Protein 6H65 (pdb70)

Radius of gyration: 44.6 Å; Cα contacts (8 Å, |Δi|>4): 4167; chains: 6; bounding box: 128×104×83 Å

Organism: Haliangium ochraceum (strain DSM 14365 / JCM 11303 / SMP-2) (NCBI:txid502025)

B-factor: mean 56.8, std 14.4, range [24.66, 138.75]

Solvent-accessible surface area: 74657 Å² total; per-residue (Å²): 160,21,142,71,1,4,22,73,37,111,42,35,66,94,125,113,44,79,60,124,117,69,15,8,6,51,147,76,24,13,14,2,26,2,6,0,8,0,4,68,7,83,135,125,66,33,0,8,0,10,18,0,37,36,4,5,123,34,0,79,66,6,3,53,32,37,126,10,136,40,51,40,42,45,13,39,1,13,37,0,0,7,65,0,0,82,32,8,129,20,67,42,27,0,7,0,84,1,1,0,18,11,4,53,65,137,59,137,68,76,149,111,37,6,80,63,17,2,0,54,1,24,0,47,60,48,92,86,68,110,54,0,130,92,4,4,13,0,8,18,17,88,108,112,23,38,30,6,53,76,66,22,6,11,7,41,20,30,55,16,62,104,23,8,159,66,0,53,84,49,0,157,120,86,51,33,79,13,0,1,1,5,1,70,36,13,11,0,1,8,2,12,57,10,5,2,0,0,3,31,104,51,86,2,6,1,2,20,18,12,0,3,3,22,35,9,12,3,10,87,0,0,42,41,0,0,90,65,78,55,129,19,64,18,64,79,60,53,0,1,60,5,0,1,8,24,1,83,9,3,0,2,0,7,25,84,12,1,0,20,2,3,20,33,0,17,125,15,97,6,28,110,16,114,20,9,107,32,1,132,106,1,10,101,12,4,28,12,1,0,21,6,111,66,121,91,32,55,51,41,9,9,60,0,120,161,20,151,65,0,4,23,70,39,117,44,39,52,85,120,106,45,82,59,118,120,60,9,7,6,52,148,78,26,13,16,2,27,2,5,0,14,0,6,47,15,75,98,20,43,5,0,3,0,9,29,4,70,30,4,5,133,33,0,73,61,3,2,51,26,43,127,10,145,36,50,40,88,53,70,68,0,78,82,0,0,14,66,0,0,69,32,15,85,18,138,40,24,0,12,0,89,1,2,0,18,10,4,86,52,142,57,138,71,78,145,112,42,7,85,67,18,2,1,55,1,22,0,48,59,50,91,97,94,104,48,9,130,81,4,5,16,1,8,19,15,90,108,112,21,38,32,5,52,74,61,32,6,7,5,39,16,31,50,21,62,108,23,8,162,67,0,53,82,47,0,158,121,84,51,33,76,11,0,0,1,4,1,72,36,14,11,0,1,9,6,12,54,8,6,1,0,0,3,35,106,51,86,1,6,1,3,20,18,11,1,2,4,22,34,9,8,3,10,87,0,0,42,40,0,0,92,62,81,58,128,21,68,19,60,80,61,47,0,1,62,6,0,0,12,24,1,86,8,2,0,2,0,8,24,87,13,3,0,20,2,3,20,33,1,17,122,13,100,7,30,110,16,119,27,9,108,32,1,72,124,0,6,97,18,3,34,8,1,0,24,3,121,69,75,93,30,57,115,49,14,31,56,2,36,20,168,94,96,20,139,72,0,4,22,70,38,115,42,39,64,84,122,107,47,79,57,119,118,60,9,9,5,52,146,79,24,13,15,3,28,2,4,0,12,0,5,48,12,76,156,133,110,25,0,8,0,10,31,4,63,29,4,6,129,33,0,74,70,7,3,57,34,35,125,9,136,34,46,41,88,56,70,63,1,76,81,0,0,12,66,0,0,103,28,14,110,17,162,38,23,0,10,0,87,1,1,0,17,10,4,76,49,117,59,138,67,82,147,111,42,8,95,53,16,2,1,54,1,24,0,46,59,45,91,99,98,102,49,11,124,80,10,4,12,0,8,18,15,88,105,111,24,35,37,5,53,82,62,26,5,12,7,40,18,30,49,19,61,103,15,7,159,66,0,51,84,47,0,159,120,88,51,33,77,12,0,0,1,3,1,70,36,12,13,0,0,8,3,14,57,10,5,2,1,0,3,31,109,51,88,2,6,1,2,17,19,10,0,3,3,22,31,10,9,3,11,91,0,2,42,46,0,1,93,63,80,49,126,19,70,18,63,79,61,47,0,1,62,6,0,0,12,25,1,82,10,3,0,2,0,8,25,78,18,3,0,19,2,3,18,30,0,18,123,13,95,6,26,113,14,120,27,10,86,18,1,68,114,1,8,115,32,3,35,11,1,1,22,1,118,67,122,94,31,74,113,49,12,35,57,1,59,221,166,18,152,81,1,5,24,74,38,112,42,37,54,96,128,108,45,81,61,119,118,63,10,10,6,50,150,80,24,13,14,2,30,2,2,0,14,0,7,75,12,80,160,112,97,30,0,7,0,10,25,4,77,36,5,6,121,32,0,71,72,6,3,54,32,34,123,9,128,36,48,35,88,50,68,64,0,86,82,0,0,11,70,0,0,110,32,11,116,21,67,43,27,0,12,0,89,0,0,0,18,9,3,85,50,139,59,138,70,80,145,112,39,6,85,63,16,2,0,55,1,22,0,48,60,50,90,84,102,108,53,2,104,91,4,4,12,1,9,19,14,92,110,112,22,38,32,4,52,74,58,24,6,11,8,34,17,30,50,21,60,107,24,8,161,64,0,52,83,46,0,157,120,86,52,32,78,10,0,0,0,4,1,72,36,14,11,0,1,8,6,12,56,8,5,2,0,0,3,35,104,51,88,2,5,1,2,21,19,10,0,1,4,23,35,9,8,3,10,84,0,0,41,48,0,0,92,64,83,49,128,20,68,20,60,79,59,52,0,2,62,5,0,0,13,24,1,83,8,3,0,3,0,8,22,88,16,2,0,20,2,4,20,35,1,15,126,13,95,5,27,107,16,118,26,9,89,20,1,80,121,0,3,119,32,4,27,12,2,1,24,5,115,66,132,89,32,90,108,52,13,36,58,2,120,153,107,19,153,58,0,4,22,71,42,112,43,33,58,90,126,105,45,79,57,121,117,54,10,8,6,52,147,79,26,12,14,2,30,2,6,0,17,0,8,52,14,67,89,115,115,22,0,16,0,10,29,4,67,26,4,3,130,37,1,69,70,6,3,47,33,38,123,10,167,35,50,38,87,47,70,69,0,74,80,0,0,10,70,0,0,98,32,20,106,19,135,42,18,0,8,0,85,1,1,0,16,10,4,84,54,136,59,138,69,78,148,112,41,7,101,63,20,2,1,56,1,24,0,50,60,45,99,50,48,94,63,3,37,64,11,4,14,1,8,18,14,89,107,108,23,39,32,4,52,74,62,24,6,12,6,38,19,30,49,21,58,109,24,7,161,66,0,53,82,46,0,156,119,86,52,33,74,10,0,0,1,4,1,72,36,13,12,0,0,7,4,11,55,9,4,1,0,0,3,32,108,51,86,2,6,1,2,21,20,11,1,2,3,21,35,8,10,4,10,97,0,1,43,46,0,0,91,64,75,48,126,20,71,18,61,79,62,55,0,2,62,7,0,0,14,20,0,82,9,3,0,2,0,8,25,92,14,3,0,26,2,3,20,32,1,16,125,14,98,5,24,74,17,67,8,9,56,21,1,31,81,0,0,77,28,3,12,9,1,2,27,4,85,64,126,97,31,87,111,44,13,38,68,2,39,227,154,104,22,144,71,0,4,21,73,36,107,44,30,56,93,120,103,44,80,54,120,116,61,9,8,5,50,148,76,24,12,14,3,29,2,5,0,15,0,6,45,4,3,4,53,83,30,0,23,0,9,27,5,82,32,5,5,119,31,0,74,67,6,2,58,30,38,133,9,160,35,53,36,86,50,68,56,0,91,99,0,0,17,58,0,0,116,30,15,77,19,19,36,20,0,15,0,90,0,1,0,15,11,4,87,52,72,57,135,72,78,150,118,42,8,114,68,19,2,0,54,1,24,0,50,60,50,94,77,101,105,51,2,91,92,4,4,14,1,8,18,15,88,108,110,22,40,31,5,53,79,55,25,6,11,6,39,19,32,50,16,60,108,19,8,162,64,0,51,83,46,0,156,120,86,50,32,78,11,0,0,1,5,1,71,37,14,12,0,1,7,5,14,56,9,4,2,0,0,3,32,108,51,87,4,6,1,3,21,20,12,0,3,4,23,33,10,8,3,6,79,0,3,38,41,0,1,91,64,90,59,131,20,65,23,62,84,58,54,0,2,63,6,0,0,11,21,1,85,8,4,1,2,0,8,24,85,15,2,0,21,2,3,19,34,0,17,124,14,97,6,27,110,17,117,17,8,109,35,1,122,85,2,11,81,6,3,20,0,2,1,17,9,17,30,152,88,29,137,97,52,21,35,71,1,118

Sequence (1837 aa):
PPRYGWMNGQCIPWDQCSLHVSTQAAFFGASLFEGVRAYWNAEREQLYVFRLDEHLRRLEQSAKMLRMKLSMPIADIRQGVLELLRANEFRSDVHLYVASYFGINHDPDPLFPTDDTGVYVTGTAVSRLPLVHTGISACMSSWRRISDDSVPPRIKIGANYQNSRLAQTEARVNGYHTSVLLNSRGKVSETPGACLLMVRDGRVISPPVTADILESVTRKTLMSLSEAELDSPVIERDMDRTELYIAEEVFLCGTIAEILPVTTIDRIQVGDGEVGPVTRRLQELYFGVTSGQLEAYKSWLLPVYPPRYGWMNGQCIPWDQCSLHVSTQAAFFGASLFEGVRAYWNAEREQLYVFRLDEHLRRLEQSAKMLRMKLSMPIADIRQGVLELLRANEFRSDVHLYVASYFGINHDPDPLFPTDDTGVYVTGTAVSRLPLVHTGISACMSSWRRISDDSVPPRIKIGANYQNSRLAQTEARVNGYHTSVLLNSRGKVSETPGACLLMVRDGRVISPPVTADILESVTRKTLMSLSEAELDSPVIERDMDRTELYIAEEVFLCGTIAEILPVTTIDRIQVGDGEVGPVTRRLQELYFGVTSGQLEAYKSWLLPVYEKAPPRYGWMNGQCIPWDQCSLHVSTQAAFFGASLFEGVRAYWNAEREQLYVFRLDEHLRRLEQSAKMLRMKLSMPIADIRQGVLELLRANEFRSDVHLYVASYFGINHDPDPLFPTDDTGVYVTGTAVSRLPLVHTGISACMSSWRRISDDSVPPRIKIGANYQNSRLAQTEARVNGYHTSVLLNSRGKVSETPGACLLMVRDGRVISPPVTADILESVTRKTLMSLSEAELDSPVIERDMDRTELYIAEEVFLCGTIAEILPVTTIDRIQVGDGEVGPVTRRLQELYFGVTSGQLEAYKSWLLPVYEPPRYGWMNGQCIPWDQCSLHVSTQAAFFGASLFEGVRAYWNAEREQLYVFRLDEHLRRLEQSAKMLRMKLSMPIADIRQGVLELLRANEFRSDVHLYVASYFGINHDPDPLFPTDDTGVYVTGTAVSRLPLVHTGISACMSSWRRISDDSVPPRIKIGANYQNSRLAQTEARVNGYHTSVLLNSRGKVSETPGACLLMVRDGRVISPPVTADILESVTRKTLMSLSEAELDSPVIERDMDRTELYIAEEVFLCGTIAEILPVTTIDRIQVGDGEVGPVTRRLQELYFGVTSGQLEAYKSWLLPVYAPPRYGWMNGQCIPWDQCSLHVSTQAAFFGASLFEGVRAYWNAEREQLYVFRLDEHLRRLEQSAKMLRMKLSMPIADIRQGVLELLRANEFRSDVHLYVASYFGINHDPDPLFPTDDTGVYVTGTAVSRLPLVHTGISACMSSWRRISDDSVPPRIKIGANYQNSRLAQTEARVNGYHTSVLLNSRGKVSETPGACLLMVRDGRVISPPVTADILESVTRKTLMSLSEAELDSPVIERDMDRTELYIAEEVFLCGTIAEILPVTTIDRIQVGDGEVGPVTRRLQELYFGVTSGQLEAYKSWLLPVYEAPPRYGWMNGQCIPWDQCSLHVSTQAAFFGASLFEGVRAYWNAEREQLYVFRLDEHLRRLEQSAKMLRMKLSMPIADIRQGVLELLRANEFRSDVHLYVASYFGINHDPDPLFPTDDTGVYVTGTAVSRLPLVHTGISACMSSWRRISDDSVPPRIKIGANYQNSRLAQTEARVNGYHTSVLLNSRGKVSETPGACLLMVRDGRVISPPVTADILESVTRKTLMSLSEAELDSPVIERDMDRTELYIAEEVFLCGTIAEILPVTTIDRIQVGDGEVGPVTRRLQELYFGVTSGQLEAYKSWLLPVY

CATH classification: 3.20.10.10

Nearest PDB structures (foldseek):
  6h65-assembly2_B  TM=1.003E+00  e=2.179E-70  Haliangium ochraceum DSM 14365
  6gkr-assembly1_A  TM=9.259E-01  e=4.093E-42  Thermobaculum terrenum ATCC BAA-798
  7nea-assembly1_A  TM=9.325E-01  e=1.847E-41  Thermobaculum terrenum ATCC BAA-798
  7neb-assembly1_A  TM=9.460E-01  e=4.176E-41  Thermobaculum terrenum ATCC BAA-798
  7z79-assembly1_F  TM=9.154E-01  e=1.283E-28  Variovorax paradoxus B4

InterPro domains:
  IPR001544 Aminotransferase class IV [PF01063] (43-276)
  IPR005785 Branched-chain amino acid aminotransferase I [TIGR01122] (17-315)
  IPR036038 Aminotransferase-like, PLP-dependent enzymes [SSF56752] (14-312)
  IPR043131 Branched-chain-amino-acid aminotransferase-like, N-terminal [G3DSA:3.30.470.10] (17-142)
  IPR043132 Branched-chain-amino-acid aminotransferase-like, C-terminal [G3DSA:3.20.10.10] (145-297)
  IPR050571 Class-IV Pyridoxal-Phosphate-Dependent Aminotransferase [PTHR42743] (25-303)

Foldseek 3Di:
DFQWKFKFQDTDGPVPPDADCQFCCNPQLQKFKFKWKWAAFPVVQWIWIFQVVVRLVLSVVLCVVLVADEPDDSVSLVVRVLVGCVVRPDRGMKIKMKIKGATHAPDPDSVRTHNRIMIIMDMDHDDDDCLLQFFWAEEAFPQAADACVGQAQQTRTRNRLPSLVVQAVVQVVVPTRWYWHFHPVQWTEAISAWFKWFAAPRAIEGAASNRRHHPAPFVVVLQVCCCVPVVHHYHHHTHHPVVQLVTLWMWTDHNVRHIGTHQYYVNRGRRVSHHDPVSVVSSVVSVCLSNPNDVVNNVRIDIND/DFQWKWKFQDIDGPVPPDADCQFCCNPQLAKFKFKWKWAAFPVVQWIWIFQVVVRLVLSVVLCVVVVADAPDDSVSLVVRQLVGCVVRPDRHMKIKMKIKGFTHAPDPDSVRTHNRIIIIMDMDHDDDDCLLQFFWAEEAFPQAADACVGQQQQTRTRNRLVSLVVQCVVQVVVPTRWYWHAHPVQWTEAISAWFKWFAAPRAIEGEASRRRHHPAPFVVVLQCCCCVPVVGHYHHHTHHPVVQLVTLWMWTDHNVRHIGTHQYYVNRGRRVSHHDPVSVVSSVVSVCLSNPNDVVNVVRIHINDD/DDWFQWKWKFQDIDGPVVPDADCQFCCNPQLAKFKFKWKWAAFPVVQWIWIFQVVVRLVLSVVLCVVVVADAPDDSVSLVVRVLVGCVVRPDRGMKIKMKIKGFTHAPDPDSPRTHNRIMIIMDMTHDDDDCLLAFFWAEEAFPQAADACVGQQQQTRTRNRLPSQVVQAVVQVVVPTRWYWHAHPVQWTEAISAWFKWFAAPRAIEGAASNRRHHPAPFVVVLQCCCCVPVVGHYHHHTHHPVVQLVTLWMWTDHNVRHIGTHQYYVNRGRRVSHHDPVSVVSSVVSVCLSSCNDVVNVVRIHINDD/DFQWKFKFQDTDGPVPPDADCQFCCNPQLAKQKFKWKWAAFPVVQWIWIFQVVVRLVLSVVLCVVLVADAPDDSVSLVVRVLVGCVVRPDRGMKIKMKIKGFTHAPDPDSVRTHNRIIIIMDMDHDDDDCLQQFFWAEEAFPQAADACVGQQQQTRTRNRLVSLVVQCVVQVVVPGRWYWHAHPVQWTEAISAWFKWFAAPRAIEGAASRRRHHPAPFVVVLQVCCCVPVVHHYHHHTHHPVVQLVTLWMWTDHNVNHIGTHQYYVNRGRRVSHHDPVSVVSSVVSVCLSNCNDPVNNVSIDISD/DWFQWKWKFQDTDGPVPPDADCQFCCNPQLAKFKFKWKWAAFPVVQWIWTFQVVVRLVLSVVLCVVLVADAPDDVVSLVVRQLVGCVVRPDRGMKIKMKIKGFTHAPDPDSVRTHNRIMIIMDMTHDDDDCLQVFFWAEEAFPQAADACVGQQQQGRTRNRLVSLVVQAVVQVVVPTRWYWHAHPVQWTEAISAWFKWFAAPRAIEGAASNRRHHPAPFVVVLQCCCCVPVVGHYHHHTHHPVVQLVTLWMWTDHNVRHIGTHQYYVNRGRRVSGHDPVSVVSSVVSVCLSNCNDVVNNVRIHINDD/DWFQWKWKFQDTDGPVPPDADCQFCCNPQLQKFKFKWKWAAFPVVQWIWIFQVVVRLVLSVVLCVVVVADASDDSVSLVVRVLNGCVVRPDRGMKIKMKIKGATHAPDPDSVRTHNRIMIIMGMGHDDDDCLQQFFWAEEAFPQAADACVGQQQQTRTRNRLVSLVVQAVVQVVVPTRWYWHAHPVQWTEAISAWFKWFAAPRAIEGAASRRRHHPAPFVVVLQCCCCVPVVHHYHHHTHHPVVQLVTLWMWTDHNVRHIGTHQYYVNRGRRVSHHDPVSVVSSVVSVCLSNQNDVVNVVSIDISD

Secondary structure (DSSP, 8-state):
--SEEEETTEEEEGGG----TTSHHHHH--EEEEEEEEEEETTTTEEEEESHHHHHHHHHHHHHHTT---SS-HHHHHHHHHHHHHHTT--S-EEEEEEEEE-S--SS-TTSPPS-EEEEEEEEE----THHHH-EEEEEEEEEPP-TTTS-TTS-BGGGGHHHHHHHHHHHHTT-SEEEEE-TTSSB--BTTBEEEEEETTEEEE--TTSS----HHHHHHHHHHHHHHS-PPEE----GGGGGT-SEEEEEETTTEEEEEEEETTEESTTSSPPHHHHHHHHHHHHHHHT--GGGGGGEEE--/--SEEEETTEEEEGGG----TTSHHHHH--EEEEEEEEEEETTTTEEEEESHHHHHHHHHHHHHHTTPPPSS-HHHHHHHHHHHHHHTT--S-EEEEEEEEE-S--SS-TTSPPS-EEEEEEEEE----THHHH-EEEEE-SSPPP-TTTS-TTS-BGGGGHHHHHHHHHHHHTT-SEEE-B-TTSSB--BTTBEEEEEETTEEEE--TTSS----HHHHHHHHHHHHHHS-PPEE----GGGGGT-SEEEEEETTTEEEEEEEETTEESTTSSPPHHHHHHHHHHHHHHHT--GGGGGGEEE---/-PPPSEEEETTEEEEGGG----TTSHHHHH--EEEEEEEEEEETTTTEEEEESHHHHHHHHHHHHHHTT---SS-HHHHHHHHHHHHHHTT--S-EEEEEEEEE-S--SS-TTSPPS-EEEEEEEEE----THHHH-EEEEEEEEEPP-TTTS-TTS-BGGGGHHHHHHHHHHHHTT-SEEEEE-TTSSB--BTTBEEEEEETTEEEE--TTSS----HHHHHHHHHHHHHHS-PPEE----GGGGGT-SEEEEEETTTEEEEEEEETTEESTTSSPPHHHHHHHHHHHHHHHT--GGGGGGEEE---/--SEEEETTEEEEGGG----TTSHHHHH--EEEEEEEEEE-TTT--EEEESHHHHHHHHHHHHHHTT---SS-HHHHHHHHHHHHHHTT--S-EEEEEEEEE-S--SS-TTS--S-EEEEEEEEE----THHHH-EEEEE-SSPPP-TTTS-TTS-BGGGGHHHHHHHHHHHHTT-SEEE-B-TTSSB--BTTBEEEEEETTEEEE--TTSS----HHHHHHHHHHHHHHS-PPEE----GGGGGT-SEEEEEETTTEEEEEEEETTEESTTSSPPHHHHHHHHHHHHHHTT--GGGGGGEEE--/---SEEEETTEEEEGGG----TTSHHHHH--EEEEEEEEEEETTTTEEEEESHHHHHHHHHHHHHHTT---SS-HHHHHHHHHHHHHHTT--S-EEEEEEEEE-S--SS-TTSPPS-EEEEEEEEE----THHHH-EEEEE-SSPPP-TTTS-TTS-BGGGGHHHHHHHHHHHHTT-SEEE-B-TTSSB--BTTBEEEEEETTEEEE--TTTT----HHHHHHHHHHHHHHS-PPEE----GGGGGTSSEEEEEETTTEEEEEEEETTEESTTSSPPHHHHHHHHHHHHHHHT--GGGGGGEEE---/---SEEEETTEEEEGGG----TTSHHHHH--EEEEEEEEEEETTTTEEEEESHHHHHHHHHHHHHHTTPPPSS-HHHHHHHHHHHHHHTT--S-EEEEEEEEE-S--SS-TTS--S-EEEEEEEEE----THHHH-EEEEEEEEEPP-TTTS-TTS-BGGGGHHHHHHHHHHHHTT-SEEEEE-TTSSB--BTTBEEEEEETTEEEE--TTSS----HHHHHHHHHHHHHHS-PPEE----GGGGGT-SEEEEEETTTEEEEEEEETTEESTTSSPPHHHHHHHHHHHHHHTT--GGGGGGEEE--

Structure (mmCIF, N/CA/C/O backbone):
data_6H65
#
_entry.id   6H65
#
_cell.length_a   95.080
_cell.length_b   164.930
_cell.length_c   254.220
_cell.angle_alpha   90.00
_cell.angle_beta   90.00
_cell.angle_gamma   90.00
#
_symmetry.space_group_name_H-M   'C 2 2 21'
#
loop_
_entity.id
_entity.type
_entity.pdbx_description
1 polymer 'Branched-chain-amino-acid aminotransferase'
2 non-polymer "PYRIDOXAL-5'-PHOSPHATE"
3 water water
#
loop_
_atom_site.group_PDB
_atom_site.id
_atom_site.type_symbol
_atom_site.label_atom_id
_atom_site.label_alt_id
_atom_site.label_comp_id
_atom_site.label_asym_id
_atom_site.label_entity_id
_atom_site.label_seq_id
_atom_site.pdbx_PDB_ins_code
_atom_site.Cartn_x
_atom_site.Cartn_y
_atom_site.Cartn_z
_atom_site.occupancy
_atom_site.B_iso_or_equiv
_atom_site.auth_seq_id
_atom_site.auth_comp_id
_atom_site.auth_asym_id
_atom_site.auth_atom_id
_atom_site.pdbx_PDB_model_num
ATOM 1 N N . PRO A 1 12 ? 62.739 17.318 53.227 1.00 74.85 12 PRO A N 1
ATOM 2 C CA . PRO A 1 12 ? 61.301 16.915 53.190 1.00 75.76 12 PRO A CA 1
ATOM 3 C C . PRO A 1 12 ? 60.546 17.571 52.024 1.00 76.30 12 PRO A C 1
ATOM 4 O O . PRO A 1 12 ? 60.915 18.645 51.550 1.00 78.49 12 PRO A O 1
ATOM 8 N N . PRO A 1 13 ? 59.446 16.973 51.497 1.00 75.65 13 PRO A N 1
ATOM 9 C CA . PRO A 1 13 ? 58.608 17.649 50.494 1.00 75.02 13 PRO A CA 1
ATOM 10 C C . PRO A 1 13 ? 57.817 18.853 50.997 1.00 74.36 13 PRO A C 1
ATOM 11 O O . PRO A 1 13 ? 57.537 18.974 52.189 1.00 72.96 13 PRO A O 1
ATOM 15 N N . ARG A 1 14 ? 57.451 19.732 50.061 1.00 76.73 14 ARG A N 1
ATOM 16 C CA . ARG A 1 14 ? 56.732 20.953 50.393 1.00 78.70 14 ARG A CA 1
ATOM 17 C C . ARG A 1 14 ? 55.267 20.680 50.727 1.00 76.20 14 ARG A C 1
ATOM 18 O O . ARG A 1 14 ? 54.711 21.301 51.641 1.00 75.22 14 ARG A O 1
ATOM 26 N N . TYR A 1 15 ? 54.620 19.764 49.980 1.00 73.87 15 TYR A N 1
ATOM 27 C CA . TYR A 1 15 ? 53.199 19.592 50.184 1.00 72.28 15 TYR A CA 1
ATOM 28 C C . TYR A 1 15 ? 52.844 18.131 50.369 1.00 69.62 15 TYR A C 1
ATOM 29 O O . TYR A 1 15 ? 53.568 17.235 49.964 1.00 70.08 15 TYR A O 1
ATOM 38 N N . GLY A 1 16 ? 51.701 17.898 51.010 1.00 69.40 16 GLY A N 1
ATOM 39 C CA . GLY A 1 16 ? 50.974 16.646 50.853 1.00 67.96 16 GLY A CA 1
ATOM 40 C C . GLY A 1 16 ? 49.560 16.957 50.364 1.00 68.89 16 GLY A C 1
ATOM 41 O O . GLY A 1 16 ? 49.234 18.119 50.148 1.00 69.16 16 GLY A O 1
ATOM 42 N N . TRP A 1 17 ? 48.734 15.928 50.185 1.00 67.68 17 TRP A N 1
ATOM 43 C CA . TRP A 1 17 ? 47.404 16.114 49.621 1.00 66.99 17 TRP A CA 1
ATOM 44 C C . TRP A 1 17 ? 46.394 15.407 50.521 1.00 66.56 17 TRP A C 1
ATOM 45 O O . TRP A 1 17 ? 46.535 14.225 50.810 1.00 64.45 17 TRP A O 1
ATOM 56 N N . MET A 1 18 ? 45.382 16.141 50.975 1.00 66.99 18 MET A N 1
ATOM 57 C CA . MET A 1 18 ? 44.368 15.545 51.831 1.00 67.09 18 MET A CA 1
ATOM 58 C C . MET A 1 18 ? 42.992 16.024 51.394 1.00 68.59 18 MET A C 1
ATOM 59 O O . MET A 1 18 ? 42.788 17.225 51.259 1.00 69.32 18 MET A O 1
ATOM 64 N N . ASN A 1 19 ? 42.074 15.072 51.166 1.00 67.75 19 ASN A N 1
ATOM 65 C CA . ASN A 1 19 ? 40.665 15.376 50.998 1.00 70.69 19 ASN A CA 1
ATOM 66 C C . ASN A 1 19 ? 40.479 16.455 49.925 1.00 73.30 19 ASN A C 1
ATOM 67 O O . ASN A 1 19 ? 39.760 17.441 50.133 1.00 73.23 19 ASN A O 1
ATOM 72 N N . GLY A 1 20 ? 41.204 16.272 48.798 1.00 74.34 20 GLY A N 1
ATOM 73 C CA . GLY A 1 20 ? 40.964 17.022 47.581 1.00 77.62 20 GLY A CA 1
ATOM 74 C C . GLY A 1 20 ? 41.874 18.227 47.343 1.00 81.76 20 GLY A C 1
ATOM 75 O O . GLY A 1 20 ? 41.681 18.927 46.349 1.00 83.44 20 GLY A O 1
ATOM 76 N N . GLN A 1 21 ? 42.849 18.489 48.235 1.00 85.87 21 GLN A N 1
ATOM 77 C CA . GLN A 1 21 ? 43.702 19.663 48.044 1.00 89.48 21 GLN A CA 1
ATOM 78 C C . GLN A 1 21 ? 45.125 19.461 48.557 1.00 89.16 21 GLN A C 1
ATOM 79 O O . GLN A 1 21 ? 45.353 18.796 49.570 1.00 87.24 21 GLN A O 1
ATOM 85 N N . CYS A 1 22 ? 46.052 20.126 47.862 1.00 86.91 22 CYS A N 1
ATOM 86 C CA . CYS A 1 22 ? 47.423 20.218 48.328 1.00 89.22 22 CYS A CA 1
ATOM 87 C C . CYS A 1 22 ? 47.472 21.127 49.542 1.00 90.22 22 CYS A C 1
ATOM 88 O O . CYS A 1 22 ? 46.777 22.115 49.579 1.00 95.72 22 CYS A O 1
ATOM 91 N N . ILE A 1 23 ? 48.232 20.737 50.557 1.00 89.49 23 ILE A N 1
ATOM 92 C CA . ILE A 1 23 ? 48.349 21.544 51.754 1.00 91.11 23 ILE A CA 1
ATOM 93 C C . ILE A 1 23 ? 49.780 21.381 52.285 1.00 91.64 23 ILE A C 1
ATOM 94 O O . ILE A 1 23 ? 50.406 20.344 52.038 1.00 93.06 23 ILE A O 1
ATOM 99 N N . PRO A 1 24 ? 50.355 22.405 52.969 1.00 90.94 24 PRO A N 1
ATOM 100 C CA . PRO A 1 24 ? 51.741 22.319 53.437 1.00 88.78 24 PRO A CA 1
ATOM 101 C C . PRO A 1 24 ? 51.972 21.030 54.214 1.00 83.76 24 PRO A C 1
ATOM 102 O O . PRO A 1 24 ? 51.090 20.581 54.956 1.00 82.92 24 PRO A O 1
ATOM 106 N N . TRP A 1 25 ? 53.149 20.431 53.969 1.00 81.49 25 TRP A N 1
ATOM 107 C CA . TRP A 1 25 ? 53.546 19.158 54.543 1.00 78.80 25 TRP A CA 1
ATOM 108 C C . TRP A 1 25 ? 53.357 19.154 56.056 1.00 79.76 25 TRP A C 1
ATOM 109 O O . TRP A 1 25 ? 52.825 18.211 56.616 1.00 79.84 25 TRP A O 1
ATOM 120 N N . ASP A 1 26 ? 53.780 20.244 56.687 1.00 82.36 26 ASP A N 1
ATOM 121 C CA . ASP A 1 26 ? 53.667 20.593 58.091 1.00 87.22 26 ASP A CA 1
ATOM 122 C C . ASP A 1 26 ? 52.313 20.203 58.696 1.00 86.27 26 ASP A C 1
ATOM 123 O O . ASP A 1 26 ? 52.233 19.864 59.875 1.00 87.85 26 ASP A O 1
ATOM 128 N N . GLN A 1 27 ? 51.226 20.372 57.951 1.00 89.08 27 GLN A N 1
ATOM 129 C CA . GLN A 1 27 ? 49.952 20.265 58.646 1.00 93.12 27 GLN A CA 1
ATOM 130 C C . GLN A 1 27 ? 49.137 19.091 58.103 1.00 88.02 27 GLN A C 1
ATOM 131 O O . GLN A 1 27 ? 47.915 19.117 58.131 1.00 88.25 27 GLN A O 1
ATOM 137 N N . CYS A 1 28 ? 49.841 18.066 57.616 1.00 84.73 28 CYS A N 1
ATOM 138 C CA . CYS A 1 28 ? 49.239 16.804 57.231 1.00 78.47 28 CYS A CA 1
ATOM 139 C C . CYS A 1 28 ? 49.087 15.888 58.455 1.00 78.57 28 CYS A C 1
ATOM 140 O O . CYS A 1 28 ? 49.917 15.029 58.706 1.00 78.79 28 CYS A O 1
ATOM 143 N N . SER A 1 29 ? 47.964 16.054 59.156 1.00 77.32 29 SER A N 1
ATOM 144 C CA . SER A 1 29 ? 47.766 15.633 60.531 1.00 77.88 29 SER A CA 1
ATOM 145 C C . SER A 1 29 ? 46.429 14.933 60.726 1.00 77.12 29 SER A C 1
ATOM 146 O O . SER A 1 29 ? 45.463 15.303 60.071 1.00 81.08 29 SER A O 1
ATOM 149 N N . LEU A 1 30 ? 46.378 13.983 61.664 1.00 72.58 30 LEU A N 1
ATOM 150 C CA . LEU A 1 30 ? 45.122 13.400 62.121 1.00 68.83 30 LEU A CA 1
ATOM 151 C C . LEU A 1 30 ? 44.999 13.580 63.636 1.00 68.60 30 LEU A C 1
ATOM 152 O O . LEU A 1 30 ? 45.957 13.497 64.385 1.00 69.18 30 LEU A O 1
ATOM 157 N N . HIS A 1 31 ? 43.796 13.852 64.112 1.00 68.88 31 HIS A N 1
ATOM 158 C CA . HIS A 1 31 ? 43.536 13.893 65.540 1.00 69.73 31 HIS A CA 1
ATOM 159 C C . HIS A 1 31 ? 43.793 12.509 66.148 1.00 68.94 31 HIS A C 1
ATOM 160 O O . HIS A 1 31 ? 43.601 11.469 65.500 1.00 66.46 31 HIS A O 1
ATOM 167 N N . VAL A 1 32 ? 44.246 12.502 67.406 1.00 69.04 32 VAL A N 1
ATOM 168 C CA . VAL A 1 32 ? 44.703 11.259 68.009 1.00 67.61 32 VAL A CA 1
ATOM 169 C C . VAL A 1 32 ? 43.501 10.347 68.205 1.00 66.53 32 VAL A C 1
ATOM 170 O O . VAL A 1 32 ? 43.654 9.131 68.265 1.00 66.14 32 VAL A O 1
ATOM 174 N N . SER A 1 33 ? 42.309 10.939 68.298 1.00 66.13 33 SER A N 1
ATOM 175 C CA . SER A 1 33 ? 41.119 10.131 68.498 1.00 65.48 33 SER A CA 1
ATOM 176 C C . SER A 1 33 ? 40.555 9.547 67.189 1.00 64.30 33 SER A C 1
ATOM 177 O O . SER A 1 33 ? 39.567 8.839 67.256 1.00 64.44 33 SER A O 1
ATOM 180 N N . THR A 1 34 ? 41.145 9.811 66.013 1.00 61.37 34 THR A N 1
ATOM 181 C CA . THR A 1 34 ? 40.616 9.192 64.811 1.00 60.59 34 THR A CA 1
ATOM 182 C C . THR A 1 34 ? 40.981 7.710 64.786 1.00 59.93 34 THR A C 1
ATOM 183 O O . THR A 1 34 ? 42.010 7.321 65.350 1.00 63.16 34 THR A O 1
ATOM 187 N N . GLN A 1 35 ? 40.171 6.892 64.092 1.00 58.63 35 GLN A N 1
ATOM 188 C CA . GLN A 1 35 ? 40.472 5.486 64.044 1.00 56.74 35 GLN A CA 1
ATOM 189 C C . GLN A 1 35 ? 41.803 5.310 63.319 1.00 58.03 35 GLN A C 1
ATOM 190 O O . GLN A 1 35 ? 42.583 4.392 63.611 1.00 58.61 35 GLN A O 1
ATOM 196 N N . ALA A 1 36 ? 42.081 6.220 62.377 1.00 57.58 36 ALA A N 1
ATOM 197 C CA . ALA A 1 36 ? 43.302 6.082 61.600 1.00 56.63 36 ALA A CA 1
ATOM 198 C C . ALA A 1 36 ? 44.517 6.222 62.516 1.00 57.36 36 ALA A C 1
ATOM 199 O O . ALA A 1 36 ? 45.354 5.327 62.570 1.00 56.57 36 ALA A O 1
ATOM 201 N N . ALA A 1 37 ? 44.584 7.333 63.254 1.00 60.82 37 ALA A N 1
ATOM 202 C CA . ALA A 1 37 ? 45.696 7.623 64.154 1.00 63.13 37 ALA A CA 1
ATOM 203 C C . ALA A 1 37 ? 45.834 6.544 65.227 1.00 61.37 37 ALA A C 1
ATOM 204 O O . ALA A 1 37 ? 46.922 6.074 65.498 1.00 62.49 37 ALA A O 1
ATOM 206 N N . PHE A 1 38 ? 44.714 6.130 65.816 1.00 63.82 38 PHE A N 1
ATOM 207 C CA . PHE A 1 38 ? 44.739 5.316 67.022 1.00 62.49 38 PHE A CA 1
ATOM 208 C C . PHE A 1 38 ? 44.993 3.845 66.682 1.00 60.72 38 PHE A C 1
ATOM 209 O O . PHE A 1 38 ? 45.838 3.199 67.313 1.00 64.78 38 PHE A O 1
ATOM 217 N N . PHE A 1 39 ? 44.276 3.317 65.672 1.00 58.22 39 PHE A N 1
ATOM 218 C CA . PHE A 1 39 ? 44.315 1.895 65.357 1.00 53.27 39 PHE A CA 1
ATOM 219 C C . PHE A 1 39 ? 45.224 1.608 64.166 1.00 50.17 39 PHE A C 1
ATOM 220 O O . PHE A 1 39 ? 45.473 0.459 63.850 1.00 46.17 39 PHE A O 1
ATOM 228 N N . GLY A 1 40 ? 45.703 2.647 63.490 1.00 49.35 40 GLY A N 1
ATOM 229 C CA . GLY A 1 40 ? 46.300 2.448 62.183 1.00 53.32 40 GLY A CA 1
ATOM 230 C C . GLY A 1 40 ? 45.271 1.986 61.136 1.00 53.13 40 GLY A C 1
ATOM 231 O O . GLY A 1 40 ? 45.610 1.183 60.272 1.00 53.70 40 GLY A O 1
ATOM 232 N N . ALA A 1 41 ? 44.024 2.444 61.261 1.00 51.54 41 ALA A N 1
ATOM 233 C CA . ALA A 1 41 ? 42.955 2.033 60.369 1.00 53.96 41 ALA A CA 1
ATOM 234 C C . ALA A 1 41 ? 42.961 2.930 59.129 1.00 52.56 41 ALA A C 1
ATOM 235 O O . ALA A 1 41 ? 42.088 3.754 58.933 1.00 53.98 41 ALA A O 1
ATOM 237 N N . SER A 1 42 ? 44.036 2.826 58.350 1.00 52.29 42 SER A N 1
ATOM 238 C CA . SER A 1 42 ? 44.205 3.419 57.049 1.00 53.30 42 SER A CA 1
ATOM 239 C C . SER A 1 42 ? 44.476 2.281 56.094 1.00 55.31 42 SER A C 1
ATOM 240 O O . SER A 1 42 ? 45.450 1.537 56.249 1.00 57.92 42 SER A O 1
ATOM 243 N N . LEU A 1 43 ? 43.615 2.168 55.094 1.00 53.17 43 LEU A N 1
ATOM 244 C CA . LEU A 1 43 ? 43.897 1.330 53.954 1.00 52.87 43 LEU A CA 1
ATOM 245 C C . LEU A 1 43 ? 44.833 2.099 53.026 1.00 53.47 43 LEU A C 1
ATOM 246 O O . LEU A 1 43 ? 44.592 3.270 52.748 1.00 53.32 43 LEU A O 1
ATOM 251 N N . PHE A 1 44 ? 45.926 1.470 52.583 1.00 53.05 44 PHE A N 1
ATOM 252 C CA . PHE A 1 44 ? 46.833 2.265 51.751 1.00 54.21 44 PHE A CA 1
ATOM 253 C C . PHE A 1 44 ? 47.444 1.495 50.572 1.00 51.24 44 PHE A C 1
ATOM 254 O O . PHE A 1 44 ? 47.426 0.250 50.507 1.00 46.66 44 PHE A O 1
ATOM 262 N N . GLU A 1 45 ? 47.990 2.265 49.621 1.00 52.08 45 GLU A N 1
ATOM 263 C CA . GLU A 1 45 ? 48.752 1.738 48.497 1.00 53.18 45 GLU A CA 1
ATOM 264 C C . GLU A 1 45 ? 50.081 2.476 48.417 1.00 51.95 45 GLU A C 1
ATOM 265 O O . GLU A 1 45 ? 50.091 3.713 48.490 1.00 51.24 45 GLU A O 1
ATOM 271 N N . GLY A 1 46 ? 51.197 1.700 48.344 1.00 52.17 46 GLY A N 1
ATOM 272 C CA . GLY A 1 46 ? 52.487 2.241 47.915 1.00 52.43 46 GLY A CA 1
ATOM 273 C C . GLY A 1 46 ? 52.575 2.311 46.391 1.00 56.21 46 GLY A C 1
ATOM 274 O O . GLY A 1 46 ? 52.239 1.349 45.690 1.00 57.52 46 GLY A O 1
ATOM 275 N N . VAL A 1 47 ? 52.953 3.477 45.845 1.00 57.52 47 VAL A N 1
ATOM 276 C CA . VAL A 1 47 ? 53.021 3.624 44.395 1.00 54.71 47 VAL A CA 1
ATOM 277 C C . VAL A 1 47 ? 54.326 4.315 44.077 1.00 56.04 47 VAL A C 1
ATOM 278 O O . VAL A 1 47 ? 54.713 5.221 44.785 1.00 56.11 47 VAL A O 1
ATOM 282 N N . ARG A 1 48 ? 55.008 3.892 43.022 1.00 61.11 48 ARG A N 1
ATOM 283 C CA . ARG A 1 48 ? 56.248 4.565 42.649 1.00 61.04 48 ARG A CA 1
ATOM 284 C C . ARG A 1 48 ? 56.050 5.335 41.352 1.00 65.03 48 ARG A C 1
ATOM 285 O O . ARG A 1 48 ? 55.276 4.886 40.446 1.00 68.64 48 ARG A O 1
ATOM 293 N N . ALA A 1 49 ? 56.696 6.511 41.271 1.00 63.42 49 ALA A N 1
ATOM 294 C CA . ALA A 1 49 ? 56.807 7.208 39.990 1.00 62.90 49 ALA A CA 1
ATOM 295 C C . ALA A 1 49 ? 58.280 7.192 39.600 1.00 63.06 49 ALA A C 1
ATOM 296 O O . ALA A 1 49 ? 59.145 7.436 40.462 1.00 63.02 49 ALA A O 1
ATOM 298 N N . TYR A 1 50 ? 58.576 6.872 38.331 1.00 61.15 50 TYR A N 1
ATOM 299 C CA . TYR A 1 50 ? 59.944 6.804 37.856 1.00 61.60 50 TYR A CA 1
ATOM 300 C C . TYR A 1 50 ? 60.272 7.930 36.873 1.00 63.45 50 TYR A C 1
ATOM 301 O O . TYR A 1 50 ? 59.551 8.213 35.908 1.00 63.62 50 TYR A O 1
ATOM 310 N N . TRP A 1 51 ? 61.435 8.550 37.113 1.00 65.18 51 TRP A N 1
ATOM 311 C CA . TRP A 1 51 ? 61.871 9.704 36.351 1.00 67.75 51 TRP A CA 1
ATOM 312 C C . TRP A 1 51 ? 62.744 9.230 35.202 1.00 69.48 51 TRP A C 1
ATOM 313 O O . TRP A 1 51 ? 63.707 8.521 35.436 1.00 70.94 51 TRP A O 1
ATOM 324 N N . ASN A 1 52 ? 62.427 9.655 33.992 1.00 70.90 52 ASN A N 1
ATOM 325 C CA . ASN A 1 52 ? 63.271 9.358 32.863 1.00 72.36 52 ASN A CA 1
ATOM 326 C C . ASN A 1 52 ? 63.936 10.652 32.414 1.00 75.33 52 ASN A C 1
ATOM 327 O O . ASN A 1 52 ? 63.255 11.549 31.889 1.00 74.60 52 ASN A O 1
ATOM 332 N N . ALA A 1 53 ? 65.270 10.705 32.615 1.00 78.26 53 ALA A N 1
ATOM 333 C CA . ALA A 1 53 ? 66.110 11.859 32.330 1.00 78.99 53 ALA A CA 1
ATOM 334 C C . ALA A 1 53 ? 66.133 12.170 30.832 1.00 83.05 53 ALA A C 1
ATOM 335 O O . ALA A 1 53 ? 65.996 13.343 30.445 1.00 84.05 53 ALA A O 1
ATOM 337 N N . GLU A 1 54 ? 66.300 11.130 29.989 1.00 87.03 54 GLU A N 1
ATOM 338 C CA . GLU A 1 54 ? 66.217 11.322 28.539 1.00 95.00 54 GLU A CA 1
ATOM 339 C C . GLU A 1 54 ? 64.725 11.424 28.223 1.00 99.53 54 GLU A C 1
ATOM 340 O O . GLU A 1 54 ? 64.029 10.401 28.216 1.00 109.59 54 GLU A O 1
ATOM 346 N N . ARG A 1 55 ? 64.174 12.618 27.972 1.00 98.29 55 ARG A N 1
ATOM 347 C CA . ARG A 1 55 ? 62.711 12.740 27.814 1.00 94.15 55 ARG A CA 1
ATOM 348 C C . ARG A 1 55 ? 62.141 13.697 28.853 1.00 88.80 55 ARG A C 1
ATOM 349 O O . ARG A 1 55 ? 61.075 14.260 28.577 1.00 83.47 55 ARG A O 1
ATOM 357 N N . GLU A 1 56 ? 62.774 13.797 30.044 1.00 84.94 56 GLU A N 1
ATOM 358 C CA . GLU A 1 56 ? 62.344 14.789 31.011 1.00 82.24 56 GLU A CA 1
ATOM 359 C C . GLU A 1 56 ? 60.892 14.517 31.445 1.00 81.41 56 GLU A C 1
ATOM 360 O O . GLU A 1 56 ? 60.117 15.473 31.529 1.00 84.04 56 GLU A O 1
ATOM 362 N N . GLN A 1 57 ? 60.542 13.236 31.699 1.00 76.61 57 GLN A N 1
ATOM 363 C CA . GLN A 1 57 ? 59.207 12.801 32.073 1.00 73.26 57 GLN A CA 1
ATOM 364 C C . GLN A 1 57 ? 59.225 11.930 33.337 1.00 71.90 57 GLN A C 1
ATOM 365 O O . GLN A 1 57 ? 60.180 11.206 33.595 1.00 68.35 57 GLN A O 1
ATOM 371 N N . LEU A 1 58 ? 58.129 12.012 34.121 1.00 69.88 58 LEU A N 1
ATOM 372 C CA . LEU A 1 58 ? 57.859 11.213 35.317 1.00 66.18 58 LEU A CA 1
ATOM 373 C C . LEU A 1 58 ? 56.662 10.299 35.023 1.00 65.33 58 LEU A C 1
ATOM 374 O O . LEU A 1 58 ? 55.612 10.774 34.564 1.00 66.89 58 LEU A O 1
ATOM 379 N N . TYR A 1 59 ? 56.835 8.983 35.261 1.00 62.71 59 TYR A N 1
ATOM 380 C CA . TYR A 1 59 ? 55.845 7.965 34.950 1.00 61.32 59 TYR A CA 1
ATOM 381 C C . TYR A 1 59 ? 55.417 7.245 36.228 1.00 59.36 59 TYR A C 1
ATOM 382 O O . TYR A 1 59 ? 56.183 6.506 36.861 1.00 57.66 59 TYR A O 1
ATOM 391 N N . VAL A 1 60 ? 54.129 7.389 36.566 1.00 58.53 60 VAL A N 1
ATOM 392 C CA . VAL A 1 60 ? 53.609 6.621 37.684 1.00 54.82 60 VAL A CA 1
ATOM 393 C C . VAL A 1 60 ? 53.372 5.203 37.191 1.00 52.41 60 VAL A C 1
ATOM 394 O O . VAL A 1 60 ? 52.849 5.012 36.102 1.00 54.19 60 VAL A O 1
ATOM 398 N N . PHE A 1 61 ? 53.697 4.204 38.011 1.00 49.30 61 PHE A N 1
ATOM 399 C CA . PHE A 1 61 ? 53.676 2.861 37.484 1.00 47.48 61 PHE A CA 1
ATOM 400 C C . PHE A 1 61 ? 52.420 2.110 37.931 1.00 47.54 61 PHE A C 1
ATOM 401 O O . PHE A 1 61 ? 52.205 1.894 39.110 1.00 46.10 61 PHE A O 1
ATOM 409 N N . ARG A 1 62 ? 51.593 1.662 36.993 1.00 48.77 62 ARG A N 1
ATOM 410 C CA . ARG A 1 62 ? 50.448 0.801 37.296 1.00 47.83 62 ARG A CA 1
ATOM 411 C C . ARG A 1 62 ? 49.562 1.368 38.409 1.00 47.13 62 ARG A C 1
ATOM 412 O O . ARG A 1 62 ? 49.095 0.644 39.292 1.00 46.01 62 ARG A O 1
ATOM 420 N N . LEU A 1 63 ? 49.295 2.667 38.344 1.00 48.95 63 LEU A N 1
ATOM 421 C CA . LEU A 1 63 ? 48.411 3.287 39.313 1.00 50.68 63 LEU A CA 1
ATOM 422 C C . LEU A 1 63 ? 47.060 2.591 39.347 1.00 52.61 63 LEU A C 1
ATOM 423 O O . LEU A 1 63 ? 46.497 2.402 40.418 1.00 54.96 63 LEU A O 1
ATOM 428 N N . ASP A 1 64 ? 46.551 2.166 38.199 1.00 56.65 64 ASP A N 1
ATOM 429 C CA . ASP A 1 64 ? 45.234 1.547 38.125 1.00 56.73 64 ASP A CA 1
ATOM 430 C C . ASP A 1 64 ? 45.184 0.264 38.924 1.00 54.56 64 ASP A C 1
ATOM 431 O O . ASP A 1 64 ? 44.191 -0.002 39.582 1.00 50.98 64 ASP A O 1
ATOM 436 N N . GLU A 1 65 ? 46.239 -0.548 38.839 1.00 54.77 65 GLU A N 1
ATOM 437 C CA . GLU A 1 65 ? 46.181 -1.785 39.592 1.00 54.30 65 GLU A CA 1
ATOM 438 C C . GLU A 1 65 ? 46.143 -1.483 41.093 1.00 53.53 65 GLU A C 1
ATOM 439 O O . GLU A 1 65 ? 45.460 -2.170 41.863 1.00 52.77 65 GLU A O 1
ATOM 445 N N . HIS A 1 66 ? 46.827 -0.417 41.506 1.00 53.67 66 HIS A N 1
ATOM 446 C CA . HIS A 1 66 ? 46.859 0.014 42.896 1.00 53.57 66 HIS A CA 1
ATOM 447 C C . HIS A 1 66 ? 45.486 0.495 43.351 1.00 53.42 66 HIS A C 1
ATOM 448 O O . HIS A 1 66 ? 45.003 0.059 44.403 1.00 53.56 66 HIS A O 1
ATOM 455 N N . LEU A 1 67 ? 44.847 1.339 42.542 1.00 54.25 67 LEU A N 1
ATOM 456 C CA . LEU A 1 67 ? 43.542 1.886 42.893 1.00 56.07 67 LEU A CA 1
ATOM 457 C C . LEU A 1 67 ? 42.478 0.798 42.937 1.00 55.54 67 LEU A C 1
ATOM 458 O O . LEU A 1 67 ? 41.584 0.852 43.790 1.00 54.04 67 LEU A O 1
ATOM 463 N N . ARG A 1 68 ? 42.615 -0.207 42.064 1.00 57.22 68 ARG A N 1
ATOM 464 C CA . ARG A 1 68 ? 41.645 -1.291 42.013 1.00 58.28 68 ARG A CA 1
ATOM 465 C C . ARG A 1 68 ? 41.745 -2.045 43.329 1.00 58.05 68 ARG A C 1
ATOM 466 O O . ARG A 1 68 ? 40.706 -2.450 43.868 1.00 56.62 68 ARG A O 1
ATOM 474 N N . ARG A 1 69 ? 42.991 -2.244 43.815 1.00 57.07 69 ARG A N 1
ATOM 475 C CA . ARG A 1 69 ? 43.164 -3.044 45.011 1.00 56.86 69 ARG A CA 1
ATOM 476 C C . ARG A 1 69 ? 42.626 -2.308 46.244 1.00 58.32 69 ARG A C 1
ATOM 477 O O . ARG A 1 69 ? 41.998 -2.932 47.104 1.00 57.10 69 ARG A O 1
ATOM 485 N N . LEU A 1 70 ? 42.867 -0.982 46.312 1.00 58.13 70 LEU A N 1
ATOM 486 C CA . LEU A 1 70 ? 42.351 -0.148 47.392 1.00 55.39 70 LEU A CA 1
ATOM 487 C C . LEU A 1 70 ? 40.817 -0.223 47.467 1.00 57.02 70 LEU A C 1
ATOM 488 O O . LEU A 1 70 ? 40.251 -0.444 48.533 1.00 58.39 70 LEU A O 1
ATOM 493 N N . GLU A 1 71 ? 40.146 -0.057 46.338 1.00 55.52 71 GLU A N 1
ATOM 494 C CA . GLU A 1 71 ? 38.689 -0.037 46.326 1.00 57.50 71 GLU A CA 1
ATOM 495 C C . GLU A 1 71 ? 38.135 -1.399 46.769 1.00 54.31 71 GLU A C 1
ATOM 496 O O . GLU A 1 71 ? 37.113 -1.488 47.424 1.00 53.59 71 GLU A O 1
ATOM 502 N N . GLN A 1 72 ? 38.817 -2.467 46.380 1.00 54.68 72 GLN A N 1
ATOM 503 C CA . GLN A 1 72 ? 38.328 -3.800 46.644 1.00 55.24 72 GLN A CA 1
ATOM 504 C C . GLN A 1 72 ? 38.565 -4.129 48.108 1.00 56.36 72 GLN A C 1
ATOM 505 O O . GLN A 1 72 ? 37.720 -4.744 48.762 1.00 56.90 72 GLN A O 1
ATOM 511 N N . SER A 1 73 ? 39.706 -3.679 48.633 1.00 51.58 73 SER A N 1
ATOM 512 C CA . SER A 1 73 ? 40.025 -3.875 50.026 1.00 48.83 73 SER A CA 1
ATOM 513 C C . SER A 1 73 ? 39.071 -3.095 50.921 1.00 49.97 73 SER A C 1
ATOM 514 O O . SER A 1 73 ? 38.804 -3.550 52.026 1.00 50.79 73 SER A O 1
ATOM 517 N N . ALA A 1 74 ? 38.569 -1.941 50.456 1.00 51.22 74 ALA A N 1
ATOM 518 C CA . ALA A 1 74 ? 37.690 -1.102 51.251 1.00 53.44 74 ALA A CA 1
ATOM 519 C C . ALA A 1 74 ? 36.368 -1.820 51.533 1.00 56.66 74 ALA A C 1
ATOM 520 O O . ALA A 1 74 ? 35.741 -1.567 52.574 1.00 56.46 74 ALA A O 1
ATOM 522 N N . LYS A 1 75 ? 35.976 -2.748 50.639 1.00 59.31 75 LYS A N 1
ATOM 523 C CA . LYS A 1 75 ? 34.713 -3.466 50.809 1.00 61.27 75 LYS A CA 1
ATOM 524 C C . LYS A 1 75 ? 34.757 -4.305 52.085 1.00 64.38 75 LYS A C 1
ATOM 525 O O . LYS A 1 75 ? 33.882 -4.183 52.937 1.00 70.93 75 LYS A O 1
ATOM 531 N N . MET A 1 76 ? 35.793 -5.145 52.211 1.00 63.04 76 MET A N 1
ATOM 532 C CA . MET A 1 76 ? 35.944 -6.104 53.300 1.00 61.31 76 MET A CA 1
ATOM 533 C C . MET A 1 76 ? 35.923 -5.355 54.648 1.00 61.22 76 MET A C 1
ATOM 534 O O . MET A 1 76 ? 35.421 -5.878 55.658 1.00 66.46 76 MET A O 1
ATOM 543 N N . LEU A 1 77 ? 36.445 -4.110 54.663 1.00 58.27 77 LEU A N 1
ATOM 544 C CA . LEU A 1 77 ? 36.537 -3.289 55.861 1.00 53.36 77 LEU A CA 1
ATOM 545 C C . LEU A 1 77 ? 35.245 -2.512 56.113 1.00 54.83 77 LEU A C 1
ATOM 546 O O . LEU A 1 77 ? 35.160 -1.811 57.126 1.00 55.36 77 LEU A O 1
ATOM 551 N N . ARG A 1 78 ? 34.245 -2.619 55.215 1.00 53.13 78 ARG A N 1
ATOM 552 C CA . ARG A 1 78 ? 33.042 -1.804 55.270 1.00 54.19 78 ARG A CA 1
ATOM 553 C C . ARG A 1 78 ? 33.376 -0.318 55.340 1.00 55.21 78 ARG A C 1
ATOM 554 O O . ARG A 1 78 ? 32.725 0.452 56.054 1.00 54.76 78 ARG A O 1
ATOM 562 N N . MET A 1 79 ? 34.370 0.084 54.542 1.00 54.97 79 MET A N 1
ATOM 563 C CA . MET A 1 79 ? 34.843 1.453 54.518 1.00 57.14 79 MET A CA 1
ATOM 564 C C . MET A 1 79 ? 34.318 2.099 53.246 1.00 59.06 79 MET A C 1
ATOM 565 O O . MET A 1 79 ? 34.673 1.641 52.186 1.00 61.16 79 MET A O 1
ATOM 570 N N . LYS A 1 80 ? 33.494 3.145 53.341 1.00 64.31 80 LYS A N 1
ATOM 571 C CA . LYS A 1 80 ? 33.052 3.915 52.178 1.00 66.62 80 LYS A CA 1
ATOM 572 C C . LYS A 1 80 ? 34.179 4.862 51.746 1.00 69.58 80 LYS A C 1
ATOM 573 O O . LYS A 1 80 ? 34.604 5.671 52.546 1.00 71.12 80 LYS A O 1
ATOM 579 N N . LEU A 1 81 ? 34.631 4.798 50.484 1.00 66.38 81 LEU A N 1
ATOM 580 C CA . LEU A 1 81 ? 35.538 5.790 49.945 1.00 62.11 81 LEU A CA 1
ATOM 581 C C . LEU A 1 81 ? 34.904 7.171 50.035 1.00 64.39 81 LEU A C 1
ATOM 582 O O . LEU A 1 81 ? 33.729 7.363 49.770 1.00 63.45 81 LEU A O 1
ATOM 587 N N . SER A 1 82 ? 35.732 8.126 50.435 1.00 69.72 82 SER A N 1
ATOM 588 C CA . SER A 1 82 ? 35.371 9.497 50.720 1.00 69.87 82 SER A CA 1
ATOM 589 C C . SER A 1 82 ? 35.101 10.220 49.398 1.00 69.00 82 SER A C 1
ATOM 590 O O . SER A 1 82 ? 34.404 11.224 49.367 1.00 66.30 82 SER A O 1
ATOM 593 N N . MET A 1 83 ? 35.717 9.725 48.324 1.00 67.20 83 MET A N 1
ATOM 594 C CA . MET A 1 83 ? 35.556 10.248 46.983 1.00 70.43 83 MET A CA 1
ATOM 595 C C . MET A 1 83 ? 35.832 9.101 46.010 1.00 69.46 83 MET A C 1
ATOM 596 O O . MET A 1 83 ? 36.488 8.141 46.394 1.00 70.75 83 MET A O 1
ATOM 601 N N . PRO A 1 84 ? 35.388 9.161 44.731 1.00 67.69 84 PRO A N 1
ATOM 602 C CA . PRO A 1 84 ? 35.627 8.059 43.800 1.00 65.70 84 PRO A CA 1
ATOM 603 C C . PRO A 1 84 ? 37.111 7.916 43.472 1.00 62.48 84 PRO A C 1
ATOM 604 O O . PRO A 1 84 ? 37.854 8.884 43.524 1.00 62.39 84 PRO A O 1
ATOM 608 N N . ILE A 1 85 ? 37.520 6.709 43.065 1.00 61.60 85 ILE A N 1
ATOM 609 C CA . ILE A 1 85 ? 38.915 6.481 42.741 1.00 62.59 85 ILE A CA 1
ATOM 610 C C . ILE A 1 85 ? 39.408 7.401 41.621 1.00 64.63 85 ILE A C 1
ATOM 611 O O . ILE A 1 85 ? 40.583 7.783 41.647 1.00 63.18 85 ILE A O 1
ATOM 616 N N . ALA A 1 86 ? 38.532 7.758 40.649 1.00 64.53 86 ALA A N 1
ATOM 617 C CA . ALA A 1 86 ? 38.932 8.683 39.599 1.00 63.45 86 ALA A CA 1
ATOM 618 C C . ALA A 1 86 ? 39.488 9.988 40.190 1.00 64.19 86 ALA A C 1
ATOM 619 O O . ALA A 1 86 ? 40.426 10.569 39.646 1.00 63.50 86 ALA A O 1
ATOM 621 N N . ASP A 1 87 ? 38.896 10.463 41.299 1.00 66.21 87 ASP A N 1
ATOM 622 C CA . ASP A 1 87 ? 39.298 11.709 41.946 1.00 68.90 87 ASP A CA 1
ATOM 623 C C . ASP A 1 87 ? 40.637 11.533 42.677 1.00 68.83 87 ASP A C 1
ATOM 624 O O . ASP A 1 87 ? 41.436 12.458 42.826 1.00 68.37 87 ASP A O 1
ATOM 629 N N . ILE A 1 88 ? 40.854 10.319 43.184 1.00 66.12 88 ILE A N 1
ATOM 630 C CA . ILE A 1 88 ? 42.086 9.987 43.857 1.00 63.86 88 ILE A CA 1
ATOM 631 C C . ILE A 1 88 ? 43.229 9.970 42.839 1.00 63.67 88 ILE A C 1
ATOM 632 O O . ILE A 1 88 ? 44.303 10.501 43.102 1.00 64.66 88 ILE A O 1
ATOM 637 N N . ARG A 1 89 ? 43.000 9.382 41.665 1.00 63.10 89 ARG A N 1
ATOM 638 C CA . ARG A 1 89 ? 43.910 9.471 40.524 1.00 63.80 89 ARG A CA 1
ATOM 639 C C . ARG A 1 89 ? 44.301 10.933 40.253 1.00 66.31 89 ARG A C 1
ATOM 640 O O . ARG A 1 89 ? 45.475 11.275 40.126 1.00 67.01 89 ARG A O 1
ATOM 648 N N . GLN A 1 90 ? 43.292 11.809 40.177 1.00 68.71 90 GLN A N 1
ATOM 649 C CA . GLN A 1 90 ? 43.523 13.234 40.016 1.00 70.53 90 GLN A CA 1
ATOM 650 C C . GLN A 1 90 ? 44.450 13.751 41.126 1.00 67.38 90 GLN A C 1
ATOM 651 O O . GLN A 1 90 ? 45.375 14.522 40.865 1.00 66.84 90 GLN A O 1
ATOM 657 N N . GLY A 1 91 ? 44.159 13.328 42.359 1.00 63.88 91 GLY A N 1
ATOM 658 C CA . GLY A 1 91 ? 44.961 13.675 43.518 1.00 63.56 91 GLY A CA 1
ATOM 659 C C . GLY A 1 91 ? 46.447 13.335 43.370 1.00 60.78 91 GLY A C 1
ATOM 660 O O . GLY A 1 91 ? 47.302 14.184 43.606 1.00 59.96 91 GLY A O 1
ATOM 661 N N . VAL A 1 92 ? 46.747 12.107 42.943 1.00 59.11 92 VAL A N 1
ATOM 662 C CA . VAL A 1 92 ? 48.125 11.678 42.709 1.00 58.32 92 VAL A CA 1
ATOM 663 C C . VAL A 1 92 ? 48.824 12.650 4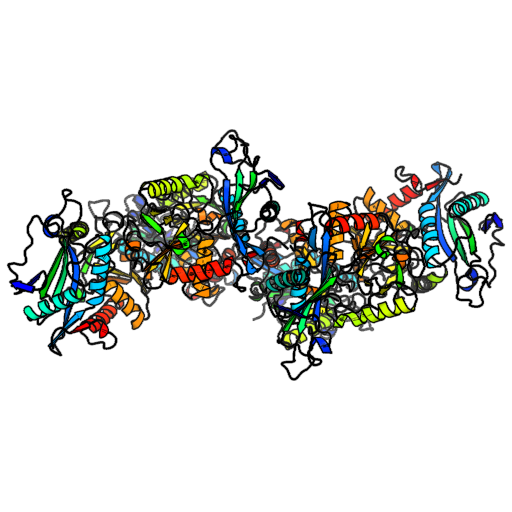1.759 1.00 61.39 92 VAL A C 1
ATOM 664 O O . VAL A 1 92 ? 49.966 13.066 42.011 1.00 60.80 92 VAL A O 1
ATOM 668 N N . LEU A 1 93 ? 48.112 13.031 40.681 1.00 63.36 93 LEU A N 1
ATOM 669 C CA . LEU A 1 93 ? 48.674 13.975 39.738 1.00 66.81 93 LEU A CA 1
ATOM 670 C C . LEU A 1 93 ? 48.918 15.322 40.418 1.00 70.39 93 LEU A C 1
ATOM 671 O O . LEU A 1 93 ? 50.039 15.869 40.308 1.00 74.23 93 LEU A O 1
ATOM 676 N N . GLU A 1 94 ? 47.881 15.845 41.108 1.00 68.12 94 GLU A N 1
ATOM 677 C CA . GLU A 1 94 ? 48.008 17.162 41.701 1.00 68.65 94 GLU A CA 1
ATOM 678 C C . GLU A 1 94 ? 49.262 17.177 42.581 1.00 67.26 94 GLU A C 1
ATOM 679 O O . GLU A 1 94 ? 50.050 18.125 42.567 1.00 67.52 94 GLU A O 1
ATOM 685 N N . LEU A 1 95 ? 49.450 16.085 43.323 1.00 65.60 95 LEU A N 1
ATOM 686 C CA . LEU A 1 95 ? 50.479 16.075 44.341 1.00 67.21 95 LEU A CA 1
ATOM 687 C C . LEU A 1 95 ? 51.857 15.982 43.702 1.00 67.94 95 LEU A C 1
ATOM 688 O O . LEU A 1 95 ? 52.765 16.717 44.109 1.00 72.22 95 LEU A O 1
ATOM 693 N N . LEU A 1 96 ? 52.009 15.087 42.715 1.00 67.76 96 LEU A N 1
ATOM 694 C CA . LEU A 1 96 ? 53.306 14.989 42.084 1.00 69.20 96 LEU A CA 1
ATOM 695 C C . LEU A 1 96 ? 53.719 16.358 41.532 1.00 71.11 96 LEU A C 1
ATOM 696 O O . LEU A 1 96 ? 54.895 16.758 41.664 1.00 74.50 96 LEU A O 1
ATOM 701 N N . ARG A 1 97 ? 52.743 17.074 40.971 1.00 69.11 97 ARG A N 1
ATOM 702 C CA . ARG A 1 97 ? 53.004 18.311 40.255 1.00 70.85 97 ARG A CA 1
ATOM 703 C C . ARG A 1 97 ? 53.279 19.457 41.229 1.00 72.05 97 ARG A C 1
ATOM 704 O O . ARG A 1 97 ? 54.182 20.260 40.990 1.00 71.79 97 ARG A O 1
ATOM 712 N N . ALA A 1 98 ? 52.478 19.545 42.304 1.00 72.38 98 ALA A N 1
ATOM 713 C CA . ALA A 1 98 ? 52.655 20.617 43.270 1.00 73.79 98 ALA A CA 1
ATOM 714 C C . ALA A 1 98 ? 54.061 20.529 43.879 1.00 75.82 98 ALA A C 1
ATOM 715 O O . ALA A 1 98 ? 54.690 21.551 44.159 1.00 77.82 98 ALA A O 1
ATOM 717 N N . ASN A 1 99 ? 54.592 19.309 44.028 1.00 73.89 99 ASN A N 1
ATOM 718 C CA . ASN A 1 99 ? 55.923 19.185 44.611 1.00 75.70 99 ASN A CA 1
ATOM 719 C C . ASN A 1 99 ? 57.033 19.339 43.580 1.00 74.60 99 ASN A C 1
ATOM 720 O O . ASN A 1 99 ? 58.172 19.389 43.968 1.00 71.77 99 ASN A O 1
ATOM 725 N N . GLU A 1 100 ? 56.704 19.399 42.282 1.00 78.09 100 GLU A N 1
ATOM 726 C CA . GLU A 1 100 ? 57.665 19.613 41.209 1.00 78.70 100 GLU A CA 1
ATOM 727 C C . GLU A 1 100 ? 58.792 18.574 41.267 1.00 78.01 100 GLU A C 1
ATOM 728 O O . GLU A 1 100 ? 59.958 18.881 41.075 1.00 81.27 100 GLU A O 1
ATOM 734 N N . PHE A 1 101 ? 58.457 17.311 41.489 1.00 75.15 101 PHE A N 1
ATOM 735 C CA . PHE A 1 101 ? 59.444 16.251 41.597 1.00 74.86 101 PHE A CA 1
ATOM 736 C C . PHE A 1 101 ? 60.108 15.980 40.245 1.00 76.49 101 PHE A C 1
ATOM 737 O O . PHE A 1 101 ? 59.423 15.741 39.244 1.00 79.19 101 PHE A O 1
ATOM 745 N N . ARG A 1 102 ? 61.446 15.975 40.222 1.00 78.76 102 ARG A N 1
ATOM 746 C CA . ARG A 1 102 ? 62.182 15.640 39.000 1.00 79.79 102 ARG A CA 1
ATOM 747 C C . ARG A 1 102 ? 63.119 14.466 39.308 1.00 79.33 102 ARG A C 1
ATOM 748 O O . ARG A 1 102 ? 64.275 14.443 38.909 1.00 83.13 102 ARG A O 1
ATOM 750 N N . SER A 1 103 ? 62.607 13.482 40.040 1.00 76.04 103 SER A N 1
ATOM 751 C CA . SER A 1 103 ? 63.324 12.248 40.298 1.00 73.44 103 SER A CA 1
ATOM 752 C C . SER A 1 103 ? 62.314 11.186 40.749 1.00 71.54 103 SER A C 1
ATOM 753 O O . SER A 1 103 ? 61.146 11.469 40.951 1.00 71.22 103 SER A O 1
ATOM 756 N N . ASP A 1 104 ? 62.771 9.948 40.897 1.00 68.03 104 ASP A N 1
ATOM 757 C CA . ASP A 1 104 ? 61.978 8.874 41.463 1.00 67.18 104 ASP A CA 1
ATOM 758 C C . ASP A 1 104 ? 61.234 9.373 42.709 1.00 68.68 104 ASP A C 1
ATOM 759 O O . ASP A 1 104 ? 61.726 10.250 43.416 1.00 69.05 104 ASP A O 1
ATOM 764 N N . VAL A 1 105 ? 60.014 8.855 42.924 1.00 69.51 105 VAL A N 1
ATOM 765 C CA . VAL A 1 105 ? 59.154 9.254 44.031 1.00 68.17 105 VAL A CA 1
ATOM 766 C C . VAL A 1 105 ? 58.473 8.001 44.579 1.00 67.92 105 VAL A C 1
ATOM 767 O O . VAL A 1 105 ? 58.054 7.124 43.808 1.00 70.23 105 VAL A O 1
ATOM 771 N N . HIS A 1 106 ? 58.418 7.908 45.913 1.00 67.09 106 HIS A N 1
ATOM 772 C CA . HIS A 1 106 ? 57.564 6.942 46.577 1.00 67.46 106 HIS A CA 1
ATOM 773 C C . HIS A 1 106 ? 56.308 7.655 47.100 1.00 63.77 106 HIS A C 1
ATOM 774 O O . HIS A 1 106 ? 56.419 8.709 47.716 1.00 61.70 106 HIS A O 1
ATOM 781 N N . LEU A 1 107 ? 55.134 7.081 46.841 1.00 59.89 107 LEU A N 1
ATOM 782 C CA . LEU A 1 107 ? 53.854 7.667 47.200 1.00 61.54 107 LEU A CA 1
ATOM 783 C C . LEU A 1 107 ? 53.105 6.723 48.132 1.00 59.68 107 LEU A C 1
ATOM 784 O O . LEU A 1 107 ? 53.099 5.507 47.917 1.00 60.27 107 LEU A O 1
ATOM 789 N N . TYR A 1 108 ? 52.402 7.296 49.104 1.00 58.21 108 TYR A N 1
ATOM 790 C CA . TYR A 1 108 ? 51.388 6.544 49.820 1.00 58.52 108 TYR A CA 1
ATOM 791 C C . TYR A 1 108 ? 50.034 7.156 49.509 1.00 57.31 108 TYR A C 1
ATOM 792 O O . TYR A 1 108 ? 49.878 8.363 49.688 1.00 56.60 108 TYR A O 1
ATOM 801 N N . VAL A 1 109 ? 49.098 6.321 49.055 1.00 53.70 109 VAL A N 1
ATOM 802 C CA . VAL A 1 109 ? 47.754 6.817 48.861 1.00 54.85 109 VAL A CA 1
ATOM 803 C C . VAL A 1 109 ? 46.848 6.041 49.798 1.00 54.27 109 VAL A C 1
ATOM 804 O O . VAL A 1 109 ? 46.919 4.813 49.859 1.00 53.96 109 VAL A O 1
ATOM 808 N N . ALA A 1 110 ? 46.061 6.793 50.578 1.00 53.79 110 ALA A N 1
ATOM 809 C CA . ALA A 1 110 ? 45.432 6.236 51.766 1.00 54.12 110 ALA A CA 1
ATOM 810 C C . ALA A 1 110 ? 43.944 6.598 51.825 1.00 55.31 110 ALA A C 1
ATOM 811 O O . ALA A 1 110 ? 43.586 7.748 51.593 1.00 58.95 110 ALA A O 1
ATOM 813 N N . SER A 1 111 ? 43.105 5.607 52.151 1.00 53.53 111 SER A N 1
ATOM 814 C CA . SER A 1 111 ? 41.788 5.897 52.671 1.00 55.66 111 SER A CA 1
ATOM 815 C C . SER A 1 111 ? 41.680 5.441 54.094 1.00 54.08 111 SER A C 1
ATOM 816 O O . SER A 1 111 ? 41.856 4.261 54.400 1.00 54.49 111 SER A O 1
ATOM 819 N N . TYR A 1 112 ? 41.286 6.388 54.926 1.00 53.62 112 TYR A N 1
ATOM 820 C CA . TYR A 1 112 ? 41.387 6.229 56.373 1.00 53.67 112 TYR A CA 1
ATOM 821 C C . TYR A 1 112 ? 40.030 6.461 57.036 1.00 56.27 112 TYR A C 1
ATOM 822 O O . TYR A 1 112 ? 39.204 7.237 56.541 1.00 57.75 112 TYR A O 1
ATOM 831 N N . PHE A 1 113 ? 39.827 5.787 58.180 1.00 57.67 113 PHE A N 1
ATOM 832 C CA . PHE A 1 113 ? 38.677 6.062 59.018 1.00 59.08 113 PHE A CA 1
ATOM 833 C C . PHE A 1 113 ? 38.961 7.271 59.901 1.00 61.02 113 PHE A C 1
ATOM 834 O O . PHE A 1 113 ? 40.046 7.384 60.476 1.00 62.09 113 PHE A O 1
ATOM 842 N N . GLY A 1 114 ? 37.966 8.167 60.022 1.00 62.03 114 GLY A N 1
ATOM 843 C CA . GLY A 1 114 ? 38.101 9.355 60.857 1.00 62.84 114 GLY A CA 1
ATOM 844 C C . GLY A 1 114 ? 37.547 9.183 62.266 1.00 64.17 114 GLY A C 1
ATOM 845 O O . GLY A 1 114 ? 37.861 8.205 62.931 1.00 62.39 114 GLY A O 1
ATOM 846 N N . ILE A 1 115 ? 36.778 10.197 62.709 1.00 67.01 115 ILE A N 1
ATOM 847 C CA . ILE A 1 115 ? 36.204 10.345 64.029 1.00 70.81 115 ILE A CA 1
ATOM 848 C C . ILE A 1 115 ? 35.103 9.304 64.140 1.00 74.24 115 ILE A C 1
ATOM 849 O O . ILE A 1 115 ? 34.435 9.026 63.151 1.00 79.02 115 ILE A O 1
ATOM 851 N N . ASN A 1 116 ? 34.908 8.755 65.333 1.00 77.96 116 ASN A N 1
ATOM 852 C CA . ASN A 1 116 ? 33.896 7.759 65.589 1.00 81.20 116 ASN A CA 1
ATOM 853 C C . ASN A 1 116 ? 32.497 8.357 65.617 1.00 87.16 116 ASN A C 1
ATOM 854 O O . ASN A 1 116 ? 32.258 9.394 66.221 1.00 87.67 116 ASN A O 1
ATOM 859 N N . HIS A 1 117 ? 31.564 7.616 65.015 1.00 96.32 117 HIS A N 1
ATOM 860 C CA . HIS A 1 117 ? 30.175 8.026 64.839 1.00 104.52 117 HIS A CA 1
ATOM 861 C C . HIS A 1 117 ? 29.278 7.194 65.756 1.00 105.71 117 HIS A C 1
ATOM 862 O O . HIS A 1 117 ? 28.054 7.346 65.714 1.00 112.13 117 HIS A O 1
ATOM 869 N N . ASP A 1 118 ? 29.894 6.322 66.570 1.00 102.70 118 ASP A N 1
ATOM 870 C CA . ASP A 1 118 ? 29.189 5.246 67.255 1.00 96.41 118 ASP A CA 1
ATOM 871 C C . ASP A 1 118 ? 29.770 5.075 68.653 1.00 90.79 118 ASP A C 1
ATOM 872 O O . ASP A 1 118 ? 30.974 5.219 68.852 1.00 90.03 118 ASP A O 1
ATOM 877 N N . PRO A 1 119 ? 28.937 4.730 69.665 1.00 88.63 119 PRO A N 1
ATOM 878 C CA . PRO A 1 119 ? 29.440 4.434 71.013 1.00 86.97 119 PRO A CA 1
ATOM 879 C C . PRO A 1 119 ? 30.494 3.323 71.080 1.00 83.67 119 PRO A C 1
ATOM 880 O O . PRO A 1 119 ? 31.369 3.319 71.936 1.00 83.90 119 PRO A O 1
ATOM 884 N N . ASP A 1 120 ? 30.421 2.356 70.175 1.00 81.47 120 ASP A N 1
ATOM 885 C CA . ASP A 1 120 ? 31.340 1.223 70.185 1.00 80.68 120 ASP A CA 1
ATOM 886 C C . ASP A 1 120 ? 32.625 1.596 69.425 1.00 77.81 120 ASP A C 1
ATOM 887 O O . ASP A 1 120 ? 32.594 1.843 68.219 1.00 79.13 120 ASP A O 1
ATOM 892 N N . PRO A 1 121 ? 33.816 1.640 70.073 1.00 73.79 121 PRO A N 1
ATOM 893 C CA . PRO A 1 121 ? 35.029 2.133 69.404 1.00 69.02 121 PRO A CA 1
ATOM 894 C C . PRO A 1 121 ? 35.644 1.143 68.414 1.00 67.41 121 PRO A C 1
ATOM 895 O O . PRO A 1 121 ? 36.541 1.477 67.628 1.00 63.56 121 PRO A O 1
ATOM 899 N N . LEU A 1 122 ? 35.117 -0.091 68.434 1.00 66.83 122 LEU A N 1
ATOM 900 C CA . LEU A 1 122 ? 35.657 -1.116 67.560 1.00 65.36 122 LEU A CA 1
ATOM 901 C C . LEU A 1 122 ? 34.819 -1.275 66.284 1.00 65.98 122 LEU A C 1
ATOM 902 O O . LEU A 1 122 ? 35.129 -2.147 65.486 1.00 65.08 122 LEU A O 1
ATOM 907 N N . PHE A 1 123 ? 33.783 -0.446 66.095 1.00 65.20 123 PHE A N 1
ATOM 908 C CA . PHE A 1 123 ? 32.917 -0.515 64.932 1.00 67.94 123 PHE A CA 1
ATOM 909 C C . PHE A 1 123 ? 33.368 0.578 63.969 1.00 67.76 123 PHE A C 1
ATOM 910 O O . PHE A 1 123 ? 33.727 1.664 64.378 1.00 64.36 123 PHE A O 1
ATOM 918 N N . PRO A 1 124 ? 33.379 0.355 62.642 1.00 71.61 124 PRO A N 1
ATOM 919 C CA . PRO A 1 124 ? 33.906 1.350 61.706 1.00 69.73 124 PRO A CA 1
ATOM 920 C C . PRO A 1 124 ? 32.974 2.560 61.629 1.00 67.75 124 PRO A C 1
ATOM 921 O O . PRO A 1 124 ? 31.782 2.441 61.916 1.00 69.71 124 PRO A O 1
ATOM 925 N N . THR A 1 125 ? 33.533 3.725 61.278 1.00 64.96 125 THR A N 1
ATOM 926 C CA . THR A 1 125 ? 32.701 4.902 61.141 1.00 67.22 125 THR A CA 1
ATOM 927 C C . THR A 1 125 ? 32.466 5.154 59.652 1.00 68.30 125 THR A C 1
ATOM 928 O O . THR A 1 125 ? 33.226 4.666 58.808 1.00 67.72 125 THR A O 1
ATOM 932 N N . ASP A 1 126 ? 31.484 6.007 59.364 1.00 68.73 126 ASP A N 1
ATOM 933 C CA . ASP A 1 126 ? 31.257 6.497 58.013 1.00 71.28 126 ASP A CA 1
ATOM 934 C C . ASP A 1 126 ? 32.080 7.757 57.750 1.00 70.00 126 ASP A C 1
ATOM 935 O O . ASP A 1 126 ? 32.093 8.222 56.616 1.00 67.52 126 ASP A O 1
ATOM 940 N N . ASP A 1 127 ? 32.691 8.342 58.799 1.00 72.18 127 ASP A N 1
ATOM 941 C CA . ASP A 1 127 ? 33.556 9.490 58.564 1.00 72.98 127 ASP A CA 1
ATOM 942 C C . ASP A 1 127 ? 34.876 8.975 58.015 1.00 70.86 127 ASP A C 1
ATOM 943 O O . ASP A 1 127 ? 35.662 8.358 58.734 1.00 73.43 127 ASP A O 1
ATOM 948 N N . THR A 1 128 ? 35.091 9.267 56.736 1.00 69.68 128 THR A N 1
ATOM 949 C CA . THR A 1 128 ? 36.164 8.743 55.920 1.00 67.19 128 THR A CA 1
ATOM 950 C C . THR A 1 128 ? 36.863 9.906 55.224 1.00 65.99 128 THR A C 1
ATOM 951 O O . THR A 1 128 ? 36.222 10.895 54.886 1.00 69.61 128 THR A O 1
ATOM 955 N N . GLY A 1 129 ? 38.178 9.776 55.017 1.00 64.31 129 GLY A N 1
ATOM 956 C CA . GLY A 1 129 ? 38.956 10.688 54.196 1.00 61.04 129 GLY A CA 1
ATOM 957 C C . GLY A 1 129 ? 39.981 9.947 53.331 1.00 58.21 129 GLY A C 1
ATOM 958 O O . GLY A 1 129 ? 40.043 8.721 53.309 1.00 55.86 129 GLY A O 1
ATOM 959 N N . VAL A 1 130 ? 40.769 10.720 52.574 1.00 57.92 130 VAL A N 1
ATOM 960 C CA . VAL A 1 130 ? 41.830 10.199 51.733 1.00 56.12 130 VAL A CA 1
ATOM 961 C C . VAL A 1 130 ? 42.999 11.163 51.812 1.00 56.41 130 VAL A C 1
ATOM 962 O O . VAL A 1 130 ? 42.833 12.362 51.946 1.00 56.82 130 VAL A O 1
ATOM 966 N N . TYR A 1 131 ? 44.201 10.626 51.686 1.00 57.25 131 TYR A N 1
ATOM 967 C CA . TYR A 1 131 ? 45.333 11.509 51.525 1.00 61.68 131 TYR A CA 1
ATOM 968 C C . TYR A 1 131 ? 46.352 10.805 50.641 1.00 63.92 131 TYR A C 1
ATOM 969 O O . TYR A 1 131 ? 46.278 9.579 50.434 1.00 63.67 131 TYR A O 1
ATOM 978 N N . VAL A 1 132 ? 47.289 11.614 50.144 1.00 63.70 132 VAL A N 1
ATOM 979 C CA . VAL A 1 132 ? 48.376 11.168 49.299 1.00 62.81 132 VAL A CA 1
ATOM 980 C C . VAL A 1 132 ? 49.628 11.918 49.750 1.00 64.21 132 VAL A C 1
ATOM 981 O O . VAL A 1 132 ? 49.655 13.141 49.852 1.00 64.75 132 VAL A O 1
ATOM 985 N N . THR A 1 133 ? 50.691 11.151 49.904 1.00 64.17 133 THR A N 1
ATOM 986 C CA . THR A 1 133 ? 51.987 11.606 50.365 1.00 67.10 133 THR A CA 1
ATOM 987 C C . THR A 1 133 ? 52.970 11.153 49.303 1.00 67.19 133 THR A C 1
ATOM 988 O O . THR A 1 133 ? 52.830 10.061 48.771 1.00 66.66 133 THR A O 1
ATOM 992 N N . GLY A 1 134 ? 53.963 11.988 49.026 1.00 70.84 134 GLY A N 1
ATOM 993 C CA . GLY A 1 134 ? 55.084 11.530 48.223 1.00 68.81 134 GLY A CA 1
ATOM 994 C C . GLY A 1 134 ? 56.389 12.127 48.738 1.00 68.44 134 GLY A C 1
ATOM 995 O O . GLY A 1 134 ? 56.395 13.265 49.209 1.00 71.78 134 GLY A O 1
ATOM 996 N N . THR A 1 135 ? 57.470 11.347 48.635 1.00 65.81 135 THR A N 1
ATOM 997 C CA . THR A 1 135 ? 58.805 11.837 48.929 1.00 65.63 135 THR A CA 1
ATOM 998 C C . THR A 1 135 ? 59.753 11.381 47.821 1.00 63.61 135 THR A C 1
ATOM 999 O O . THR A 1 135 ? 59.550 10.296 47.264 1.00 60.66 135 THR A O 1
ATOM 1003 N N . ALA A 1 136 ? 60.793 12.194 47.544 1.00 63.97 136 ALA A N 1
ATOM 1004 C CA . ALA A 1 136 ? 61.784 11.750 46.568 1.00 67.07 136 ALA A CA 1
ATOM 1005 C C . ALA A 1 136 ? 62.550 10.587 47.190 1.00 68.50 136 ALA A C 1
ATOM 1006 O O . ALA A 1 136 ? 62.740 10.590 48.408 1.00 70.79 136 ALA A O 1
ATOM 1008 N N . VAL A 1 137 ? 62.894 9.564 46.390 1.00 70.71 137 VAL A N 1
ATOM 1009 C CA . VAL A 1 137 ? 63.756 8.458 46.813 1.00 70.26 137 VAL A CA 1
ATOM 1010 C C . VAL A 1 137 ? 64.739 8.151 45.680 1.00 74.63 137 VAL A C 1
ATOM 1011 O O . VAL A 1 137 ? 64.533 8.581 44.546 1.00 74.39 137 VAL A O 1
ATOM 1015 N N . SER A 1 138 ? 65.807 7.393 45.944 1.00 79.40 138 SER A N 1
ATOM 1016 C CA . SER A 1 138 ? 66.570 6.875 44.811 1.00 81.43 138 SER A CA 1
ATOM 1017 C C . SER A 1 138 ? 66.924 5.415 45.063 1.00 83.71 138 SER A C 1
ATOM 1018 O O . SER A 1 138 ? 66.680 4.896 46.148 1.00 87.23 138 SER A O 1
ATOM 1021 N N . ARG A 1 139 ? 67.462 4.754 44.034 1.00 86.05 139 ARG A N 1
ATOM 1022 C CA . ARG A 1 139 ? 67.652 3.311 44.061 1.00 82.65 139 ARG A CA 1
ATOM 1023 C C . ARG A 1 139 ? 68.734 2.932 45.073 1.00 77.88 139 ARG A C 1
ATOM 1024 O O . ARG A 1 139 ? 69.802 3.520 45.091 1.00 78.01 139 ARG A O 1
ATOM 1032 N N . LEU A 1 140 ? 68.433 1.960 45.923 1.00 78.01 140 LEU A N 1
ATOM 1033 C CA . LEU A 1 140 ? 69.409 1.416 46.867 1.00 84.91 140 LEU A CA 1
ATOM 1034 C C . LEU A 1 140 ? 70.503 0.673 46.090 1.00 84.78 140 LEU A C 1
ATOM 1035 O O . LEU A 1 140 ? 70.183 -0.086 45.173 1.00 90.33 140 LEU A O 1
ATOM 1040 N N . PRO A 1 141 ? 71.817 0.832 46.408 1.00 79.71 141 PRO A N 1
ATOM 1041 C CA . PRO A 1 141 ? 72.867 -0.043 45.865 1.00 75.85 141 PRO A CA 1
ATOM 1042 C C . PRO A 1 141 ? 72.706 -1.550 46.146 1.00 71.40 141 PRO A C 1
ATOM 1043 O O . PRO A 1 141 ? 73.359 -2.386 45.522 1.00 67.81 141 PRO A O 1
ATOM 1047 N N . LEU A 1 142 ? 71.804 -1.912 47.065 1.00 68.42 142 LEU A N 1
ATOM 1048 C CA . LEU A 1 142 ? 71.514 -3.297 47.427 1.00 65.38 142 LEU A CA 1
ATOM 1049 C C . LEU A 1 142 ? 70.841 -4.054 46.265 1.00 63.74 142 LEU A C 1
ATOM 1050 O O . LEU A 1 142 ? 70.977 -5.276 46.147 1.00 59.12 142 LEU A O 1
ATOM 1055 N N . VAL A 1 143 ? 70.116 -3.320 45.401 1.00 63.03 143 VAL A N 1
ATOM 1056 C CA . VAL A 1 143 ? 69.537 -3.846 44.168 1.00 64.12 143 VAL A CA 1
ATOM 1057 C C . VAL A 1 143 ? 70.643 -4.478 43.296 1.00 64.93 143 VAL A C 1
ATOM 1058 O O . VAL A 1 143 ? 70.475 -5.573 42.754 1.00 61.34 143 VAL A O 1
ATOM 1062 N N . HIS A 1 144 ? 71.811 -3.833 43.221 1.00 68.38 144 HIS A N 1
ATOM 1063 C CA . HIS A 1 144 ? 72.940 -4.438 42.511 1.00 71.69 144 HIS A CA 1
ATOM 1064 C C . HIS A 1 144 ? 73.675 -5.521 43.311 1.00 70.29 144 HIS A C 1
ATOM 1065 O O . HIS A 1 144 ? 74.083 -6.524 42.720 1.00 73.72 144 HIS A O 1
ATOM 1072 N N . THR A 1 145 ? 73.824 -5.336 44.640 1.00 66.44 145 THR A N 1
ATOM 1073 C CA . THR A 1 145 ? 74.718 -6.129 45.472 1.00 60.58 145 THR A CA 1
ATOM 1074 C C . THR A 1 145 ? 74.080 -7.465 45.844 1.00 58.53 145 THR A C 1
ATOM 1075 O O . THR A 1 145 ? 74.771 -8.473 45.944 1.00 62.41 145 THR A O 1
ATOM 1079 N N . GLY A 1 146 ? 72.774 -7.450 46.110 1.00 52.87 146 GLY A N 1
ATOM 1080 C CA . GLY A 1 146 ? 72.137 -8.554 46.815 1.00 51.66 146 GLY A CA 1
ATOM 1081 C C . GLY A 1 146 ? 72.163 -8.364 48.340 1.00 51.03 146 GLY A C 1
ATOM 1082 O O . GLY A 1 146 ? 73.006 -7.645 48.891 1.00 49.30 146 GLY A O 1
ATOM 1083 N N . ILE A 1 147 ? 71.245 -9.044 49.044 1.00 47.90 147 ILE A N 1
ATOM 1084 C CA . ILE A 1 147 ? 71.071 -8.847 50.470 1.00 45.22 147 ILE A CA 1
ATOM 1085 C C . ILE A 1 147 ? 71.135 -10.199 51.171 1.00 45.03 147 ILE A C 1
ATOM 1086 O O . ILE A 1 147 ? 70.971 -11.239 50.544 1.00 45.62 147 ILE A O 1
ATOM 1091 N N . SER A 1 148 ? 71.342 -10.164 52.493 1.00 44.98 148 SER A N 1
ATOM 1092 C CA . SER A 1 148 ? 71.190 -11.318 53.358 1.00 44.87 148 SER A CA 1
ATOM 1093 C C . SER A 1 148 ? 69.772 -11.341 53.955 1.00 43.27 148 SER A C 1
ATOM 1094 O O . SER A 1 148 ? 69.225 -10.294 54.297 1.00 44.17 148 SER A O 1
ATOM 1097 N N . ALA A 1 149 ? 69.190 -12.537 54.063 1.00 42.05 149 ALA A N 1
ATOM 1098 C CA . ALA A 1 149 ? 67.959 -12.750 54.814 1.00 42.92 149 ALA A CA 1
ATOM 1099 C C . ALA A 1 149 ? 68.167 -13.825 55.883 1.00 40.96 149 ALA A C 1
ATOM 1100 O O . ALA A 1 149 ? 69.029 -14.683 55.719 1.00 40.33 149 ALA A O 1
ATOM 1102 N N . CYS A 1 150 ? 67.304 -13.844 56.893 1.00 40.73 150 CYS A N 1
ATOM 1103 C CA . CYS A 1 150 ? 67.259 -14.945 57.873 1.00 42.80 150 CYS A CA 1
ATOM 1104 C C . CYS A 1 150 ? 65.829 -15.461 57.906 1.00 43.19 150 CYS A C 1
ATOM 1105 O O . CYS A 1 150 ? 64.933 -14.715 57.479 1.00 46.49 150 CYS A O 1
ATOM 1108 N N . MET A 1 151 ? 65.597 -16.719 58.325 1.00 40.63 151 MET A N 1
ATOM 1109 C CA . MET A 1 151 ? 64.233 -17.143 58.649 1.00 40.82 151 MET A CA 1
ATOM 1110 C C . MET A 1 151 ? 63.784 -16.491 59.960 1.00 40.51 151 MET A C 1
ATOM 1111 O O . MET A 1 151 ? 64.566 -16.301 60.848 1.00 41.73 151 MET A O 1
ATOM 1116 N N . SER A 1 152 ? 62.551 -16.041 60.055 1.00 39.85 152 SER A N 1
ATOM 1117 C CA . SER A 1 152 ? 62.031 -15.364 61.227 1.00 39.69 152 SER A CA 1
ATOM 1118 C C . SER A 1 152 ? 61.632 -16.368 62.302 1.00 38.57 152 SER A C 1
ATOM 1119 O O . SER A 1 152 ? 61.177 -17.454 61.985 1.00 37.92 152 SER A O 1
ATOM 1122 N N . SER A 1 153 ? 61.725 -15.959 63.573 1.00 39.12 153 SER A N 1
ATOM 1123 C CA . SER A 1 153 ? 61.105 -16.698 64.667 1.00 39.12 153 SER A CA 1
ATOM 1124 C C . SER A 1 153 ? 59.594 -16.401 64.736 1.00 40.91 153 SER A C 1
ATOM 1125 O O . SER A 1 153 ? 58.885 -17.127 65.406 1.00 39.63 153 SER A O 1
ATOM 1128 N N . TRP A 1 154 ? 59.110 -15.311 64.088 1.00 41.09 154 TRP A N 1
ATOM 1129 C CA . TRP A 1 154 ? 57.702 -14.929 64.091 1.00 43.27 154 TRP A CA 1
ATOM 1130 C C . TRP A 1 154 ? 56.980 -15.653 62.953 1.00 42.11 154 TRP A C 1
ATOM 1131 O O . TRP A 1 154 ? 57.536 -15.852 61.868 1.00 43.01 154 TRP A O 1
ATOM 1142 N N . ARG A 1 155 ? 55.726 -16.014 63.197 1.00 41.89 155 ARG A N 1
ATOM 1143 C CA . ARG A 1 155 ? 54.904 -16.648 62.178 1.00 40.80 155 ARG A CA 1
ATOM 1144 C C . ARG A 1 155 ? 53.999 -15.560 61.599 1.00 40.30 155 ARG A C 1
ATOM 1145 O O . ARG A 1 155 ? 53.596 -14.608 62.306 1.00 37.57 155 ARG A O 1
ATOM 1153 N N . ARG A 1 156 ? 53.729 -15.707 60.295 1.00 37.94 156 ARG A N 1
ATOM 1154 C CA . ARG A 1 156 ? 52.941 -14.758 59.559 1.00 38.48 156 ARG A CA 1
ATOM 1155 C C . ARG A 1 156 ? 51.508 -14.764 60.089 1.00 39.07 156 ARG A C 1
ATOM 1156 O O . ARG A 1 156 ? 50.930 -15.821 60.279 1.00 38.23 156 ARG A O 1
ATOM 1164 N N . ILE A 1 157 ? 50.894 -13.600 60.194 1.00 40.02 157 ILE A N 1
ATOM 1165 C CA . ILE A 1 157 ? 49.476 -13.521 60.493 1.00 45.53 157 ILE A CA 1
ATOM 1166 C C . ILE A 1 157 ? 48.653 -14.320 59.460 1.00 45.85 157 ILE A C 1
ATOM 1167 O O . ILE A 1 157 ? 49.092 -14.530 58.319 1.00 49.77 157 ILE A O 1
ATOM 1172 N N . SER A 1 158 ? 47.451 -14.769 59.825 1.00 45.65 158 SER A N 1
ATOM 1173 C CA . SER A 1 158 ? 46.639 -15.669 58.988 1.00 45.01 158 SER A CA 1
ATOM 1174 C C . SER A 1 158 ? 45.428 -14.962 58.420 1.00 43.87 158 SER A C 1
ATOM 1175 O O . SER A 1 158 ? 44.866 -14.070 59.076 1.00 43.97 158 SER A O 1
ATOM 1178 N N . ASP A 1 159 ? 44.973 -15.453 57.262 1.00 44.40 159 ASP A N 1
ATOM 1179 C CA . ASP A 1 159 ? 43.804 -14.923 56.566 1.00 43.89 159 ASP A CA 1
ATOM 1180 C C . ASP A 1 159 ? 42.574 -14.836 57.478 1.00 43.65 159 ASP A C 1
ATOM 1181 O O . ASP A 1 159 ? 41.902 -13.803 57.466 1.00 45.27 159 ASP A O 1
ATOM 1186 N N . ASP A 1 160 ? 42.253 -15.911 58.223 1.00 42.54 160 ASP A N 1
ATOM 1187 C CA . ASP A 1 160 ? 41.063 -15.889 59.032 1.00 44.06 160 ASP A CA 1
ATOM 1188 C C . ASP A 1 160 ? 41.251 -15.294 60.424 1.00 43.41 160 ASP A C 1
ATOM 1189 O O . ASP A 1 160 ? 40.417 -15.478 61.315 1.00 44.34 160 ASP A O 1
ATOM 1194 N N . SER A 1 161 ? 42.238 -14.417 60.535 1.00 42.19 161 SER A N 1
ATOM 1195 C CA . SER A 1 161 ? 42.557 -13.757 61.771 1.00 41.56 161 SER A CA 1
ATOM 1196 C C . SER A 1 161 ? 42.759 -12.263 61.521 1.00 41.93 161 SER A C 1
ATOM 1197 O O . SER A 1 161 ? 41.978 -11.411 61.930 1.00 41.67 161 SER A O 1
ATOM 1200 N N . VAL A 1 162 ? 43.834 -11.927 60.814 1.00 44.60 162 VAL A N 1
ATOM 1201 C CA . VAL A 1 162 ? 44.117 -10.562 60.399 1.00 47.50 162 VAL A CA 1
ATOM 1202 C C . VAL A 1 162 ? 44.676 -10.677 58.975 1.00 47.45 162 VAL A C 1
ATOM 1203 O O . VAL A 1 162 ? 45.870 -10.952 58.793 1.00 41.84 162 VA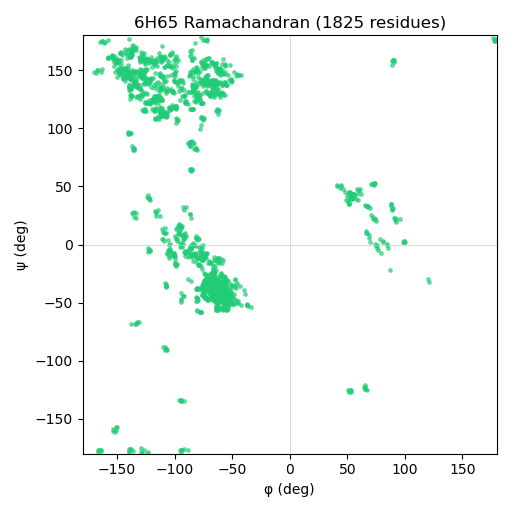L A O 1
ATOM 1207 N N . PRO A 1 163 ? 43.841 -10.530 57.921 1.00 46.63 163 PRO A N 1
ATOM 1208 C CA . PRO A 1 163 ? 44.247 -10.946 56.560 1.00 44.91 163 PRO A CA 1
ATOM 1209 C C . PRO A 1 163 ? 45.431 -10.178 55.977 1.00 43.21 163 PRO A C 1
ATOM 1210 O O . PRO A 1 163 ? 45.354 -8.986 55.740 1.00 45.09 163 PRO A O 1
ATOM 1214 N N . PRO A 1 164 ? 46.562 -10.834 55.711 1.00 42.48 164 PRO A N 1
ATOM 1215 C CA . PRO A 1 164 ? 47.667 -10.183 55.022 1.00 44.21 164 PRO A CA 1
ATOM 1216 C C . PRO A 1 164 ? 47.315 -9.702 53.612 1.00 46.69 164 PRO A C 1
ATOM 1217 O O . PRO A 1 164 ? 47.994 -8.805 53.103 1.00 49.72 164 PRO A O 1
ATOM 1221 N N . ARG A 1 165 ? 46.202 -10.182 53.026 1.00 48.71 165 ARG A N 1
ATOM 1222 C CA . ARG A 1 165 ? 45.794 -9.664 51.713 1.00 49.15 165 ARG A CA 1
ATOM 1223 C C . ARG A 1 165 ? 45.267 -8.205 51.740 1.00 50.95 165 ARG A C 1
ATOM 1224 O O . ARG A 1 165 ? 45.147 -7.597 50.669 1.00 52.15 165 ARG A O 1
ATOM 1232 N N . ILE A 1 166 ? 44.951 -7.626 52.924 1.00 49.42 166 ILE A N 1
ATOM 1233 C CA . ILE A 1 166 ? 44.478 -6.248 53.049 1.00 48.87 166 ILE A CA 1
ATOM 1234 C C . ILE A 1 166 ? 45.651 -5.359 53.476 1.00 50.93 166 ILE A C 1
ATOM 1235 O O . ILE A 1 166 ? 46.176 -5.506 54.587 1.00 53.54 166 ILE A O 1
ATOM 1240 N N . LYS A 1 167 ? 46.032 -4.382 52.657 1.00 49.58 167 LYS A N 1
ATOM 1241 C CA . LYS A 1 167 ? 47.167 -3.530 52.980 1.00 49.96 167 LYS A CA 1
ATOM 1242 C C . LYS A 1 167 ? 46.686 -2.354 53.842 1.00 51.69 167 LYS A C 1
ATOM 1243 O O . LYS A 1 167 ? 46.283 -1.301 53.331 1.00 53.00 167 LYS A O 1
ATOM 1249 N N . ILE A 1 168 ? 46.677 -2.584 55.162 1.00 47.67 168 ILE A N 1
ATOM 1250 C CA . ILE A 1 168 ? 46.184 -1.603 56.118 1.00 48.83 168 ILE A CA 1
ATOM 1251 C C . ILE A 1 168 ? 47.268 -1.345 57.173 1.00 49.72 168 ILE A C 1
ATOM 1252 O O . ILE A 1 168 ? 47.976 -2.262 57.563 1.00 48.11 168 ILE A O 1
ATOM 1257 N N . GLY A 1 169 ? 47.435 -0.086 57.584 1.00 50.66 169 GLY A N 1
ATOM 1258 C CA . GLY A 1 169 ? 48.420 0.306 58.569 1.00 55.97 169 GLY A CA 1
ATOM 1259 C C . GLY A 1 169 ? 48.584 -0.741 59.669 1.00 58.76 169 GLY A C 1
ATOM 1260 O O . GLY A 1 169 ? 49.688 -1.220 59.917 1.00 56.89 169 GLY A O 1
ATOM 1261 N N . ALA A 1 170 ? 47.447 -1.133 60.274 1.00 60.36 170 ALA A N 1
ATOM 1262 C CA . ALA A 1 170 ? 47.410 -1.990 61.441 1.00 58.88 170 ALA A CA 1
ATOM 1263 C C . ALA A 1 170 ? 48.101 -3.334 61.190 1.00 59.70 170 ALA A C 1
ATOM 1264 O O . ALA A 1 170 ? 48.733 -3.884 62.101 1.00 64.69 170 ALA A O 1
ATOM 1266 N N . ASN A 1 171 ? 48.111 -3.809 59.949 1.00 58.06 171 ASN A N 1
ATOM 1267 C CA . ASN A 1 171 ? 48.574 -5.167 59.674 1.00 63.83 171 ASN A CA 1
ATOM 1268 C C . ASN A 1 171 ? 50.095 -5.260 59.632 1.00 61.31 171 ASN A C 1
ATOM 1269 O O . ASN A 1 171 ? 50.619 -6.306 59.286 1.00 61.00 171 ASN A O 1
ATOM 1274 N N . TYR A 1 172 ? 50.792 -4.178 59.947 1.00 59.90 172 TYR A N 1
ATOM 1275 C CA . TYR A 1 172 ? 52.232 -4.204 59.829 1.00 57.38 172 TYR A CA 1
ATOM 1276 C C . TYR A 1 172 ? 52.935 -4.578 61.129 1.00 57.89 172 TYR A C 1
ATOM 1277 O O . TYR A 1 172 ? 54.148 -4.692 61.155 1.00 61.98 172 TYR A O 1
ATOM 1286 N N . GLN A 1 173 ? 52.188 -4.780 62.201 1.00 54.06 173 GLN A N 1
ATOM 1287 C CA . GLN A 1 173 ? 52.837 -5.187 63.420 1.00 51.63 173 GLN A CA 1
ATOM 1288 C C . GLN A 1 173 ? 53.634 -6.488 63.206 1.00 47.45 173 GLN A C 1
ATOM 1289 O O . GLN A 1 173 ? 54.790 -6.610 63.576 1.00 45.84 173 GLN A O 1
ATOM 1295 N N . ASN A 1 174 ? 53.040 -7.457 62.558 1.00 43.69 174 ASN A N 1
ATOM 1296 C CA . ASN A 1 174 ? 53.641 -8.741 62.261 1.00 43.62 174 ASN A CA 1
ATOM 1297 C C . ASN A 1 174 ? 54.947 -8.479 61.501 1.00 45.81 174 ASN A C 1
ATOM 1298 O O . ASN A 1 174 ? 55.995 -9.040 61.870 1.00 49.02 174 ASN A O 1
ATOM 1303 N N . SER A 1 175 ? 54.895 -7.598 60.491 1.00 43.71 175 SER A N 1
ATOM 1304 C CA . SER A 1 175 ? 56.084 -7.171 59.754 1.00 46.67 175 SER A CA 1
ATOM 1305 C C . SER A 1 175 ? 57.159 -6.469 60.630 1.00 46.19 175 SER A C 1
ATOM 1306 O O . SER A 1 175 ? 58.349 -6.732 60.507 1.00 45.18 175 SER A O 1
ATOM 1309 N N . ARG A 1 176 ? 56.745 -5.522 61.466 1.00 46.19 176 ARG A N 1
ATOM 1310 C CA . ARG A 1 176 ? 57.654 -4.744 62.287 1.00 47.90 176 ARG A CA 1
ATOM 1311 C C . ARG A 1 176 ? 58.442 -5.663 63.219 1.00 48.59 176 ARG A C 1
ATOM 1312 O O . ARG A 1 176 ? 59.655 -5.478 63.435 1.00 48.52 176 ARG A O 1
ATOM 1320 N N . LEU A 1 177 ? 57.785 -6.702 63.734 1.00 48.57 177 LEU A N 1
ATOM 1321 C CA . LEU A 1 177 ? 58.458 -7.561 64.694 1.00 49.14 177 LEU A CA 1
ATOM 1322 C C . LEU A 1 177 ? 59.510 -8.396 63.941 1.00 49.61 177 LEU A C 1
ATOM 1323 O O . LEU A 1 177 ? 60.681 -8.485 64.364 1.00 51.24 177 LEU A O 1
ATOM 1328 N N . ALA A 1 178 ? 59.099 -8.980 62.800 1.00 47.49 178 ALA A N 1
ATOM 1329 C CA . ALA A 1 178 ? 60.006 -9.793 62.015 1.00 45.75 178 ALA A CA 1
ATOM 1330 C C . ALA A 1 178 ? 61.186 -8.944 61.532 1.00 47.24 178 ALA A C 1
ATOM 1331 O O . ALA A 1 178 ? 62.340 -9.365 61.647 1.00 50.93 178 ALA A O 1
ATOM 1333 N N . GLN A 1 179 ? 60.912 -7.700 61.130 1.00 47.37 179 GLN A N 1
ATOM 1334 C CA . GLN A 1 179 ? 61.945 -6.881 60.511 1.00 48.48 179 GLN A CA 1
ATOM 1335 C C . GLN A 1 179 ? 62.916 -6.341 61.558 1.00 50.83 179 GLN A C 1
ATOM 1336 O O . GLN A 1 179 ? 64.131 -6.251 61.317 1.00 49.39 179 GLN A O 1
ATOM 1342 N N . THR A 1 180 ? 62.374 -5.985 62.727 1.00 50.69 180 THR A N 1
ATOM 1343 C CA . THR A 1 180 ? 63.222 -5.520 63.808 1.00 52.28 180 THR A CA 1
ATOM 1344 C C . THR A 1 180 ? 64.183 -6.642 64.189 1.00 50.47 180 THR A C 1
ATOM 1345 O O . THR A 1 180 ? 65.382 -6.428 64.276 1.00 49.83 180 THR A O 1
ATOM 1349 N N . GLU A 1 181 ? 63.646 -7.855 64.320 1.00 49.35 181 GLU A N 1
ATOM 1350 C CA . GLU A 1 181 ? 64.493 -8.940 64.752 1.00 49.31 181 GLU A CA 1
ATOM 1351 C C . GLU A 1 181 ? 65.608 -9.184 63.732 1.00 48.10 181 GLU A C 1
ATOM 1352 O O . GLU A 1 181 ? 66.754 -9.423 64.121 1.00 44.47 181 GLU A O 1
ATOM 1358 N N . ALA A 1 182 ? 65.242 -9.197 62.432 1.00 44.80 182 ALA A N 1
ATOM 1359 C CA . ALA A 1 182 ? 66.224 -9.365 61.382 1.00 45.07 182 ALA A CA 1
ATOM 1360 C C . ALA A 1 182 ? 67.373 -8.359 61.537 1.00 44.74 182 ALA A C 1
ATOM 1361 O O . ALA A 1 182 ? 68.558 -8.723 61.539 1.00 47.83 182 ALA A O 1
ATOM 1363 N N . ARG A 1 183 ? 67.028 -7.087 61.699 1.00 44.40 183 ARG A N 1
ATOM 1364 C CA . ARG A 1 183 ? 68.060 -6.069 61.724 1.00 47.29 183 ARG A CA 1
ATOM 1365 C C . ARG A 1 183 ? 68.875 -6.224 62.999 1.00 48.85 183 ARG A C 1
ATOM 1366 O O . ARG A 1 183 ? 70.096 -6.050 62.976 1.00 47.35 183 ARG A O 1
ATOM 1374 N N . VAL A 1 184 ? 68.201 -6.548 64.110 1.00 46.98 184 VAL A N 1
ATOM 1375 C CA . VAL A 1 184 ? 68.923 -6.699 65.362 1.00 48.71 184 VAL A CA 1
ATOM 1376 C C . VAL A 1 184 ? 69.967 -7.809 65.182 1.00 49.54 184 VAL A C 1
ATOM 1377 O O . VAL A 1 184 ? 71.055 -7.751 65.733 1.00 48.65 184 VAL A O 1
ATOM 1381 N N . ASN A 1 185 ? 69.657 -8.815 64.362 1.00 48.44 185 ASN A N 1
ATOM 1382 C CA . ASN A 1 185 ? 70.554 -9.956 64.246 1.00 46.35 185 ASN A CA 1
ATOM 1383 C C . ASN A 1 185 ? 71.532 -9.788 63.075 1.00 45.49 185 ASN A C 1
ATOM 1384 O O . ASN A 1 185 ? 72.188 -10.745 62.718 1.00 45.96 185 ASN A O 1
ATOM 1389 N N . GLY A 1 186 ? 71.598 -8.632 62.420 1.00 45.43 186 GLY A N 1
ATOM 1390 C CA . GLY A 1 186 ? 72.612 -8.438 61.386 1.00 47.26 186 GLY A CA 1
ATOM 1391 C C . GLY A 1 186 ? 72.191 -8.837 59.954 1.00 50.06 186 GLY A C 1
ATOM 1392 O O . GLY A 1 186 ? 73.051 -9.085 59.127 1.00 50.42 186 GLY A O 1
ATOM 1393 N N . TYR A 1 187 ? 70.888 -8.875 59.651 1.00 47.86 187 TYR A N 1
ATOM 1394 C CA . TYR A 1 187 ? 70.391 -9.266 58.332 1.00 49.42 187 TYR A CA 1
ATOM 1395 C C . TYR A 1 187 ? 69.603 -8.080 57.771 1.00 50.71 187 TYR A C 1
ATOM 1396 O O . TYR A 1 187 ? 69.162 -7.211 58.541 1.00 53.64 187 TYR A O 1
ATOM 1405 N N . HIS A 1 188 ? 69.438 -8.016 56.442 1.00 49.62 188 HIS A N 1
ATOM 1406 C CA . HIS A 1 188 ? 68.636 -6.974 55.810 1.00 49.41 188 HIS A CA 1
ATOM 1407 C C . HIS A 1 188 ? 67.154 -7.267 56.003 1.00 48.72 188 HIS A C 1
ATOM 1408 O O . HIS A 1 188 ? 66.368 -6.344 56.110 1.00 50.82 188 HIS A O 1
ATOM 1415 N N . THR A 1 189 ? 66.738 -8.540 56.001 1.00 45.97 189 THR A N 1
ATOM 1416 C CA . THR A 1 189 ? 65.320 -8.799 56.213 1.00 44.30 189 THR A CA 1
ATOM 1417 C C . THR A 1 189 ? 65.166 -10.271 56.565 1.00 43.79 189 THR A C 1
ATOM 1418 O O . THR A 1 189 ? 66.156 -10.990 56.720 1.00 45.01 189 THR A O 1
ATOM 1422 N N . SER A 1 190 ? 63.934 -10.715 56.750 1.00 41.49 190 SER A N 1
ATOM 1423 C CA . SER A 1 190 ? 63.736 -12.096 57.140 1.00 40.30 190 SER A CA 1
ATOM 1424 C C . SER A 1 190 ? 62.555 -12.661 56.358 1.00 43.04 190 SER A C 1
ATOM 1425 O O . SER A 1 190 ? 61.765 -11.892 55.804 1.00 44.26 190 SER A O 1
ATOM 1428 N N . VAL A 1 191 ? 62.425 -13.994 56.406 1.00 42.24 191 VAL A N 1
ATOM 1429 C CA . VAL A 1 191 ? 61.384 -14.724 55.730 1.00 43.36 191 VAL A CA 1
ATOM 1430 C C . VAL A 1 191 ? 60.507 -15.348 56.816 1.00 45.15 191 VAL A C 1
ATOM 1431 O O . VAL A 1 191 ? 61.015 -16.119 57.661 1.00 41.76 191 VAL A O 1
ATOM 1435 N N . LEU A 1 192 ? 59.179 -15.071 56.736 1.00 41.76 192 LEU A 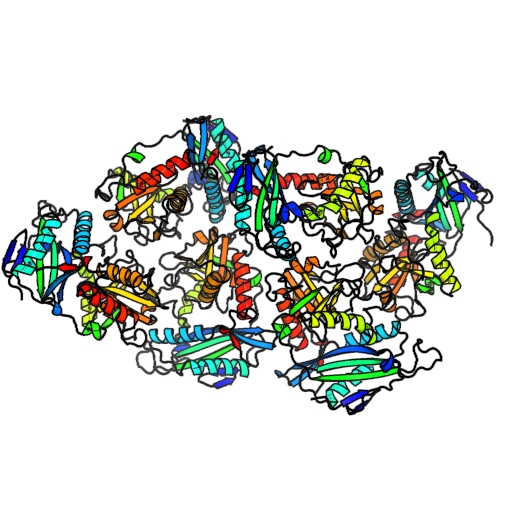N 1
ATOM 1436 C CA . LEU A 1 192 ? 58.278 -15.646 57.720 1.00 40.37 192 LEU A CA 1
ATOM 1437 C C . LEU A 1 192 ? 57.648 -16.911 57.143 1.00 42.14 192 LEU A C 1
ATOM 1438 O O . LEU A 1 192 ? 57.190 -16.933 55.994 1.00 47.04 192 LEU A O 1
ATOM 1443 N N . LEU A 1 193 ? 57.589 -17.953 57.959 1.00 42.14 193 LEU A N 1
ATOM 1444 C CA . LEU A 1 193 ? 56.722 -19.083 57.719 1.00 38.83 193 LEU A CA 1
ATOM 1445 C C . LEU A 1 193 ? 55.321 -18.745 58.187 1.00 39.41 193 LEU A C 1
ATOM 1446 O O . LEU A 1 193 ? 55.161 -17.904 59.047 1.00 36.51 193 LEU A O 1
ATOM 1451 N N . ASN A 1 194 ? 54.298 -19.327 57.518 1.00 41.96 194 ASN A N 1
ATOM 1452 C CA . ASN A 1 194 ? 52.914 -19.134 57.918 1.00 40.19 194 ASN A CA 1
ATOM 1453 C C . ASN A 1 194 ? 52.523 -20.246 58.895 1.00 40.89 194 ASN A C 1
ATOM 1454 O O . ASN A 1 194 ? 53.316 -21.134 59.188 1.00 37.21 194 ASN A O 1
ATOM 1459 N N . SER A 1 195 ? 51.257 -20.274 59.304 1.00 40.69 195 SER A N 1
ATOM 1460 C CA . SER A 1 195 ? 50.874 -21.261 60.303 1.00 40.61 195 SER A CA 1
ATOM 1461 C C . SER A 1 195 ? 50.811 -22.673 59.740 1.00 40.82 195 SER A C 1
ATOM 1462 O O . SER A 1 195 ? 50.544 -23.571 60.503 1.00 42.12 195 SER A O 1
ATOM 1465 N N . ARG A 1 196 ? 50.926 -22.890 58.426 1.00 38.88 196 ARG A N 1
ATOM 1466 C CA . ARG A 1 196 ? 51.072 -24.254 57.928 1.00 38.69 196 ARG A CA 1
ATOM 1467 C C . ARG A 1 196 ? 52.556 -24.644 57.811 1.00 38.68 196 ARG A C 1
ATOM 1468 O O . ARG A 1 196 ? 52.863 -25.709 57.292 1.00 37.48 196 ARG A O 1
ATOM 1476 N N . GLY A 1 197 ? 53.455 -23.790 58.302 1.00 36.07 197 GLY A N 1
ATOM 1477 C CA . GLY A 1 197 ? 54.885 -24.049 58.260 1.00 39.73 197 GLY A CA 1
ATOM 1478 C C . GLY A 1 197 ? 55.476 -23.918 56.855 1.00 39.72 197 GLY A C 1
ATOM 1479 O O . GLY A 1 197 ? 56.519 -24.481 56.617 1.00 42.69 197 GLY A O 1
ATOM 1480 N N . LYS A 1 198 ? 54.832 -23.150 55.959 1.00 36.49 198 LYS A N 1
ATOM 1481 C CA . LYS A 1 198 ? 55.321 -22.945 54.596 1.00 35.29 198 LYS A CA 1
ATOM 1482 C C . LYS A 1 198 ? 55.765 -21.496 54.474 1.00 35.57 198 LYS A C 1
ATOM 1483 O O . LYS A 1 198 ? 55.356 -20.639 55.291 1.00 35.23 198 LYS A O 1
ATOM 1489 N N . VAL A 1 199 ? 56.582 -21.241 53.437 1.00 35.54 199 VAL A N 1
ATOM 1490 C CA . VAL A 1 199 ? 57.057 -19.892 53.115 1.00 37.39 199 VAL A CA 1
ATOM 1491 C C . VAL A 1 199 ? 55.882 -18.948 52.788 1.00 38.84 199 VAL A C 1
ATOM 1492 O O . VAL A 1 199 ? 54.992 -19.290 52.041 1.00 40.68 199 VAL A O 1
ATOM 1496 N N . SER A 1 200 ? 55.834 -17.775 53.429 1.00 41.71 200 SER A N 1
ATOM 1497 C CA . SER A 1 200 ? 54.855 -16.780 53.054 1.00 42.74 200 SER A CA 1
ATOM 1498 C C . SER A 1 200 ? 55.598 -15.654 52.341 1.00 44.55 200 SER A C 1
ATOM 1499 O O . SER A 1 200 ? 55.829 -15.776 51.160 1.00 46.96 200 SER A O 1
ATOM 1502 N N . GLU A 1 201 ? 56.066 -14.629 53.036 1.00 43.38 201 GLU A N 1
ATOM 1503 C CA . GLU A 1 201 ? 56.863 -13.611 52.384 1.00 42.98 201 GLU A CA 1
ATOM 1504 C C . GLU A 1 201 ? 57.848 -13.007 53.389 1.00 42.09 201 GLU A C 1
ATOM 1505 O O . GLU A 1 201 ? 58.142 -13.611 54.421 1.00 43.23 201 GLU A O 1
ATOM 1511 N N . THR A 1 202 ? 58.289 -11.785 53.088 1.00 42.85 202 THR A N 1
ATOM 1512 C CA . THR A 1 202 ? 59.204 -11.004 53.909 1.00 43.75 202 THR A CA 1
ATOM 1513 C C . THR A 1 202 ? 58.439 -9.803 54.441 1.00 46.44 202 THR A C 1
ATOM 1514 O O . THR A 1 202 ? 57.345 -9.530 53.964 1.00 42.92 202 THR A O 1
ATOM 1518 N N . PRO A 1 203 ? 58.900 -9.110 55.515 1.00 47.46 203 PRO A N 1
ATOM 1519 C CA . PRO A 1 203 ? 58.097 -8.051 56.113 1.00 48.73 203 PRO A CA 1
ATOM 1520 C C . PRO A 1 203 ? 57.544 -7.074 55.083 1.00 52.23 203 PRO A C 1
ATOM 1521 O O . PRO A 1 203 ? 56.391 -6.643 55.233 1.00 52.66 203 PRO A O 1
ATOM 1525 N N . GLY A 1 204 ? 58.320 -6.758 54.026 1.00 52.62 204 GLY A N 1
ATOM 1526 C CA . GLY A 1 204 ? 57.809 -5.750 53.104 1.00 54.78 204 GLY A CA 1
ATOM 1527 C C . GLY A 1 204 ? 57.934 -6.108 51.623 1.00 58.51 204 GLY A C 1
ATOM 1528 O O . GLY A 1 204 ? 57.961 -5.230 50.779 1.00 65.65 204 GLY A O 1
ATOM 1529 N N . ALA A 1 205 ? 57.943 -7.384 51.263 1.00 56.04 205 ALA A N 1
ATOM 1530 C CA . ALA A 1 205 ? 58.187 -7.787 49.880 1.00 54.29 205 ALA A CA 1
ATOM 1531 C C . ALA A 1 205 ? 57.839 -9.260 49.740 1.00 50.88 205 ALA A C 1
ATOM 1532 O O . ALA A 1 205 ? 58.026 -10.023 50.689 1.00 51.70 205 ALA A O 1
ATOM 1534 N N . CYS A 1 206 ? 57.357 -9.622 48.559 1.00 48.90 206 CYS A N 1
ATOM 1535 C CA . CYS A 1 206 ? 57.082 -10.999 48.189 1.00 49.77 206 CYS A CA 1
ATOM 1536 C C . CYS A 1 206 ? 58.400 -11.691 47.869 1.00 48.50 206 CYS A C 1
ATOM 1537 O O . CYS A 1 206 ? 59.379 -11.009 47.570 1.00 50.11 206 CYS A O 1
ATOM 1540 N N . LEU A 1 207 ? 58.425 -13.015 47.975 1.00 47.26 207 LEU A N 1
ATOM 1541 C CA . LEU A 1 207 ? 59.642 -13.785 47.756 1.00 46.20 207 LEU A CA 1
ATOM 1542 C C . LEU A 1 207 ? 59.422 -14.715 46.560 1.00 48.27 207 LEU A C 1
ATOM 1543 O O . LEU A 1 207 ? 58.393 -15.389 46.506 1.00 48.49 207 LEU A O 1
ATOM 1548 N N . LEU A 1 208 ? 60.397 -14.785 45.651 1.00 46.91 208 LEU A N 1
ATOM 1549 C CA . LEU A 1 208 ? 60.364 -15.819 44.607 1.00 49.43 208 LEU A CA 1
ATOM 1550 C C . LEU A 1 208 ? 61.722 -16.551 44.586 1.00 50.67 208 LEU A C 1
ATOM 1551 O O . LEU A 1 208 ? 62.713 -16.025 45.089 1.00 50.06 208 LEU A O 1
ATOM 1556 N N . MET A 1 209 ? 61.762 -17.759 44.011 1.00 50.50 209 MET A N 1
ATOM 1557 C CA . MET A 1 209 ? 62.996 -18.516 43.845 1.00 51.81 209 MET A CA 1
ATOM 1558 C C . MET A 1 209 ? 63.042 -19.166 42.458 1.00 52.75 209 MET A C 1
ATOM 1559 O O . MET A 1 209 ? 62.035 -19.240 41.760 1.00 51.14 209 MET A O 1
ATOM 1564 N N . VAL A 1 210 ? 64.227 -19.639 42.085 1.00 52.30 210 VAL A N 1
ATOM 1565 C CA . VAL A 1 210 ? 64.388 -20.430 40.887 1.00 53.75 210 VAL A CA 1
ATOM 1566 C C . VAL A 1 210 ? 64.894 -21.826 41.281 1.00 56.24 210 VAL A C 1
ATOM 1567 O O . VAL A 1 210 ? 65.925 -21.935 41.948 1.00 53.86 210 VAL A O 1
ATOM 1571 N N . ARG A 1 211 ? 64.161 -22.874 40.866 1.00 57.28 211 ARG A N 1
ATOM 1572 C CA . ARG A 1 211 ? 64.590 -24.257 41.013 1.00 55.48 211 ARG A CA 1
ATOM 1573 C C . ARG A 1 211 ? 64.321 -25.000 39.710 1.00 58.57 211 ARG A C 1
ATOM 1574 O O . ARG A 1 211 ? 63.233 -24.861 39.143 1.00 58.14 211 ARG A O 1
ATOM 1582 N N . ASP A 1 212 ? 65.293 -25.814 39.286 1.00 61.67 212 ASP A N 1
ATOM 1583 C CA . ASP A 1 212 ? 65.279 -26.556 38.034 1.00 64.87 212 ASP A CA 1
ATOM 1584 C C . ASP A 1 212 ? 64.798 -25.687 36.872 1.00 62.70 212 ASP A C 1
ATOM 1585 O O . ASP A 1 212 ? 63.889 -26.068 36.141 1.00 60.77 212 ASP A O 1
ATOM 1590 N N . GLY A 1 213 ? 65.405 -24.509 36.756 1.00 61.11 213 GLY A N 1
ATOM 1591 C CA . GLY A 1 213 ? 65.134 -23.601 35.663 1.00 61.04 213 GLY A CA 1
ATOM 1592 C C . GLY A 1 213 ? 63.812 -22.836 35.757 1.00 60.80 213 GLY A C 1
ATOM 1593 O O . GLY A 1 213 ? 63.558 -21.989 34.920 1.00 70.70 213 GLY A O 1
ATOM 1594 N N . ARG A 1 214 ? 62.969 -23.072 36.753 1.00 55.88 214 ARG A N 1
ATOM 1595 C CA . ARG A 1 214 ? 61.658 -22.418 36.797 1.00 53.30 214 ARG A CA 1
ATOM 1596 C C . ARG A 1 214 ? 61.594 -21.387 37.928 1.00 51.04 214 ARG A C 1
ATOM 1597 O O . ARG A 1 214 ? 62.173 -21.575 38.991 1.00 50.51 214 ARG A O 1
ATOM 1605 N N . VAL A 1 215 ? 60.876 -20.292 37.670 1.00 50.12 215 VAL A N 1
ATOM 1606 C CA . VAL A 1 215 ? 60.562 -19.297 38.676 1.00 47.61 215 VAL A CA 1
ATOM 1607 C C . VAL A 1 215 ? 59.334 -19.756 39.452 1.00 47.01 215 VAL A C 1
ATOM 1608 O O . VAL A 1 215 ? 58.315 -20.147 38.870 1.00 48.00 215 VAL A O 1
ATOM 1612 N N . ILE A 1 216 ? 59.451 -19.707 40.781 1.00 45.70 216 ILE A N 1
ATOM 1613 C CA . ILE A 1 216 ? 58.488 -20.300 41.683 1.00 45.76 216 ILE A CA 1
ATOM 1614 C C . ILE A 1 216 ? 58.152 -19.285 42.765 1.00 44.84 216 ILE A C 1
ATOM 1615 O O . ILE A 1 216 ? 59.042 -18.606 43.285 1.00 43.09 216 ILE A O 1
ATOM 1620 N N . SER A 1 217 ? 56.858 -19.191 43.091 1.00 44.86 217 SER A N 1
ATOM 1621 C CA . SER A 1 217 ? 56.452 -18.290 44.163 1.00 45.48 217 SER A CA 1
ATOM 1622 C C . SER A 1 217 ? 55.305 -18.880 44.968 1.00 44.05 217 SER A C 1
ATOM 1623 O O . SER A 1 217 ? 54.491 -19.652 44.452 1.00 46.33 217 SER A O 1
ATOM 1626 N N . PRO A 1 218 ? 55.183 -18.562 46.271 1.00 41.82 218 PRO A N 1
ATOM 1627 C CA . PRO A 1 218 ? 54.061 -19.091 47.061 1.00 40.85 218 PRO A CA 1
ATOM 1628 C C . PRO A 1 218 ? 52.735 -18.611 46.463 1.00 39.06 218 PRO A C 1
ATOM 1629 O O . PRO A 1 218 ? 52.690 -17.534 45.881 1.00 36.77 218 PRO A O 1
ATOM 1633 N N . PRO A 1 219 ? 51.635 -19.379 46.615 1.00 37.98 219 PRO A N 1
ATOM 1634 C CA . PRO A 1 219 ? 50.324 -18.950 46.084 1.00 38.97 219 PRO A CA 1
ATOM 1635 C C . PRO A 1 219 ? 49.710 -17.847 46.948 1.00 39.25 219 PRO A C 1
ATOM 1636 O O . PRO A 1 219 ? 50.234 -17.528 47.999 1.00 38.56 219 PRO A O 1
ATOM 1640 N N . VAL A 1 220 ? 48.559 -17.298 46.552 1.00 40.38 220 VAL A N 1
ATOM 1641 C CA . VAL A 1 220 ? 47.957 -16.175 47.256 1.00 41.22 220 VAL A CA 1
ATOM 1642 C C . VAL A 1 220 ? 47.299 -16.688 48.555 1.00 43.14 220 VAL A C 1
ATOM 1643 O O . VAL A 1 220 ? 46.839 -15.876 49.341 1.00 41.01 220 VAL A O 1
ATOM 1647 N N . THR A 1 221 ? 47.238 -18.012 48.769 1.00 41.72 221 THR A N 1
ATOM 1648 C CA . THR A 1 221 ? 46.733 -18.569 50.009 1.00 40.11 221 THR A CA 1
ATOM 1649 C C . THR A 1 221 ? 47.851 -18.897 51.020 1.00 41.85 221 THR A C 1
ATOM 1650 O O . THR A 1 221 ? 47.577 -19.535 52.009 1.00 41.71 221 THR A O 1
ATOM 1654 N N . ALA A 1 222 ? 49.085 -18.423 50.805 1.00 40.33 222 ALA A N 1
ATOM 1655 C CA . ALA A 1 222 ? 50.182 -18.644 51.733 1.00 41.04 222 ALA A CA 1
ATOM 1656 C C . ALA A 1 222 ? 50.319 -17.480 52.709 1.00 42.03 222 ALA A C 1
ATOM 1657 O O . ALA A 1 222 ? 51.347 -17.381 53.347 1.00 44.65 222 ALA A O 1
ATOM 1659 N N . ASP A 1 223 ? 49.304 -16.620 52.820 1.00 41.86 223 ASP A N 1
ATOM 1660 C CA . ASP A 1 223 ? 49.306 -15.527 53.770 1.00 44.11 223 ASP A CA 1
ATOM 1661 C C . ASP A 1 223 ? 50.265 -14.447 53.313 1.00 44.40 223 ASP A C 1
ATOM 1662 O O . ASP A 1 223 ? 51.152 -14.028 54.055 1.00 46.19 223 ASP A O 1
ATOM 1667 N N . ILE A 1 224 ? 50.079 -14.007 52.070 1.00 44.79 224 ILE A N 1
ATOM 1668 C CA . ILE A 1 224 ? 50.892 -12.962 51.480 1.00 45.87 224 ILE A CA 1
ATOM 1669 C C . ILE A 1 224 ? 49.969 -11.851 51.020 1.00 47.29 224 ILE A C 1
ATOM 1670 O O . ILE A 1 224 ? 48.772 -12.060 50.786 1.00 52.02 224 ILE A O 1
ATOM 1675 N N . LEU A 1 225 ? 50.551 -10.665 50.859 1.00 47.69 225 LEU A N 1
ATOM 1676 C CA . LEU A 1 225 ? 49.811 -9.678 50.116 1.00 53.07 225 LEU A CA 1
ATOM 1677 C C . LEU A 1 225 ? 49.930 -9.998 48.608 1.00 53.14 225 LEU A C 1
ATOM 1678 O O . LEU A 1 225 ? 50.997 -10.439 48.172 1.00 54.41 225 LEU A O 1
ATOM 1683 N N . GLU A 1 226 ? 48.873 -9.801 47.814 1.00 50.47 226 GLU A N 1
ATOM 1684 C CA . GLU A 1 226 ? 48.884 -10.065 46.359 1.00 50.23 226 GLU A CA 1
ATOM 1685 C C . GLU A 1 226 ? 49.517 -8.854 45.684 1.00 49.65 226 GLU A C 1
ATOM 1686 O O . GLU A 1 226 ? 48.814 -7.930 45.303 1.00 50.18 226 GLU A O 1
ATOM 1692 N N . SER A 1 227 ? 50.856 -8.846 45.652 1.00 50.37 227 SER A N 1
ATOM 1693 C CA . SER A 1 227 ? 51.690 -7.736 45.227 1.00 48.03 227 SER A CA 1
ATOM 1694 C C . SER A 1 227 ? 51.470 -7.428 43.747 1.00 47.93 227 SER A C 1
ATOM 1695 O O . SER A 1 227 ? 51.448 -8.321 42.891 1.00 47.07 227 SER A O 1
ATOM 1698 N N . VAL A 1 228 ? 51.345 -6.125 43.485 1.00 47.61 228 VAL A N 1
ATOM 1699 C CA . VAL A 1 228 ? 51.369 -5.582 42.140 1.00 49.17 228 VAL A CA 1
ATOM 1700 C C . VAL A 1 228 ? 52.688 -5.916 41.430 1.00 48.52 228 VAL A C 1
ATOM 1701 O O . VAL A 1 228 ? 52.694 -6.272 40.224 1.00 49.42 228 VAL A O 1
ATOM 1705 N N . THR A 1 229 ? 53.787 -5.815 42.169 1.00 44.54 229 THR A N 1
ATOM 1706 C CA . THR A 1 229 ? 55.095 -6.089 41.572 1.00 46.63 229 THR A CA 1
ATOM 1707 C C . THR A 1 229 ? 55.178 -7.575 41.254 1.00 46.06 229 THR A C 1
ATOM 1708 O O . THR A 1 229 ? 55.683 -7.960 40.197 1.00 48.92 229 THR A O 1
ATOM 1712 N N . ARG A 1 230 ? 54.648 -8.400 42.160 1.00 46.59 230 ARG A N 1
ATOM 1713 C CA . ARG A 1 230 ? 54.596 -9.839 41.949 1.00 48.91 230 ARG A CA 1
ATOM 1714 C C . ARG A 1 230 ? 53.872 -10.142 40.629 1.00 49.62 230 ARG A C 1
ATOM 1715 O O . ARG A 1 230 ? 54.374 -10.898 39.777 1.00 50.06 230 ARG A O 1
ATOM 1723 N N . LYS A 1 231 ? 52.713 -9.503 40.443 1.00 51.36 231 LYS A N 1
ATOM 1724 C CA . LYS A 1 231 ? 51.876 -9.826 39.293 1.00 53.59 231 LYS A CA 1
ATOM 1725 C C . LYS A 1 231 ? 52.590 -9.367 38.015 1.00 51.68 231 LYS A C 1
ATOM 1726 O O . LYS A 1 231 ? 52.667 -10.112 37.044 1.00 47.80 231 LYS A O 1
ATOM 1732 N N . THR A 1 232 ? 53.217 -8.186 38.099 1.00 54.47 232 THR A N 1
ATOM 1733 C CA . THR A 1 232 ? 54.038 -7.643 37.021 1.00 56.94 232 THR A CA 1
ATOM 1734 C C . THR A 1 232 ? 55.136 -8.613 36.591 1.00 58.71 232 THR A C 1
ATOM 1735 O O . THR A 1 232 ? 55.285 -8.881 35.412 1.00 55.01 232 THR A O 1
ATOM 1739 N N . LEU A 1 233 ? 55.925 -9.113 37.556 1.00 58.51 233 LEU A N 1
ATOM 1740 C CA . LEU A 1 233 ? 56.994 -10.044 37.225 1.00 58.28 233 LEU A CA 1
ATOM 1741 C C . LEU A 1 233 ? 56.449 -11.341 36.612 1.00 55.89 233 LEU A C 1
ATOM 1742 O O . LEU A 1 233 ? 57.074 -11.927 35.720 1.00 54.78 233 LEU A O 1
ATOM 1747 N N . MET A 1 234 ? 55.287 -11.776 37.098 1.00 56.06 234 MET A N 1
ATOM 1748 C CA . MET A 1 234 ? 54.678 -12.969 36.534 1.00 56.64 234 MET A CA 1
ATOM 1749 C C . MET A 1 234 ? 54.373 -12.781 35.051 1.00 58.78 234 MET A C 1
ATOM 1750 O O . MET A 1 234 ? 54.629 -13.695 34.266 1.00 61.27 234 MET A O 1
ATOM 1755 N N . SER A 1 235 ? 53.842 -11.604 34.667 1.00 56.49 235 SER A N 1
ATOM 1756 C CA . SER A 1 235 ? 53.493 -11.335 33.276 1.00 58.51 235 SER A CA 1
ATOM 1757 C C . SER A 1 235 ? 54.766 -11.287 32.436 1.00 59.94 235 SER A C 1
ATOM 1758 O O . SER A 1 235 ? 54.813 -11.868 31.372 1.00 63.25 235 SER A O 1
ATOM 1761 N N . LEU A 1 236 ? 55.774 -10.585 32.946 1.00 59.54 236 LEU A N 1
ATOM 1762 C CA . LEU A 1 236 ? 57.033 -10.380 32.255 1.00 59.53 236 LEU A CA 1
ATOM 1763 C C . LEU A 1 236 ? 57.744 -11.721 32.044 1.00 61.54 236 LEU A C 1
ATOM 1764 O O . LEU A 1 236 ? 58.217 -11.994 30.945 1.00 68.74 236 LEU A O 1
ATOM 1769 N N . SER A 1 237 ? 57.780 -12.576 33.066 1.00 60.85 237 SER A N 1
ATOM 1770 C CA . SER A 1 237 ? 58.439 -13.870 32.946 1.00 61.73 237 SER A CA 1
ATOM 1771 C C . SER A 1 237 ? 57.774 -14.727 31.871 1.00 63.30 237 SER A C 1
ATOM 1772 O O . SER A 1 237 ? 58.440 -15.497 31.173 1.00 66.97 237 SER A O 1
ATOM 1775 N N . GLU A 1 238 ? 56.453 -14.578 31.743 1.00 64.19 238 GLU A N 1
ATOM 1776 C CA . GLU A 1 238 ? 55.636 -15.346 30.830 1.00 68.16 238 GLU A CA 1
ATOM 1777 C C . GLU A 1 238 ? 55.793 -14.805 29.401 1.00 70.54 238 GLU A C 1
ATOM 1778 O O . GLU A 1 238 ? 56.251 -15.513 28.501 1.00 68.61 238 GLU A O 1
ATOM 1784 N N . ALA A 1 239 ? 55.479 -13.512 29.215 1.00 69.69 239 ALA A N 1
ATOM 1785 C CA . ALA A 1 239 ? 55.559 -12.802 27.945 1.00 72.07 239 ALA A CA 1
ATOM 1786 C C . ALA A 1 239 ? 56.996 -12.676 27.385 1.00 72.80 239 ALA A C 1
ATOM 1787 O O . ALA A 1 239 ? 57.184 -12.737 26.179 1.00 74.07 239 ALA A O 1
ATOM 1789 N N . GLU A 1 240 ? 58.014 -12.522 28.240 1.00 70.15 240 GLU A N 1
ATOM 1790 C CA . GLU A 1 240 ? 59.339 -12.176 27.771 1.00 73.35 240 GLU A CA 1
ATOM 1791 C C . GLU A 1 240 ? 60.329 -13.342 27.856 1.00 74.85 240 GLU A C 1
ATOM 1792 O O . GLU A 1 240 ? 61.207 -13.442 26.986 1.00 69.45 240 GLU A O 1
ATOM 1798 N N . LEU A 1 241 ? 60.214 -14.189 28.888 1.00 67.66 241 LEU A N 1
ATOM 1799 C CA . LEU A 1 241 ? 61.172 -15.272 29.031 1.00 68.35 241 LEU A CA 1
ATOM 1800 C C . LEU A 1 241 ? 60.562 -16.608 28.618 1.00 68.04 241 LEU A C 1
ATOM 1801 O O . LEU A 1 241 ? 61.239 -17.639 28.690 1.00 65.64 241 LEU A O 1
ATOM 1806 N N . ASP A 1 242 ? 59.260 -16.587 28.275 1.00 70.89 242 ASP A N 1
ATOM 1807 C CA . ASP A 1 242 ? 58.467 -17.774 27.964 1.00 72.39 242 ASP A CA 1
ATOM 1808 C C . ASP A 1 242 ? 58.510 -18.785 29.099 1.00 68.94 242 ASP A C 1
ATOM 1809 O O . ASP A 1 242 ? 58.550 -19.979 28.838 1.00 70.06 242 ASP A O 1
ATOM 1814 N N . SER A 1 243 ? 58.446 -18.286 30.334 1.00 64.70 243 SER A N 1
ATOM 1815 C CA . SER A 1 243 ? 58.661 -19.061 31.541 1.00 58.18 243 SER A CA 1
ATOM 1816 C C . SER A 1 243 ? 57.565 -18.688 32.527 1.00 53.20 243 SER A C 1
ATOM 1817 O O . SER A 1 243 ? 57.775 -17.793 33.343 1.00 52.29 243 SER A O 1
ATOM 1820 N N . PRO A 1 244 ? 56.354 -19.284 32.444 1.00 51.74 244 PRO A N 1
ATOM 1821 C CA . PRO A 1 244 ? 55.320 -19.003 33.453 1.00 50.15 244 PRO A CA 1
ATOM 1822 C C . PRO A 1 244 ? 55.882 -19.280 34.847 1.00 48.01 244 PRO A C 1
ATOM 1823 O O . PRO A 1 244 ? 56.652 -20.215 35.040 1.00 48.26 244 PRO A O 1
ATOM 1827 N N . VAL A 1 245 ? 55.577 -18.377 35.779 1.00 47.67 245 VAL A N 1
ATOM 1828 C CA . VAL A 1 245 ? 55.832 -18.552 37.205 1.00 49.32 245 VAL A CA 1
ATOM 1829 C C . VAL A 1 245 ? 54.882 -19.617 37.760 1.00 50.09 245 VAL A C 1
ATOM 1830 O O . VAL A 1 245 ? 53.659 -19.565 37.491 1.00 51.37 245 VAL A O 1
ATOM 1834 N N . ILE A 1 246 ? 55.465 -20.598 38.471 1.00 47.22 246 ILE A N 1
ATOM 1835 C CA . ILE A 1 246 ? 54.689 -21.644 39.096 1.00 50.21 246 ILE A CA 1
ATOM 1836 C C . ILE A 1 246 ? 54.343 -21.183 40.525 1.00 48.87 246 ILE A C 1
ATOM 1837 O O . ILE A 1 246 ? 55.210 -20.834 41.311 1.00 48.07 246 ILE A O 1
ATOM 1842 N N . GLU A 1 247 ? 53.051 -21.152 40.832 1.00 50.88 247 GLU A N 1
ATOM 1843 C CA . GLU A 1 247 ? 52.547 -20.772 42.142 1.00 47.03 247 GLU A CA 1
ATOM 1844 C C . GLU A 1 247 ? 52.274 -22.051 42.922 1.00 43.50 247 GLU A C 1
ATOM 1845 O O . GLU A 1 247 ? 51.394 -22.801 42.580 1.00 43.30 247 GLU A O 1
ATOM 1851 N N . ARG A 1 248 ? 53.109 -22.353 43.909 1.00 42.02 248 ARG A N 1
ATOM 1852 C CA . ARG A 1 248 ? 52.980 -23.573 44.689 1.00 43.16 248 ARG A CA 1
ATOM 1853 C C . ARG A 1 248 ? 53.534 -23.292 46.090 1.00 44.14 248 ARG A C 1
ATOM 1854 O O . ARG A 1 248 ? 54.365 -22.380 46.270 1.00 43.10 248 ARG A O 1
ATOM 1862 N N . ASP A 1 249 ? 53.087 -24.068 47.082 1.00 44.30 249 ASP A N 1
ATOM 1863 C CA . ASP A 1 249 ? 53.731 -23.910 48.387 1.00 44.73 249 ASP A CA 1
ATOM 1864 C C . ASP A 1 249 ? 55.232 -24.199 48.274 1.00 44.21 249 ASP A C 1
ATOM 1865 O O . ASP A 1 249 ? 55.672 -24.993 47.417 1.00 45.56 249 ASP A O 1
ATOM 1870 N N . MET A 1 250 ? 55.995 -23.481 49.115 1.00 43.94 250 MET A N 1
ATOM 1871 C CA . MET A 1 250 ? 57.441 -23.645 49.178 1.00 47.87 250 MET A CA 1
ATOM 1872 C C . MET A 1 250 ? 57.867 -23.925 50.625 1.00 45.40 250 MET A C 1
ATOM 1873 O O . MET A 1 250 ? 57.249 -23.383 51.558 1.00 43.66 250 MET A O 1
ATOM 1878 N N . ASP A 1 251 ? 58.918 -24.758 50.797 1.00 44.65 251 ASP A N 1
ATOM 1879 C CA . ASP A 1 251 ? 59.460 -24.986 52.135 1.00 43.81 251 ASP A CA 1
ATOM 1880 C C . ASP A 1 251 ? 60.696 -24.121 52.350 1.00 43.55 251 ASP A C 1
ATOM 1881 O O . ASP A 1 251 ? 61.443 -23.815 51.420 1.00 43.04 251 ASP A O 1
ATOM 1886 N N . ARG A 1 252 ? 60.930 -23.815 53.615 1.00 41.20 252 ARG A N 1
ATOM 1887 C CA . ARG A 1 252 ? 62.137 -23.204 54.117 1.00 40.26 252 ARG A CA 1
ATOM 1888 C C . ARG A 1 252 ? 63.356 -23.844 53.453 1.00 42.68 252 ARG A C 1
ATOM 1889 O O . ARG A 1 252 ? 64.242 -23.150 52.969 1.00 46.11 252 ARG A O 1
ATOM 1897 N N . THR A 1 253 ? 63.455 -25.176 53.473 1.00 44.61 253 THR A N 1
ATOM 1898 C CA . THR A 1 253 ? 64.732 -25.803 53.139 1.00 42.86 253 THR A CA 1
ATOM 1899 C C . THR A 1 253 ? 64.948 -25.768 51.624 1.00 44.18 253 THR A C 1
ATOM 1900 O O . THR A 1 253 ? 66.059 -25.988 51.165 1.00 43.13 253 THR A O 1
ATOM 1904 N N . GLU A 1 254 ? 63.917 -25.466 50.835 1.00 42.78 254 GLU A N 1
ATOM 1905 C CA . GLU A 1 254 ? 64.125 -25.283 49.415 1.00 43.58 254 GLU A CA 1
ATOM 1906 C C . GLU A 1 254 ? 65.005 -24.065 49.157 1.00 46.00 254 GLU A C 1
ATOM 1907 O O . GLU A 1 254 ? 65.754 -24.051 48.161 1.00 48.51 254 GLU A O 1
ATOM 1913 N N . LEU A 1 255 ? 64.951 -23.041 50.028 1.00 45.84 255 LEU A N 1
ATOM 1914 C CA . LEU A 1 255 ? 65.724 -21.841 49.755 1.00 46.56 255 LEU A CA 1
ATOM 1915 C C . LEU A 1 255 ? 67.221 -22.139 49.826 1.00 49.29 255 LEU A C 1
ATOM 1916 O O . LEU A 1 255 ? 68.038 -21.434 49.270 1.00 51.27 255 LEU A O 1
ATOM 1921 N N . TYR A 1 256 ? 67.614 -23.208 50.514 1.00 49.27 256 TYR A N 1
ATOM 1922 C CA . TYR A 1 256 ? 69.035 -23.502 50.630 1.00 48.45 256 TYR A CA 1
ATOM 1923 C C . TYR A 1 256 ? 69.537 -24.207 49.369 1.00 50.57 256 TYR A C 1
ATOM 1924 O O . TYR A 1 256 ? 70.739 -24.351 49.205 1.00 49.60 256 TYR A O 1
ATOM 1933 N N . ILE A 1 257 ? 68.623 -24.663 48.499 1.00 50.09 257 ILE A N 1
ATOM 1934 C CA . ILE A 1 257 ? 69.076 -25.464 47.378 1.00 52.58 257 ILE A CA 1
ATOM 1935 C C . ILE A 1 257 ? 68.674 -24.828 46.048 1.00 51.09 257 ILE A C 1
ATOM 1936 O O . ILE A 1 257 ? 69.120 -25.280 44.997 1.00 49.85 257 ILE A O 1
ATOM 1941 N N . ALA A 1 258 ? 67.903 -23.736 46.113 1.00 49.65 258 ALA A N 1
ATOM 1942 C CA . ALA A 1 258 ? 67.450 -23.036 44.927 1.00 46.79 258 ALA A CA 1
ATOM 1943 C C . ALA A 1 258 ? 68.659 -22.440 44.201 1.00 49.75 258 ALA A C 1
ATOM 1944 O O . ALA A 1 258 ? 69.681 -22.200 44.831 1.00 49.07 258 ALA A O 1
ATOM 1946 N N . GLU A 1 259 ? 68.515 -22.210 42.881 1.00 50.10 259 GLU A N 1
ATOM 1947 C CA . GLU A 1 259 ? 69.556 -21.563 42.123 1.00 52.26 259 GLU A CA 1
ATOM 1948 C C . GLU A 1 259 ? 69.552 -20.070 42.443 1.00 51.56 259 GLU A C 1
ATOM 1949 O O . GLU A 1 259 ? 70.613 -19.439 42.426 1.00 47.92 259 GLU A O 1
ATOM 1955 N N . GLU A 1 260 ? 68.354 -19.485 42.698 1.00 52.61 260 GLU A N 1
ATOM 1956 C CA . GLU A 1 260 ? 68.278 -18.047 42.965 1.00 50.52 260 GLU A CA 1
ATOM 1957 C C . GLU A 1 260 ? 67.113 -17.764 43.893 1.00 48.15 260 GLU A C 1
ATOM 1958 O O . GLU A 1 260 ? 66.159 -18.538 43.928 1.00 47.38 260 GLU A O 1
ATOM 1964 N N . VAL A 1 261 ? 67.182 -16.623 44.591 1.00 46.00 261 VAL A N 1
ATOM 1965 C CA . VAL A 1 261 ? 66.080 -16.136 45.398 1.00 42.93 261 VAL A CA 1
ATOM 1966 C C . VAL A 1 261 ? 66.124 -14.619 45.283 1.00 43.44 261 VAL A C 1
ATOM 1967 O O . VAL A 1 261 ? 67.194 -14.002 45.270 1.00 42.48 261 VAL A O 1
ATOM 1971 N N . PHE A 1 262 ? 64.937 -14.000 45.224 1.00 43.36 262 PHE A N 1
ATOM 1972 C CA . PHE A 1 262 ? 64.867 -12.547 45.148 1.00 42.54 262 PHE A CA 1
ATOM 1973 C C . PHE A 1 262 ? 63.489 -12.119 45.639 1.00 40.41 262 PHE A C 1
ATOM 1974 O O . PHE A 1 262 ? 62.567 -12.954 45.678 1.00 39.70 262 PHE A O 1
ATOM 1982 N N . LEU A 1 263 ? 63.384 -10.838 46.015 1.00 39.97 263 LEU A N 1
ATOM 1983 C CA . LEU A 1 263 ? 62.202 -10.282 46.643 1.00 40.44 263 LEU A CA 1
ATOM 1984 C C . LEU A 1 263 ? 61.692 -9.182 45.752 1.00 42.49 263 LEU A C 1
ATOM 1985 O O . LEU A 1 263 ? 62.480 -8.562 45.031 1.00 46.70 263 LEU A O 1
ATOM 1990 N N . CYS A 1 264 ? 60.379 -8.917 45.801 1.00 41.84 264 CYS A N 1
ATOM 1991 C CA . CYS A 1 264 ? 59.877 -7.804 45.001 1.00 44.08 264 CYS A CA 1
ATOM 1992 C C . CYS A 1 264 ? 58.750 -7.089 45.731 1.00 42.70 264 CYS A C 1
ATOM 1993 O O . CYS A 1 264 ? 58.060 -7.700 46.524 1.00 41.82 264 CYS A O 1
ATOM 1996 N N . GLY A 1 265 ? 58.577 -5.802 45.460 1.00 43.85 265 GLY A N 1
ATOM 1997 C CA . GLY A 1 265 ? 57.396 -5.025 45.852 1.00 43.33 265 GLY A CA 1
ATOM 1998 C C . GLY A 1 265 ? 57.649 -3.597 45.376 1.00 46.95 265 GLY A C 1
ATOM 1999 O O . GLY A 1 265 ? 58.739 -3.302 44.825 1.00 46.78 265 GLY A O 1
ATOM 2000 N N . THR A 1 266 ? 56.662 -2.715 45.577 1.00 46.55 266 THR A N 1
ATOM 2001 C CA . THR A 1 266 ? 56.862 -1.371 45.087 1.00 47.74 266 THR A CA 1
ATOM 2002 C C . THR A 1 266 ? 58.112 -0.758 45.706 1.00 49.36 266 THR A C 1
ATOM 2003 O O . THR A 1 266 ? 58.981 -0.289 44.984 1.00 51.16 266 THR A O 1
ATOM 2007 N N . ILE A 1 267 ? 58.202 -0.740 47.047 1.00 54.34 267 ILE A N 1
ATOM 2008 C CA . ILE A 1 267 ? 59.304 -0.015 47.679 1.00 52.96 267 ILE A CA 1
ATOM 2009 C C . ILE A 1 267 ? 60.590 -0.769 47.404 1.00 52.06 267 ILE A C 1
ATOM 2010 O O . ILE A 1 267 ? 61.592 -0.177 47.103 1.00 54.21 267 ILE A O 1
ATOM 2015 N N . ALA A 1 268 ? 60.511 -2.092 47.485 1.00 53.35 268 ALA A N 1
ATOM 2016 C CA . ALA A 1 268 ? 61.668 -2.962 47.422 1.00 54.78 268 ALA A CA 1
ATOM 2017 C C . ALA A 1 268 ? 62.223 -3.036 46.005 1.00 58.34 268 ALA A C 1
ATOM 2018 O O . ALA A 1 268 ? 63.431 -3.266 45.853 1.00 56.96 268 ALA A O 1
ATOM 2020 N N . GLU A 1 269 ? 61.354 -2.866 44.969 1.00 56.14 269 GLU A N 1
ATOM 2021 C CA . GLU A 1 269 ? 61.736 -3.088 43.575 1.00 58.11 269 GLU A CA 1
ATOM 2022 C C . GLU A 1 269 ? 62.063 -4.568 43.355 1.00 55.98 269 GLU A C 1
ATOM 2023 O O . GLU A 1 269 ? 61.200 -5.407 43.620 1.00 59.49 269 GLU A O 1
ATOM 2029 N N . ILE A 1 270 ? 63.284 -4.901 42.888 1.00 52.10 270 ILE A N 1
ATOM 2030 C CA . ILE A 1 270 ? 63.698 -6.304 42.889 1.00 49.73 270 ILE A CA 1
ATOM 2031 C C . ILE A 1 270 ? 65.023 -6.432 43.620 1.00 47.74 270 ILE A C 1
ATOM 2032 O O . ILE A 1 270 ? 66.010 -5.858 43.147 1.00 49.62 270 ILE A O 1
ATOM 2037 N N . LEU A 1 271 ? 65.002 -7.179 44.744 1.00 44.99 271 LEU A N 1
ATOM 2038 C CA . LEU A 1 271 ? 66.149 -7.391 45.611 1.00 45.52 271 LEU A CA 1
ATOM 2039 C C . LEU A 1 271 ? 66.631 -8.838 45.515 1.00 45.64 271 LEU A C 1
ATOM 2040 O O . LEU A 1 271 ? 65.933 -9.766 45.946 1.00 46.69 271 LEU A O 1
ATOM 2045 N N . PRO A 1 272 ? 67.850 -9.069 44.986 1.00 45.72 272 PRO A N 1
ATOM 2046 C CA . PRO A 1 272 ? 68.429 -10.409 44.972 1.00 45.57 272 PRO A CA 1
ATOM 2047 C C . PRO A 1 272 ? 68.784 -10.786 46.410 1.00 45.39 272 PRO A C 1
ATOM 2048 O O . PRO A 1 272 ? 69.285 -9.962 47.157 1.00 47.44 272 PRO A O 1
ATOM 2052 N N . VAL A 1 273 ? 68.513 -12.037 46.791 1.00 43.63 273 VAL A N 1
ATOM 2053 C CA . VAL A 1 273 ? 68.888 -12.530 48.095 1.00 43.31 273 VAL A CA 1
ATOM 2054 C C . VAL A 1 273 ? 70.048 -13.524 47.930 1.00 49.09 273 VAL A C 1
ATOM 2055 O O . VAL A 1 273 ? 69.834 -14.657 47.456 1.00 53.07 273 VAL A O 1
ATOM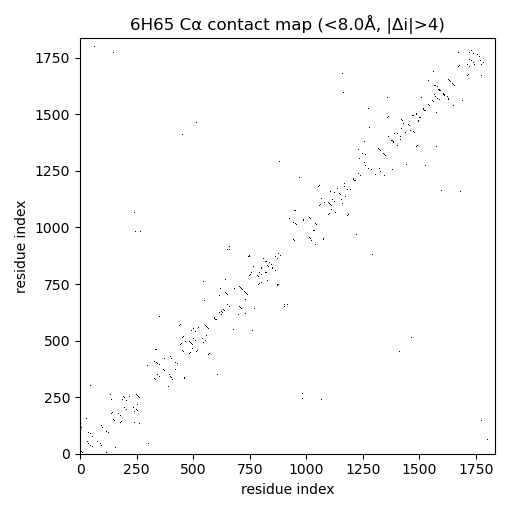 2059 N N . THR A 1 274 ? 71.262 -13.161 48.394 1.00 48.60 274 THR A N 1
ATOM 2060 C CA . THR A 1 274 ? 72.414 -14.018 48.130 1.00 47.25 274 THR A CA 1
ATOM 2061 C C . THR A 1 274 ? 72.793 -14.912 49.305 1.00 47.46 274 THR A C 1
ATOM 2062 O O . THR A 1 274 ? 73.509 -15.884 49.068 1.00 48.11 274 THR A O 1
ATOM 2066 N N . THR A 1 275 ? 72.298 -14.630 50.534 1.00 46.04 275 THR A N 1
ATOM 2067 C CA . THR A 1 275 ? 72.472 -15.547 51.660 1.00 45.83 275 THR A CA 1
ATOM 2068 C C . THR A 1 275 ? 71.169 -15.649 52.465 1.00 44.97 275 THR A C 1
ATOM 2069 O O . THR A 1 275 ? 70.459 -14.657 52.599 1.00 45.38 275 THR A O 1
ATOM 2073 N N . ILE A 1 276 ? 70.845 -16.861 52.950 1.00 43.07 276 ILE A N 1
ATOM 2074 C CA . ILE A 1 276 ? 69.775 -17.108 53.911 1.00 44.57 276 ILE A CA 1
ATOM 2075 C C . ILE A 1 276 ? 70.366 -17.841 55.109 1.00 43.45 276 ILE A C 1
ATOM 2076 O O . ILE A 1 276 ? 70.980 -18.914 54.935 1.00 43.34 276 ILE A O 1
ATOM 2081 N N . ASP A 1 277 ? 70.208 -17.235 56.299 1.00 45.03 277 ASP A N 1
ATOM 2082 C CA . ASP A 1 277 ? 70.838 -17.709 57.544 1.00 41.99 277 ASP A CA 1
ATOM 2083 C C . ASP A 1 277 ? 72.325 -17.954 57.288 1.00 42.01 277 ASP A C 1
ATOM 2084 O O . ASP A 1 277 ? 72.861 -18.959 57.745 1.00 39.19 277 ASP A O 1
ATOM 2089 N N . ARG A 1 278 ? 72.961 -17.068 56.480 1.00 44.06 278 ARG A N 1
ATOM 2090 C CA . ARG A 1 278 ? 74.383 -17.121 56.147 1.00 45.85 278 ARG A CA 1
ATOM 2091 C C . ARG A 1 278 ? 74.726 -18.312 55.262 1.00 46.22 278 ARG A C 1
ATOM 2092 O O . ARG A 1 278 ? 75.901 -18.532 55.083 1.00 49.24 278 ARG A O 1
ATOM 2100 N N . ILE A 1 279 ? 73.755 -19.097 54.781 1.00 47.55 279 ILE A N 1
ATOM 2101 C CA . ILE A 1 279 ? 74.037 -20.073 53.727 1.00 50.11 279 ILE A CA 1
ATOM 2102 C C . ILE A 1 279 ? 73.977 -19.352 52.365 1.00 49.96 279 ILE A C 1
ATOM 2103 O O . ILE A 1 279 ? 73.049 -18.563 52.106 1.00 50.95 279 ILE A O 1
ATOM 2108 N N . GLN A 1 280 ? 74.936 -19.629 51.490 1.00 50.82 280 GLN A N 1
ATOM 2109 C CA . GLN A 1 280 ? 74.960 -19.045 50.157 1.00 52.91 280 GLN A CA 1
ATOM 2110 C C . GLN A 1 280 ? 73.817 -19.613 49.323 1.00 51.67 280 GLN A C 1
ATOM 2111 O O . GLN A 1 280 ? 73.639 -20.832 49.267 1.00 52.67 280 GLN A O 1
ATOM 2117 N N . VAL A 1 281 ? 73.016 -18.714 48.714 1.00 50.74 281 VAL A N 1
ATOM 2118 C CA . VAL A 1 281 ? 72.000 -19.100 47.739 1.00 49.64 281 VAL A CA 1
ATOM 2119 C C . VAL A 1 281 ? 72.714 -19.391 46.416 1.00 51.06 281 VAL A C 1
ATOM 2120 O O . VAL A 1 281 ? 73.406 -18.532 45.880 1.00 49.17 281 VAL A O 1
ATOM 2124 N N . GLY A 1 282 ? 72.538 -20.612 45.907 1.00 53.00 282 GLY A N 1
ATOM 2125 C CA . GLY A 1 282 ? 73.300 -21.051 44.757 1.00 59.71 282 GLY A CA 1
ATOM 2126 C C . GLY A 1 282 ? 74.793 -20.844 45.000 1.00 63.17 282 GLY A C 1
ATOM 2127 O O . GLY A 1 282 ? 75.293 -21.293 46.023 1.00 73.55 282 GLY A O 1
ATOM 2128 N N . ASP A 1 283 ? 75.474 -20.131 44.103 1.00 61.73 283 ASP A N 1
ATOM 2129 C CA . ASP A 1 283 ? 76.905 -19.877 44.173 1.00 63.04 283 ASP A CA 1
ATOM 2130 C C . ASP A 1 283 ? 77.142 -18.508 44.819 1.00 60.94 283 ASP A C 1
ATOM 2131 O O . ASP A 1 283 ? 78.245 -17.942 44.729 1.00 62.95 283 ASP A O 1
ATOM 2136 N N . GLY A 1 284 ? 76.074 -17.920 45.376 1.00 57.77 284 GLY A N 1
ATOM 2137 C CA . GLY A 1 284 ? 76.210 -16.721 46.190 1.00 55.59 284 GLY A CA 1
ATOM 2138 C C . GLY A 1 284 ? 76.243 -15.420 45.406 1.00 55.43 284 GLY A C 1
ATOM 2139 O O . GLY A 1 284 ? 76.351 -14.362 46.014 1.00 54.78 284 GLY A O 1
ATOM 2140 N N . GLU A 1 285 ? 76.163 -15.477 44.065 1.00 59.79 285 GLU A N 1
ATOM 2141 C CA . GLU A 1 285 ? 76.160 -14.279 43.226 1.00 59.98 285 GLU A CA 1
ATOM 2142 C C . GLU A 1 285 ? 74.718 -13.965 42.829 1.00 57.85 285 GLU A C 1
ATOM 2143 O O . GLU A 1 285 ? 73.881 -14.866 42.854 1.00 54.72 285 GLU A O 1
ATOM 2149 N N . VAL A 1 286 ? 74.432 -12.721 42.423 1.00 57.71 286 VAL A N 1
ATOM 2150 C CA . VAL A 1 286 ? 73.159 -12.422 41.780 1.00 57.57 286 VAL A CA 1
ATOM 2151 C C . VAL A 1 286 ? 72.968 -13.321 40.540 1.00 57.24 286 VAL A C 1
ATOM 2152 O O . VAL A 1 286 ? 73.861 -13.453 39.734 1.00 54.82 286 VAL A O 1
ATOM 2156 N N . GLY A 1 287 ? 71.817 -14.004 40.444 1.00 55.71 287 GLY A N 1
ATOM 2157 C CA . GLY A 1 287 ? 71.586 -15.055 39.464 1.00 54.49 287 GLY A CA 1
ATOM 2158 C C . GLY A 1 287 ? 71.116 -14.472 38.140 1.00 53.10 287 GLY A C 1
ATOM 2159 O O . GLY A 1 287 ? 70.629 -13.334 38.122 1.00 54.30 287 GLY A O 1
ATOM 2160 N N . PRO A 1 288 ? 71.267 -15.207 37.005 1.00 51.54 288 PRO A N 1
ATOM 2161 C CA . PRO A 1 288 ? 70.902 -14.659 35.693 1.00 51.88 288 PRO A CA 1
ATOM 2162 C C . PRO A 1 288 ? 69.407 -14.333 35.560 1.00 50.34 288 PRO A C 1
ATOM 2163 O O . PRO A 1 288 ? 69.058 -13.329 34.971 1.00 50.80 288 PRO A O 1
ATOM 2167 N N . VAL A 1 289 ? 68.529 -15.149 36.142 1.00 49.25 289 VAL A N 1
ATOM 2168 C CA . VAL A 1 289 ? 67.098 -14.895 35.999 1.00 51.06 289 VAL A CA 1
ATOM 2169 C C . VAL A 1 289 ? 66.727 -13.583 36.700 1.00 50.40 289 VAL A C 1
ATOM 2170 O O . VAL A 1 289 ? 66.013 -12.748 36.142 1.00 48.86 289 VAL A O 1
ATOM 2174 N N . THR A 1 290 ? 67.273 -13.405 37.905 1.00 49.68 290 THR A N 1
ATOM 2175 C CA . THR A 1 290 ? 67.112 -12.178 38.657 1.00 51.30 290 THR A CA 1
ATOM 2176 C C . THR A 1 290 ? 67.530 -10.953 37.843 1.00 55.80 290 THR A C 1
ATOM 2177 O O . THR A 1 290 ? 66.740 -10.014 37.719 1.00 57.57 290 THR A O 1
ATOM 2181 N N . ARG A 1 291 ? 68.779 -10.957 37.339 1.00 57.03 291 ARG A N 1
ATOM 2182 C CA . ARG A 1 291 ? 69.300 -9.890 36.511 1.00 61.15 291 ARG A CA 1
ATOM 2183 C C . ARG A 1 291 ? 68.353 -9.599 35.344 1.00 60.06 291 ARG A C 1
ATOM 2184 O O . ARG A 1 291 ? 68.055 -8.428 35.062 1.00 58.57 291 ARG A O 1
ATOM 2192 N N . ARG A 1 292 ? 67.932 -10.667 34.651 1.00 58.49 292 ARG A N 1
ATOM 2193 C CA . ARG A 1 292 ? 67.100 -10.564 33.456 1.00 60.38 292 ARG A CA 1
ATOM 2194 C C . ARG A 1 292 ? 65.772 -9.888 33.840 1.00 57.89 292 ARG A C 1
ATOM 2195 O O . ARG A 1 292 ? 65.313 -8.974 33.138 1.00 56.85 292 ARG A O 1
ATOM 2203 N N . LEU A 1 293 ? 65.201 -10.315 34.981 1.00 53.44 293 LEU A N 1
ATOM 2204 C CA . LEU A 1 293 ? 63.971 -9.731 35.451 1.00 52.80 293 LEU A CA 1
ATOM 2205 C C . LEU A 1 293 ? 64.216 -8.303 35.940 1.00 53.23 293 LEU A C 1
ATOM 2206 O O . LEU A 1 293 ? 63.396 -7.430 35.734 1.00 53.01 293 LEU A O 1
ATOM 2211 N N . GLN A 1 294 ? 65.360 -8.026 36.534 1.00 54.44 294 GLN A N 1
ATOM 2212 C CA . GLN A 1 294 ? 65.685 -6.646 36.861 1.00 55.49 294 GLN A CA 1
ATOM 2213 C C . GLN A 1 294 ? 65.753 -5.786 35.611 1.00 57.93 294 GLN A C 1
ATOM 2214 O O . GLN A 1 294 ? 65.197 -4.684 35.611 1.00 59.22 294 GLN A O 1
ATOM 2220 N N . GLU A 1 295 ? 66.397 -6.291 34.552 1.00 59.49 295 GLU A N 1
ATOM 2221 C CA . GLU A 1 295 ? 66.502 -5.507 33.319 1.00 62.82 295 GLU A CA 1
ATOM 2222 C C . GLU A 1 295 ? 65.109 -5.238 32.732 1.00 60.09 295 GLU A C 1
ATOM 2223 O O . GLU A 1 295 ? 64.800 -4.094 32.366 1.00 58.24 295 GLU A O 1
ATOM 2229 N N . LEU A 1 296 ? 64.252 -6.266 32.698 1.00 56.98 296 LEU A N 1
ATOM 2230 C CA . LEU A 1 296 ? 62.927 -6.031 32.157 1.00 58.75 296 LEU A CA 1
ATOM 2231 C C . LEU A 1 296 ? 62.211 -5.004 33.006 1.00 56.85 296 LEU A C 1
ATOM 2232 O O . LEU A 1 296 ? 61.709 -4.026 32.480 1.00 57.05 296 LEU A O 1
ATOM 2237 N N . TYR A 1 297 ? 62.244 -5.216 34.328 1.00 56.10 297 TYR A N 1
ATOM 2238 C CA . TYR A 1 297 ? 61.459 -4.414 35.244 1.00 55.95 297 TYR A CA 1
ATOM 2239 C C . TYR A 1 297 ? 61.922 -2.971 35.200 1.00 57.32 297 TYR A C 1
ATOM 2240 O O . TYR A 1 297 ? 61.076 -2.076 35.098 1.00 57.89 297 TYR A O 1
ATOM 2249 N N . PHE A 1 298 ? 63.244 -2.732 35.250 1.00 60.07 298 PHE A N 1
ATOM 2250 C CA . PHE A 1 298 ? 63.723 -1.355 35.198 1.00 61.37 298 PHE A CA 1
ATOM 2251 C C . PHE A 1 298 ? 63.419 -0.758 33.838 1.00 62.61 298 PHE A C 1
ATOM 2252 O O . PHE A 1 298 ? 63.072 0.437 33.757 1.00 65.86 298 PHE A O 1
ATOM 2260 N N . GLY A 1 299 ? 63.491 -1.605 32.792 1.00 60.57 299 GLY A N 1
ATOM 2261 C CA . GLY A 1 299 ? 63.122 -1.128 31.471 1.00 61.29 299 GLY A CA 1
ATOM 2262 C C . GLY A 1 299 ? 61.674 -0.646 31.418 1.00 59.63 299 GLY A C 1
ATOM 2263 O O . GLY A 1 299 ? 61.388 0.397 30.849 1.00 62.65 299 GLY A O 1
ATOM 2264 N N . VAL A 1 300 ? 60.757 -1.411 32.031 1.00 57.45 300 VAL A N 1
ATOM 2265 C CA . VAL A 1 300 ? 59.328 -1.173 31.916 1.00 56.14 300 VAL A CA 1
ATOM 2266 C C . VAL A 1 300 ? 58.961 0.076 32.691 1.00 54.77 300 VAL A C 1
ATOM 2267 O O . VAL A 1 300 ? 58.290 0.966 32.153 1.00 57.46 300 VAL A O 1
ATOM 2271 N N . THR A 1 301 ? 59.458 0.150 33.925 1.00 53.66 301 THR A N 1
ATOM 2272 C CA . THR A 1 301 ? 59.029 1.182 34.836 1.00 52.47 301 THR A CA 1
ATOM 2273 C C . THR A 1 301 ? 59.562 2.528 34.383 1.00 54.70 301 THR A C 1
ATOM 2274 O O . THR A 1 301 ? 58.867 3.528 34.581 1.00 55.34 301 THR A O 1
ATOM 2278 N N . SER A 1 302 ? 60.723 2.576 33.713 1.00 56.65 302 SER A N 1
ATOM 2279 C CA . SER A 1 302 ? 61.287 3.878 33.359 1.00 59.13 302 SER A CA 1
ATOM 2280 C C . SER A 1 302 ? 60.816 4.328 31.978 1.00 61.75 302 SER A C 1
ATOM 2281 O O . SER A 1 302 ? 61.131 5.453 31.551 1.00 65.11 302 SER A O 1
ATOM 2284 N N . GLY A 1 303 ? 60.078 3.442 31.280 1.00 62.07 303 GLY A N 1
ATOM 2285 C CA . GLY A 1 303 ? 59.453 3.833 30.030 1.00 63.81 303 GLY A CA 1
ATOM 2286 C C . GLY A 1 303 ? 60.363 3.631 28.823 1.00 67.47 303 GLY A C 1
ATOM 2287 O O . GLY A 1 303 ? 60.306 4.374 27.846 1.00 69.53 303 GLY A O 1
ATOM 2288 N N . GLN A 1 304 ? 61.182 2.580 28.876 1.00 70.73 304 GLN A N 1
ATOM 2289 C CA . GLN A 1 304 ? 62.098 2.296 27.780 1.00 75.60 304 GLN A CA 1
ATOM 2290 C C . GLN A 1 304 ? 61.537 1.199 26.883 1.00 75.69 304 GLN A C 1
ATOM 2291 O O . GLN A 1 304 ? 62.095 0.960 25.834 1.00 76.33 304 GLN A O 1
ATOM 2297 N N . LEU A 1 305 ? 60.491 0.493 27.317 1.00 77.45 305 LEU A N 1
ATOM 2298 C CA . LEU A 1 305 ? 59.972 -0.596 26.496 1.00 76.53 305 LEU A CA 1
ATOM 2299 C C . LEU A 1 305 ? 58.540 -0.255 26.096 1.00 75.64 305 LEU A C 1
ATOM 2300 O O . LEU A 1 305 ? 57.641 -0.297 26.914 1.00 74.54 305 LEU A O 1
ATOM 2305 N N . GLU A 1 306 ? 58.360 0.079 24.822 1.00 79.07 306 GLU A N 1
ATOM 2306 C CA . GLU A 1 306 ? 57.133 0.620 24.265 1.00 80.85 306 GLU A CA 1
ATOM 2307 C C . GLU A 1 306 ? 55.981 -0.362 24.450 1.00 76.64 306 GLU A C 1
ATOM 2308 O O . GLU A 1 306 ? 54.838 0.057 24.589 1.00 71.47 306 GLU A O 1
ATOM 2314 N N . ALA A 1 307 ? 56.311 -1.658 24.436 1.00 74.73 307 ALA A N 1
ATOM 2315 C CA . ALA A 1 307 ? 55.291 -2.690 24.464 1.00 75.45 307 ALA A CA 1
ATOM 2316 C C . ALA A 1 307 ? 54.454 -2.569 25.740 1.00 76.13 307 ALA A C 1
ATOM 2317 O O . ALA A 1 307 ? 53.287 -2.954 25.772 1.00 77.24 307 ALA A O 1
ATOM 2319 N N . TYR A 1 308 ? 55.061 -2.010 26.807 1.00 74.54 308 TYR A N 1
ATOM 2320 C CA . TYR A 1 308 ? 54.459 -1.990 28.132 1.00 68.37 308 TYR A CA 1
ATOM 2321 C C . TYR A 1 308 ? 54.000 -0.589 28.532 1.00 66.17 308 TYR A C 1
ATOM 2322 O O . TYR A 1 308 ? 53.616 -0.401 29.670 1.00 62.47 308 TYR A O 1
ATOM 2331 N N . LYS A 1 309 ? 54.007 0.360 27.595 1.00 70.68 309 LYS A N 1
ATOM 2332 C CA . LYS A 1 309 ? 53.776 1.782 27.856 1.00 73.57 309 LYS A CA 1
ATOM 2333 C C . LYS A 1 309 ? 52.424 1.973 28.544 1.00 69.92 309 LYS A C 1
ATOM 2334 O O . LYS A 1 309 ? 52.228 2.952 29.237 1.00 67.72 309 LYS A O 1
ATOM 2340 N N . SER A 1 310 ? 51.464 1.074 28.313 1.00 68.64 310 SER A N 1
ATOM 2341 C CA . SER A 1 310 ? 50.131 1.346 28.819 1.00 69.10 310 SER A CA 1
ATOM 2342 C C . SER A 1 310 ? 50.054 1.083 30.333 1.00 65.90 310 SER A C 1
ATOM 2343 O O . SER A 1 310 ? 49.042 1.335 30.947 1.00 66.54 310 SER A O 1
ATOM 2346 N N . TRP A 1 311 ? 51.149 0.629 30.956 1.00 65.44 311 TRP A N 1
ATOM 2347 C CA . TRP A 1 311 ? 51.256 0.526 32.415 1.00 60.27 311 TRP A CA 1
ATOM 2348 C C . TRP A 1 311 ? 51.632 1.855 33.080 1.00 57.93 311 TRP A C 1
ATOM 2349 O O . TRP A 1 311 ? 51.640 1.980 34.302 1.00 55.98 311 TRP A O 1
ATOM 2360 N N . LEU A 1 312 ? 51.979 2.870 32.284 1.00 59.29 312 LEU A N 1
ATOM 2361 C CA . LEU A 1 312 ? 52.686 4.037 32.805 1.00 59.56 312 LEU A CA 1
ATOM 2362 C C . LEU A 1 312 ? 51.758 5.243 32.722 1.00 61.52 312 LEU A C 1
ATOM 2363 O O . LEU A 1 312 ? 51.104 5.449 31.713 1.00 61.71 312 LEU A O 1
ATOM 2368 N N . LEU A 1 313 ? 51.733 6.079 33.761 1.00 62.20 313 LEU A N 1
ATOM 2369 C CA . LEU A 1 313 ? 50.976 7.311 33.632 1.00 64.22 313 LEU A CA 1
ATOM 2370 C C . LEU A 1 313 ? 51.949 8.476 33.616 1.00 66.43 313 LEU A C 1
ATOM 2371 O O . LEU A 1 313 ? 52.637 8.746 34.598 1.00 66.99 313 LEU A O 1
ATOM 2376 N N . PRO A 1 314 ? 52.092 9.156 32.451 1.00 70.07 314 PRO A N 1
ATOM 2377 C CA . PRO A 1 314 ? 52.954 10.346 32.357 1.00 71.96 314 PRO A CA 1
ATOM 2378 C C . PRO A 1 314 ? 52.370 11.486 33.203 1.00 73.87 314 PRO A C 1
ATOM 2379 O O . PRO A 1 314 ? 51.175 11.709 33.171 1.00 75.05 314 PRO A O 1
ATOM 2383 N N . VAL A 1 315 ? 53.209 12.218 33.945 1.00 74.37 315 VAL A N 1
ATOM 2384 C CA . VAL A 1 315 ? 52.734 13.211 34.899 1.00 71.01 315 VAL A CA 1
ATOM 2385 C C . VAL A 1 315 ? 52.686 14.603 34.294 1.00 72.75 315 VAL A C 1
ATOM 2386 O O . VAL A 1 315 ? 51.736 15.325 34.561 1.00 76.50 315 VAL A O 1
ATOM 2390 N N . TYR A 1 316 ? 53.769 15.002 33.606 1.00 71.94 316 TYR A N 1
ATOM 2391 C CA . TYR A 1 316 ? 53.816 16.341 33.077 1.00 70.12 316 TYR A CA 1
ATOM 2392 C C . TYR A 1 316 ? 53.258 16.384 31.671 1.00 69.49 316 TYR A C 1
ATOM 2393 O O . TYR A 1 316 ? 52.629 17.407 31.353 1.00 71.47 316 TYR A O 1
ATOM 2402 N N . PRO B 1 12 ? 45.205 15.032 10.330 1.00 72.34 12 PRO B N 1
ATOM 2403 C CA . PRO B 1 12 ? 44.889 13.604 10.393 1.00 70.78 12 PRO B CA 1
ATOM 2404 C C . PRO B 1 12 ? 45.670 12.844 11.469 1.00 70.79 12 PRO B C 1
ATOM 2405 O O . PRO B 1 12 ? 46.767 13.235 11.821 1.00 75.15 12 PRO B O 1
ATOM 2409 N N . PRO B 1 13 ? 45.135 11.738 12.060 1.00 70.36 13 PRO B N 1
ATOM 2410 C CA . PRO B 1 13 ? 45.850 10.964 13.084 1.00 66.53 13 PRO B CA 1
ATOM 2411 C C . PRO B 1 13 ? 47.053 10.168 12.577 1.00 68.38 13 PRO B C 1
ATOM 2412 O O . PRO B 1 13 ? 47.127 9.847 11.400 1.00 70.49 13 PRO B O 1
ATOM 2416 N N . ARG B 1 14 ? 47.949 9.784 13.493 1.00 67.45 14 ARG B N 1
ATOM 2417 C CA . ARG B 1 14 ? 49.168 9.076 13.145 1.00 68.25 14 ARG B CA 1
ATOM 2418 C C . ARG B 1 14 ? 48.909 7.601 12.801 1.00 64.10 14 ARG B C 1
ATOM 2419 O O . ARG B 1 14 ? 49.531 7.051 11.889 1.00 61.90 14 ARG B O 1
ATOM 2427 N N . TYR B 1 15 ? 48.011 6.933 13.531 1.00 60.86 15 TYR B N 1
ATOM 2428 C CA . TYR B 1 15 ? 47.878 5.497 13.328 1.00 61.66 15 TYR B CA 1
ATOM 2429 C C . TYR B 1 15 ? 46.428 5.078 13.137 1.00 59.43 15 TYR B C 1
ATOM 2430 O O . TYR B 1 15 ? 45.516 5.814 13.495 1.00 58.74 15 TYR B O 1
ATOM 2439 N N . GLY B 1 16 ? 46.249 3.890 12.568 1.00 58.33 16 GLY B N 1
ATOM 2440 C CA . GLY B 1 16 ? 45.011 3.161 12.707 1.00 60.17 16 GLY B CA 1
ATOM 2441 C C . GLY B 1 16 ? 45.346 1.743 13.157 1.00 60.46 16 GLY B C 1
ATOM 2442 O O . GLY B 1 16 ? 46.527 1.418 13.368 1.00 62.97 16 GLY B O 1
ATOM 2443 N N . TRP B 1 17 ? 44.312 0.891 13.240 1.00 58.70 17 TRP B N 1
ATOM 2444 C CA . TRP B 1 17 ? 44.519 -0.457 13.727 1.00 58.76 17 TRP B CA 1
ATOM 2445 C C . TRP B 1 17 ? 43.828 -1.445 12.794 1.00 58.06 17 TRP B C 1
ATOM 2446 O O . TRP B 1 17 ? 42.636 -1.300 12.522 1.00 52.93 17 TRP B O 1
ATOM 2457 N N . MET B 1 18 ? 44.586 -2.459 12.328 1.00 60.54 18 MET B N 1
ATOM 2458 C CA . MET B 1 18 ? 43.984 -3.463 11.451 1.00 62.43 18 MET B CA 1
ATOM 2459 C C . MET B 1 18 ? 44.464 -4.847 11.851 1.00 63.28 18 MET B C 1
ATOM 2460 O O . MET B 1 18 ? 45.672 -5.054 11.984 1.00 64.32 18 MET B O 1
ATOM 2465 N N . ASN B 1 19 ? 43.508 -5.766 12.053 1.00 63.93 19 ASN B N 1
ATOM 2466 C CA . ASN B 1 19 ? 43.805 -7.184 12.193 1.00 66.25 19 ASN B CA 1
ATOM 2467 C C . ASN B 1 19 ? 44.891 -7.415 13.247 1.00 69.50 19 ASN B C 1
ATOM 2468 O O . ASN B 1 19 ? 45.840 -8.148 13.019 1.00 74.12 19 ASN B O 1
ATOM 2473 N N . GLY B 1 20 ? 44.762 -6.739 14.383 1.00 69.55 20 GLY B N 1
ATOM 2474 C CA . GLY B 1 20 ? 45.526 -7.026 15.586 1.00 71.54 20 GLY B CA 1
ATOM 2475 C C . GLY B 1 20 ? 46.739 -6.124 15.830 1.00 73.20 20 GLY B C 1
ATOM 2476 O O . GLY B 1 20 ? 47.431 -6.369 16.813 1.00 76.81 20 GLY B O 1
ATOM 2477 N N . GLN B 1 21 ? 47.002 -5.121 14.967 1.00 72.31 21 GLN B N 1
ATOM 2478 C CA . GLN B 1 21 ? 48.152 -4.250 15.192 1.00 74.87 21 GLN B CA 1
ATOM 2479 C C . GLN B 1 21 ? 47.939 -2.817 14.718 1.00 74.40 21 GLN B C 1
ATOM 2480 O O . GLN B 1 21 ? 47.234 -2.544 13.734 1.00 72.60 21 GLN B O 1
ATOM 2486 N N . CYS B 1 22 ? 48.604 -1.903 15.450 1.00 75.57 22 CYS B N 1
ATOM 2487 C CA . CYS B 1 22 ? 48.680 -0.513 15.029 1.00 76.21 22 CYS B CA 1
ATOM 2488 C C . CYS B 1 22 ? 49.553 -0.408 13.786 1.00 73.31 22 CYS B C 1
ATOM 2489 O O . CYS B 1 22 ? 50.544 -1.109 13.690 1.00 70.92 22 CYS B O 1
ATOM 2492 N N . ILE B 1 23 ? 49.124 0.414 12.836 1.00 71.75 23 ILE B N 1
ATOM 2493 C CA . ILE B 1 23 ? 49.909 0.612 11.624 1.00 74.99 23 ILE B CA 1
ATOM 2494 C C . ILE B 1 23 ? 49.714 2.062 11.173 1.00 73.59 23 ILE B C 1
ATOM 2495 O O . ILE B 1 23 ? 48.680 2.663 11.475 1.00 75.18 23 ILE B O 1
ATOM 2500 N N . PRO B 1 24 ? 50.698 2.699 10.487 1.00 72.69 24 PRO B N 1
ATOM 2501 C CA . PRO B 1 24 ? 50.560 4.095 10.058 1.00 71.22 24 PRO B CA 1
ATOM 2502 C C . PRO B 1 24 ? 49.241 4.294 9.323 1.00 72.64 24 PRO B C 1
ATOM 2503 O O . PRO B 1 24 ? 48.805 3.423 8.573 1.00 69.71 24 PRO B O 1
ATOM 2507 N N . TRP B 1 25 ? 48.626 5.447 9.577 1.00 72.15 25 TRP B N 1
ATOM 2508 C CA . TRP B 1 25 ? 47.363 5.864 9.010 1.00 67.99 25 TRP B CA 1
ATOM 2509 C C . TRP B 1 25 ? 47.345 5.693 7.493 1.00 69.65 25 TRP B C 1
ATOM 2510 O O . TRP B 1 25 ? 46.382 5.137 6.947 1.00 65.69 25 TRP B O 1
ATOM 2521 N N . ASP B 1 26 ? 48.437 6.123 6.859 1.00 71.85 26 ASP B N 1
ATOM 2522 C CA . ASP B 1 26 ? 48.713 6.062 5.445 1.00 75.50 26 ASP B CA 1
ATOM 2523 C C . ASP B 1 26 ? 48.412 4.688 4.839 1.00 76.91 26 ASP B C 1
ATOM 2524 O O . ASP B 1 26 ? 48.055 4.583 3.661 1.00 76.37 26 ASP B O 1
ATOM 2529 N N . GLN B 1 27 ? 48.626 3.606 5.584 1.00 78.29 27 GLN B N 1
ATOM 2530 C CA . GLN B 1 27 ? 48.545 2.331 4.887 1.00 77.42 27 GLN B CA 1
ATOM 2531 C C . GLN B 1 27 ? 47.395 1.490 5.421 1.00 72.87 27 GLN B C 1
ATOM 2532 O O . GLN B 1 27 ? 47.454 0.272 5.315 1.00 75.38 27 GLN B O 1
ATOM 2538 N N . CYS B 1 28 ? 46.366 2.157 5.955 1.00 67.34 28 CYS B N 1
ATOM 2539 C CA . CYS B 1 28 ? 45.122 1.505 6.327 1.00 67.48 28 CYS B CA 1
ATOM 2540 C C . CYS B 1 28 ? 44.184 1.441 5.110 1.00 65.32 28 CYS B C 1
ATOM 2541 O O . CYS B 1 28 ? 43.313 2.294 4.914 1.00 64.67 28 CYS B O 1
ATOM 2544 N N . SER B 1 29 ? 44.356 0.354 4.351 1.00 63.26 29 SER B N 1
ATOM 2545 C CA . SER B 1 29 ? 43.919 0.186 2.988 1.00 60.31 29 SER B CA 1
ATOM 2546 C C . SER B 1 29 ? 43.319 -1.196 2.788 1.00 57.85 29 SER B C 1
ATOM 2547 O O . SER B 1 29 ? 43.759 -2.168 3.385 1.00 57.32 29 SER B O 1
ATOM 2550 N N . LEU B 1 30 ? 42.376 -1.287 1.858 1.00 55.55 30 LEU B N 1
ATOM 2551 C CA . LEU B 1 30 ? 41.804 -2.546 1.414 1.00 57.17 30 LEU B CA 1
ATOM 2552 C C . LEU B 1 30 ? 41.926 -2.640 -0.106 1.00 58.69 30 LEU B C 1
ATOM 2553 O O . LEU B 1 30 ? 41.773 -1.646 -0.814 1.00 59.24 30 LEU B O 1
ATOM 2558 N N . HIS B 1 31 ? 42.167 -3.852 -0.603 1.00 60.96 31 HIS B N 1
ATOM 2559 C CA . HIS B 1 31 ? 42.207 -4.077 -2.037 1.00 62.57 31 HIS B CA 1
ATOM 2560 C C . HIS B 1 31 ? 40.848 -3.764 -2.663 1.00 61.71 31 HIS B C 1
ATOM 2561 O O . HIS B 1 31 ? 39.804 -3.965 -2.021 1.00 60.68 31 HIS B O 1
ATOM 2568 N N . VAL B 1 32 ? 40.863 -3.280 -3.915 1.00 59.40 32 VAL B N 1
ATOM 2569 C CA . VAL B 1 32 ? 39.624 -2.826 -4.527 1.00 57.51 32 VAL B CA 1
ATOM 2570 C C . VAL B 1 32 ? 38.699 -4.026 -4.730 1.00 57.79 32 VAL B C 1
ATOM 2571 O O . VAL B 1 32 ? 37.464 -3.868 -4.799 1.00 58.61 32 VAL B O 1
ATOM 2575 N N . SER B 1 33 ? 39.301 -5.220 -4.819 1.00 58.01 33 SER B N 1
ATOM 2576 C CA . SER B 1 33 ? 38.504 -6.400 -5.070 1.00 59.22 33 SER B CA 1
ATOM 2577 C C . SER B 1 33 ? 37.904 -6.986 -3.785 1.00 58.50 33 SER B C 1
ATOM 2578 O O . SER B 1 33 ? 37.229 -8.000 -3.861 1.00 57.12 33 SER B O 1
ATOM 2581 N N . THR B 1 34 ? 38.149 -6.405 -2.598 1.00 56.79 34 THR B N 1
ATOM 2582 C CA . THR B 1 34 ? 37.500 -6.945 -1.409 1.00 54.61 34 THR B CA 1
ATOM 2583 C C . THR B 1 34 ? 36.028 -6.565 -1.408 1.00 53.50 34 THR B C 1
ATOM 2584 O O . THR B 1 34 ? 35.666 -5.527 -1.942 1.00 53.91 34 THR B O 1
ATOM 2588 N N . GLN B 1 35 ? 35.173 -7.385 -0.778 1.00 53.34 35 GLN B N 1
ATOM 2589 C CA . GLN B 1 35 ? 33.760 -7.051 -0.736 1.00 50.50 35 GLN B CA 1
ATOM 2590 C C . GLN B 1 35 ? 33.590 -5.765 0.046 1.00 50.18 35 GLN B C 1
ATOM 2591 O O . GLN B 1 35 ? 32.679 -4.992 -0.213 1.00 50.34 35 GLN B O 1
ATOM 2597 N N . ALA B 1 36 ? 34.485 -5.511 0.988 1.00 54.15 36 ALA B N 1
ATOM 2598 C CA . ALA B 1 36 ? 34.349 -4.302 1.805 1.00 55.20 36 ALA B CA 1
ATOM 2599 C C . ALA B 1 36 ? 34.507 -3.071 0.896 1.00 54.64 36 ALA B C 1
ATOM 2600 O O . ALA B 1 36 ? 33.604 -2.221 0.852 1.00 50.01 36 ALA B O 1
ATOM 2602 N N . ALA B 1 37 ? 35.654 -2.999 0.175 1.00 54.38 37 ALA B N 1
ATOM 2603 C CA . ALA B 1 37 ? 35.949 -1.873 -0.692 1.00 55.82 37 ALA B CA 1
ATOM 2604 C C . ALA B 1 37 ? 34.881 -1.739 -1.787 1.00 55.00 37 ALA B C 1
ATOM 2605 O O . ALA B 1 37 ? 34.429 -0.648 -2.074 1.00 58.45 37 ALA B O 1
ATOM 2607 N N . PHE B 1 38 ? 34.452 -2.850 -2.380 1.00 56.31 38 PHE B N 1
ATOM 2608 C CA . PHE B 1 38 ? 33.616 -2.823 -3.570 1.00 57.67 38 PHE B CA 1
ATOM 2609 C C . PHE B 1 38 ? 32.147 -2.542 -3.224 1.00 55.07 38 PHE B C 1
ATOM 2610 O O . PHE B 1 38 ? 31.512 -1.690 -3.845 1.00 53.40 38 PHE B O 1
ATOM 2618 N N . PHE B 1 39 ? 31.617 -3.258 -2.230 1.00 53.44 39 PHE B N 1
ATOM 2619 C CA . PHE B 1 39 ? 30.183 -3.216 -1.906 1.00 53.10 39 PHE B CA 1
ATOM 2620 C C . PHE B 1 39 ? 29.888 -2.329 -0.705 1.00 52.56 39 PHE B C 1
ATOM 2621 O O . PHE B 1 39 ? 28.733 -2.090 -0.378 1.00 51.08 39 PHE B O 1
ATOM 2629 N N . GLY B 1 40 ? 30.933 -1.878 -0.021 1.00 55.43 40 GLY B N 1
ATOM 2630 C CA . GLY B 1 40 ? 30.709 -1.273 1.283 1.00 49.24 40 GLY B CA 1
ATOM 2631 C C . GLY B 1 40 ? 30.265 -2.296 2.325 1.00 47.71 40 GLY B C 1
ATOM 2632 O O . GLY B 1 40 ? 29.531 -1.928 3.237 1.00 46.57 40 GLY B O 1
ATOM 2633 N N . ALA B 1 41 ? 30.731 -3.544 2.195 1.00 49.61 41 ALA B N 1
ATOM 2634 C CA . ALA B 1 41 ? 30.351 -4.609 3.103 1.00 51.69 41 ALA B CA 1
ATOM 2635 C C . ALA B 1 41 ? 31.269 -4.604 4.341 1.00 54.87 41 ALA B C 1
ATOM 2636 O O . ALA B 1 41 ? 32.061 -5.517 4.555 1.00 55.66 41 ALA B O 1
ATOM 2638 N N . SER B 1 42 ? 31.208 -3.515 5.117 1.00 53.83 42 SER B N 1
ATOM 2639 C CA . SER B 1 42 ? 31.761 -3.431 6.452 1.00 53.73 42 SER B CA 1
ATOM 2640 C C . SER B 1 42 ? 30.599 -3.202 7.412 1.00 52.34 42 SER B C 1
ATOM 2641 O O . SER B 1 42 ? 29.878 -2.204 7.283 1.00 49.28 42 SER B O 1
ATOM 2644 N N . LEU B 1 43 ? 30.463 -4.125 8.365 1.00 53.32 43 LEU B N 1
ATOM 2645 C CA . LEU B 1 43 ? 29.628 -3.907 9.528 1.00 49.91 43 LEU B CA 1
ATOM 2646 C C . LEU B 1 43 ? 30.403 -3.009 10.486 1.00 51.44 43 LEU B C 1
ATOM 2647 O O . LEU B 1 43 ? 31.592 -3.271 10.761 1.00 51.33 43 LEU B O 1
ATOM 2652 N N . PHE B 1 44 ? 29.772 -1.917 10.946 1.00 49.79 44 PHE B N 1
ATOM 2653 C CA . PHE B 1 44 ? 30.567 -1.034 11.775 1.00 55.84 44 PHE B CA 1
ATOM 2654 C C . PHE B 1 44 ? 29.797 -0.488 12.990 1.00 56.08 44 PHE B C 1
ATOM 2655 O O . PHE B 1 44 ? 28.558 -0.477 13.044 1.00 57.14 44 PHE B O 1
ATOM 2663 N N . GLU B 1 45 ? 30.585 -0.003 13.967 1.00 53.35 45 GLU B N 1
ATOM 2664 C CA . GLU B 1 45 ? 30.065 0.736 15.103 1.00 50.84 45 GLU B CA 1
ATOM 2665 C C . GLU B 1 45 ? 30.794 2.081 15.177 1.00 51.08 45 GLU B C 1
ATOM 2666 O O . GLU B 1 45 ? 32.034 2.129 15.056 1.00 54.55 45 GLU B O 1
ATOM 2672 N N . GLY B 1 46 ? 30.004 3.162 15.304 1.00 47.70 46 GLY B N 1
ATOM 2673 C CA . GLY B 1 46 ? 30.478 4.474 15.735 1.00 48.09 46 GLY B CA 1
ATOM 2674 C C . GLY B 1 46 ? 30.601 4.509 17.266 1.00 51.06 46 GLY B C 1
ATOM 2675 O O . GLY B 1 46 ? 29.678 4.147 18.008 1.00 47.66 46 GLY B O 1
ATOM 2676 N N . VAL B 1 47 ? 31.789 4.892 17.780 1.00 53.11 47 VAL B N 1
ATOM 2677 C CA . VAL B 1 47 ? 31.963 4.933 19.226 1.00 51.48 47 VAL B CA 1
ATOM 2678 C C . VAL B 1 47 ? 32.628 6.255 19.542 1.00 52.10 47 VAL B C 1
ATOM 2679 O O . VAL B 1 47 ? 33.482 6.694 18.815 1.00 53.05 47 VAL B O 1
ATOM 2683 N N . ARG B 1 48 ? 32.194 6.908 20.601 1.00 53.02 48 ARG B N 1
ATOM 2684 C CA . ARG B 1 48 ? 32.844 8.132 21.009 1.00 53.41 48 ARG B CA 1
ATOM 2685 C C . ARG B 1 48 ? 33.655 7.872 22.287 1.00 53.51 48 ARG B C 1
ATOM 2686 O O . ARG B 1 48 ? 33.217 7.118 23.161 1.00 48.74 48 ARG B O 1
ATOM 2694 N N . ALA B 1 49 ? 34.857 8.491 22.356 1.00 52.16 49 ALA B N 1
ATOM 2695 C CA . ALA B 1 49 ? 35.537 8.660 23.620 1.00 53.75 49 ALA B CA 1
ATOM 2696 C C . ALA B 1 49 ? 35.430 10.130 24.033 1.00 53.48 49 ALA B C 1
ATOM 2697 O O . ALA B 1 49 ? 35.652 11.012 23.190 1.00 53.99 49 ALA B O 1
ATOM 2699 N N . TYR B 1 50 ? 35.091 10.366 25.315 1.00 52.39 50 TYR B N 1
ATOM 2700 C CA . TYR B 1 50 ? 35.013 11.735 25.814 1.00 54.47 50 TYR B CA 1
ATOM 2701 C C . TYR B 1 50 ? 36.158 12.103 26.760 1.00 56.31 50 TYR B C 1
ATOM 2702 O O . TYR B 1 50 ? 36.485 11.370 27.719 1.00 57.17 50 TYR B O 1
ATOM 2711 N N . TRP B 1 51 ? 36.730 13.281 26.484 1.00 57.86 51 TRP B N 1
ATOM 2712 C CA . TRP B 1 51 ? 37.865 13.763 27.234 1.00 60.02 51 TRP B CA 1
ATOM 2713 C C . TRP B 1 51 ? 37.381 14.609 28.397 1.00 61.73 51 TRP B C 1
ATOM 2714 O O . TRP B 1 51 ? 36.659 15.568 28.202 1.00 61.23 51 TRP B O 1
ATOM 2725 N N . ASN B 1 52 ? 37.854 14.291 29.601 1.00 62.00 52 ASN B N 1
ATOM 2726 C CA . ASN B 1 52 ? 37.544 15.099 30.766 1.00 62.27 52 ASN B CA 1
ATOM 2727 C C . ASN B 1 52 ? 38.800 15.863 31.143 1.00 64.98 52 ASN B C 1
ATOM 2728 O O . ASN B 1 52 ? 39.766 15.241 31.576 1.00 68.45 52 ASN B O 1
ATOM 2733 N N . ALA B 1 53 ? 38.771 17.188 30.969 1.00 65.13 53 ALA B N 1
ATOM 2734 C CA . ALA B 1 53 ? 39.895 18.079 31.209 1.00 66.82 53 ALA B CA 1
ATOM 2735 C C . ALA B 1 53 ? 40.253 18.125 32.698 1.00 70.84 53 ALA B C 1
ATOM 2736 O O . ALA B 1 53 ? 41.440 18.035 33.055 1.00 76.58 53 ALA B O 1
ATOM 2738 N N . GLU B 1 54 ? 39.237 18.200 33.576 1.00 71.06 54 GLU B N 1
ATOM 2739 C CA . GLU B 1 54 ? 39.459 18.258 35.021 1.00 73.92 54 GLU B CA 1
ATOM 2740 C C . GLU B 1 54 ? 40.387 17.144 35.545 1.00 74.04 54 GLU B C 1
ATOM 2741 O O . GLU B 1 54 ? 41.263 17.435 36.340 1.00 72.36 54 GLU B O 1
ATOM 2744 N N . ARG B 1 55 ? 40.210 15.894 35.063 1.00 73.46 55 ARG B N 1
ATOM 2745 C CA . ARG B 1 55 ? 40.911 14.702 35.529 1.00 72.48 55 ARG B CA 1
ATOM 2746 C C . ARG B 1 55 ? 42.000 14.220 34.562 1.00 71.53 55 ARG B C 1
ATOM 2747 O O . ARG B 1 55 ? 42.764 13.299 34.862 1.00 69.59 55 ARG B O 1
ATOM 2755 N N . GLU B 1 56 ? 42.011 14.808 33.363 1.00 70.14 56 GLU B N 1
ATOM 2756 C CA . GLU B 1 56 ? 42.945 14.430 32.314 1.00 70.29 56 GLU B CA 1
ATOM 2757 C C . GLU B 1 56 ? 42.779 12.952 31.959 1.00 67.47 56 GLU B C 1
ATOM 2758 O O . GLU B 1 56 ? 43.765 12.239 31.859 1.00 70.31 56 GLU B O 1
ATOM 2764 N N . GLN B 1 57 ? 41.524 12.521 31.779 1.00 65.32 57 GLN B N 1
ATOM 2765 C CA . GLN B 1 57 ? 41.145 11.165 31.396 1.00 63.02 57 GLN B CA 1
ATOM 2766 C C . GLN B 1 57 ? 40.244 11.154 30.159 1.00 62.03 57 GLN B C 1
ATOM 2767 O O . GLN B 1 57 ? 39.494 12.091 29.912 1.00 61.71 57 GLN B O 1
ATOM 2773 N N . LEU B 1 58 ? 40.344 10.067 29.373 1.00 61.28 58 LEU B N 1
ATOM 2774 C CA . LEU B 1 58 ? 39.539 9.767 28.202 1.00 57.36 58 LEU B CA 1
ATOM 2775 C C . LEU B 1 58 ? 38.675 8.536 28.508 1.00 56.58 58 LEU B C 1
ATOM 2776 O O . LEU B 1 58 ? 39.200 7.494 28.945 1.00 54.54 58 LEU B O 1
ATOM 2781 N N . TYR B 1 59 ? 37.345 8.677 28.332 1.00 55.91 59 TYR B N 1
ATOM 2782 C CA . TYR B 1 59 ? 36.372 7.620 28.637 1.00 54.96 59 TYR B CA 1
ATOM 2783 C C . TYR B 1 59 ? 35.656 7.176 27.356 1.00 54.41 59 TYR B C 1
ATOM 2784 O O . TYR B 1 59 ? 34.935 7.943 26.712 1.00 54.31 59 TYR B O 1
ATOM 2793 N N . VAL B 1 60 ? 35.829 5.912 26.984 1.00 53.60 60 VAL B N 1
ATOM 2794 C CA . VAL B 1 60 ? 35.073 5.418 25.845 1.00 52.04 60 VAL B CA 1
ATOM 2795 C C . VAL B 1 60 ? 33.644 5.122 26.336 1.00 52.50 60 VAL B C 1
ATOM 2796 O O . VAL B 1 60 ? 33.448 4.538 27.404 1.00 54.08 60 VAL B O 1
ATOM 2800 N N . PHE B 1 61 ? 32.639 5.482 25.541 1.00 50.36 61 PHE B N 1
ATOM 2801 C CA . PHE B 1 61 ? 31.277 5.454 26.074 1.00 51.29 61 PHE B CA 1
ATOM 2802 C C . PHE B 1 61 ? 30.535 4.208 25.611 1.00 48.81 61 PHE B C 1
ATOM 2803 O O . PHE B 1 61 ? 30.344 4.008 24.427 1.00 50.58 61 PHE B O 1
ATOM 2811 N N . ARG B 1 62 ? 30.118 3.352 26.534 1.00 49.27 62 ARG B N 1
ATOM 2812 C CA . ARG B 1 62 ? 29.291 2.188 26.223 1.00 52.49 62 ARG B CA 1
ATOM 2813 C C . ARG B 1 62 ? 29.916 1.335 25.129 1.00 53.86 62 ARG B C 1
ATOM 2814 O O . ARG B 1 62 ? 29.173 0.850 24.285 1.00 61.94 62 ARG B O 1
ATOM 2822 N N . LEU B 1 63 ? 31.242 1.147 25.122 1.00 53.80 63 LEU B N 1
ATOM 2823 C CA . LEU B 1 63 ? 31.878 0.286 24.141 1.00 52.66 63 LEU B CA 1
ATOM 2824 C C . LEU B 1 63 ? 31.205 -1.091 24.099 1.00 52.76 63 LEU B C 1
ATOM 2825 O O . LEU B 1 63 ? 30.985 -1.661 23.029 1.00 51.91 63 LEU B O 1
ATOM 2830 N N . ASP B 1 64 ? 30.865 -1.630 25.269 1.00 54.72 64 ASP B N 1
ATOM 2831 C CA . ASP B 1 64 ? 30.361 -2.989 25.372 1.00 56.64 64 ASP B CA 1
ATOM 2832 C C . ASP B 1 64 ? 28.996 -3.093 24.655 1.00 56.43 64 ASP B C 1
ATOM 2833 O O . ASP B 1 64 ? 28.706 -4.075 23.981 1.00 56.16 64 ASP B O 1
ATOM 2838 N N . GLU B 1 65 ? 28.162 -2.072 24.801 1.00 52.99 65 GLU B N 1
ATOM 2839 C CA . GLU B 1 65 ? 26.885 -2.138 24.123 1.00 58.01 65 GLU B CA 1
ATOM 2840 C C . GLU B 1 65 ? 27.089 -2.145 22.610 1.00 55.68 65 GLU B C 1
ATOM 2841 O O . GLU B 1 65 ? 26.366 -2.838 21.890 1.00 51.86 65 GLU B O 1
ATOM 2847 N N . HIS B 1 66 ? 28.081 -1.370 22.147 1.00 52.04 66 HIS B N 1
ATOM 2848 C CA . HIS B 1 66 ? 28.422 -1.293 20.726 1.00 52.14 66 HIS B CA 1
ATOM 2849 C C . HIS B 1 66 ? 28.940 -2.646 20.215 1.00 53.38 66 HIS B C 1
ATOM 2850 O O . HIS B 1 66 ? 28.497 -3.101 19.167 1.00 55.07 66 HIS B O 1
ATOM 2857 N N . LEU B 1 67 ? 29.824 -3.313 20.970 1.00 53.31 67 LEU B N 1
ATOM 2858 C CA . LEU B 1 67 ? 30.359 -4.592 20.535 1.00 51.68 67 LEU B CA 1
ATOM 2859 C C . LEU B 1 67 ? 29.288 -5.674 20.520 1.00 51.73 67 LEU B C 1
ATOM 2860 O O . LEU B 1 67 ? 29.334 -6.572 19.689 1.00 52.07 67 LEU B O 1
ATOM 2865 N N . ARG B 1 68 ? 28.322 -5.595 21.440 1.00 52.80 68 ARG B N 1
ATOM 2866 C CA . ARG B 1 68 ? 27.249 -6.575 21.483 1.00 52.80 68 ARG B CA 1
ATOM 2867 C C . ARG B 1 68 ? 26.425 -6.406 20.204 1.00 50.90 68 ARG B C 1
ATOM 2868 O O . ARG B 1 68 ? 25.987 -7.400 19.627 1.00 51.14 68 ARG B O 1
ATOM 2876 N N . ARG B 1 69 ? 26.196 -5.152 19.783 1.00 48.77 69 ARG B N 1
ATOM 2877 C CA . ARG B 1 69 ? 25.396 -4.899 18.600 1.00 50.11 69 ARG B CA 1
ATOM 2878 C C . ARG B 1 69 ? 26.095 -5.415 17.328 1.00 54.83 69 ARG B C 1
ATOM 2879 O O . ARG B 1 69 ? 25.439 -5.990 16.433 1.00 53.08 69 ARG B O 1
ATOM 2887 N N . LEU B 1 70 ? 27.424 -5.200 17.264 1.00 55.10 70 LEU B N 1
ATOM 2888 C CA . LEU B 1 70 ? 28.252 -5.679 16.165 1.00 57.90 70 LEU B CA 1
ATOM 2889 C C . LEU B 1 70 ? 28.148 -7.193 16.004 1.00 54.99 70 LEU B C 1
ATOM 2890 O O . LEU B 1 70 ? 27.891 -7.702 14.910 1.00 53.54 70 LEU B O 1
ATOM 2895 N N . GLU B 1 71 ? 28.333 -7.907 17.090 1.00 53.63 71 GLU B N 1
ATOM 2896 C CA . GLU B 1 71 ? 28.338 -9.357 17.041 1.00 57.72 71 GLU B CA 1
ATOM 2897 C C . GLU B 1 71 ? 26.962 -9.881 16.634 1.00 56.32 71 GLU B C 1
ATOM 2898 O O . GLU B 1 71 ? 26.867 -10.890 15.945 1.00 56.57 71 GLU B O 1
ATOM 2904 N N . GLN B 1 72 ? 25.898 -9.193 17.067 1.00 56.51 72 GLN B N 1
ATOM 2905 C CA . GLN B 1 72 ? 24.561 -9.666 16.787 1.00 57.87 72 GLN B CA 1
ATOM 2906 C C . GLN B 1 72 ? 24.224 -9.390 15.331 1.00 56.96 72 GLN B C 1
ATOM 2907 O O . GLN B 1 72 ? 23.621 -10.236 14.661 1.00 59.51 72 GLN B O 1
ATOM 2913 N N . SER B 1 73 ? 24.666 -8.226 14.845 1.00 52.17 73 SER B N 1
ATOM 2914 C CA . SER B 1 73 ? 24.458 -7.869 13.451 1.00 51.93 73 SER B CA 1
ATOM 2915 C C . SER B 1 73 ? 25.230 -8.792 12.511 1.00 53.28 73 SER B C 1
ATOM 2916 O O . SER B 1 73 ? 24.788 -9.025 11.398 1.00 55.13 73 SER B O 1
ATOM 2919 N N . ALA B 1 74 ? 26.376 -9.319 12.961 1.00 53.71 74 ALA B N 1
ATOM 2920 C CA . ALA B 1 74 ? 27.211 -10.176 12.136 1.00 54.26 74 ALA B CA 1
ATOM 2921 C C . ALA B 1 74 ? 26.510 -11.493 11.827 1.00 55.19 74 ALA B C 1
ATOM 2922 O O . ALA B 1 74 ? 26.758 -12.108 10.801 1.00 59.94 74 ALA B O 1
ATOM 2924 N N . LYS B 1 75 ? 25.585 -11.910 12.689 1.00 61.07 75 LYS B N 1
ATOM 2925 C CA . LYS B 1 75 ? 24.851 -13.157 12.483 1.00 58.61 75 LYS B CA 1
ATOM 2926 C C . LYS B 1 75 ? 24.021 -13.066 11.209 1.00 56.64 75 LYS B C 1
ATOM 2927 O O . LYS B 1 75 ? 24.136 -13.928 10.351 1.00 57.90 75 LYS B O 1
ATOM 2933 N N . MET B 1 76 ? 23.188 -12.022 11.120 1.00 55.97 76 MET B N 1
ATOM 2934 C CA . MET B 1 76 ? 22.232 -11.828 10.039 1.00 56.18 76 MET B CA 1
ATOM 2935 C C . MET B 1 76 ? 22.996 -11.815 8.688 1.00 57.10 76 MET B C 1
ATOM 2936 O O . MET B 1 76 ? 22.481 -12.296 7.652 1.00 56.30 76 MET B O 1
ATOM 2944 N N . LEU B 1 77 ? 24.246 -11.302 8.711 1.00 50.66 77 LEU B N 1
ATOM 2945 C CA . LEU B 1 77 ? 25.073 -11.183 7.531 1.00 48.90 77 LEU B CA 1
ATOM 2946 C C . LEU B 1 77 ? 25.846 -12.460 7.239 1.00 49.80 77 LEU B C 1
ATOM 2947 O O . LEU B 1 77 ? 26.526 -12.519 6.220 1.00 50.20 77 LEU B O 1
ATOM 2952 N N . ARG B 1 78 ? 25.744 -13.479 8.102 1.00 51.21 78 ARG B N 1
ATOM 2953 C CA . ARG B 1 78 ? 26.552 -14.698 8.009 1.00 53.74 78 ARG B CA 1
ATOM 2954 C C . ARG B 1 78 ? 28.041 -14.355 7.948 1.00 55.41 78 ARG B C 1
ATOM 2955 O O . ARG B 1 78 ? 28.801 -14.977 7.201 1.00 51.98 78 ARG B O 1
ATOM 2963 N N . MET B 1 79 ? 28.436 -13.368 8.764 1.00 54.87 79 MET B N 1
ATOM 2964 C CA . MET B 1 79 ? 29.798 -12.924 8.835 1.00 58.27 79 MET B CA 1
ATOM 2965 C C . MET B 1 79 ? 30.446 -13.499 10.104 1.00 60.90 79 MET B C 1
ATOM 2966 O O . MET B 1 79 ? 30.006 -13.166 11.196 1.00 56.74 79 MET B O 1
ATOM 2971 N N . LYS B 1 80 ? 31.481 -14.341 9.958 1.00 62.78 80 LYS B N 1
ATOM 2972 C CA . LYS B 1 80 ? 32.227 -14.850 11.107 1.00 64.09 80 LYS B CA 1
ATOM 2973 C C . LYS B 1 80 ? 33.255 -13.810 11.562 1.00 60.65 80 LYS B C 1
ATOM 2974 O O . LYS B 1 80 ? 34.041 -13.341 10.762 1.00 57.53 80 LYS B O 1
ATOM 2980 N N . LEU B 1 81 ? 33.205 -13.408 12.833 1.00 60.53 81 LEU B N 1
ATOM 2981 C CA . LEU B 1 81 ? 34.171 -12.470 13.382 1.00 61.56 81 LEU B CA 1
ATOM 2982 C C . LEU B 1 81 ? 35.588 -13.019 13.227 1.00 61.43 81 LEU B C 1
ATOM 2983 O O . LEU B 1 81 ? 35.833 -14.206 13.428 1.00 62.98 81 LEU B O 1
ATOM 2988 N N . SER B 1 82 ? 36.483 -12.116 12.846 1.00 58.40 82 SER B N 1
ATOM 2989 C CA . SER B 1 82 ? 37.853 -12.443 12.491 1.00 63.19 82 SER B CA 1
ATOM 2990 C C . SER B 1 82 ? 38.650 -12.775 13.756 1.00 64.04 82 SER B C 1
ATOM 2991 O O . SER B 1 82 ? 39.648 -13.472 13.713 1.00 66.01 82 SER B O 1
ATOM 2994 N N . MET B 1 83 ? 38.198 -12.235 14.888 1.00 65.51 83 MET B N 1
ATOM 2995 C CA . MET B 1 83 ? 38.783 -12.467 16.198 1.00 68.24 83 MET B CA 1
ATOM 2996 C C . MET B 1 83 ? 37.675 -12.245 17.234 1.00 68.22 83 MET B C 1
ATOM 2997 O O . MET B 1 83 ? 36.662 -11.617 16.920 1.00 66.73 83 MET B O 1
ATOM 3002 N N . PRO B 1 84 ? 37.820 -12.714 18.500 1.00 68.18 84 PRO B N 1
ATOM 3003 C CA . PRO B 1 84 ? 36.745 -12.572 19.483 1.00 64.86 84 PRO B CA 1
ATOM 3004 C C . PRO B 1 84 ? 36.533 -11.100 19.857 1.00 65.91 84 PRO B C 1
ATOM 3005 O O . PRO B 1 84 ? 37.462 -10.280 19.718 1.00 66.95 84 PRO B O 1
ATOM 3009 N N . ILE B 1 85 ? 35.330 -10.759 20.355 1.00 62.55 85 ILE B N 1
ATOM 3010 C CA . ILE B 1 85 ? 35.053 -9.353 20.621 1.00 64.30 85 ILE B CA 1
ATOM 3011 C C . ILE B 1 85 ? 36.009 -8.762 21.653 1.00 62.15 85 ILE B C 1
ATOM 3012 O O . ILE B 1 85 ? 36.354 -7.582 21.563 1.00 60.28 85 ILE B O 1
ATOM 3017 N N . ALA B 1 86 ? 36.409 -9.585 22.638 1.00 62.98 86 ALA B N 1
ATOM 3018 C CA . ALA B 1 86 ? 37.376 -9.163 23.639 1.00 62.41 86 ALA B CA 1
ATOM 3019 C C . ALA B 1 86 ? 38.654 -8.614 22.981 1.00 62.07 86 ALA B C 1
ATOM 3020 O O . ALA B 1 86 ? 39.194 -7.644 23.480 1.00 60.31 86 ALA B O 1
ATOM 3022 N N . ASP B 1 87 ? 39.110 -9.192 21.860 1.00 62.12 87 ASP B N 1
ATOM 3023 C CA . ASP B 1 87 ? 40.296 -8.723 21.149 1.00 62.92 87 ASP B CA 1
ATOM 3024 C C . ASP B 1 87 ? 40.069 -7.400 20.437 1.00 61.00 87 ASP B C 1
ATOM 3025 O O . ASP B 1 87 ? 40.987 -6.573 20.308 1.00 59.83 87 ASP B O 1
ATOM 3030 N N . ILE B 1 88 ? 38.826 -7.232 19.971 1.00 59.66 88 ILE B N 1
ATOM 3031 C CA . ILE B 1 88 ? 38.449 -6.005 19.296 1.00 58.79 88 ILE B CA 1
ATOM 3032 C C . ILE B 1 88 ? 38.462 -4.854 20.309 1.00 57.78 88 ILE B C 1
ATOM 3033 O O . ILE B 1 88 ? 38.979 -3.766 20.033 1.00 56.16 88 ILE B O 1
ATOM 3038 N N . ARG B 1 89 ? 37.888 -5.118 21.498 1.00 58.79 89 ARG B N 1
ATOM 3039 C CA . ARG B 1 89 ? 37.918 -4.193 22.618 1.00 58.57 89 ARG B CA 1
ATOM 3040 C C . ARG B 1 89 ? 39.358 -3.758 22.901 1.00 60.05 89 ARG B C 1
ATOM 3041 O O . ARG B 1 89 ? 39.659 -2.560 23.031 1.00 58.41 89 ARG B O 1
ATOM 3049 N N . GLN B 1 90 ? 40.260 -4.742 22.977 1.00 61.33 90 GLN B N 1
ATOM 3050 C CA . GLN B 1 90 ? 41.673 -4.463 23.184 1.00 64.48 90 GLN B CA 1
ATOM 3051 C C . GLN B 1 90 ? 42.188 -3.533 22.086 1.00 63.07 90 GLN B C 1
ATOM 3052 O O . GLN B 1 90 ? 42.913 -2.575 22.373 1.00 65.52 90 GLN B O 1
ATOM 3058 N N . GLY B 1 91 ? 41.803 -3.841 20.839 1.00 59.10 91 GLY B N 1
ATOM 3059 C CA . GLY B 1 91 ? 42.175 -3.031 19.695 1.00 57.04 91 GLY B CA 1
ATOM 3060 C C . GLY B 1 91 ? 41.787 -1.558 19.846 1.00 55.83 91 GLY B C 1
ATOM 3061 O O . GLY B 1 91 ? 42.613 -0.674 19.596 1.00 57.13 91 GLY B O 1
ATOM 3062 N N . VAL B 1 92 ? 40.528 -1.286 20.244 1.00 53.98 92 VAL B N 1
ATOM 3063 C CA . VAL B 1 92 ? 40.059 0.084 20.436 1.00 52.25 92 VAL B CA 1
ATOM 3064 C C . VAL B 1 92 ? 40.981 0.822 21.408 1.00 54.83 92 VAL B C 1
ATOM 3065 O O . VAL B 1 92 ? 41.364 1.981 21.187 1.00 54.10 92 VAL B O 1
ATOM 3069 N N . LEU B 1 93 ? 41.348 0.130 22.493 1.00 57.88 93 LEU B N 1
ATOM 3070 C CA . LEU B 1 93 ? 42.275 0.717 23.449 1.00 61.80 93 LEU B CA 1
ATOM 3071 C C . LEU B 1 93 ? 43.627 0.980 22.800 1.00 62.35 93 LEU B C 1
ATOM 3072 O O . LEU B 1 93 ? 44.187 2.062 22.952 1.00 64.19 93 LEU B O 1
ATOM 3077 N N . GLU B 1 94 ? 44.186 -0.026 22.129 1.00 64.48 94 GLU B N 1
ATOM 3078 C CA . GLU B 1 94 ? 45.519 0.123 21.552 1.00 63.31 94 GLU B CA 1
ATOM 3079 C C . GLU B 1 94 ? 45.518 1.367 20.666 1.00 62.54 94 GLU B C 1
ATOM 3080 O O . GLU B 1 94 ? 46.449 2.163 20.665 1.00 61.31 94 GLU B O 1
ATOM 3086 N N . LEU B 1 95 ? 44.421 1.554 19.928 1.00 62.78 95 LEU B N 1
ATOM 3087 C CA . LEU B 1 95 ? 44.366 2.636 18.957 1.00 60.28 95 LEU B CA 1
ATOM 3088 C C . LEU B 1 95 ? 44.255 3.996 19.651 1.00 58.65 95 LEU B C 1
ATOM 3089 O O . LEU B 1 95 ? 44.947 4.937 19.279 1.00 58.50 95 LEU B O 1
ATOM 3094 N N . LEU B 1 96 ? 43.371 4.107 20.644 1.00 59.13 96 LEU B N 1
ATOM 3095 C CA . LEU B 1 96 ? 43.255 5.380 21.329 1.00 59.08 96 LEU B CA 1
ATOM 3096 C C . LEU B 1 96 ? 44.634 5.769 21.895 1.00 61.73 96 LEU B C 1
ATOM 3097 O O . LEU B 1 96 ? 45.013 6.949 21.844 1.00 60.40 96 LEU B O 1
ATOM 3102 N N . ARG B 1 97 ? 45.377 4.766 22.401 1.00 61.24 97 ARG B N 1
ATOM 3103 C CA . ARG B 1 97 ? 46.625 4.996 23.105 1.00 67.98 97 ARG B CA 1
ATOM 3104 C C . ARG B 1 97 ? 47.743 5.344 22.132 1.00 69.85 97 ARG B C 1
ATOM 3105 O O . ARG B 1 97 ? 48.534 6.241 22.400 1.00 72.16 97 ARG B O 1
ATOM 3113 N N . ALA B 1 98 ? 47.818 4.608 21.023 1.00 70.60 98 ALA B N 1
ATOM 3114 C CA . ALA B 1 98 ? 48.876 4.840 20.049 1.00 71.38 98 ALA B CA 1
ATOM 3115 C C . ALA B 1 98 ? 48.771 6.275 19.532 1.00 71.18 98 ALA B C 1
ATOM 3116 O O . ALA B 1 98 ? 49.780 6.932 19.284 1.00 73.47 98 ALA B O 1
ATOM 3118 N N . ASN B 1 99 ? 47.542 6.791 19.413 1.00 68.64 99 ASN B N 1
ATOM 3119 C CA . ASN B 1 99 ? 47.383 8.135 18.893 1.00 67.85 99 ASN B CA 1
ATOM 3120 C C . ASN B 1 99 ? 47.517 9.196 19.973 1.00 69.97 99 ASN B C 1
ATOM 3121 O O . ASN B 1 99 ? 47.529 10.357 19.622 1.00 69.49 99 ASN B O 1
ATOM 3126 N N . GLU B 1 100 ? 47.611 8.815 21.266 1.00 73.92 100 GLU B N 1
ATOM 3127 C CA . GLU B 1 100 ? 47.831 9.740 22.371 1.00 73.07 100 GLU B CA 1
ATOM 3128 C C . GLU B 1 100 ? 46.786 10.864 22.382 1.00 72.39 100 GLU B C 1
ATOM 3129 O O . GLU B 1 100 ? 47.091 12.020 22.616 1.00 74.32 100 GLU B O 1
ATOM 3135 N N . PHE B 1 101 ? 45.516 10.516 22.165 1.00 68.65 101 PHE B N 1
ATOM 3136 C CA . PHE B 1 101 ? 44.443 11.485 22.077 1.00 65.64 101 PHE B CA 1
ATOM 3137 C C . PHE B 1 101 ? 44.191 12.188 23.411 1.00 66.77 101 PHE B C 1
ATOM 3138 O O . PHE B 1 101 ? 44.020 11.565 24.459 1.00 67.28 101 PHE B O 1
ATOM 3146 N N . ARG B 1 102 ? 44.139 13.515 23.357 1.00 68.49 102 ARG B N 1
ATOM 3147 C CA . ARG B 1 102 ? 43.823 14.334 24.519 1.00 69.06 102 ARG B CA 1
ATOM 3148 C C . ARG B 1 102 ? 42.593 15.193 24.215 1.00 66.74 102 ARG B C 1
ATOM 3149 O O . ARG B 1 102 ? 42.506 16.341 24.625 1.00 66.44 102 ARG B O 1
ATOM 3157 N N . SER B 1 103 ? 41.608 14.615 23.526 1.00 67.60 103 SER B N 1
ATOM 3158 C CA . SER B 1 103 ? 40.353 15.320 23.305 1.00 68.72 103 SER B CA 1
ATOM 3159 C C . SER B 1 103 ? 39.288 14.313 22.891 1.00 65.99 103 SER B C 1
ATOM 3160 O O . SER B 1 103 ? 39.603 13.149 22.682 1.00 69.28 103 SER B O 1
ATOM 3163 N N . ASP B 1 104 ? 38.041 14.762 22.741 1.00 63.85 104 ASP B N 1
ATOM 3164 C CA . ASP B 1 104 ? 36.986 13.925 22.180 1.00 61.82 104 ASP B CA 1
ATOM 3165 C C . ASP B 1 104 ? 37.504 13.194 20.935 1.00 59.70 104 ASP B C 1
ATOM 3166 O O . ASP B 1 104 ? 38.373 13.701 20.235 1.00 59.54 104 ASP B O 1
ATOM 3171 N N . VAL B 1 105 ? 37.031 11.969 20.711 1.00 57.78 105 VAL B N 1
ATOM 3172 C CA . VAL B 1 105 ? 37.456 11.111 19.612 1.00 55.61 105 VAL B CA 1
ATOM 3173 C C . VAL B 1 105 ? 36.211 10.416 19.084 1.00 56.32 105 VAL B C 1
ATOM 3174 O O . VAL B 1 105 ? 35.358 9.966 19.851 1.00 55.74 105 VAL B O 1
ATOM 3178 N N . HIS B 1 106 ? 36.095 10.405 17.751 1.00 58.92 106 HIS B N 1
ATOM 3179 C CA . HIS B 1 106 ? 35.128 9.573 17.068 1.00 56.33 106 HIS B CA 1
ATOM 3180 C C . HIS B 1 106 ? 35.874 8.365 16.496 1.00 54.00 106 HIS B C 1
ATOM 3181 O O . HIS B 1 106 ? 36.908 8.513 15.861 1.00 53.59 106 HIS B O 1
ATOM 3188 N N . LEU B 1 107 ? 35.338 7.178 16.736 1.00 52.50 107 LEU B N 1
ATOM 3189 C CA . LEU B 1 107 ? 35.950 5.912 16.381 1.00 52.73 107 LEU B CA 1
ATOM 3190 C C . LEU B 1 107 ? 34.983 5.169 15.461 1.00 53.77 107 LEU B C 1
ATOM 3191 O O . LEU B 1 107 ? 33.756 5.166 15.662 1.00 52.86 107 LEU B O 1
ATOM 3196 N N . TYR B 1 108 ? 35.550 4.481 14.475 1.00 54.04 108 TYR B N 1
ATOM 3197 C CA . TYR B 1 108 ? 34.814 3.486 13.734 1.00 52.55 108 TYR B CA 1
ATOM 3198 C C . TYR B 1 108 ? 35.468 2.145 14.030 1.00 53.62 108 TYR B C 1
ATOM 3199 O O . TYR B 1 108 ? 36.694 1.988 13.883 1.00 55.55 108 TYR B O 1
ATOM 3208 N N . VAL B 1 109 ? 34.648 1.180 14.443 1.00 51.98 109 VAL B N 1
ATOM 3209 C CA . VAL B 1 109 ? 35.168 -0.170 14.581 1.00 51.10 109 VAL B CA 1
ATOM 3210 C C . VAL B 1 109 ? 34.397 -1.033 13.603 1.00 53.13 109 VAL B C 1
ATOM 3211 O O . VAL B 1 109 ? 33.164 -0.965 13.554 1.00 56.41 109 VAL B O 1
ATOM 3215 N N . ALA B 1 110 ? 35.156 -1.767 12.780 1.00 53.16 110 ALA B N 1
ATOM 3216 C CA . ALA B 1 110 ? 34.596 -2.400 11.602 1.00 50.38 110 ALA B CA 1
ATOM 3217 C C . ALA B 1 110 ? 34.973 -3.881 11.540 1.00 51.79 110 ALA B C 1
ATOM 3218 O O . ALA B 1 110 ? 36.137 -4.251 11.777 1.00 52.79 110 ALA B O 1
ATOM 3220 N N . SER B 1 111 ? 33.958 -4.714 11.261 1.00 52.26 111 SER B N 1
ATOM 3221 C CA . SER B 1 111 ? 34.234 -6.037 10.718 1.00 55.62 111 SER B CA 1
ATOM 3222 C C . SER B 1 111 ? 33.762 -6.128 9.290 1.00 56.67 111 SER B C 1
ATOM 3223 O O . SER B 1 111 ? 32.582 -5.913 8.988 1.00 61.59 111 SER B O 1
ATOM 3226 N N . TYR B 1 112 ? 34.725 -6.495 8.444 1.00 58.22 112 TYR B N 1
ATOM 3227 C CA . TYR B 1 112 ? 34.573 -6.321 7.003 1.00 55.01 112 TYR B CA 1
ATOM 3228 C C . TYR B 1 112 ? 34.788 -7.655 6.297 1.00 53.72 112 TYR B C 1
ATOM 3229 O O . TYR B 1 112 ? 35.557 -8.507 6.767 1.00 52.26 112 TYR B O 1
ATOM 3238 N N . PHE B 1 113 ? 34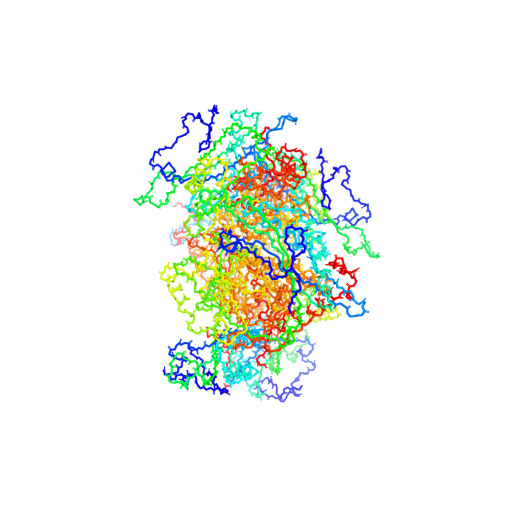.105 -7.803 5.159 1.00 51.67 113 PHE B N 1
ATOM 3239 C CA . PHE B 1 113 ? 34.355 -8.945 4.293 1.00 52.56 113 PHE B CA 1
ATOM 3240 C C . PHE B 1 113 ? 35.565 -8.662 3.401 1.00 54.84 113 PHE B C 1
ATOM 3241 O O . PHE B 1 113 ? 35.667 -7.577 2.836 1.00 53.37 113 PHE B O 1
ATOM 3249 N N . GLY B 1 114 ? 36.440 -9.660 3.252 1.00 57.85 114 GLY B N 1
ATOM 3250 C CA . GLY B 1 114 ? 37.627 -9.553 2.414 1.00 62.17 114 GLY B CA 1
ATOM 3251 C C . GLY B 1 114 ? 37.425 -10.087 0.990 1.00 65.17 114 GLY B C 1
ATOM 3252 O O . GLY B 1 114 ? 36.427 -9.758 0.329 1.00 67.54 114 GLY B O 1
ATOM 3253 N N . ILE B 1 115 ? 38.406 -10.880 0.529 1.00 68.18 115 ILE B N 1
ATOM 3254 C CA . ILE B 1 115 ? 38.525 -11.447 -0.808 1.00 71.48 115 ILE B CA 1
ATOM 3255 C C . ILE B 1 115 ? 37.490 -12.551 -0.910 1.00 70.74 115 ILE B C 1
ATOM 3256 O O . ILE B 1 115 ? 37.262 -13.222 0.090 1.00 69.40 115 ILE B O 1
ATOM 3261 N N . ASN B 1 116 ? 36.862 -12.718 -2.083 1.00 71.77 116 ASN B N 1
ATOM 3262 C CA . ASN B 1 116 ? 35.823 -13.741 -2.178 1.00 77.59 116 ASN B CA 1
ATOM 3263 C C . ASN B 1 116 ? 36.403 -15.131 -2.360 1.00 83.74 116 ASN B C 1
ATOM 3264 O O . ASN B 1 116 ? 37.432 -15.345 -3.004 1.00 85.67 116 ASN B O 1
ATOM 3269 N N . HIS B 1 117 ? 35.716 -16.094 -1.726 1.00 91.47 117 HIS B N 1
ATOM 3270 C CA . HIS B 1 117 ? 36.128 -17.484 -1.607 1.00 100.00 117 HIS B CA 1
ATOM 3271 C C . HIS B 1 117 ? 35.326 -18.370 -2.556 1.00 100.51 117 HIS B C 1
ATOM 3272 O O . HIS B 1 117 ? 35.567 -19.570 -2.617 1.00 105.27 117 HIS B O 1
ATOM 3279 N N . ASP B 1 118 ? 34.418 -17.750 -3.327 1.00 95.43 118 ASP B N 1
ATOM 3280 C CA . ASP B 1 118 ? 33.421 -18.462 -4.108 1.00 90.29 118 ASP B CA 1
ATOM 3281 C C . ASP B 1 118 ? 33.295 -17.822 -5.497 1.00 83.39 118 ASP B C 1
ATOM 3282 O O . ASP B 1 118 ? 33.468 -16.616 -5.643 1.00 81.80 118 ASP B O 1
ATOM 3287 N N . PRO B 1 119 ? 32.970 -18.597 -6.551 1.00 78.46 119 PRO B N 1
ATOM 3288 C CA . PRO B 1 119 ? 32.728 -18.029 -7.878 1.00 79.04 119 PRO B CA 1
ATOM 3289 C C . PRO B 1 119 ? 31.641 -16.946 -7.941 1.00 77.85 119 PRO B C 1
ATOM 3290 O O . PRO B 1 119 ? 31.694 -16.039 -8.759 1.00 78.09 119 PRO B O 1
ATOM 3294 N N . ASP B 1 120 ? 30.638 -17.021 -7.061 1.00 77.64 120 ASP B N 1
ATOM 3295 C CA . ASP B 1 120 ? 29.540 -16.063 -7.051 1.00 71.63 120 ASP B CA 1
ATOM 3296 C C . ASP B 1 120 ? 29.943 -14.818 -6.251 1.00 68.95 120 ASP B C 1
ATOM 3297 O O . ASP B 1 120 ? 30.183 -14.889 -5.048 1.00 70.83 120 ASP B O 1
ATOM 3302 N N . PRO B 1 121 ? 30.029 -13.613 -6.862 1.00 68.86 121 PRO B N 1
ATOM 3303 C CA . PRO B 1 121 ? 30.543 -12.430 -6.144 1.00 67.86 121 PRO B CA 1
ATOM 3304 C C . PRO B 1 121 ? 29.539 -11.823 -5.148 1.00 68.32 121 PRO B C 1
ATOM 3305 O O . PRO B 1 121 ? 29.868 -10.917 -4.370 1.00 70.53 121 PRO B O 1
ATOM 3309 N N . LEU B 1 122 ? 28.302 -12.325 -5.175 1.00 62.21 122 LEU B N 1
ATOM 3310 C CA . LEU B 1 122 ? 27.304 -11.790 -4.271 1.00 66.48 122 LEU B CA 1
ATOM 3311 C C . LEU B 1 122 ? 27.116 -12.657 -3.019 1.00 67.58 122 LEU B C 1
ATOM 3312 O O . LEU B 1 122 ? 26.198 -12.390 -2.224 1.00 68.90 122 LEU B O 1
ATOM 3317 N N . PHE B 1 123 ? 27.939 -13.718 -2.873 1.00 67.44 123 PHE B N 1
ATOM 3318 C CA . PHE B 1 123 ? 27.879 -14.616 -1.733 1.00 65.23 123 PHE B CA 1
ATOM 3319 C C . PHE B 1 123 ? 28.948 -14.168 -0.746 1.00 64.03 123 PHE B C 1
ATOM 3320 O O . PHE B 1 123 ? 30.047 -13.817 -1.136 1.00 68.84 123 PHE B O 1
ATOM 3328 N N . PRO B 1 124 ? 28.680 -14.164 0.577 1.00 63.30 124 PRO B N 1
ATOM 3329 C CA . PRO B 1 124 ? 29.655 -13.577 1.508 1.00 60.61 124 PRO B CA 1
ATOM 3330 C C . PRO B 1 124 ? 30.830 -14.544 1.690 1.00 58.99 124 PRO B C 1
ATOM 3331 O O . PRO B 1 124 ? 30.682 -15.749 1.462 1.00 59.80 124 PRO B O 1
ATOM 3335 N N . THR B 1 125 ? 32.000 -14.020 2.057 1.00 56.89 125 THR B N 1
ATOM 3336 C CA . THR B 1 125 ? 33.151 -14.884 2.197 1.00 58.74 125 THR B CA 1
ATOM 3337 C C . THR B 1 125 ? 33.417 -15.122 3.672 1.00 61.36 125 THR B C 1
ATOM 3338 O O . THR B 1 125 ? 32.990 -14.341 4.501 1.00 64.31 125 THR B O 1
ATOM 3342 N N . ASP B 1 126 ? 34.208 -16.156 3.948 1.00 64.42 126 ASP B N 1
ATOM 3343 C CA . ASP B 1 126 ? 34.849 -16.472 5.203 1.00 67.69 126 ASP B CA 1
ATOM 3344 C C . ASP B 1 126 ? 36.058 -15.601 5.480 1.00 69.42 126 ASP B C 1
ATOM 3345 O O . ASP B 1 126 ? 36.568 -15.622 6.586 1.00 72.20 126 ASP B O 1
ATOM 3350 N N . ASP B 1 127 ? 36.635 -14.996 4.439 1.00 67.00 127 ASP B N 1
ATOM 3351 C CA . ASP B 1 127 ? 37.765 -14.106 4.641 1.00 65.52 127 ASP B CA 1
ATOM 3352 C C . ASP B 1 127 ? 37.251 -12.793 5.211 1.00 60.65 127 ASP B C 1
ATOM 3353 O O . ASP B 1 127 ? 36.638 -11.998 4.516 1.00 59.80 127 ASP B O 1
ATOM 3358 N N . THR B 1 128 ? 37.539 -12.595 6.495 1.00 57.04 128 THR B N 1
ATOM 3359 C CA . THR B 1 128 ? 36.999 -11.554 7.337 1.00 54.21 128 THR B CA 1
ATOM 3360 C C . THR B 1 128 ? 38.182 -10.884 8.039 1.00 54.94 128 THR B C 1
ATOM 3361 O O . THR B 1 128 ? 39.156 -11.548 8.376 1.00 55.89 128 THR B O 1
ATOM 3365 N N . GLY B 1 129 ? 38.061 -9.575 8.277 1.00 53.84 129 GLY B N 1
ATOM 3366 C CA . GLY B 1 129 ? 38.990 -8.845 9.128 1.00 54.55 129 GLY B CA 1
ATOM 3367 C C . GLY B 1 129 ? 38.288 -7.821 10.016 1.00 54.70 129 GLY B C 1
ATOM 3368 O O . GLY B 1 129 ? 37.044 -7.760 10.064 1.00 52.39 129 GLY B O 1
ATOM 3369 N N . VAL B 1 130 ? 39.109 -7.055 10.758 1.00 55.67 130 VAL B N 1
ATOM 3370 C CA . VAL B 1 130 ? 38.605 -5.995 11.616 1.00 55.49 130 VAL B CA 1
ATOM 3371 C C . VAL B 1 130 ? 39.563 -4.823 11.535 1.00 55.65 130 VAL B C 1
ATOM 3372 O O . VAL B 1 130 ? 40.779 -4.991 11.382 1.00 56.09 130 VAL B O 1
ATOM 3376 N N . TYR B 1 131 ? 39.002 -3.624 11.663 1.00 54.88 131 TYR B N 1
ATOM 3377 C CA . TYR B 1 131 ? 39.884 -2.490 11.839 1.00 56.41 131 TYR B CA 1
ATOM 3378 C C . TYR B 1 131 ? 39.191 -1.486 12.742 1.00 54.56 131 TYR B C 1
ATOM 3379 O O . TYR B 1 131 ? 37.964 -1.569 12.955 1.00 52.73 131 TYR B O 1
ATOM 3388 N N . VAL B 1 132 ? 40.018 -0.556 13.238 1.00 54.35 132 VAL B N 1
ATOM 3389 C CA . VAL B 1 132 ? 39.565 0.508 14.110 1.00 55.09 132 VAL B CA 1
ATOM 3390 C C . VAL B 1 132 ? 40.281 1.785 13.682 1.00 57.37 132 VAL B C 1
ATOM 3391 O O . VAL B 1 132 ? 41.518 1.816 13.550 1.00 58.60 132 VAL B O 1
ATOM 3395 N N . THR B 1 133 ? 39.477 2.842 13.581 1.00 56.40 133 THR B N 1
ATOM 3396 C CA . THR B 1 133 ? 39.893 4.148 13.118 1.00 57.64 133 THR B CA 1
ATOM 3397 C C . THR B 1 133 ? 39.410 5.127 14.175 1.00 55.84 133 THR B C 1
ATOM 3398 O O . THR B 1 133 ? 38.331 4.951 14.742 1.00 51.26 133 THR B O 1
ATOM 3402 N N . GLY B 1 134 ? 40.183 6.177 14.402 1.00 57.69 134 GLY B N 1
ATOM 3403 C CA . GLY B 1 134 ? 39.731 7.241 15.273 1.00 58.18 134 GLY B CA 1
ATOM 3404 C C . GLY B 1 134 ? 40.324 8.577 14.848 1.00 59.34 134 GLY B C 1
ATOM 3405 O O . GLY B 1 134 ? 41.488 8.623 14.416 1.00 59.18 134 GLY B O 1
ATOM 3406 N N . THR B 1 135 ? 39.526 9.646 14.985 1.00 57.70 135 THR B N 1
ATOM 3407 C CA . THR B 1 135 ? 40.009 10.997 14.737 1.00 60.23 135 THR B CA 1
ATOM 3408 C C . THR B 1 135 ? 39.500 11.896 15.864 1.00 58.15 135 THR B C 1
ATOM 3409 O O . THR B 1 135 ? 38.405 11.668 16.392 1.00 57.85 135 THR B O 1
ATOM 3413 N N . ALA B 1 136 ? 40.286 12.924 16.202 1.00 59.42 136 ALA B N 1
ATOM 3414 C CA . ALA B 1 136 ? 39.850 13.947 17.125 1.00 61.76 136 ALA B CA 1
ATOM 3415 C C . ALA B 1 136 ? 38.671 14.684 16.506 1.00 66.33 136 ALA B C 1
ATOM 3416 O O . ALA B 1 136 ? 38.650 14.902 15.299 1.00 70.21 136 ALA B O 1
ATOM 3418 N N . VAL B 1 137 ? 37.650 14.980 17.329 1.00 66.95 137 VAL B N 1
ATOM 3419 C CA . VAL B 1 137 ? 36.515 15.818 16.959 1.00 68.36 137 VAL B CA 1
ATOM 3420 C C . VAL B 1 137 ? 36.229 16.762 18.128 1.00 67.22 137 VAL B C 1
ATOM 3421 O O . VAL B 1 137 ? 36.717 16.555 19.221 1.00 68.74 137 VAL B O 1
ATOM 3425 N N . SER B 1 138 ? 35.460 17.827 17.912 1.00 68.10 138 SER B N 1
ATOM 3426 C CA . SER B 1 138 ? 34.990 18.577 19.064 1.00 71.43 138 SER B CA 1
ATOM 3427 C C . SER B 1 138 ? 33.507 18.873 18.923 1.00 73.63 138 SER B C 1
ATOM 3428 O O . SER B 1 138 ? 32.916 18.602 17.883 1.00 67.33 138 SER B O 1
ATOM 3431 N N . ARG B 1 139 ? 32.910 19.373 20.011 1.00 76.62 139 ARG B N 1
ATOM 3432 C CA . ARG B 1 139 ? 31.474 19.579 20.068 1.00 73.15 139 ARG B CA 1
ATOM 3433 C C . ARG B 1 139 ? 31.068 20.680 19.094 1.00 70.71 139 ARG B C 1
ATOM 3434 O O . ARG B 1 139 ? 31.659 21.757 19.073 1.00 77.27 139 ARG B O 1
ATOM 3442 N N . LEU B 1 140 ? 30.049 20.387 18.268 1.00 74.80 140 LEU B N 1
ATOM 3443 C CA . LEU B 1 140 ? 29.520 21.364 17.333 1.00 69.54 140 LEU B CA 1
ATOM 3444 C C . LEU B 1 140 ? 28.830 22.480 18.128 1.00 68.13 140 LEU B C 1
ATOM 3445 O O . LEU B 1 140 ? 28.107 22.189 19.086 1.00 65.12 140 LEU B O 1
ATOM 3450 N N . PRO B 1 141 ? 28.978 23.771 17.746 1.00 66.97 141 PRO B N 1
ATOM 3451 C CA . PRO B 1 141 ? 28.124 24.831 18.307 1.00 68.74 141 PRO B CA 1
ATOM 3452 C C . PRO B 1 141 ? 26.604 24.645 18.068 1.00 66.19 141 PRO B C 1
ATOM 3453 O O . PRO B 1 141 ? 25.776 25.268 18.736 1.00 66.51 141 PRO B O 1
ATOM 3457 N N . LEU B 1 142 ? 26.247 23.753 17.131 1.00 59.37 142 LEU B N 1
ATOM 3458 C CA . LEU B 1 142 ? 24.872 23.447 16.794 1.00 60.43 142 LEU B CA 1
ATOM 3459 C C . LEU B 1 142 ? 24.129 22.745 17.931 1.00 58.54 142 LEU B C 1
ATOM 3460 O O . LEU B 1 142 ? 22.914 22.885 18.030 1.00 53.75 142 LEU B O 1
ATOM 3465 N N . VAL B 1 143 ? 24.877 22.008 18.776 1.00 58.85 143 VAL B N 1
ATOM 3466 C CA . VAL B 1 143 ? 24.375 21.374 19.989 1.00 57.24 143 VAL B CA 1
ATOM 3467 C C . VAL B 1 143 ? 23.711 22.430 20.871 1.00 57.32 143 VAL B C 1
ATOM 3468 O O . VAL B 1 143 ? 22.623 22.218 21.393 1.00 56.11 143 VAL B O 1
ATOM 3472 N N . HIS B 1 144 ? 24.339 23.604 20.982 1.00 61.86 144 HIS B N 1
ATOM 3473 C CA . HIS B 1 144 ? 23.726 24.687 21.740 1.00 66.61 144 HIS B CA 1
ATOM 3474 C C . HIS B 1 144 ? 22.631 25.448 20.956 1.00 67.58 144 HIS B C 1
ATOM 3475 O O . HIS B 1 144 ? 21.629 25.844 21.548 1.00 63.16 144 HIS B O 1
ATOM 3482 N N . THR B 1 145 ? 22.830 25.664 19.644 1.00 65.93 145 THR B N 1
ATOM 3483 C CA . THR B 1 145 ? 22.050 26.592 18.839 1.00 64.78 145 THR B CA 1
ATOM 3484 C C . THR B 1 145 ? 20.726 25.980 18.411 1.00 60.02 145 THR B C 1
ATOM 3485 O O . THR B 1 145 ? 19.726 26.674 18.323 1.00 61.30 145 THR B O 1
ATOM 3489 N N . GLY B 1 146 ? 20.751 24.698 18.084 1.00 56.92 146 GLY B N 1
ATOM 3490 C CA . GLY B 1 146 ? 19.661 24.094 17.323 1.00 56.58 146 GLY B CA 1
ATOM 3491 C C . GLY B 1 146 ? 19.879 24.159 15.807 1.00 53.57 146 GLY B C 1
ATOM 3492 O O . GLY B 1 146 ? 20.594 25.015 15.302 1.00 54.27 146 GLY B O 1
ATOM 3493 N N . ILE B 1 147 ? 19.194 23.270 15.082 1.00 50.47 147 ILE B N 1
ATOM 3494 C CA . ILE B 1 147 ? 19.380 23.135 13.643 1.00 46.87 147 ILE B CA 1
ATOM 3495 C C . ILE B 1 147 ? 18.027 23.210 12.946 1.00 45.90 147 ILE B C 1
ATOM 3496 O O . ILE B 1 147 ? 16.985 23.030 13.572 1.00 46.13 147 ILE B O 1
ATOM 3501 N N . SER B 1 148 ? 18.058 23.478 11.633 1.00 46.74 148 SER B N 1
ATOM 3502 C CA . SER B 1 148 ? 16.885 23.389 10.764 1.00 45.81 148 SER B CA 1
ATOM 3503 C C . SER B 1 148 ? 16.856 22.002 10.120 1.00 44.94 148 SER B C 1
ATOM 3504 O O . SER B 1 148 ? 17.912 21.442 9.760 1.00 48.21 148 SER B O 1
ATOM 3507 N N . ALA B 1 149 ? 15.656 21.420 9.990 1.00 42.09 149 ALA B N 1
ATOM 3508 C CA . ALA B 1 149 ? 15.475 20.184 9.228 1.00 40.95 149 ALA B CA 1
ATOM 3509 C C . ALA B 1 149 ? 14.388 20.408 8.174 1.00 43.46 149 ALA B C 1
ATOM 3510 O O . ALA B 1 149 ? 13.540 21.292 8.377 1.00 44.66 149 ALA B O 1
ATOM 3512 N N . CYS B 1 150 ? 14.367 19.564 7.123 1.00 39.69 150 CYS B N 1
ATOM 3513 C CA . CYS B 1 150 ? 13.256 19.548 6.162 1.00 42.07 150 CYS B CA 1
ATOM 3514 C C . CYS B 1 150 ? 12.755 18.107 6.121 1.00 42.18 150 CYS B C 1
ATOM 3515 O O . CYS B 1 150 ? 13.521 17.209 6.498 1.00 42.34 150 CYS B O 1
ATOM 3518 N N . MET B 1 151 ? 11.517 17.879 5.651 1.00 42.92 151 MET B N 1
ATOM 3519 C CA . MET B 1 151 ? 11.082 16.514 5.304 1.00 42.39 151 MET B CA 1
ATOM 3520 C C . MET B 1 151 ? 11.762 16.118 3.998 1.00 41.95 151 MET B C 1
ATOM 3521 O O . MET B 1 151 ? 11.849 16.948 3.112 1.00 39.72 151 MET B O 1
ATOM 3526 N N . SER B 1 152 ? 12.232 14.862 3.893 1.00 40.23 152 SER B N 1
ATOM 3527 C CA . SER B 1 152 ? 12.890 14.373 2.692 1.00 38.92 152 SER B CA 1
ATOM 3528 C C . SER B 1 152 ? 11.857 14.029 1.610 1.00 40.67 152 SER B C 1
ATOM 3529 O O . SER B 1 152 ? 10.787 13.514 1.923 1.00 36.49 152 SER B O 1
ATOM 3532 N N . SER B 1 153 ? 12.250 14.179 0.336 1.00 42.68 153 SER B N 1
ATOM 3533 C CA . SER B 1 153 ? 11.484 13.618 -0.769 1.00 40.13 153 SER B CA 1
ATOM 3534 C C . SER B 1 153 ? 11.776 12.122 -0.920 1.00 41.87 153 SER B C 1
ATOM 3535 O O . SER B 1 153 ? 10.998 11.440 -1.597 1.00 42.40 153 SER B O 1
ATOM 3538 N N . TRP B 1 154 ? 12.886 11.605 -0.337 1.00 39.72 154 TRP B N 1
ATOM 3539 C CA . TRP B 1 154 ? 13.251 10.192 -0.410 1.00 39.07 154 TRP B CA 1
ATOM 3540 C C . TRP B 1 154 ? 12.551 9.443 0.734 1.00 42.52 154 TRP B C 1
ATOM 3541 O O . TRP B 1 154 ? 12.412 9.952 1.857 1.00 45.04 154 TRP B O 1
ATOM 3552 N N . ARG B 1 155 ? 12.173 8.184 0.490 1.00 42.95 155 ARG B N 1
ATOM 3553 C CA . ARG B 1 155 ? 11.581 7.356 1.519 1.00 41.16 155 ARG B CA 1
ATOM 3554 C C . ARG B 1 155 ? 12.661 6.439 2.111 1.00 41.94 155 ARG B C 1
ATOM 3555 O O . ARG B 1 155 ? 13.638 6.077 1.435 1.00 42.11 155 ARG B O 1
ATOM 3563 N N . ARG B 1 156 ? 12.499 6.114 3.393 1.00 37.74 156 ARG B N 1
ATOM 3564 C CA . ARG B 1 156 ? 13.450 5.321 4.142 1.00 39.39 156 ARG B CA 1
ATOM 3565 C C . ARG B 1 156 ? 13.425 3.904 3.579 1.00 40.86 156 ARG B C 1
ATOM 3566 O O . ARG B 1 156 ? 12.334 3.336 3.363 1.00 36.01 156 ARG B O 1
ATOM 3574 N N . ILE B 1 157 ? 14.622 3.289 3.486 1.00 41.85 157 ILE B N 1
ATOM 3575 C CA . ILE B 1 157 ? 14.707 1.881 3.153 1.00 44.14 157 ILE B CA 1
ATOM 3576 C C . ILE B 1 157 ? 13.891 1.035 4.150 1.00 45.51 157 ILE B C 1
ATOM 3577 O O . ILE B 1 157 ? 13.693 1.440 5.308 1.00 45.35 157 ILE B O 1
ATOM 3582 N N . SER B 1 158 ? 13.420 -0.149 3.744 1.00 42.57 158 SER B N 1
ATOM 3583 C CA . SER B 1 158 ? 12.561 -0.950 4.606 1.00 40.43 158 SER B CA 1
ATOM 3584 C C . SER B 1 158 ? 13.232 -2.229 5.076 1.00 41.97 158 SER B C 1
ATOM 3585 O O . SER B 1 158 ? 14.146 -2.766 4.410 1.00 44.02 158 SER B O 1
ATOM 3588 N N . ASP B 1 159 ? 12.732 -2.742 6.199 1.00 40.00 159 ASP B N 1
ATOM 3589 C CA . ASP B 1 159 ? 13.278 -3.897 6.893 1.00 40.31 159 ASP B CA 1
ATOM 3590 C C . ASP B 1 159 ? 13.420 -5.107 5.966 1.00 42.46 159 ASP B C 1
ATOM 3591 O O . ASP B 1 159 ? 14.464 -5.766 5.970 1.00 44.86 159 ASP B O 1
ATOM 3596 N N . ASP B 1 160 ? 12.375 -5.449 5.212 1.00 39.83 160 ASP B N 1
ATOM 3597 C CA . ASP B 1 160 ? 12.429 -6.636 4.376 1.00 39.31 160 ASP B CA 1
ATOM 3598 C C . ASP B 1 160 ? 13.058 -6.407 2.987 1.00 40.21 160 ASP B C 1
ATOM 3599 O O . ASP B 1 160 ? 12.920 -7.227 2.068 1.00 38.39 160 ASP B O 1
ATOM 3604 N N . SER B 1 161 ? 13.865 -5.362 2.900 1.00 40.54 161 SER B N 1
ATOM 3605 C CA . SER B 1 161 ? 14.464 -4.966 1.639 1.00 41.36 161 SER B CA 1
ATOM 3606 C C . SER B 1 161 ? 15.968 -4.717 1.832 1.00 39.46 161 SER B C 1
ATOM 3607 O O . SER B 1 161 ? 16.787 -5.478 1.383 1.00 39.92 161 SER B O 1
ATOM 3610 N N . VAL B 1 162 ? 16.310 -3.690 2.582 1.00 40.72 162 VAL B N 1
ATOM 3611 C CA . VAL B 1 162 ? 17.662 -3.440 3.042 1.00 43.21 162 VAL B CA 1
ATOM 3612 C C . VAL B 1 162 ? 17.534 -2.965 4.499 1.00 43.48 162 VAL B C 1
ATOM 3613 O O . VAL B 1 162 ? 17.262 -1.790 4.735 1.00 42.74 162 VAL B O 1
ATOM 3617 N N . PRO B 1 163 ? 17.680 -3.851 5.512 1.00 42.77 163 PRO B N 1
ATOM 3618 C CA . PRO B 1 163 ? 17.309 -3.511 6.883 1.00 42.83 163 PRO B CA 1
ATOM 3619 C C . PRO B 1 163 ? 18.086 -2.358 7.518 1.00 42.13 163 PRO B C 1
ATOM 3620 O O . PRO B 1 163 ? 19.292 -2.435 7.738 1.00 44.76 163 PRO B O 1
ATOM 3624 N N . PRO B 1 164 ? 17.408 -1.240 7.830 1.00 40.97 164 PRO B N 1
ATOM 3625 C CA . PRO B 1 164 ? 18.064 -0.154 8.529 1.00 41.62 164 PRO B CA 1
ATOM 3626 C C . PRO B 1 164 ? 18.578 -0.542 9.916 1.00 42.90 164 PRO B C 1
ATOM 3627 O O . PRO B 1 164 ? 19.462 0.131 10.440 1.00 43.34 164 PRO B O 1
ATOM 3631 N N . ARG B 1 165 ? 18.128 -1.665 10.461 1.00 44.24 165 ARG B N 1
ATOM 3632 C CA . ARG B 1 165 ? 18.647 -2.137 11.750 1.00 47.41 165 ARG B CA 1
ATOM 3633 C C . ARG B 1 165 ? 20.146 -2.580 11.719 1.00 47.32 165 ARG B C 1
ATOM 3634 O O . ARG B 1 165 ? 20.759 -2.719 12.758 1.00 45.50 165 ARG B O 1
ATOM 3642 N N . ILE B 1 166 ? 20.720 -2.847 10.540 1.00 49.43 166 ILE B N 1
ATOM 3643 C CA . ILE B 1 166 ? 22.089 -3.330 10.363 1.00 50.01 166 ILE B CA 1
ATOM 3644 C C . ILE B 1 166 ? 22.982 -2.149 9.974 1.00 46.02 166 ILE B C 1
ATOM 3645 O O . ILE B 1 166 ? 22.827 -1.567 8.916 1.00 43.78 166 ILE B O 1
ATOM 3650 N N . LYS B 1 167 ? 23.966 -1.821 10.814 1.00 47.08 167 LYS B N 1
ATOM 3651 C CA . LYS B 1 167 ? 24.821 -0.676 10.567 1.00 47.92 167 LYS B CA 1
ATOM 3652 C C . LYS B 1 167 ? 25.984 -1.127 9.691 1.00 48.17 167 LYS B C 1
ATOM 3653 O O . LYS B 1 167 ? 27.010 -1.537 10.176 1.00 49.93 167 LYS B O 1
ATOM 3659 N N . ILE B 1 168 ? 25.771 -1.101 8.382 1.00 51.52 168 ILE B N 1
ATOM 3660 C CA . ILE B 1 168 ? 26.727 -1.529 7.380 1.00 51.30 168 ILE B CA 1
ATOM 3661 C C . ILE B 1 168 ? 26.962 -0.395 6.387 1.00 50.59 168 ILE B C 1
ATOM 3662 O O . ILE B 1 168 ? 25.999 0.305 6.024 1.00 52.11 168 ILE B O 1
ATOM 3667 N N . GLY B 1 169 ? 28.232 -0.195 5.993 1.00 47.48 169 GLY B N 1
ATOM 3668 C CA . GLY B 1 169 ? 28.607 0.838 5.048 1.00 44.86 169 GLY B CA 1
ATOM 3669 C C . GLY B 1 169 ? 27.571 1.032 3.933 1.00 47.31 169 GLY B C 1
ATOM 3670 O O . GLY B 1 169 ? 27.053 2.135 3.726 1.00 46.22 169 GLY B O 1
ATOM 3671 N N . ALA B 1 170 ? 27.212 -0.082 3.284 1.00 47.79 170 ALA B N 1
ATOM 3672 C CA . ALA B 1 170 ? 26.354 -0.119 2.125 1.00 49.96 170 ALA B CA 1
ATOM 3673 C C . ALA B 1 170 ? 24.996 0.561 2.377 1.00 52.49 170 ALA B C 1
ATOM 3674 O O . ALA B 1 170 ? 24.434 1.187 1.466 1.00 48.45 170 ALA B O 1
ATOM 3676 N N . ASN B 1 171 ? 24.504 0.512 3.623 1.00 53.76 171 ASN B N 1
ATOM 3677 C CA . ASN B 1 171 ? 23.118 0.915 3.896 1.00 52.90 171 ASN B CA 1
ATOM 3678 C C . ASN B 1 171 ? 22.974 2.419 4.011 1.00 48.58 171 ASN B C 1
ATOM 3679 O O . ASN B 1 171 ? 21.871 2.884 4.257 1.00 46.88 171 ASN B O 1
ATOM 3684 N N . TYR B 1 172 ? 24.040 3.165 3.740 1.00 46.63 172 TYR B N 1
ATOM 3685 C CA . TYR B 1 172 ? 23.955 4.600 3.872 1.00 48.65 172 TYR B CA 1
ATOM 3686 C C . TYR B 1 172 ? 23.608 5.314 2.560 1.00 48.79 172 TYR B C 1
ATOM 3687 O O . TYR B 1 172 ? 23.522 6.542 2.527 1.00 51.39 172 TYR B O 1
ATOM 3696 N N . GLN B 1 173 ? 23.411 4.596 1.463 1.00 45.71 173 GLN B N 1
ATOM 3697 C CA . GLN B 1 173 ? 23.027 5.294 0.243 1.00 46.91 173 GLN B CA 1
ATOM 3698 C C . GLN B 1 173 ? 21.720 6.086 0.495 1.00 45.40 173 GLN B C 1
ATOM 3699 O O . GLN B 1 173 ? 21.610 7.271 0.149 1.00 41.58 173 GLN B O 1
ATOM 3705 N N . ASN B 1 174 ? 20.744 5.447 1.168 1.00 41.85 174 ASN B N 1
ATOM 3706 C CA . ASN B 1 174 ? 19.485 6.062 1.495 1.00 42.61 174 ASN B CA 1
ATOM 3707 C C . ASN B 1 174 ? 19.748 7.367 2.239 1.00 42.48 174 ASN B C 1
ATOM 3708 O O . ASN B 1 174 ? 19.207 8.414 1.880 1.00 42.20 174 ASN B O 1
ATOM 3713 N N . SER B 1 175 ? 20.614 7.301 3.253 1.00 42.81 175 SER B N 1
ATOM 3714 C CA . SER B 1 175 ? 21.055 8.471 4.012 1.00 42.05 175 SER B CA 1
ATOM 3715 C C . SER B 1 175 ? 21.757 9.545 3.166 1.00 43.57 175 SER B C 1
ATOM 3716 O O . SER B 1 175 ? 21.483 10.742 3.316 1.00 44.53 175 SER B O 1
ATOM 3719 N N . ARG B 1 176 ? 22.727 9.146 2.335 1.00 42.22 176 ARG B N 1
ATOM 3720 C CA . ARG B 1 176 ? 23.486 10.116 1.560 1.00 43.59 176 ARG B CA 1
ATOM 3721 C C . ARG B 1 176 ? 22.564 10.896 0.611 1.00 44.18 176 ARG B C 1
ATOM 3722 O O . ARG B 1 176 ? 22.729 12.106 0.431 1.00 47.84 176 ARG B O 1
ATOM 3730 N N . LEU B 1 177 ? 21.556 10.232 0.031 1.00 42.29 177 LEU B N 1
ATOM 3731 C CA . LEU B 1 177 ? 20.663 10.945 -0.894 1.00 44.54 177 LEU B CA 1
ATOM 3732 C C . LEU B 1 177 ? 19.816 11.973 -0.103 1.00 44.43 177 LEU B C 1
ATOM 3733 O O . LEU B 1 177 ? 19.726 13.145 -0.463 1.00 48.22 177 LEU B O 1
ATOM 3738 N N . ALA B 1 178 ? 19.239 11.546 1.022 1.00 40.71 178 ALA B N 1
ATOM 3739 C CA . ALA B 1 178 ? 18.435 12.436 1.828 1.00 41.20 178 ALA B CA 1
ATOM 3740 C C . ALA B 1 178 ? 19.283 13.595 2.348 1.00 43.06 178 ALA B C 1
ATOM 3741 O O . ALA B 1 178 ? 18.861 14.754 2.260 1.00 43.93 178 ALA B O 1
ATOM 3743 N N . GLN B 1 179 ? 20.523 13.308 2.765 1.00 43.72 179 GLN B N 1
ATOM 3744 C CA . GLN B 1 179 ? 21.346 14.333 3.399 1.00 43.41 179 GLN B CA 1
ATOM 3745 C C . GLN B 1 179 ? 21.890 15.319 2.379 1.00 44.75 179 GLN B C 1
ATOM 3746 O O . GLN B 1 179 ? 21.945 16.537 2.648 1.00 43.20 179 GLN B O 1
ATOM 3752 N N . THR B 1 180 ? 22.245 14.791 1.198 1.00 43.83 180 THR B N 1
ATOM 3753 C CA . THR B 1 180 ? 22.691 15.670 0.125 1.00 44.50 180 THR B CA 1
ATOM 3754 C C . THR B 1 180 ? 21.576 16.646 -0.235 1.00 42.70 180 THR B C 1
ATOM 3755 O O . THR B 1 180 ? 21.763 17.858 -0.320 1.00 42.88 180 THR B O 1
ATOM 3759 N N . GLU B 1 181 ? 20.382 16.101 -0.399 1.00 44.22 181 GLU B N 1
ATOM 3760 C CA . GLU B 1 181 ? 19.268 16.937 -0.806 1.00 47.04 181 GLU B CA 1
ATOM 3761 C C . GLU B 1 181 ? 19.002 18.020 0.235 1.00 46.66 181 GLU B C 1
ATOM 3762 O O . GLU B 1 181 ? 18.748 19.172 -0.135 1.00 48.87 181 GLU B O 1
ATOM 3768 N N . ALA B 1 182 ? 18.998 17.635 1.527 1.00 42.09 182 ALA B N 1
ATOM 3769 C CA . ALA B 1 182 ? 18.803 18.609 2.593 1.00 39.89 182 ALA B CA 1
ATOM 3770 C C . ALA B 1 182 ? 19.799 19.749 2.464 1.00 38.96 182 ALA B C 1
ATOM 3771 O O . ALA B 1 182 ? 19.438 20.934 2.494 1.00 38.61 182 ALA B O 1
ATOM 3773 N N . ARG B 1 183 ? 21.075 19.411 2.318 1.00 41.13 183 ARG B N 1
ATOM 3774 C CA . ARG B 1 183 ? 22.078 20.473 2.303 1.00 44.97 183 ARG B CA 1
ATOM 3775 C C . ARG B 1 183 ? 21.924 21.311 1.045 1.00 46.04 183 ARG B C 1
ATOM 3776 O O . ARG B 1 183 ? 22.075 22.530 1.091 1.00 46.51 183 ARG B O 1
ATOM 3784 N N . VAL B 1 184 ? 21.609 20.657 -0.079 1.00 44.56 184 VAL B N 1
ATOM 3785 C CA . VAL B 1 184 ? 21.433 21.424 -1.306 1.00 47.53 184 VAL B CA 1
ATOM 3786 C C . VAL B 1 184 ? 20.314 22.450 -1.103 1.00 47.57 184 VAL B C 1
ATOM 3787 O O . VAL B 1 184 ? 20.358 23.542 -1.629 1.00 47.63 184 VAL B O 1
ATOM 3791 N N . ASN B 1 185 ? 19.316 22.109 -0.287 1.00 48.95 185 ASN B N 1
ATOM 3792 C CA . ASN B 1 185 ? 18.154 22.963 -0.124 1.00 47.30 185 ASN B CA 1
ATOM 3793 C C . ASN B 1 185 ? 18.326 23.934 1.047 1.00 49.78 185 ASN B C 1
ATOM 3794 O O . ASN B 1 185 ? 17.371 24.605 1.414 1.00 53.56 185 ASN B O 1
ATOM 3799 N N . GLY B 1 186 ? 19.498 23.985 1.698 1.00 48.71 186 GLY B N 1
ATOM 3800 C CA . GLY B 1 186 ? 19.723 24.991 2.724 1.00 47.47 186 GLY B CA 1
ATOM 3801 C C . GLY B 1 186 ? 19.356 24.531 4.151 1.00 47.43 186 GLY B C 1
ATOM 3802 O O . GLY B 1 186 ? 19.152 25.364 5.008 1.00 47.13 186 GLY B O 1
ATOM 3803 N N . TYR B 1 187 ? 19.282 23.228 4.430 1.00 45.62 187 TYR B N 1
ATOM 3804 C CA . TYR B 1 187 ? 18.897 22.703 5.738 1.00 45.47 187 TYR B CA 1
ATOM 3805 C C . TYR B 1 187 ? 20.101 21.919 6.288 1.00 46.46 187 TYR B C 1
ATOM 3806 O O . TYR B 1 187 ? 20.945 21.497 5.497 1.00 46.32 187 TYR B O 1
ATOM 3815 N N . HIS B 1 188 ? 20.170 21.722 7.617 1.00 45.93 188 HIS B N 1
ATOM 3816 C CA . HIS B 1 188 ? 21.212 20.902 8.224 1.00 45.63 188 HIS B CA 1
ATOM 3817 C C . HIS B 1 188 ? 20.939 19.421 7.963 1.00 45.16 188 HIS B C 1
ATOM 3818 O O . HIS B 1 188 ? 21.878 18.653 7.837 1.00 44.78 188 HIS B O 1
ATOM 3825 N N . THR B 1 189 ? 19.671 18.991 7.936 1.00 42.96 189 THR B N 1
ATOM 3826 C CA . THR B 1 189 ? 19.428 17.579 7.722 1.00 42.48 189 THR B CA 1
ATOM 3827 C C . THR B 1 189 ? 17.939 17.416 7.392 1.00 41.01 189 THR B C 1
ATOM 3828 O O . THR B 1 189 ? 17.207 18.400 7.242 1.00 42.23 189 THR B O 1
ATOM 3832 N N . SER B 1 190 ? 17.513 16.173 7.226 1.00 37.90 190 SER B N 1
ATOM 3833 C CA . SER B 1 190 ? 16.140 15.976 6.840 1.00 42.26 190 SER B CA 1
ATOM 3834 C C . SER B 1 190 ? 15.576 14.787 7.579 1.00 41.01 190 SER B C 1
ATOM 3835 O O . SER B 1 190 ? 16.340 13.986 8.091 1.00 40.06 190 SER B O 1
ATOM 3838 N N . VAL B 1 191 ? 14.247 14.661 7.515 1.00 41.21 191 VAL B N 1
ATOM 3839 C CA . VAL B 1 191 ? 13.526 13.577 8.147 1.00 41.27 191 VAL B CA 1
ATOM 3840 C C . VAL B 1 191 ? 12.920 12.719 7.031 1.00 40.83 191 VAL B C 1
ATOM 3841 O O . VAL B 1 191 ? 12.137 13.243 6.201 1.00 42.31 191 VAL B O 1
ATOM 3845 N N . LEU B 1 192 ? 13.206 11.401 7.051 1.00 38.41 192 LEU B N 1
ATOM 3846 C CA . LEU B 1 192 ? 12.614 10.515 6.052 1.00 37.92 192 LEU B CA 1
ATOM 3847 C C . LEU B 1 192 ? 11.348 9.879 6.609 1.00 38.43 192 LEU B C 1
ATOM 3848 O O . LEU B 1 192 ? 11.355 9.362 7.739 1.00 36.64 192 LEU B O 1
ATOM 3853 N N . LEU B 1 193 ? 10.303 9.871 5.774 1.00 37.72 193 LEU B N 1
ATOM 3854 C CA . LEU B 1 193 ? 9.143 9.023 6.022 1.00 38.06 193 LEU B CA 1
ATOM 3855 C C . LEU B 1 193 ? 9.463 7.610 5.550 1.00 36.70 193 LEU B C 1
ATOM 3856 O O . LEU B 1 193 ? 10.286 7.444 4.670 1.00 39.17 193 LEU B O 1
ATOM 3861 N N . ASN B 1 194 ? 8.889 6.593 6.184 1.00 38.71 194 ASN B N 1
ATOM 3862 C CA . ASN B 1 194 ? 9.087 5.206 5.775 1.00 39.01 194 ASN B CA 1
ATOM 3863 C C . ASN B 1 194 ? 7.937 4.853 4.829 1.00 37.50 194 ASN B C 1
ATOM 3864 O O . ASN B 1 194 ? 7.054 5.676 4.567 1.00 38.34 194 ASN B O 1
ATOM 3869 N N . SER B 1 195 ? 7.891 3.600 4.390 1.00 37.11 195 SER B N 1
ATOM 3870 C CA . SER B 1 195 ? 6.931 3.299 3.344 1.00 38.45 195 SER B CA 1
ATOM 3871 C C . SER B 1 195 ? 5.504 3.229 3.887 1.00 39.86 195 SER B C 1
ATOM 3872 O O . SER B 1 195 ? 4.611 3.000 3.115 1.00 38.15 195 SER B O 1
ATOM 3875 N N . ARG B 1 196 ? 5.286 3.296 5.203 1.00 40.78 196 ARG B N 1
ATOM 3876 C CA . ARG B 1 196 ? 3.918 3.424 5.724 1.00 38.47 196 ARG B CA 1
ATOM 3877 C C . ARG B 1 196 ? 3.531 4.886 5.902 1.00 35.95 196 ARG B C 1
ATOM 3878 O O . ARG B 1 196 ? 2.500 5.156 6.452 1.00 37.63 196 ARG B O 1
ATOM 3886 N N . GLY B 1 197 ? 4.349 5.817 5.417 1.00 36.03 197 GLY B N 1
ATOM 3887 C CA . GLY B 1 197 ? 4.079 7.242 5.503 1.00 36.38 197 GLY B CA 1
ATOM 3888 C C . GLY B 1 197 ? 4.307 7.803 6.903 1.00 41.41 197 GLY B C 1
ATOM 3889 O O . GLY B 1 197 ? 3.781 8.860 7.218 1.00 46.28 197 GLY B O 1
ATOM 3890 N N . LYS B 1 198 ? 5.081 7.132 7.766 1.00 41.89 198 LYS B N 1
ATOM 3891 C CA . LYS B 1 198 ? 5.304 7.569 9.157 1.00 39.89 198 LYS B CA 1
ATOM 3892 C C . LYS B 1 198 ? 6.768 8.003 9.271 1.00 39.43 198 LYS B C 1
ATOM 3893 O O . LYS B 1 198 ? 7.602 7.628 8.437 1.00 37.61 198 LYS B O 1
ATOM 3899 N N . VAL B 1 199 ? 7.037 8.799 10.304 1.00 39.47 199 VAL B N 1
ATOM 3900 C CA . VAL B 1 199 ? 8.380 9.263 10.636 1.00 39.25 199 VAL B CA 1
ATOM 3901 C C . VAL B 1 199 ? 9.299 8.076 10.940 1.00 40.74 199 VAL B C 1
ATOM 3902 O O . VAL B 1 199 ? 8.924 7.167 11.676 1.00 42.45 199 VAL B O 1
ATOM 3906 N N . SER B 1 200 ? 10.475 8.027 10.301 1.00 40.41 200 SER B N 1
ATOM 3907 C CA . SER B 1 200 ? 11.439 6.982 10.658 1.00 42.04 200 SER B CA 1
ATOM 3908 C C . SER B 1 200 ? 12.603 7.671 11.359 1.00 42.51 200 SER B C 1
ATOM 3909 O O . SER B 1 200 ? 12.473 7.904 12.529 1.00 42.67 200 SER B O 1
ATOM 3912 N N . GLU B 1 201 ? 13.631 8.152 10.641 1.00 40.49 201 GLU B N 1
ATOM 3913 C CA . GLU B 1 201 ? 14.642 8.954 11.316 1.00 45.62 201 GLU B CA 1
ATOM 3914 C C . GLU B 1 201 ? 15.255 9.947 10.343 1.00 44.71 201 GLU B C 1
ATOM 3915 O O . GLU B 1 201 ? 14.662 10.275 9.332 1.00 48.71 201 GLU B O 1
ATOM 3921 N N . THR B 1 202 ? 16.435 10.423 10.695 1.00 46.26 202 THR B N 1
ATOM 3922 C CA . THR B 1 202 ? 17.254 11.379 9.961 1.00 46.77 202 THR B CA 1
ATOM 3923 C C . THR B 1 202 ? 18.427 10.618 9.357 1.00 45.25 202 THR B C 1
ATOM 3924 O O . THR B 1 202 ? 18.714 9.498 9.784 1.00 41.52 202 THR B O 1
ATOM 3928 N N . PRO B 1 203 ? 19.097 11.128 8.291 1.00 45.77 203 PRO B N 1
ATOM 3929 C CA . PRO B 1 203 ? 20.134 10.346 7.638 1.00 43.30 203 PRO B CA 1
ATOM 3930 C C . PRO B 1 203 ? 21.169 9.817 8.644 1.00 43.00 203 PRO B C 1
ATOM 3931 O O . PRO B 1 203 ? 21.626 8.685 8.451 1.00 43.07 203 PRO B O 1
ATOM 3935 N N . GLY B 1 204 ? 21.485 10.563 9.718 1.00 40.16 204 GLY B N 1
ATOM 3936 C CA . GLY B 1 204 ? 22.517 10.027 10.588 1.00 42.53 204 GLY B CA 1
ATOM 3937 C C . GLY B 1 204 ? 22.198 10.116 12.081 1.00 46.94 204 GLY B C 1
ATOM 3938 O O . GLY B 1 204 ? 23.132 10.172 12.856 1.00 51.71 204 GLY B O 1
ATOM 3939 N N . ALA B 1 205 ? 20.928 10.112 12.478 1.00 45.36 205 ALA B N 1
ATOM 3940 C CA . ALA B 1 205 ? 20.541 10.267 13.878 1.00 48.08 205 ALA B CA 1
ATOM 3941 C C . ALA B 1 205 ? 19.053 9.891 13.992 1.00 49.12 205 ALA B C 1
ATOM 3942 O O . ALA B 1 205 ? 18.288 10.082 13.041 1.00 45.62 205 ALA B O 1
ATOM 3944 N N . CYS B 1 206 ? 18.668 9.378 15.156 1.00 51.81 206 CYS B N 1
ATOM 3945 C CA . CYS B 1 206 ? 17.281 9.128 15.518 1.00 49.07 206 CYS B CA 1
ATOM 3946 C C . CYS B 1 206 ? 16.610 10.452 15.848 1.00 47.04 206 CYS B C 1
ATOM 3947 O O . CYS B 1 206 ? 17.290 11.417 16.148 1.00 47.22 206 CYS B O 1
ATOM 3950 N N . LEU B 1 207 ? 15.279 10.510 15.693 1.00 47.01 207 LEU B N 1
ATOM 3951 C CA . LEU B 1 207 ? 14.509 11.704 16.001 1.00 45.49 207 LEU B CA 1
ATOM 3952 C C . LEU B 1 207 ? 13.573 11.420 17.175 1.00 45.44 207 LEU B C 1
ATOM 3953 O O . LEU B 1 207 ? 12.934 10.373 17.213 1.00 48.70 207 LEU B O 1
ATOM 3958 N N . LEU B 1 208 ? 13.441 12.383 18.087 1.00 41.20 208 LEU B N 1
ATOM 3959 C CA . LEU B 1 208 ? 12.454 12.313 19.149 1.00 41.38 208 LEU B CA 1
ATOM 3960 C C . LEU B 1 208 ? 11.689 13.635 19.165 1.00 42.74 208 LEU B C 1
ATOM 3961 O O . LEU B 1 208 ? 12.209 14.639 18.712 1.00 40.23 208 LEU B O 1
ATOM 3966 N N . MET B 1 209 ? 10.471 13.641 19.747 1.00 44.48 209 MET B N 1
ATOM 3967 C CA . MET B 1 209 ? 9.717 14.876 19.954 1.00 44.57 209 MET B CA 1
ATOM 3968 C C . MET B 1 209 ? 9.078 14.877 21.336 1.00 45.08 209 MET B C 1
ATOM 3969 O O . MET B 1 209 ? 9.037 13.854 22.018 1.00 45.00 209 MET B O 1
ATOM 3974 N N . VAL B 1 210 ? 8.596 16.049 21.741 1.00 44.45 210 VAL B N 1
ATOM 3975 C CA . VAL B 1 210 ? 7.872 16.190 22.967 1.00 46.27 210 VAL B CA 1
ATOM 3976 C C . VAL B 1 210 ? 6.472 16.710 22.631 1.00 51.20 210 VAL B C 1
ATOM 3977 O O . VAL B 1 210 ? 6.334 17.765 21.996 1.00 52.18 210 VAL B O 1
ATOM 3981 N N . ARG B 1 211 ? 5.437 15.954 23.065 1.00 50.26 211 ARG B N 1
ATOM 3982 C CA . ARG B 1 211 ? 4.049 16.366 22.955 1.00 50.75 211 ARG B CA 1
ATOM 3983 C C . ARG B 1 211 ? 3.343 16.075 24.271 1.00 54.91 211 ARG B C 1
ATOM 3984 O O . ARG B 1 211 ? 3.556 15.003 24.831 1.00 57.85 211 ARG B O 1
ATOM 3992 N N . ASP B 1 212 ? 2.477 17.013 24.717 1.00 56.42 212 ASP B N 1
ATOM 3993 C CA . ASP B 1 212 ? 1.817 16.972 26.011 1.00 60.31 212 ASP B CA 1
ATOM 3994 C C . ASP B 1 212 ? 2.752 16.515 27.132 1.00 58.68 212 ASP B C 1
ATOM 3995 O O . ASP B 1 212 ? 2.412 15.610 27.876 1.00 57.17 212 ASP B O 1
ATOM 4000 N N . GLY B 1 213 ? 3.916 17.142 27.236 1.00 59.06 213 GLY B N 1
ATOM 4001 C CA . GLY B 1 213 ? 4.826 16.880 28.340 1.00 59.34 213 GLY B CA 1
ATOM 4002 C C . GLY B 1 213 ? 5.656 15.597 28.173 1.00 60.94 213 GLY B C 1
ATOM 4003 O O . GLY B 1 213 ? 6.534 15.351 28.991 1.00 64.64 213 GLY B O 1
ATOM 4004 N N . ARG B 1 214 ? 5.405 14.751 27.148 1.00 55.27 214 ARG B N 1
ATOM 4005 C CA . ARG B 1 214 ? 6.057 13.445 27.118 1.00 52.54 214 ARG B CA 1
ATOM 4006 C C . ARG B 1 214 ? 7.059 13.384 25.950 1.00 52.83 214 ARG B C 1
ATOM 4007 O O . ARG B 1 214 ? 6.831 13.970 24.887 1.00 50.11 214 ARG B O 1
ATOM 4015 N N . VAL B 1 215 ? 8.140 12.628 26.160 1.00 50.34 215 VAL B N 1
ATOM 4016 C CA . VAL B 1 215 ? 9.112 12.332 25.130 1.00 46.48 215 VAL B CA 1
ATOM 4017 C C . VAL B 1 215 ? 8.616 11.133 24.322 1.00 46.12 215 VAL B C 1
ATOM 4018 O O . VAL B 1 215 ? 8.261 10.097 24.892 1.00 46.37 215 VAL B O 1
ATOM 4022 N N . ILE B 1 216 ? 8.657 11.275 22.992 1.00 43.27 216 ILE B N 1
ATOM 4023 C CA . ILE B 1 216 ? 8.062 10.305 22.101 1.00 45.79 216 ILE B CA 1
ATOM 4024 C C . ILE B 1 216 ? 9.077 9.999 21.003 1.00 44.93 216 ILE B C 1
ATOM 4025 O O . ILE B 1 216 ? 9.704 10.899 20.452 1.00 47.68 216 ILE B O 1
ATOM 4030 N N . SER B 1 217 ? 9.204 8.718 20.677 1.00 43.10 217 SER B N 1
ATOM 4031 C CA . SER B 1 217 ? 10.058 8.340 19.568 1.00 43.52 217 SER B CA 1
ATOM 4032 C C . SER B 1 217 ? 9.448 7.205 18.739 1.00 40.35 217 SER B C 1
ATOM 4033 O O . SER B 1 217 ? 8.684 6.394 19.234 1.00 42.33 217 SER B O 1
ATOM 4036 N N . PRO B 1 218 ? 9.801 7.091 17.462 1.00 37.93 218 PRO B N 1
ATOM 4037 C CA . PRO B 1 218 ? 9.266 6.015 16.630 1.00 40.68 218 PRO B CA 1
ATOM 4038 C C . PRO B 1 218 ? 9.708 4.674 17.191 1.00 38.93 218 PRO B C 1
ATOM 4039 O O . PRO B 1 218 ? 10.761 4.600 17.759 1.00 43.19 218 PRO B O 1
ATOM 4043 N N . PRO B 1 219 ? 8.929 3.588 16.978 1.00 38.07 219 PRO B N 1
ATOM 4044 C CA . PRO B 1 219 ? 9.312 2.262 17.454 1.00 37.70 219 PRO B CA 1
ATOM 4045 C C . PRO B 1 219 ? 10.430 1.670 16.622 1.00 38.38 219 PRO B C 1
ATOM 4046 O O . PRO B 1 219 ? 10.782 2.234 15.595 1.00 41.90 219 PRO B O 1
ATOM 4050 N N . VAL B 1 220 ? 10.934 0.489 16.992 1.00 41.80 220 VAL B N 1
ATOM 4051 C CA . VAL B 1 220 ? 12.079 -0.097 16.286 1.00 42.01 220 VAL B CA 1
ATOM 4052 C C . VAL B 1 220 ? 11.586 -0.699 14.953 1.00 44.51 220 VAL B C 1
ATOM 4053 O O . VAL B 1 220 ? 12.353 -1.199 14.189 1.00 48.07 220 VAL B O 1
ATOM 4057 N N . THR B 1 221 ? 10.276 -0.730 14.726 1.00 45.04 221 THR B N 1
ATOM 4058 C CA . THR B 1 221 ? 9.673 -1.226 13.505 1.00 42.85 221 THR B CA 1
ATOM 4059 C C . THR B 1 221 ? 9.317 -0.072 12.549 1.00 42.82 221 THR B C 1
ATOM 4060 O O . THR B 1 221 ? 8.641 -0.299 11.552 1.00 39.20 221 THR B O 1
ATOM 4064 N N . ALA B 1 222 ? 9.827 1.151 12.794 1.00 41.90 222 ALA B N 1
ATOM 4065 C CA . ALA B 1 222 ? 9.584 2.269 11.880 1.00 38.50 222 ALA B CA 1
ATOM 4066 C C . ALA B 1 222 ? 10.754 2.417 10.905 1.00 40.68 222 ALA B C 1
ATOM 4067 O O . ALA B 1 222 ? 10.878 3.473 10.283 1.00 39.31 222 ALA B O 1
ATOM 4069 N N . ASP B 1 223 ? 11.594 1.376 10.757 1.00 40.87 223 ASP B N 1
ATOM 4070 C CA . ASP B 1 223 ? 12.722 1.424 9.826 1.00 39.95 223 ASP B CA 1
ATOM 4071 C C . ASP B 1 223 ? 13.813 2.367 10.321 1.00 37.68 223 ASP B C 1
ATOM 4072 O O . ASP B 1 223 ? 14.214 3.283 9.621 1.00 33.92 223 ASP B O 1
ATOM 4077 N N . ILE B 1 224 ? 14.230 2.162 11.565 1.00 39.45 224 ILE B N 1
ATOM 4078 C CA . ILE B 1 224 ? 15.294 2.978 12.156 1.00 40.46 224 ILE B CA 1
ATOM 4079 C C . ILE B 1 224 ? 16.417 2.057 12.592 1.00 40.17 224 ILE B C 1
ATOM 4080 O O . ILE B 1 224 ? 16.227 0.852 12.787 1.00 38.39 224 ILE B O 1
ATOM 4085 N N . LEU B 1 225 ? 17.604 2.645 12.738 1.00 42.98 225 LEU B N 1
ATOM 4086 C CA . LEU B 1 225 ? 18.621 1.891 13.435 1.00 45.14 225 LEU B CA 1
ATOM 4087 C C . LEU B 1 225 ? 18.332 1.927 14.948 1.00 43.68 225 LEU B C 1
ATOM 4088 O O . LEU B 1 225 ? 17.872 2.964 15.443 1.00 41.44 225 LEU B O 1
ATOM 4093 N N . GLU B 1 226 ? 18.554 0.804 15.672 1.00 45.06 226 GLU B N 1
ATOM 4094 C CA . GLU B 1 226 ? 18.329 0.758 17.126 1.00 47.53 226 GLU B CA 1
ATOM 4095 C C . GLU B 1 226 ? 19.525 1.387 17.842 1.00 49.06 226 GLU B C 1
ATOM 4096 O O . GLU B 1 226 ? 20.442 0.684 18.225 1.00 59.79 226 GLU B O 1
ATOM 4102 N N . SER B 1 227 ? 19.527 2.715 17.912 1.00 45.95 227 SER B N 1
ATOM 4103 C CA . SER B 1 227 ? 20.592 3.577 18.379 1.00 44.59 227 SER B CA 1
ATOM 4104 C C . SER B 1 227 ? 20.891 3.315 19.858 1.00 46.55 227 SER B C 1
ATOM 4105 O O . SER B 1 227 ? 19.995 3.256 20.706 1.00 46.85 227 SER B O 1
ATOM 4108 N N . VAL B 1 228 ? 22.183 3.172 20.149 1.00 45.91 228 VAL B N 1
ATOM 4109 C CA . VAL B 1 228 ? 22.704 3.120 21.494 1.00 43.95 228 VAL B CA 1
ATOM 4110 C C . VAL B 1 228 ? 22.417 4.447 22.198 1.00 45.57 228 VAL B C 1
ATOM 4111 O O . VAL B 1 228 ? 22.064 4.421 23.383 1.00 45.34 228 VAL B O 1
ATOM 4115 N N . THR B 1 229 ? 22.537 5.581 21.474 1.00 45.16 229 THR B N 1
ATOM 4116 C CA . THR B 1 229 ? 22.252 6.868 22.081 1.00 45.51 229 THR B CA 1
ATOM 4117 C C . THR B 1 229 ? 20.760 6.928 22.431 1.00 49.55 229 THR B C 1
ATOM 4118 O O . THR B 1 229 ? 20.386 7.389 23.518 1.00 50.04 229 THR B O 1
ATOM 4122 N N . ARG B 1 230 ? 19.915 6.449 21.507 1.00 48.33 230 ARG B N 1
ATOM 4123 C CA . ARG B 1 230 ? 18.482 6.400 21.738 1.00 48.07 230 ARG B CA 1
ATOM 4124 C C . ARG B 1 230 ? 18.199 5.630 23.039 1.00 46.75 230 ARG B C 1
ATOM 4125 O O . ARG B 1 230 ? 17.434 6.089 23.913 1.00 44.18 230 ARG B O 1
ATOM 4133 N N . LYS B 1 231 ? 18.827 4.450 23.186 1.00 44.81 231 LYS B N 1
ATOM 4134 C CA . LYS B 1 231 ? 18.484 3.583 24.296 1.00 47.69 231 LYS B CA 1
ATOM 4135 C C . LYS B 1 231 ? 18.982 4.246 25.591 1.00 50.82 231 LYS B C 1
ATOM 4136 O O . LYS B 1 231 ? 18.278 4.276 26.582 1.00 49.78 231 LYS B O 1
ATOM 4142 N N . THR B 1 232 ? 20.174 4.878 25.526 1.00 47.10 232 THR B N 1
ATOM 4143 C CA . THR B 1 232 ? 20.733 5.672 26.604 1.00 47.04 232 THR B CA 1
ATOM 4144 C C . THR B 1 232 ? 19.768 6.744 27.091 1.00 45.64 232 THR B C 1
ATOM 4145 O O . THR B 1 232 ? 19.525 6.857 28.280 1.00 45.05 232 THR B O 1
ATOM 4149 N N . LEU B 1 233 ? 19.268 7.555 26.181 1.00 46.67 233 LEU B N 1
ATOM 4150 C CA . LEU B 1 233 ? 18.329 8.617 26.533 1.00 46.88 233 LEU B CA 1
ATOM 4151 C C . LEU B 1 233 ? 17.038 8.041 27.127 1.00 48.17 233 LEU B C 1
ATOM 4152 O O . LEU B 1 233 ? 16.452 8.619 28.055 1.00 49.47 233 LEU B O 1
ATOM 4157 N N . MET B 1 234 ? 16.614 6.882 26.629 1.00 47.69 234 MET B N 1
ATOM 4158 C CA . MET B 1 234 ? 15.409 6.271 27.179 1.00 48.56 234 MET B CA 1
ATOM 4159 C C . MET B 1 234 ? 15.617 5.913 28.643 1.00 51.15 234 MET B C 1
ATOM 4160 O O . MET B 1 234 ? 14.711 6.153 29.445 1.00 50.30 234 MET B O 1
ATOM 4165 N N . SER B 1 235 ? 16.804 5.359 29.001 1.00 53.01 235 SER B N 1
ATOM 4166 C CA . SER B 1 235 ? 17.101 4.966 30.371 1.00 52.42 235 SER B CA 1
ATOM 4167 C C . SER B 1 235 ? 17.124 6.204 31.244 1.00 55.65 235 SER B C 1
ATOM 4168 O O . SER B 1 235 ? 16.509 6.208 32.307 1.00 59.11 235 SER B O 1
ATOM 4171 N N . LEU B 1 236 ? 17.834 7.238 30.763 1.00 57.43 236 LEU B N 1
ATOM 4172 C CA . LEU B 1 236 ? 18.043 8.463 31.523 1.00 57.02 236 LEU B CA 1
ATOM 4173 C C . LEU B 1 236 ? 16.695 9.157 31.750 1.00 56.88 236 LEU B C 1
ATOM 4174 O O . LEU B 1 236 ? 16.428 9.569 32.862 1.00 58.83 236 LEU B O 1
ATOM 4179 N N . SER B 1 237 ? 15.841 9.251 30.725 1.00 54.49 237 SER B N 1
ATOM 4180 C CA . SER B 1 237 ? 14.559 9.922 30.864 1.00 54.57 237 SER B CA 1
ATOM 4181 C C . SER B 1 237 ? 13.687 9.232 31.920 1.00 54.59 237 SER B C 1
ATOM 4182 O O . SER B 1 237 ? 12.938 9.872 32.645 1.00 51.93 237 SER B O 1
ATOM 4185 N N . GLU B 1 238 ? 13.807 7.907 31.986 1.00 56.50 238 GLU B N 1
ATOM 4186 C CA . GLU B 1 238 ? 13.007 7.071 32.861 1.00 58.46 238 GLU B CA 1
ATOM 4187 C C . GLU B 1 238 ? 13.576 7.107 34.288 1.00 62.07 238 GLU B C 1
ATOM 4188 O O . GLU B 1 238 ? 12.870 7.514 35.205 1.00 58.96 238 GLU B O 1
ATOM 4194 N N . ALA B 1 239 ? 14.860 6.753 34.446 1.00 58.31 239 ALA B N 1
ATOM 4195 C CA . ALA B 1 239 ? 15.565 6.736 35.720 1.00 60.72 239 ALA B CA 1
ATOM 4196 C C . ALA B 1 239 ? 15.715 8.128 36.341 1.00 62.36 239 ALA B C 1
ATOM 4197 O O . ALA B 1 239 ? 15.671 8.251 37.568 1.00 68.78 239 ALA B O 1
ATOM 4199 N N . GLU B 1 240 ? 15.909 9.187 35.540 1.00 60.41 240 GLU B N 1
ATOM 4200 C CA . GLU B 1 240 ? 16.325 10.474 36.084 1.00 62.37 240 GLU B CA 1
ATOM 4201 C C . GLU B 1 240 ? 15.189 11.492 36.063 1.00 62.47 240 GLU B C 1
ATOM 4202 O O . GLU B 1 240 ? 15.125 12.328 36.932 1.00 63.35 240 GLU B O 1
ATOM 4208 N N . LEU B 1 241 ? 14.332 11.471 35.040 1.00 65.60 241 LEU B N 1
ATOM 4209 C CA . LEU B 1 241 ? 13.278 12.471 34.925 1.00 65.17 241 LEU B CA 1
ATOM 4210 C C . LEU B 1 241 ? 11.917 11.873 35.310 1.00 62.51 241 LEU B C 1
ATOM 4211 O O . LEU B 1 241 ? 10.908 12.584 35.305 1.00 60.13 241 LEU B O 1
ATOM 4216 N N . ASP B 1 242 ? 11.889 10.561 35.563 1.00 61.92 242 ASP B N 1
ATOM 4217 C CA . ASP B 1 242 ? 10.675 9.789 35.809 1.00 63.78 242 ASP B CA 1
ATOM 4218 C C . ASP B 1 242 ? 9.651 9.958 34.705 1.00 65.55 242 ASP B C 1
ATOM 4219 O O . ASP B 1 242 ? 8.439 10.071 34.970 1.00 65.64 242 ASP B O 1
ATOM 4224 N N . SER B 1 243 ? 10.153 9.919 33.469 1.00 58.43 243 SER B N 1
ATOM 4225 C CA . SER B 1 243 ? 9.387 10.230 32.280 1.00 54.74 243 SER B CA 1
ATOM 4226 C C . SER B 1 243 ? 9.718 9.159 31.251 1.00 50.79 243 SER B C 1
ATOM 4227 O O . SER B 1 243 ? 10.614 9.358 30.411 1.00 49.05 243 SER B O 1
ATOM 4230 N N . PRO B 1 244 ? 9.076 7.960 31.308 1.00 49.32 244 PRO B N 1
ATOM 4231 C CA . PRO B 1 244 ? 9.321 6.956 30.279 1.00 46.53 244 PRO B CA 1
ATOM 4232 C C . PRO B 1 244 ? 9.009 7.582 28.911 1.00 47.12 244 PRO B C 1
ATOM 4233 O O . PRO B 1 244 ? 8.112 8.418 28.759 1.00 46.43 244 PRO B O 1
ATOM 4237 N N . VAL B 1 245 ? 9.875 7.256 27.935 1.00 46.72 245 VAL B N 1
ATOM 4238 C CA . VAL B 1 245 ? 9.735 7.567 26.541 1.00 40.98 245 VAL B CA 1
ATOM 4239 C C . VAL B 1 245 ? 8.636 6.658 25.987 1.00 42.51 245 VAL B C 1
ATOM 4240 O O . VAL B 1 245 ? 8.601 5.452 26.217 1.00 42.34 245 VAL B O 1
ATOM 4244 N N . ILE B 1 246 ? 7.703 7.259 25.247 1.00 44.18 246 ILE B N 1
ATOM 4245 C CA . ILE B 1 246 ? 6.625 6.528 24.571 1.00 42.59 246 ILE B CA 1
ATOM 4246 C C . ILE B 1 246 ? 7.128 6.175 23.168 1.00 41.59 246 ILE B C 1
ATOM 4247 O O . ILE B 1 246 ? 7.517 7.053 22.406 1.00 41.14 246 ILE B O 1
ATOM 4252 N N . GLU B 1 247 ? 7.128 4.888 22.840 1.00 41.31 247 GLU B N 1
ATOM 4253 C CA . GLU B 1 247 ? 7.538 4.407 21.533 1.00 42.94 247 GLU B CA 1
ATOM 4254 C C . GLU B 1 247 ? 6.271 4.177 20.712 1.00 43.95 247 GLU B C 1
ATOM 4255 O O . GLU B 1 247 ? 5.496 3.265 21.035 1.00 45.45 247 GLU B O 1
ATOM 4261 N N . ARG B 1 248 ? 5.992 5.061 19.748 1.00 41.61 248 ARG B N 1
ATOM 4262 C CA . ARG B 1 248 ? 4.788 4.927 18.943 1.00 40.69 248 ARG B CA 1
ATOM 4263 C C . ARG B 1 248 ? 5.081 5.488 17.542 1.00 40.58 248 ARG B C 1
ATOM 4264 O O . ARG B 1 248 ? 5.975 6.318 17.367 1.00 39.27 248 ARG B O 1
ATOM 4272 N N . ASP B 1 249 ? 4.338 5.046 16.534 1.00 38.05 249 ASP B N 1
ATOM 4273 C CA . ASP B 1 249 ? 4.382 5.739 15.273 1.00 38.38 249 ASP B CA 1
ATOM 4274 C C . ASP B 1 249 ? 4.101 7.232 15.426 1.00 40.15 249 ASP B C 1
ATOM 4275 O O . ASP B 1 249 ? 3.314 7.644 16.297 1.00 43.49 249 ASP B O 1
ATOM 4280 N N . MET B 1 250 ? 4.769 8.033 14.571 1.00 39.83 250 MET B N 1
ATOM 4281 C CA . MET B 1 250 ? 4.607 9.477 14.571 1.00 40.98 250 MET B CA 1
ATOM 4282 C C . MET B 1 250 ? 4.353 9.966 13.145 1.00 41.40 250 MET B C 1
ATOM 4283 O O . MET B 1 250 ? 4.867 9.394 12.199 1.00 39.03 250 MET B O 1
ATOM 4288 N N . ASP B 1 251 ? 3.569 11.056 12.980 1.00 39.56 251 ASP B N 1
ATOM 4289 C CA . ASP B 1 251 ? 3.297 11.589 11.674 1.00 38.81 251 ASP B CA 1
ATOM 4290 C C . ASP B 1 251 ? 4.137 12.827 11.435 1.00 39.72 251 ASP B C 1
ATOM 4291 O O . ASP B 1 251 ? 4.405 13.564 12.377 1.00 40.80 251 ASP B O 1
ATOM 4296 N N . ARG B 1 252 ? 4.439 13.100 10.158 1.00 38.81 252 ARG B N 1
ATOM 4297 C CA . ARG B 1 252 ? 5.067 14.336 9.759 1.00 39.11 252 ARG B CA 1
ATOM 4298 C C . ARG B 1 252 ? 4.375 15.530 10.417 1.00 39.02 252 ARG B C 1
ATOM 4299 O O . ARG B 1 252 ? 5.071 16.416 10.923 1.00 40.02 252 ARG B O 1
ATOM 4307 N N . THR B 1 253 ? 3.027 15.597 10.385 1.00 38.08 253 THR B N 1
ATOM 4308 C CA . THR B 1 253 ? 2.407 16.862 10.765 1.00 39.06 253 THR B CA 1
ATOM 4309 C C . THR B 1 253 ? 2.426 17.036 12.285 1.00 42.38 253 THR B C 1
ATOM 4310 O O . THR B 1 253 ? 2.215 18.145 12.771 1.00 45.66 253 THR B O 1
ATOM 4314 N N . GLU B 1 254 ? 2.732 15.980 13.045 1.00 41.25 254 GLU B N 1
ATOM 4315 C CA . GLU B 1 254 ? 2.954 16.155 14.480 1.00 44.67 254 GLU B CA 1
ATOM 4316 C C . GLU B 1 254 ? 4.161 17.065 14.754 1.00 43.85 254 GLU B C 1
ATOM 4317 O O . GLU B 1 254 ? 4.154 17.794 15.747 1.00 42.14 254 GLU B O 1
ATOM 4323 N N . LEU B 1 255 ? 5.180 17.052 13.873 1.00 43.68 255 LEU B N 1
ATOM 4324 C CA . LEU B 1 255 ? 6.389 17.826 14.158 1.00 41.69 255 LEU B CA 1
ATOM 4325 C C . LEU B 1 255 ? 6.092 19.314 14.127 1.00 43.11 255 LEU B C 1
ATOM 4326 O O . LEU B 1 255 ? 6.780 20.105 14.770 1.00 46.02 255 LEU B O 1
ATOM 4331 N N . TYR B 1 256 ? 5.005 19.703 13.442 1.00 43.31 256 TYR B N 1
ATOM 4332 C CA . TYR B 1 256 ? 4.705 21.125 13.371 1.00 44.20 256 TYR B CA 1
ATOM 4333 C C . TYR B 1 256 ? 4.017 21.607 14.648 1.00 44.17 256 TYR B C 1
ATOM 4334 O O . TYR B 1 256 ? 3.844 22.820 14.819 1.00 42.86 256 TYR B O 1
ATOM 4343 N N . ILE B 1 257 ? 3.577 20.670 15.508 1.00 42.61 257 ILE B N 1
ATOM 4344 C CA . ILE B 1 257 ? 2.761 21.108 16.629 1.00 46.89 257 ILE B CA 1
ATOM 4345 C C . ILE B 1 257 ? 3.392 20.675 17.957 1.00 48.11 257 ILE B C 1
ATOM 4346 O O . ILE B 1 257 ? 2.936 21.086 19.010 1.00 47.42 257 ILE B O 1
ATOM 4351 N N . ALA B 1 258 ? 4.475 19.885 17.890 1.00 46.80 258 ALA B N 1
ATOM 4352 C CA . ALA B 1 258 ? 5.163 19.373 19.053 1.00 46.61 258 ALA B CA 1
ATOM 4353 C C . ALA B 1 258 ? 5.779 20.548 19.813 1.00 49.31 258 ALA B C 1
ATOM 4354 O O . ALA B 1 258 ? 6.008 21.616 19.232 1.00 47.36 258 ALA B O 1
ATOM 4356 N N . GLU B 1 259 ? 5.979 20.353 21.138 1.00 49.44 259 GLU B N 1
ATOM 4357 C CA . GLU B 1 259 ? 6.627 21.389 21.918 1.00 52.69 259 GLU B CA 1
ATOM 4358 C C . GLU B 1 259 ? 8.127 21.402 21.614 1.00 48.55 259 GLU B C 1
ATOM 4359 O O . GLU B 1 259 ? 8.715 22.457 21.711 1.00 47.05 259 GLU B O 1
ATOM 4365 N N . GLU B 1 260 ? 8.726 20.249 21.290 1.00 45.63 260 GLU B N 1
ATOM 4366 C CA . GLU B 1 260 ? 10.155 20.183 21.010 1.00 46.43 260 GLU B CA 1
ATOM 4367 C C . GLU B 1 260 ? 10.424 19.053 20.026 1.00 42.93 260 GLU B C 1
ATOM 4368 O O . GLU B 1 260 ? 9.689 18.068 19.991 1.00 40.86 260 GLU B O 1
ATOM 4374 N N . VAL B 1 261 ? 11.575 19.147 19.328 1.00 40.80 261 VAL B N 1
ATOM 4375 C CA . VAL B 1 261 ? 12.071 18.037 18.532 1.00 39.59 261 VAL B CA 1
ATOM 4376 C C . VAL B 1 261 ? 13.583 18.046 18.663 1.00 39.38 261 VAL B C 1
ATOM 4377 O O . VAL B 1 261 ? 14.191 19.116 18.698 1.00 41.54 261 VAL B O 1
ATOM 4381 N N . PHE B 1 262 ? 14.199 16.865 18.696 1.00 38.75 262 PHE B N 1
ATOM 4382 C CA . PHE B 1 262 ? 15.645 16.799 18.780 1.00 40.62 262 PHE B CA 1
ATOM 4383 C C . PHE B 1 262 ? 16.108 15.448 18.255 1.00 40.10 262 PHE B C 1
ATOM 4384 O O . PHE B 1 262 ? 15.302 14.529 18.214 1.00 37.90 262 PHE B O 1
ATOM 4392 N N . LEU B 1 263 ? 17.409 15.364 17.872 1.00 39.22 263 LEU B N 1
ATOM 4393 C CA . LEU B 1 263 ? 17.977 14.188 17.241 1.00 39.29 263 LEU B CA 1
ATOM 4394 C C . LEU B 1 263 ? 19.046 13.628 18.152 1.00 43.76 263 LEU B C 1
ATOM 4395 O O . LEU B 1 263 ? 19.613 14.389 18.931 1.00 46.86 263 LEU B O 1
ATOM 4400 N N . CYS B 1 264 ? 19.392 12.342 18.007 1.00 43.67 264 CYS B N 1
ATOM 4401 C CA . CYS B 1 264 ? 20.464 11.807 18.820 1.00 45.73 264 CYS B CA 1
ATOM 4402 C C . CYS B 1 264 ? 21.182 10.695 18.069 1.00 45.41 264 CYS B C 1
ATOM 4403 O O . CYS B 1 264 ? 20.547 10.034 17.258 1.00 43.56 264 CYS B O 1
ATOM 4406 N N . GLY B 1 265 ? 22.490 10.522 18.345 1.00 44.53 265 GLY B N 1
ATOM 4407 C CA . GLY B 1 265 ? 23.273 9.382 17.901 1.00 44.34 265 GLY B CA 1
ATOM 4408 C C . GLY B 1 265 ? 24.706 9.608 18.396 1.00 45.21 265 GLY B C 1
ATOM 4409 O O . GLY B 1 265 ? 24.998 10.671 18.967 1.00 43.45 265 GLY B O 1
ATOM 4410 N N . THR B 1 266 ? 25.584 8.628 18.183 1.00 45.06 266 THR B N 1
ATOM 4411 C CA . THR B 1 266 ? 26.939 8.807 18.665 1.00 47.61 266 THR B CA 1
ATOM 4412 C C . THR B 1 266 ? 27.543 10.066 18.048 1.00 52.00 266 THR B C 1
ATOM 4413 O O . THR B 1 266 ? 27.997 10.928 18.815 1.00 57.40 266 THR B O 1
ATOM 4417 N N . ILE B 1 267 ? 27.569 10.187 16.694 1.00 52.31 267 ILE B N 1
ATOM 4418 C CA . ILE B 1 267 ? 28.346 11.311 16.174 1.00 53.23 267 ILE B CA 1
ATOM 4419 C C . ILE B 1 267 ? 27.551 12.577 16.396 1.00 53.03 267 ILE B C 1
ATOM 4420 O O . ILE B 1 267 ? 28.120 13.599 16.751 1.00 58.70 267 ILE B O 1
ATOM 4424 N N . ALA B 1 268 ? 26.233 12.471 16.276 1.00 51.80 268 ALA B N 1
ATOM 4425 C CA . ALA B 1 268 ? 25.346 13.612 16.381 1.00 51.01 268 ALA B CA 1
ATOM 4426 C C . ALA B 1 268 ? 25.260 14.172 17.800 1.00 52.47 268 ALA B C 1
ATOM 4427 O O . ALA B 1 268 ? 24.991 15.361 17.951 1.00 54.84 268 ALA B O 1
ATOM 4429 N N . GLU B 1 269 ? 25.441 13.323 18.824 1.00 55.63 269 GLU B N 1
ATOM 4430 C CA . GLU B 1 269 ? 25.186 13.704 20.223 1.00 55.89 269 GLU B CA 1
ATOM 4431 C C . GLU B 1 269 ? 23.686 13.977 20.423 1.00 53.28 269 GLU B C 1
ATOM 4432 O O . GLU B 1 269 ? 22.885 13.109 20.142 1.00 54.25 269 GLU B O 1
ATOM 4438 N N . ILE B 1 270 ? 23.315 15.155 20.918 1.00 51.67 270 ILE B N 1
ATOM 4439 C CA . ILE B 1 270 ? 21.914 15.541 21.004 1.00 52.27 270 ILE B CA 1
ATOM 4440 C C . ILE B 1 270 ? 21.752 16.904 20.351 1.00 54.10 270 ILE B C 1
ATOM 4441 O O . ILE B 1 270 ? 22.335 17.871 20.841 1.00 55.11 270 ILE B O 1
ATOM 4446 N N . LEU B 1 271 ? 20.982 16.933 19.238 1.00 50.59 271 LEU B N 1
ATOM 4447 C CA . LEU B 1 271 ? 20.806 18.105 18.396 1.00 49.42 271 LEU B CA 1
ATOM 4448 C C . LEU B 1 271 ? 19.362 18.587 18.487 1.00 48.74 271 LEU B C 1
ATOM 4449 O O . LEU B 1 271 ? 18.430 17.910 18.055 1.00 45.75 271 LEU B O 1
ATOM 4454 N N . PRO B 1 272 ? 19.135 19.793 19.034 1.00 50.13 272 PRO B N 1
ATOM 4455 C CA . PRO B 1 272 ? 17.787 20.366 19.072 1.00 49.69 272 PRO B CA 1
ATOM 4456 C C . PRO B 1 272 ? 17.417 20.764 17.652 1.00 51.26 272 PRO B C 1
ATOM 4457 O O . PRO B 1 272 ? 18.251 21.295 16.916 1.00 51.92 272 PRO B O 1
ATOM 4461 N N . VAL B 1 273 ? 16.166 20.495 17.265 1.00 47.67 273 VAL B N 1
ATOM 4462 C CA . VAL B 1 273 ? 15.664 20.922 15.968 1.00 46.69 273 VAL B CA 1
ATOM 4463 C C . VAL B 1 273 ? 14.676 22.082 16.164 1.00 46.54 273 VAL B C 1
ATOM 4464 O O . VAL B 1 273 ? 13.579 21.880 16.651 1.00 42.23 273 VAL B O 1
ATOM 4468 N N . THR B 1 274 ? 15.048 23.300 15.747 1.00 48.13 274 THR B N 1
ATOM 4469 C CA . THR B 1 274 ? 14.203 24.449 16.030 1.00 48.57 274 THR B CA 1
ATOM 4470 C C . THR B 1 274 ? 13.312 24.887 14.866 1.00 50.12 274 THR B C 1
ATOM 4471 O O . THR B 1 274 ? 12.339 25.608 15.115 1.00 50.20 274 THR B O 1
ATOM 4475 N N . THR B 1 275 ? 13.587 24.430 13.629 1.00 50.68 275 THR B N 1
ATOM 4476 C CA . THR B 1 275 ? 12.646 24.610 12.514 1.00 50.19 275 THR B CA 1
ATOM 4477 C C . THR B 1 275 ? 12.553 23.320 11.691 1.00 49.75 275 THR B C 1
ATOM 4478 O O . THR B 1 275 ? 13.565 22.595 11.569 1.00 50.24 275 THR B O 1
ATOM 4482 N N . ILE B 1 276 ? 11.333 23.006 11.187 1.00 46.44 276 ILE B N 1
ATOM 4483 C CA . ILE B 1 276 ? 11.103 21.962 10.198 1.00 46.49 276 ILE B CA 1
ATOM 4484 C C . ILE B 1 276 ? 10.379 22.579 9.002 1.00 46.65 276 ILE B C 1
ATOM 4485 O O . ILE B 1 276 ? 9.282 23.151 9.170 1.00 46.33 276 ILE B O 1
ATOM 4490 N N . ASP B 1 277 ? 10.989 22.472 7.813 1.00 45.27 277 ASP B N 1
ATOM 4491 C CA . ASP B 1 277 ? 10.477 23.113 6.605 1.00 44.66 277 ASP B CA 1
ATOM 4492 C C . ASP B 1 277 ? 10.212 24.585 6.888 1.00 45.00 277 ASP B C 1
ATOM 4493 O O . ASP B 1 277 ? 9.221 25.103 6.388 1.00 43.38 277 ASP B O 1
ATOM 4498 N N . ARG B 1 278 ? 11.085 25.220 7.713 1.00 46.87 278 ARG B N 1
ATOM 4499 C CA . ARG B 1 278 ? 10.985 26.632 8.071 1.00 47.06 278 ARG B CA 1
ATOM 4500 C C . ARG B 1 278 ? 9.738 26.920 8.918 1.00 48.51 278 ARG B C 1
ATOM 4501 O O . ARG B 1 278 ? 9.373 28.086 9.055 1.00 51.04 278 ARG B O 1
ATOM 4509 N N . ILE B 1 279 ? 9.020 25.892 9.397 1.00 46.95 279 ILE B N 1
ATOM 4510 C CA . ILE B 1 279 ? 8.062 26.104 10.478 1.00 50.59 279 ILE B CA 1
ATOM 4511 C C . ILE B 1 279 ? 8.812 26.081 11.820 1.00 51.44 279 ILE B C 1
ATOM 4512 O O . ILE B 1 279 ? 9.608 25.156 12.060 1.00 48.64 279 ILE B O 1
ATOM 4517 N N . GLN B 1 280 ? 8.548 27.067 12.708 1.00 53.63 280 GLN B N 1
ATOM 4518 C CA . GLN B 1 280 ? 9.164 27.062 14.040 1.00 53.07 280 GLN B CA 1
ATOM 4519 C C . GLN B 1 280 ? 8.621 25.903 14.867 1.00 53.49 280 GLN B C 1
ATOM 4520 O O . GLN B 1 280 ? 7.405 25.732 14.930 1.00 57.10 280 GLN B O 1
ATOM 4526 N N . VAL B 1 281 ? 9.512 25.088 15.451 1.00 54.59 281 VAL B N 1
ATOM 4527 C CA . VAL B 1 281 ? 9.142 24.047 16.406 1.00 51.39 281 VAL B CA 1
ATOM 4528 C C . VAL B 1 281 ? 8.860 24.703 17.743 1.00 52.47 281 VAL B C 1
ATOM 4529 O O . VAL B 1 281 ? 9.724 25.364 18.303 1.00 55.95 281 VAL B O 1
ATOM 4533 N N . GLY B 1 282 ? 7.646 24.503 18.257 1.00 54.91 282 GLY B N 1
ATOM 4534 C CA . GLY B 1 282 ? 7.204 25.222 19.428 1.00 56.37 282 GLY B CA 1
ATOM 4535 C C . GLY B 1 282 ? 7.434 26.714 19.246 1.00 59.80 282 GLY B C 1
ATOM 4536 O O . GLY B 1 282 ? 6.994 27.281 18.239 1.00 62.17 282 GLY B O 1
ATOM 4537 N N . ASP B 1 283 ? 8.154 27.313 20.205 1.00 61.85 283 ASP B N 1
ATOM 4538 C CA . ASP B 1 283 ? 8.421 28.739 20.249 1.00 64.97 283 ASP B CA 1
ATOM 4539 C C . ASP B 1 283 ? 9.773 29.023 19.593 1.00 63.55 283 ASP B C 1
ATOM 4540 O O . ASP B 1 283 ? 10.314 30.108 19.741 1.00 67.31 283 ASP B O 1
ATOM 4545 N N . GLY B 1 284 ? 10.366 27.998 18.972 1.00 61.25 284 GLY B N 1
ATOM 4546 C CA . GLY B 1 284 ? 11.568 28.175 18.170 1.00 64.52 284 GLY B CA 1
ATOM 4547 C C . GLY B 1 284 ? 12.879 28.251 18.954 1.00 66.53 284 GLY B C 1
ATOM 4548 O O . GLY B 1 284 ? 13.920 28.381 18.336 1.00 66.11 284 GLY B O 1
ATOM 4549 N N . GLU B 1 285 ? 12.824 28.096 20.288 1.00 67.01 285 GLU B N 1
ATOM 4550 C CA . GLU B 1 285 ? 14.003 28.018 21.127 1.00 64.65 285 GLU B CA 1
ATOM 4551 C C . GLU B 1 285 ? 14.320 26.563 21.440 1.00 62.34 285 GLU B C 1
ATOM 4552 O O . GLU B 1 285 ? 13.412 25.739 21.370 1.00 59.37 285 GLU B O 1
ATOM 4558 N N . VAL B 1 286 ? 15.561 26.249 21.859 1.00 58.57 286 VAL B N 1
ATOM 4559 C CA . VAL B 1 286 ? 15.826 24.918 22.386 1.00 58.25 286 VAL B CA 1
ATOM 4560 C C . VAL B 1 286 ? 14.914 24.662 23.594 1.00 60.87 286 VAL B C 1
ATOM 4561 O O . VAL B 1 286 ? 14.810 25.532 24.468 1.00 61.46 286 VAL B O 1
ATOM 4565 N N . GLY B 1 287 ? 14.210 23.506 23.618 1.00 61.23 287 GLY B N 1
ATOM 4566 C CA . GLY B 1 287 ? 13.187 23.277 24.630 1.00 63.09 287 GLY B CA 1
ATOM 4567 C C . GLY B 1 287 ? 13.763 22.767 25.952 1.00 67.74 287 GLY B C 1
ATOM 4568 O O . GLY B 1 287 ? 14.901 22.284 25.970 1.00 70.16 287 GLY B O 1
ATOM 4569 N N . PRO B 1 288 ? 13.025 22.877 27.089 1.00 65.38 288 PRO B N 1
ATOM 4570 C CA . PRO B 1 288 ? 13.568 22.495 28.403 1.00 61.81 288 PRO B CA 1
ATOM 4571 C C . PRO B 1 288 ? 13.896 21.004 28.505 1.00 59.78 288 PRO B C 1
ATOM 4572 O O . PRO B 1 288 ? 14.913 20.649 29.119 1.00 60.80 288 PRO B O 1
ATOM 4576 N N . VAL B 1 289 ? 13.081 20.144 27.856 1.00 54.54 289 VAL B N 1
ATOM 4577 C CA . VAL B 1 289 ? 13.319 18.714 27.981 1.00 52.93 289 VAL B CA 1
ATOM 4578 C C . VAL B 1 289 ? 14.643 18.364 27.292 1.00 55.49 289 VAL B C 1
ATOM 4579 O O . VAL B 1 289 ? 15.483 17.613 27.829 1.00 54.33 289 VAL B O 1
ATOM 4583 N N . THR B 1 290 ? 14.835 18.961 26.107 1.00 56.16 290 THR B N 1
ATOM 4584 C CA . THR B 1 290 ? 16.059 18.797 25.340 1.00 58.89 290 THR B CA 1
ATOM 4585 C C . THR B 1 290 ? 17.284 19.181 26.176 1.00 57.41 290 THR B C 1
ATOM 4586 O O . THR B 1 290 ? 18.214 18.392 26.289 1.00 57.52 290 THR B O 1
ATOM 4590 N N . ARG B 1 291 ? 17.271 20.405 26.718 1.00 61.49 291 ARG B N 1
ATOM 4591 C CA . ARG B 1 291 ? 18.340 20.905 27.565 1.00 64.70 291 ARG B CA 1
ATOM 4592 C C . ARG B 1 291 ? 18.632 19.929 28.706 1.00 63.77 291 ARG B C 1
ATOM 4593 O O . ARG B 1 291 ? 19.798 19.620 28.970 1.00 62.62 291 ARG B O 1
ATOM 4601 N N . ARG B 1 292 ? 17.559 19.481 29.382 1.00 64.10 292 ARG B N 1
ATOM 4602 C CA . ARG B 1 292 ? 17.664 18.607 30.541 1.00 66.51 292 ARG B CA 1
ATOM 4603 C C . ARG B 1 292 ? 18.339 17.296 30.123 1.00 66.23 292 ARG B C 1
ATOM 4604 O O . ARG B 1 292 ? 19.241 16.803 30.830 1.00 64.78 292 ARG B O 1
ATOM 4612 N N . LEU B 1 293 ? 17.928 16.770 28.949 1.00 61.98 293 LEU B N 1
ATOM 4613 C CA . LEU B 1 293 ? 18.520 15.550 28.424 1.00 58.98 293 LEU B CA 1
ATOM 4614 C C . LEU B 1 293 ? 19.966 15.791 28.002 1.00 58.32 293 LEU B C 1
ATOM 4615 O O . LEU B 1 293 ? 20.829 14.934 28.240 1.00 58.73 293 LEU B O 1
ATOM 4620 N N . GLN B 1 294 ? 20.235 16.977 27.443 1.00 56.82 294 GLN B N 1
ATOM 4621 C CA . GLN B 1 294 ? 21.614 17.318 27.146 1.00 58.83 294 GLN B CA 1
ATOM 4622 C C . GLN B 1 294 ? 22.457 17.325 28.414 1.00 61.79 294 GLN B C 1
ATOM 4623 O O . GLN B 1 294 ? 23.566 16.763 28.399 1.00 62.28 294 GLN B O 1
ATOM 4629 N N . GLU B 1 295 ? 21.921 17.931 29.498 1.00 61.92 295 GLU B N 1
ATOM 4630 C CA . GLU B 1 295 ? 22.687 18.018 30.730 1.00 65.77 295 GLU B CA 1
ATOM 4631 C C . GLU B 1 295 ? 22.985 16.618 31.276 1.00 63.27 295 GLU B C 1
ATOM 4632 O O . GLU B 1 295 ? 24.131 16.337 31.668 1.00 62.41 295 GLU B O 1
ATOM 4638 N N . LEU B 1 296 ? 21.974 15.734 31.279 1.00 59.10 296 LEU B N 1
ATOM 4639 C CA . LEU B 1 296 ? 22.218 14.412 31.836 1.00 57.10 296 LEU B CA 1
ATOM 4640 C C . LEU B 1 296 ? 23.288 13.728 30.998 1.00 56.09 296 LEU B C 1
ATOM 4641 O O . LEU B 1 296 ? 24.274 13.196 31.538 1.00 56.59 296 LEU B O 1
ATOM 4646 N N . TYR B 1 297 ? 23.090 13.791 29.673 1.00 53.85 297 TYR B N 1
ATOM 4647 C CA . TYR B 1 297 ? 23.920 13.026 28.766 1.00 56.04 297 TYR B CA 1
ATOM 4648 C C . TYR B 1 297 ? 25.365 13.533 28.831 1.00 60.46 297 TYR B C 1
ATOM 4649 O O . TYR B 1 297 ? 26.279 12.729 28.922 1.00 63.69 297 TYR B O 1
ATOM 4658 N N . PHE B 1 298 ? 25.574 14.853 28.815 1.00 61.35 298 PHE B N 1
ATOM 4659 C CA . PHE B 1 298 ? 26.932 15.366 28.902 1.00 62.96 298 PHE B CA 1
ATOM 4660 C C . PHE B 1 298 ? 27.522 15.060 30.278 1.00 66.27 298 PHE B C 1
ATOM 4661 O O . PHE B 1 298 ? 28.724 14.755 30.389 1.00 62.52 298 PHE B O 1
ATOM 4669 N N . GLY B 1 299 ? 26.654 15.069 31.305 1.00 64.44 299 GLY B N 1
ATOM 4670 C CA . GLY B 1 299 ? 27.094 14.655 32.628 1.00 63.44 299 GLY B CA 1
ATOM 4671 C C . GLY B 1 299 ? 27.662 13.223 32.640 1.00 62.37 299 GLY B C 1
ATOM 4672 O O . GLY B 1 299 ? 28.726 12.950 33.220 1.00 66.12 299 GLY B O 1
ATOM 4673 N N . VAL B 1 300 ? 26.933 12.307 31.986 1.00 62.61 300 VAL B N 1
ATOM 4674 C CA . VAL B 1 300 ? 27.243 10.886 32.057 1.00 60.66 300 VAL B CA 1
ATOM 4675 C C . VAL B 1 300 ? 28.500 10.611 31.237 1.00 60.19 300 VAL B C 1
ATOM 4676 O O . VAL B 1 300 ? 29.403 9.918 31.700 1.00 61.91 300 VAL B O 1
ATOM 4680 N N . THR B 1 301 ? 28.556 11.177 30.021 1.00 55.51 301 THR B N 1
ATOM 4681 C CA . THR B 1 301 ? 29.604 10.837 29.081 1.00 56.27 301 THR B CA 1
ATOM 4682 C C . THR B 1 301 ? 30.946 11.388 29.578 1.00 58.39 301 THR B C 1
ATOM 4683 O O . THR B 1 301 ? 31.961 10.760 29.331 1.00 59.24 301 THR B O 1
ATOM 4687 N N . SER B 1 302 ? 30.947 12.496 30.334 1.00 60.84 302 SER B N 1
ATOM 4688 C CA . SER B 1 302 ? 32.211 13.079 30.762 1.00 64.96 302 SER B CA 1
ATOM 4689 C C . SER B 1 302 ? 32.668 12.502 32.102 1.00 67.21 302 SER B C 1
ATOM 4690 O O . SER B 1 302 ? 33.790 12.768 32.555 1.00 66.02 302 SER B O 1
ATOM 4693 N N . GLY B 1 303 ? 31.792 11.700 32.725 1.00 66.92 303 GLY B N 1
ATOM 4694 C CA . GLY B 1 303 ? 32.185 10.965 33.910 1.00 66.77 303 GLY B CA 1
ATOM 4695 C C . GLY B 1 303 ? 31.933 11.746 35.182 1.00 66.83 303 GLY B C 1
ATOM 4696 O O . GLY B 1 303 ? 32.608 11.484 36.142 1.00 68.51 303 GLY B O 1
ATOM 4697 N N . GLN B 1 304 ? 30.902 12.596 35.205 1.00 68.62 304 GLN B N 1
ATOM 4698 C CA . GLN B 1 304 ? 30.647 13.388 36.390 1.00 69.90 304 GLN B CA 1
ATOM 4699 C C . GLN B 1 304 ? 29.505 12.808 37.206 1.00 69.15 304 GLN B C 1
ATOM 4700 O O . GLN B 1 304 ? 29.228 13.312 38.279 1.00 72.55 304 GLN B O 1
ATOM 4706 N N . LEU B 1 305 ? 28.803 11.796 36.687 1.00 68.61 305 LEU B N 1
ATOM 4707 C CA . LEU B 1 305 ? 27.727 11.189 37.451 1.00 64.77 305 LEU B CA 1
ATOM 4708 C C . LEU B 1 305 ? 28.116 9.744 37.733 1.00 65.93 305 LEU B C 1
ATOM 4709 O O . LEU B 1 305 ? 28.081 8.879 36.854 1.00 67.07 305 LEU B O 1
ATOM 4714 N N . GLU B 1 306 ? 28.450 9.501 39.007 1.00 69.88 306 GLU B N 1
ATOM 4715 C CA . GLU B 1 306 ? 29.058 8.266 39.449 1.00 69.00 306 GLU B CA 1
ATOM 4716 C C . GLU B 1 306 ? 28.100 7.110 39.227 1.00 67.27 306 GLU B C 1
ATOM 4717 O O . GLU B 1 306 ? 28.561 5.989 39.045 1.00 68.17 306 GLU B O 1
ATOM 4723 N N . ALA B 1 307 ? 26.790 7.392 39.282 1.00 63.20 307 ALA B N 1
ATOM 4724 C CA . ALA B 1 307 ? 25.801 6.336 39.207 1.00 64.13 307 ALA B CA 1
ATOM 4725 C C . ALA B 1 307 ? 25.949 5.566 37.887 1.00 63.56 307 ALA B C 1
ATOM 4726 O O . ALA B 1 307 ? 25.620 4.384 37.806 1.00 60.69 307 ALA B O 1
ATOM 4728 N N . TYR B 1 308 ? 26.506 6.232 36.853 1.00 65.78 308 TYR B N 1
ATOM 4729 C CA . TYR B 1 308 ? 26.546 5.677 35.502 1.00 61.05 308 TYR B CA 1
ATOM 4730 C C . TYR B 1 308 ? 27.952 5.242 35.099 1.00 60.20 308 TYR B C 1
ATOM 4731 O O . TYR B 1 308 ? 28.125 4.893 33.956 1.00 58.99 308 TYR B O 1
ATOM 4740 N N . LYS B 1 309 ? 28.895 5.225 36.038 1.00 59.96 309 LYS B N 1
ATOM 4741 C CA . LYS B 1 309 ? 30.292 4.860 35.815 1.00 62.21 309 LYS B CA 1
ATOM 4742 C C . LYS B 1 309 ? 30.465 3.570 35.015 1.00 59.04 309 LYS B C 1
ATOM 4743 O O . LYS B 1 309 ? 31.446 3.464 34.288 1.00 58.46 309 LYS B O 1
ATOM 4749 N N . SER B 1 310 ? 29.547 2.606 35.107 1.00 57.59 310 SER B N 1
ATOM 4750 C CA . SER B 1 310 ? 29.860 1.328 34.474 1.00 57.36 310 SER B CA 1
ATOM 4751 C C . SER B 1 310 ? 29.628 1.402 32.962 1.00 58.42 310 SER B C 1
ATOM 4752 O O . SER B 1 310 ? 29.875 0.454 32.234 1.00 60.56 310 SER B O 1
ATOM 4755 N N . TRP B 1 311 ? 29.150 2.550 32.459 1.00 57.54 311 TRP B N 1
ATOM 4756 C CA . TRP B 1 311 ? 29.022 2.791 31.020 1.00 56.69 311 TRP B CA 1
ATOM 4757 C C . TRP B 1 311 ? 30.351 3.276 30.421 1.00 56.81 311 TRP B C 1
ATOM 4758 O O . TRP B 1 311 ? 30.465 3.408 29.210 1.00 54.10 311 TRP B O 1
ATOM 4769 N N . LEU B 1 312 ? 31.364 3.583 31.251 1.00 57.70 312 LEU B N 1
ATOM 4770 C CA . LEU B 1 312 ? 32.512 4.361 30.781 1.00 56.74 312 LEU B CA 1
ATOM 4771 C C . LEU B 1 312 ? 33.751 3.484 30.826 1.00 57.82 312 LEU B C 1
ATOM 4772 O O . LEU B 1 312 ? 33.998 2.858 31.847 1.00 60.74 312 LEU B O 1
ATOM 4777 N N . LEU B 1 313 ? 34.566 3.462 29.761 1.00 54.14 313 LEU B N 1
ATOM 4778 C CA . LEU B 1 313 ? 35.800 2.709 29.885 1.00 54.34 313 LEU B CA 1
ATOM 4779 C C . LEU B 1 313 ? 36.976 3.689 29.870 1.00 55.19 313 LEU B C 1
ATOM 4780 O O . LEU B 1 313 ? 37.201 4.405 28.887 1.00 53.70 313 LEU B O 1
ATOM 4785 N N . PRO B 1 314 ? 37.690 3.834 31.006 1.00 57.12 314 PRO B N 1
ATOM 4786 C CA . PRO B 1 314 ? 38.880 4.717 31.070 1.00 56.58 314 PRO B CA 1
ATOM 4787 C C . PRO B 1 314 ? 39.979 4.206 30.147 1.00 56.13 314 PRO B C 1
ATOM 4788 O O . PRO B 1 314 ? 40.225 3.013 30.103 1.00 56.40 314 PRO B O 1
ATOM 4792 N N . VAL B 1 315 ? 40.671 5.113 29.446 1.00 57.78 315 VAL B N 1
ATOM 4793 C CA . VAL B 1 315 ? 41.689 4.709 28.476 1.00 58.12 315 VAL B CA 1
ATOM 4794 C C . VAL B 1 315 ? 43.076 4.647 29.072 1.00 59.30 315 VAL B C 1
ATOM 4795 O O . VAL B 1 315 ? 43.808 3.714 28.752 1.00 60.23 315 VAL B O 1
ATOM 4799 N N . TYR B 1 316 ? 43.465 5.639 29.865 1.00 60.43 316 TYR B N 1
ATOM 4800 C CA . TYR B 1 316 ? 44.865 5.742 30.260 1.00 63.56 316 TYR B CA 1
ATOM 4801 C C . TYR B 1 316 ? 44.983 5.381 31.727 1.00 65.82 316 TYR B C 1
ATOM 4802 O O . TYR B 1 316 ? 43.987 5.479 32.453 1.00 65.50 316 TYR B O 1
ATOM 4811 N N . GLU B 1 317 ? 46.195 5.043 32.173 1.00 68.06 317 GLU B N 1
ATOM 4812 C CA . GLU B 1 317 ? 46.309 4.808 33.611 1.00 71.55 317 GLU B CA 1
ATOM 4813 C C . GLU B 1 317 ? 45.691 5.993 34.367 1.00 73.40 317 GLU B C 1
ATOM 4814 O O . GLU B 1 317 ? 45.493 7.136 33.881 1.00 72.50 317 GLU B O 1
ATOM 4821 N N . LYS C 1 10 ? -37.255 25.824 9.836 1.00 103.89 10 LYS C N 1
ATOM 4822 C CA . LYS C 1 10 ? -37.041 26.541 8.526 1.00 108.44 10 LYS C CA 1
ATOM 4823 C C . LYS C 1 10 ? -35.931 27.593 8.709 1.00 106.99 10 LYS C C 1
ATOM 4824 O O . LYS C 1 10 ? -34.830 27.439 8.173 1.00 98.38 10 LYS C O 1
ATOM 4826 N N . ALA C 1 11 ? -36.199 28.601 9.562 1.00 107.30 11 ALA C N 1
ATOM 4827 C CA . ALA C 1 11 ? -35.649 29.950 9.474 1.00 103.62 11 ALA C CA 1
ATOM 4828 C C . ALA C 1 11 ? -34.239 30.093 10.066 1.00 106.77 11 ALA C C 1
ATOM 4829 O O . ALA C 1 11 ? -33.945 29.677 11.195 1.00 106.41 11 ALA C O 1
ATOM 4831 N N . PRO C 1 12 ? -33.373 30.883 9.377 1.00 101.19 12 PRO C N 1
ATOM 4832 C CA . PRO C 1 12 ? -31.947 31.015 9.715 1.00 86.74 12 PRO C CA 1
ATOM 4833 C C . PRO C 1 12 ? -31.663 32.021 10.841 1.00 80.55 12 PRO C C 1
ATOM 4834 O O . PRO C 1 12 ? -32.550 32.739 11.255 1.00 83.84 12 PRO C O 1
ATOM 4838 N N . PRO C 1 13 ? -30.421 32.168 11.361 1.00 74.99 13 PRO C N 1
ATOM 4839 C CA . PRO C 1 13 ? -30.115 33.225 12.343 1.00 72.56 13 PRO C CA 1
ATOM 4840 C C . PRO C 1 13 ? -30.093 34.652 11.796 1.00 70.97 13 PRO C C 1
ATOM 4841 O O . PRO C 1 13 ? -29.899 34.855 10.616 1.00 71.86 13 PRO C O 1
ATOM 4845 N N . ARG C 1 14 ? -30.219 35.640 12.673 1.00 70.26 14 ARG C N 1
ATOM 4846 C CA . ARG C 1 14 ? -30.226 37.046 12.300 1.00 71.32 14 ARG C CA 1
ATOM 4847 C C . ARG C 1 14 ? -28.827 37.566 11.925 1.00 68.52 14 ARG C C 1
ATOM 4848 O O . ARG C 1 14 ? -28.705 38.365 11.005 1.00 67.99 14 ARG C O 1
ATOM 4856 N N . TYR C 1 15 ? -27.762 37.156 12.631 1.00 64.61 15 TYR C N 1
ATOM 4857 C CA . TYR C 1 15 ? -26.461 37.760 12.384 1.00 61.42 15 TYR C CA 1
ATOM 4858 C C . TYR C 1 15 ? -25.377 36.711 12.186 1.00 57.86 15 TYR C C 1
ATOM 4859 O O . TYR C 1 15 ? -25.510 35.568 12.616 1.00 56.41 15 TYR C O 1
ATOM 4868 N N . GLY C 1 16 ? -24.284 37.121 11.552 1.00 56.52 16 GLY C N 1
ATOM 4869 C CA . GLY C 1 16 ? -23.015 36.415 11.664 1.00 53.96 16 GLY C CA 1
ATOM 4870 C C . GLY C 1 16 ? -21.955 37.436 12.050 1.00 54.04 16 GLY C C 1
ATOM 4871 O O . GLY C 1 16 ? -22.265 38.610 12.214 1.00 55.79 16 GLY C O 1
ATOM 4872 N N . TRP C 1 17 ? -20.708 37.004 12.193 1.00 54.92 17 TRP C N 1
ATOM 4873 C CA . TRP C 1 17 ? -19.654 37.893 12.665 1.00 56.26 17 TRP C CA 1
ATOM 4874 C C . TRP C 1 17 ? -18.453 37.756 11.729 1.00 55.62 17 TRP C C 1
ATOM 4875 O O . TRP C 1 17 ? -17.976 36.650 11.497 1.00 53.49 17 TRP C O 1
ATOM 4886 N N . MET C 1 18 ? -17.959 38.883 11.209 1.00 58.20 18 MET C N 1
ATOM 4887 C CA . MET C 1 18 ? -16.796 38.849 10.334 1.00 59.24 18 MET C CA 1
ATOM 4888 C C . MET C 1 18 ? -15.856 39.992 10.698 1.00 59.25 18 MET C C 1
ATOM 4889 O O . MET C 1 18 ? -16.278 41.146 10.782 1.00 59.72 18 MET C O 1
ATOM 4894 N N . ASN C 1 19 ? -14.587 39.653 10.906 1.00 59.62 19 ASN C N 1
ATOM 4895 C CA . ASN C 1 19 ? -13.510 40.632 10.992 1.00 62.74 19 ASN C CA 1
ATOM 4896 C C . ASN C 1 19 ? -13.831 41.700 12.023 1.00 65.95 19 ASN C C 1
ATOM 4897 O O . ASN C 1 19 ? -13.676 42.882 11.748 1.00 69.06 19 ASN C O 1
ATOM 4902 N N . GLY C 1 20 ? -14.351 41.278 13.178 1.00 67.81 20 GLY C N 1
ATOM 4903 C CA . GLY C 1 20 ? -14.480 42.132 14.355 1.00 69.52 20 GLY C CA 1
ATOM 4904 C C . GLY C 1 20 ? -15.877 42.732 14.580 1.00 71.57 20 GLY C C 1
ATOM 4905 O O . GLY C 1 20 ? -16.032 43.494 15.542 1.00 71.80 20 GLY C O 1
ATOM 4906 N N . GLN C 1 21 ? -16.876 42.413 13.726 1.00 70.80 21 GLN C N 1
ATOM 4907 C CA . GLN C 1 21 ? -18.214 42.946 13.949 1.00 72.99 21 GLN C CA 1
ATOM 4908 C C . GLN C 1 21 ? -19.338 42.024 13.481 1.00 71.23 21 GLN C C 1
ATOM 4909 O O . GLN C 1 21 ? -19.227 41.275 12.524 1.00 68.16 21 GLN C O 1
ATOM 4915 N N . CYS C 1 22 ? -20.457 42.126 14.188 1.00 71.82 22 CYS C N 1
ATOM 4916 C CA . CYS C 1 22 ? -21.678 41.435 13.822 1.00 70.62 22 CYS C CA 1
ATOM 4917 C C . CYS C 1 22 ? -22.239 42.142 12.604 1.00 73.13 22 CYS C C 1
ATOM 4918 O O . CYS C 1 22 ? -22.154 43.366 12.480 1.00 76.54 22 CYS C O 1
ATOM 4921 N N . ILE C 1 23 ? -22.748 41.347 11.665 1.00 71.80 23 ILE C N 1
ATOM 4922 C CA . ILE C 1 23 ? -23.331 41.904 10.461 1.00 73.78 23 ILE C CA 1
ATOM 4923 C C . ILE C 1 23 ? -24.503 41.007 10.066 1.00 72.47 23 ILE C C 1
ATOM 4924 O O . ILE C 1 23 ? -24.496 39.814 10.401 1.00 67.84 23 ILE C O 1
ATOM 4929 N N . PRO C 1 24 ? -25.558 41.543 9.389 1.00 73.73 24 PRO C N 1
ATOM 4930 C CA . PRO C 1 24 ? -26.728 40.723 9.031 1.00 73.91 24 PRO C CA 1
ATOM 4931 C C . PRO C 1 24 ? -26.264 39.452 8.323 1.00 73.82 24 PRO C C 1
ATOM 4932 O O . PRO C 1 24 ? -25.273 39.472 7.556 1.00 76.42 24 PRO C O 1
ATOM 4936 N N . TRP C 1 25 ? -26.962 38.352 8.628 1.00 71.22 25 TRP C N 1
ATOM 4937 C CA . TRP C 1 25 ? -26.631 37.028 8.134 1.00 72.36 25 TRP C CA 1
ATOM 4938 C C . TRP C 1 25 ? -26.486 37.042 6.608 1.00 74.30 25 TRP C C 1
ATOM 4939 O O . TRP C 1 25 ? -25.524 36.478 6.077 1.00 74.32 25 TRP C O 1
ATOM 4950 N N . ASP C 1 26 ? -27.427 37.722 5.934 1.00 76.97 26 ASP C N 1
ATOM 4951 C CA . ASP C 1 26 ? -27.428 37.665 4.485 1.00 76.89 26 ASP C CA 1
ATOM 4952 C C . ASP C 1 26 ? -26.211 38.319 3.867 1.00 76.27 26 ASP C C 1
ATOM 4953 O O . ASP C 1 26 ? -26.005 38.067 2.695 1.00 75.45 26 ASP C O 1
ATOM 4958 N N . GLN C 1 27 ? -25.393 39.105 4.583 1.00 75.35 27 GLN C N 1
ATOM 4959 C CA . GLN C 1 27 ? -24.258 39.645 3.855 1.00 74.82 27 GLN C CA 1
ATOM 4960 C C . GLN C 1 27 ? -22.937 39.096 4.380 1.00 69.21 27 GLN C C 1
ATOM 4961 O O . GLN C 1 27 ? -21.914 39.757 4.285 1.00 69.42 27 GLN C O 1
ATOM 4967 N N . CYS C 1 28 ? -22.984 37.871 4.903 1.00 65.45 28 CYS C N 1
ATOM 4968 C CA . CYS C 1 28 ? -21.788 37.124 5.270 1.00 64.33 28 CYS C CA 1
ATOM 4969 C C . CYS C 1 28 ? -21.260 36.355 4.054 1.00 64.09 28 CYS C C 1
ATOM 4970 O O . CYS C 1 28 ? -21.567 35.179 3.826 1.00 62.41 28 CYS C O 1
ATOM 4973 N N . SER C 1 29 ? -20.411 37.064 3.305 1.00 63.17 29 SER C N 1
ATOM 4974 C CA . SER C 1 29 ? -20.055 36.772 1.934 1.00 61.51 29 SER C CA 1
ATOM 4975 C C . SER C 1 29 ? -18.554 36.868 1.750 1.00 59.54 29 SER C C 1
ATOM 4976 O O . SER C 1 29 ? -17.913 37.757 2.314 1.00 60.77 29 SER C O 1
ATOM 4979 N N . LEU C 1 30 ? -18.044 35.971 0.913 1.00 57.03 30 LEU C N 1
ATOM 4980 C CA . LEU C 1 30 ? -16.677 36.105 0.413 1.00 57.30 30 LEU C CA 1
ATOM 4981 C C . LEU C 1 30 ? -16.702 36.184 -1.114 1.00 57.17 30 LEU C C 1
ATOM 4982 O O . LEU C 1 30 ? -17.472 35.479 -1.770 1.00 56.31 30 LEU C O 1
ATOM 4987 N N . HIS C 1 31 ? -15.861 37.061 -1.660 1.00 57.79 31 HIS C N 1
ATOM 4988 C CA . HIS C 1 31 ? -15.697 37.175 -3.100 1.00 58.06 31 HIS C CA 1
ATOM 4989 C C . HIS C 1 31 ? -15.258 35.827 -3.688 1.00 57.22 31 HIS C C 1
ATOM 4990 O O . HIS C 1 31 ? -14.538 35.044 -3.032 1.00 55.87 31 HIS C O 1
ATOM 4997 N N . VAL C 1 32 ? -15.703 35.548 -4.928 1.00 57.24 32 VAL C N 1
ATOM 4998 C CA . VAL C 1 32 ? -15.481 34.218 -5.483 1.00 55.48 32 VAL C CA 1
ATOM 4999 C C . VAL C 1 32 ? -13.984 34.029 -5.706 1.00 54.79 32 VAL C C 1
ATOM 5000 O O . VAL C 1 32 ? -13.504 32.897 -5.731 1.00 52.42 32 VAL C O 1
ATOM 5004 N N . SER C 1 33 ? -13.264 35.150 -5.871 1.00 56.48 33 SER C N 1
ATOM 5005 C CA . SER C 1 33 ? -11.840 35.060 -6.127 1.00 57.76 33 SER C CA 1
ATOM 5006 C C . SER C 1 33 ? -11.013 34.919 -4.837 1.00 57.44 33 SER C C 1
ATOM 5007 O O . SER C 1 33 ? -9.806 34.835 -4.929 1.00 58.78 33 SER C O 1
ATOM 5010 N N . THR C 1 34 ? -11.608 34.866 -3.648 1.00 56.72 34 THR C N 1
ATOM 5011 C CA . THR C 1 34 ? -10.790 34.633 -2.461 1.00 56.45 34 THR C CA 1
ATOM 5012 C C . THR C 1 34 ? -10.360 33.173 -2.407 1.00 55.90 34 THR C C 1
ATOM 5013 O O . THR C 1 34 ? -11.068 32.303 -2.904 1.00 53.55 34 THR C O 1
ATOM 5017 N N . GLN C 1 35 ? -9.220 32.898 -1.741 1.00 56.81 35 GLN C N 1
ATOM 5018 C CA . GLN C 1 35 ? -8.773 31.523 -1.659 1.00 55.12 35 GLN C CA 1
ATOM 5019 C C . GLN C 1 35 ? -9.788 30.739 -0.843 1.00 54.56 35 GLN C C 1
ATOM 5020 O O . GLN C 1 35 ? -9.979 29.545 -1.071 1.00 53.09 35 GLN C O 1
ATOM 5026 N N . ALA C 1 36 ? -10.457 31.423 0.090 1.00 55.88 36 ALA C N 1
ATOM 5027 C CA . ALA C 1 36 ? -11.428 30.717 0.926 1.00 55.91 36 ALA C CA 1
ATOM 5028 C C . ALA C 1 36 ? -12.570 30.178 0.050 1.00 55.24 36 ALA C C 1
ATOM 5029 O O . ALA C 1 36 ? -12.831 28.979 0.032 1.00 54.07 36 ALA C O 1
ATOM 5031 N N . ALA C 1 37 ? -13.219 31.068 -0.698 1.00 54.59 37 ALA C N 1
ATOM 5032 C CA . ALA C 1 37 ? -14.346 30.700 -1.542 1.00 57.60 37 ALA C CA 1
ATOM 5033 C C . ALA C 1 37 ? -13.919 29.673 -2.607 1.00 57.69 37 ALA C C 1
ATOM 5034 O O . ALA C 1 37 ? -14.610 28.690 -2.833 1.00 58.40 37 ALA C O 1
ATOM 5036 N N . PHE C 1 38 ? -12.752 29.870 -3.223 1.00 56.72 38 PHE C N 1
ATOM 5037 C CA . PHE C 1 38 ? -12.377 29.124 -4.409 1.00 55.81 38 PHE C CA 1
ATOM 5038 C C . PHE C 1 38 ? -11.836 27.743 -4.037 1.00 54.99 38 PHE C C 1
ATOM 5039 O O . PHE C 1 38 ? -12.210 26.744 -4.660 1.00 52.61 38 PHE C O 1
ATOM 5047 N N . PHE C 1 39 ? -10.932 27.685 -3.030 1.00 53.76 39 PHE C N 1
ATOM 5048 C CA . PHE C 1 39 ? -10.239 26.449 -2.684 1.00 52.37 39 PHE C CA 1
ATOM 5049 C C . PHE C 1 39 ? -10.863 25.780 -1.460 1.00 53.90 39 PHE C C 1
ATOM 5050 O O . PHE C 1 39 ? -10.507 24.660 -1.114 1.00 55.46 39 PHE C O 1
ATOM 5058 N N . GLY C 1 40 ? -11.772 26.476 -0.773 1.00 53.96 40 GLY C N 1
ATOM 5059 C CA . GLY C 1 40 ? -12.167 26.042 0.561 1.00 49.96 40 GLY C CA 1
ATOM 5060 C C . GLY C 1 40 ? -11.038 26.200 1.583 1.00 49.01 40 GLY C C 1
ATOM 5061 O O . GLY C 1 40 ? -10.928 25.394 2.519 1.00 46.47 40 GLY C O 1
ATOM 5062 N N . ALA C 1 41 ? -10.203 27.228 1.392 1.00 50.44 41 ALA C N 1
ATOM 5063 C CA . ALA C 1 41 ? -9.064 27.490 2.257 1.00 50.00 41 ALA C CA 1
ATOM 5064 C C . ALA C 1 41 ? -9.494 28.301 3.485 1.00 51.71 41 ALA C C 1
ATOM 5065 O O . ALA C 1 41 ? -9.141 29.475 3.623 1.00 54.58 41 ALA C O 1
ATOM 5067 N N . SER C 1 42 ? -10.335 27.682 4.330 1.00 49.93 42 SER C N 1
ATOM 5068 C CA . SER C 1 42 ? -10.686 28.191 5.635 1.00 51.19 42 SER C CA 1
ATOM 5069 C C . SER C 1 42 ? -10.281 27.120 6.642 1.00 51.08 42 SER C C 1
ATOM 5070 O O . SER C 1 42 ? -10.775 25.967 6.568 1.00 49.80 42 SER C O 1
ATOM 5073 N N . LEU C 1 43 ? -9.412 27.519 7.568 1.00 49.15 43 LEU C N 1
ATOM 5074 C CA . LEU C 1 43 ? -9.150 26.716 8.744 1.00 49.63 43 LEU C CA 1
ATOM 5075 C C . LEU C 1 43 ? -10.289 26.964 9.734 1.00 48.10 43 LEU C C 1
ATOM 5076 O O . LEU C 1 43 ? -10.648 28.119 9.977 1.00 47.13 43 LEU C O 1
ATOM 5081 N N . PHE C 1 44 ? -10.906 25.889 10.249 1.00 47.51 44 PHE C N 1
ATOM 5082 C CA . PHE C 1 44 ? -12.040 26.150 11.111 1.00 51.48 44 PHE C CA 1
ATOM 5083 C C . PHE C 1 44 ? -12.093 25.267 12.373 1.00 48.68 44 PHE C C 1
ATOM 5084 O O . PHE C 1 44 ? -11.460 24.208 12.468 1.00 47.55 44 PHE C O 1
ATOM 5092 N N . GLU C 1 45 ? -12.912 25.726 13.336 1.00 48.59 45 GLU C N 1
ATOM 5093 C CA . GLU C 1 45 ? -13.297 24.951 14.509 1.00 46.93 45 GLU C CA 1
ATOM 5094 C C . GLU C 1 45 ? -14.822 24.865 14.577 1.00 45.54 45 GLU C C 1
ATOM 5095 O O . GLU C 1 45 ? -15.494 25.888 14.422 1.00 45.36 45 GLU C O 1
ATOM 5101 N N . GLY C 1 46 ? -15.338 23.627 14.741 1.00 43.78 46 GLY C N 1
ATOM 5102 C CA . GLY C 1 46 ? -16.696 23.398 15.211 1.00 46.04 46 GLY C CA 1
ATOM 5103 C C . GLY C 1 46 ? -16.776 23.541 16.744 1.00 49.52 46 GLY C C 1
ATOM 5104 O O . GLY C 1 46 ? -15.947 22.955 17.471 1.00 50.23 46 GLY C O 1
ATOM 5105 N N . VAL C 1 47 ? -17.710 24.371 17.252 1.00 49.87 47 VAL C N 1
ATOM 5106 C CA . VAL C 1 47 ? -17.787 24.583 18.690 1.00 53.16 47 VAL C CA 1
ATOM 5107 C C . VAL C 1 47 ? -19.254 24.508 19.064 1.00 55.38 47 VAL C C 1
ATOM 5108 O O . VAL C 1 47 ? -20.100 25.011 18.341 1.00 57.94 47 VAL C O 1
ATOM 5112 N N . ARG C 1 48 ? -19.557 23.870 20.184 1.00 56.63 48 ARG C N 1
ATOM 5113 C CA . ARG C 1 48 ? -20.943 23.809 20.597 1.00 57.19 48 ARG C CA 1
ATOM 5114 C C . ARG C 1 48 ? -21.127 24.690 21.828 1.00 57.39 48 ARG C C 1
ATOM 5115 O O . ARG C 1 48 ? -20.257 24.763 22.681 1.00 60.81 48 ARG C O 1
ATOM 5123 N N . ALA C 1 49 ? -22.249 25.413 21.878 1.00 56.35 49 ALA C N 1
ATOM 5124 C CA . ALA C 1 49 ? -22.748 25.990 23.120 1.00 57.66 49 ALA C CA 1
ATOM 5125 C C . ALA C 1 49 ? -23.951 25.161 23.581 1.00 55.76 49 ALA C C 1
ATOM 5126 O O . ALA C 1 49 ? -24.820 24.841 22.762 1.00 56.27 49 ALA C O 1
ATOM 5128 N N . TYR C 1 50 ? -23.979 24.802 24.861 1.00 55.09 50 TYR C N 1
ATOM 5129 C CA . TYR C 1 50 ? -25.105 24.052 25.401 1.00 57.03 50 TYR C CA 1
ATOM 5130 C C . TYR C 1 50 ? -26.003 24.908 26.295 1.00 58.54 50 TYR C C 1
ATOM 5131 O O . TYR C 1 50 ? -25.528 25.576 27.225 1.00 63.26 50 TYR C O 1
ATOM 5140 N N . TRP C 1 51 ? -27.310 24.795 26.029 1.00 58.42 51 TRP C N 1
ATOM 5141 C CA . TRP C 1 51 ? -28.291 25.552 26.757 1.00 61.05 51 TRP C CA 1
ATOM 5142 C C . TRP C 1 51 ? -28.767 24.746 27.950 1.00 62.00 51 TRP C C 1
ATOM 5143 O O . TRP C 1 51 ? -29.192 23.615 27.784 1.00 63.38 51 TRP C O 1
ATOM 5154 N N . ASN C 1 52 ? -28.723 25.353 29.132 1.00 61.44 52 ASN C N 1
ATOM 5155 C CA . ASN C 1 52 ? -29.289 24.721 30.301 1.00 64.72 52 ASN C CA 1
ATOM 5156 C C . ASN C 1 52 ? -30.588 25.453 30.653 1.00 66.44 52 ASN C C 1
ATOM 5157 O O . ASN C 1 52 ? -30.516 26.598 31.098 1.00 65.56 52 ASN C O 1
ATOM 5162 N N . ALA C 1 53 ? -31.729 24.761 30.460 1.00 68.14 53 ALA C N 1
ATOM 5163 C CA . ALA C 1 53 ? -33.077 25.290 30.657 1.00 70.60 53 ALA C CA 1
ATOM 5164 C C . ALA C 1 53 ? -33.323 25.669 32.119 1.00 73.33 53 ALA C C 1
ATOM 5165 O O . ALA C 1 53 ? -33.870 26.737 32.401 1.00 75.35 53 ALA C O 1
ATOM 5167 N N . GLU C 1 54 ? -32.941 24.791 33.046 1.00 76.94 54 GLU C N 1
ATOM 5168 C CA . GLU C 1 54 ? -33.060 25.078 34.482 1.00 85.13 54 GLU C CA 1
ATOM 5169 C C . GLU C 1 54 ? -31.871 26.012 34.824 1.00 89.53 54 GLU C C 1
ATOM 5170 O O . GLU C 1 54 ? -30.713 25.568 34.924 1.00 98.03 54 GLU C O 1
ATOM 5176 N N . ARG C 1 55 ? -32.076 27.340 34.917 1.00 84.56 55 ARG C N 1
ATOM 5177 C CA . ARG C 1 55 ? -30.933 28.275 35.045 1.00 78.48 55 ARG C CA 1
ATOM 5178 C C . ARG C 1 55 ? -30.910 29.272 33.894 1.00 76.25 55 ARG C C 1
ATOM 5179 O O . ARG C 1 55 ? -30.449 30.408 34.102 1.00 75.95 55 ARG C O 1
ATOM 5187 N N . GLU C 1 56 ? -31.355 28.858 32.700 1.00 71.81 56 GLU C N 1
ATOM 5188 C CA . GLU C 1 56 ? -31.479 29.779 31.592 1.00 69.67 56 GLU C CA 1
ATOM 5189 C C . GLU C 1 56 ? -30.124 30.375 31.219 1.00 67.85 56 GLU C C 1
ATOM 5190 O O . GLU C 1 56 ? -30.029 31.595 31.049 1.00 69.24 56 GLU C O 1
ATOM 5196 N N . GLN C 1 57 ? -29.109 29.502 31.095 1.00 64.10 57 GLN C N 1
ATOM 5197 C CA . GLN C 1 57 ? -27.738 29.867 30.717 1.00 62.13 57 GLN C CA 1
ATOM 5198 C C . GLN C 1 57 ? -27.251 29.029 29.523 1.00 60.15 57 GLN C C 1
ATOM 5199 O O . GLN C 1 57 ? -27.655 27.877 29.327 1.00 58.94 57 GLN C O 1
ATOM 5205 N N . LEU C 1 58 ? -26.385 29.644 28.711 1.00 59.46 58 LEU C N 1
ATOM 5206 C CA . LEU C 1 58 ? -25.712 29.039 27.568 1.00 58.73 58 LEU C CA 1
ATOM 5207 C C . LEU C 1 58 ? -24.203 28.931 27.866 1.00 58.49 58 LEU C C 1
ATOM 5208 O O . LEU C 1 58 ? -23.567 29.920 28.259 1.00 59.43 58 LEU C O 1
ATOM 5213 N N . TYR C 1 59 ? -23.647 27.717 27.735 1.00 56.24 59 TYR C N 1
ATOM 5214 C CA . TYR C 1 59 ? -22.244 27.423 28.052 1.00 55.29 59 TYR C CA 1
ATOM 5215 C C . TYR C 1 59 ? -21.502 26.983 26.797 1.00 53.27 59 TYR C C 1
ATOM 5216 O O . TYR C 1 59 ? -21.794 25.935 26.230 1.00 52.74 59 TYR C O 1
ATOM 5225 N N . VAL C 1 60 ? -20.522 27.771 26.362 1.00 52.84 60 VAL C N 1
ATOM 5226 C CA . VAL C 1 60 ? -19.704 27.303 25.252 1.00 51.46 60 VAL C CA 1
ATOM 5227 C C . VAL C 1 60 ? -18.742 26.237 25.777 1.00 50.23 60 VAL C C 1
ATOM 5228 O O . VAL C 1 60 ? -18.132 26.429 26.821 1.00 54.03 60 VAL C O 1
ATOM 5232 N N . PHE C 1 61 ? -18.568 25.139 25.055 1.00 47.05 61 PHE C N 1
ATOM 5233 C CA . PHE C 1 61 ? -17.844 24.024 25.636 1.00 47.09 61 PHE C CA 1
ATOM 5234 C C . PHE C 1 61 ? -16.384 24.007 25.133 1.00 47.44 61 PHE C C 1
ATOM 5235 O O . PHE C 1 61 ? -16.128 23.918 23.907 1.00 45.10 61 PHE C O 1
ATOM 5243 N N . ARG C 1 62 ? -15.420 24.124 26.060 1.00 46.37 62 ARG C N 1
ATOM 5244 C CA . ARG C 1 62 ? -14.010 23.993 25.733 1.00 47.50 62 ARG C CA 1
ATOM 5245 C C . ARG C 1 62 ? -13.597 24.912 24.583 1.00 47.48 62 ARG C C 1
ATOM 5246 O O . ARG C 1 62 ? -12.840 24.512 23.721 1.00 46.12 62 ARG C O 1
ATOM 5254 N N . LEU C 1 63 ? -14.048 26.160 24.614 1.00 49.07 63 LEU C N 1
ATOM 5255 C CA . LEU C 1 63 ? -13.675 27.108 23.575 1.00 51.17 63 LEU C CA 1
ATOM 5256 C C . LEU C 1 63 ? -12.153 27.209 23.469 1.00 52.36 63 LEU C C 1
ATOM 5257 O O . LEU C 1 63 ? -11.615 27.251 22.358 1.00 51.08 63 LEU C O 1
ATOM 5262 N N . ASP C 1 64 ? -11.466 27.246 24.617 1.00 53.53 64 ASP C N 1
ATOM 5263 C CA . ASP C 1 64 ? -10.039 27.486 24.610 1.00 55.02 64 ASP C CA 1
ATOM 5264 C C . ASP C 1 64 ? -9.314 26.317 23.957 1.00 55.32 64 ASP C C 1
ATOM 5265 O O . ASP C 1 64 ? -8.345 26.529 23.228 1.00 54.85 64 ASP C O 1
ATOM 5270 N N . GLU C 1 65 ? -9.787 25.087 24.177 1.00 54.96 65 GLU C N 1
ATOM 5271 C CA . GLU C 1 65 ? -9.101 23.985 23.534 1.00 55.04 65 GLU C CA 1
ATOM 5272 C C . GLU C 1 65 ? -9.236 24.121 22.005 1.00 56.19 65 GLU C C 1
ATOM 5273 O O . GLU C 1 65 ? -8.293 23.809 21.263 1.00 56.81 65 GLU C O 1
ATOM 5279 N N . HIS C 1 66 ? -10.422 24.577 21.549 1.00 53.10 66 HIS C N 1
ATOM 5280 C CA . HIS C 1 66 ? -10.684 24.776 20.132 1.00 53.71 66 HIS C CA 1
ATOM 5281 C C . HIS C 1 66 ? -9.788 25.864 19.542 1.00 56.33 66 HIS C C 1
ATOM 5282 O O . HIS C 1 66 ? -9.181 25.649 18.495 1.00 56.78 66 HIS C O 1
ATOM 5289 N N . LEU C 1 67 ? -9.662 26.998 20.240 1.00 57.68 67 LEU C N 1
ATOM 5290 C CA . LEU C 1 67 ? -8.865 28.097 19.726 1.00 58.78 67 LEU C CA 1
ATOM 5291 C C . LEU C 1 67 ? -7.371 27.722 19.724 1.00 62.95 67 LEU C C 1
ATOM 5292 O O . LEU C 1 67 ? -6.615 28.167 18.872 1.00 64.39 67 LEU C O 1
ATOM 5297 N N . ARG C 1 68 ? -6.930 26.894 20.674 1.00 62.87 68 ARG C N 1
ATOM 5298 C CA . ARG C 1 68 ? -5.541 26.482 20.713 1.00 61.04 68 ARG C CA 1
ATOM 5299 C C . ARG C 1 68 ? -5.267 25.624 19.477 1.00 59.15 68 ARG C C 1
ATOM 5300 O O . ARG C 1 68 ? -4.192 25.705 18.893 1.00 58.58 68 ARG C O 1
ATOM 5308 N N . ARG C 1 69 ? -6.243 24.791 19.092 1.00 55.97 69 ARG C N 1
ATOM 5309 C CA . ARG C 1 69 ? -6.037 23.917 17.954 1.00 54.72 69 ARG C CA 1
ATOM 5310 C C . ARG C 1 69 ? -5.985 24.727 16.645 1.00 56.30 69 ARG C C 1
ATOM 5311 O O . ARG C 1 69 ? -5.187 24.430 15.746 1.00 55.95 69 ARG C O 1
ATOM 5319 N N . LEU C 1 70 ? -6.855 25.748 16.545 1.00 57.12 70 LEU C N 1
ATOM 5320 C CA . LEU C 1 70 ? -6.888 26.654 15.403 1.00 58.48 70 LEU C CA 1
ATOM 5321 C C . LEU C 1 70 ? -5.523 27.330 15.204 1.00 58.48 70 LEU C C 1
ATOM 5322 O O . LEU C 1 70 ? -4.969 27.347 14.103 1.00 53.84 70 LEU C O 1
ATOM 5327 N N . GLU C 1 71 ? -4.986 27.902 16.280 1.00 59.75 71 GLU C N 1
ATOM 5328 C CA . GLU C 1 71 ? -3.742 28.634 16.194 1.00 62.53 71 GLU C CA 1
ATOM 5329 C C . GLU C 1 71 ? -2.586 27.708 15.800 1.00 61.28 71 GLU C C 1
ATOM 5330 O O . GLU C 1 71 ? -1.694 28.122 15.060 1.00 57.72 71 GLU C O 1
ATOM 5336 N N . GLN C 1 72 ? -2.629 26.458 16.274 1.00 58.83 72 GLN C N 1
ATOM 5337 C CA . GLN C 1 72 ? -1.577 25.516 16.007 1.00 60.53 72 GLN C CA 1
ATOM 5338 C C . GLN C 1 72 ? -1.654 25.053 14.557 1.00 61.44 72 GLN C C 1
ATOM 5339 O O . GLN C 1 72 ? -0.631 24.930 13.877 1.00 62.24 72 GLN C O 1
ATOM 5345 N N . SER C 1 73 ? -2.884 24.832 14.096 1.00 56.74 73 SER C N 1
ATOM 5346 C CA . SER C 1 73 ? -3.108 24.417 12.722 1.00 53.29 73 SER C CA 1
ATOM 5347 C C . SER C 1 73 ? -2.707 25.520 11.739 1.00 53.76 73 SER C C 1
ATOM 5348 O O . SER C 1 73 ? -2.282 25.209 10.637 1.00 53.86 73 SER C O 1
ATOM 5351 N N . ALA C 1 74 ? -2.834 26.798 12.144 1.00 52.78 74 ALA C N 1
ATOM 5352 C CA . ALA C 1 74 ? -2.535 27.911 11.267 1.00 53.39 74 ALA C CA 1
ATOM 5353 C C . ALA C 1 74 ? -1.034 27.958 10.931 1.00 56.36 74 ALA C C 1
ATOM 5354 O O . ALA C 1 74 ? -0.657 28.443 9.859 1.00 54.73 74 ALA C O 1
ATOM 5356 N N . LYS C 1 75 ? -0.190 27.411 11.823 1.00 58.90 75 LYS C N 1
ATOM 5357 C CA . LYS C 1 75 ? 1.250 27.393 11.593 1.00 61.37 75 LYS C CA 1
ATOM 5358 C C . LYS C 1 75 ? 1.571 26.590 10.331 1.00 63.31 75 LYS C C 1
ATOM 5359 O O . LYS C 1 75 ? 2.238 27.099 9.430 1.00 63.89 75 LYS C O 1
ATOM 5365 N N . MET C 1 76 ? 1.106 25.329 10.302 1.00 61.98 76 MET C N 1
ATOM 5366 C CA . MET C 1 76 ? 1.408 24.370 9.251 1.00 60.32 76 MET C CA 1
ATOM 5367 C C . MET C 1 76 ? 0.994 24.956 7.882 1.00 64.70 76 MET C C 1
ATOM 5368 O O . MET C 1 76 ? 1.650 24.710 6.835 1.00 66.76 76 MET C O 1
ATOM 5377 N N . LEU C 1 77 ? -0.087 25.774 7.879 1.00 60.79 77 LEU C N 1
ATOM 5378 C CA . LEU C 1 77 ? -0.619 26.376 6.666 1.00 56.12 77 LEU C CA 1
ATOM 5379 C C . LEU C 1 77 ? 0.100 27.684 6.316 1.00 58.27 77 LEU C C 1
ATOM 5380 O O . LEU C 1 77 ? -0.204 28.287 5.296 1.00 61.66 77 LEU C O 1
ATOM 5385 N N . ARG C 1 78 ? 1.038 28.135 7.138 1.00 60.14 78 ARG C N 1
ATOM 5386 C CA . ARG C 1 78 ? 1.675 29.442 6.990 1.00 63.63 78 ARG C CA 1
ATOM 5387 C C . ARG C 1 78 ? 0.636 30.561 6.936 1.00 63.28 78 ARG C C 1
ATOM 5388 O O . ARG C 1 78 ? 0.814 31.508 6.194 1.00 65.54 78 ARG C O 1
ATOM 5396 N N . MET C 1 79 ? -0.404 30.456 7.761 1.00 62.70 79 MET C N 1
ATOM 5397 C CA . MET C 1 79 ? -1.493 31.414 7.769 1.00 62.22 79 MET C CA 1
ATOM 5398 C C . MET C 1 79 ? -1.351 32.300 9.004 1.00 61.34 79 MET C C 1
ATOM 5399 O O . MET C 1 79 ? -1.452 31.786 10.099 1.00 62.82 79 MET C O 1
ATOM 5404 N N . LYS C 1 80 ? -1.094 33.602 8.849 1.00 63.84 80 LYS C N 1
ATOM 5405 C CA . LYS C 1 80 ? -1.044 34.525 9.973 1.00 66.90 80 LYS C CA 1
ATOM 5406 C C . LYS C 1 80 ? -2.471 34.945 10.371 1.00 66.37 80 LYS C C 1
ATOM 5407 O O . LYS C 1 80 ? -3.259 35.391 9.532 1.00 66.01 80 LYS C O 1
ATOM 5413 N N . LEU C 1 81 ? -2.810 34.740 11.653 1.00 64.56 81 LEU C N 1
ATOM 5414 C CA . LEU C 1 81 ? -4.124 35.100 12.157 1.00 61.68 81 LEU C CA 1
ATOM 5415 C C . LEU C 1 81 ? -4.335 36.601 11.993 1.00 63.88 81 LEU C C 1
ATOM 5416 O O . LEU C 1 81 ? -3.430 37.402 12.219 1.00 63.76 81 LEU C O 1
ATOM 5421 N N . SER C 1 82 ? -5.569 36.935 11.592 1.00 63.73 82 SER C N 1
ATOM 5422 C CA . SER C 1 82 ? -5.980 38.271 11.221 1.00 65.16 82 SER C CA 1
ATOM 5423 C C . SER C 1 82 ? -6.072 39.158 12.456 1.00 64.45 82 SER C C 1
ATOM 5424 O O . SER C 1 82 ? -5.976 40.369 12.376 1.00 65.47 82 SER C O 1
ATOM 5427 N N . MET C 1 83 ? -6.320 38.527 13.600 1.00 63.31 83 MET C N 1
ATOM 5428 C CA . MET C 1 83 ? -6.435 39.194 14.885 1.00 64.13 83 MET C CA 1
ATOM 5429 C C . MET C 1 83 ? -6.054 38.170 15.950 1.00 62.92 83 MET C C 1
ATOM 5430 O O . MET C 1 83 ? -6.098 36.969 15.666 1.00 60.57 83 MET C O 1
ATOM 5435 N N . PRO C 1 84 ? -5.683 38.583 17.190 1.00 62.93 84 PRO C N 1
ATOM 5436 C CA . PRO C 1 84 ? -5.249 37.627 18.207 1.00 63.03 84 PRO C CA 1
ATOM 5437 C C . PRO C 1 84 ? -6.397 36.702 18.632 1.00 62.28 84 PRO C C 1
ATOM 5438 O O . PRO C 1 84 ? -7.573 37.083 18.525 1.00 60.06 84 PRO C O 1
ATOM 5442 N N . ILE C 1 85 ? -6.053 35.505 19.146 1.00 61.99 85 ILE C N 1
ATOM 5443 C CA . ILE C 1 85 ? -7.066 34.549 19.561 1.00 63.39 85 ILE C CA 1
ATOM 5444 C C . ILE C 1 85 ? -8.027 35.146 20.596 1.00 64.40 85 ILE C C 1
ATOM 5445 O O . ILE C 1 85 ? -9.222 34.821 20.570 1.00 64.65 85 ILE C O 1
ATOM 5450 N N . ALA C 1 86 ? -7.506 35.987 21.502 1.00 64.64 86 ALA C N 1
ATOM 5451 C CA . ALA C 1 86 ? -8.336 36.625 22.512 1.00 66.23 86 ALA C CA 1
ATOM 5452 C C . ALA C 1 86 ? -9.495 37.387 21.851 1.00 68.56 86 ALA C C 1
ATOM 5453 O O . ALA C 1 86 ? -10.593 37.372 22.397 1.00 71.44 86 ALA C O 1
ATOM 5455 N N . ASP C 1 87 ? -9.278 38.021 20.686 1.00 68.64 87 ASP C N 1
ATOM 5456 C CA . ASP C 1 87 ? -10.315 38.771 19.990 1.00 68.16 87 ASP C CA 1
ATOM 5457 C C . ASP C 1 87 ? -11.333 37.842 19.344 1.00 66.32 87 ASP C C 1
ATOM 5458 O O . ASP C 1 87 ? -12.510 38.194 19.198 1.00 69.07 87 ASP C O 1
ATOM 5463 N N . ILE C 1 88 ? -10.854 36.668 18.926 1.00 62.82 88 ILE C N 1
ATOM 5464 C CA . ILE C 1 88 ? -11.715 35.672 18.317 1.00 59.73 88 ILE C CA 1
ATOM 5465 C C . ILE C 1 88 ? -12.674 35.134 19.370 1.00 58.98 88 ILE C C 1
ATOM 5466 O O . ILE C 1 88 ? -13.875 35.019 19.112 1.00 57.83 88 ILE C O 1
ATOM 5471 N N . ARG C 1 89 ? -12.137 34.862 20.569 1.00 58.98 89 ARG C N 1
ATOM 5472 C CA . ARG C 1 89 ? -12.916 34.471 21.737 1.00 59.13 89 ARG C CA 1
ATOM 5473 C C . ARG C 1 89 ? -14.027 35.491 21.973 1.00 60.4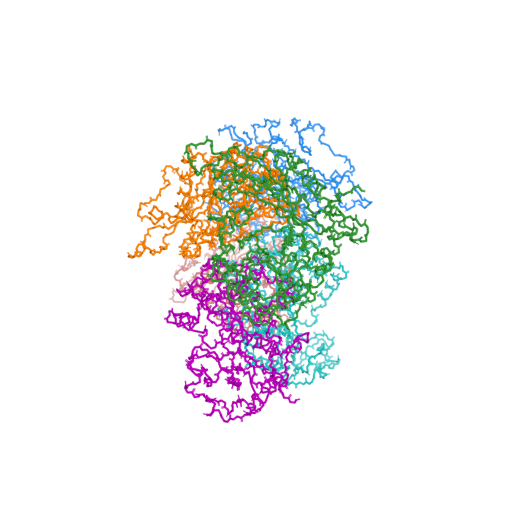5 89 ARG C C 1
ATOM 5474 O O . ARG C 1 89 ? -15.206 35.131 22.121 1.00 60.69 89 ARG C O 1
ATOM 5482 N N . GLN C 1 90 ? -13.645 36.777 21.986 1.00 60.90 90 GLN C N 1
ATOM 5483 C CA . GLN C 1 90 ? -14.593 37.864 22.151 1.00 61.19 90 GLN C CA 1
ATOM 5484 C C . GLN C 1 90 ? -15.668 37.777 21.079 1.00 60.64 90 GLN C C 1
ATOM 5485 O O . GLN C 1 90 ? -16.853 37.927 21.389 1.00 60.23 90 GLN C O 1
ATOM 5491 N N . GLY C 1 91 ? -15.232 37.540 19.827 1.00 58.51 91 GLY C N 1
ATOM 5492 C CA . GLY C 1 91 ? -16.142 37.438 18.707 1.00 57.21 91 GLY C CA 1
ATOM 5493 C C . GLY C 1 91 ? -17.198 36.352 18.913 1.00 56.43 91 GLY C C 1
ATOM 5494 O O . GLY C 1 91 ? -18.380 36.617 18.678 1.00 56.22 91 GLY C O 1
ATOM 5495 N N . VAL C 1 92 ? -16.786 35.137 19.339 1.00 53.81 92 VAL C N 1
ATOM 5496 C CA . VAL C 1 92 ? -17.740 34.064 19.575 1.00 52.90 92 VAL C CA 1
ATOM 5497 C C . VAL C 1 92 ? -18.821 34.527 20.562 1.00 54.79 92 VAL C C 1
ATOM 5498 O O . VAL C 1 92 ? -20.021 34.289 20.338 1.00 55.20 92 VAL C O 1
ATOM 5502 N N . LEU C 1 93 ? -18.391 35.220 21.620 1.00 54.38 93 LEU C N 1
ATOM 5503 C CA . LEU C 1 93 ? -19.349 35.758 22.563 1.00 57.43 93 LEU C CA 1
ATOM 5504 C C . LEU C 1 93 ? -20.266 36.790 21.898 1.00 57.96 93 LEU C C 1
ATOM 5505 O O . LEU C 1 93 ? -21.476 36.715 22.050 1.00 58.53 93 LEU C O 1
ATOM 5510 N N . GLU C 1 94 ? -19.686 37.766 21.199 1.00 59.54 94 GLU C N 1
ATOM 5511 C CA . GLU C 1 94 ? -20.473 38.816 20.574 1.00 62.12 94 GLU C CA 1
ATOM 5512 C C . GLU C 1 94 ? -21.567 38.170 19.705 1.00 62.04 94 GLU C C 1
ATOM 5513 O O . GLU C 1 94 ? -22.728 38.582 19.704 1.00 63.03 94 GLU C O 1
ATOM 5519 N N . LEU C 1 95 ? -21.190 37.107 19.011 1.00 60.27 95 LEU C N 1
ATOM 5520 C CA . LEU C 1 95 ? -22.097 36.505 18.052 1.00 61.71 95 LEU C CA 1
ATOM 5521 C C . LEU C 1 95 ? -23.221 35.741 18.762 1.00 60.70 95 LEU C C 1
ATOM 5522 O O . LEU C 1 95 ? -24.390 35.855 18.386 1.00 57.63 95 LEU C O 1
ATOM 5527 N N . LEU C 1 96 ? -22.857 34.944 19.773 1.00 58.89 96 LEU C N 1
ATOM 5528 C CA . LEU C 1 96 ? -23.899 34.219 20.469 1.00 58.86 96 LEU C CA 1
ATOM 5529 C C . LEU C 1 96 ? -24.920 35.227 21.035 1.00 59.10 96 LEU C C 1
ATOM 5530 O O . LEU C 1 96 ? -26.128 34.959 21.001 1.00 59.13 96 LEU C O 1
ATOM 5535 N N . ARG C 1 97 ? -24.428 36.383 21.506 1.00 58.11 97 ARG C N 1
ATOM 5536 C CA . ARG C 1 97 ? -25.247 37.368 22.192 1.00 59.45 97 ARG C CA 1
ATOM 5537 C C . ARG C 1 97 ? -26.121 38.133 21.198 1.00 60.39 97 ARG C C 1
ATOM 5538 O O . ARG C 1 97 ? -27.300 38.359 21.464 1.00 60.31 97 ARG C O 1
ATOM 5546 N N . ALA C 1 98 ? -25.535 38.533 20.058 1.00 60.14 98 ALA C N 1
ATOM 5547 C CA . ALA C 1 98 ? -26.278 39.280 19.068 1.00 60.37 98 ALA C CA 1
ATOM 5548 C C . ALA C 1 98 ? -27.479 38.449 18.601 1.00 61.35 98 ALA C C 1
ATOM 5549 O O . ALA C 1 98 ? -28.557 38.972 18.316 1.00 63.72 98 ALA C O 1
ATOM 5551 N N . ASN C 1 99 ? -27.308 37.128 18.511 1.00 61.25 99 ASN C N 1
ATOM 5552 C CA . ASN C 1 99 ? -28.396 36.294 18.021 1.00 59.18 99 ASN C CA 1
ATOM 5553 C C . ASN C 1 99 ? -29.368 35.906 19.132 1.00 59.43 99 ASN C C 1
ATOM 5554 O O . ASN C 1 99 ? -30.394 35.327 18.813 1.00 57.59 99 ASN C O 1
ATOM 5559 N N . GLU C 1 100 ? -29.035 36.192 20.421 1.00 60.22 100 GLU C N 1
ATOM 5560 C CA . GLU C 1 100 ? -29.943 35.952 21.544 1.00 61.56 100 GLU C CA 1
ATOM 5561 C C . GLU C 1 100 ? -30.391 34.485 21.595 1.00 59.88 100 GLU C C 1
ATOM 5562 O O . GLU C 1 100 ? -31.546 34.180 21.843 1.00 61.32 100 GLU C O 1
ATOM 5568 N N . PHE C 1 101 ? -29.471 33.564 21.384 1.00 59.09 101 PHE C N 1
ATOM 5569 C CA . PHE C 1 101 ? -29.772 32.142 21.352 1.00 59.29 101 PHE C CA 1
ATOM 5570 C C . PHE C 1 101 ? -30.246 31.615 22.722 1.00 61.43 101 PHE C C 1
ATOM 5571 O O . PHE C 1 101 ? -29.613 31.807 23.785 1.00 58.47 101 PHE C O 1
ATOM 5579 N N . ARG C 1 102 ? -31.372 30.901 22.681 1.00 63.99 102 ARG C N 1
ATOM 5580 C CA . ARG C 1 102 ? -31.915 30.264 23.867 1.00 67.49 102 ARG C CA 1
ATOM 5581 C C . ARG C 1 102 ? -32.038 28.759 23.629 1.00 65.31 102 ARG C C 1
ATOM 5582 O O . ARG C 1 102 ? -32.983 28.118 24.063 1.00 68.88 102 ARG C O 1
ATOM 5590 N N . SER C 1 103 ? -31.052 28.179 22.956 1.00 61.77 103 SER C N 1
ATOM 5591 C CA . SER C 1 103 ? -30.993 26.735 22.810 1.00 61.26 103 SER C CA 1
ATOM 5592 C C . SER C 1 103 ? -29.569 26.333 22.436 1.00 57.82 103 SER C C 1
ATOM 5593 O O . SER C 1 103 ? -28.746 27.208 22.183 1.00 57.07 103 SER C O 1
ATOM 5596 N N . ASP C 1 104 ? -29.290 25.028 22.372 1.00 56.61 104 ASP C N 1
ATOM 5597 C CA . ASP C 1 104 ? -28.031 24.534 21.816 1.00 55.69 104 ASP C CA 1
ATOM 5598 C C . ASP C 1 104 ? -27.686 25.309 20.548 1.00 53.93 104 ASP C C 1
ATOM 5599 O O . ASP C 1 104 ? -28.567 25.752 19.814 1.00 53.09 104 ASP C O 1
ATOM 5604 N N . VAL C 1 105 ? -26.382 25.512 20.332 1.00 53.39 105 VAL C N 1
ATOM 5605 C CA . VAL C 1 105 ? -25.880 26.249 19.174 1.00 53.15 105 VAL C CA 1
ATOM 5606 C C . VAL C 1 105 ? -24.668 25.500 18.658 1.00 52.04 105 VAL C C 1
ATOM 5607 O O . VAL C 1 105 ? -23.839 25.028 19.440 1.00 50.80 105 VAL C O 1
ATOM 5611 N N . HIS C 1 106 ? -24.643 25.324 17.327 1.00 54.90 106 HIS C N 1
ATOM 5612 C CA . HIS C 1 106 ? -23.448 24.879 16.643 1.00 52.27 106 HIS C CA 1
ATOM 5613 C C . HIS C 1 106 ? -22.785 26.100 16.010 1.00 52.00 106 HIS C C 1
ATOM 5614 O O . HIS C 1 106 ? -23.463 26.908 15.372 1.00 52.20 106 HIS C O 1
ATOM 5621 N N . LEU C 1 107 ? -21.477 26.249 16.250 1.00 50.91 107 LEU C N 1
ATOM 5622 C CA . LEU C 1 107 ? -20.712 27.399 15.803 1.00 52.59 107 LEU C CA 1
ATOM 5623 C C . LEU C 1 107 ? -19.587 26.924 14.892 1.00 52.34 107 LEU C C 1
ATOM 5624 O O . LEU C 1 107 ? -18.953 25.894 15.141 1.00 50.48 107 LEU C O 1
ATOM 5629 N N . TYR C 1 108 ? -19.299 27.716 13.855 1.00 52.93 108 TYR C N 1
ATOM 5630 C CA . TYR C 1 108 ? -18.065 27.544 13.112 1.00 50.18 108 TYR C CA 1
ATOM 5631 C C . TYR C 1 108 ? -17.252 28.803 13.330 1.00 49.51 108 TYR C C 1
ATOM 5632 O O . TYR C 1 108 ? -17.748 29.917 13.097 1.00 49.20 108 TYR C O 1
ATOM 5641 N N . VAL C 1 109 ? -16.010 28.620 13.757 1.00 48.02 109 VAL C N 1
ATOM 5642 C CA . VAL C 1 109 ? -15.114 29.762 13.809 1.00 51.03 109 VAL C CA 1
ATOM 5643 C C . VAL C 1 109 ? -13.990 29.500 12.824 1.00 52.30 109 VAL C C 1
ATOM 5644 O O . VAL C 1 109 ? -13.409 28.404 12.830 1.00 52.00 109 VAL C O 1
ATOM 5648 N N . ALA C 1 110 ? -13.781 30.486 11.938 1.00 52.83 110 ALA C N 1
ATOM 5649 C CA . ALA C 1 110 ? -12.975 30.259 10.746 1.00 49.86 110 ALA C CA 1
ATOM 5650 C C . ALA C 1 110 ? -11.923 31.345 10.585 1.00 50.74 110 ALA C C 1
ATOM 5651 O O . ALA C 1 110 ? -12.185 32.539 10.738 1.00 53.19 110 ALA C O 1
ATOM 5653 N N . SER C 1 111 ? -10.704 30.903 10.298 1.00 48.44 111 SER C N 1
ATOM 5654 C CA . SER C 1 111 ? -9.630 31.770 9.843 1.00 50.51 111 SER C CA 1
ATOM 5655 C C . SER C 1 111 ? -9.334 31.408 8.380 1.00 49.94 111 SER C C 1
ATOM 5656 O O . SER C 1 111 ? -8.941 30.258 8.081 1.00 50.57 111 SER C O 1
ATOM 5659 N N . TYR C 1 112 ? -9.552 32.390 7.489 1.00 49.25 112 TYR C N 1
ATOM 5660 C CA . TYR C 1 112 ? -9.642 32.103 6.072 1.00 48.51 112 TYR C CA 1
ATOM 5661 C C . TYR C 1 112 ? -8.623 32.947 5.304 1.00 49.73 112 TYR C C 1
ATOM 5662 O O . TYR C 1 112 ? -8.273 34.058 5.718 1.00 50.52 112 TYR C O 1
ATOM 5671 N N . PHE C 1 113 ? -8.171 32.401 4.163 1.00 51.24 113 PHE C N 1
ATOM 5672 C CA . PHE C 1 113 ? -7.311 33.164 3.270 1.00 52.97 113 PHE C CA 1
ATOM 5673 C C . PHE C 1 113 ? -8.182 34.017 2.354 1.00 54.08 113 PHE C C 1
ATOM 5674 O O . PHE C 1 113 ? -9.192 33.528 1.838 1.00 54.71 113 PHE C O 1
ATOM 5682 N N . GLY C 1 114 ? -7.786 35.278 2.156 1.00 56.23 114 GLY C N 1
ATOM 5683 C CA . GLY C 1 114 ? -8.515 36.209 1.294 1.00 58.66 114 GLY C CA 1
ATOM 5684 C C . GLY C 1 114 ? -8.001 36.270 -0.140 1.00 60.28 114 GLY C C 1
ATOM 5685 O O . GLY C 1 114 ? -7.798 35.231 -0.753 1.00 60.37 114 GLY C O 1
ATOM 5686 N N . ILE C 1 115 ? -7.831 37.499 -0.651 1.00 64.74 115 ILE C N 1
ATOM 5687 C CA . ILE C 1 115 ? -7.437 37.836 -2.015 1.00 68.97 115 ILE C CA 1
ATOM 5688 C C . ILE C 1 115 ? -5.969 37.480 -2.160 1.00 71.43 115 ILE C C 1
ATOM 5689 O O . ILE C 1 115 ? -5.233 37.662 -1.205 1.00 72.77 115 ILE C O 1
ATOM 5694 N N . ASN C 1 116 ? -5.564 36.967 -3.320 1.00 74.82 116 ASN C N 1
ATOM 5695 C CA . ASN C 1 116 ? -4.193 36.579 -3.571 1.00 80.03 116 ASN C CA 1
ATOM 5696 C C . ASN C 1 116 ? -3.285 37.792 -3.758 1.00 88.86 116 ASN C C 1
ATOM 5697 O O . ASN C 1 116 ? -3.633 38.724 -4.480 1.00 90.54 116 ASN C O 1
ATOM 5702 N N . HIS C 1 117 ? -2.082 37.699 -3.174 1.00 98.40 117 HIS C N 1
ATOM 5703 C CA . HIS C 1 117 ? -1.130 38.802 -3.107 1.00 107.15 117 HIS C CA 1
ATOM 5704 C C . HIS C 1 117 ? 0.072 38.527 -3.997 1.00 108.86 117 HIS C C 1
ATOM 5705 O O . HIS C 1 117 ? 1.027 39.302 -4.014 1.00 115.94 117 HIS C O 1
ATOM 5712 N N . ASP C 1 118 ? 0.017 37.414 -4.739 1.00 105.65 118 ASP C N 1
ATOM 5713 C CA . ASP C 1 118 ? 1.180 36.849 -5.427 1.00 100.87 118 ASP C CA 1
ATOM 5714 C C . ASP C 1 118 ? 0.759 36.355 -6.814 1.00 97.39 118 ASP C C 1
ATOM 5715 O O . ASP C 1 118 ? -0.364 35.888 -6.989 1.00 95.60 118 ASP C O 1
ATOM 5720 N N . PRO C 1 119 ? 1.648 36.411 -7.836 1.00 94.82 119 PRO C N 1
ATOM 5721 C CA . PRO C 1 119 ? 1.352 35.843 -9.154 1.00 92.40 119 PRO C CA 1
ATOM 5722 C C . PRO C 1 119 ? 0.958 34.362 -9.152 1.00 88.62 119 PRO C C 1
ATOM 5723 O O . PRO C 1 119 ? 0.192 33.912 -9.990 1.00 89.09 119 PRO C O 1
ATOM 5727 N N . ASP C 1 120 ? 1.474 33.589 -8.198 1.00 85.37 120 ASP C N 1
ATOM 5728 C CA . ASP C 1 120 ? 1.215 32.162 -8.134 1.00 80.77 120 ASP C CA 1
ATOM 5729 C C . ASP C 1 120 ? -0.105 31.901 -7.404 1.00 76.41 120 ASP C C 1
ATOM 5730 O O . ASP C 1 120 ? -0.224 32.195 -6.221 1.00 72.67 120 ASP C O 1
ATOM 5735 N N . PRO C 1 121 ? -1.144 31.316 -8.045 1.00 77.17 121 PRO C N 1
ATOM 5736 C CA . PRO C 1 121 ? -2.450 31.137 -7.376 1.00 74.80 121 PRO C CA 1
ATOM 5737 C C . PRO C 1 121 ? -2.486 30.031 -6.319 1.00 68.88 121 PRO C C 1
ATOM 5738 O O . PRO C 1 121 ? -3.433 29.913 -5.553 1.00 65.96 121 PRO C O 1
ATOM 5742 N N . LEU C 1 122 ? -1.428 29.225 -6.293 1.00 67.21 122 LEU C N 1
ATOM 5743 C CA . LEU C 1 122 ? -1.344 28.137 -5.351 1.00 65.98 122 LEU C CA 1
ATOM 5744 C C . LEU C 1 122 ? -0.482 28.475 -4.136 1.00 69.40 122 LEU C C 1
ATOM 5745 O O . LEU C 1 122 ? -0.209 27.598 -3.320 1.00 73.20 122 LEU C O 1
ATOM 5750 N N . PHE C 1 123 ? -0.037 29.723 -4.001 1.00 73.59 123 PHE C N 1
ATOM 5751 C CA . PHE C 1 123 ? 0.770 30.174 -2.876 1.00 75.31 123 PHE C CA 1
ATOM 5752 C C . PHE C 1 123 ? -0.161 30.884 -1.898 1.00 73.81 123 PHE C C 1
ATOM 5753 O O . PHE C 1 123 ? -1.065 31.594 -2.304 1.00 74.90 123 PHE C O 1
ATOM 5761 N N . PRO C 1 124 ? -0.015 30.728 -0.571 1.00 73.65 124 PRO C N 1
ATOM 5762 C CA . PRO C 1 124 ? -0.965 31.341 0.363 1.00 70.08 124 PRO C CA 1
ATOM 5763 C C . PRO C 1 124 ? -0.763 32.850 0.404 1.00 68.66 124 PRO C C 1
ATOM 5764 O O . PRO C 1 124 ? 0.331 33.323 0.107 1.00 69.46 124 PRO C O 1
ATOM 5768 N N . THR C 1 125 ? -1.819 33.600 0.751 1.00 65.77 125 THR C N 1
ATOM 5769 C CA . THR C 1 125 ? -1.661 35.044 0.851 1.00 65.49 125 THR C CA 1
ATOM 5770 C C . THR C 1 125 ? -1.557 35.430 2.329 1.00 67.00 125 THR C C 1
ATOM 5771 O O . THR C 1 125 ? -1.977 34.679 3.200 1.00 61.73 125 THR C O 1
ATOM 5775 N N . ASP C 1 126 ? -1.078 36.645 2.576 1.00 71.02 126 ASP C N 1
ATOM 5776 C CA . ASP C 1 126 ? -1.110 37.277 3.878 1.00 73.92 126 ASP C CA 1
ATOM 5777 C C . ASP C 1 126 ? -2.429 37.962 4.142 1.00 74.84 126 ASP C C 1
ATOM 5778 O O . ASP C 1 126 ? -2.621 38.463 5.250 1.00 75.71 126 ASP C O 1
ATOM 5783 N N . ASP C 1 127 ? -3.247 38.163 3.094 1.00 73.01 127 ASP C N 1
ATOM 5784 C CA . ASP C 1 127 ? -4.566 38.743 3.321 1.00 71.51 127 ASP C CA 1
ATOM 5785 C C . ASP C 1 127 ? -5.456 37.667 3.940 1.00 68.49 127 ASP C C 1
ATOM 5786 O O . ASP C 1 127 ? -5.848 36.701 3.280 1.00 65.27 127 ASP C O 1
ATOM 5791 N N . THR C 1 128 ? -5.745 37.877 5.232 1.00 66.35 128 THR C N 1
ATOM 5792 C CA . THR C 1 128 ? -6.367 36.918 6.115 1.00 63.80 128 THR C CA 1
ATOM 5793 C C . THR C 1 128 ? -7.528 37.614 6.814 1.00 62.82 128 THR C C 1
ATOM 5794 O O . THR C 1 128 ? -7.453 38.816 7.112 1.00 63.24 128 THR C O 1
ATOM 5798 N N . GLY C 1 129 ? -8.601 36.843 7.079 1.00 60.52 129 GLY C N 1
ATOM 5799 C CA . GLY C 1 129 ? -9.699 37.294 7.927 1.00 57.03 129 GLY C CA 1
ATOM 5800 C C . GLY C 1 129 ? -10.192 36.204 8.871 1.00 53.99 129 GLY C C 1
ATOM 5801 O O . GLY C 1 129 ? -9.620 35.124 8.950 1.00 52.42 129 GLY C O 1
ATOM 5802 N N . VAL C 1 130 ? -11.251 36.523 9.628 1.00 54.07 130 VAL C N 1
ATOM 5803 C CA . VAL C 1 130 ? -11.893 35.567 10.525 1.00 52.74 130 VAL C CA 1
ATOM 5804 C C . VAL C 1 130 ? -13.398 35.787 10.459 1.00 54.12 130 VAL C C 1
ATOM 5805 O O . VAL C 1 130 ? -13.871 36.893 10.268 1.00 55.25 130 VAL C O 1
ATOM 5809 N N . TYR C 1 131 ? -14.152 34.715 10.658 1.00 53.87 131 TYR C N 1
ATOM 5810 C CA . TYR C 1 131 ? -15.565 34.890 10.851 1.00 55.23 131 TYR C CA 1
ATOM 5811 C C . TYR C 1 131 ? -16.043 33.813 11.810 1.00 52.96 131 TYR C C 1
ATOM 5812 O O . TYR C 1 131 ? -15.331 32.815 12.070 1.00 50.85 131 TYR C O 1
ATOM 5821 N N . VAL C 1 132 ? -17.269 34.055 12.309 1.00 50.41 132 VAL C N 1
ATOM 5822 C CA . VAL C 1 132 ? -17.944 33.138 13.206 1.00 49.37 132 VAL C CA 1
ATOM 5823 C C . VAL C 1 132 ? -19.398 33.079 12.768 1.00 50.72 132 VAL C C 1
ATOM 5824 O O . VAL C 1 132 ? -20.062 34.129 12.597 1.00 51.43 132 VAL C O 1
ATOM 5828 N N . THR C 1 133 ? -19.887 31.838 12.706 1.00 52.06 133 THR C N 1
ATOM 5829 C CA . THR C 1 133 ? -21.254 31.513 12.314 1.00 54.32 133 THR C CA 1
ATOM 5830 C C . THR C 1 133 ? -21.836 30.671 13.428 1.00 54.03 133 THR C C 1
ATOM 5831 O O . THR C 1 133 ? -21.139 29.847 14.009 1.00 55.59 133 THR C O 1
ATOM 5835 N N . GLY C 1 134 ? -23.107 30.875 13.725 1.00 55.84 134 GLY C N 1
ATOM 5836 C CA . GLY C 1 134 ? -23.792 29.974 14.639 1.00 55.46 134 GLY C CA 1
ATOM 5837 C C . GLY C 1 134 ? -25.239 29.782 14.213 1.00 57.85 134 GLY C C 1
ATOM 5838 O O . GLY C 1 134 ? -25.854 30.738 13.720 1.00 57.48 134 GLY C O 1
ATOM 5839 N N . THR C 1 135 ? -25.745 28.549 14.405 1.00 56.63 135 THR C N 1
ATOM 5840 C CA . THR C 1 135 ? -27.156 28.277 14.183 1.00 58.49 135 THR C CA 1
ATOM 5841 C C . THR C 1 135 ? -27.666 27.456 15.365 1.00 58.96 135 THR C C 1
ATOM 5842 O O . THR C 1 135 ? -26.926 26.672 15.956 1.00 58.85 135 THR C O 1
ATOM 5846 N N . ALA C 1 136 ? -28.930 27.663 15.723 1.00 59.29 136 ALA C N 1
ATOM 5847 C CA . ALA C 1 136 ? -29.587 26.837 16.710 1.00 59.31 136 ALA C CA 1
ATOM 5848 C C . ALA C 1 136 ? -29.690 25.427 16.151 1.00 58.31 136 ALA C C 1
ATOM 5849 O O . ALA C 1 136 ? -29.882 25.244 14.947 1.00 60.79 136 ALA C O 1
ATOM 5851 N N . VAL C 1 137 ? -29.462 24.435 17.022 1.00 57.57 137 VAL C N 1
ATOM 5852 C CA . VAL C 1 137 ? -29.602 23.023 16.700 1.00 58.28 137 VAL C CA 1
ATOM 5853 C C . VAL C 1 137 ? -30.270 22.332 17.875 1.00 59.69 137 VAL C C 1
ATOM 5854 O O . VAL C 1 137 ? -30.300 22.880 18.985 1.00 60.81 137 VAL C O 1
ATOM 5858 N N . SER C 1 138 ? -30.816 21.129 17.637 1.00 62.04 138 SER C N 1
ATOM 5859 C CA . SER C 1 138 ? -31.228 20.386 18.825 1.00 68.64 138 SER C CA 1
ATOM 5860 C C . SER C 1 138 ? -30.756 18.951 18.731 1.00 69.14 138 SER C C 1
ATOM 5861 O O . SER C 1 138 ? -30.294 18.540 17.674 1.00 73.22 138 SER C O 1
ATOM 5864 N N . ARG C 1 139 ? -30.826 18.235 19.855 1.00 69.26 139 ARG C N 1
ATOM 5865 C CA . ARG C 1 139 ? -30.263 16.895 19.950 1.00 69.38 139 ARG C CA 1
ATOM 5866 C C . ARG C 1 139 ? -31.028 15.933 19.026 1.00 72.04 139 ARG C C 1
ATOM 5867 O O . ARG C 1 139 ? -32.254 15.874 19.030 1.00 74.75 139 ARG C O 1
ATOM 5875 N N . LEU C 1 140 ? -30.283 15.195 18.193 1.00 73.75 140 LEU C N 1
ATOM 5876 C CA . LEU C 1 140 ? -30.842 14.186 17.316 1.00 69.05 140 LEU C CA 1
ATOM 5877 C C . LEU C 1 140 ? -31.376 13.044 18.176 1.00 68.65 140 LEU C C 1
ATOM 5878 O O . LEU C 1 140 ? -30.706 12.623 19.129 1.00 68.38 140 LEU C O 1
ATOM 5883 N N . PRO C 1 141 ? -32.577 12.472 17.892 1.00 66.87 141 PRO C N 1
ATOM 5884 C CA . PRO C 1 141 ? -33.015 11.257 18.611 1.00 65.40 141 PRO C CA 1
ATOM 5885 C C . PRO C 1 141 ? -32.109 10.025 18.376 1.00 60.61 141 PRO C C 1
ATOM 5886 O O . PRO C 1 141 ? -32.215 9.001 19.067 1.00 61.06 141 PRO C O 1
ATOM 5890 N N . LEU C 1 142 ? -31.198 10.121 17.394 1.00 54.13 142 LEU C N 1
ATOM 5891 C CA . LEU C 1 142 ? -30.263 9.064 17.071 1.00 51.23 142 LEU C CA 1
ATOM 5892 C C . LEU C 1 142 ? -29.236 8.845 18.194 1.00 49.01 142 LEU C C 1
ATOM 5893 O O . LEU C 1 142 ? -28.722 7.739 18.339 1.00 45.16 142 LEU C O 1
ATOM 5898 N N . VAL C 1 143 ? -28.963 9.892 18.980 1.00 48.72 143 VAL C N 1
ATOM 5899 C CA . VAL C 1 143 ? -28.137 9.829 20.182 1.00 51.80 143 VAL C CA 1
ATOM 5900 C C . VAL C 1 143 ? -28.712 8.774 21.149 1.00 50.54 143 VAL C C 1
ATOM 5901 O O . VAL C 1 143 ? -27.961 7.971 21.686 1.00 48.61 143 VAL C O 1
ATOM 5905 N N . HIS C 1 144 ? -30.033 8.701 21.280 1.00 50.54 144 HIS C N 1
ATOM 5906 C CA . HIS C 1 144 ? -30.624 7.645 22.086 1.00 53.28 144 HIS C CA 1
ATOM 5907 C C . HIS C 1 144 ? -30.724 6.295 21.366 1.00 50.39 144 HIS C C 1
ATOM 5908 O O . HIS C 1 144 ? -30.523 5.254 21.980 1.00 48.96 144 HIS C O 1
ATOM 5915 N N . THR C 1 145 ? -31.050 6.302 20.059 1.00 49.05 145 THR C N 1
ATOM 5916 C CA . THR C 1 145 ? -31.501 5.092 19.384 1.00 48.05 145 THR C CA 1
ATOM 5917 C C . THR C 1 145 ? -30.310 4.313 18.834 1.00 45.27 145 THR C C 1
ATOM 5918 O O . THR C 1 145 ? -30.369 3.093 18.774 1.00 44.84 145 THR C O 1
ATOM 5922 N N . GLY C 1 146 ? -29.231 4.994 18.469 1.00 41.77 146 GLY C N 1
ATOM 5923 C CA . GLY C 1 146 ? -28.153 4.351 17.728 1.00 42.14 146 GLY C CA 1
ATOM 5924 C C . GLY C 1 146 ? -28.347 4.433 16.201 1.00 41.33 146 GLY C C 1
ATOM 5925 O O . GLY C 1 146 ? -29.442 4.588 15.703 1.00 40.56 146 GLY C O 1
ATOM 5926 N N . ILE C 1 147 ? -27.265 4.291 15.456 1.00 42.69 147 ILE C N 1
ATOM 5927 C CA . ILE C 1 147 ? -27.298 4.463 13.992 1.00 40.77 147 ILE C CA 1
ATOM 5928 C C . ILE C 1 147 ? -26.701 3.232 13.325 1.00 40.29 147 ILE C C 1
ATOM 5929 O O . ILE C 1 147 ? -25.988 2.457 13.974 1.00 43.43 147 ILE C O 1
ATOM 5934 N N . SER C 1 148 ? -26.957 3.104 12.022 1.00 40.12 148 SER C N 1
ATOM 5935 C CA . SER C 1 148 ? -26.324 2.102 11.185 1.00 39.33 148 SER C CA 1
ATOM 5936 C C . SER C 1 148 ? -25.132 2.755 10.485 1.00 37.60 148 SER C C 1
ATOM 5937 O O . SER C 1 148 ? -25.182 3.921 10.103 1.00 36.79 148 SER C O 1
ATOM 5940 N N . ALA C 1 149 ? -24.046 1.996 10.351 1.00 37.77 149 ALA C N 1
ATOM 5941 C CA . ALA C 1 149 ? -22.889 2.401 9.586 1.00 37.58 149 ALA C CA 1
ATOM 5942 C C . ALA C 1 149 ? -22.581 1.319 8.547 1.00 38.65 149 ALA C C 1
ATOM 5943 O O . ALA C 1 149 ? -22.912 0.149 8.795 1.00 39.81 149 ALA C O 1
ATOM 5945 N N . CYS C 1 150 ? -21.864 1.693 7.460 1.00 37.13 150 CYS C N 1
ATOM 5946 C CA . CYS C 1 150 ? -21.286 0.703 6.564 1.00 37.91 150 CYS C CA 1
ATOM 5947 C C . CYS C 1 150 ? -19.779 0.989 6.492 1.00 39.30 150 CYS C C 1
ATOM 5948 O O . CYS C 1 150 ? -19.382 2.116 6.788 1.00 40.05 150 CYS C O 1
ATOM 5951 N N . MET C 1 151 ? -18.945 0.011 6.092 1.00 38.92 151 MET C N 1
ATOM 5952 C CA . MET C 1 151 ? -17.570 0.295 5.697 1.00 40.43 151 MET C CA 1
ATOM 5953 C C . MET C 1 151 ? -17.593 1.005 4.335 1.00 43.04 151 MET C C 1
ATOM 5954 O O . MET C 1 151 ? -18.398 0.674 3.487 1.00 44.05 151 MET C O 1
ATOM 5959 N N . SER C 1 152 ? -16.717 1.988 4.151 1.00 41.39 152 SER C N 1
ATOM 5960 C CA . SER C 1 152 ? -16.678 2.801 2.951 1.00 39.84 152 SER C CA 1
ATOM 5961 C C . SER C 1 152 ? -15.898 2.075 1.871 1.00 40.41 152 SER C C 1
ATOM 5962 O O . SER C 1 152 ? -14.879 1.411 2.225 1.00 36.80 152 SER C O 1
ATOM 5965 N N . SER C 1 153 ? -16.302 2.330 0.585 1.00 36.43 153 SER C N 1
ATOM 5966 C CA . SER C 1 153 ? -15.420 1.917 -0.496 1.00 36.17 153 SER C CA 1
ATOM 5967 C C . SER C 1 153 ? -14.262 2.902 -0.682 1.00 37.53 153 SER C C 1
ATOM 5968 O O . SER C 1 153 ? -13.289 2.555 -1.325 1.00 40.98 153 SER C O 1
ATOM 5971 N N . TRP C 1 154 ? -14.369 4.131 -0.150 1.00 38.47 154 TRP C N 1
ATOM 5972 C CA . TRP C 1 154 ? -13.349 5.162 -0.259 1.00 38.51 154 TRP C CA 1
ATOM 5973 C C . TRP C 1 154 ? -12.319 4.998 0.870 1.00 41.16 154 TRP C C 1
ATOM 5974 O O . TRP C 1 154 ? -12.651 4.639 2.023 1.00 40.08 154 TRP C O 1
ATOM 5985 N N . ARG C 1 155 ? -11.062 5.311 0.555 1.00 38.00 155 ARG C N 1
ATOM 5986 C CA . ARG C 1 155 ? -9.993 5.227 1.539 1.00 38.73 155 ARG C CA 1
ATOM 5987 C C . ARG C 1 155 ? -9.709 6.622 2.088 1.00 37.79 155 ARG C C 1
ATOM 5988 O O . ARG C 1 155 ? -9.894 7.615 1.369 1.00 36.27 155 ARG C O 1
ATOM 5996 N N . ARG C 1 156 ? -9.362 6.679 3.393 1.00 36.25 156 ARG C N 1
ATOM 5997 C CA . ARG C 1 156 ? -9.110 7.925 4.087 1.00 37.05 156 ARG C CA 1
ATOM 5998 C C . ARG C 1 156 ? -7.888 8.616 3.467 1.00 36.58 156 ARG C C 1
ATOM 5999 O O . ARG C 1 156 ? -6.907 7.996 3.192 1.00 35.66 156 ARG C O 1
ATOM 6007 N N . ILE C 1 157 ? -7.926 9.936 3.347 1.00 38.56 157 ILE C N 1
ATOM 6008 C CA . ILE C 1 157 ? -6.754 10.733 3.033 1.00 40.48 157 ILE C CA 1
ATOM 6009 C C . ILE C 1 157 ? -5.592 10.411 3.979 1.00 40.60 157 ILE C C 1
ATOM 6010 O O . ILE C 1 157 ? -5.790 10.042 5.110 1.00 39.52 157 ILE C O 1
ATOM 6015 N N . SER C 1 158 ? -4.349 10.625 3.548 1.00 40.63 158 SER C N 1
ATOM 6016 C CA . SER C 1 158 ? -3.144 10.293 4.285 1.00 41.97 158 SER C CA 1
ATOM 6017 C C . SER C 1 158 ? -2.466 11.554 4.794 1.00 42.50 158 SER C C 1
ATOM 6018 O O . SER C 1 158 ? -2.481 12.576 4.096 1.00 44.15 158 SER C O 1
ATOM 6021 N N . ASP C 1 159 ? -1.733 11.407 5.901 1.00 41.37 159 ASP C N 1
ATOM 6022 C CA . ASP C 1 159 ? -1.004 12.497 6.538 1.00 41.03 159 ASP C CA 1
ATOM 6023 C C . ASP C 1 159 ? -0.063 13.205 5.563 1.00 40.38 159 ASP C C 1
ATOM 6024 O O . ASP C 1 159 ? -0.009 14.421 5.523 1.00 42.76 159 ASP C O 1
ATOM 6029 N N . ASP C 1 160 ? 0.766 12.474 4.831 1.00 40.90 160 ASP C N 1
ATOM 6030 C CA . ASP C 1 160 ? 1.755 13.130 3.955 1.00 40.82 160 ASP C CA 1
ATOM 6031 C C . ASP C 1 160 ? 1.197 13.315 2.541 1.00 41.16 160 ASP C C 1
ATOM 6032 O O . ASP C 1 160 ? 1.939 13.325 1.532 1.00 42.60 160 ASP C O 1
ATOM 6037 N N . SER C 1 161 ? -0.107 13.526 2.477 1.00 40.72 161 SER C N 1
ATOM 6038 C CA . SER C 1 161 ? -0.788 13.822 1.224 1.00 40.61 161 SER C CA 1
ATOM 6039 C C . SER C 1 161 ? -1.721 15.017 1.403 1.00 38.94 161 SER C C 1
ATOM 6040 O O . SER C 1 161 ? -1.515 16.109 0.926 1.00 38.71 161 SER C O 1
ATOM 6043 N N . VAL C 1 162 ? -2.761 14.828 2.181 1.00 39.22 162 VAL C N 1
ATOM 6044 C CA . VAL C 1 162 ? -3.682 15.884 2.598 1.00 39.67 162 VAL C CA 1
ATOM 6045 C C . VAL C 1 162 ? -3.997 15.607 4.066 1.00 38.90 162 VAL C C 1
ATOM 6046 O O . VAL C 1 162 ? -4.845 14.780 4.344 1.00 36.58 162 VAL C O 1
ATOM 6050 N N . PRO C 1 163 ? -3.287 16.228 5.052 1.00 39.23 163 PRO C N 1
ATOM 6051 C CA . PRO C 1 163 ? -3.363 15.745 6.446 1.00 39.31 163 PRO C CA 1
ATOM 6052 C C . PRO C 1 163 ? -4.741 15.860 7.090 1.00 39.99 163 PRO C C 1
ATOM 6053 O O . PRO C 1 163 ? -5.287 16.949 7.251 1.00 40.05 163 PRO C O 1
ATOM 6057 N N . PRO C 1 164 ? -5.391 14.736 7.434 1.00 40.11 164 PRO C N 1
ATOM 6058 C CA . PRO C 1 164 ? -6.680 14.795 8.103 1.00 41.36 164 PRO C CA 1
ATOM 6059 C C . PRO C 1 164 ? -6.587 15.463 9.483 1.00 42.01 164 PRO C C 1
ATOM 6060 O O . PRO C 1 164 ? -7.601 15.918 9.998 1.00 42.99 164 PRO C O 1
ATOM 6064 N N . ARG C 1 165 ? -5.384 15.662 10.020 1.00 42.09 165 ARG C N 1
ATOM 6065 C CA . ARG C 1 165 ? -5.223 16.345 11.310 1.00 46.02 165 ARG C CA 1
ATOM 6066 C C . ARG C 1 165 ? -5.522 17.860 11.227 1.00 47.83 165 ARG C C 1
ATOM 6067 O O . ARG C 1 165 ? -5.662 18.498 12.259 1.00 45.30 165 ARG C O 1
ATOM 6075 N N . ILE C 1 166 ? -5.569 18.460 10.024 1.00 49.08 166 ILE C N 1
ATOM 6076 C CA . ILE C 1 166 ? -5.852 19.888 9.816 1.00 51.45 166 ILE C CA 1
ATOM 6077 C C . ILE C 1 166 ? -7.332 20.062 9.439 1.00 51.22 166 ILE C C 1
ATOM 6078 O O . ILE C 1 166 ? -7.777 19.592 8.378 1.00 49.23 166 ILE C O 1
ATOM 6083 N N . LYS C 1 167 ? -8.094 20.780 10.276 1.00 50.72 167 LYS C N 1
ATOM 6084 C CA . LYS C 1 167 ? -9.520 20.933 10.035 1.00 49.05 167 LYS C CA 1
ATOM 6085 C C . LYS C 1 167 ? -9.742 22.129 9.110 1.00 48.68 167 LYS C C 1
ATOM 6086 O O . LYS C 1 167 ? -9.896 23.268 9.559 1.00 53.16 167 LYS C O 1
ATOM 6092 N N . ILE C 1 168 ? -9.700 21.858 7.807 1.00 44.33 168 ILE C N 1
ATOM 6093 C CA . ILE C 1 168 ? -9.799 22.883 6.779 1.00 44.10 168 ILE C CA 1
ATOM 6094 C C . ILE C 1 168 ? -10.917 22.510 5.808 1.00 43.64 168 ILE C C 1
ATOM 6095 O O . ILE C 1 168 ? -11.046 21.333 5.472 1.00 42.30 168 ILE C O 1
ATOM 6100 N N . GLY C 1 169 ? -11.729 23.502 5.406 1.00 42.90 169 GLY C N 1
ATOM 6101 C CA . GLY C 1 169 ? -12.809 23.273 4.465 1.00 44.85 169 GLY C CA 1
ATOM 6102 C C . GLY C 1 169 ? -12.470 22.261 3.374 1.00 45.62 169 GLY C C 1
ATOM 6103 O O . GLY C 1 169 ? -13.168 21.257 3.216 1.00 44.73 169 GLY C O 1
ATOM 6104 N N . ALA C 1 170 ? -11.337 22.489 2.705 1.00 47.10 170 ALA C N 1
ATOM 6105 C CA . ALA C 1 170 ? -10.907 21.724 1.536 1.00 47.16 170 ALA C CA 1
ATOM 6106 C C . ALA C 1 170 ? -10.784 20.225 1.848 1.00 47.07 170 ALA C C 1
ATOM 6107 O O . ALA C 1 170 ? -11.091 19.398 0.966 1.00 43.74 170 ALA C O 1
ATOM 6109 N N . ASN C 1 171 ? -10.461 19.862 3.096 1.00 45.58 171 ASN C N 1
ATOM 6110 C CA . ASN C 1 171 ? -10.130 18.471 3.394 1.00 49.84 171 ASN C CA 1
ATOM 6111 C C . ASN C 1 171 ? -11.368 17.612 3.592 1.00 49.69 171 ASN C C 1
ATOM 6112 O O . ASN C 1 171 ? -11.258 16.443 3.980 1.00 47.00 171 ASN C O 1
ATOM 6117 N N . TYR C 1 172 ? -12.558 18.160 3.329 1.00 51.02 172 TYR C N 1
ATOM 6118 C CA . TYR C 1 172 ? -13.763 17.376 3.556 1.00 49.12 172 TYR C CA 1
ATOM 6119 C C . TYR C 1 172 ? -14.237 16.660 2.293 1.00 51.45 172 TYR C C 1
ATOM 6120 O O . TYR C 1 172 ? -15.249 15.962 2.320 1.00 52.30 172 TYR C O 1
ATOM 6129 N N . GLN C 1 173 ? -13.540 16.835 1.168 1.00 47.36 173 GLN C N 1
ATOM 6130 C CA . GLN C 1 173 ? -13.929 16.091 -0.008 1.00 46.13 173 GLN C CA 1
ATOM 6131 C C . GLN C 1 173 ? -13.977 14.589 0.290 1.00 45.04 173 GLN C C 1
ATOM 6132 O O . GLN C 1 173 ? -14.962 13.915 -0.039 1.00 42.43 173 GLN C O 1
ATOM 6138 N N . ASN C 1 174 ? -12.939 14.080 1.000 1.00 42.39 174 ASN C N 1
ATOM 6139 C CA . ASN C 1 174 ? -12.818 12.671 1.293 1.00 38.64 174 ASN C CA 1
ATOM 6140 C C . ASN C 1 174 ? -14.066 12.283 2.081 1.00 41.27 174 ASN C C 1
ATOM 6141 O O . ASN C 1 174 ? -14.694 11.267 1.817 1.00 40.43 174 ASN C O 1
ATOM 6146 N N . SER C 1 175 ? -14.435 13.096 3.079 1.00 40.28 175 SER C N 1
ATOM 6147 C CA . SER C 1 175 ? -15.612 12.891 3.899 1.00 42.06 175 SER C CA 1
ATOM 6148 C C . SER C 1 175 ? -16.919 12.939 3.074 1.00 41.59 175 SER C C 1
ATOM 6149 O O . SER C 1 175 ? -17.815 12.099 3.264 1.00 40.13 175 SER C O 1
ATOM 6152 N N . ARG C 1 176 ? -17.072 13.958 2.234 1.00 39.50 176 ARG C N 1
ATOM 6153 C CA . ARG C 1 176 ? -18.300 14.107 1.468 1.00 42.29 176 ARG C CA 1
ATOM 6154 C C . ARG C 1 176 ? -18.551 12.904 0.567 1.00 40.96 176 ARG C C 1
ATOM 6155 O O . ARG C 1 176 ? -19.684 12.453 0.416 1.00 39.21 176 ARG C O 1
ATOM 6163 N N . LEU C 1 177 ? -17.479 12.336 0.008 1.00 41.26 177 LEU C N 1
ATOM 6164 C CA . LEU C 1 177 ? -17.646 11.192 -0.896 1.00 41.50 177 LEU C CA 1
ATOM 6165 C C . LEU C 1 177 ? -18.097 9.968 -0.095 1.00 37.56 177 LEU C C 1
ATOM 6166 O O . LEU C 1 177 ? -19.065 9.292 -0.448 1.00 37.42 177 LEU C O 1
ATOM 6171 N N . ALA C 1 178 ? -17.427 9.714 1.027 1.00 36.63 178 ALA C N 1
ATOM 6172 C CA . ALA C 1 178 ? -17.755 8.573 1.878 1.00 35.55 178 ALA C CA 1
ATOM 6173 C C . ALA C 1 178 ? -19.177 8.713 2.403 1.00 37.85 178 ALA C C 1
ATOM 6174 O O . ALA C 1 178 ? -19.958 7.752 2.333 1.00 37.50 178 ALA C O 1
ATOM 6176 N N . GLN C 1 179 ? -19.552 9.945 2.784 1.00 38.55 179 GLN C N 1
ATOM 6177 C CA . GLN C 1 179 ? -20.828 10.143 3.433 1.00 41.30 179 GLN C CA 1
ATOM 6178 C C . GLN C 1 179 ? -21.960 10.077 2.417 1.00 45.35 179 GLN C C 1
ATOM 6179 O O . GLN C 1 179 ? -23.036 9.570 2.703 1.00 44.24 179 GLN C O 1
ATOM 6185 N N . THR C 1 180 ? -21.714 10.607 1.210 1.00 47.86 180 THR C N 1
ATOM 6186 C CA . THR C 1 180 ? -22.705 10.560 0.150 1.00 48.26 180 THR C CA 1
ATOM 6187 C C . THR C 1 180 ? -23.011 9.099 -0.175 1.00 46.04 180 THR C C 1
ATOM 6188 O O . THR C 1 180 ? -24.179 8.674 -0.194 1.00 45.30 180 THR C O 1
ATOM 6192 N N . GLU C 1 181 ? -21.944 8.325 -0.316 1.00 42.68 181 GLU C N 1
ATOM 6193 C CA . GLU C 1 181 ? -22.147 6.934 -0.651 1.00 42.00 181 GLU C CA 1
ATOM 6194 C C . GLU C 1 181 ? -22.952 6.215 0.446 1.00 41.58 181 GLU C C 1
ATOM 6195 O O . GLU C 1 181 ? -23.836 5.427 0.136 1.00 41.77 181 GLU C O 1
ATOM 6201 N N . ALA C 1 182 ? -22.563 6.417 1.725 1.00 38.23 182 ALA C N 1
ATOM 6202 C CA . ALA C 1 182 ? -23.287 5.832 2.836 1.00 39.65 182 ALA C CA 1
ATOM 6203 C C . ALA C 1 182 ? -24.801 6.142 2.737 1.00 39.14 182 ALA C C 1
ATOM 6204 O O . ALA C 1 182 ? -25.642 5.253 2.809 1.00 40.19 182 ALA C O 1
ATOM 6206 N N . ARG C 1 183 ? -25.143 7.406 2.567 1.00 38.69 183 ARG C N 1
ATOM 6207 C CA . ARG C 1 183 ? -26.540 7.764 2.564 1.00 40.31 183 ARG C CA 1
ATOM 6208 C C . ARG C 1 183 ? -27.230 7.191 1.324 1.00 43.18 183 ARG C C 1
ATOM 6209 O O . ARG C 1 183 ? -28.367 6.725 1.434 1.00 42.70 183 ARG C O 1
ATOM 6217 N N . VAL C 1 184 ? -26.520 7.180 0.169 1.00 41.80 184 VAL C N 1
ATOM 6218 C CA . VAL C 1 184 ? -27.133 6.611 -1.012 1.00 42.42 184 VAL C CA 1
ATOM 6219 C C . VAL C 1 184 ? -27.501 5.148 -0.723 1.00 41.69 184 VAL C C 1
ATOM 6220 O O . VAL C 1 184 ? -28.494 4.629 -1.198 1.00 43.00 184 VAL C O 1
ATOM 6224 N N . ASN C 1 185 ? -26.692 4.472 0.069 1.00 40.36 185 ASN C N 1
ATOM 6225 C CA . ASN C 1 185 ? -26.871 3.043 0.260 1.00 40.80 185 ASN C CA 1
ATOM 6226 C C . ASN C 1 185 ? -27.767 2.750 1.487 1.00 42.38 185 ASN C C 1
ATOM 6227 O O . ASN C 1 185 ? -27.906 1.598 1.883 1.00 42.18 185 ASN C O 1
ATOM 6232 N N . GLY C 1 186 ? -28.321 3.774 2.155 1.00 42.64 186 GLY C N 1
ATOM 6233 C CA . GLY C 1 186 ? -29.316 3.503 3.178 1.00 46.89 186 GLY C CA 1
ATOM 6234 C C . GLY C 1 186 ? -28.707 3.444 4.603 1.00 48.61 186 GLY C C 1
ATOM 6235 O O . GLY C 1 186 ? -29.312 2.868 5.492 1.00 48.62 186 GLY C O 1
ATOM 6236 N N . TYR C 1 187 ? -27.534 4.047 4.831 1.00 43.34 187 TYR C N 1
ATOM 6237 C CA . TYR C 1 187 ? -26.868 4.028 6.116 1.00 41.08 187 TYR C CA 1
ATOM 6238 C C . TYR C 1 187 ? -26.767 5.467 6.611 1.00 41.75 187 TYR C C 1
ATOM 6239 O O . TYR C 1 187 ? -26.846 6.383 5.798 1.00 43.20 187 TYR C O 1
ATOM 6248 N N . HIS C 1 188 ? -26.652 5.679 7.934 1.00 39.27 188 HIS C N 1
ATOM 6249 C CA . HIS C 1 188 ? -26.450 7.003 8.497 1.00 39.79 188 HIS C CA 1
ATOM 6250 C C . HIS C 1 188 ? -25.020 7.495 8.228 1.00 39.84 188 HIS C C 1
ATOM 6251 O O . HIS C 1 188 ? -24.815 8.685 8.067 1.00 39.53 188 HIS C O 1
ATOM 6258 N N . THR C 1 189 ? -24.005 6.610 8.217 1.00 39.63 189 THR C N 1
ATOM 6259 C CA . THR C 1 189 ? -22.667 7.074 7.976 1.00 39.14 189 THR C CA 1
ATOM 6260 C C . THR C 1 189 ? -21.795 5.864 7.671 1.00 38.87 189 THR C C 1
ATOM 6261 O O . THR C 1 189 ? -22.301 4.737 7.558 1.00 36.79 189 THR C O 1
ATOM 6265 N N . SER C 1 190 ? -20.482 6.114 7.493 1.00 36.68 190 SER C N 1
ATOM 6266 C CA . SER C 1 190 ? -19.647 5.006 7.072 1.00 37.40 190 SER C CA 1
ATOM 6267 C C . SER C 1 190 ? -18.325 5.143 7.779 1.00 38.37 190 SER C C 1
ATOM 6268 O O . SER C 1 190 ? -17.983 6.229 8.226 1.00 38.41 190 SER C O 1
ATOM 6271 N N . VAL C 1 191 ? -17.559 4.036 7.764 1.00 39.84 191 VAL C N 1
ATOM 6272 C CA . VAL C 1 191 ? -16.245 3.962 8.367 1.00 38.84 191 VAL C CA 1
ATOM 6273 C C . VAL C 1 191 ? -15.225 3.828 7.230 1.00 38.91 191 VAL C C 1
ATOM 6274 O O . VAL C 1 191 ? -15.321 2.908 6.426 1.00 36.97 191 VAL C O 1
ATOM 6278 N N . LEU C 1 192 ? -14.218 4.722 7.214 1.00 39.95 192 LEU C N 1
ATOM 6279 C CA . LEU C 1 192 ? -13.160 4.647 6.213 1.00 39.16 192 LEU C CA 1
ATOM 6280 C C . LEU C 1 192 ? -11.977 3.870 6.755 1.00 39.59 192 LEU C C 1
ATOM 6281 O O . LEU C 1 192 ? -11.529 4.117 7.898 1.00 37.31 192 LEU C O 1
ATOM 6286 N N . LEU C 1 193 ? -11.482 2.938 5.922 1.00 40.16 193 LEU C N 1
ATOM 6287 C CA . LEU C 1 193 ? -10.138 2.379 6.156 1.00 41.15 193 LEU C CA 1
ATOM 6288 C C . LEU C 1 193 ? -9.088 3.350 5.636 1.00 41.42 193 LEU C C 1
ATOM 6289 O O . LEU C 1 193 ? -9.394 4.138 4.725 1.00 37.93 193 LEU C O 1
ATOM 6294 N N . ASN C 1 194 ? -7.907 3.378 6.302 1.00 39.93 194 ASN C N 1
ATOM 6295 C CA . ASN C 1 194 ? -6.813 4.225 5.834 1.00 38.60 194 ASN C CA 1
ATOM 6296 C C . ASN C 1 194 ? -5.969 3.453 4.832 1.00 37.46 194 ASN C C 1
ATOM 6297 O O . ASN C 1 194 ? -6.248 2.275 4.590 1.00 35.35 194 ASN C O 1
ATOM 6302 N N . SER C 1 195 ? -4.889 4.076 4.355 1.00 35.20 195 SER C N 1
ATOM 6303 C CA . SER C 1 195 ? -4.127 3.356 3.346 1.00 37.69 195 SER C CA 1
ATOM 6304 C C . SER C 1 195 ? -3.343 2.164 3.903 1.00 38.43 195 SER C C 1
ATOM 6305 O O . SER C 1 195 ? -2.721 1.479 3.130 1.00 41.71 195 SER C O 1
ATOM 6308 N N . ARG C 1 196 ? -3.280 1.960 5.216 1.00 38.92 196 ARG C N 1
ATOM 6309 C CA . ARG C 1 196 ? -2.697 0.716 5.738 1.00 40.66 196 ARG C CA 1
ATOM 6310 C C . ARG C 1 196 ? -3.762 -0.360 5.954 1.00 38.31 196 ARG C C 1
ATOM 6311 O O . ARG C 1 196 ? -3.460 -1.423 6.475 1.00 41.16 196 ARG C O 1
ATOM 6319 N N . GLY C 1 197 ? -4.974 -0.105 5.507 1.00 37.97 197 GLY C N 1
ATOM 6320 C CA . GLY C 1 197 ? -6.080 -1.046 5.633 1.00 39.44 197 GLY C CA 1
ATOM 6321 C C . GLY C 1 197 ? -6.623 -1.140 7.072 1.00 40.25 197 GLY C C 1
ATOM 6322 O O . GLY C 1 197 ? -7.244 -2.136 7.389 1.00 39.35 197 GLY C O 1
ATOM 6323 N N . LYS C 1 198 ? -6.396 -0.118 7.920 1.00 37.56 198 LYS C N 1
ATOM 6324 C CA . LYS C 1 198 ? -6.851 -0.129 9.319 1.00 36.92 198 LYS C CA 1
ATOM 6325 C C . LYS C 1 198 ? -7.928 0.939 9.462 1.00 36.12 198 LYS C C 1
ATOM 6326 O O . LYS C 1 198 ? -8.054 1.833 8.583 1.00 33.81 198 LYS C O 1
ATOM 6332 N N . VAL C 1 199 ? -8.707 0.819 10.558 1.00 35.64 199 VAL C N 1
ATOM 6333 C CA . VAL C 1 199 ? -9.783 1.738 10.840 1.00 35.94 199 VAL C CA 1
ATOM 6334 C C . VAL C 1 199 ? -9.253 3.148 11.060 1.00 37.58 199 VAL C C 1
ATOM 6335 O O . VAL C 1 199 ? -8.278 3.331 11.793 1.00 42.34 199 VAL C O 1
ATOM 6339 N N . SER C 1 200 ? -9.821 4.156 10.376 1.00 37.51 200 SER C N 1
ATOM 6340 C CA . SER C 1 200 ? -9.487 5.535 10.712 1.00 37.73 200 SER C CA 1
ATOM 6341 C C . SER C 1 200 ? -10.704 6.143 11.445 1.00 39.11 200 SER C C 1
ATOM 6342 O O . SER C 1 200 ? -10.778 5.984 12.638 1.00 38.47 200 SER C O 1
ATOM 6345 N N . GLU C 1 201 ? -11.655 6.769 10.738 1.00 36.54 201 GLU C N 1
ATOM 6346 C CA . GLU C 1 201 ? -12.794 7.323 11.405 1.00 37.87 201 GLU C CA 1
ATOM 6347 C C . GLU C 1 201 ? -13.998 7.335 10.443 1.00 40.07 201 GLU C C 1
ATOM 6348 O O . GLU C 1 201 ? -13.991 6.663 9.385 1.00 40.42 201 GLU C O 1
ATOM 6354 N N . THR C 1 202 ? -14.982 8.175 10.799 1.00 37.95 202 THR C N 1
ATOM 6355 C CA . THR C 1 202 ? -16.176 8.387 9.994 1.00 40.40 202 THR C CA 1
ATOM 6356 C C . THR C 1 202 ? -16.127 9.771 9.382 1.00 40.33 202 THR C C 1
ATOM 6357 O O . THR C 1 202 ? -15.314 10.574 9.798 1.00 42.33 202 THR C O 1
ATOM 6361 N N . PRO C 1 203 ? -16.910 10.065 8.326 1.00 40.61 203 PRO C N 1
ATOM 6362 C CA . PRO C 1 203 ? -16.824 11.353 7.676 1.00 42.00 203 PRO C CA 1
ATOM 6363 C C . PRO C 1 203 ? -16.811 12.534 8.626 1.00 46.76 203 PRO C C 1
ATOM 6364 O O . PRO C 1 203 ? -16.053 13.483 8.363 1.00 51.83 203 PRO C O 1
ATOM 6368 N N . GLY C 1 204 ? -17.582 12.470 9.730 1.00 44.64 204 GLY C N 1
ATOM 6369 C CA . GLY C 1 204 ? -17.586 13.658 10.580 1.00 44.63 204 GLY C CA 1
ATOM 6370 C C . GLY C 1 204 ? -17.486 13.361 12.075 1.00 49.40 204 GLY C C 1
ATOM 6371 O O . GLY C 1 204 ? -18.032 14.098 12.883 1.00 53.10 204 GLY C O 1
ATOM 6372 N N . ALA C 1 205 ? -16.877 12.243 12.473 1.00 45.52 205 ALA C N 1
ATOM 6373 C CA . ALA C 1 205 ? -16.751 11.877 13.849 1.00 45.05 205 ALA C CA 1
ATOM 6374 C C . ALA C 1 205 ? -15.672 10.812 13.980 1.00 44.96 205 ALA C C 1
ATOM 6375 O O . ALA C 1 205 ? -15.489 10.008 13.079 1.00 44.30 205 ALA C O 1
ATOM 6377 N N . CYS C 1 206 ? -15.014 10.784 15.143 1.00 45.65 206 CYS C N 1
ATOM 6378 C CA . CYS C 1 206 ? -14.082 9.733 15.530 1.00 44.39 206 CYS C CA 1
ATOM 6379 C C . CYS C 1 206 ? -14.881 8.497 15.914 1.00 43.37 206 CYS C C 1
ATOM 6380 O O . CYS C 1 206 ? -16.057 8.608 16.218 1.00 47.81 206 CYS C O 1
ATOM 6383 N N . LEU C 1 207 ? -14.264 7.333 15.879 1.00 42.49 207 LEU C N 1
ATOM 6384 C CA . LEU C 1 207 ? -14.905 6.054 16.153 1.00 42.09 207 LEU C CA 1
ATOM 6385 C C . LEU C 1 207 ? -14.181 5.411 17.328 1.00 42.08 207 LEU C C 1
ATOM 6386 O O . LEU C 1 207 ? -12.951 5.372 17.340 1.00 42.09 207 LEU C O 1
ATOM 6391 N N . LEU C 1 208 ? -14.944 4.866 18.277 1.00 40.80 208 LEU C N 1
ATOM 6392 C CA . LEU C 1 208 ? -14.364 4.050 19.350 1.00 44.10 208 LEU C CA 1
ATOM 6393 C C . LEU C 1 208 ? -15.137 2.733 19.437 1.00 45.53 208 LEU C C 1
ATOM 6394 O O . LEU C 1 208 ? -16.273 2.656 18.983 1.00 47.14 208 LEU C O 1
ATOM 6399 N N . MET C 1 209 ? -14.531 1.709 20.041 1.00 47.40 209 MET C N 1
ATOM 6400 C CA . MET C 1 209 ? -15.209 0.442 20.302 1.00 46.78 209 MET C CA 1
ATOM 6401 C C . MET C 1 209 ? -14.865 -0.045 21.725 1.00 45.62 209 MET C C 1
ATOM 6402 O O . MET C 1 209 ? -13.931 0.449 22.369 1.00 41.67 209 MET C O 1
ATOM 6407 N N . VAL C 1 210 ? -15.652 -1.028 22.183 1.00 44.02 210 VAL C N 1
ATOM 6408 C CA . VAL C 1 210 ? -15.352 -1.695 23.420 1.00 44.59 210 VAL C CA 1
ATOM 6409 C C . VAL C 1 210 ? -15.124 -3.164 23.132 1.00 45.94 210 VAL C C 1
ATOM 6410 O O . VAL C 1 210 ? -15.994 -3.823 22.547 1.00 46.15 210 VAL C O 1
ATOM 6414 N N . ARG C 1 211 ? -13.956 -3.675 23.556 1.00 47.83 211 ARG C N 1
ATOM 6415 C CA . ARG C 1 211 ? -13.656 -5.107 23.488 1.00 51.87 211 ARG C CA 1
ATOM 6416 C C . ARG C 1 211 ? -13.022 -5.523 24.806 1.00 55.39 211 ARG C C 1
ATOM 6417 O O . ARG C 1 211 ? -12.143 -4.819 25.303 1.00 59.21 211 ARG C O 1
ATOM 6425 N N . ASP C 1 212 ? -13.442 -6.675 25.324 1.00 59.94 212 ASP C N 1
ATOM 6426 C CA . ASP C 1 212 ? -12.999 -7.216 26.607 1.00 63.75 212 ASP C CA 1
ATOM 6427 C C . ASP C 1 212 ? -13.027 -6.150 27.686 1.00 64.27 212 ASP C C 1
ATOM 6428 O O . ASP C 1 212 ? -12.045 -6.000 28.406 1.00 69.80 212 ASP C O 1
ATOM 6433 N N . GLY C 1 213 ? -14.138 -5.408 27.767 1.00 59.33 213 GLY C N 1
ATOM 6434 C CA . GLY C 1 213 ? -14.335 -4.428 28.812 1.00 60.07 213 GLY C CA 1
ATOM 6435 C C . GLY C 1 213 ? -13.528 -3.140 28.664 1.00 61.80 213 GLY C C 1
ATOM 6436 O O . GLY C 1 213 ? -13.641 -2.281 29.525 1.00 64.15 213 GLY C O 1
ATOM 6437 N N . ARG C 1 214 ? -12.718 -2.982 27.601 1.00 59.20 214 ARG C N 1
ATOM 6438 C CA . ARG C 1 214 ? -11.904 -1.783 27.467 1.00 53.62 214 ARG C CA 1
ATOM 6439 C C . ARG C 1 214 ? -12.376 -0.932 26.296 1.00 52.14 214 ARG C C 1
ATOM 6440 O O . ARG C 1 214 ? -12.786 -1.460 25.239 1.00 50.20 214 ARG C O 1
ATOM 6448 N N . VAL C 1 215 ? -12.268 0.393 26.477 1.00 49.56 215 VAL C N 1
ATOM 6449 C CA . VAL C 1 215 ? -12.556 1.336 25.402 1.00 46.58 215 VAL C CA 1
ATOM 6450 C C . VAL C 1 215 ? -11.281 1.496 24.544 1.00 45.49 215 VAL C C 1
ATOM 6451 O O . VAL C 1 215 ? -10.188 1.719 25.075 1.00 43.46 215 VAL C O 1
ATOM 6455 N N . ILE C 1 216 ? -11.456 1.409 23.223 1.00 43.15 216 ILE C N 1
ATOM 6456 C CA . ILE C 1 216 ? -10.368 1.320 22.280 1.00 43.70 216 ILE C CA 1
ATOM 6457 C C . ILE C 1 216 ? -10.617 2.308 21.162 1.00 44.15 216 ILE C C 1
ATOM 6458 O O . ILE C 1 216 ? -11.732 2.390 20.638 1.00 44.41 216 ILE C O 1
ATOM 6463 N N . SER C 1 217 ? -9.560 3.038 20.791 1.00 46.26 217 SER C N 1
ATOM 6464 C CA . SER C 1 217 ? -9.672 3.956 19.666 1.00 47.62 217 SER C CA 1
ATOM 6465 C C . SER C 1 217 ? -8.403 3.964 18.808 1.00 44.93 217 SER C C 1
ATOM 6466 O O . SER C 1 217 ? -7.309 3.729 19.294 1.00 45.59 217 SER C O 1
ATOM 6469 N N . PRO C 1 218 ? -8.505 4.235 17.500 1.00 39.98 218 PRO C N 1
ATOM 6470 C CA . PRO C 1 218 ? -7.298 4.262 16.666 1.00 38.52 218 PRO C CA 1
ATOM 6471 C C . PRO C 1 218 ? -6.402 5.397 17.133 1.00 40.28 218 PRO C C 1
ATOM 6472 O O . PRO C 1 218 ? -6.896 6.396 17.651 1.00 39.73 218 PRO C O 1
ATOM 6476 N N . PRO C 1 219 ? -5.052 5.288 16.968 1.00 40.49 219 PRO C N 1
ATOM 6477 C CA . PRO C 1 219 ? -4.126 6.343 17.404 1.00 40.62 219 PRO C CA 1
ATOM 6478 C C . PRO C 1 219 ? -4.209 7.558 16.494 1.00 41.22 219 PRO C C 1
ATOM 6479 O O . PRO C 1 219 ? -4.883 7.512 15.470 1.00 43.91 219 PRO C O 1
ATOM 6483 N N . VAL C 1 220 ? -3.480 8.628 16.810 1.00 42.83 220 VAL C N 1
ATOM 6484 C CA . VAL C 1 220 ? -3.560 9.873 16.063 1.00 43.73 220 VAL C CA 1
ATOM 6485 C C . VAL C 1 220 ? -2.891 9.734 14.685 1.00 46.98 220 VAL C C 1
ATOM 6486 O O . VAL C 1 220 ? -2.931 10.636 13.885 1.00 43.14 220 VAL C O 1
ATOM 6490 N N . THR C 1 221 ? -2.161 8.623 14.497 1.00 50.96 221 THR C N 1
ATOM 6491 C CA . THR C 1 221 ? -1.356 8.158 13.392 1.00 46.92 221 THR C CA 1
ATOM 6492 C C . THR C 1 221 ? -2.224 7.377 12.383 1.00 45.11 221 THR C C 1
ATOM 6493 O O . THR C 1 221 ? -1.696 6.934 11.355 1.00 45.50 221 THR C O 1
ATOM 6497 N N . ALA C 1 222 ? -3.531 7.162 12.671 1.00 40.85 222 ALA C N 1
ATOM 6498 C CA . ALA C 1 222 ? -4.376 6.350 11.799 1.00 40.01 222 ALA C CA 1
ATOM 6499 C C . ALA C 1 222 ? -5.150 7.227 10.823 1.00 39.09 222 ALA C C 1
ATOM 6500 O O . ALA C 1 222 ? -6.124 6.761 10.241 1.00 40.79 222 ALA C O 1
ATOM 6502 N N . ASP C 1 223 ? -4.726 8.488 10.645 1.00 40.80 223 ASP C N 1
ATOM 6503 C CA . ASP C 1 223 ? -5.290 9.413 9.660 1.00 39.38 223 ASP C CA 1
ATOM 6504 C C . ASP C 1 223 ? -6.644 9.874 10.151 1.00 43.38 223 ASP C C 1
ATOM 6505 O O . ASP C 1 223 ? -7.662 9.729 9.435 1.00 46.15 223 ASP C O 1
ATOM 6510 N N . ILE C 1 224 ? -6.668 10.384 11.393 1.00 41.10 224 ILE C N 1
ATOM 6511 C CA . ILE C 1 224 ? -7.897 10.932 11.953 1.00 40.23 224 ILE C CA 1
ATOM 6512 C C . ILE C 1 224 ? -7.670 12.390 12.302 1.00 39.66 224 ILE C C 1
ATOM 6513 O O . ILE C 1 224 ? -6.547 12.850 12.451 1.00 41.24 224 ILE C O 1
ATOM 6518 N N . LEU C 1 225 ? -8.751 13.127 12.456 1.00 40.67 225 LEU C N 1
ATOM 6519 C CA . LEU C 1 225 ? -8.634 14.423 13.088 1.00 41.09 225 LEU C CA 1
ATOM 6520 C C . LEU C 1 225 ? -8.480 14.228 14.606 1.00 40.44 225 LEU C C 1
ATOM 6521 O O . LEU C 1 225 ? -9.112 13.313 15.148 1.00 39.69 225 LEU C O 1
ATOM 6526 N N . GLU C 1 226 ? -7.604 15.031 15.274 1.00 40.99 226 GLU C N 1
ATOM 6527 C CA . GLU C 1 226 ? -7.381 14.874 16.726 1.00 44.28 226 GLU C CA 1
ATOM 6528 C C . GLU C 1 226 ? -8.503 15.584 17.457 1.00 42.43 226 GLU C C 1
ATOM 6529 O O . GLU C 1 226 ? -8.333 16.742 17.784 1.00 44.17 226 GLU C O 1
ATOM 6535 N N . SER C 1 227 ? -9.644 14.907 17.582 1.00 42.45 227 SER C N 1
ATOM 6536 C CA . SER C 1 227 ? -10.902 15.464 18.069 1.00 44.83 227 SER C CA 1
ATOM 6537 C C . SER C 1 227 ? -10.791 15.924 19.527 1.00 46.64 227 SER C C 1
ATOM 6538 O O . SER C 1 227 ? -10.277 15.208 20.391 1.00 46.09 227 SER C O 1
ATOM 6541 N N . VAL C 1 228 ? -11.300 17.131 19.773 1.00 45.60 228 VAL C N 1
ATOM 6542 C CA . VAL C 1 228 ? -11.510 17.643 21.103 1.00 45.87 228 VAL C CA 1
ATOM 6543 C C . VAL C 1 228 ? -12.491 16.751 21.866 1.00 46.24 228 VAL C C 1
ATOM 6544 O O . VAL C 1 228 ? -12.265 16.498 23.061 1.00 45.80 228 VAL C O 1
ATOM 6548 N N . THR C 1 229 ? -13.545 16.269 21.199 1.00 43.22 229 THR C N 1
ATOM 6549 C CA . THR C 1 229 ? -14.506 15.402 21.873 1.00 44.03 229 THR C CA 1
ATOM 6550 C C . THR C 1 229 ? -13.810 14.093 22.233 1.00 43.15 229 THR C C 1
ATOM 6551 O O . THR C 1 229 ? -14.008 13.586 23.336 1.00 44.85 229 THR C O 1
ATOM 6555 N N . ARG C 1 230 ? -13.007 13.569 21.308 1.00 41.56 230 ARG C N 1
ATOM 6556 C CA . ARG C 1 230 ? -12.225 12.363 21.560 1.00 42.80 230 ARG C CA 1
ATOM 6557 C C . ARG C 1 230 ? -11.377 12.531 22.831 1.00 44.36 230 ARG C C 1
ATOM 6558 O O . ARG C 1 230 ? -11.403 11.697 23.742 1.00 44.56 230 ARG C O 1
ATOM 6566 N N . LYS C 1 231 ? -10.671 13.660 22.928 1.00 45.50 231 LYS C N 1
ATOM 6567 C CA . LYS C 1 231 ? -9.737 13.871 24.015 1.00 47.37 231 LYS C CA 1
ATOM 6568 C C . LYS C 1 231 ? -10.532 14.012 25.321 1.00 47.42 231 LYS C C 1
ATOM 6569 O O . LYS C 1 231 ? -10.172 13.407 26.338 1.00 45.31 231 LYS C O 1
ATOM 6575 N N . THR C 1 232 ? -11.669 14.739 25.251 1.00 48.04 232 THR C N 1
ATOM 6576 C CA . THR C 1 232 ? -12.597 14.872 26.377 1.00 48.19 232 THR C CA 1
ATOM 6577 C C . THR C 1 232 ? -13.063 13.515 26.891 1.00 47.16 232 THR C C 1
ATOM 6578 O O . THR C 1 232 ? -13.018 13.280 28.082 1.00 49.16 232 THR C O 1
ATOM 6582 N N . LEU C 1 233 ? -13.538 12.638 26.011 1.00 45.92 233 LEU C N 1
ATOM 6583 C CA . LEU C 1 233 ? -14.007 11.321 26.429 1.00 47.07 233 LEU C CA 1
ATOM 6584 C C . LEU C 1 233 ? -12.875 10.503 27.036 1.00 48.17 233 LEU C C 1
ATOM 6585 O O . LEU C 1 233 ? -13.088 9.740 27.994 1.00 50.17 233 LEU C O 1
ATOM 6590 N N . MET C 1 234 ? -11.659 10.665 26.499 1.00 48.37 234 MET C N 1
ATOM 6591 C CA . MET C 1 234 ? -10.541 9.940 27.054 1.00 47.36 234 MET C CA 1
ATOM 6592 C C . MET C 1 234 ? -10.290 10.368 28.502 1.00 48.88 234 MET C C 1
ATOM 6593 O O . MET C 1 234 ? -9.996 9.517 29.334 1.00 50.63 234 MET C O 1
ATOM 6598 N N . SER C 1 235 ? -10.384 11.670 28.818 1.00 49.36 235 SER C N 1
ATOM 6599 C CA . SER C 1 235 ? -10.176 12.168 30.172 1.00 50.31 235 SER C CA 1
ATOM 6600 C C . SER C 1 235 ? -11.253 11.620 31.089 1.00 50.70 235 SER C C 1
ATOM 6601 O O . SER C 1 235 ? -10.945 11.178 32.197 1.00 50.62 235 SER C O 1
ATOM 6604 N N . LEU C 1 236 ? -12.506 11.696 30.606 1.00 48.89 236 LEU C N 1
ATOM 6605 C CA . LEU C 1 236 ? -13.663 11.289 31.380 1.00 52.51 236 LEU C CA 1
ATOM 6606 C C . LEU C 1 236 ? -13.579 9.795 31.695 1.00 54.23 236 LEU C C 1
ATOM 6607 O O . LEU C 1 236 ? -13.804 9.400 32.833 1.00 56.24 236 LEU C O 1
ATOM 6612 N N . SER C 1 237 ? -13.232 8.981 30.700 1.00 53.60 237 SER C N 1
ATOM 6613 C CA . SER C 1 237 ? -13.153 7.540 30.885 1.00 55.68 237 SER C CA 1
ATOM 6614 C C . SER C 1 237 ? -12.094 7.196 31.943 1.00 59.54 237 SER C C 1
ATOM 6615 O O . SER C 1 237 ? -12.248 6.236 32.701 1.00 58.06 237 SER C O 1
ATOM 6618 N N . GLU C 1 238 ? -11.025 7.988 31.982 1.00 61.74 238 GLU C N 1
ATOM 6619 C CA . GLU C 1 238 ? -9.887 7.774 32.858 1.00 64.13 238 GLU C CA 1
ATOM 6620 C C . GLU C 1 238 ? -10.224 8.240 34.279 1.00 62.78 238 GLU C C 1
ATOM 6621 O O . GLU C 1 238 ? -10.195 7.434 35.223 1.00 61.63 238 GLU C O 1
ATOM 6627 N N . ALA C 1 239 ? -10.580 9.528 34.408 1.00 61.39 239 ALA C N 1
ATOM 6628 C CA . ALA C 1 239 ? -10.949 10.149 35.680 1.00 65.20 239 ALA C CA 1
ATOM 6629 C C . ALA C 1 239 ? -12.224 9.558 36.324 1.00 63.29 239 ALA C C 1
ATOM 6630 O O . ALA C 1 239 ? -12.321 9.477 37.526 1.00 67.50 239 ALA C O 1
ATOM 6632 N N . GLU C 1 240 ? -13.222 9.173 35.536 1.00 64.27 240 GLU C N 1
ATOM 6633 C CA . GLU C 1 240 ? -14.551 8.867 36.048 1.00 65.54 240 GLU C CA 1
ATOM 6634 C C . GLU C 1 240 ? -14.851 7.368 36.032 1.00 63.61 240 GLU C C 1
ATOM 6635 O O . GLU C 1 240 ? -15.523 6.892 36.935 1.00 65.87 240 GLU C O 1
ATOM 6641 N N . LEU C 1 241 ? -14.384 6.630 35.033 1.00 60.32 241 LEU C N 1
ATOM 6642 C CA . LEU C 1 241 ? -14.698 5.212 34.939 1.00 60.27 241 LEU C CA 1
ATOM 6643 C C . LEU C 1 241 ? -13.484 4.356 35.332 1.00 61.67 241 LEU C C 1
ATOM 6644 O O . LEU C 1 241 ? -13.569 3.112 35.329 1.00 60.93 241 LEU C O 1
ATOM 6649 N N . ASP C 1 242 ? -12.338 5.031 35.586 1.00 62.64 242 ASP C N 1
ATOM 6650 C CA . ASP C 1 242 ? -11.073 4.391 35.928 1.00 66.33 242 ASP C CA 1
ATOM 6651 C C . ASP C 1 242 ? -10.621 3.440 34.828 1.00 64.03 242 ASP C C 1
ATOM 6652 O O . ASP C 1 242 ? -10.064 2.387 35.124 1.00 64.35 242 ASP C O 1
ATOM 6657 N N . SER C 1 243 ? -10.837 3.843 33.574 1.00 60.52 243 SER C N 1
ATOM 6658 C CA . SER C 1 243 ? -10.687 2.988 32.415 1.00 56.27 243 SER C CA 1
ATOM 6659 C C . SER C 1 243 ? -9.970 3.819 31.357 1.00 53.64 243 SER C C 1
ATOM 6660 O O . SER C 1 243 ? -10.614 4.467 30.531 1.00 50.27 243 SER C O 1
ATOM 6663 N N . PRO C 1 244 ? -8.621 3.888 31.373 1.00 53.71 244 PRO C N 1
ATOM 6664 C CA . PRO C 1 244 ? -7.901 4.558 30.286 1.00 52.28 244 PRO C CA 1
ATOM 6665 C C . PRO C 1 244 ? -8.305 3.929 28.943 1.00 49.85 244 PRO C C 1
ATOM 6666 O O . PRO C 1 244 ? -8.543 2.719 28.846 1.00 51.75 244 PRO C O 1
ATOM 6670 N N . VAL C 1 245 ? -8.521 4.789 27.956 1.00 48.43 245 VAL C N 1
ATOM 6671 C CA . VAL C 1 245 ? -8.743 4.408 26.550 1.00 49.16 245 VAL C CA 1
ATOM 6672 C C . VAL C 1 245 ? -7.419 3.893 25.956 1.00 47.29 245 VAL C C 1
ATOM 6673 O O . VAL C 1 245 ? -6.385 4.536 26.086 1.00 46.71 245 VAL C O 1
ATOM 6677 N N . ILE C 1 246 ? -7.475 2.720 25.325 1.00 45.53 246 ILE C N 1
ATOM 6678 C CA . ILE C 1 246 ? -6.318 2.129 24.673 1.00 45.96 246 ILE C CA 1
ATOM 6679 C C . ILE C 1 246 ? -6.287 2.627 23.222 1.00 45.08 246 ILE C C 1
ATOM 6680 O O . ILE C 1 246 ? -7.265 2.500 22.495 1.00 40.22 246 ILE C O 1
ATOM 6685 N N . GLU C 1 247 ? -5.182 3.277 22.849 1.00 44.99 247 GLU C N 1
ATOM 6686 C CA . GLU C 1 247 ? -5.005 3.814 21.510 1.00 42.84 247 GLU C CA 1
ATOM 6687 C C . GLU C 1 247 ? -4.158 2.817 20.740 1.00 41.42 247 GLU C C 1
ATOM 6688 O O . GLU C 1 247 ? -2.997 2.676 21.038 1.00 45.51 247 GLU C O 1
ATOM 6694 N N . ARG C 1 248 ? -4.765 2.048 19.838 1.00 39.59 248 ARG C N 1
ATOM 6695 C CA . ARG C 1 248 ? -4.062 1.048 19.061 1.00 39.28 248 ARG C CA 1
ATOM 6696 C C . ARG C 1 248 ? -4.739 0.980 17.682 1.00 39.70 248 ARG C C 1
ATOM 6697 O O . ARG C 1 248 ? -5.911 1.340 17.542 1.00 42.96 248 ARG C O 1
ATOM 6705 N N . ASP C 1 249 ? -4.034 0.480 16.676 1.00 39.95 249 ASP C N 1
ATOM 6706 C CA . ASP C 1 249 ? -4.725 0.233 15.419 1.00 39.79 249 ASP C CA 1
ATOM 6707 C C . ASP C 1 249 ? -5.884 -0.747 15.631 1.00 40.17 249 ASP C C 1
ATOM 6708 O O . ASP C 1 249 ? -5.850 -1.594 16.528 1.00 40.11 249 ASP C O 1
ATOM 6713 N N . MET C 1 250 ? -6.933 -0.594 14.797 1.00 40.38 250 MET C N 1
ATOM 6714 C CA . MET C 1 250 ? -8.084 -1.501 14.834 1.00 40.88 250 MET C CA 1
ATOM 6715 C C . MET C 1 250 ? -8.371 -2.058 13.455 1.00 37.46 250 MET C C 1
ATOM 6716 O O . MET C 1 250 ? -8.161 -1.331 12.484 1.00 40.70 250 MET C O 1
ATOM 6721 N N . ASP C 1 251 ? -8.865 -3.292 13.348 1.00 37.26 251 ASP C N 1
ATOM 6722 C CA . ASP C 1 251 ? -9.254 -3.814 12.017 1.00 39.37 251 ASP C CA 1
ATOM 6723 C C . ASP C 1 251 ? -10.771 -3.740 11.825 1.00 42.00 251 ASP C C 1
ATOM 6724 O O . ASP C 1 251 ? -11.546 -3.822 12.794 1.00 41.81 251 ASP C O 1
ATOM 6729 N N . ARG C 1 252 ? -11.176 -3.674 10.568 1.00 39.22 252 ARG C N 1
ATOM 6730 C CA . ARG C 1 252 ? -12.556 -3.727 10.173 1.00 36.52 252 ARG C CA 1
ATOM 6731 C C . ARG C 1 252 ? -13.279 -4.859 10.905 1.00 37.25 252 ARG C C 1
ATOM 6732 O O . ARG C 1 252 ? -14.395 -4.659 11.429 1.00 37.63 252 ARG C O 1
ATOM 6740 N N . THR C 1 253 ? -12.717 -6.067 10.884 1.00 36.16 253 THR C N 1
ATOM 6741 C CA . THR C 1 253 ? -13.517 -7.208 11.306 1.00 36.23 253 THR C CA 1
ATOM 6742 C C . THR C 1 253 ? -13.649 -7.230 12.826 1.00 40.67 253 THR C C 1
ATOM 6743 O O . THR C 1 253 ? -14.503 -7.940 13.335 1.00 42.38 253 THR C O 1
ATOM 6747 N N . GLU C 1 254 ? -12.837 -6.431 13.561 1.00 39.87 254 GLU C N 1
ATOM 6748 C CA . GLU C 1 254 ? -13.051 -6.304 14.990 1.00 39.90 254 GLU C CA 1
ATOM 6749 C C . GLU C 1 254 ? -14.421 -5.662 15.263 1.00 41.54 254 GLU C C 1
ATOM 6750 O O . GLU C 1 254 ? -15.027 -5.974 16.313 1.00 41.48 254 GLU C O 1
ATOM 6756 N N . LEU C 1 255 ? -14.914 -4.763 14.392 1.00 38.44 255 LEU C N 1
ATOM 6757 C CA . LEU C 1 255 ? -16.169 -4.082 14.721 1.00 41.10 255 LEU C CA 1
ATOM 6758 C C . LEU C 1 255 ? -17.335 -5.083 14.728 1.00 42.12 255 LEU C C 1
ATOM 6759 O O . LEU C 1 255 ? -18.354 -4.870 15.364 1.00 47.66 255 LEU C O 1
ATOM 6764 N N . TYR C 1 256 ? -17.187 -6.226 14.079 1.00 44.16 256 TYR C N 1
ATOM 6765 C CA . TYR C 1 256 ? -18.276 -7.189 14.064 1.00 47.35 256 TYR C CA 1
ATOM 6766 C C . TYR C 1 256 ? -18.286 -8.013 15.346 1.00 52.05 256 TYR C C 1
ATOM 6767 O O . TYR C 1 256 ? -19.263 -8.733 15.597 1.00 58.27 256 TYR C O 1
ATOM 6776 N N . ILE C 1 257 ? -17.229 -7.913 16.179 1.00 50.11 257 ILE C N 1
ATOM 6777 C CA . ILE C 1 257 ? -17.174 -8.782 17.336 1.00 47.45 257 ILE C CA 1
ATOM 6778 C C . ILE C 1 257 ? -17.056 -7.962 18.610 1.00 46.36 257 ILE C C 1
ATOM 6779 O O . ILE C 1 257 ? -17.076 -8.506 19.698 1.00 48.84 257 ILE C O 1
ATOM 6784 N N . ALA C 1 258 ? -16.959 -6.641 18.495 1.00 44.21 258 ALA C N 1
ATOM 6785 C CA . ALA C 1 258 ? -16.837 -5.747 19.647 1.00 43.42 258 ALA C CA 1
ATOM 6786 C C . ALA C 1 258 ? -18.128 -5.798 20.459 1.00 47.15 258 ALA C C 1
ATOM 6787 O O . ALA C 1 258 ? -19.167 -6.157 19.911 1.00 48.93 258 ALA C O 1
ATOM 6789 N N . GLU C 1 259 ? -18.062 -5.475 21.766 1.00 48.84 259 GLU C N 1
ATOM 6790 C CA . GLU C 1 259 ? -19.273 -5.380 22.551 1.00 51.44 259 GLU C CA 1
ATOM 6791 C C . GLU C 1 259 ? -20.024 -4.097 22.195 1.00 49.58 259 GLU C C 1
ATOM 6792 O O . GLU C 1 259 ? -21.250 -4.089 22.288 1.00 51.27 259 GLU C O 1
ATOM 6798 N N . GLU C 1 260 ? -19.313 -3.016 21.865 1.00 44.79 260 GLU C N 1
ATOM 6799 C CA . GLU C 1 260 ? -19.965 -1.752 21.546 1.00 43.81 260 GLU C CA 1
ATOM 6800 C C . GLU C 1 260 ? -19.144 -0.984 20.509 1.00 41.54 260 GLU C C 1
ATOM 6801 O O . GLU C 1 260 ? -17.927 -1.159 20.420 1.00 42.77 260 GLU C O 1
ATOM 6807 N N . VAL C 1 261 ? -19.792 -0.061 19.813 1.00 39.23 261 VAL C N 1
ATOM 6808 C CA . VAL C 1 261 ? -19.139 0.878 18.935 1.00 38.31 261 VAL C CA 1
ATOM 6809 C C . VAL C 1 261 ? -19.919 2.180 19.043 1.00 39.00 261 VAL C C 1
ATOM 6810 O O . VAL C 1 261 ? -21.165 2.169 19.119 1.00 41.00 261 VAL C O 1
ATOM 6814 N N . PHE C 1 262 ? -19.207 3.304 19.000 1.00 38.33 262 PHE C N 1
ATOM 6815 C CA . PHE C 1 262 ? -19.872 4.592 19.039 1.00 39.42 262 PHE C CA 1
ATOM 6816 C C . PHE C 1 262 ? -18.927 5.626 18.439 1.00 40.26 262 PHE C C 1
ATOM 6817 O O . PHE C 1 262 ? -17.717 5.386 18.386 1.00 39.19 262 PHE C O 1
ATOM 6825 N N . LEU C 1 263 ? -19.487 6.775 18.031 1.00 40.39 263 LEU C N 1
ATOM 6826 C CA . LEU C 1 263 ? -18.755 7.836 17.377 1.00 40.80 263 LEU C CA 1
ATOM 6827 C C . LEU C 1 263 ? -18.788 9.055 18.293 1.00 43.06 263 LEU C C 1
ATOM 6828 O O . LEU C 1 263 ? -19.732 9.208 19.059 1.00 44.13 263 LEU C O 1
ATOM 6833 N N . CYS C 1 264 ? -17.834 9.981 18.129 1.00 43.19 264 CYS C N 1
ATOM 6834 C CA . CYS C 1 264 ? -17.949 11.236 18.866 1.00 42.03 264 CYS C CA 1
ATOM 6835 C C . CYS C 1 264 ? -17.354 12.377 18.044 1.00 42.52 264 CYS C C 1
ATOM 6836 O O . CYS C 1 264 ? -16.513 12.136 17.199 1.00 43.37 264 CYS C O 1
ATOM 6839 N N . GLY C 1 265 ? -17.839 13.602 18.253 1.00 42.48 265 GLY C N 1
ATOM 6840 C CA . GLY C 1 265 ? -17.236 14.836 17.754 1.00 41.31 265 GLY C CA 1
ATOM 6841 C C . GLY C 1 265 ? -18.179 15.968 18.200 1.00 45.47 265 GLY C C 1
ATOM 6842 O O . GLY C 1 265 ? -19.227 15.709 18.797 1.00 43.58 265 GLY C O 1
ATOM 6843 N N . THR C 1 266 ? -17.798 17.222 17.948 1.00 45.75 266 THR C N 1
ATOM 6844 C CA . THR C 1 266 ? -18.621 18.308 18.422 1.00 46.53 266 THR C CA 1
ATOM 6845 C C . THR C 1 266 ? -20.030 18.186 17.856 1.00 47.63 266 THR C C 1
ATOM 6846 O O . THR C 1 266 ? -20.972 18.175 18.606 1.00 48.83 266 THR C O 1
ATOM 6850 N N . ILE C 1 267 ? -20.194 18.108 16.543 1.00 49.55 267 ILE C N 1
ATOM 6851 C CA . ILE C 1 267 ? -21.526 18.175 15.977 1.00 53.12 267 ILE C CA 1
ATOM 6852 C C . ILE C 1 267 ? -22.231 16.866 16.259 1.00 54.27 267 ILE C C 1
ATOM 6853 O O . ILE C 1 267 ? -23.417 16.868 16.594 1.00 57.69 267 ILE C O 1
ATOM 6857 N N . ALA C 1 268 ? -21.482 15.775 16.191 1.00 51.78 268 ALA C N 1
ATOM 6858 C CA . ALA C 1 268 ? -22.026 14.433 16.349 1.00 49.32 268 ALA C CA 1
ATOM 6859 C C . ALA C 1 268 ? -22.428 14.154 17.799 1.00 50.92 268 ALA C C 1
ATOM 6860 O O . ALA C 1 268 ? -23.318 13.341 18.013 1.00 51.36 268 ALA C O 1
ATOM 6862 N N . GLU C 1 269 ? -21.751 14.778 18.779 1.00 49.34 269 GLU C N 1
ATOM 6863 C CA . GLU C 1 269 ? -21.907 14.436 20.194 1.00 52.98 269 GLU C CA 1
ATOM 6864 C C . GLU C 1 269 ? -21.398 13.024 20.446 1.00 51.26 269 GLU C C 1
ATOM 6865 O O . GLU C 1 269 ? -20.241 12.767 20.190 1.00 58.92 269 GLU C O 1
ATOM 6871 N N . ILE C 1 270 ? -22.216 12.132 21.003 1.00 52.17 270 ILE C N 1
ATOM 6872 C CA . ILE C 1 270 ? -21.837 10.722 21.116 1.00 50.04 270 ILE C CA 1
ATOM 6873 C C . ILE C 1 270 ? -22.942 9.874 20.488 1.00 54.24 270 ILE C C 1
ATOM 6874 O O . ILE C 1 270 ? -24.078 9.908 20.991 1.00 59.76 270 ILE C O 1
ATOM 6879 N N . LEU C 1 271 ? -22.604 9.176 19.384 1.00 49.73 271 LEU C N 1
ATOM 6880 C CA . LEU C 1 271 ? -23.555 8.417 18.572 1.00 47.03 271 LEU C CA 1
ATOM 6881 C C . LEU C 1 271 ? -23.247 6.921 18.697 1.00 45.62 271 LEU C C 1
ATOM 6882 O O . LEU C 1 271 ? -22.209 6.433 18.248 1.00 44.66 271 LEU C O 1
ATOM 6887 N N . PRO C 1 272 ? -24.174 6.141 19.274 1.00 45.44 272 PRO C N 1
ATOM 6888 C CA . PRO C 1 272 ? -23.992 4.696 19.370 1.00 44.88 272 PRO C CA 1
ATOM 6889 C C . PRO C 1 272 ? -24.175 4.119 17.983 1.00 45.73 272 PRO C C 1
ATOM 6890 O O . PRO C 1 272 ? -25.056 4.555 17.236 1.00 49.07 272 PRO C O 1
ATOM 6894 N N . VAL C 1 273 ? -23.338 3.134 17.632 1.00 43.50 273 VAL C N 1
ATOM 6895 C CA . VAL C 1 273 ? -23.475 2.438 16.376 1.00 39.74 273 VAL C CA 1
ATOM 6896 C C . VAL C 1 273 ? -24.006 1.025 16.636 1.00 40.28 273 VAL C C 1
ATOM 6897 O O . VAL C 1 273 ? -23.263 0.169 17.130 1.00 41.30 273 VAL C O 1
ATOM 6901 N N . THR C 1 274 ? -25.247 0.734 16.202 1.00 38.49 274 THR C N 1
ATOM 6902 C CA . THR C 1 274 ? -25.822 -0.567 16.530 1.00 38.01 274 THR C CA 1
ATOM 6903 C C . THR C 1 274 ? -25.722 -1.601 15.417 1.00 38.26 274 THR C C 1
ATOM 6904 O O . THR C 1 274 ? -25.850 -2.789 15.729 1.00 39.39 274 THR C O 1
ATOM 6908 N N . THR C 1 275 ? -25.489 -1.169 14.155 1.00 36.53 275 THR C N 1
ATOM 6909 C CA . THR C 1 275 ? -25.248 -2.106 13.085 1.00 38.25 275 THR C CA 1
ATOM 6910 C C . THR C 1 275 ? -24.109 -1.575 12.196 1.00 38.90 275 THR C C 1
ATOM 6911 O O . THR C 1 275 ? -23.980 -0.369 12.007 1.00 39.90 275 THR C O 1
ATOM 6915 N N . ILE C 1 276 ? -23.255 -2.480 11.702 1.00 38.04 276 ILE C N 1
ATOM 6916 C CA . ILE C 1 276 ? -22.236 -2.214 10.700 1.00 40.12 276 ILE C CA 1
ATOM 6917 C C . ILE C 1 276 ? -22.454 -3.205 9.560 1.00 39.21 276 ILE C C 1
ATOM 6918 O O . ILE C 1 276 ? -22.421 -4.421 9.790 1.00 39.84 276 ILE C O 1
ATOM 6923 N N . ASP C 1 277 ? -22.650 -2.673 8.337 1.00 38.76 277 ASP C N 1
ATOM 6924 C CA . ASP C 1 277 ? -22.971 -3.476 7.159 1.00 37.64 277 ASP C CA 1
ATOM 6925 C C . ASP C 1 277 ? -24.162 -4.404 7.492 1.00 39.04 277 ASP C C 1
ATOM 6926 O O . ASP C 1 277 ? -24.166 -5.539 7.050 1.00 39.64 277 ASP C O 1
ATOM 6931 N N . ARG C 1 278 ? -25.117 -3.941 8.313 1.00 39.05 278 ARG C N 1
ATOM 6932 C CA . ARG C 1 278 ? -26.289 -4.707 8.749 1.00 41.70 278 ARG C CA 1
ATOM 6933 C C . ARG C 1 278 ? -25.933 -5.894 9.656 1.00 42.00 278 ARG C C 1
ATOM 6934 O O . ARG C 1 278 ? -26.755 -6.784 9.859 1.00 43.07 278 ARG C O 1
ATOM 6942 N N . ILE C 1 279 ? -24.685 -5.994 10.118 1.00 41.81 279 ILE C N 1
ATOM 6943 C CA . ILE C 1 279 ? -24.354 -6.904 11.213 1.00 42.39 279 ILE C CA 1
ATOM 6944 C C . ILE C 1 279 ? -24.654 -6.186 12.539 1.00 43.29 279 ILE C C 1
ATOM 6945 O O . ILE C 1 279 ? -24.279 -5.025 12.700 1.00 43.78 279 ILE C O 1
ATOM 6950 N N . GLN C 1 280 ? -25.314 -6.863 13.476 1.00 43.17 280 GLN C N 1
ATOM 6951 C CA . GLN C 1 280 ? -25.539 -6.290 14.801 1.00 48.27 280 GLN C CA 1
ATOM 6952 C C . GLN C 1 280 ? -24.225 -6.147 15.570 1.00 47.75 280 GLN C C 1
ATOM 6953 O O . GLN C 1 280 ? -23.457 -7.103 15.635 1.00 48.86 280 GLN C O 1
ATOM 6959 N N . VAL C 1 281 ? -23.955 -4.946 16.100 1.00 45.89 281 VAL C N 1
ATOM 6960 C CA . VAL C 1 281 ? -22.862 -4.723 17.048 1.00 47.03 281 VAL C CA 1
ATOM 6961 C C . VAL C 1 281 ? -23.261 -5.266 18.408 1.00 48.48 281 VAL C C 1
ATOM 6962 O O . VAL C 1 281 ? -24.268 -4.836 18.975 1.00 54.56 281 VAL C O 1
ATOM 6966 N N . GLY C 1 282 ? -22.485 -6.197 18.937 1.00 50.68 282 GLY C N 1
ATOM 6967 C CA . GLY C 1 282 ? -22.873 -6.903 20.148 1.00 52.86 282 GLY C CA 1
ATOM 6968 C C . GLY C 1 282 ? -24.261 -7.509 19.978 1.00 55.96 282 GLY C C 1
ATOM 6969 O O . GLY C 1 282 ? -24.537 -8.197 19.003 1.00 56.79 282 GLY C O 1
ATOM 6970 N N . ASP C 1 283 ? -25.150 -7.166 20.904 1.00 61.44 283 ASP C N 1
ATOM 6971 C CA . ASP C 1 283 ? -26.521 -7.656 20.955 1.00 67.83 283 ASP C CA 1
ATOM 6972 C C . ASP C 1 283 ? -27.455 -6.642 20.285 1.00 67.30 283 ASP C C 1
ATOM 6973 O O . ASP C 1 283 ? -28.682 -6.706 20.472 1.00 64.84 283 ASP C O 1
ATOM 6978 N N . GLY C 1 284 ? -26.856 -5.633 19.625 1.00 61.65 284 GLY C N 1
ATOM 6979 C CA . GLY C 1 284 ? -27.617 -4.676 18.842 1.00 59.36 284 GLY C CA 1
ATOM 6980 C C . GLY C 1 284 ? -28.337 -3.571 19.622 1.00 57.89 284 GLY C C 1
ATOM 6981 O O . GLY C 1 284 ? -29.021 -2.739 19.034 1.00 58.11 284 GLY C O 1
ATOM 6982 N N . GLU C 1 285 ? -28.127 -3.526 20.940 1.00 57.34 285 GLU C N 1
ATOM 6983 C CA . GLU C 1 285 ? -28.594 -2.426 21.771 1.00 57.83 285 GLU C CA 1
ATOM 6984 C C . GLU C 1 285 ? -27.452 -1.433 21.988 1.00 52.93 285 GLU C C 1
ATOM 6985 O O . GLU C 1 285 ? -26.300 -1.796 21.911 1.00 48.21 285 GLU C O 1
ATOM 6991 N N . VAL C 1 286 ? -27.784 -0.195 22.342 1.00 53.75 286 VAL C N 1
ATOM 6992 C CA . VAL C 1 286 ? -26.774 0.722 22.870 1.00 53.45 286 VAL C CA 1
ATOM 6993 C C . VAL C 1 286 ? -26.119 0.113 24.117 1.00 52.72 286 VAL C C 1
ATOM 6994 O O . VAL C 1 286 ? -26.802 -0.417 24.984 1.00 53.13 286 VAL C O 1
ATOM 6998 N N . GLY C 1 287 ? -24.775 0.096 24.156 1.00 51.52 287 GLY C N 1
ATOM 6999 C CA . GLY C 1 287 ? -24.047 -0.624 25.192 1.00 48.60 287 GLY C CA 1
ATOM 7000 C C . GLY C 1 287 ? -23.881 0.199 26.461 1.00 48.18 287 GLY C C 1
ATOM 7001 O O . GLY C 1 287 ? -24.031 1.418 26.419 1.00 47.41 287 GLY C O 1
ATOM 7002 N N . PRO C 1 288 ? -23.599 -0.439 27.630 1.00 48.74 288 PRO C N 1
ATOM 7003 C CA . PRO C 1 288 ? -23.508 0.268 28.905 1.00 49.27 288 PRO C CA 1
ATOM 7004 C C . PRO C 1 288 ? -22.385 1.310 28.932 1.00 50.38 288 PRO C C 1
ATOM 7005 O O . PRO C 1 288 ? -22.570 2.389 29.515 1.00 52.21 288 PRO C O 1
ATOM 7009 N N . VAL C 1 289 ? -21.228 1.014 28.303 1.00 48.36 289 VAL C N 1
ATOM 7010 C CA . VAL C 1 289 ? -20.130 1.974 28.362 1.00 48.59 289 VAL C CA 1
ATOM 7011 C C . VAL C 1 289 ? -20.520 3.264 27.621 1.00 47.31 289 VAL C C 1
ATOM 7012 O O . VAL C 1 289 ? -20.290 4.387 28.099 1.00 46.39 289 VAL C O 1
ATOM 7016 N N . THR C 1 290 ? -21.165 3.083 26.468 1.00 46.09 290 THR C N 1
ATOM 7017 C CA . THR C 1 290 ? -21.677 4.182 25.676 1.00 46.14 290 THR C CA 1
ATOM 7018 C C . THR C 1 290 ? -22.594 5.075 26.484 1.00 48.25 290 THR C C 1
ATOM 7019 O O . THR C 1 290 ? -22.388 6.289 26.549 1.00 47.50 290 THR C O 1
ATOM 7023 N N . ARG C 1 291 ? -23.635 4.450 27.064 1.00 53.31 291 ARG C N 1
ATOM 7024 C CA . ARG C 1 291 ? -24.593 5.145 27.910 1.00 57.15 291 ARG C CA 1
ATOM 7025 C C . ARG C 1 291 ? -23.876 5.921 29.018 1.00 58.75 291 ARG C C 1
ATOM 7026 O O . ARG C 1 291 ? -24.195 7.090 29.266 1.00 58.94 291 ARG C O 1
ATOM 7034 N N . ARG C 1 292 ? -22.928 5.245 29.693 1.00 58.27 292 ARG C N 1
ATOM 7035 C CA . ARG C 1 292 ? -22.195 5.815 30.816 1.00 61.30 292 ARG C CA 1
ATOM 7036 C C . ARG C 1 292 ? -21.418 7.051 30.345 1.00 59.02 292 ARG C C 1
ATOM 7037 O O . ARG C 1 292 ? -21.461 8.099 31.022 1.00 62.12 292 ARG C O 1
ATOM 7045 N N . LEU C 1 293 ? -20.786 6.940 29.154 1.00 52.85 293 LEU C N 1
ATOM 7046 C CA . LEU C 1 293 ? -20.049 8.054 28.595 1.00 50.67 293 LEU C CA 1
ATOM 7047 C C . LEU C 1 293 ? -21.010 9.155 28.170 1.00 50.34 293 LEU C C 1
ATOM 7048 O O . LEU C 1 293 ? -20.715 10.336 28.376 1.00 49.41 293 LEU C O 1
ATOM 7053 N N . GLN C 1 294 ? -22.177 8.766 27.622 1.00 50.93 294 GLN C N 1
ATOM 7054 C CA . GLN C 1 294 ? -23.183 9.772 27.313 1.00 50.11 294 GLN C CA 1
ATOM 7055 C C . GLN C 1 294 ? -23.598 10.525 28.563 1.00 50.41 294 GLN C C 1
ATOM 7056 O O . GLN C 1 294 ? -23.690 11.748 28.507 1.00 49.90 294 GLN C O 1
ATOM 7062 N N . GLU C 1 295 ? -23.842 9.795 29.658 1.00 51.86 295 GLU C N 1
ATOM 7063 C CA . GLU C 1 295 ? -24.297 10.442 30.891 1.00 57.94 295 GLU C CA 1
ATOM 7064 C C . GLU C 1 295 ? -23.249 11.424 31.399 1.00 56.57 295 GLU C C 1
ATOM 7065 O O . GLU C 1 295 ? -23.605 12.563 31.739 1.00 56.13 295 GLU C O 1
ATOM 7071 N N . LEU C 1 296 ? -21.971 10.991 31.421 1.00 54.16 296 LEU C N 1
ATOM 7072 C CA . LEU C 1 296 ? -20.961 11.897 31.928 1.00 53.47 296 LEU C CA 1
ATOM 7073 C C . LEU C 1 296 ? -20.922 13.127 31.037 1.00 51.33 296 LEU C C 1
ATOM 7074 O O . LEU C 1 296 ? -20.961 14.257 31.500 1.00 50.48 296 LEU C O 1
ATOM 7079 N N . TYR C 1 297 ? -20.854 12.883 29.729 1.00 53.09 297 TYR C N 1
ATOM 7080 C CA . TYR C 1 297 ? -20.631 13.948 28.770 1.00 53.26 297 TYR C CA 1
ATOM 7081 C C . TYR C 1 297 ? -21.808 14.929 28.793 1.00 55.16 297 TYR C C 1
ATOM 7082 O O . TYR C 1 297 ? -21.569 16.135 28.837 1.00 58.81 297 TYR C O 1
ATOM 7091 N N . PHE C 1 298 ? -23.062 14.442 28.795 1.00 53.90 298 PHE C N 1
ATOM 7092 C CA . PHE C 1 298 ? -24.198 15.359 28.863 1.00 53.48 298 PHE C CA 1
ATOM 7093 C C . PHE C 1 298 ? -24.205 16.076 30.205 1.00 54.96 298 PHE C C 1
ATOM 7094 O O . PHE C 1 298 ? -24.537 17.262 30.269 1.00 55.03 298 PHE C O 1
ATOM 7102 N N . GLY C 1 299 ? -23.785 15.364 31.261 1.00 54.31 299 GLY C N 1
ATOM 7103 C CA . GLY C 1 299 ? -23.647 15.999 32.559 1.00 58.42 299 GLY C CA 1
ATOM 7104 C C . GLY C 1 299 ? -22.670 17.184 32.537 1.00 60.22 299 GLY C C 1
ATOM 7105 O O . GLY C 1 299 ? -22.972 18.256 33.073 1.00 62.11 299 GLY C O 1
ATOM 7106 N N . VAL C 1 300 ? -21.509 17.000 31.878 1.00 58.77 300 VAL C N 1
ATOM 7107 C CA . VAL C 1 300 ? -20.452 17.993 31.918 1.00 59.33 300 VAL C CA 1
ATOM 7108 C C . VAL C 1 300 ? -20.867 19.190 31.060 1.00 59.20 300 VAL C C 1
ATOM 7109 O O . VAL C 1 300 ? -20.719 20.335 31.478 1.00 57.20 300 VAL C O 1
ATOM 7113 N N . THR C 1 301 ? -21.392 18.913 29.852 1.00 57.73 301 THR C N 1
ATOM 7114 C CA . THR C 1 301 ? -21.666 19.951 28.880 1.00 58.70 301 THR C CA 1
ATOM 7115 C C . THR C 1 301 ? -22.805 20.845 29.353 1.00 61.29 301 THR C C 1
ATOM 7116 O O . THR C 1 301 ? -22.804 22.030 29.054 1.00 63.81 301 THR C O 1
ATOM 7120 N N . SER C 1 302 ? -23.742 20.313 30.135 1.00 63.22 302 SER C N 1
ATOM 7121 C CA . SER C 1 302 ? -24.882 21.131 30.547 1.00 67.21 302 SER C CA 1
ATOM 7122 C C . SER C 1 302 ? -24.599 21.857 31.862 1.00 70.90 302 SER C C 1
ATOM 7123 O O . SER C 1 302 ? -25.395 22.689 32.307 1.00 71.26 302 SER C O 1
ATOM 7126 N N . GLY C 1 303 ? -23.462 21.535 32.484 1.00 72.12 303 GLY C N 1
ATOM 7127 C CA . GLY C 1 303 ? -22.996 22.250 33.655 1.00 72.84 303 GLY C CA 1
ATOM 7128 C C . GLY C 1 303 ? -23.551 21.682 34.956 1.00 79.17 303 GLY C C 1
ATOM 7129 O O . GLY C 1 303 ? -23.752 22.416 35.931 1.00 87.63 303 GLY C O 1
ATOM 7130 N N . GLN C 1 304 ? -23.759 20.361 35.001 1.00 77.63 304 GLN C N 1
ATOM 7131 C CA . GLN C 1 304 ? -24.291 19.725 36.201 1.00 76.78 304 GLN C CA 1
ATOM 7132 C C . GLN C 1 304 ? -23.171 19.087 37.017 1.00 74.97 304 GLN C C 1
ATOM 7133 O O . GLN C 1 304 ? -23.427 18.599 38.091 1.00 73.55 304 GLN C O 1
ATOM 7139 N N . LEU C 1 305 ? -21.951 19.014 36.462 1.00 74.14 305 LEU C N 1
ATOM 7140 C CA . LEU C 1 305 ? -20.849 18.407 37.179 1.00 70.53 305 LEU C CA 1
ATOM 7141 C C . LEU C 1 305 ? -19.818 19.485 37.463 1.00 73.23 305 LEU C C 1
ATOM 7142 O O . LEU C 1 305 ? -19.104 19.929 36.560 1.00 70.20 305 LEU C O 1
ATOM 7147 N N . GLU C 1 306 ? -19.742 19.853 38.759 1.00 73.61 306 GLU C N 1
ATOM 7148 C CA . GLU C 1 306 ? -19.030 21.045 39.169 1.00 75.41 306 GLU C CA 1
ATOM 7149 C C . GLU C 1 306 ? -17.545 20.873 38.904 1.00 72.73 306 GLU C C 1
ATOM 7150 O O . GLU C 1 306 ? -16.842 21.853 38.673 1.00 71.86 306 GLU C O 1
ATOM 7156 N N . ALA C 1 307 ? -17.091 19.620 38.985 1.00 70.97 307 ALA C N 1
ATOM 7157 C CA . ALA C 1 307 ? -15.669 19.332 38.876 1.00 73.53 307 ALA C CA 1
ATOM 7158 C C . ALA C 1 307 ? -15.135 19.809 37.512 1.00 71.96 307 ALA C C 1
ATOM 7159 O O . ALA C 1 307 ? -13.955 20.136 37.387 1.00 69.02 307 ALA C O 1
ATOM 7161 N N . TYR C 1 308 ? -16.022 19.910 36.504 1.00 68.39 308 TYR C N 1
ATOM 7162 C CA . TYR C 1 308 ? -15.604 20.178 35.133 1.00 69.60 308 TYR C CA 1
ATOM 7163 C C . TYR C 1 308 ? -15.985 21.591 34.691 1.00 70.22 308 TYR C C 1
ATOM 7164 O O . TYR C 1 308 ? -15.810 21.881 33.519 1.00 69.09 308 TYR C O 1
ATOM 7173 N N . LYS C 1 309 ? -16.439 22.449 35.635 1.00 71.89 309 LYS C N 1
ATOM 7174 C CA . LYS C 1 309 ? -16.837 23.822 35.353 1.00 72.76 309 LYS C CA 1
ATOM 7175 C C . LYS C 1 309 ? -15.812 24.585 34.500 1.00 69.42 309 LYS C C 1
ATOM 7176 O O . LYS C 1 309 ? -16.224 25.474 33.763 1.00 68.53 309 LYS C O 1
ATOM 7182 N N . SER C 1 310 ? -14.507 24.269 34.580 1.00 65.77 310 SER C N 1
ATOM 7183 C CA . SER C 1 310 ? -13.555 25.151 33.932 1.00 62.71 310 SER C CA 1
ATOM 7184 C C . SER C 1 310 ? -13.539 24.926 32.414 1.00 61.95 310 SER C C 1
ATOM 7185 O O . SER C 1 310 ? -12.915 25.685 31.660 1.00 63.17 310 SER C O 1
ATOM 7188 N N . TRP C 1 311 ? -14.272 23.899 31.953 1.00 57.87 311 TRP C N 1
ATOM 7189 C CA . TRP C 1 311 ? -14.400 23.622 30.534 1.00 55.34 311 TRP C CA 1
ATOM 7190 C C . TRP C 1 311 ? -15.507 24.476 29.917 1.00 56.15 311 TRP C C 1
ATOM 7191 O O . TRP C 1 311 ? -15.609 24.520 28.707 1.00 53.82 311 TRP C O 1
ATOM 7202 N N . LEU C 1 312 ? -16.310 25.192 30.726 1.00 57.44 312 LEU C N 1
ATOM 7203 C CA . LEU C 1 312 ? -17.550 25.777 30.227 1.00 56.41 312 LEU C CA 1
ATOM 7204 C C . LEU C 1 312 ? -17.422 27.289 30.229 1.00 56.99 312 LEU C C 1
ATOM 7205 O O . LEU C 1 312 ? -17.021 27.840 31.244 1.00 58.74 312 LEU C O 1
ATOM 7210 N N . LEU C 1 313 ? -17.775 27.975 29.132 1.00 54.26 313 LEU C N 1
ATOM 7211 C CA . LEU C 1 313 ? -17.750 29.419 29.220 1.00 55.25 313 LEU C CA 1
ATOM 7212 C C . LEU C 1 313 ? -19.177 29.970 29.165 1.00 56.46 313 LEU C C 1
ATOM 7213 O O . LEU C 1 313 ? -19.882 29.799 28.173 1.00 58.02 313 LEU C O 1
ATOM 7218 N N . PRO C 1 314 ? -19.702 30.518 30.286 1.00 57.40 314 PRO C N 1
ATOM 7219 C CA . PRO C 1 314 ? -21.042 31.101 30.329 1.00 57.47 314 PRO C CA 1
ATOM 7220 C C . PRO C 1 314 ? -21.141 32.309 29.402 1.00 57.51 314 PRO C C 1
ATOM 7221 O O . PRO C 1 314 ? -20.223 33.145 29.403 1.00 57.81 314 PRO C O 1
ATOM 7225 N N . VAL C 1 315 ? -22.275 32.427 28.681 1.00 56.47 315 VAL C N 1
ATOM 7226 C CA . VAL C 1 315 ? -22.397 33.452 27.658 1.00 56.05 315 VAL C CA 1
ATOM 7227 C C . VAL C 1 315 ? -23.056 34.711 28.186 1.00 57.76 315 VAL C C 1
ATOM 7228 O O . VAL C 1 315 ? -22.615 35.806 27.817 1.00 59.22 315 VAL C O 1
ATOM 7232 N N . TYR C 1 316 ? -24.110 34.555 28.991 1.00 58.73 316 TYR C N 1
ATOM 7233 C CA . TYR C 1 316 ? -24.906 35.700 29.380 1.00 60.68 316 TYR C CA 1
ATOM 7234 C C . TYR C 1 316 ? -24.597 36.003 30.826 1.00 62.21 316 TYR C C 1
ATOM 7235 O O . TYR C 1 316 ? -24.147 35.139 31.584 1.00 61.57 316 TYR C O 1
ATOM 7244 N N . GLU C 1 317 ? -24.813 37.263 31.163 1.00 65.47 317 GLU C N 1
ATOM 7245 C CA . GLU C 1 317 ? -24.678 37.675 32.544 1.00 67.74 317 GLU C CA 1
ATOM 7246 C C . GLU C 1 317 ? -25.603 36.816 33.397 1.00 69.34 317 GLU C C 1
ATOM 7247 O O . GLU C 1 317 ? -25.330 36.528 34.596 1.00 70.74 317 GLU C O 1
ATOM 7254 N N . PRO D 1 12 ? 78.701 -61.801 53.028 1.00 78.55 12 PRO D N 1
ATOM 7255 C CA . PRO D 1 12 ? 78.995 -60.395 53.394 1.00 77.12 12 PRO D CA 1
ATOM 7256 C C . PRO D 1 12 ? 80.313 -59.875 52.785 1.00 77.93 12 PRO D C 1
ATOM 7257 O O . PRO D 1 12 ? 81.190 -60.661 52.453 1.00 76.57 12 PRO D O 1
ATOM 7261 N N . PRO D 1 13 ? 80.438 -58.560 52.482 1.00 75.75 13 PRO D N 1
ATOM 7262 C CA . PRO D 1 13 ? 81.515 -58.083 51.606 1.00 72.89 13 PRO D CA 1
ATOM 7263 C C . PRO D 1 13 ? 82.892 -58.034 52.249 1.00 72.50 13 PRO D C 1
ATOM 7264 O O . PRO D 1 13 ? 83.020 -57.870 53.458 1.00 71.20 13 PRO D O 1
ATOM 7268 N N . ARG D 1 14 ? 83.921 -58.098 51.392 1.00 72.43 14 ARG D N 1
ATOM 7269 C CA . ARG D 1 14 ? 85.301 -58.073 51.841 1.00 72.62 14 ARG D CA 1
ATOM 7270 C C . ARG D 1 14 ? 85.748 -56.673 52.264 1.00 67.27 14 ARG D C 1
ATOM 7271 O O . ARG D 1 14 ? 86.483 -56.530 53.234 1.00 65.53 14 ARG D O 1
ATOM 7279 N N . TYR D 1 15 ? 85.333 -55.633 51.531 1.00 64.15 15 TYR D N 1
ATOM 7280 C CA . TYR D 1 15 ? 85.875 -54.316 51.825 1.00 63.41 15 TYR D CA 1
ATOM 7281 C C . TYR D 1 15 ? 84.782 -53.273 51.977 1.00 59.30 15 TYR D C 1
ATOM 7282 O O . TYR D 1 15 ? 83.705 -53.435 51.473 1.00 57.53 15 TYR D O 1
ATOM 7291 N N . GLY D 1 16 ? 85.114 -52.185 52.662 1.00 59.34 16 GLY D N 1
ATOM 7292 C CA . GLY D 1 16 ? 84.417 -50.922 52.508 1.00 58.50 16 GLY D CA 1
ATOM 7293 C C . GLY D 1 16 ? 85.439 -49.843 52.127 1.00 60.79 16 GLY D C 1
ATOM 7294 O O . GLY D 1 16 ? 86.627 -50.124 52.024 1.00 62.19 16 GLY D O 1
ATOM 7295 N N . TRP D 1 17 ? 84.987 -48.604 51.943 1.00 57.95 17 TRP D N 1
ATOM 7296 C CA . TRP D 1 17 ? 85.870 -47.537 51.528 1.00 58.48 17 TRP D CA 1
ATOM 7297 C C . TRP D 1 17 ? 85.692 -46.334 52.452 1.00 57.02 17 TRP D C 1
ATOM 7298 O O . TRP D 1 17 ? 84.576 -45.882 52.671 1.00 56.29 17 TRP D O 1
ATOM 7309 N N . MET D 1 18 ? 86.801 -45.820 52.986 1.00 58.70 18 MET D N 1
ATOM 7310 C CA . MET D 1 18 ? 86.736 -44.705 53.922 1.00 59.48 18 MET D CA 1
ATOM 7311 C C . MET D 1 18 ? 87.860 -43.737 53.594 1.00 61.13 18 MET D C 1
ATOM 7312 O O . MET D 1 18 ? 89.020 -44.119 53.520 1.00 60.85 18 MET D O 1
ATOM 7317 N N . ASN D 1 19 ? 87.485 -42.477 53.377 1.00 65.07 19 ASN D N 1
ATOM 7318 C CA . ASN D 1 19 ? 88.443 -41.376 53.333 1.00 66.98 19 ASN D CA 1
ATOM 7319 C C . ASN D 1 19 ? 89.522 -41.669 52.301 1.00 67.86 19 ASN D C 1
ATOM 7320 O O . ASN D 1 19 ? 90.692 -41.460 52.586 1.00 71.02 19 ASN D O 1
ATOM 7325 N N . GLY D 1 20 ? 89.120 -42.206 51.143 1.00 66.87 20 GLY D N 1
ATOM 7326 C CA . GLY D 1 20 ? 89.997 -42.296 49.980 1.00 70.03 20 GLY D CA 1
ATOM 7327 C C . GLY D 1 20 ? 90.636 -43.665 49.745 1.00 70.86 20 GLY D C 1
ATOM 7328 O O . GLY D 1 20 ? 91.413 -43.790 48.803 1.00 76.08 20 GLY D O 1
ATOM 7329 N N . GLN D 1 21 ? 90.326 -44.679 50.576 1.00 72.15 21 GLN D N 1
ATOM 7330 C CA . GLN D 1 21 ? 90.916 -46.001 50.366 1.00 73.99 21 GLN D CA 1
ATOM 7331 C C . GLN D 1 21 ? 90.021 -47.150 50.804 1.00 71.67 21 GLN D C 1
ATOM 7332 O O . GLN D 1 21 ? 89.245 -47.045 51.752 1.00 74.25 21 GLN D O 1
ATOM 7338 N N . CYS D 1 22 ? 90.176 -48.278 50.096 1.00 71.55 22 CYS D N 1
ATOM 7339 C CA . CYS D 1 22 ? 89.503 -49.508 50.477 1.00 72.41 22 CYS D CA 1
ATOM 7340 C C . CYS D 1 22 ? 90.156 -50.040 51.744 1.00 73.47 22 CYS D C 1
ATOM 7341 O O . CYS D 1 22 ? 91.373 -49.925 51.901 1.00 74.40 22 CYS D O 1
ATOM 7344 N N . ILE D 1 23 ? 89.332 -50.537 52.665 1.00 71.96 23 ILE D N 1
ATOM 7345 C CA . ILE D 1 23 ? 89.858 -51.129 53.883 1.00 73.52 23 ILE D CA 1
ATOM 7346 C C . ILE D 1 23 ? 88.951 -52.292 54.296 1.00 69.33 23 ILE D C 1
ATOM 7347 O O . ILE D 1 23 ? 87.785 -52.313 53.927 1.00 69.25 23 ILE D O 1
ATOM 7352 N N . PRO D 1 24 ? 89.479 -53.347 54.973 1.00 69.21 24 PRO D N 1
ATOM 7353 C CA . PRO D 1 24 ? 88.684 -54.533 55.295 1.00 67.54 24 PRO D CA 1
ATOM 7354 C C . PRO D 1 24 ? 87.395 -54.136 56.003 1.00 64.45 24 PRO D C 1
ATOM 7355 O O . PRO D 1 24 ? 87.385 -53.197 56.775 1.00 59.94 24 PRO D O 1
ATOM 7359 N N . TRP D 1 25 ? 86.317 -54.839 55.656 1.00 64.61 25 TRP D N 1
ATOM 7360 C CA . TRP D 1 25 ? 84.964 -54.541 56.105 1.00 66.28 25 TRP D CA 1
ATOM 7361 C C . TRP D 1 25 ? 84.913 -54.454 57.629 1.00 67.77 25 TRP D C 1
ATOM 7362 O O . TRP D 1 25 ? 84.348 -53.532 58.180 1.00 61.92 25 TRP D O 1
ATOM 7373 N N . ASP D 1 26 ? 85.567 -55.408 58.286 1.00 72.66 26 ASP D N 1
ATOM 7374 C CA . ASP D 1 26 ? 85.734 -55.543 59.725 1.00 72.13 26 ASP D CA 1
ATOM 7375 C C . ASP D 1 26 ? 86.132 -54.240 60.392 1.00 69.10 26 ASP D C 1
ATOM 7376 O O . ASP D 1 26 ? 85.885 -54.073 61.565 1.00 66.96 26 ASP D O 1
ATOM 7381 N N . GLN D 1 27 ? 86.903 -53.379 59.738 1.00 67.82 27 GLN D N 1
ATOM 7382 C CA . GLN D 1 27 ? 87.458 -52.278 60.503 1.00 69.80 27 GLN D CA 1
ATOM 7383 C C . GLN D 1 27 ? 86.928 -50.954 59.984 1.00 68.21 27 GLN D C 1
ATOM 7384 O O . GLN D 1 27 ? 87.581 -49.938 60.160 1.00 69.51 27 GLN D O 1
ATOM 7390 N N . CYS D 1 28 ? 85.747 -50.987 59.345 1.00 66.11 28 CYS D N 1
ATOM 7391 C CA . CYS D 1 28 ? 85.016 -49.803 58.951 1.00 65.32 28 CYS D CA 1
ATOM 7392 C C . CYS D 1 28 ? 84.165 -49.304 60.127 1.00 65.61 28 CYS D C 1
ATOM 7393 O O . CYS D 1 28 ? 82.982 -49.641 60.273 1.00 61.52 28 CYS D O 1
ATOM 7396 N N . SER D 1 29 ? 84.812 -48.435 60.918 1.00 65.90 29 SER D N 1
ATOM 7397 C CA . SER D 1 29 ? 84.426 -48.121 62.278 1.00 65.12 29 SER D CA 1
ATOM 7398 C C . SER D 1 29 ? 84.512 -46.628 62.505 1.00 62.35 29 SER D C 1
ATOM 7399 O O . SER D 1 29 ? 85.416 -45.973 61.987 1.00 61.35 29 SER D O 1
ATOM 7402 N N . LEU D 1 30 ? 83.586 -46.130 63.347 1.00 56.25 30 LEU D N 1
ATOM 7403 C CA . LEU D 1 30 ? 83.665 -44.756 63.820 1.00 54.20 30 LEU D CA 1
ATOM 7404 C C . LEU D 1 30 ? 83.751 -44.754 65.352 1.00 54.81 30 LEU D C 1
ATOM 7405 O O . LEU D 1 30 ? 83.136 -45.576 66.032 1.00 57.45 30 LEU D O 1
ATOM 7410 N N . HIS D 1 31 ? 84.557 -43.850 65.900 1.00 52.87 31 HIS D N 1
ATOM 7411 C CA . HIS D 1 31 ? 84.625 -43.688 67.329 1.00 52.73 31 HIS D CA 1
ATOM 7412 C C . HIS D 1 31 ? 83.258 -43.282 67.888 1.00 52.01 31 HIS D C 1
ATOM 7413 O O . HIS D 1 31 ? 82.491 -42.583 67.219 1.00 49.50 31 HIS D O 1
ATOM 7420 N N . VAL D 1 32 ? 82.935 -43.739 69.105 1.00 52.32 32 VAL D N 1
ATOM 7421 C CA . VAL D 1 32 ? 81.594 -43.531 69.648 1.00 51.82 32 VAL D CA 1
ATOM 7422 C C . VAL D 1 32 ? 81.402 -42.040 69.892 1.00 52.74 32 VAL D C 1
ATOM 7423 O O . VAL D 1 32 ? 80.290 -41.552 69.905 1.00 51.66 32 VAL D O 1
ATOM 7427 N N . SER D 1 33 ? 82.510 -41.315 70.053 1.00 57.54 33 SER D N 1
ATOM 7428 C CA . SER D 1 33 ? 82.414 -39.886 70.318 1.00 59.12 33 SER D CA 1
ATOM 7429 C C . SER D 1 33 ? 82.288 -39.066 69.031 1.00 59.16 33 SER D C 1
ATOM 7430 O O . SER D 1 33 ? 82.207 -37.852 69.128 1.00 65.95 33 SER D O 1
ATOM 7433 N N . THR D 1 34 ? 82.276 -39.670 67.832 1.00 55.63 34 THR D N 1
ATOM 7434 C CA . THR D 1 34 ? 82.067 -38.846 66.645 1.00 54.24 34 THR D CA 1
ATOM 7435 C C . THR D 1 34 ? 80.601 -38.427 66.570 1.00 53.40 34 THR D C 1
ATOM 7436 O O . THR D 1 34 ? 79.733 -39.149 67.048 1.00 52.71 34 THR D O 1
ATOM 7440 N N . GLN D 1 35 ? 80.320 -37.290 65.924 1.00 52.61 35 GLN D N 1
ATOM 7441 C CA . GLN D 1 35 ? 78.949 -36.861 65.799 1.00 51.33 35 GLN D CA 1
ATOM 7442 C C . GLN D 1 35 ? 78.203 -37.899 64.974 1.00 52.53 35 GLN D C 1
ATOM 7443 O O . GLN D 1 35 ? 76.991 -38.119 65.184 1.00 48.32 35 GLN D O 1
ATOM 7449 N N . ALA D 1 36 ? 78.932 -38.552 64.042 1.00 52.60 36 ALA D N 1
ATOM 7450 C CA . ALA D 1 36 ? 78.264 -39.531 63.187 1.00 53.33 36 ALA D CA 1
ATOM 7451 C C . ALA D 1 36 ? 77.704 -40.673 64.040 1.00 51.12 36 ALA D C 1
ATOM 7452 O O . ALA D 1 36 ? 76.519 -40.941 64.009 1.00 49.57 36 ALA D O 1
ATOM 7454 N N . ALA D 1 37 ? 78.572 -41.307 64.815 1.00 51.31 37 ALA D N 1
ATOM 7455 C CA . ALA D 1 37 ? 78.221 -42.441 65.660 1.00 51.20 37 ALA D CA 1
ATOM 7456 C C . ALA D 1 37 ? 77.180 -42.062 66.700 1.00 51.23 37 ALA D C 1
ATOM 7457 O O . ALA D 1 37 ? 76.219 -42.781 66.876 1.00 54.91 37 ALA D O 1
ATOM 7459 N N . PHE D 1 38 ? 77.308 -40.889 67.313 1.00 51.59 38 PHE D N 1
ATOM 7460 C CA . PHE D 1 38 ? 76.529 -40.531 68.475 1.00 51.36 38 PHE D CA 1
ATOM 7461 C C . PHE D 1 38 ? 75.133 -40.047 68.069 1.00 49.67 38 PHE D C 1
ATOM 7462 O O . PHE D 1 38 ? 74.122 -40.489 68.626 1.00 46.06 38 PHE D O 1
ATOM 7470 N N . PHE D 1 39 ? 75.083 -39.129 67.089 1.00 49.07 39 PHE D N 1
ATOM 7471 C CA . PHE D 1 39 ? 73.847 -38.453 66.714 1.00 46.32 39 PHE D CA 1
ATOM 7472 C C . PHE D 1 39 ? 73.236 -39.055 65.460 1.00 45.89 39 PHE D C 1
ATOM 7473 O O . PHE D 1 39 ? 72.134 -38.653 65.093 1.00 45.80 39 PHE D O 1
ATOM 7481 N N . GLY D 1 40 ? 73.957 -39.975 64.796 1.00 47.58 40 GLY D N 1
ATOM 7482 C CA . GLY D 1 40 ? 73.548 -40.333 63.446 1.00 49.17 40 GLY D CA 1
ATOM 7483 C C . GLY D 1 40 ? 73.736 -39.181 62.443 1.00 50.30 40 GLY D C 1
ATOM 7484 O O . GLY D 1 40 ? 72.962 -39.063 61.505 1.00 50.68 40 GLY D O 1
ATOM 7485 N N . ALA D 1 41 ? 74.771 -38.342 62.643 1.00 48.89 41 ALA D N 1
ATOM 7486 C CA . ALA D 1 41 ? 75.023 -37.212 61.773 1.00 48.35 41 ALA D CA 1
ATOM 7487 C C . ALA D 1 41 ? 75.886 -37.663 60.580 1.00 51.94 41 ALA D C 1
ATOM 7488 O O . ALA D 1 41 ? 77.038 -37.259 60.436 1.00 49.54 41 ALA D O 1
ATOM 7490 N N . SER D 1 42 ? 75.324 -38.549 59.749 1.00 52.37 42 SER D N 1
ATOM 7491 C CA . SER D 1 42 ? 75.837 -38.848 58.423 1.00 50.08 42 SER D CA 1
ATOM 7492 C C . SER D 1 42 ? 74.765 -38.466 57.414 1.00 49.93 42 SER D C 1
ATOM 7493 O O . SER D 1 42 ? 73.632 -38.959 57.482 1.00 49.81 42 SER D O 1
ATOM 7496 N N . LEU D 1 43 ? 75.162 -37.593 56.497 1.00 51.18 43 LEU D N 1
ATOM 7497 C CA . LEU D 1 43 ? 74.389 -37.343 55.296 1.00 50.99 43 LEU D CA 1
ATOM 7498 C C . LEU D 1 43 ? 74.674 -38.481 54.322 1.00 51.14 43 LEU D C 1
ATOM 7499 O O . LEU D 1 43 ? 75.823 -38.836 54.113 1.00 53.91 43 LEU D O 1
ATOM 7504 N N . PHE D 1 44 ? 73.630 -39.113 53.782 1.00 50.15 44 PHE D N 1
ATOM 7505 C CA . PHE D 1 44 ? 73.911 -40.279 52.971 1.00 49.95 44 PHE D CA 1
ATOM 7506 C C . PHE D 1 44 ? 73.038 -40.367 51.703 1.00 49.95 44 PHE D C 1
ATOM 7507 O O . PHE D 1 44 ? 71.987 -39.714 51.586 1.00 46.97 44 PHE D O 1
ATOM 7515 N N . GLU D 1 45 ? 73.514 -41.192 50.752 1.00 44.38 45 GLU D N 1
ATOM 7516 C CA . GLU D 1 45 ? 72.782 -41.562 49.562 1.00 42.96 45 GLU D CA 1
ATOM 7517 C C . GLU D 1 45 ? 72.754 -43.084 49.452 1.00 43.22 45 GLU D C 1
ATOM 7518 O O . GLU D 1 45 ? 73.796 -43.740 49.601 1.00 47.62 45 GLU D O 1
ATOM 7524 N N . GLY D 1 46 ? 71.561 -43.664 49.260 1.00 42.07 46 GLY D N 1
ATOM 7525 C CA . GLY D 1 46 ? 71.402 -45.022 48.751 1.00 42.08 46 GLY D CA 1
ATOM 7526 C C . GLY D 1 46 ? 71.513 -45.056 47.220 1.00 44.60 46 GLY D C 1
ATOM 7527 O O . GLY D 1 46 ? 70.904 -44.281 46.530 1.00 44.41 46 GLY D O 1
ATOM 7528 N N . VAL D 1 47 ? 72.366 -45.922 46.676 1.00 46.96 47 VAL D N 1
ATOM 7529 C CA . VAL D 1 47 ? 72.556 -45.996 45.236 1.00 46.72 47 VAL D CA 1
ATOM 7530 C C . VAL D 1 47 ? 72.553 -47.466 44.871 1.00 48.46 47 VAL D C 1
ATOM 7531 O O . VAL D 1 47 ? 73.091 -48.279 45.606 1.00 48.03 47 VAL D O 1
ATOM 7535 N N . ARG D 1 48 ? 71.895 -47.813 43.765 1.00 50.26 48 ARG D N 1
ATOM 7536 C CA . ARG D 1 48 ? 71.912 -49.204 43.339 1.00 53.99 48 ARG D CA 1
ATOM 7537 C C . ARG D 1 48 ? 72.816 -49.367 42.107 1.00 54.08 48 ARG D C 1
ATOM 7538 O O . ARG D 1 48 ? 72.880 -48.487 41.269 1.00 53.25 48 ARG D O 1
ATOM 7546 N N . ALA D 1 49 ? 73.510 -50.500 42.022 1.00 55.19 49 ALA D N 1
ATOM 7547 C CA . ALA D 1 49 ? 74.156 -50.942 40.802 1.00 59.08 49 ALA D CA 1
ATOM 7548 C C . ALA D 1 49 ? 73.423 -52.183 40.309 1.00 63.42 49 ALA D C 1
ATOM 7549 O O . ALA D 1 49 ? 73.128 -53.048 41.121 1.00 64.75 49 ALA D O 1
ATOM 7551 N N . TYR D 1 50 ? 73.122 -52.264 39.001 1.00 64.89 50 TYR D N 1
ATOM 7552 C CA . TYR D 1 50 ? 72.428 -53.415 38.439 1.00 66.47 50 TYR D CA 1
ATOM 7553 C C . TYR D 1 50 ? 73.324 -54.250 37.526 1.00 70.80 50 TYR D C 1
ATOM 7554 O O . TYR D 1 50 ? 74.032 -53.743 36.652 1.00 72.19 50 TYR D O 1
ATOM 7563 N N . TRP D 1 51 ? 73.252 -55.560 37.718 1.00 74.60 51 TRP D N 1
ATOM 7564 C CA . TRP D 1 51 ? 74.098 -56.500 37.020 1.00 80.94 51 TRP D CA 1
ATOM 7565 C C . TRP D 1 51 ? 73.367 -57.019 35.799 1.00 85.32 51 TRP D C 1
ATOM 7566 O O . TRP D 1 51 ? 72.294 -57.550 35.932 1.00 90.46 51 TRP D O 1
ATOM 7577 N N . ASN D 1 52 ? 73.960 -56.893 34.622 1.00 92.19 52 ASN D N 1
ATOM 7578 C CA . ASN D 1 52 ? 73.315 -57.334 33.390 1.00 93.06 52 ASN D CA 1
ATOM 7579 C C . ASN D 1 52 ? 74.066 -58.573 32.893 1.00 95.49 52 ASN D C 1
ATOM 7580 O O . ASN D 1 52 ? 75.239 -58.472 32.533 1.00 91.31 52 ASN D O 1
ATOM 7585 N N . ALA D 1 53 ? 73.351 -59.709 32.900 1.00 95.50 53 ALA D N 1
ATOM 7586 C CA . ALA D 1 53 ? 73.877 -61.023 32.544 1.00 98.19 53 ALA D CA 1
ATOM 7587 C C . ALA D 1 53 ? 74.305 -61.097 31.075 1.00 101.21 53 ALA D C 1
ATOM 7588 O O . ALA D 1 53 ? 75.383 -61.609 30.756 1.00 94.11 53 ALA D O 1
ATOM 7590 N N . GLU D 1 54 ? 73.463 -60.554 30.179 1.00 103.50 54 GLU D N 1
ATOM 7591 C CA . GLU D 1 54 ? 73.705 -60.588 28.737 1.00 106.76 54 GLU D CA 1
ATOM 7592 C C . GLU D 1 54 ? 75.099 -60.068 28.362 1.00 110.20 54 GLU D C 1
ATOM 7593 O O . GLU D 1 54 ? 75.757 -60.703 27.540 1.00 108.59 54 GLU D O 1
ATOM 7599 N N . ARG D 1 55 ? 75.549 -58.958 28.992 1.00 112.82 55 ARG D N 1
ATOM 7600 C CA . ARG D 1 55 ? 76.812 -58.284 28.673 1.00 112.04 55 ARG D CA 1
ATOM 7601 C C . ARG D 1 55 ? 77.908 -58.532 29.706 1.00 105.12 55 ARG D C 1
ATOM 7602 O O . ARG D 1 55 ? 79.049 -58.189 29.504 1.00 103.69 55 ARG D O 1
ATOM 7610 N N . GLU D 1 56 ? 77.516 -59.102 30.834 1.00 105.49 56 GLU D N 1
ATOM 7611 C CA . GLU D 1 56 ? 78.357 -59.338 31.988 1.00 108.09 56 GLU D CA 1
ATOM 7612 C C . GLU D 1 56 ? 78.413 -58.135 32.954 1.00 109.12 56 GLU D C 1
ATOM 7613 O O . GLU D 1 56 ? 78.477 -58.347 34.154 1.00 106.50 56 GLU D O 1
ATOM 7619 N N . GLN D 1 57 ? 78.107 -56.910 32.500 1.00 103.98 57 GLN D N 1
ATOM 7620 C CA . GLN D 1 57 ? 78.430 -55.603 33.065 1.00 93.68 57 GLN D CA 1
ATOM 7621 C C . GLN D 1 57 ? 77.570 -55.208 34.288 1.00 86.94 57 GLN D C 1
ATOM 7622 O O . GLN D 1 57 ? 76.437 -55.677 34.427 1.00 83.64 57 GLN D O 1
ATOM 7628 N N . LEU D 1 58 ? 78.147 -54.357 35.158 1.00 78.73 58 LEU D N 1
ATOM 7629 C CA . LEU D 1 58 ? 77.519 -53.753 36.323 1.00 75.52 58 LEU D CA 1
ATOM 7630 C C . LEU D 1 58 ? 77.337 -52.247 36.082 1.00 74.73 58 LEU D C 1
ATOM 7631 O O . LEU D 1 58 ? 78.307 -51.565 35.736 1.00 78.58 58 LEU D O 1
ATOM 7636 N N . TYR D 1 59 ? 76.084 -51.750 36.214 1.00 71.00 59 TYR D N 1
ATOM 7637 C CA . TYR D 1 59 ? 75.721 -50.375 35.927 1.00 67.73 59 TYR D CA 1
ATOM 7638 C C . TYR D 1 59 ? 75.209 -49.658 37.172 1.00 65.23 59 TYR D C 1
ATOM 7639 O O . TYR D 1 59 ? 74.145 -49.980 37.718 1.00 68.89 59 TYR D O 1
ATOM 7648 N N . VAL D 1 60 ? 75.931 -48.647 37.632 1.00 60.69 60 VAL D N 1
ATOM 7649 C CA . VAL D 1 60 ? 75.414 -47.828 38.716 1.00 56.92 60 VAL D CA 1
ATOM 7650 C C . VAL D 1 60 ? 74.324 -46.910 38.182 1.00 56.01 60 VAL D C 1
ATOM 7651 O O . VAL D 1 60 ? 74.491 -46.291 37.148 1.00 60.54 60 VAL D O 1
ATOM 7655 N N . PHE D 1 61 ? 73.243 -46.738 38.904 1.00 53.62 61 PHE D N 1
ATOM 7656 C CA . PHE D 1 61 ? 72.100 -46.016 38.344 1.00 52.02 61 PHE D CA 1
ATOM 7657 C C . PHE D 1 61 ? 72.049 -44.581 38.862 1.00 50.89 61 PHE D C 1
ATOM 7658 O O . PHE D 1 61 ? 71.906 -44.355 40.062 1.00 52.42 61 PHE D O 1
ATOM 7666 N N . ARG D 1 62 ? 72.153 -43.595 37.972 1.00 50.60 62 ARG D N 1
ATOM 7667 C CA . ARG D 1 62 ? 71.979 -42.181 38.326 1.00 49.10 62 ARG D CA 1
ATOM 7668 C C . ARG D 1 62 ? 72.817 -41.774 39.546 1.00 47.75 62 ARG D C 1
ATOM 7669 O O . ARG D 1 62 ? 72.342 -41.028 40.407 1.00 47.02 62 ARG D O 1
ATOM 7677 N N . LEU D 1 63 ? 74.060 -42.235 39.631 1.00 48.41 63 LEU D N 1
ATOM 7678 C CA . LEU D 1 63 ? 74.984 -41.798 40.664 1.00 49.59 63 LEU D CA 1
ATOM 7679 C C . LEU D 1 63 ? 75.041 -40.268 40.731 1.00 52.28 63 LEU D C 1
ATOM 7680 O O . LEU D 1 63 ? 75.048 -39.724 41.831 1.00 54.30 63 LEU D O 1
ATOM 7685 N N . ASP D 1 64 ? 75.041 -39.580 39.584 1.00 54.27 64 ASP D N 1
ATOM 7686 C CA . ASP D 1 64 ? 75.205 -38.144 39.555 1.00 54.68 64 ASP D CA 1
ATOM 7687 C C . ASP D 1 64 ? 74.040 -37.466 40.265 1.00 56.26 64 ASP D C 1
ATOM 7688 O O . ASP D 1 64 ? 74.227 -36.472 40.964 1.00 58.04 64 ASP D O 1
ATOM 7693 N N . GLU D 1 65 ? 72.826 -37.954 40.047 1.00 55.45 65 GLU D N 1
ATOM 7694 C CA . GLU D 1 65 ? 71.714 -37.304 40.694 1.00 57.38 65 GLU D CA 1
ATOM 7695 C C . GLU D 1 65 ? 71.831 -37.436 42.217 1.00 55.22 65 GLU D C 1
ATOM 7696 O O . GLU D 1 65 ? 71.504 -36.511 42.974 1.00 51.59 65 GLU D O 1
ATOM 7702 N N . HIS D 1 66 ? 72.342 -38.590 42.656 1.00 53.68 66 HIS D N 1
ATOM 7703 C CA . HIS D 1 66 ? 72.574 -38.869 44.066 1.00 50.88 66 HIS D CA 1
ATOM 7704 C C . HIS D 1 66 ? 73.634 -37.937 44.643 1.00 49.43 66 HIS D C 1
ATOM 7705 O O . HIS D 1 66 ? 73.418 -37.337 45.696 1.00 51.46 66 HIS D O 1
ATOM 7712 N N . LEU D 1 67 ? 74.749 -37.781 43.955 1.00 50.57 67 LEU D N 1
ATOM 7713 C CA . LEU D 1 67 ? 75.840 -36.949 44.456 1.00 50.86 67 LEU D CA 1
ATOM 7714 C C . LEU D 1 67 ? 75.433 -35.479 44.476 1.00 51.49 67 LEU D C 1
ATOM 7715 O O . LEU D 1 67 ? 75.872 -34.735 45.344 1.00 52.01 67 LEU D O 1
ATOM 7720 N N . ARG D 1 68 ? 74.576 -35.072 43.537 1.00 52.20 68 ARG D N 1
ATOM 7721 C CA . ARG D 1 68 ? 74.115 -33.698 43.499 1.00 54.84 68 ARG D CA 1
ATOM 7722 C C . ARG D 1 68 ? 73.291 -33.439 44.737 1.00 51.62 68 ARG D C 1
ATOM 7723 O O . ARG D 1 68 ? 73.389 -32.361 45.311 1.00 52.46 68 ARG D O 1
ATOM 7731 N N . ARG D 1 69 ? 72.482 -34.427 45.123 1.00 48.81 69 ARG D N 1
ATOM 7732 C CA . ARG D 1 69 ? 71.596 -34.237 46.266 1.00 49.47 69 ARG D CA 1
ATOM 7733 C C . ARG D 1 69 ? 72.419 -34.166 47.569 1.00 50.10 69 ARG D C 1
ATOM 7734 O O . ARG D 1 69 ? 72.125 -33.346 48.436 1.00 48.98 69 ARG D O 1
ATOM 7742 N N . LEU D 1 70 ? 73.446 -35.023 47.687 1.00 48.19 70 LEU D N 1
ATOM 7743 C CA . LEU D 1 70 ? 74.358 -35.018 48.811 1.00 48.58 70 LEU D CA 1
ATOM 7744 C C . LEU D 1 70 ? 75.017 -33.645 48.995 1.00 51.09 70 LEU D C 1
ATOM 7745 O O . LEU D 1 70 ? 75.012 -33.076 50.080 1.00 54.35 70 LEU D O 1
ATOM 7750 N N . GLU D 1 71 ? 75.594 -33.107 47.929 1.00 50.42 71 GLU D N 1
ATOM 7751 C CA . GLU D 1 71 ? 76.303 -31.849 48.022 1.00 53.15 71 GLU D CA 1
ATOM 7752 C C . GLU D 1 71 ? 75.346 -30.715 48.415 1.00 50.47 71 GLU D C 1
ATOM 7753 O O . GLU D 1 71 ? 75.699 -29.782 49.115 1.00 47.99 71 GLU D O 1
ATOM 7759 N N . GLN D 1 72 ? 74.118 -30.779 47.915 1.00 52.87 72 GLN D N 1
ATOM 7760 C CA . GLN D 1 72 ? 73.171 -29.702 48.140 1.00 54.67 72 GLN D CA 1
ATOM 7761 C C . GLN D 1 72 ? 72.640 -29.786 49.565 1.00 49.40 72 GLN D C 1
ATOM 7762 O O . GLN D 1 72 ? 72.502 -28.749 50.226 1.00 50.17 72 GLN D O 1
ATOM 7768 N N . SER D 1 73 ? 72.432 -31.011 50.031 1.00 46.67 73 SER D N 1
ATOM 7769 C CA . SER D 1 73 ? 72.008 -31.241 51.400 1.00 48.37 73 SER D CA 1
ATOM 7770 C C . SER D 1 73 ? 73.074 -30.817 52.404 1.00 49.31 73 SER D C 1
ATOM 7771 O O . SER D 1 73 ? 72.715 -30.371 53.494 1.00 54.15 73 SER D O 1
ATOM 7774 N N . ALA D 1 74 ? 74.359 -30.932 52.021 1.00 50.13 74 ALA D N 1
ATOM 7775 C CA . ALA D 1 74 ? 75.459 -30.639 52.912 1.00 51.16 74 ALA D CA 1
ATOM 7776 C C . ALA D 1 74 ? 75.483 -29.155 53.251 1.00 53.95 74 ALA D C 1
ATOM 7777 O O . ALA D 1 74 ? 75.964 -28.774 54.334 1.00 57.05 74 ALA D O 1
ATOM 7779 N N . LYS D 1 75 ? 74.904 -28.320 52.373 1.00 51.27 75 LYS D N 1
ATOM 7780 C CA . LYS D 1 75 ? 74.912 -26.886 52.607 1.00 53.36 75 LYS D CA 1
ATOM 7781 C C . LYS D 1 75 ? 74.124 -26.553 53.864 1.00 54.21 75 LYS D C 1
ATOM 7782 O O . LYS D 1 75 ? 74.641 -25.894 54.764 1.00 59.58 75 LYS D O 1
ATOM 7788 N N . MET D 1 76 ? 72.878 -27.005 53.893 1.00 53.56 76 MET D N 1
ATOM 7789 C CA . MET D 1 76 ? 71.920 -26.686 54.949 1.00 54.87 76 MET D CA 1
ATOM 7790 C C . MET D 1 76 ? 72.510 -27.110 56.323 1.00 54.98 76 MET D C 1
ATOM 7791 O O . MET D 1 76 ? 72.295 -26.459 57.368 1.00 55.81 76 MET D O 1
ATOM 7800 N N . LEU D 1 77 ? 73.301 -28.200 56.316 1.00 52.64 77 LEU D N 1
ATOM 7801 C CA . LEU D 1 77 ? 73.899 -28.752 57.523 1.00 48.92 77 LEU D CA 1
ATOM 7802 C C . LEU D 1 77 ? 75.229 -28.061 57.864 1.00 48.10 77 LEU D C 1
ATOM 7803 O O . LEU D 1 77 ? 75.802 -28.360 58.877 1.00 45.63 77 LEU D O 1
ATOM 7808 N N . ARG D 1 78 ? 75.670 -27.098 57.064 1.00 49.16 78 ARG D N 1
ATOM 7809 C CA . ARG D 1 78 ? 76.961 -26.440 57.218 1.00 53.90 78 ARG D CA 1
ATOM 7810 C C . ARG D 1 78 ? 78.082 -27.466 57.258 1.00 54.60 78 ARG D C 1
ATOM 7811 O O . ARG D 1 78 ? 79.025 -27.307 58.004 1.00 55.44 78 ARG D O 1
ATOM 7819 N N . MET D 1 79 ? 77.975 -28.500 56.426 1.00 55.10 79 MET D N 1
ATOM 7820 C CA . MET D 1 79 ? 78.933 -29.585 56.393 1.00 54.98 79 MET D CA 1
ATOM 7821 C C . MET D 1 79 ? 79.808 -29.393 55.156 1.00 54.21 79 MET D C 1
ATOM 7822 O O . MET D 1 79 ? 79.309 -29.448 54.046 1.00 51.79 79 MET D O 1
ATOM 7827 N N . LYS D 1 80 ? 81.108 -29.155 55.325 1.00 58.87 80 LYS D N 1
ATOM 7828 C CA . LYS D 1 80 ? 82.053 -29.069 54.211 1.00 60.36 80 LYS D CA 1
ATOM 7829 C C . LYS D 1 80 ? 82.442 -30.500 53.829 1.00 57.52 80 LYS D C 1
ATOM 7830 O O . LYS D 1 80 ? 82.874 -31.290 54.677 1.00 59.14 80 LYS D O 1
ATOM 7836 N N . LEU D 1 81 ? 82.232 -30.849 52.553 1.00 56.03 81 LEU D N 1
ATOM 7837 C CA . LEU D 1 81 ? 82.575 -32.180 52.073 1.00 55.84 81 LEU D CA 1
ATOM 7838 C C . LEU D 1 81 ? 84.086 -32.331 52.207 1.00 57.29 81 LEU D C 1
ATOM 7839 O O . LEU D 1 81 ? 84.845 -31.406 51.924 1.00 57.41 81 LEU D O 1
ATOM 7844 N N . SER D 1 82 ? 84.478 -33.533 52.625 1.00 58.00 82 SER D N 1
ATOM 7845 C CA . SER D 1 82 ? 85.821 -33.902 52.993 1.00 58.45 82 SER D CA 1
ATOM 7846 C C . SER D 1 82 ? 86.680 -33.992 51.736 1.00 58.92 82 SER D C 1
ATOM 7847 O O . SER D 1 82 ? 87.892 -33.862 51.796 1.00 58.88 82 SER D O 1
ATOM 7850 N N . MET D 1 83 ? 86.028 -34.285 50.613 1.00 59.76 83 MET D N 1
ATOM 7851 C CA . MET D 1 83 ? 86.682 -34.348 49.318 1.00 63.57 83 MET D CA 1
ATOM 7852 C C . MET D 1 83 ? 85.631 -33.968 48.269 1.00 62.41 83 MET D C 1
ATOM 7853 O O . MET D 1 83 ? 84.432 -34.072 48.536 1.00 59.47 83 MET D O 1
ATOM 7858 N N . PRO D 1 84 ? 86.034 -33.547 47.048 1.00 63.60 84 PRO D N 1
ATOM 7859 C CA . PRO D 1 84 ? 85.051 -33.114 46.045 1.00 62.06 84 PRO D CA 1
ATOM 7860 C C . PRO D 1 84 ? 84.198 -34.283 45.555 1.00 60.96 84 PRO D C 1
ATOM 7861 O O . PRO D 1 84 ? 84.609 -35.430 45.656 1.00 61.42 84 PRO D O 1
ATOM 7865 N N . ILE D 1 85 ? 82.992 -34.012 45.047 1.00 60.58 85 ILE D N 1
ATOM 7866 C CA . ILE D 1 85 ? 82.087 -35.113 44.696 1.00 59.60 85 ILE D CA 1
ATOM 7867 C C . ILE D 1 85 ? 82.695 -36.016 43.618 1.00 58.93 85 ILE D C 1
ATOM 7868 O O . ILE D 1 85 ? 82.437 -37.226 43.630 1.00 56.96 85 ILE D O 1
ATOM 7873 N N . ALA D 1 86 ? 83.490 -35.432 42.696 1.00 57.80 86 ALA D N 1
ATOM 7874 C CA . ALA D 1 86 ? 84.199 -36.209 41.697 1.00 59.85 86 ALA D CA 1
ATOM 7875 C C . ALA D 1 86 ? 85.007 -37.336 42.348 1.00 60.59 86 ALA D C 1
ATOM 7876 O O . ALA D 1 86 ? 85.073 -38.432 41.803 1.00 64.18 86 ALA D O 1
ATOM 7878 N N . ASP D 1 87 ? 85.631 -37.090 43.508 1.00 61.64 87 ASP D N 1
ATOM 7879 C CA . ASP D 1 87 ? 86.446 -38.078 44.209 1.00 62.87 87 ASP D CA 1
ATOM 7880 C C . ASP D 1 87 ? 85.579 -39.151 44.853 1.00 62.38 87 ASP D C 1
ATOM 7881 O O . ASP D 1 87 ? 85.992 -40.299 45.013 1.00 62.91 87 ASP D O 1
ATOM 7886 N N . ILE D 1 88 ? 84.368 -38.748 45.268 1.00 61.86 88 ILE D N 1
ATOM 7887 C CA . ILE D 1 88 ? 83.433 -39.676 45.876 1.00 58.77 88 ILE D CA 1
ATOM 7888 C C . ILE D 1 88 ? 82.961 -40.662 44.800 1.00 58.64 88 ILE D C 1
ATOM 7889 O O . ILE D 1 88 ? 82.893 -41.871 45.045 1.00 56.64 88 ILE D O 1
ATOM 7894 N N . ARG D 1 89 ? 82.665 -40.137 43.597 1.00 55.75 89 ARG D N 1
ATOM 7895 C CA . ARG D 1 89 ? 82.363 -40.945 42.428 1.00 56.63 89 ARG D CA 1
ATOM 7896 C C . ARG D 1 89 ? 83.472 -41.998 42.225 1.00 60.04 89 ARG D C 1
ATOM 7897 O O . ARG D 1 89 ? 83.219 -43.185 42.042 1.00 59.23 89 ARG D O 1
ATOM 7905 N N . GLN D 1 90 ? 84.725 -41.547 42.248 1.00 62.38 90 GLN D N 1
ATOM 7906 C CA . GLN D 1 90 ? 85.875 -42.429 42.115 1.00 65.60 90 GLN D CA 1
ATOM 7907 C C . GLN D 1 90 ? 85.809 -43.514 43.194 1.00 62.90 90 GLN D C 1
ATOM 7908 O O . GLN D 1 90 ? 86.050 -44.697 42.923 1.00 63.77 90 GLN D O 1
ATOM 7914 N N . GLY D 1 91 ? 85.507 -43.086 44.428 1.00 58.55 91 GLY D N 1
ATOM 7915 C CA . GLY D 1 91 ? 85.366 -44.003 45.543 1.00 59.24 91 GLY D CA 1
ATOM 7916 C C . GLY D 1 91 ? 84.348 -45.129 45.302 1.00 58.10 91 GLY D C 1
ATOM 7917 O O . GLY D 1 91 ? 84.670 -46.301 45.518 1.00 61.01 91 GLY D O 1
ATOM 7918 N N . VAL D 1 92 ? 83.150 -44.779 44.814 1.00 55.33 92 VAL D N 1
ATOM 7919 C CA . VAL D 1 92 ? 82.127 -45.775 44.492 1.00 54.17 92 VAL D CA 1
ATOM 7920 C C . VAL D 1 92 ? 82.682 -46.808 43.514 1.00 56.55 92 VAL D C 1
ATOM 7921 O O . VAL D 1 92 ? 82.466 -48.007 43.710 1.00 54.87 92 VAL D O 1
ATOM 7925 N N . LEU D 1 93 ? 83.411 -46.330 42.493 1.00 58.07 93 LEU D N 1
ATOM 7926 C CA . LEU D 1 93 ? 84.038 -47.254 41.561 1.00 64.04 93 LEU D CA 1
ATOM 7927 C C . LEU D 1 93 ? 85.050 -48.148 42.277 1.00 65.46 93 LEU D C 1
ATOM 7928 O O . LEU D 1 93 ? 85.016 -49.368 42.114 1.00 69.05 93 LEU D O 1
ATOM 7933 N N . GLU D 1 94 ? 85.967 -47.539 43.034 1.00 66.37 94 GLU D N 1
ATOM 7934 C CA . GLU D 1 94 ? 87.023 -48.326 43.649 1.00 67.93 94 GLU D CA 1
ATOM 7935 C C . GLU D 1 94 ? 86.374 -49.435 44.484 1.00 66.78 94 GLU D C 1
ATOM 7936 O O . GLU D 1 94 ? 86.795 -50.588 44.484 1.00 66.73 94 GLU D O 1
ATOM 7942 N N . LEU D 1 95 ? 85.278 -49.092 45.151 1.00 65.50 95 LEU D N 1
ATOM 7943 C CA . LEU D 1 95 ? 84.687 -50.030 46.092 1.00 64.77 95 LEU D CA 1
ATOM 7944 C C . LEU D 1 95 ? 83.970 -51.148 45.342 1.00 65.24 95 LEU D C 1
ATOM 7945 O O . LEU D 1 95 ? 84.108 -52.303 45.699 1.00 67.48 95 LEU D O 1
ATOM 7950 N N . LEU D 1 96 ? 83.198 -50.811 44.308 1.00 65.07 96 LEU D N 1
ATOM 7951 C CA . LEU D 1 96 ? 82.520 -51.862 43.573 1.00 64.31 96 LEU D CA 1
ATOM 7952 C C . LEU D 1 96 ? 83.563 -52.851 43.055 1.00 68.98 96 LEU D C 1
ATOM 7953 O O . LEU D 1 96 ? 83.309 -54.061 43.100 1.00 72.00 96 LEU D O 1
ATOM 7958 N N . ARG D 1 97 ? 84.725 -52.328 42.608 1.00 66.75 97 ARG D N 1
ATOM 7959 C CA . ARG D 1 97 ? 85.724 -53.129 41.931 1.00 69.59 97 ARG D CA 1
ATOM 7960 C C . ARG D 1 97 ? 86.491 -53.979 42.939 1.00 70.99 97 ARG D C 1
ATOM 7961 O O . ARG D 1 97 ? 86.766 -55.149 42.681 1.00 71.29 97 ARG D O 1
ATOM 7969 N N . ALA D 1 98 ? 86.862 -53.380 44.078 1.00 71.52 98 ALA D N 1
ATOM 7970 C CA . ALA D 1 98 ? 87.618 -54.110 45.085 1.00 71.42 98 ALA D CA 1
ATOM 7971 C C . ALA D 1 98 ? 86.798 -55.308 45.567 1.00 71.88 98 ALA D C 1
ATOM 7972 O O . ALA D 1 98 ? 87.363 -56.365 45.841 1.00 73.45 98 ALA D O 1
ATOM 7974 N N . ASN D 1 99 ? 85.469 -55.162 45.625 1.00 68.00 99 ASN D N 1
ATOM 7975 C CA . ASN D 1 99 ? 84.650 -56.268 46.089 1.00 70.20 99 ASN D CA 1
ATOM 7976 C C . ASN D 1 99 ? 84.318 -57.256 44.980 1.00 72.52 99 ASN D C 1
ATOM 7977 O O . ASN D 1 99 ? 83.771 -58.293 45.280 1.00 75.53 99 ASN D O 1
ATOM 7982 N N . GLU D 1 100 ? 84.627 -56.941 43.717 1.00 77.37 100 GLU D N 1
ATOM 7983 C CA . GLU D 1 100 ? 84.428 -57.839 42.583 1.00 79.18 100 GLU D CA 1
ATOM 7984 C C . GLU D 1 100 ? 82.964 -58.285 42.498 1.00 79.76 100 GLU D C 1
ATOM 7985 O O . GLU D 1 100 ? 82.698 -59.438 42.195 1.00 82.79 100 GLU D O 1
ATOM 7991 N N . PHE D 1 101 ? 82.008 -57.376 42.698 1.00 75.89 101 PHE D N 1
ATOM 7992 C CA . PHE D 1 101 ? 80.602 -57.749 42.701 1.00 77.38 101 PHE D CA 1
ATOM 7993 C C . PHE D 1 101 ? 80.128 -58.145 41.298 1.00 80.57 101 PHE D C 1
ATOM 7994 O O . PHE D 1 101 ? 80.321 -57.407 40.322 1.00 81.66 101 PHE D O 1
ATOM 8002 N N . ARG D 1 102 ? 79.467 -59.313 41.212 1.00 78.87 102 ARG D N 1
ATOM 8003 C CA . ARG D 1 102 ? 78.891 -59.760 39.958 1.00 79.31 102 ARG D CA 1
ATOM 8004 C C . ARG D 1 102 ? 77.392 -59.977 40.158 1.00 80.97 102 ARG D C 1
ATOM 8005 O O . ARG D 1 102 ? 76.819 -60.885 39.568 1.00 81.12 102 ARG D O 1
ATOM 8007 N N . SER D 1 103 ? 76.750 -59.070 40.924 1.00 79.40 103 SER D N 1
ATOM 8008 C CA . SER D 1 103 ? 75.304 -59.070 41.004 1.00 76.53 103 SER D CA 1
ATOM 8009 C C . SER D 1 103 ? 74.803 -57.693 41.440 1.00 71.41 103 SER D C 1
ATOM 8010 O O . SER D 1 103 ? 75.638 -56.831 41.748 1.00 65.74 103 SER D O 1
ATOM 8013 N N . ASP D 1 104 ? 73.464 -57.505 41.480 1.00 65.60 104 ASP D N 1
ATOM 8014 C CA . ASP D 1 104 ? 72.929 -56.249 41.982 1.00 65.60 104 ASP D CA 1
ATOM 8015 C C . ASP D 1 104 ? 73.597 -55.895 43.315 1.00 62.66 104 ASP D C 1
ATOM 8016 O O . ASP D 1 104 ? 74.010 -56.785 44.039 1.00 64.03 104 ASP D O 1
ATOM 8021 N N . VAL D 1 105 ? 73.760 -54.595 43.593 1.00 59.30 105 VAL D N 1
ATOM 8022 C CA . VAL D 1 105 ? 74.463 -54.083 44.754 1.00 57.06 105 VAL D CA 1
ATOM 8023 C C . VAL D 1 105 ? 73.671 -52.879 45.271 1.00 57.99 105 VAL D C 1
ATOM 8024 O O . VAL D 1 105 ? 73.157 -52.068 44.490 1.00 60.47 105 VAL D O 1
ATOM 8028 N N . HIS D 1 106 ? 73.515 -52.826 46.596 1.00 54.83 106 HIS D N 1
ATOM 8029 C CA . HIS D 1 106 ? 73.051 -51.637 47.265 1.00 52.36 106 HIS D CA 1
ATOM 8030 C C . HIS D 1 106 ? 74.245 -50.955 47.916 1.00 48.93 106 HIS D C 1
ATOM 8031 O O . HIS D 1 106 ? 75.044 -51.608 48.580 1.00 47.53 106 HIS D O 1
ATOM 8038 N N . LEU D 1 107 ? 74.344 -49.637 47.737 1.00 47.19 107 LEU D N 1
ATOM 8039 C CA . LEU D 1 107 ? 75.487 -48.858 48.176 1.00 49.75 107 LEU D CA 1
ATOM 8040 C C . LEU D 1 107 ? 74.958 -47.773 49.098 1.00 48.47 107 LEU D C 1
ATOM 8041 O O . LEU D 1 107 ? 73.922 -47.163 48.838 1.00 46.68 107 LEU D O 1
ATOM 8046 N N . TYR D 1 108 ? 75.745 -47.491 50.137 1.00 50.05 108 TYR D N 1
ATOM 8047 C CA . TYR D 1 108 ? 75.545 -46.281 50.908 1.00 51.14 108 TYR D CA 1
ATOM 8048 C C . TYR D 1 108 ? 76.757 -45.395 50.716 1.00 52.30 108 TYR D C 1
ATOM 8049 O O . TYR D 1 108 ? 77.879 -45.847 50.906 1.00 55.16 108 TYR D O 1
ATOM 8058 N N . VAL D 1 109 ? 76.511 -44.145 50.330 1.00 51.49 109 VAL D N 1
ATOM 8059 C CA . VAL D 1 109 ? 77.612 -43.203 50.252 1.00 52.13 109 VAL D CA 1
ATOM 8060 C C . VAL D 1 109 ? 77.308 -42.106 51.249 1.00 54.25 109 VAL D C 1
ATOM 8061 O O . VAL D 1 109 ? 76.196 -41.571 51.266 1.00 52.23 109 VAL D O 1
ATOM 8065 N N . ALA D 1 110 ? 78.279 -41.867 52.147 1.00 53.97 110 ALA D N 1
ATOM 8066 C CA . ALA D 1 110 ? 78.026 -41.061 53.332 1.00 48.62 110 ALA D CA 1
ATOM 8067 C C . ALA D 1 110 ? 79.101 -39.979 53.495 1.00 49.00 110 ALA D C 1
ATOM 8068 O O . ALA D 1 110 ? 80.295 -40.206 53.314 1.00 49.29 110 ALA D O 1
ATOM 8070 N N . SER D 1 111 ? 78.643 -38.765 53.783 1.00 46.94 111 SER D N 1
ATOM 8071 C CA . SER D 1 111 ? 79.455 -37.668 54.252 1.00 47.00 111 SER D CA 1
ATOM 8072 C C . SER D 1 111 ? 79.054 -37.400 55.716 1.00 49.82 111 SER D C 1
ATOM 8073 O O . SER D 1 111 ? 77.887 -37.056 56.016 1.00 47.37 111 SER D O 1
ATOM 8076 N N . TYR D 1 112 ? 80.029 -37.575 56.629 1.00 50.15 112 TYR D N 1
ATOM 8077 C CA . TYR D 1 112 ? 79.720 -37.705 58.051 1.00 49.19 112 TYR D CA 1
ATOM 8078 C C . TYR D 1 112 ? 80.528 -36.673 58.836 1.00 50.50 112 TYR D C 1
ATOM 8079 O O . TYR D 1 112 ? 81.633 -36.296 58.456 1.00 51.26 112 TYR D O 1
ATOM 8088 N N . PHE D 1 113 ? 79.951 -36.226 59.951 1.00 51.29 113 PHE D N 1
ATOM 8089 C CA . PHE D 1 113 ? 80.671 -35.381 60.892 1.00 50.98 113 PHE D CA 1
ATOM 8090 C C . PHE D 1 113 ? 81.509 -36.250 61.816 1.00 51.11 113 PHE D C 1
ATOM 8091 O O . PHE D 1 113 ? 81.014 -37.267 62.316 1.00 48.28 113 PHE D O 1
ATOM 8099 N N . GLY D 1 114 ? 82.773 -35.829 62.042 1.00 52.80 114 GLY D N 1
ATOM 8100 C CA . GLY D 1 114 ? 83.686 -36.560 62.917 1.00 53.13 114 GLY D CA 1
ATOM 8101 C C . GLY D 1 114 ? 83.695 -36.044 64.355 1.00 54.43 114 GLY D C 1
ATOM 8102 O O . GLY D 1 114 ? 82.650 -35.848 64.959 1.00 53.22 114 GLY D O 1
ATOM 8103 N N . ILE D 1 115 ? 84.904 -35.893 64.900 1.00 59.14 115 ILE D N 1
ATOM 8104 C CA . ILE D 1 115 ? 85.226 -35.508 66.266 1.00 60.56 115 ILE D CA 1
ATOM 8105 C C . ILE D 1 115 ? 84.893 -34.034 66.391 1.00 62.07 115 ILE D C 1
ATOM 8106 O O . ILE D 1 115 ? 85.039 -33.305 65.436 1.00 61.28 115 ILE D O 1
ATOM 8111 N N . ASN D 1 116 ? 84.435 -33.611 67.555 1.00 66.06 116 ASN D N 1
ATOM 8112 C CA . ASN D 1 116 ? 84.102 -32.227 67.813 1.00 72.22 116 ASN D CA 1
ATOM 8113 C C . ASN D 1 116 ? 85.340 -31.349 67.954 1.00 80.45 116 ASN D C 1
ATOM 8114 O O . ASN D 1 116 ? 86.288 -31.695 68.632 1.00 76.87 116 ASN D O 1
ATOM 8119 N N . HIS D 1 117 ? 85.228 -30.148 67.388 1.00 92.64 117 HIS D N 1
ATOM 8120 C CA . HIS D 1 117 ? 86.268 -29.137 67.337 1.00 102.35 117 HIS D CA 1
ATOM 8121 C C . HIS D 1 117 ? 85.951 -28.014 68.338 1.00 103.87 117 HIS D C 1
ATOM 8122 O O . HIS D 1 117 ? 86.732 -27.071 68.442 1.00 113.94 117 HIS D O 1
ATOM 8129 N N . ASP D 1 118 ? 84.814 -28.124 69.057 1.00 93.86 118 ASP D N 1
ATOM 8130 C CA . ASP D 1 118 ? 84.204 -26.988 69.740 1.00 83.75 118 ASP D CA 1
ATOM 8131 C C . ASP D 1 118 ? 83.678 -27.425 71.109 1.00 79.33 118 ASP D C 1
ATOM 8132 O O . ASP D 1 118 ? 83.223 -28.555 71.259 1.00 77.30 118 ASP D O 1
ATOM 8137 N N . PRO D 1 119 ? 83.698 -26.547 72.143 1.00 75.59 119 PRO D N 1
ATOM 8138 C CA . PRO D 1 119 ? 83.096 -26.869 73.441 1.00 73.07 119 PRO D CA 1
ATOM 8139 C C . PRO D 1 119 ? 81.615 -27.277 73.389 1.00 70.21 119 PRO D C 1
ATOM 8140 O O . PRO D 1 119 ? 81.141 -28.065 74.194 1.00 67.19 119 PRO D O 1
ATOM 8144 N N . ASP D 1 120 ? 80.870 -26.744 72.428 1.00 70.01 120 ASP D N 1
ATOM 8145 C CA . ASP D 1 120 ? 79.452 -27.026 72.329 1.00 69.89 120 ASP D CA 1
ATOM 8146 C C . ASP D 1 120 ? 79.236 -28.302 71.507 1.00 71.12 120 ASP D C 1
ATOM 8147 O O . ASP D 1 120 ? 79.537 -28.340 70.316 1.00 73.62 120 ASP D O 1
ATOM 8152 N N . PRO D 1 121 ? 78.674 -29.404 72.066 1.00 72.57 121 PRO D N 1
ATOM 8153 C CA . PRO D 1 121 ? 78.546 -30.663 71.299 1.00 68.38 121 PRO D CA 1
ATOM 8154 C C . PRO D 1 121 ? 77.406 -30.662 70.262 1.00 67.86 121 PRO D C 1
ATOM 8155 O O . PRO D 1 121 ? 77.258 -31.584 69.443 1.00 64.63 121 PRO D O 1
ATOM 8159 N N . LEU D 1 122 ? 76.597 -29.604 70.293 1.00 62.35 122 LEU D N 1
ATOM 8160 C CA . LEU D 1 122 ? 75.498 -29.502 69.349 1.00 62.58 122 LEU D CA 1
ATOM 8161 C C . LEU D 1 122 ? 75.847 -28.601 68.161 1.00 65.28 122 LEU D C 1
ATOM 8162 O O . LEU D 1 122 ? 74.980 -28.334 67.340 1.00 66.80 122 LEU D O 1
ATOM 8167 N N . PHE D 1 123 ? 77.094 -28.123 68.061 1.00 68.49 123 PHE D N 1
ATOM 8168 C CA . PHE D 1 123 ? 77.561 -27.324 66.938 1.00 67.50 123 PHE D CA 1
ATOM 8169 C C . PHE D 1 123 ? 78.302 -28.259 65.988 1.00 65.83 123 PHE D C 1
ATOM 8170 O O . PHE D 1 123 ? 79.030 -29.144 66.407 1.00 69.51 123 PHE D O 1
ATOM 8178 N N . PRO D 1 124 ? 78.132 -28.132 64.658 1.00 64.76 124 PRO D N 1
ATOM 8179 C CA . PRO D 1 124 ? 78.744 -29.090 63.738 1.00 60.70 124 PRO D CA 1
ATOM 8180 C C . PRO D 1 124 ? 80.255 -28.868 63.669 1.00 59.28 124 PRO D C 1
ATOM 8181 O O . PRO D 1 124 ? 80.705 -27.768 63.932 1.00 60.48 124 PRO D O 1
ATOM 8185 N N . THR D 1 125 ? 81.030 -29.902 63.336 1.00 57.83 125 THR D N 1
ATOM 8186 C CA . THR D 1 125 ? 82.479 -29.732 63.289 1.00 60.56 125 THR D CA 1
ATOM 8187 C C . THR D 1 125 ? 82.913 -29.650 61.828 1.00 59.48 125 THR D C 1
ATOM 8188 O O . THR D 1 125 ? 82.177 -30.092 60.940 1.00 54.31 125 THR D O 1
ATOM 8192 N N . ASP D 1 126 ? 84.136 -29.141 61.618 1.00 61.23 126 ASP D N 1
ATOM 8193 C CA . ASP D 1 126 ? 84.766 -29.182 60.312 1.00 63.18 126 ASP D CA 1
ATOM 8194 C C . ASP D 1 126 ? 85.566 -30.482 60.146 1.00 64.05 126 ASP D C 1
ATOM 8195 O O . ASP D 1 126 ? 86.162 -30.697 59.090 1.00 67.41 126 ASP D O 1
ATOM 8200 N N . ASP D 1 127 ? 85.687 -31.315 61.186 1.00 61.78 127 ASP D N 1
ATOM 8201 C CA . ASP D 1 127 ? 86.244 -32.644 60.992 1.00 61.33 127 ASP D CA 1
ATOM 8202 C C . ASP D 1 127 ? 85.199 -33.513 60.320 1.00 58.60 127 ASP D C 1
ATOM 8203 O O . ASP D 1 127 ? 84.234 -33.921 60.945 1.00 59.52 127 ASP D O 1
ATOM 8208 N N . THR D 1 128 ? 85.425 -33.793 59.042 1.00 57.84 128 THR D N 1
ATOM 8209 C CA . THR D 1 128 ? 84.480 -34.370 58.113 1.00 57.34 128 THR D CA 1
ATOM 8210 C C . THR D 1 128 ? 85.170 -35.525 57.404 1.00 56.44 128 THR D C 1
ATOM 8211 O O . THR D 1 128 ? 86.372 -35.458 57.147 1.00 63.34 128 THR D O 1
ATOM 8215 N N . GLY D 1 129 ? 84.404 -36.575 57.096 1.00 54.50 129 GLY D N 1
ATOM 8216 C CA . GLY D 1 129 ? 84.889 -37.661 56.268 1.00 56.00 129 GLY D CA 1
ATOM 8217 C C . GLY D 1 129 ? 83.827 -38.160 55.287 1.00 56.46 129 GLY D C 1
ATOM 8218 O O . GLY D 1 129 ? 82.741 -37.570 55.175 1.00 54.46 129 GLY D O 1
ATOM 8219 N N . VAL D 1 130 ? 84.198 -39.189 54.505 1.00 57.32 130 VAL D N 1
ATOM 8220 C CA . VAL D 1 130 ? 83.285 -39.849 53.598 1.00 54.19 130 VAL D CA 1
ATOM 8221 C C . VAL D 1 130 ? 83.560 -41.338 53.655 1.00 53.04 130 VAL D C 1
ATOM 8222 O O . VAL D 1 130 ? 84.684 -41.782 53.823 1.00 54.00 130 VAL D O 1
ATOM 8226 N N . TYR D 1 131 ? 82.506 -42.121 53.485 1.00 52.44 131 TYR D N 1
ATOM 8227 C CA . TYR D 1 131 ? 82.731 -43.542 53.312 1.00 53.08 131 TYR D CA 1
ATOM 8228 C C . TYR D 1 131 ? 81.663 -44.054 52.355 1.00 52.93 131 TYR D C 1
ATOM 8229 O O . TYR D 1 131 ? 80.641 -43.384 52.100 1.00 50.44 131 TYR D O 1
ATOM 8238 N N . VAL D 1 132 ? 81.956 -45.250 51.839 1.00 53.08 132 VAL D N 1
ATOM 8239 C CA . VAL D 1 132 ? 81.094 -45.919 50.891 1.00 53.30 132 VAL D CA 1
ATOM 8240 C C . VAL D 1 132 ? 81.087 -47.395 51.263 1.00 56.27 132 VAL D C 1
ATOM 8241 O O . VAL D 1 132 ? 82.133 -48.010 51.462 1.00 58.00 132 VAL D O 1
ATOM 8245 N N . THR D 1 133 ? 79.884 -47.958 51.254 1.00 56.94 133 THR D N 1
ATOM 8246 C CA . THR D 1 133 ? 79.582 -49.312 51.667 1.00 58.30 133 THR D CA 1
ATOM 8247 C C . THR D 1 133 ? 78.793 -49.915 50.521 1.00 60.07 133 THR D C 1
ATOM 8248 O O . THR D 1 133 ? 77.961 -49.228 49.926 1.00 61.76 133 THR D O 1
ATOM 8252 N N . GLY D 1 134 ? 79.009 -51.202 50.249 1.00 60.92 134 GLY D N 1
ATOM 8253 C CA . GLY D 1 134 ? 78.104 -51.907 49.352 1.00 59.57 134 GLY D CA 1
ATOM 8254 C C . GLY D 1 134 ? 77.903 -53.352 49.787 1.00 61.45 134 GLY D C 1
ATOM 8255 O O . GLY D 1 134 ? 78.829 -53.961 50.317 1.00 64.72 134 GLY D O 1
ATOM 8256 N N . THR D 1 135 ? 76.704 -53.894 49.548 1.00 60.20 135 THR D N 1
ATOM 8257 C CA . THR D 1 135 ? 76.433 -55.313 49.746 1.00 61.30 135 THR D CA 1
ATOM 8258 C C . THR D 1 135 ? 75.643 -55.831 48.547 1.00 61.14 135 THR D C 1
ATOM 8259 O O . THR D 1 135 ? 74.872 -55.085 47.966 1.00 62.41 135 THR D O 1
ATOM 8263 N N . ALA D 1 136 ? 75.822 -57.104 48.193 1.00 62.19 136 ALA D N 1
ATOM 8264 C CA . ALA D 1 136 ? 74.948 -57.744 47.223 1.00 63.65 136 ALA D CA 1
ATOM 8265 C C . ALA D 1 136 ? 73.513 -57.766 47.732 1.00 62.19 136 ALA D C 1
ATOM 8266 O O . ALA D 1 136 ? 73.314 -57.966 48.907 1.00 65.46 136 ALA D O 1
ATOM 8268 N N . VAL D 1 137 ? 72.543 -57.503 46.858 1.00 64.26 137 VAL D N 1
ATOM 8269 C CA . VAL D 1 137 ? 71.116 -57.669 47.121 1.00 69.37 137 VAL D CA 1
ATOM 8270 C C . VAL D 1 137 ? 70.452 -58.316 45.899 1.00 73.35 137 VAL D C 1
ATOM 8271 O O . VAL D 1 137 ? 71.014 -58.309 44.825 1.00 77.50 137 VAL D O 1
ATOM 8275 N N . SER D 1 138 ? 69.251 -58.869 46.025 1.00 75.90 138 SER D N 1
ATOM 8276 C CA . SER D 1 138 ? 68.504 -59.223 44.829 1.00 78.74 138 SER D CA 1
ATOM 8277 C C . SER D 1 138 ? 67.044 -58.799 44.985 1.00 81.49 138 SER D C 1
ATOM 8278 O O . SER D 1 138 ? 66.636 -58.354 46.058 1.00 86.35 138 SER D O 1
ATOM 8281 N N . ARG D 1 139 ? 66.275 -58.913 43.901 1.00 80.35 139 ARG D N 1
ATOM 8282 C CA . ARG D 1 139 ? 64.925 -58.384 43.874 1.00 79.91 139 ARG D CA 1
ATOM 8283 C C . ARG D 1 139 ? 64.003 -59.186 44.806 1.00 80.35 139 ARG D C 1
ATOM 8284 O O . ARG D 1 139 ? 63.979 -60.410 44.788 1.00 83.48 139 ARG D O 1
ATOM 8292 N N . LEU D 1 140 ? 63.248 -58.479 45.640 1.00 81.65 140 LEU D N 1
ATOM 8293 C CA . LEU D 1 140 ? 62.231 -59.091 46.499 1.00 82.19 140 LEU D CA 1
ATOM 8294 C C . LEU D 1 140 ? 61.105 -59.642 45.627 1.00 79.94 140 LEU D C 1
ATOM 8295 O O . LEU D 1 140 ? 60.680 -58.949 44.701 1.00 78.42 140 LEU D O 1
ATOM 8300 N N . PRO D 1 141 ? 60.567 -60.863 45.876 1.00 81.46 141 PRO D N 1
ATOM 8301 C CA . PRO D 1 141 ? 59.363 -61.324 45.153 1.00 81.60 141 PRO D CA 1
ATOM 8302 C C . PRO D 1 141 ? 58.098 -60.461 45.372 1.00 76.92 141 PRO D C 1
ATOM 8303 O O . PRO D 1 141 ? 57.111 -60.586 44.648 1.00 80.88 141 PRO D O 1
ATOM 8307 N N . LEU D 1 142 ? 58.150 -59.550 46.356 1.00 70.74 142 LEU D N 1
ATOM 8308 C CA . LEU D 1 142 ? 57.068 -58.633 46.676 1.00 66.91 142 LEU D CA 1
ATOM 8309 C C . LEU D 1 142 ? 56.828 -57.621 45.553 1.00 65.42 142 LEU D C 1
ATOM 8310 O O . LEU D 1 142 ? 55.718 -57.132 45.403 1.00 60.61 142 LEU D O 1
ATOM 8315 N N . VAL D 1 143 ? 57.884 -57.310 44.778 1.00 64.60 143 VAL D N 1
ATOM 8316 C CA . VAL D 1 143 ? 57.814 -56.469 43.591 1.00 61.19 143 VAL D CA 1
ATOM 8317 C C . VAL D 1 143 ? 56.772 -57.046 42.619 1.00 60.85 143 VAL D C 1
ATOM 8318 O O . VAL D 1 143 ? 55.963 -56.320 42.051 1.00 57.91 143 VAL D O 1
ATOM 8322 N N . HIS D 1 144 ? 56.734 -58.373 42.468 1.00 63.61 144 HIS D N 1
ATOM 8323 C CA . HIS D 1 144 ? 55.716 -59.000 41.640 1.00 67.55 144 HIS D CA 1
ATOM 8324 C C . HIS D 1 144 ? 54.369 -59.158 42.351 1.00 64.61 144 HIS D C 1
ATOM 8325 O O . HIS D 1 144 ? 53.341 -58.981 41.719 1.00 63.69 144 HIS D O 1
ATOM 8332 N N . THR D 1 145 ? 54.374 -59.471 43.649 1.00 63.85 145 THR D N 1
ATOM 8333 C CA . THR D 1 145 ? 53.196 -59.899 44.406 1.00 63.87 145 THR D CA 1
ATOM 8334 C C . THR D 1 145 ? 52.314 -58.729 44.824 1.00 60.16 145 THR D C 1
ATOM 8335 O O . THR D 1 145 ? 51.109 -58.851 44.853 1.00 61.27 145 THR D O 1
ATOM 8339 N N . GLY D 1 146 ? 52.934 -57.617 45.194 1.00 55.54 146 GLY D N 1
ATOM 8340 C CA . GLY D 1 146 ? 52.260 -56.533 45.881 1.00 53.04 146 GLY D CA 1
ATOM 8341 C C . GLY D 1 146 ? 52.330 -56.687 47.414 1.00 53.54 146 GLY D C 1
ATOM 8342 O O . GLY D 1 146 ? 52.492 -57.795 47.925 1.00 58.37 146 GLY D O 1
ATOM 8343 N N . ILE D 1 147 ? 52.179 -55.573 48.149 1.00 47.80 147 ILE D N 1
ATOM 8344 C CA . ILE D 1 147 ? 52.352 -55.571 49.592 1.00 46.71 147 ILE D CA 1
ATOM 8345 C C . ILE D 1 147 ? 51.131 -54.927 50.254 1.00 46.78 147 ILE D C 1
ATOM 8346 O O . ILE D 1 147 ? 50.352 -54.217 49.612 1.00 48.45 147 ILE D O 1
ATOM 8351 N N . SER D 1 148 ? 50.971 -55.198 51.557 1.00 47.17 148 SER D N 1
ATOM 8352 C CA . SER D 1 148 ? 49.957 -54.549 52.385 1.00 46.91 148 SER D CA 1
ATOM 8353 C C . SER D 1 148 ? 50.583 -53.347 53.105 1.00 46.18 148 SER D C 1
ATOM 8354 O O . SER D 1 148 ? 51.763 -53.397 53.506 1.00 46.51 148 SER D O 1
ATOM 8357 N N . ALA D 1 149 ? 49.816 -52.249 53.226 1.00 43.99 149 ALA D N 1
ATOM 8358 C CA . ALA D 1 149 ? 50.232 -51.102 54.018 1.00 40.85 149 ALA D CA 1
ATOM 8359 C C . ALA D 1 149 ? 49.123 -50.762 55.014 1.00 42.86 149 ALA D C 1
ATOM 8360 O O . ALA D 1 149 ? 47.942 -51.088 54.766 1.00 43.39 149 ALA D O 1
ATOM 8362 N N . CYS D 1 150 ? 49.488 -50.060 56.114 1.00 39.70 150 CYS D N 1
ATOM 8363 C CA . CYS D 1 150 ? 48.494 -49.495 57.017 1.00 40.81 150 CYS D CA 1
ATOM 8364 C C . CYS D 1 150 ? 48.747 -47.996 57.079 1.00 39.91 150 CYS D C 1
ATOM 8365 O O . CYS D 1 150 ? 49.872 -47.602 56.804 1.00 40.85 150 CYS D O 1
ATOM 8368 N N . MET D 1 151 ? 47.747 -47.174 57.417 1.00 40.84 151 MET D N 1
ATOM 8369 C CA . MET D 1 151 ? 48.007 -45.785 57.816 1.00 41.14 151 MET D CA 1
ATOM 8370 C C . MET D 1 151 ? 48.655 -45.805 59.221 1.00 42.80 151 MET D C 1
ATOM 8371 O O . MET D 1 151 ? 48.255 -46.612 60.082 1.00 40.82 151 MET D O 1
ATOM 8376 N N . SER D 1 152 ? 49.655 -44.943 59.428 1.00 38.33 152 SER D N 1
ATOM 8377 C CA . SER D 1 152 ? 50.427 -44.951 60.655 1.00 38.06 152 SER D CA 1
ATOM 8378 C C . SER D 1 152 ? 49.696 -44.145 61.714 1.00 38.70 152 SER D C 1
ATOM 8379 O O . SER D 1 152 ? 49.048 -43.144 61.380 1.00 40.40 152 SER D O 1
ATOM 8382 N N . SER D 1 153 ? 49.894 -44.515 62.992 1.00 39.06 153 SER D N 1
ATOM 8383 C CA . SER D 1 153 ? 49.452 -43.635 64.075 1.00 37.27 153 SER D CA 1
ATOM 8384 C C . SER D 1 153 ? 50.496 -42.530 64.318 1.00 38.24 153 SER D C 1
ATOM 8385 O O . SER D 1 153 ? 50.185 -41.552 64.974 1.00 36.06 153 SER D O 1
ATOM 8388 N N . TRP D 1 154 ? 51.745 -42.676 63.793 1.00 36.29 154 TRP D N 1
ATOM 8389 C CA . TRP D 1 154 ? 52.771 -41.636 63.886 1.00 35.34 154 TRP D CA 1
ATOM 8390 C C . TRP D 1 154 ? 52.630 -40.604 62.770 1.00 36.29 154 TRP D C 1
ATOM 8391 O O . TRP D 1 154 ? 52.272 -40.936 61.646 1.00 34.16 154 TRP D O 1
ATOM 8402 N N . ARG D 1 155 ? 52.884 -39.328 63.073 1.00 37.10 155 ARG D N 1
ATOM 8403 C CA . ARG D 1 155 ? 52.795 -38.278 62.069 1.00 39.33 155 ARG D CA 1
ATOM 8404 C C . ARG D 1 155 ? 54.216 -37.963 61.581 1.00 40.46 155 ARG D C 1
ATOM 8405 O O . ARG D 1 155 ? 55.182 -38.137 62.302 1.00 41.02 155 ARG D O 1
ATOM 8413 N N . ARG D 1 156 ? 54.312 -37.585 60.321 1.00 40.27 156 ARG D N 1
ATOM 8414 C CA . ARG D 1 156 ? 55.568 -37.331 59.644 1.00 41.88 156 ARG D CA 1
ATOM 8415 C C . ARG D 1 156 ? 56.223 -36.111 60.265 1.00 40.27 156 ARG D C 1
ATOM 8416 O O . ARG D 1 156 ? 55.598 -35.103 60.491 1.00 40.74 156 ARG D O 1
ATOM 8424 N N . ILE D 1 157 ? 57.524 -36.157 60.407 1.00 41.40 157 ILE D N 1
ATOM 8425 C CA . ILE D 1 157 ? 58.293 -34.979 60.793 1.00 42.63 157 ILE D CA 1
ATOM 8426 C C . ILE D 1 157 ? 58.084 -33.844 59.769 1.00 39.91 157 ILE D C 1
ATOM 8427 O O . ILE D 1 157 ? 57.717 -34.074 58.643 1.00 36.09 157 ILE D O 1
ATOM 8432 N N . SER D 1 158 ? 58.267 -32.593 60.171 1.00 40.47 158 SER D N 1
ATOM 8433 C CA . SER D 1 158 ? 57.922 -31.439 59.361 1.00 39.98 158 SER D CA 1
ATOM 8434 C C . SER D 1 158 ? 59.157 -30.639 58.977 1.00 39.73 158 SER D C 1
ATOM 8435 O O . SER D 1 158 ? 60.152 -30.631 59.703 1.00 42.12 158 SER D O 1
ATOM 8438 N N . ASP D 1 159 ? 59.049 -29.937 57.843 1.00 39.68 159 ASP D N 1
ATOM 8439 C CA . ASP D 1 159 ? 60.130 -29.180 57.242 1.00 38.04 159 ASP D CA 1
ATOM 8440 C C . ASP D 1 159 ? 60.793 -28.197 58.210 1.00 39.99 159 ASP D C 1
ATOM 8441 O O . ASP D 1 159 ? 62.002 -28.122 58.266 1.00 38.43 159 ASP D O 1
ATOM 8446 N N . ASP D 1 160 ? 60.036 -27.401 58.950 1.00 43.09 160 ASP D N 1
ATOM 8447 C CA . ASP D 1 160 ? 60.630 -26.427 59.861 1.00 44.32 160 ASP D CA 1
ATOM 8448 C C . ASP D 1 160 ? 60.860 -27.000 61.267 1.00 46.25 160 ASP D C 1
ATOM 8449 O O . ASP D 1 160 ? 60.907 -26.265 62.276 1.00 44.57 160 ASP D O 1
ATOM 8454 N N . SER D 1 161 ? 61.153 -28.299 61.306 1.00 43.66 161 SER D N 1
ATOM 8455 C CA . SER D 1 161 ? 61.392 -28.957 62.572 1.00 41.84 161 SER D CA 1
ATOM 8456 C C . SER D 1 161 ? 62.569 -29.898 62.425 1.00 40.90 161 SER D C 1
ATOM 8457 O O . SER D 1 161 ? 63.655 -29.673 62.951 1.00 40.26 161 SER D O 1
ATOM 8460 N N . VAL D 1 162 ? 62.374 -30.958 61.653 1.00 40.65 162 VAL D N 1
ATOM 8461 C CA . VAL D 1 162 ? 63.451 -31.841 61.247 1.00 43.61 162 VAL D CA 1
ATOM 8462 C C . VAL D 1 162 ? 63.193 -32.169 59.776 1.00 41.61 162 VAL D C 1
ATOM 8463 O O . VAL D 1 162 ? 62.404 -33.052 59.477 1.00 39.48 162 VAL D O 1
ATOM 8467 N N . PRO D 1 163 ? 63.812 -31.452 58.804 1.00 43.13 163 PRO D N 1
ATOM 8468 C CA . PRO D 1 163 ? 63.366 -31.530 57.396 1.00 41.47 163 PRO D CA 1
ATOM 8469 C C . PRO D 1 163 ? 63.514 -32.911 56.761 1.00 40.02 163 PRO D C 1
ATOM 8470 O O . PRO D 1 163 ? 64.598 -33.457 56.621 1.00 39.66 163 PRO D O 1
ATOM 8474 N N . PRO D 1 164 ? 62.398 -33.541 56.370 1.00 40.04 164 PRO D N 1
ATOM 8475 C CA . PRO D 1 164 ? 62.481 -34.849 55.729 1.00 41.58 164 PRO D CA 1
ATOM 8476 C C . PRO D 1 164 ? 63.185 -34.781 54.379 1.00 42.16 164 PRO D C 1
ATOM 8477 O O . PRO D 1 164 ? 63.622 -35.812 53.888 1.00 45.29 164 PRO D O 1
ATOM 8481 N N . ARG D 1 165 ? 63.376 -33.579 53.828 1.00 42.77 165 ARG D N 1
ATOM 8482 C CA . ARG D 1 165 ? 64.098 -33.416 52.566 1.00 47.57 165 ARG D CA 1
ATOM 8483 C C . ARG D 1 165 ? 65.614 -33.731 52.672 1.00 48.63 165 ARG D C 1
ATOM 8484 O O . ARG D 1 165 ? 66.266 -33.894 51.644 1.00 45.30 165 ARG D O 1
ATOM 8492 N N . ILE D 1 166 ? 66.188 -33.794 53.892 1.00 46.97 166 ILE D N 1
ATOM 8493 C CA . ILE D 1 166 ? 67.608 -34.045 54.116 1.00 44.96 166 ILE D CA 1
ATOM 8494 C C . ILE D 1 166 ? 67.799 -35.518 54.480 1.00 46.94 166 ILE D C 1
ATOM 8495 O O . ILE D 1 166 ? 67.291 -35.978 55.530 1.00 44.49 166 ILE D O 1
ATOM 8500 N N . LYS D 1 167 ? 68.559 -36.261 53.645 1.00 46.12 167 LYS D N 1
ATOM 8501 C CA . LYS D 1 167 ? 68.691 -37.693 53.890 1.00 46.26 167 LYS D CA 1
ATOM 8502 C C . LYS D 1 167 ? 69.837 -37.963 54.865 1.00 49.37 167 LYS D C 1
ATOM 8503 O O . LYS D 1 167 ? 70.980 -38.126 54.441 1.00 53.04 167 LYS D O 1
ATOM 8509 N N . ILE D 1 168 ? 69.546 -37.883 56.167 1.00 48.67 168 ILE D N 1
ATOM 8510 C CA . ILE D 1 168 ? 70.551 -37.997 57.213 1.00 47.79 168 ILE D CA 1
ATOM 8511 C C . ILE D 1 168 ? 70.149 -39.089 58.204 1.00 46.64 168 ILE D C 1
ATOM 8512 O O . ILE D 1 168 ? 68.971 -39.220 58.513 1.00 42.60 168 ILE D O 1
ATOM 8517 N N . GLY D 1 169 ? 71.125 -39.888 58.647 1.00 45.73 169 GLY D N 1
ATOM 8518 C CA . GLY D 1 169 ? 70.887 -40.966 59.588 1.00 45.28 169 GLY D CA 1
ATOM 8519 C C . GLY D 1 169 ? 69.849 -40.619 60.657 1.00 46.12 169 GLY D C 1
ATOM 8520 O O . GLY D 1 169 ? 68.856 -41.324 60.822 1.00 45.75 169 GLY D O 1
ATOM 8521 N N . ALA D 1 170 ? 70.047 -39.475 61.311 1.00 45.09 170 ALA D N 1
ATOM 8522 C CA . ALA D 1 170 ? 69.254 -39.015 62.432 1.00 45.42 170 ALA D CA 1
ATOM 8523 C C . ALA D 1 170 ? 67.752 -38.929 62.087 1.00 46.61 170 ALA D C 1
ATOM 8524 O O . ALA D 1 170 ? 66.901 -39.199 62.930 1.00 47.86 170 ALA D O 1
ATOM 8526 N N . ASN D 1 171 ? 67.426 -38.642 60.828 1.00 45.24 171 ASN D N 1
ATOM 8527 C CA . ASN D 1 171 ? 66.043 -38.326 60.463 1.00 48.20 171 ASN D CA 1
ATOM 8528 C C . ASN D 1 171 ? 65.213 -39.580 60.274 1.00 45.80 171 ASN D C 1
ATOM 8529 O O . ASN D 1 171 ? 64.063 -39.477 59.929 1.00 46.65 171 ASN D O 1
ATOM 8534 N N . TYR D 1 172 ? 65.762 -40.753 60.563 1.00 46.92 172 TYR D N 1
ATOM 8535 C CA . TYR D 1 172 ? 65.016 -41.974 60.362 1.00 48.11 172 TYR D CA 1
ATOM 8536 C C . TYR D 1 172 ? 64.298 -42.449 61.630 1.00 48.55 172 TYR D C 1
ATOM 8537 O O . TYR D 1 172 ? 63.596 -43.441 61.575 1.00 51.66 172 TYR D O 1
ATOM 8546 N N . GLN D 1 173 ? 64.426 -41.743 62.755 1.00 46.25 173 GLN D N 1
ATOM 8547 C CA . GLN D 1 173 ? 63.654 -42.163 63.913 1.00 48.42 173 GLN D CA 1
ATOM 8548 C C . GLN D 1 173 ? 62.150 -42.159 63.562 1.00 49.44 173 GLN D C 1
ATOM 8549 O O . GLN D 1 173 ? 61.433 -43.127 63.852 1.00 50.41 173 GLN D O 1
ATOM 8555 N N . ASN D 1 174 ? 61.674 -41.106 62.864 1.00 45.86 174 ASN D N 1
ATOM 8556 C CA . ASN D 1 174 ? 60.286 -40.999 62.475 1.00 42.20 174 ASN D CA 1
ATOM 8557 C C . ASN D 1 174 ? 59.896 -42.245 61.686 1.00 42.53 174 ASN D C 1
ATOM 8558 O O . ASN D 1 174 ? 58.873 -42.883 61.955 1.00 45.59 174 ASN D O 1
ATOM 8563 N N . SER D 1 175 ? 60.746 -42.613 60.721 1.00 41.36 175 SER D N 1
ATOM 8564 C CA . SER D 1 175 ? 60.561 -43.826 59.936 1.00 40.58 175 SER D CA 1
ATOM 8565 C C . SER D 1 175 ? 60.597 -45.125 60.748 1.00 41.29 175 SER D C 1
ATOM 8566 O O . SER D 1 175 ? 59.791 -46.038 60.523 1.00 42.75 175 SER D O 1
ATOM 8569 N N . ARG D 1 176 ? 61.560 -45.270 61.645 1.00 41.01 176 ARG D N 1
ATOM 8570 C CA . ARG D 1 176 ? 61.732 -46.485 62.424 1.00 44.25 176 ARG D CA 1
ATOM 8571 C C . ARG D 1 176 ? 60.488 -46.759 63.269 1.00 42.30 176 ARG D C 1
ATOM 8572 O O . ARG D 1 176 ? 60.048 -47.913 63.415 1.00 40.75 176 ARG D O 1
ATOM 8580 N N . LEU D 1 177 ? 59.876 -45.686 63.773 1.00 40.49 177 LEU D N 1
ATOM 8581 C CA . LEU D 1 177 ? 58.746 -45.888 64.666 1.00 41.81 177 LEU D CA 1
ATOM 8582 C C . LEU D 1 177 ? 57.556 -46.353 63.818 1.00 41.63 177 LEU D C 1
ATOM 8583 O O . LEU D 1 177 ? 56.868 -47.343 64.153 1.00 41.61 177 LEU D O 1
ATOM 8588 N N . ALA D 1 178 ? 57.324 -45.662 62.687 1.00 40.08 178 ALA D N 1
ATOM 8589 C CA . ALA D 1 178 ? 56.220 -46.009 61.808 1.00 37.47 178 ALA D CA 1
ATOM 8590 C C . ALA D 1 178 ? 56.387 -47.441 61.299 1.00 39.70 178 ALA D C 1
ATOM 8591 O O . ALA D 1 178 ? 55.439 -48.241 61.341 1.00 42.72 178 ALA D O 1
ATOM 8593 N N . GLN D 1 179 ? 57.637 -47.808 60.972 1.00 41.02 179 GLN D N 1
ATOM 8594 C CA . GLN D 1 179 ? 57.870 -49.092 60.343 1.00 42.98 179 GLN D CA 1
ATOM 8595 C C . GLN D 1 179 ? 57.756 -50.233 61.336 1.00 46.23 179 GLN D C 1
ATOM 8596 O O . GLN D 1 179 ? 57.219 -51.307 61.025 1.00 48.73 179 GLN D O 1
ATOM 8602 N N . THR D 1 180 ? 58.274 -49.984 62.546 1.00 47.44 180 THR D N 1
ATOM 8603 C CA . THR D 1 180 ? 58.170 -50.978 63.603 1.00 46.51 180 THR D CA 1
ATOM 8604 C C . THR D 1 180 ? 56.700 -51.285 63.875 1.00 44.74 180 THR D C 1
ATOM 8605 O O . THR D 1 180 ? 56.277 -52.437 63.916 1.00 43.79 180 THR D O 1
ATOM 8609 N N . GLU D 1 181 ? 55.913 -50.223 63.989 1.00 44.22 181 GLU D N 1
ATOM 8610 C CA . GLU D 1 181 ? 54.528 -50.420 64.330 1.00 44.47 181 GLU D CA 1
ATOM 8611 C C . GLU D 1 181 ? 53.817 -51.218 63.244 1.00 44.84 181 GLU D C 1
ATOM 8612 O O . GLU D 1 181 ? 53.004 -52.115 63.550 1.00 46.10 181 GLU D O 1
ATOM 8618 N N . ALA D 1 182 ? 54.052 -50.843 61.972 1.00 43.10 182 ALA D N 1
ATOM 8619 C CA . ALA D 1 182 ? 53.471 -51.571 60.852 1.00 39.49 182 ALA D CA 1
ATOM 8620 C C . ALA D 1 182 ? 53.789 -53.064 60.966 1.00 40.14 182 ALA D C 1
ATOM 8621 O O . ALA D 1 182 ? 52.889 -53.908 60.865 1.00 39.32 182 ALA D O 1
ATOM 8623 N N . ARG D 1 183 ? 55.058 -53.403 61.189 1.00 38.85 183 ARG D N 1
ATOM 8624 C CA . ARG D 1 183 ? 55.407 -54.811 61.185 1.00 43.99 183 ARG D CA 1
ATOM 8625 C C . ARG D 1 183 ? 54.806 -55.495 62.398 1.00 45.25 183 ARG D C 1
ATOM 8626 O O . ARG D 1 183 ? 54.358 -56.630 62.285 1.00 48.28 183 ARG D O 1
ATOM 8634 N N . VAL D 1 184 ? 54.785 -54.800 63.555 1.00 43.26 184 VAL D N 1
ATOM 8635 C CA . VAL D 1 184 ? 54.183 -55.405 64.720 1.00 44.03 184 VAL D CA 1
ATOM 8636 C C . VAL D 1 184 ? 52.707 -55.735 64.419 1.00 45.49 184 VAL D C 1
ATOM 8637 O O . VAL D 1 184 ? 52.160 -56.727 64.859 1.00 43.85 184 VAL D O 1
ATOM 8641 N N . ASN D 1 185 ? 52.057 -54.924 63.594 1.00 45.09 185 ASN D N 1
ATOM 8642 C CA . ASN D 1 185 ? 50.642 -55.105 63.336 1.00 46.69 185 ASN D CA 1
ATOM 8643 C C . ASN D 1 185 ? 50.388 -56.000 62.112 1.00 49.60 185 ASN D C 1
ATOM 8644 O O . ASN D 1 185 ? 49.256 -56.081 61.672 1.00 51.93 185 ASN D O 1
ATOM 8649 N N . GLY D 1 186 ? 51.420 -56.609 61.504 1.00 47.83 186 GLY D N 1
ATOM 8650 C CA . GLY D 1 186 ? 51.141 -57.547 60.422 1.00 48.20 186 GLY D CA 1
ATOM 8651 C C . GLY D 1 186 ? 51.139 -56.929 59.005 1.00 47.43 186 GLY D C 1
ATOM 8652 O O . GLY D 1 186 ? 50.619 -57.533 58.099 1.00 50.98 186 GLY D O 1
ATOM 8653 N N . TYR D 1 187 ? 51.739 -55.761 58.786 1.00 45.45 187 TYR D N 1
ATOM 8654 C CA . TYR D 1 187 ? 51.757 -55.083 57.499 1.00 46.87 187 TYR D CA 1
ATOM 8655 C C . TYR D 1 187 ? 53.220 -54.994 57.041 1.00 48.11 187 TYR D C 1
ATOM 8656 O O . TYR D 1 187 ? 54.126 -55.070 57.892 1.00 50.60 187 TYR D O 1
ATOM 8665 N N . HIS D 1 188 ? 53.447 -54.842 55.729 1.00 45.02 188 HIS D N 1
ATOM 8666 C CA . HIS D 1 188 ? 54.793 -54.649 55.204 1.00 42.28 188 HIS D CA 1
ATOM 8667 C C . HIS D 1 188 ? 55.281 -53.235 55.500 1.00 39.42 188 HIS D C 1
ATOM 8668 O O . HIS D 1 188 ? 56.472 -53.037 55.635 1.00 39.57 188 HIS D O 1
ATOM 8675 N N . THR D 1 189 ? 54.402 -52.225 55.511 1.00 36.78 189 THR D N 1
ATOM 8676 C CA . THR D 1 189 ? 54.853 -50.878 55.757 1.00 34.13 189 THR D CA 1
ATOM 8677 C C . THR D 1 189 ? 53.635 -50.010 56.046 1.00 33.97 189 THR D C 1
ATOM 8678 O O . THR D 1 189 ? 52.513 -50.506 56.120 1.00 33.92 189 THR D O 1
ATOM 8682 N N . SER D 1 190 ? 53.859 -48.717 56.266 1.00 33.76 190 SER D N 1
ATOM 8683 C CA . SER D 1 190 ? 52.759 -47.855 56.595 1.00 37.33 190 SER D CA 1
ATOM 8684 C C . SER D 1 190 ? 52.877 -46.537 55.863 1.00 38.15 190 SER D C 1
ATOM 8685 O O . SER D 1 190 ? 53.954 -46.217 55.405 1.00 40.59 190 SER D O 1
ATOM 8688 N N . VAL D 1 191 ? 51.789 -45.760 55.873 1.00 38.46 191 VAL D N 1
ATOM 8689 C CA . VAL D 1 191 ? 51.730 -44.444 55.270 1.00 38.76 191 VAL D CA 1
ATOM 8690 C C . VAL D 1 191 ? 51.567 -43.431 56.407 1.00 42.36 191 VAL D C 1
ATOM 8691 O O . VAL D 1 191 ? 50.590 -43.500 57.171 1.00 44.62 191 VAL D O 1
ATOM 8695 N N . LEU D 1 192 ? 52.483 -42.442 56.463 1.00 41.77 192 LEU D N 1
ATOM 8696 C CA . LEU D 1 192 ? 52.365 -41.390 57.450 1.00 39.35 192 LEU D CA 1
ATOM 8697 C C . LEU D 1 192 ? 51.615 -40.196 56.861 1.00 38.84 192 LEU D C 1
ATOM 8698 O O . LEU D 1 192 ? 51.935 -39.749 55.751 1.00 36.63 192 LEU D O 1
ATOM 8703 N N . LEU D 1 193 ? 50.658 -39.666 57.643 1.00 36.96 193 LEU D N 1
ATOM 8704 C CA . LEU D 1 193 ? 50.097 -38.352 57.368 1.00 36.58 193 LEU D CA 1
ATOM 8705 C C . LEU D 1 193 ? 51.065 -37.304 57.928 1.00 37.39 193 LEU D C 1
ATOM 8706 O O . LEU D 1 193 ? 51.825 -37.603 58.859 1.00 36.93 193 LEU D O 1
ATOM 8711 N N . ASN D 1 194 ? 51.055 -36.106 57.336 1.00 37.89 194 ASN D N 1
ATOM 8712 C CA . ASN D 1 194 ? 51.900 -35.022 57.819 1.00 38.65 194 ASN D CA 1
ATOM 8713 C C . ASN D 1 194 ? 51.043 -34.180 58.762 1.00 40.37 194 ASN D C 1
ATOM 8714 O O . ASN D 1 194 ? 49.854 -34.448 58.959 1.00 43.54 194 ASN D O 1
ATOM 8719 N N . SER D 1 195 ? 51.620 -33.090 59.274 1.00 39.28 195 SER D N 1
ATOM 8720 C CA . SER D 1 195 ? 50.893 -32.335 60.270 1.00 36.04 195 SER D CA 1
ATOM 8721 C C . SER D 1 195 ? 49.722 -31.550 59.674 1.00 36.36 195 SER D C 1
ATOM 8722 O O . SER D 1 195 ? 49.035 -30.879 60.425 1.00 35.72 195 SER D O 1
ATOM 8725 N N . ARG D 1 196 ? 49.554 -31.489 58.347 1.00 34.01 196 ARG D N 1
ATOM 8726 C CA . ARG D 1 196 ? 48.331 -30.896 57.801 1.00 36.19 196 ARG D CA 1
ATOM 8727 C C . ARG D 1 196 ? 47.252 -31.966 57.601 1.00 34.46 196 ARG D C 1
ATOM 8728 O O . ARG D 1 196 ? 46.237 -31.665 57.013 1.00 38.93 196 ARG D O 1
ATOM 8736 N N . GLY D 1 197 ? 47.493 -33.205 58.058 1.00 33.91 197 GLY D N 1
ATOM 8737 C CA . GLY D 1 197 ? 46.548 -34.293 57.870 1.00 33.79 197 GLY D CA 1
ATOM 8738 C C . GLY D 1 197 ? 46.507 -34.826 56.435 1.00 40.23 197 GLY D C 1
ATOM 8739 O O . GLY D 1 197 ? 45.534 -35.456 56.080 1.00 46.16 197 GLY D O 1
ATOM 8740 N N . LYS D 1 198 ? 47.562 -34.623 55.600 1.00 41.98 198 LYS D N 1
ATOM 8741 C CA . LYS D 1 198 ? 47.590 -35.101 54.215 1.00 38.77 198 LYS D CA 1
ATOM 8742 C C . LYS D 1 198 ? 48.675 -36.180 54.115 1.00 43.56 198 LYS D C 1
ATOM 8743 O O . LYS D 1 198 ? 49.557 -36.292 55.000 1.00 39.52 198 LYS D O 1
ATOM 8749 N N . VAL D 1 199 ? 48.613 -36.945 53.016 1.00 43.71 199 VAL D N 1
ATOM 8750 C CA . VAL D 1 199 ? 49.534 -38.042 52.741 1.00 43.39 199 VAL D CA 1
ATOM 8751 C C . VAL D 1 199 ? 50.949 -37.505 52.529 1.00 46.18 199 VAL D C 1
ATOM 8752 O O . VAL D 1 199 ? 51.122 -36.528 51.811 1.00 46.70 199 VAL D O 1
ATOM 8756 N N . SER D 1 200 ? 51.944 -38.085 53.230 1.00 43.07 200 SER D N 1
ATOM 8757 C CA . SER D 1 200 ? 53.317 -37.713 52.937 1.00 41.90 200 SER D CA 1
ATOM 8758 C C . SER D 1 200 ? 53.973 -38.891 52.215 1.00 41.96 200 SER D C 1
ATOM 8759 O O . SER D 1 200 ? 53.851 -38.983 51.027 1.00 40.40 200 SER D O 1
ATOM 8762 N N . GLU D 1 201 ? 54.587 -39.830 52.928 1.00 42.99 201 GLU D N 1
ATOM 8763 C CA . GLU D 1 201 ? 55.151 -41.000 52.288 1.00 42.10 201 GLU D CA 1
ATOM 8764 C C . GLU D 1 201 ? 55.166 -42.141 53.308 1.00 42.24 201 GLU D C 1
ATOM 8765 O O . GLU D 1 201 ? 54.444 -42.155 54.271 1.00 43.48 201 GLU D O 1
ATOM 8771 N N . THR D 1 202 ? 55.996 -43.126 53.039 1.00 43.97 202 THR D N 1
ATOM 8772 C CA . THR D 1 202 ? 56.179 -44.379 53.726 1.00 42.34 202 THR D CA 1
ATOM 8773 C C . THR D 1 202 ? 57.546 -44.311 54.405 1.00 46.10 202 THR D C 1
ATOM 8774 O O . THR D 1 202 ? 58.387 -43.465 54.040 1.00 41.56 202 THR D O 1
ATOM 8778 N N . PRO D 1 203 ? 57.815 -45.125 55.450 1.00 45.52 203 PRO D N 1
ATOM 8779 C CA . PRO D 1 203 ? 59.082 -44.998 56.154 1.00 46.74 203 PRO D CA 1
ATOM 8780 C C . PRO D 1 203 ? 60.287 -45.010 55.219 1.00 49.57 203 PRO D C 1
ATOM 8781 O O . PRO D 1 203 ? 61.250 -44.277 55.475 1.00 50.87 203 PRO D O 1
ATOM 8785 N N . GLY D 1 204 ? 60.222 -45.784 54.121 1.00 46.71 204 GLY D N 1
ATOM 8786 C CA . GLY D 1 204 ? 61.407 -45.887 53.300 1.00 44.39 204 GLY D CA 1
ATOM 8787 C C . GLY D 1 204 ? 61.144 -45.803 51.801 1.00 44.75 204 GLY D C 1
ATOM 8788 O O . GLY D 1 204 ? 61.908 -46.333 51.033 1.00 43.82 204 GLY D O 1
ATOM 8789 N N . ALA D 1 205 ? 60.072 -45.137 51.365 1.00 43.20 205 ALA D N 1
ATOM 8790 C CA . ALA D 1 205 ? 59.746 -45.046 49.944 1.00 41.53 205 ALA D CA 1
ATOM 8791 C C . ALA D 1 205 ? 58.690 -43.951 49.793 1.00 41.68 205 ALA D C 1
ATOM 8792 O O . ALA D 1 205 ? 57.881 -43.726 50.710 1.00 38.84 205 ALA D O 1
ATOM 8794 N N . CYS D 1 206 ? 58.703 -43.295 48.620 1.00 43.79 206 CYS D N 1
ATOM 8795 C CA . CYS D 1 206 ? 57.658 -42.367 48.217 1.00 43.42 206 CYS D CA 1
ATOM 8796 C C . CYS D 1 206 ? 56.419 -43.160 47.836 1.00 40.67 206 CYS D C 1
ATOM 8797 O O . CYS D 1 206 ? 56.531 -44.342 47.495 1.00 42.44 206 CYS D O 1
ATOM 8800 N N . LEU D 1 207 ? 55.245 -42.506 47.920 1.00 38.70 207 LEU D N 1
ATOM 8801 C CA . LEU D 1 207 ? 53.999 -43.179 47.552 1.00 39.26 207 LEU D CA 1
ATOM 8802 C C . LEU D 1 207 ? 53.402 -42.471 46.340 1.00 39.84 207 LEU D C 1
ATOM 8803 O O . LEU D 1 207 ? 53.385 -41.240 46.322 1.00 41.39 207 LEU D O 1
ATOM 8808 N N . LEU D 1 208 ? 52.870 -43.235 45.383 1.00 41.32 208 LEU D N 1
ATOM 8809 C CA . LEU D 1 208 ? 52.061 -42.648 44.319 1.00 42.76 208 LEU D CA 1
ATOM 8810 C C . LEU D 1 208 ? 50.720 -43.404 44.220 1.00 44.59 208 LEU D C 1
ATOM 8811 O O . LEU D 1 208 ? 50.637 -44.551 44.645 1.00 43.16 208 LEU D O 1
ATOM 8816 N N . MET D 1 209 ? 49.711 -42.819 43.541 1.00 44.95 209 MET D N 1
ATOM 8817 C CA . MET D 1 209 ? 48.456 -43.509 43.245 1.00 45.89 209 MET D CA 1
ATOM 8818 C C . MET D 1 209 ? 47.980 -43.178 41.817 1.00 46.12 209 MET D C 1
ATOM 8819 O O . MET D 1 209 ? 48.478 -42.241 41.179 1.00 45.94 209 MET D O 1
ATOM 8824 N N . VAL D 1 210 ? 46.991 -43.936 41.354 1.00 44.79 210 VAL D N 1
ATOM 8825 C CA . VAL D 1 210 ? 46.315 -43.635 40.114 1.00 48.62 210 VAL D CA 1
ATOM 8826 C C . VAL D 1 210 ? 44.833 -43.405 40.418 1.00 49.50 210 VAL D C 1
ATOM 8827 O O . VAL D 1 210 ? 44.170 -44.274 40.993 1.00 50.71 210 VAL D O 1
ATOM 8831 N N . ARG D 1 211 ? 44.314 -42.235 40.004 1.00 50.61 211 ARG D N 1
ATOM 8832 C CA . ARG D 1 211 ? 42.891 -41.930 40.039 1.00 49.19 211 ARG D CA 1
ATOM 8833 C C . ARG D 1 211 ? 42.485 -41.286 38.722 1.00 52.02 211 ARG D C 1
ATOM 8834 O O . ARG D 1 211 ? 43.196 -40.407 38.238 1.00 52.17 211 ARG D O 1
ATOM 8842 N N . ASP D 1 212 ? 41.299 -41.680 38.217 1.00 57.10 212 ASP D N 1
ATOM 8843 C CA . ASP D 1 212 ? 40.779 -41.276 36.910 1.00 61.09 212 ASP D CA 1
ATOM 8844 C C . ASP D 1 212 ? 41.860 -41.261 35.837 1.00 57.96 212 ASP D C 1
ATOM 8845 O O . ASP D 1 212 ? 42.009 -40.265 35.141 1.00 58.48 212 ASP D O 1
ATOM 8850 N N . GLY D 1 213 ? 42.609 -42.363 35.745 1.00 60.91 213 GLY D N 1
ATOM 8851 C CA . GLY D 1 213 ? 43.586 -42.535 34.687 1.00 61.31 213 GLY D CA 1
ATOM 8852 C C . GLY D 1 213 ? 44.874 -41.722 34.862 1.00 61.40 213 GLY D C 1
ATOM 8853 O O . GLY D 1 213 ? 45.738 -41.840 34.018 1.00 69.57 213 GLY D O 1
ATOM 8854 N N . ARG D 1 214 ? 45.033 -40.925 35.932 1.00 58.63 214 ARG D N 1
ATOM 8855 C CA . ARG D 1 214 ? 46.224 -40.112 36.078 1.00 52.28 214 ARG D CA 1
ATOM 8856 C C . ARG D 1 214 ? 47.065 -40.588 37.267 1.00 53.94 214 ARG D C 1
ATOM 8857 O O . ARG D 1 214 ? 46.552 -41.076 38.292 1.00 52.37 214 ARG D O 1
ATOM 8865 N N . VAL D 1 215 ? 48.401 -40.444 37.120 1.00 51.33 215 VAL D N 1
ATOM 8866 C CA . VAL D 1 215 ? 49.349 -40.797 38.141 1.00 47.07 215 VAL D CA 1
ATOM 8867 C C . VAL D 1 215 ? 49.536 -39.569 39.023 1.00 49.11 215 VAL D C 1
ATOM 8868 O O . VAL D 1 215 ? 49.766 -38.477 38.504 1.00 48.05 215 VAL D O 1
ATOM 8872 N N . ILE D 1 216 ? 49.448 -39.771 40.357 1.00 44.53 216 ILE D N 1
ATOM 8873 C CA . ILE D 1 216 ? 49.374 -38.662 41.280 1.00 42.53 216 ILE D CA 1
ATOM 8874 C C . ILE D 1 216 ? 50.340 -38.932 42.418 1.00 41.70 216 ILE D C 1
ATOM 8875 O O . ILE D 1 216 ? 50.428 -40.060 42.929 1.00 37.97 216 ILE D O 1
ATOM 8880 N N . SER D 1 217 ? 51.049 -37.873 42.820 1.00 43.09 217 SER D N 1
ATOM 8881 C CA . SER D 1 217 ? 51.910 -38.016 43.987 1.00 40.82 217 SER D CA 1
ATOM 8882 C C . SER D 1 217 ? 51.904 -36.740 44.813 1.00 38.59 217 SER D C 1
ATOM 8883 O O . SER D 1 217 ? 51.702 -35.626 44.302 1.00 42.86 217 SER D O 1
ATOM 8886 N N . PRO D 1 218 ? 52.134 -36.832 46.120 1.00 38.32 218 PRO D N 1
ATOM 8887 C CA . PRO D 1 218 ? 52.163 -35.618 46.953 1.00 39.91 218 PRO D CA 1
ATOM 8888 C C . PRO D 1 218 ? 53.310 -34.703 46.483 1.00 39.65 218 PRO D C 1
ATOM 8889 O O . PRO D 1 218 ? 54.298 -35.193 45.990 1.00 37.65 218 PRO D O 1
ATOM 8893 N N . PRO D 1 219 ? 53.183 -33.356 46.630 1.00 38.22 219 PRO D N 1
ATOM 8894 C CA . PRO D 1 219 ? 54.244 -32.427 46.254 1.00 37.71 219 PRO D CA 1
ATOM 8895 C C . PRO D 1 219 ? 55.424 -32.487 47.227 1.00 38.84 219 PRO D C 1
ATOM 8896 O O . PRO D 1 219 ? 55.365 -33.171 48.235 1.00 39.21 219 PRO D O 1
ATOM 8900 N N . VAL D 1 220 ? 56.494 -31.734 46.958 1.00 39.49 220 VAL D N 1
ATOM 8901 C CA . VAL D 1 220 ? 57.723 -31.821 47.719 1.00 40.08 220 VAL D CA 1
ATOM 8902 C C . VAL D 1 220 ? 57.532 -31.078 49.043 1.00 42.51 220 VAL D C 1
ATOM 8903 O O . VAL D 1 220 ? 58.396 -31.118 49.893 1.00 43.13 220 VAL D O 1
ATOM 8907 N N . THR D 1 221 ? 56.419 -30.353 49.201 1.00 43.15 221 THR D N 1
ATOM 8908 C CA . THR D 1 221 ? 56.087 -29.647 50.420 1.00 40.97 221 THR D CA 1
ATOM 8909 C C . THR D 1 221 ? 55.108 -30.455 51.283 1.00 40.35 221 THR D C 1
ATOM 8910 O O . THR D 1 221 ? 54.591 -29.922 52.253 1.00 46.95 221 THR D O 1
ATOM 8914 N N . ALA D 1 222 ? 54.904 -31.748 51.012 1.00 37.91 222 ALA D N 1
ATOM 8915 C CA . ALA D 1 222 ? 54.120 -32.616 51.870 1.00 34.79 222 ALA D CA 1
ATOM 8916 C C . ALA D 1 222 ? 55.005 -33.347 52.876 1.00 35.26 222 ALA D C 1
ATOM 8917 O O . ALA D 1 222 ? 54.542 -34.353 53.457 1.00 35.21 222 ALA D O 1
ATOM 8919 N N . ASP D 1 223 ? 56.263 -32.874 53.072 1.00 35.06 223 ASP D N 1
ATOM 8920 C CA . ASP D 1 223 ? 57.155 -33.463 54.057 1.00 36.68 223 ASP D CA 1
ATOM 8921 C C . ASP D 1 223 ? 57.636 -34.839 53.588 1.00 36.70 223 ASP D C 1
ATOM 8922 O O . ASP D 1 223 ? 57.492 -35.851 54.290 1.00 37.28 223 ASP D O 1
ATOM 8927 N N . ILE D 1 224 ? 58.163 -34.882 52.366 1.00 39.49 224 ILE D N 1
ATOM 8928 C CA . ILE D 1 224 ? 58.710 -36.107 51.796 1.00 40.84 224 ILE D CA 1
ATOM 8929 C C . ILE D 1 224 ? 60.173 -35.874 51.460 1.00 43.49 224 ILE D C 1
ATOM 8930 O O . ILE D 1 224 ? 60.632 -34.737 51.327 1.00 42.68 224 ILE D O 1
ATOM 8935 N N . LEU D 1 225 ? 60.921 -36.965 51.360 1.00 42.59 225 LEU D N 1
ATOM 8936 C CA . LEU D 1 225 ? 62.214 -36.841 50.744 1.00 45.49 225 LEU D CA 1
ATOM 8937 C C . LEU D 1 225 ? 62.034 -36.743 49.217 1.00 43.46 225 LEU D C 1
ATOM 8938 O O . LEU D 1 225 ? 61.146 -37.404 48.679 1.00 44.17 225 LEU D O 1
ATOM 8943 N N . GLU D 1 226 ? 62.844 -35.905 48.535 1.00 42.27 226 GLU D N 1
ATOM 8944 C CA . GLU D 1 226 ? 62.692 -35.716 47.077 1.00 45.11 226 GLU D CA 1
ATOM 8945 C C . GLU D 1 226 ? 63.408 -36.831 46.337 1.00 42.81 226 GLU D C 1
ATOM 8946 O O . GLU D 1 226 ? 64.567 -36.646 46.003 1.00 40.17 226 GLU D O 1
ATOM 8952 N N . SER D 1 227 ? 62.723 -37.983 46.216 1.00 41.43 227 SER D N 1
ATOM 8953 C CA . SER D 1 227 ? 63.286 -39.230 45.741 1.00 44.68 227 SER D CA 1
ATOM 8954 C C . SER D 1 227 ? 63.787 -39.126 44.293 1.00 45.65 227 SER D C 1
ATOM 8955 O O . SER D 1 227 ? 63.088 -38.616 43.407 1.00 49.50 227 SER D O 1
ATOM 8958 N N . VAL D 1 228 ? 64.995 -39.650 44.078 1.00 46.52 228 VAL D N 1
ATOM 8959 C CA . VAL D 1 228 ? 65.571 -39.869 42.760 1.00 45.38 228 VAL D CA 1
ATOM 8960 C C . VAL D 1 228 ? 64.680 -40.820 41.941 1.00 47.21 228 VAL D C 1
ATOM 8961 O O . VAL D 1 228 ? 64.453 -40.607 40.746 1.00 47.51 228 VAL D O 1
ATOM 8965 N N . THR D 1 229 ? 64.165 -41.876 42.608 1.00 45.28 229 THR D N 1
ATOM 8966 C CA . THR D 1 229 ? 63.323 -42.831 41.902 1.00 45.01 229 THR D CA 1
ATOM 8967 C C . THR D 1 229 ? 62.021 -42.145 41.523 1.00 45.62 229 THR D C 1
ATOM 8968 O O . THR D 1 229 ? 61.528 -42.336 40.417 1.00 47.98 229 THR D O 1
ATOM 8972 N N . ARG D 1 230 ? 61.472 -41.340 42.444 1.00 46.83 230 ARG D N 1
ATOM 8973 C CA . ARG D 1 230 ? 60.273 -40.554 42.173 1.00 47.83 230 ARG D CA 1
ATOM 8974 C C . ARG D 1 230 ? 60.482 -39.717 40.896 1.00 49.89 230 ARG D C 1
ATOM 8975 O O . ARG D 1 230 ? 59.650 -39.726 39.991 1.00 51.55 230 ARG D O 1
ATOM 8983 N N . LYS D 1 231 ? 61.622 -39.016 40.813 1.00 49.18 231 LYS D N 1
ATOM 8984 C CA . LYS D 1 231 ? 61.836 -38.080 39.733 1.00 49.80 231 LYS D CA 1
ATOM 8985 C C . LYS D 1 231 ? 61.977 -38.874 38.421 1.00 50.79 231 LYS D C 1
ATOM 8986 O O . LYS D 1 231 ? 61.408 -38.520 37.391 1.00 49.84 231 LYS D O 1
ATOM 8992 N N . THR D 1 232 ? 62.679 -40.009 38.488 1.00 51.12 232 THR D N 1
ATOM 8993 C CA . THR D 1 232 ? 62.827 -40.940 37.377 1.00 50.37 232 THR D CA 1
ATOM 8994 C C . THR D 1 232 ? 61.471 -41.392 36.850 1.00 50.25 232 THR D C 1
ATOM 8995 O O . THR D 1 232 ? 61.237 -41.369 35.661 1.00 50.42 232 THR D O 1
ATOM 8999 N N . LEU D 1 233 ? 60.586 -41.861 37.726 1.00 52.70 233 LEU D N 1
ATOM 9000 C CA . LEU D 1 233 ? 59.254 -42.308 37.309 1.00 54.01 233 LEU D CA 1
ATOM 9001 C C . LEU D 1 233 ? 58.453 -41.154 36.701 1.00 54.86 233 LEU D C 1
ATOM 9002 O O . LEU D 1 233 ? 57.701 -41.343 35.751 1.00 55.72 233 LEU D O 1
ATOM 9007 N N . MET D 1 234 ? 58.631 -39.947 37.238 1.00 53.74 234 MET D N 1
ATOM 9008 C CA . MET D 1 234 ? 57.949 -38.811 36.654 1.00 56.21 234 MET D CA 1
ATOM 9009 C C . MET D 1 234 ? 58.385 -38.582 35.196 1.00 57.85 234 MET D C 1
ATOM 9010 O O . MET D 1 234 ? 57.513 -38.318 34.358 1.00 63.51 234 MET D O 1
ATOM 9015 N N . SER D 1 235 ? 59.694 -38.694 34.891 1.00 55.90 235 SER D N 1
ATOM 9016 C CA . SER D 1 235 ? 60.183 -38.528 33.528 1.00 55.66 235 SER D CA 1
ATOM 9017 C C . SER D 1 235 ? 59.611 -39.603 32.617 1.00 55.92 235 SER D C 1
ATOM 9018 O O . SER D 1 235 ? 59.158 -39.315 31.514 1.00 57.49 235 SER D O 1
ATOM 9021 N N . LEU D 1 236 ? 59.674 -40.843 33.113 1.00 56.65 236 LEU D N 1
ATOM 9022 C CA . LEU D 1 236 ? 59.245 -42.007 32.360 1.00 56.32 236 LEU D CA 1
ATOM 9023 C C . LEU D 1 236 ? 57.755 -41.921 32.061 1.00 55.21 236 LEU D C 1
ATOM 9024 O O . LEU D 1 236 ? 57.365 -42.159 30.926 1.00 55.65 236 LEU D O 1
ATOM 9029 N N . SER D 1 237 ? 56.942 -41.540 33.044 1.00 52.27 237 SER D N 1
ATOM 9030 C CA . SER D 1 237 ? 55.502 -41.476 32.840 1.00 53.24 237 SER D CA 1
ATOM 9031 C C . SER D 1 237 ? 55.150 -40.433 31.774 1.00 54.61 237 SER D C 1
ATOM 9032 O O . SER D 1 237 ? 54.203 -40.620 31.004 1.00 53.51 237 SER D O 1
ATOM 9035 N N . GLU D 1 238 ? 55.936 -39.360 31.730 1.00 55.19 238 GLU D N 1
ATOM 9036 C CA . GLU D 1 238 ? 55.739 -38.261 30.816 1.00 59.66 238 GLU D CA 1
ATOM 9037 C C . GLU D 1 238 ? 56.233 -38.632 29.406 1.00 64.35 238 GLU D C 1
ATOM 9038 O O . GLU D 1 238 ? 55.455 -38.648 28.437 1.00 65.72 238 GLU D O 1
ATOM 9044 N N . ALA D 1 239 ? 57.519 -38.995 29.293 1.00 64.18 239 ALA D N 1
ATOM 9045 C CA . ALA D 1 239 ? 58.160 -39.353 28.031 1.00 64.11 239 ALA D CA 1
ATOM 9046 C C . ALA D 1 239 ? 57.628 -40.656 27.415 1.00 65.66 239 ALA D C 1
ATOM 9047 O O . ALA D 1 239 ? 57.535 -40.773 26.202 1.00 71.25 239 ALA D O 1
ATOM 9049 N N . GLU D 1 240 ? 57.241 -41.645 28.221 1.00 66.88 240 GLU D N 1
ATOM 9050 C CA . GLU D 1 240 ? 56.937 -42.976 27.705 1.00 68.71 240 GLU D CA 1
ATOM 9051 C C . GLU D 1 240 ? 55.431 -43.290 27.721 1.00 68.47 240 GLU D C 1
ATOM 9052 O O . GLU D 1 240 ? 54.965 -43.998 26.842 1.00 69.93 240 GLU D O 1
ATOM 9058 N N . LEU D 1 241 ? 54.674 -42.788 28.701 1.00 65.54 241 LEU D N 1
ATOM 9059 C CA . LEU D 1 241 ? 53.254 -43.078 28.739 1.00 66.63 241 LEU D CA 1
ATOM 9060 C C . LEU D 1 241 ? 52.425 -41.876 28.265 1.00 67.23 241 LEU D C 1
ATOM 9061 O O . LEU D 1 241 ? 51.203 -41.971 28.203 1.00 69.73 241 LEU D O 1
ATOM 9066 N N . ASP D 1 242 ? 53.086 -40.751 28.011 1.00 66.69 242 ASP D N 1
ATOM 9067 C CA . ASP D 1 242 ? 52.454 -39.473 27.712 1.00 69.80 242 ASP D CA 1
ATOM 9068 C C . ASP D 1 242 ? 51.459 -39.041 28.787 1.00 67.56 242 ASP D C 1
ATOM 9069 O O . ASP D 1 242 ? 50.408 -38.496 28.468 1.00 69.48 242 ASP D O 1
ATOM 9074 N N . SER D 1 243 ? 51.828 -39.264 30.048 1.00 64.98 243 SER D N 1
ATOM 9075 C CA . SER D 1 243 ? 50.938 -39.127 31.189 1.00 56.24 243 SER D CA 1
ATOM 9076 C C . SER D 1 243 ? 51.719 -38.397 32.277 1.00 53.51 243 SER D C 1
ATOM 9077 O O . SER D 1 243 ? 52.337 -39.043 33.135 1.00 50.70 243 SER D O 1
ATOM 9080 N N . PRO D 1 244 ? 51.832 -37.048 32.234 1.00 52.23 244 PRO D N 1
ATOM 9081 C CA . PRO D 1 244 ? 52.557 -36.337 33.296 1.00 50.52 244 PRO D CA 1
ATOM 9082 C C . PRO D 1 244 ? 51.924 -36.681 34.650 1.00 48.27 244 PRO D C 1
ATOM 9083 O O . PRO D 1 244 ? 50.698 -36.904 34.753 1.00 49.26 244 PRO D O 1
ATOM 9087 N N . VAL D 1 245 ? 52.801 -36.861 35.646 1.00 47.17 245 VAL D N 1
ATOM 9088 C CA . VAL D 1 245 ? 52.436 -37.056 37.045 1.00 45.00 245 VAL D CA 1
ATOM 9089 C C . VAL D 1 245 ? 51.915 -35.737 37.619 1.00 44.37 245 VAL D C 1
ATOM 9090 O O . VAL D 1 245 ? 52.536 -34.703 37.481 1.00 45.40 245 VAL D O 1
ATOM 9094 N N . ILE D 1 246 ? 50.765 -35.778 38.271 1.00 45.19 246 ILE D N 1
ATOM 9095 C CA . ILE D 1 246 ? 50.188 -34.606 38.927 1.00 44.40 246 ILE D CA 1
ATOM 9096 C C . ILE D 1 246 ? 50.707 -34.573 40.367 1.00 40.47 246 ILE D C 1
ATOM 9097 O O . ILE D 1 246 ? 50.563 -35.540 41.106 1.00 42.28 246 ILE D O 1
ATOM 9102 N N . GLU D 1 247 ? 51.333 -33.464 40.743 1.00 40.63 247 GLU D N 1
ATOM 9103 C CA . GLU D 1 247 ? 51.838 -33.251 42.081 1.00 41.28 247 GLU D CA 1
ATOM 9104 C C . GLU D 1 247 ? 50.805 -32.417 42.820 1.00 41.12 247 GLU D C 1
ATOM 9105 O O . GLU D 1 247 ? 50.669 -31.239 42.493 1.00 37.88 247 GLU D O 1
ATOM 9111 N N . ARG D 1 248 ? 50.082 -33.057 43.777 1.00 38.23 248 ARG D N 1
ATOM 9112 C CA . ARG D 1 248 ? 49.036 -32.344 44.499 1.00 39.76 248 ARG D CA 1
ATOM 9113 C C . ARG D 1 248 ? 48.918 -33.014 45.856 1.00 37.61 248 ARG D C 1
ATOM 9114 O O . ARG D 1 248 ? 49.258 -34.188 46.000 1.00 40.30 248 ARG D O 1
ATOM 9122 N N . ASP D 1 249 ? 48.468 -32.291 46.858 1.00 37.88 249 ASP D N 1
ATOM 9123 C CA . ASP D 1 249 ? 48.130 -33.002 48.109 1.00 40.61 249 ASP D CA 1
ATOM 9124 C C . ASP D 1 249 ? 47.104 -34.122 47.871 1.00 41.24 249 ASP D C 1
ATOM 9125 O O . ASP D 1 249 ? 46.261 -34.058 46.963 1.00 48.68 249 ASP D O 1
ATOM 9130 N N . MET D 1 250 ? 47.235 -35.178 48.656 1.00 40.29 250 MET D N 1
ATOM 9131 C CA . MET D 1 250 ? 46.385 -36.342 48.648 1.00 40.38 250 MET D CA 1
ATOM 9132 C C . MET D 1 250 ? 45.855 -36.627 50.066 1.00 39.58 250 MET D C 1
ATOM 9133 O O . MET D 1 250 ? 46.548 -36.384 51.024 1.00 36.40 250 MET D O 1
ATOM 9138 N N . ASP D 1 251 ? 44.627 -37.186 50.185 1.00 41.04 251 ASP D N 1
ATOM 9139 C CA . ASP D 1 251 ? 44.086 -37.549 51.480 1.00 37.39 251 ASP D CA 1
ATOM 9140 C C . ASP D 1 251 ? 44.168 -39.058 51.649 1.00 37.96 251 ASP D C 1
ATOM 9141 O O . ASP D 1 251 ? 44.093 -39.822 50.684 1.00 40.85 251 ASP D O 1
ATOM 9146 N N . ARG D 1 252 ? 44.246 -39.482 52.912 1.00 36.15 252 ARG D N 1
ATOM 9147 C CA . ARG D 1 252 ? 44.130 -40.858 53.306 1.00 35.59 252 ARG D CA 1
ATOM 9148 C C . ARG D 1 252 ? 42.954 -41.528 52.579 1.00 37.29 252 ARG D C 1
ATOM 9149 O O . ARG D 1 252 ? 43.143 -42.638 52.061 1.00 38.27 252 ARG D O 1
ATOM 9157 N N . THR D 1 253 ? 41.759 -40.920 52.566 1.00 35.12 253 THR D N 1
ATOM 9158 C CA . THR D 1 253 ? 40.612 -41.693 52.108 1.00 36.79 253 THR D CA 1
ATOM 9159 C C . THR D 1 253 ? 40.623 -41.845 50.582 1.00 39.84 253 THR D C 1
ATOM 9160 O O . THR D 1 253 ? 39.927 -42.700 50.053 1.00 41.23 253 THR D O 1
ATOM 9164 N N . GLU D 1 254 ? 41.463 -41.079 49.872 1.00 40.36 254 GLU D N 1
ATOM 9165 C CA . GLU D 1 254 ? 41.628 -41.331 48.451 1.00 41.53 254 GLU D CA 1
ATOM 9166 C C . GLU D 1 254 ? 42.256 -42.704 48.204 1.00 41.49 254 GLU D C 1
ATOM 9167 O O . GLU D 1 254 ? 41.981 -43.320 47.174 1.00 47.11 254 GLU D O 1
ATOM 9173 N N . LEU D 1 255 ? 43.108 -43.199 49.096 1.00 40.38 255 LEU D N 1
ATOM 9174 C CA . LEU D 1 255 ? 43.791 -44.461 48.827 1.00 39.19 255 LEU D CA 1
ATOM 9175 C C . LEU D 1 255 ? 42.792 -45.613 48.793 1.00 41.38 255 LEU D C 1
ATOM 9176 O O . LEU D 1 255 ? 43.029 -46.640 48.151 1.00 44.26 255 LEU D O 1
ATOM 9181 N N . TYR D 1 256 ? 41.639 -45.440 49.425 1.00 40.09 256 TYR D N 1
ATOM 9182 C CA . TYR D 1 256 ? 40.660 -46.520 49.408 1.00 43.61 256 TYR D CA 1
ATOM 9183 C C . TYR D 1 256 ? 39.878 -46.536 48.102 1.00 44.88 256 TYR D C 1
ATOM 9184 O O . TYR D 1 256 ? 39.175 -47.510 47.836 1.00 48.17 256 TYR D O 1
ATOM 9193 N N . ILE D 1 257 ? 39.999 -45.482 47.287 1.00 45.84 257 ILE D N 1
ATOM 9194 C CA . ILE D 1 257 ? 39.145 -45.422 46.102 1.00 51.29 257 ILE D CA 1
ATOM 9195 C C . ILE D 1 257 ? 39.974 -45.334 44.826 1.00 52.18 257 ILE D C 1
ATOM 9196 O O . ILE D 1 257 ? 39.425 -45.470 43.760 1.00 51.99 257 ILE D O 1
ATOM 9201 N N . ALA D 1 258 ? 41.304 -45.232 44.974 1.00 54.29 258 ALA D N 1
ATOM 9202 C CA . ALA D 1 258 ? 42.215 -45.149 43.840 1.00 52.95 258 ALA D CA 1
ATOM 9203 C C . ALA D 1 258 ? 42.157 -46.440 43.041 1.00 51.99 258 ALA D C 1
ATOM 9204 O O . ALA D 1 258 ? 41.786 -47.477 43.575 1.00 54.49 258 ALA D O 1
ATOM 9206 N N . GLU D 1 259 ? 42.514 -46.372 41.758 1.00 53.90 259 GLU D N 1
ATOM 9207 C CA . GLU D 1 259 ? 42.611 -47.584 40.963 1.00 54.43 259 GLU D CA 1
ATOM 9208 C C . GLU D 1 259 ? 43.902 -48.322 41.341 1.00 50.93 259 GLU D C 1
ATOM 9209 O O . GLU D 1 259 ? 43.913 -49.548 41.256 1.00 51.31 259 GLU D O 1
ATOM 9215 N N . GLU D 1 260 ? 44.989 -47.585 41.664 1.00 44.68 260 GLU D N 1
ATOM 9216 C CA . GLU D 1 260 ? 46.245 -48.238 41.995 1.00 45.00 260 GLU D CA 1
ATOM 9217 C C . GLU D 1 260 ? 47.004 -47.438 43.043 1.00 42.73 260 GLU D C 1
ATOM 9218 O O . GLU D 1 260 ? 46.859 -46.229 43.091 1.00 42.18 260 GLU D O 1
ATOM 9224 N N . VAL D 1 261 ? 47.871 -48.113 43.804 1.00 41.53 261 VAL D N 1
ATOM 9225 C CA . VAL D 1 261 ? 48.817 -47.420 44.670 1.00 41.36 261 VAL D CA 1
ATOM 9226 C C . VAL D 1 261 ? 50.138 -48.196 44.601 1.00 40.97 261 VAL D C 1
ATOM 9227 O O . VAL D 1 261 ? 50.143 -49.424 44.538 1.00 40.39 261 VAL D O 1
ATOM 9231 N N . PHE D 1 262 ? 51.260 -47.485 44.653 1.00 39.48 262 PHE D N 1
ATOM 9232 C CA . PHE D 1 262 ? 52.544 -48.153 44.632 1.00 41.98 262 PHE D CA 1
ATOM 9233 C C . PHE D 1 262 ? 53.582 -47.226 45.245 1.00 40.96 262 PHE D C 1
ATOM 9234 O O . PHE D 1 262 ? 53.359 -46.015 45.290 1.00 39.34 262 PHE D O 1
ATOM 9242 N N . LEU D 1 263 ? 54.704 -47.815 45.678 1.00 41.36 263 LEU D N 1
ATOM 9243 C CA . LEU D 1 263 ? 55.769 -47.089 46.360 1.00 40.74 263 LEU D CA 1
ATOM 9244 C C . LEU D 1 263 ? 57.019 -47.144 45.510 1.00 43.90 263 LEU D C 1
ATOM 9245 O O . LEU D 1 263 ? 57.168 -48.088 44.734 1.00 44.01 263 LEU D O 1
ATOM 9250 N N . CYS D 1 264 ? 57.925 -46.189 45.703 1.00 43.73 264 CYS D N 1
ATOM 9251 C CA . CYS D 1 264 ? 59.162 -46.263 44.932 1.00 43.70 264 CYS D CA 1
ATOM 9252 C C . CYS D 1 264 ? 60.306 -45.654 45.750 1.00 43.51 264 CYS D C 1
ATOM 9253 O O . CYS D 1 264 ? 60.073 -44.771 46.559 1.00 45.09 264 CYS D O 1
ATOM 9256 N N . GLY D 1 265 ? 61.529 -46.136 45.519 1.00 43.13 265 GLY D N 1
ATOM 9257 C CA . GLY D 1 265 ? 62.765 -45.528 45.983 1.00 42.20 265 GLY D CA 1
ATOM 9258 C C . GLY D 1 265 ? 63.882 -46.464 45.567 1.00 44.65 265 GLY D C 1
ATOM 9259 O O . GLY D 1 265 ? 63.620 -47.517 44.994 1.00 46.07 265 GLY D O 1
ATOM 9260 N N . THR D 1 266 ? 65.128 -46.104 45.847 1.00 46.86 266 THR D N 1
ATOM 9261 C CA . THR D 1 266 ? 66.241 -46.922 45.384 1.00 44.63 266 THR D CA 1
ATOM 9262 C C . THR D 1 266 ? 66.087 -48.311 45.970 1.00 47.81 266 THR D C 1
ATOM 9263 O O . THR D 1 266 ? 66.108 -49.269 45.204 1.00 51.84 266 THR D O 1
ATOM 9267 N N . ILE D 1 267 ? 65.965 -48.444 47.299 1.00 49.54 267 ILE D N 1
ATOM 9268 C CA . ILE D 1 267 ? 66.010 -49.775 47.890 1.00 54.72 267 ILE D CA 1
ATOM 9269 C C . ILE D 1 267 ? 64.734 -50.504 47.508 1.00 53.82 267 ILE D C 1
ATOM 9270 O O . ILE D 1 267 ? 64.770 -51.668 47.111 1.00 56.77 267 ILE D O 1
ATOM 9275 N N . ALA D 1 268 ? 63.628 -49.766 47.569 1.00 53.30 268 ALA D N 1
ATOM 9276 C CA . ALA D 1 268 ? 62.305 -50.328 47.368 1.00 55.30 268 ALA D CA 1
ATOM 9277 C C . ALA D 1 268 ? 62.067 -50.739 45.904 1.00 56.18 268 ALA D C 1
ATOM 9278 O O . ALA D 1 268 ? 61.290 -51.662 45.645 1.00 58.33 268 ALA D O 1
ATOM 9280 N N . GLU D 1 269 ? 62.686 -50.021 44.952 1.00 54.33 269 GLU D N 1
ATOM 9281 C CA . GLU D 1 269 ? 62.371 -50.136 43.531 1.00 55.01 269 GLU D CA 1
ATOM 9282 C C . GLU D 1 269 ? 60.933 -49.674 43.287 1.00 54.00 269 GLU D C 1
ATOM 9283 O O . GLU D 1 269 ? 60.639 -48.529 43.599 1.00 52.14 269 GLU D O 1
ATOM 9289 N N . ILE D 1 270 ? 60.060 -50.527 42.715 1.00 51.57 270 ILE D N 1
ATOM 9290 C CA . ILE D 1 270 ? 58.649 -50.178 42.625 1.00 48.79 270 ILE D CA 1
ATOM 9291 C C . ILE D 1 270 ? 57.821 -51.301 43.232 1.00 49.33 270 ILE D C 1
ATOM 9292 O O . ILE D 1 270 ? 57.862 -52.414 42.705 1.00 47.89 270 ILE D O 1
ATOM 9297 N N . LEU D 1 271 ? 57.105 -50.974 44.339 1.00 47.86 271 LEU D N 1
ATOM 9298 C CA . LEU D 1 271 ? 56.311 -51.928 45.099 1.00 48.25 271 LEU D CA 1
ATOM 9299 C C . LEU D 1 271 ? 54.824 -51.584 44.941 1.00 47.19 271 LEU D C 1
ATOM 9300 O O . LEU D 1 271 ? 54.340 -50.537 45.417 1.00 45.03 271 LEU D O 1
ATOM 9305 N N . PRO D 1 272 ? 54.043 -52.479 44.288 1.00 46.44 272 PRO D N 1
ATOM 9306 C CA . PRO D 1 272 ? 52.597 -52.304 44.200 1.00 46.55 272 PRO D CA 1
ATOM 9307 C C . PRO D 1 272 ? 52.005 -52.501 45.600 1.00 47.39 272 PRO D C 1
ATOM 9308 O O . PRO D 1 272 ? 52.423 -53.391 46.337 1.00 46.84 272 PRO D O 1
ATOM 9312 N N . VAL D 1 273 ? 51.042 -51.640 45.974 1.00 46.53 273 VAL D N 1
ATOM 9313 C CA . VAL D 1 273 ? 50.350 -51.774 47.234 1.00 43.08 273 VAL D CA 1
ATOM 9314 C C . VAL D 1 273 ? 48.926 -52.276 46.939 1.00 46.16 273 VAL D C 1
ATOM 9315 O O . VAL D 1 273 ? 48.074 -51.506 46.455 1.00 44.61 273 VAL D O 1
ATOM 9319 N N . THR D 1 274 ? 48.626 -53.527 47.340 1.00 46.51 274 THR D N 1
ATOM 9320 C CA . THR D 1 274 ? 47.337 -54.089 46.989 1.00 47.65 274 THR D CA 1
ATOM 9321 C C . THR D 1 274 ? 46.290 -53.985 48.104 1.00 50.78 274 THR D C 1
ATOM 9322 O O . THR D 1 274 ? 45.102 -54.119 47.787 1.00 52.61 274 THR D O 1
ATOM 9326 N N . THR D 1 275 ? 46.693 -53.732 49.373 1.00 49.37 275 THR D N 1
ATOM 9327 C CA . THR D 1 275 ? 45.737 -53.461 50.437 1.00 49.59 275 THR D CA 1
ATOM 9328 C C . THR D 1 275 ? 46.254 -52.330 51.334 1.00 52.09 275 THR D C 1
ATOM 9329 O O . THR D 1 275 ? 47.471 -52.215 51.559 1.00 50.29 275 THR D O 1
ATOM 9333 N N . ILE D 1 276 ? 45.322 -51.465 51.808 1.00 51.09 276 ILE D N 1
ATOM 9334 C CA . ILE D 1 276 ? 45.579 -50.457 52.837 1.00 48.21 276 ILE D CA 1
ATOM 9335 C C . ILE D 1 276 ? 44.579 -50.678 53.966 1.00 45.90 276 ILE D C 1
ATOM 9336 O O . ILE D 1 276 ? 43.352 -50.649 53.732 1.00 46.59 276 ILE D O 1
ATOM 9341 N N . ASP D 1 277 ? 45.110 -50.909 55.170 1.00 45.83 277 ASP D N 1
ATOM 9342 C CA . ASP D 1 277 ? 44.290 -51.226 56.348 1.00 44.98 277 ASP D CA 1
ATOM 9343 C C . ASP D 1 277 ? 43.337 -52.372 56.007 1.00 46.49 277 ASP D C 1
ATOM 9344 O O . ASP D 1 277 ? 42.180 -52.344 56.435 1.00 45.15 277 ASP D O 1
ATOM 9349 N N . ARG D 1 278 ? 43.807 -53.330 55.178 1.00 45.48 278 ARG D N 1
ATOM 9350 C CA . ARG D 1 278 ? 43.041 -54.496 54.762 1.00 46.55 278 ARG D CA 1
ATOM 9351 C C . ARG D 1 278 ? 41.877 -54.121 53.830 1.00 45.99 278 ARG D C 1
ATOM 9352 O O . ARG D 1 278 ? 41.026 -54.969 53.601 1.00 46.15 278 ARG D O 1
ATOM 9360 N N . ILE D 1 279 ? 41.773 -52.866 53.367 1.00 42.60 279 ILE D N 1
ATOM 9361 C CA . ILE D 1 279 ? 40.890 -52.583 52.233 1.00 44.92 279 ILE D CA 1
ATOM 9362 C C . ILE D 1 279 ? 41.650 -52.885 50.923 1.00 46.52 279 ILE D C 1
ATOM 9363 O O . ILE D 1 279 ? 42.818 -52.490 50.762 1.00 40.52 279 ILE D O 1
ATOM 9368 N N . GLN D 1 280 ? 40.989 -53.590 49.980 1.00 49.91 280 GLN D N 1
ATOM 9369 C CA . GLN D 1 280 ? 41.566 -53.846 48.663 1.00 51.13 280 GLN D CA 1
ATOM 9370 C C . GLN D 1 280 ? 41.720 -52.543 47.882 1.00 47.46 280 GLN D C 1
ATOM 9371 O O . GLN D 1 280 ? 40.795 -51.747 47.790 1.00 46.92 280 GLN D O 1
ATOM 9377 N N . VAL D 1 281 ? 42.931 -52.268 47.376 1.00 48.76 281 VAL D N 1
ATOM 9378 C CA . VAL D 1 281 ? 43.164 -51.165 46.445 1.00 48.69 281 VAL D CA 1
ATOM 9379 C C . VAL D 1 281 ? 42.653 -51.586 45.061 1.00 52.01 281 VAL D C 1
ATOM 9380 O O . VAL D 1 281 ? 43.095 -52.604 44.518 1.00 53.84 281 VAL D O 1
ATOM 9384 N N . GLY D 1 282 ? 41.705 -50.807 44.515 1.00 51.47 282 GLY D N 1
ATOM 9385 C CA . GLY D 1 282 ? 41.048 -51.222 43.295 1.00 54.75 282 GLY D CA 1
ATOM 9386 C C . GLY D 1 282 ? 40.484 -52.638 43.452 1.00 56.70 282 GLY D C 1
ATOM 9387 O O . GLY D 1 282 ? 39.778 -52.907 44.392 1.00 60.03 282 GLY D O 1
ATOM 9388 N N . ASP D 1 283 ? 40.830 -53.539 42.544 1.00 61.13 283 ASP D N 1
ATOM 9389 C CA . ASP D 1 283 ? 40.358 -54.909 42.492 1.00 63.40 283 ASP D CA 1
ATOM 9390 C C . ASP D 1 283 ? 41.391 -55.816 43.167 1.00 64.20 283 ASP D C 1
ATOM 9391 O O . ASP D 1 283 ? 41.336 -57.047 43.007 1.00 66.43 283 ASP D O 1
ATOM 9396 N N . GLY D 1 284 ? 42.389 -55.208 43.844 1.00 59.24 284 GLY D N 1
ATOM 9397 C CA . GLY D 1 284 ? 43.297 -55.977 44.671 1.00 59.21 284 GLY D CA 1
ATOM 9398 C C . GLY D 1 284 ? 44.438 -56.691 43.932 1.00 60.22 284 GLY D C 1
ATOM 9399 O O . GLY D 1 284 ? 45.246 -57.361 44.561 1.00 59.29 284 GLY D O 1
ATOM 9400 N N . GLU D 1 285 ? 44.536 -56.508 42.612 1.00 61.45 285 GLU D N 1
ATOM 9401 C CA . GLU D 1 285 ? 45.645 -57.018 41.820 1.00 62.04 285 GLU D CA 1
ATOM 9402 C C . GLU D 1 285 ? 46.645 -55.887 41.584 1.00 57.78 285 GLU D C 1
ATOM 9403 O O . GLU D 1 285 ? 46.285 -54.713 41.671 1.00 53.02 285 GLU D O 1
ATOM 9409 N N . VAL D 1 286 ? 47.886 -56.226 41.202 1.00 56.18 286 VAL D N 1
ATOM 9410 C CA . VAL D 1 286 ? 48.802 -55.198 40.718 1.00 54.15 286 VAL D CA 1
ATOM 9411 C C . VAL D 1 286 ? 48.195 -54.522 39.481 1.00 53.94 286 VAL D C 1
ATOM 9412 O O . VAL D 1 286 ? 47.699 -55.202 38.593 1.00 54.91 286 VAL D O 1
ATOM 9416 N N . GLY D 1 287 ? 48.172 -53.182 39.444 1.00 52.26 287 GLY D N 1
ATOM 9417 C CA . GLY D 1 287 ? 47.447 -52.443 38.416 1.00 53.47 287 GLY D CA 1
ATOM 9418 C C . GLY D 1 287 ? 48.278 -52.273 37.147 1.00 58.39 287 GLY D C 1
ATOM 9419 O O . GLY D 1 287 ? 49.498 -52.417 37.191 1.00 57.46 287 GLY D O 1
ATOM 9420 N N . PRO D 1 288 ? 47.651 -52.010 35.971 1.00 58.16 288 PRO D N 1
ATOM 9421 C CA . PRO D 1 288 ? 48.395 -51.951 34.713 1.00 58.41 288 PRO D CA 1
ATOM 9422 C C . PRO D 1 288 ? 49.399 -50.798 34.663 1.00 57.31 288 PRO D C 1
ATOM 9423 O O . PRO D 1 288 ? 50.466 -50.965 34.093 1.00 58.43 288 PRO D O 1
ATOM 9427 N N . VAL D 1 289 ? 49.095 -49.655 35.295 1.00 55.64 289 VAL D N 1
ATOM 9428 C CA . VAL D 1 289 ? 50.019 -48.524 35.245 1.00 54.11 289 VAL D CA 1
ATOM 9429 C C . VAL D 1 289 ? 51.296 -48.875 35.995 1.00 54.11 289 VAL D C 1
ATOM 9430 O O . VAL D 1 289 ? 52.417 -48.652 35.523 1.00 56.80 289 VAL D O 1
ATOM 9434 N N . THR D 1 290 ? 51.106 -49.499 37.148 1.00 53.17 290 THR D N 1
ATOM 9435 C CA . THR D 1 290 ? 52.207 -50.000 37.969 1.00 51.24 290 THR D CA 1
ATOM 9436 C C . THR D 1 290 ? 53.099 -50.939 37.158 1.00 51.28 290 THR D C 1
ATOM 9437 O O . THR D 1 290 ? 54.291 -50.728 37.135 1.00 50.84 290 THR D O 1
ATOM 9441 N N . ARG D 1 291 ? 52.521 -51.989 36.579 1.00 54.56 291 ARG D N 1
ATOM 9442 C CA . ARG D 1 291 ? 53.210 -52.954 35.754 1.00 60.99 291 ARG D CA 1
ATOM 9443 C C . ARG D 1 291 ? 54.016 -52.242 34.670 1.00 62.50 291 ARG D C 1
ATOM 9444 O O . ARG D 1 291 ? 55.197 -52.555 34.474 1.00 61.42 291 ARG D O 1
ATOM 9452 N N . ARG D 1 292 ? 53.357 -51.302 33.978 1.00 62.59 292 ARG D N 1
ATOM 9453 C CA . ARG D 1 292 ? 53.942 -50.595 32.848 1.00 66.33 292 ARG D CA 1
ATOM 9454 C C . ARG D 1 292 ? 55.157 -49.805 33.359 1.00 61.77 292 ARG D C 1
ATOM 9455 O O . ARG D 1 292 ? 56.218 -49.815 32.730 1.00 60.35 292 ARG D O 1
ATOM 9463 N N . LEU D 1 293 ? 55.002 -49.149 34.515 1.00 55.10 293 LEU D N 1
ATOM 9464 C CA . LEU D 1 293 ? 56.087 -48.390 35.110 1.00 52.87 293 LEU D CA 1
ATOM 9465 C C . LEU D 1 293 ? 57.174 -49.323 35.627 1.00 51.95 293 LEU D C 1
ATOM 9466 O O . LEU D 1 293 ? 58.354 -49.030 35.465 1.00 53.93 293 LEU D O 1
ATOM 9471 N N . GLN D 1 294 ? 56.796 -50.486 36.147 1.00 50.59 294 GLN D N 1
ATOM 9472 C CA . GLN D 1 294 ? 57.795 -51.472 36.499 1.00 51.53 294 GLN D CA 1
ATOM 9473 C C . GLN D 1 294 ? 58.602 -51.884 35.270 1.00 54.08 294 GLN D C 1
ATOM 9474 O O . GLN D 1 294 ? 59.834 -51.947 35.344 1.00 51.98 294 GLN D O 1
ATOM 9480 N N . GLU D 1 295 ? 57.913 -52.153 34.154 1.00 56.76 295 GLU D N 1
ATOM 9481 C CA . GLU D 1 295 ? 58.610 -52.583 32.947 1.00 60.87 295 GLU D CA 1
ATOM 9482 C C . GLU D 1 295 ? 59.570 -51.496 32.457 1.00 58.89 295 GLU D C 1
ATOM 9483 O O . GLU D 1 295 ? 60.702 -51.799 32.143 1.00 61.35 295 GLU D O 1
ATOM 9489 N N . LEU D 1 296 ? 59.132 -50.237 32.430 1.00 57.30 296 LEU D N 1
ATOM 9490 C CA . LEU D 1 296 ? 60.015 -49.188 31.961 1.00 56.91 296 LEU D CA 1
ATOM 9491 C C . LEU D 1 296 ? 61.227 -49.128 32.891 1.00 58.45 296 LEU D C 1
ATOM 9492 O O . LEU D 1 296 ? 62.374 -49.157 32.421 1.00 56.91 296 LEU D O 1
ATOM 9497 N N . TYR D 1 297 ? 60.946 -49.092 34.216 1.00 57.57 297 TYR D N 1
ATOM 9498 C CA . TYR D 1 297 ? 61.990 -48.882 35.197 1.00 56.71 297 TYR D CA 1
ATOM 9499 C C . TYR D 1 297 ? 63.008 -50.025 35.155 1.00 58.46 297 TYR D C 1
ATOM 9500 O O . TYR D 1 297 ? 64.210 -49.772 35.126 1.00 59.26 297 TYR D O 1
ATOM 9509 N N . PHE D 1 298 ? 62.528 -51.273 35.135 1.00 60.90 298 PHE D N 1
ATOM 9510 C CA . PHE D 1 298 ? 63.448 -52.405 35.056 1.00 63.87 298 PHE D CA 1
ATOM 9511 C C . PHE D 1 298 ? 64.178 -52.396 33.720 1.00 63.55 298 PHE D C 1
ATOM 9512 O O . PHE D 1 298 ? 65.349 -52.733 33.663 1.00 64.13 298 PHE D O 1
ATOM 9520 N N . GLY D 1 299 ? 63.496 -51.948 32.670 1.00 62.95 299 GLY D N 1
ATOM 9521 C CA . GLY D 1 299 ? 64.136 -51.813 31.377 1.00 63.40 299 GLY D CA 1
ATOM 9522 C C . GLY D 1 299 ? 65.313 -50.830 31.435 1.00 62.17 299 GLY D C 1
ATOM 9523 O O . GLY D 1 299 ? 66.372 -51.116 30.894 1.00 63.75 299 GLY D O 1
ATOM 9524 N N . VAL D 1 300 ? 65.134 -49.685 32.107 1.00 58.69 300 VAL D N 1
ATOM 9525 C CA . VAL D 1 300 ? 66.111 -48.613 32.091 1.00 56.94 300 VAL D CA 1
ATOM 9526 C C . VAL D 1 300 ? 67.297 -49.029 32.942 1.00 56.09 300 VAL D C 1
ATOM 9527 O O . VAL D 1 300 ? 68.451 -48.861 32.542 1.00 55.72 300 VAL D O 1
ATOM 9531 N N . THR D 1 301 ? 67.011 -49.577 34.133 1.00 56.34 301 THR D N 1
ATOM 9532 C CA . THR D 1 301 ? 68.046 -49.865 35.111 1.00 57.54 301 THR D CA 1
ATOM 9533 C C . THR D 1 301 ? 68.953 -50.979 34.596 1.00 62.25 301 THR D C 1
ATOM 9534 O O . THR D 1 301 ? 70.141 -50.981 34.906 1.00 65.75 301 THR D O 1
ATOM 9538 N N . SER D 1 302 ? 68.417 -51.911 33.791 1.00 63.23 302 SER D N 1
ATOM 9539 C CA . SER D 1 302 ? 69.208 -53.053 33.370 1.00 66.03 302 SER D CA 1
ATOM 9540 C C . SER D 1 302 ? 69.938 -52.768 32.062 1.00 70.02 302 SER D C 1
ATOM 9541 O O . SER D 1 302 ? 70.726 -53.588 31.584 1.00 74.31 302 SER D O 1
ATOM 9544 N N . GLY D 1 303 ? 69.623 -51.619 31.460 1.00 71.33 303 GLY D N 1
ATOM 9545 C CA . GLY D 1 303 ? 70.342 -51.141 30.291 1.00 74.07 303 GLY D CA 1
ATOM 9546 C C . GLY D 1 303 ? 69.756 -51.658 28.984 1.00 76.73 303 GLY D C 1
ATOM 9547 O O . GLY D 1 303 ? 70.483 -51.799 28.024 1.00 80.32 303 GLY D O 1
ATOM 9548 N N . GLN D 1 304 ? 68.444 -51.896 28.941 1.00 78.61 304 GLN D N 1
ATOM 9549 C CA . GLN D 1 304 ? 67.823 -52.457 27.758 1.00 82.70 304 GLN D CA 1
ATOM 9550 C C . GLN D 1 304 ? 67.126 -51.379 26.943 1.00 82.33 304 GLN D C 1
ATOM 9551 O O . GLN D 1 304 ? 66.669 -51.666 25.847 1.00 81.54 304 GLN D O 1
ATOM 9557 N N . LEU D 1 305 ? 66.999 -50.164 27.489 1.00 79.09 305 LEU D N 1
ATOM 9558 C CA . LEU D 1 305 ? 66.365 -49.096 26.742 1.00 81.06 305 LEU D CA 1
ATOM 9559 C C . LEU D 1 305 ? 67.405 -48.020 26.463 1.00 81.63 305 LEU D C 1
ATOM 9560 O O . LEU D 1 305 ? 67.793 -47.284 27.380 1.00 81.45 305 LEU D O 1
ATOM 9565 N N . GLU D 1 306 ? 67.758 -47.928 25.180 1.00 79.70 306 GLU D N 1
ATOM 9566 C CA . GLU D 1 306 ? 68.939 -47.208 24.730 1.00 80.62 306 GLU D CA 1
ATOM 9567 C C . GLU D 1 306 ? 68.773 -45.727 25.041 1.00 74.42 306 GLU D C 1
ATOM 9568 O O . GLU D 1 306 ? 69.760 -45.037 25.288 1.00 71.20 306 GLU D O 1
ATOM 9574 N N . ALA D 1 307 ? 67.511 -45.257 24.994 1.00 72.46 307 ALA D N 1
ATOM 9575 C CA . ALA D 1 307 ? 67.245 -43.836 25.104 1.00 72.64 307 ALA D CA 1
ATOM 9576 C C . ALA D 1 307 ? 67.753 -43.311 26.455 1.00 75.51 307 ALA D C 1
ATOM 9577 O O . ALA D 1 307 ? 68.117 -42.139 26.580 1.00 80.12 307 ALA D O 1
ATOM 9579 N N . TYR D 1 308 ? 67.829 -44.200 27.470 1.00 73.62 308 TYR D N 1
ATOM 9580 C CA . TYR D 1 308 ? 68.110 -43.776 28.828 1.00 70.34 308 TYR D CA 1
ATOM 9581 C C . TYR D 1 308 ? 69.489 -44.243 29.291 1.00 71.23 308 TYR D C 1
ATOM 9582 O O . TYR D 1 308 ? 69.783 -44.115 30.500 1.00 67.43 308 TYR D O 1
ATOM 9591 N N . LYS D 1 309 ? 70.349 -44.704 28.341 1.00 72.24 309 LYS D N 1
ATOM 9592 C CA . LYS D 1 309 ? 71.646 -45.286 28.664 1.00 72.25 309 LYS D CA 1
ATOM 9593 C C . LYS D 1 309 ? 72.477 -44.282 29.479 1.00 68.14 309 LYS D C 1
ATOM 9594 O O . LYS D 1 309 ? 73.351 -44.664 30.226 1.00 66.14 309 LYS D O 1
ATOM 9600 N N . SER D 1 310 ? 72.244 -42.986 29.311 1.00 65.55 310 SER D N 1
ATOM 9601 C CA . SER D 1 310 ? 73.148 -42.020 29.888 1.00 66.44 310 SER D CA 1
ATOM 9602 C C . SER D 1 310 ? 72.912 -41.886 31.400 1.00 65.54 310 SER D C 1
ATOM 9603 O O . SER D 1 310 ? 73.684 -41.194 32.059 1.00 67.27 310 SER D O 1
ATOM 9606 N N . TRP D 1 311 ? 71.890 -42.583 31.956 1.00 62.85 311 TRP D N 1
ATOM 9607 C CA . TRP D 1 311 ? 71.677 -42.637 33.392 1.00 58.51 311 TRP D CA 1
ATOM 9608 C C . TRP D 1 311 ? 72.568 -43.696 34.063 1.00 58.68 311 TRP D C 1
ATOM 9609 O O . TRP D 1 311 ? 72.614 -43.770 35.289 1.00 58.59 311 TRP D O 1
ATOM 9620 N N . LEU D 1 312 ? 73.285 -44.514 33.269 1.00 59.29 312 LEU D N 1
ATOM 9621 C CA . LEU D 1 312 ? 73.928 -45.703 33.800 1.00 58.86 312 LEU D CA 1
ATOM 9622 C C . LEU D 1 312 ? 75.447 -45.523 33.801 1.00 58.77 312 LEU D C 1
ATOM 9623 O O . LEU D 1 312 ? 76.008 -45.037 32.862 1.00 62.02 312 LEU D O 1
ATOM 9628 N N . LEU D 1 313 ? 76.128 -45.905 34.871 1.00 57.92 313 LEU D N 1
ATOM 9629 C CA . LEU D 1 313 ? 77.563 -45.806 34.892 1.00 58.12 313 LEU D CA 1
ATOM 9630 C C . LEU D 1 313 ? 78.148 -47.209 34.892 1.00 60.36 313 LEU D C 1
ATOM 9631 O O . LEU D 1 313 ? 77.985 -47.953 35.851 1.00 58.03 313 LEU D O 1
ATOM 9636 N N . PRO D 1 314 ? 78.798 -47.629 33.787 1.00 62.69 314 PRO D N 1
ATOM 9637 C CA . PRO D 1 314 ? 79.433 -48.939 33.721 1.00 65.89 314 PRO D CA 1
ATOM 9638 C C . PRO D 1 314 ? 80.603 -49.021 34.700 1.00 66.99 314 PRO D C 1
ATOM 9639 O O . PRO D 1 314 ? 81.381 -48.083 34.800 1.00 69.96 314 PRO D O 1
ATOM 9643 N N . VAL D 1 315 ? 80.765 -50.167 35.385 1.00 66.86 315 VAL D N 1
ATOM 9644 C CA . VAL D 1 315 ? 81.803 -50.298 36.400 1.00 66.19 315 VAL D CA 1
ATOM 9645 C C . VAL D 1 315 ? 83.072 -50.916 35.832 1.00 69.41 315 VAL D C 1
ATOM 9646 O O . VAL D 1 315 ? 84.182 -50.466 36.140 1.00 69.64 315 VAL D O 1
ATOM 9650 N N . TYR D 1 316 ? 82.877 -52.009 35.099 1.00 70.50 316 TYR D N 1
ATOM 9651 C CA . TYR D 1 316 ? 83.991 -52.646 34.435 1.00 76.20 316 TYR D CA 1
ATOM 9652 C C . TYR D 1 316 ? 84.041 -52.076 33.025 1.00 76.63 316 TYR D C 1
ATOM 9653 O O . TYR D 1 316 ? 85.124 -51.939 32.550 1.00 85.72 316 TYR D O 1
ATOM 9662 N N . ALA E 1 11 ? -4.911 -45.722 11.085 1.00 85.71 11 ALA E N 1
ATOM 9663 C CA . ALA E 1 11 ? -6.010 -46.590 11.664 1.00 89.51 11 ALA E CA 1
ATOM 9664 C C . ALA E 1 11 ? -7.118 -45.692 12.213 1.00 90.69 11 ALA E C 1
ATOM 9665 O O . ALA E 1 11 ? -7.031 -45.240 13.352 1.00 91.67 11 ALA E O 1
ATOM 9667 N N . PRO E 1 12 ? -8.222 -45.461 11.458 1.00 93.04 12 PRO E N 1
ATOM 9668 C CA . PRO E 1 12 ? -9.085 -44.275 11.654 1.00 86.97 12 PRO E CA 1
ATOM 9669 C C . PRO E 1 12 ? -10.155 -44.450 12.744 1.00 81.05 12 PRO E C 1
ATOM 9670 O O . PRO E 1 12 ? -10.381 -45.558 13.205 1.00 79.80 12 PRO E O 1
ATOM 9674 N N . PRO E 1 13 ? -10.848 -43.390 13.224 1.00 76.49 13 PRO E N 1
ATOM 9675 C CA . PRO E 1 13 ? -11.877 -43.552 14.276 1.00 74.22 13 PRO E CA 1
ATOM 9676 C C . PRO E 1 13 ? -13.171 -44.209 13.817 1.00 71.64 13 PRO E C 1
ATOM 9677 O O . PRO E 1 13 ? -13.472 -44.185 12.650 1.00 77.78 13 PRO E O 1
ATOM 9681 N N . ARG E 1 14 ? -13.955 -44.749 14.735 1.00 71.91 14 ARG E N 1
ATOM 9682 C CA . ARG E 1 14 ? -15.183 -45.455 14.400 1.00 71.68 14 ARG E CA 1
ATOM 9683 C C . ARG E 1 14 ? -16.321 -44.497 14.013 1.00 67.91 14 ARG E C 1
ATOM 9684 O O . ARG E 1 14 ? -17.103 -44.775 13.108 1.00 68.22 14 ARG E O 1
ATOM 9692 N N . TYR E 1 15 ? -16.447 -43.367 14.708 1.00 63.23 15 TYR E N 1
ATOM 9693 C CA . TYR E 1 15 ? -17.597 -42.517 14.456 1.00 61.55 15 TYR E CA 1
ATOM 9694 C C . TYR E 1 15 ? -17.186 -41.075 14.225 1.00 58.48 15 TYR E C 1
ATOM 9695 O O . TYR E 1 15 ? -16.094 -40.646 14.613 1.00 63.12 15 TYR E O 1
ATOM 9704 N N . GLY E 1 16 ? -18.089 -40.330 13.608 1.00 54.49 16 GLY E N 1
ATOM 9705 C CA . GLY E 1 16 ? -18.056 -38.882 13.676 1.00 52.23 16 GLY E CA 1
ATOM 9706 C C . GLY E 1 16 ? -19.443 -38.416 14.085 1.00 53.41 16 GLY E C 1
ATOM 9707 O O . GLY E 1 16 ? -20.318 -39.257 14.260 1.00 56.76 16 GLY E O 1
ATOM 9708 N N . TRP E 1 17 ? -19.655 -37.096 14.187 1.00 51.72 17 TRP E N 1
ATOM 9709 C CA . TRP E 1 17 ? -20.926 -36.572 14.642 1.00 52.19 17 TRP E CA 1
ATOM 9710 C C . TRP E 1 17 ? -21.396 -35.489 13.671 1.00 51.71 17 TRP E C 1
ATOM 9711 O O . TRP E 1 17 ? -20.666 -34.541 13.391 1.00 51.17 17 TRP E O 1
ATOM 9722 N N . MET E 1 18 ? -22.635 -35.602 13.178 1.00 54.23 18 MET E N 1
ATOM 9723 C CA . MET E 1 18 ? -23.170 -34.582 12.282 1.00 54.46 18 MET E CA 1
ATOM 9724 C C . MET E 1 18 ? -24.618 -34.296 12.647 1.00 54.26 18 MET E C 1
ATOM 9725 O O . MET E 1 18 ? -25.415 -35.232 12.748 1.00 53.21 18 MET E O 1
ATOM 9730 N N . ASN E 1 19 ? -24.935 -32.999 12.825 1.00 53.24 19 ASN E N 1
ATOM 9731 C CA . ASN E 1 19 ? -26.307 -32.530 12.913 1.00 56.29 19 ASN E CA 1
ATOM 9732 C C . ASN E 1 19 ? -27.072 -33.337 13.954 1.00 57.74 19 ASN E C 1
ATOM 9733 O O . ASN E 1 19 ? -28.180 -33.746 13.713 1.00 58.09 19 ASN E O 1
ATOM 9738 N N . GLY E 1 20 ? -26.441 -33.563 15.113 1.00 60.36 20 GLY E N 1
ATOM 9739 C CA . GLY E 1 20 ? -27.087 -34.042 16.319 1.00 60.69 20 GLY E CA 1
ATOM 9740 C C . GLY E 1 20 ? -26.924 -35.543 16.572 1.00 65.09 20 GLY E C 1
ATOM 9741 O O . GLY E 1 20 ? -27.517 -36.036 17.557 1.00 70.36 20 GLY E O 1
ATOM 9742 N N . GLN E 1 21 ? -26.172 -36.283 15.724 1.00 64.32 21 GLN E N 1
ATOM 9743 C CA . GLN E 1 21 ? -26.000 -37.709 15.979 1.00 68.97 21 GLN E CA 1
ATOM 9744 C C . GLN E 1 21 ? -24.655 -38.266 15.541 1.00 67.70 21 GLN E C 1
ATOM 9745 O O . GLN E 1 21 ? -24.074 -37.849 14.551 1.00 69.30 21 GLN E O 1
ATOM 9751 N N . CYS E 1 22 ? -24.200 -39.263 16.294 1.00 69.48 22 CYS E N 1
ATOM 9752 C CA . CYS E 1 22 ? -23.043 -40.054 15.937 1.00 71.54 22 CYS E CA 1
ATOM 9753 C C . CYS E 1 22 ? -23.411 -40.912 14.742 1.00 72.07 22 CYS E C 1
ATOM 9754 O O . CYS E 1 22 ? -24.522 -41.422 14.664 1.00 78.03 22 CYS E O 1
ATOM 9757 N N . ILE E 1 23 ? -22.487 -41.022 13.800 1.00 69.95 23 ILE E N 1
ATOM 9758 C CA . ILE E 1 23 ? -22.729 -41.845 12.628 1.00 73.11 23 ILE E CA 1
ATOM 9759 C C . ILE E 1 23 ? -21.386 -42.451 12.213 1.00 73.92 23 ILE E C 1
ATOM 9760 O O . ILE E 1 23 ? -20.334 -41.854 12.494 1.00 71.61 23 ILE E O 1
ATOM 9765 N N . PRO E 1 24 ? -21.372 -43.649 11.564 1.00 75.17 24 PRO E N 1
ATOM 9766 C CA . PRO E 1 24 ? -20.110 -44.276 11.162 1.00 73.75 24 PRO E CA 1
ATOM 9767 C C . PRO E 1 24 ? -19.243 -43.287 10.384 1.00 72.84 24 PRO E C 1
ATOM 9768 O O . PRO E 1 24 ? -19.754 -42.465 9.616 1.00 70.60 24 PRO E O 1
ATOM 9772 N N . TRP E 1 25 ? -17.937 -43.367 10.660 1.00 74.23 25 TRP E N 1
ATOM 9773 C CA . TRP E 1 25 ? -16.931 -42.490 10.097 1.00 76.11 25 TRP E CA 1
ATOM 9774 C C . TRP E 1 25 ? -17.043 -42.422 8.570 1.00 82.10 25 TRP E C 1
ATOM 9775 O O . TRP E 1 25 ? -17.002 -41.334 7.993 1.00 84.55 25 TRP E O 1
ATOM 9786 N N . ASP E 1 26 ? -17.218 -43.596 7.948 1.00 83.69 26 ASP E N 1
ATOM 9787 C CA . ASP E 1 26 ? -17.438 -43.793 6.524 1.00 82.04 26 ASP E CA 1
ATOM 9788 C C . ASP E 1 26 ? -18.419 -42.812 5.899 1.00 77.91 26 ASP E C 1
ATOM 9789 O O . ASP E 1 26 ? -18.320 -42.540 4.716 1.00 77.74 26 ASP E O 1
ATOM 9794 N N . GLN E 1 27 ? -19.461 -42.402 6.622 1.00 71.86 27 GLN E N 1
ATOM 9795 C CA . GLN E 1 27 ? -20.488 -41.673 5.902 1.00 70.10 27 GLN E CA 1
ATOM 9796 C C . GLN E 1 27 ? -20.595 -40.246 6.406 1.00 66.25 27 GLN E C 1
ATOM 9797 O O . GLN E 1 27 ? -21.645 -39.624 6.318 1.00 65.07 27 GLN E O 1
ATOM 9803 N N . CYS E 1 28 ? -19.483 -39.720 6.921 1.00 66.16 28 CYS E N 1
ATOM 9804 C CA . CYS E 1 28 ? -19.348 -38.313 7.280 1.00 65.19 28 CYS E CA 1
ATOM 9805 C C . CYS E 1 28 ? -18.892 -37.533 6.047 1.00 66.89 28 CYS E C 1
ATOM 9806 O O . CYS E 1 28 ? -17.703 -37.303 5.822 1.00 64.92 28 CYS E O 1
ATOM 9809 N N . SER E 1 29 ? -19.901 -37.108 5.278 1.00 71.63 29 SER E N 1
ATOM 9810 C CA . SER E 1 29 ? -19.789 -36.727 3.879 1.00 71.45 29 SER E CA 1
ATOM 9811 C C . SER E 1 29 ? -20.613 -35.486 3.613 1.00 70.11 29 SER E C 1
ATOM 9812 O O . SER E 1 29 ? -21.703 -35.351 4.173 1.00 69.40 29 SER E O 1
ATOM 9815 N N . LEU E 1 30 ? -20.120 -34.646 2.693 1.00 67.13 30 LEU E N 1
ATOM 9816 C CA . LEU E 1 30 ? -20.895 -33.535 2.171 1.00 63.78 30 LEU E CA 1
ATOM 9817 C C . LEU E 1 30 ? -20.985 -33.650 0.659 1.00 64.41 30 LEU E C 1
ATOM 9818 O O . LEU E 1 30 ? -20.001 -33.970 0.000 1.00 66.56 30 LEU E O 1
ATOM 9823 N N . HIS E 1 31 ? -22.172 -33.324 0.126 1.00 62.63 31 HIS E N 1
ATOM 9824 C CA . HIS E 1 31 ? -22.379 -33.344 -1.304 1.00 60.45 31 HIS E CA 1
ATOM 9825 C C . HIS E 1 31 ? -21.477 -32.289 -1.944 1.00 60.48 31 HIS E C 1
ATOM 9826 O O . HIS E 1 31 ? -21.181 -31.241 -1.315 1.00 57.87 31 HIS E O 1
ATOM 9833 N N . VAL E 1 32 ? -21.041 -32.566 -3.188 1.00 59.87 32 VAL E N 1
ATOM 9834 C CA . VAL E 1 32 ? -20.034 -31.700 -3.789 1.00 59.65 32 VAL E CA 1
ATOM 9835 C C . VAL E 1 32 ? -20.647 -30.318 -4.029 1.00 59.74 32 VAL E C 1
ATOM 9836 O O . VAL E 1 32 ? -19.939 -29.313 -4.133 1.00 57.01 32 VAL E O 1
ATOM 9840 N N . SER E 1 33 ? -21.979 -30.279 -4.160 1.00 62.41 33 SER E N 1
ATOM 9841 C CA . SER E 1 33 ? -22.640 -29.016 -4.447 1.00 62.55 33 SER E CA 1
ATOM 9842 C C . SER E 1 33 ? -22.890 -28.185 -3.174 1.00 62.41 33 SER E C 1
ATOM 9843 O O . SER E 1 33 ? -23.428 -27.093 -3.300 1.00 65.14 33 SER E O 1
ATOM 9846 N N . THR E 1 34 ? -22.515 -28.647 -1.961 1.00 57.40 34 THR E N 1
ATOM 9847 C CA . THR E 1 34 ? -22.684 -27.766 -0.815 1.00 55.09 34 THR E CA 1
ATOM 9848 C C . THR E 1 34 ? -21.614 -26.679 -0.850 1.00 53.03 34 THR E C 1
ATOM 9849 O O . THR E 1 34 ? -20.517 -26.897 -1.379 1.00 51.50 34 THR E O 1
ATOM 9853 N N . GLN E 1 35 ? -21.913 -25.512 -0.251 1.00 51.18 35 GLN E N 1
ATOM 9854 C CA . GLN E 1 35 ? -20.918 -24.449 -0.225 1.00 49.67 35 GLN E CA 1
ATOM 9855 C C . GLN E 1 35 ? -19.722 -24.941 0.571 1.00 48.63 35 GLN E C 1
ATOM 9856 O O . GLN E 1 35 ? -18.604 -24.529 0.321 1.00 49.86 35 GLN E O 1
ATOM 9862 N N . ALA E 1 36 ? -19.965 -25.815 1.544 1.00 49.71 36 ALA E N 1
ATOM 9863 C CA . ALA E 1 36 ? -18.864 -26.271 2.391 1.00 50.29 36 ALA E CA 1
ATOM 9864 C C . ALA E 1 36 ? -17.848 -27.040 1.528 1.00 50.16 36 ALA E C 1
ATOM 9865 O O . ALA E 1 36 ? -16.671 -26.695 1.499 1.00 49.28 36 ALA E O 1
ATOM 9867 N N . ALA E 1 37 ? -18.325 -28.073 0.839 1.00 51.53 37 ALA E N 1
ATOM 9868 C CA . ALA E 1 37 ? -17.491 -28.918 -0.004 1.00 56.86 37 ALA E CA 1
ATOM 9869 C C . ALA E 1 37 ? -16.825 -28.111 -1.122 1.00 56.23 37 ALA E C 1
ATOM 9870 O O . ALA E 1 37 ? -15.638 -28.275 -1.356 1.00 56.53 37 ALA E O 1
ATOM 9872 N N . PHE E 1 38 ? -17.561 -27.183 -1.736 1.00 56.06 38 PHE E N 1
ATOM 9873 C CA . PHE E 1 38 ? -17.100 -26.516 -2.935 1.00 56.19 38 PHE E CA 1
ATOM 9874 C C . PHE E 1 38 ? -16.118 -25.387 -2.592 1.00 54.06 38 PHE E C 1
ATOM 9875 O O . PHE E 1 38 ? -15.037 -25.260 -3.206 1.00 53.64 38 PHE E O 1
ATOM 9883 N N . PHE E 1 39 ? -16.509 -24.543 -1.631 1.00 49.30 39 PHE E N 1
ATOM 9884 C CA . PHE E 1 39 ? -15.794 -23.303 -1.347 1.00 47.46 39 PHE E CA 1
ATOM 9885 C C . PHE E 1 39 ? -14.899 -23.448 -0.137 1.00 44.05 39 PHE E C 1
ATOM 9886 O O . PHE E 1 39 ? -14.158 -22.530 0.161 1.00 42.99 39 PHE E O 1
ATOM 9894 N N . GLY E 1 40 ? -15.016 -24.563 0.583 1.00 45.75 40 GLY E N 1
ATOM 9895 C CA . GLY E 1 40 ? -14.428 -24.643 1.924 1.00 44.26 40 GLY E CA 1
ATOM 9896 C C . GLY E 1 40 ? -15.107 -23.685 2.896 1.00 44.99 40 GLY E C 1
ATOM 9897 O O . GLY E 1 40 ? -14.443 -23.160 3.778 1.00 42.69 40 GLY E O 1
ATOM 9898 N N . ALA E 1 41 ? -16.426 -23.477 2.727 1.00 47.06 41 ALA E N 1
ATOM 9899 C CA . ALA E 1 41 ? -17.176 -22.567 3.575 1.00 50.06 41 ALA E CA 1
ATOM 9900 C C . ALA E 1 41 ? -17.656 -23.317 4.836 1.00 49.69 41 ALA E C 1
ATOM 9901 O O . ALA E 1 41 ? -18.853 -23.554 5.024 1.00 51.63 41 ALA E O 1
ATOM 9903 N N . SER E 1 42 ? -16.699 -23.769 5.650 1.00 49.60 42 SER E N 1
ATOM 9904 C CA . SER E 1 42 ? -16.962 -24.216 7.013 1.00 51.47 42 SER E CA 1
ATOM 9905 C C . SER E 1 42 ? -16.180 -23.304 7.940 1.00 51.25 42 SER E C 1
ATOM 9906 O O . SER E 1 42 ? -14.940 -23.212 7.812 1.00 52.41 42 SER E O 1
ATOM 9909 N N . LEU E 1 43 ? -16.905 -22.692 8.856 1.00 48.54 43 LEU E N 1
ATOM 9910 C CA . LEU E 1 43 ? -16.298 -22.107 10.030 1.00 50.14 43 LEU E CA 1
ATOM 9911 C C . LEU E 1 43 ? -15.907 -23.222 11.003 1.00 49.31 43 LEU E C 1
ATOM 9912 O O . LEU E 1 43 ? -16.719 -24.120 11.272 1.00 48.14 43 LEU E O 1
ATOM 9917 N N . PHE E 1 44 ? -14.659 -23.211 11.497 1.00 47.74 44 PHE E N 1
ATOM 9918 C CA . PHE E 1 44 ? -14.284 -24.320 12.365 1.00 50.73 44 PHE E CA 1
ATOM 9919 C C . PHE E 1 44 ? -13.460 -23.910 13.598 1.00 49.53 44 PHE E C 1
ATOM 9920 O O . PHE E 1 44 ? -12.908 -22.805 13.665 1.00 45.46 44 PHE E O 1
ATOM 9928 N N . GLU E 1 45 ? -13.421 -24.826 14.582 1.00 48.87 45 GLU E N 1
ATOM 9929 C CA . GLU E 1 45 ? -12.541 -24.719 15.745 1.00 46.73 45 GLU E CA 1
ATOM 9930 C C . GLU E 1 45 ? -11.763 -26.027 15.875 1.00 45.72 45 GLU E C 1
ATOM 9931 O O . GLU E 1 45 ? -12.376 -27.119 15.813 1.00 47.04 45 GLU E O 1
ATOM 9937 N N . GLY E 1 46 ? -10.416 -25.925 15.966 1.00 41.13 46 GLY E N 1
ATOM 9938 C CA . GLY E 1 46 ? -9.571 -27.009 16.467 1.00 42.30 46 GLY E CA 1
ATOM 9939 C C . GLY E 1 46 ? -9.603 -27.055 18.015 1.00 42.97 46 GLY E C 1
ATOM 9940 O O . GLY E 1 46 ? -9.434 -26.036 18.702 1.00 45.13 46 GLY E O 1
ATOM 9941 N N . VAL E 1 47 ? -9.905 -28.227 18.604 1.00 41.81 47 VAL E N 1
ATOM 9942 C CA . VAL E 1 47 ? -9.973 -28.328 20.040 1.00 41.04 47 VAL E CA 1
ATOM 9943 C C . VAL E 1 47 ? -9.201 -29.570 20.444 1.00 42.94 47 VAL E C 1
ATOM 9944 O O . VAL E 1 47 ? -9.270 -30.581 19.754 1.00 43.49 47 VAL E O 1
ATOM 9948 N N . ARG E 1 48 ? -8.465 -29.475 21.565 1.00 43.44 48 ARG E N 1
ATOM 9949 C CA . ARG E 1 48 ? -7.740 -30.678 21.960 1.00 47.09 48 ARG E CA 1
ATOM 9950 C C . ARG E 1 48 ? -8.338 -31.238 23.238 1.00 48.68 48 ARG E C 1
ATOM 9951 O O . ARG E 1 48 ? -8.848 -30.497 24.065 1.00 49.84 48 ARG E O 1
ATOM 9959 N N . ALA E 1 49 ? -8.353 -32.561 23.377 1.00 48.82 49 ALA E N 1
ATOM 9960 C CA . ALA E 1 49 ? -8.639 -33.218 24.634 1.00 50.67 49 ALA E CA 1
ATOM 9961 C C . ALA E 1 49 ? -7.338 -33.887 25.075 1.00 52.16 49 ALA E C 1
ATOM 9962 O O . ALA E 1 49 ? -6.674 -34.544 24.280 1.00 54.79 49 ALA E O 1
ATOM 9964 N N . TYR E 1 50 ? -6.976 -33.731 26.345 1.00 54.44 50 TYR E N 1
ATOM 9965 C CA . TYR E 1 50 ? -5.765 -34.335 26.902 1.00 53.42 50 TYR E CA 1
ATOM 9966 C C . TYR E 1 50 ? -6.098 -35.499 27.832 1.00 55.63 50 TYR E C 1
ATOM 9967 O O . TYR E 1 50 ? -6.921 -35.402 28.750 1.00 59.85 50 TYR E O 1
ATOM 9976 N N . TRP E 1 51 ? -5.425 -36.625 27.598 1.00 55.66 51 TRP E N 1
ATOM 9977 C CA . TRP E 1 51 ? -5.626 -37.825 28.377 1.00 57.83 51 TRP E CA 1
ATOM 9978 C C . TRP E 1 51 ? -4.651 -37.826 29.541 1.00 61.20 51 TRP E C 1
ATOM 9979 O O . TRP E 1 51 ? -3.447 -37.698 29.357 1.00 63.59 51 TRP E O 1
ATOM 9990 N N . ASN E 1 52 ? -5.173 -38.025 30.740 1.00 65.39 52 ASN E N 1
ATOM 9991 C CA . ASN E 1 52 ? -4.333 -38.185 31.905 1.00 70.10 52 ASN E CA 1
ATOM 9992 C C . ASN E 1 52 ? -4.350 -39.647 32.313 1.00 74.81 52 ASN E C 1
ATOM 9993 O O . ASN E 1 52 ? -5.389 -40.131 32.744 1.00 78.60 52 ASN E O 1
ATOM 9998 N N . ALA E 1 53 ? -3.191 -40.319 32.158 1.00 78.28 53 ALA E N 1
ATOM 9999 C CA . ALA E 1 53 ? -3.034 -41.746 32.413 1.00 81.42 53 ALA E CA 1
ATOM 10000 C C . ALA E 1 53 ? -3.222 -42.069 33.900 1.00 83.88 53 ALA E C 1
ATOM 10001 O O . ALA E 1 53 ? -3.930 -43.022 34.254 1.00 87.11 53 ALA E O 1
ATOM 10003 N N . GLU E 1 54 ? -2.631 -41.240 34.774 1.00 85.11 54 GLU E N 1
ATOM 10004 C CA . GLU E 1 54 ? -2.703 -41.485 36.208 1.00 88.00 54 GLU E CA 1
ATOM 10005 C C . GLU E 1 54 ? -4.134 -41.627 36.739 1.00 85.71 54 GLU E C 1
ATOM 10006 O O . GLU E 1 54 ? -4.357 -42.536 37.539 1.00 88.47 54 GLU E O 1
ATOM 10012 N N . ARG E 1 55 ? -5.085 -40.811 36.236 1.00 81.79 55 ARG E N 1
ATOM 10013 C CA . ARG E 1 55 ? -6.474 -40.778 36.704 1.00 80.33 55 ARG E CA 1
ATOM 10014 C C . ARG E 1 55 ? -7.473 -41.422 35.734 1.00 78.00 55 ARG E C 1
ATOM 10015 O O . ARG E 1 55 ? -8.671 -41.533 36.011 1.00 74.98 55 ARG E O 1
ATOM 10023 N N . GLU E 1 56 ? -6.970 -41.784 34.555 1.00 75.48 56 GLU E N 1
ATOM 10024 C CA . GLU E 1 56 ? -7.779 -42.419 33.529 1.00 74.31 56 GLU E CA 1
ATOM 10025 C C . GLU E 1 56 ? -8.936 -41.513 33.116 1.00 69.97 56 GLU E C 1
ATOM 10026 O O . GLU E 1 56 ? -10.065 -41.983 33.001 1.00 72.15 56 GLU E O 1
ATOM 10032 N N . GLN E 1 57 ? -8.629 -40.227 32.891 1.00 63.82 57 GLN E N 1
ATOM 10033 C CA . GLN E 1 57 ? -9.565 -39.189 32.505 1.00 60.56 57 GLN E CA 1
ATOM 10034 C C . GLN E 1 57 ? -9.099 -38.453 31.249 1.00 59.30 57 GLN E C 1
ATOM 10035 O O . GLN E 1 57 ? -7.909 -38.290 31.027 1.00 62.50 57 GLN E O 1
ATOM 10041 N N . LEU E 1 58 ? -10.068 -37.983 30.443 1.00 58.44 58 LEU E N 1
ATOM 10042 C CA . LEU E 1 58 ? -9.873 -37.160 29.251 1.00 55.60 58 LEU E CA 1
ATOM 10043 C C . LEU E 1 58 ? -10.469 -35.776 29.522 1.00 55.04 58 LEU E C 1
ATOM 10044 O O . LEU E 1 58 ? -11.631 -35.659 29.946 1.00 56.82 58 LEU E O 1
ATOM 10049 N N . TYR E 1 59 ? -9.651 -34.728 29.325 1.00 53.31 59 TYR E N 1
ATOM 10050 C CA . TYR E 1 59 ? -10.019 -33.341 29.599 1.00 52.04 59 TYR E CA 1
ATOM 10051 C C . TYR E 1 59 ? -10.030 -32.540 28.304 1.00 49.81 59 TYR E C 1
ATOM 10052 O O . TYR E 1 59 ? -8.984 -32.310 27.703 1.00 50.93 59 TYR E O 1
ATOM 10061 N N . VAL E 1 60 ? -11.195 -32.034 27.913 1.00 47.18 60 VAL E N 1
ATOM 10062 C CA . VAL E 1 60 ? -11.207 -31.109 26.798 1.00 46.39 60 VAL E CA 1
ATOM 10063 C C . VAL E 1 60 ? -10.658 -29.772 27.267 1.00 45.05 60 VAL E C 1
ATOM 10064 O O . VAL E 1 60 ? -11.066 -29.279 28.303 1.00 47.08 60 VAL E O 1
ATOM 10068 N N . PHE E 1 61 ? -9.836 -29.121 26.446 1.00 44.15 61 PHE E N 1
ATOM 10069 C CA . PHE E 1 61 ? -9.171 -27.911 26.882 1.00 44.22 61 PHE E CA 1
ATOM 10070 C C . PHE E 1 61 ? -9.889 -26.665 26.378 1.00 42.39 61 PHE E C 1
ATOM 10071 O O . PHE E 1 61 ? -9.985 -26.450 25.222 1.00 39.35 61 PHE E O 1
ATOM 10079 N N . ARG E 1 62 ? -10.422 -25.833 27.292 1.00 44.54 62 ARG E N 1
ATOM 10080 C CA . ARG E 1 62 ? -11.058 -24.566 26.966 1.00 43.76 62 ARG E CA 1
ATOM 10081 C C . ARG E 1 62 ? -12.068 -24.707 25.810 1.00 44.64 62 ARG E C 1
ATOM 10082 O O . ARG E 1 62 ? -12.121 -23.860 24.919 1.00 42.63 62 ARG E O 1
ATOM 10090 N N . LEU E 1 63 ? -12.910 -25.746 25.846 1.00 45.41 63 LEU E N 1
ATOM 10091 C CA . LEU E 1 63 ? -13.942 -25.878 24.818 1.00 48.33 63 LEU E CA 1
ATOM 10092 C C . LEU E 1 63 ? -14.809 -24.611 24.725 1.00 51.13 63 LEU E C 1
ATOM 10093 O O . LEU E 1 63 ? -15.140 -24.160 23.638 1.00 56.69 63 LEU E O 1
ATOM 10098 N N . ASP E 1 64 ? -15.153 -24.026 25.871 1.00 54.75 64 ASP E N 1
ATOM 10099 C CA . ASP E 1 64 ? -16.064 -22.896 25.886 1.00 54.22 64 ASP E CA 1
ATOM 10100 C C . ASP E 1 64 ? -15.445 -21.694 25.190 1.00 53.84 64 ASP E C 1
ATOM 10101 O O . ASP E 1 64 ? -16.142 -20.953 24.499 1.00 56.28 64 ASP E O 1
ATOM 10106 N N . GLU E 1 65 ? -14.138 -21.488 25.368 1.00 51.29 65 GLU E N 1
ATOM 10107 C CA . GLU E 1 65 ? -13.555 -20.339 24.712 1.00 53.64 65 GLU E CA 1
ATOM 10108 C C . GLU E 1 65 ? -13.637 -20.533 23.188 1.00 52.03 65 GLU E C 1
ATOM 10109 O O . GLU E 1 65 ? -13.869 -19.566 22.433 1.00 54.83 65 GLU E O 1
ATOM 10115 N N . HIS E 1 66 ? -13.450 -21.786 22.732 1.00 50.57 66 HIS E N 1
ATOM 10116 C CA . HIS E 1 66 ? -13.512 -22.130 21.322 1.00 47.56 66 HIS E CA 1
ATOM 10117 C C . HIS E 1 66 ? -14.925 -21.905 20.780 1.00 48.59 66 HIS E C 1
ATOM 10118 O O . HIS E 1 66 ? -15.069 -21.301 19.722 1.00 47.30 66 HIS E O 1
ATOM 10125 N N . LEU E 1 67 ? -15.955 -22.337 21.520 1.00 47.76 67 LEU E N 1
ATOM 10126 C CA . LEU E 1 67 ? -17.319 -22.187 21.050 1.00 50.36 67 LEU E CA 1
ATOM 10127 C C . LEU E 1 67 ? -17.723 -20.711 20.994 1.00 52.25 67 LEU E C 1
ATOM 10128 O O . LEU E 1 67 ? -18.491 -20.308 20.122 1.00 52.45 67 LEU E O 1
ATOM 10133 N N . ARG E 1 68 ? -17.198 -19.903 21.913 1.00 53.60 68 ARG E N 1
ATOM 10134 C CA . ARG E 1 68 ? -17.501 -18.481 21.898 1.00 54.39 68 ARG E CA 1
ATOM 10135 C C . ARG E 1 68 ? -16.951 -17.858 20.629 1.00 53.94 68 ARG E C 1
ATOM 10136 O O . ARG E 1 68 ? -17.603 -16.991 20.038 1.00 51.92 68 ARG E O 1
ATOM 10144 N N . ARG E 1 69 ? -15.745 -18.315 20.230 1.00 52.83 69 ARG E N 1
ATOM 10145 C CA . ARG E 1 69 ? -15.105 -17.741 19.055 1.00 51.92 69 ARG E CA 1
ATOM 10146 C C . ARG E 1 69 ? -15.875 -18.121 17.778 1.00 52.41 69 ARG E C 1
ATOM 10147 O O . ARG E 1 69 ? -16.040 -17.303 16.871 1.00 49.91 69 ARG E O 1
ATOM 10155 N N . LEU E 1 70 ? -16.344 -19.381 17.718 1.00 51.79 70 LEU E N 1
ATOM 10156 C CA . LEU E 1 70 ? -17.124 -19.898 16.607 1.00 50.62 70 LEU E CA 1
ATOM 10157 C C . LEU E 1 70 ? -18.403 -19.069 16.411 1.00 51.78 70 LEU E C 1
ATOM 10158 O O . LEU E 1 70 ? -18.720 -18.625 15.311 1.00 49.84 70 LEU E O 1
ATOM 10163 N N . GLU E 1 71 ? -19.134 -18.848 17.490 1.00 50.81 71 GLU E N 1
ATOM 10164 C CA . GLU E 1 71 ? -20.391 -18.124 17.402 1.00 54.50 71 GLU E CA 1
ATOM 10165 C C . GLU E 1 71 ? -20.160 -16.677 16.976 1.00 53.23 71 GLU E C 1
ATOM 10166 O O . GLU E 1 71 ? -20.965 -16.100 16.265 1.00 54.05 71 GLU E O 1
ATOM 10172 N N . GLN E 1 72 ? -19.050 -16.095 17.409 1.00 54.02 72 GLN E N 1
ATOM 10173 C CA . GLN E 1 72 ? -18.783 -14.701 17.104 1.00 57.76 72 GLN E CA 1
ATOM 10174 C C . GLN E 1 72 ? -18.342 -14.576 15.662 1.00 53.50 72 GLN E C 1
ATOM 10175 O O . GLN E 1 72 ? -18.725 -13.650 14.974 1.00 55.50 72 GLN E O 1
ATOM 10181 N N . SER E 1 73 ? -17.552 -15.548 15.209 1.00 56.55 73 SER E N 1
ATOM 10182 C CA . SER E 1 73 ? -17.116 -15.605 13.821 1.00 55.16 73 SER E CA 1
ATOM 10183 C C . SER E 1 73 ? -18.296 -15.809 12.866 1.00 54.09 73 SER E C 1
ATOM 10184 O O . SER E 1 73 ? -18.248 -15.345 11.738 1.00 56.21 73 SER E O 1
ATOM 10187 N N . ALA E 1 74 ? -19.326 -16.523 13.308 1.00 55.56 74 ALA E N 1
ATOM 10188 C CA . ALA E 1 74 ? -20.482 -16.846 12.470 1.00 55.99 74 ALA E CA 1
ATOM 10189 C C . ALA E 1 74 ? -21.261 -15.579 12.124 1.00 60.44 74 ALA E C 1
ATOM 10190 O O . ALA E 1 74 ? -21.900 -15.516 11.072 1.00 65.12 74 ALA E O 1
ATOM 10192 N N . LYS E 1 75 ? -21.161 -14.548 12.981 1.00 64.08 75 LYS E N 1
ATOM 10193 C CA . LYS E 1 75 ? -21.850 -13.293 12.736 1.00 63.12 75 LYS E CA 1
ATOM 10194 C C . LYS E 1 75 ? -21.341 -12.658 11.446 1.00 63.68 75 LYS E C 1
ATOM 10195 O O . LYS E 1 75 ? -22.155 -12.349 10.571 1.00 65.28 75 LYS E O 1
ATOM 10201 N N . MET E 1 76 ? -20.017 -12.465 11.351 1.00 58.30 76 MET E N 1
ATOM 10202 C CA . MET E 1 76 ? -19.371 -11.762 10.254 1.00 54.08 76 MET E CA 1
ATOM 10203 C C . MET E 1 76 ? -19.764 -12.422 8.911 1.00 58.77 76 MET E C 1
ATOM 10204 O O . MET E 1 76 ? -19.924 -11.753 7.856 1.00 56.49 76 MET E O 1
ATOM 10210 N N . LEU E 1 77 ? -19.947 -13.764 8.950 1.00 57.40 77 LEU E N 1
ATOM 10211 C CA . LEU E 1 77 ? -20.262 -14.544 7.768 1.00 54.44 77 LEU E CA 1
ATOM 10212 C C . LEU E 1 77 ? -21.771 -14.573 7.486 1.00 54.90 77 LEU E C 1
ATOM 10213 O O . LEU E 1 77 ? -22.182 -15.150 6.496 1.00 55.04 77 LEU E O 1
ATOM 10218 N N . ARG E 1 78 ? -22.586 -13.942 8.339 1.00 53.97 78 ARG E N 1
ATOM 10219 C CA . ARG E 1 78 ? -24.047 -14.026 8.279 1.00 58.74 78 ARG E CA 1
ATOM 10220 C C . ARG E 1 78 ? -24.513 -15.474 8.259 1.00 55.71 78 ARG E C 1
ATOM 10221 O O . ARG E 1 78 ? -25.450 -15.795 7.565 1.00 57.01 78 ARG E O 1
ATOM 10229 N N . MET E 1 79 ? -23.874 -16.314 9.063 1.00 54.41 79 MET E N 1
ATOM 10230 C CA . MET E 1 79 ? -24.146 -17.730 9.094 1.00 55.29 79 MET E CA 1
ATOM 10231 C C . MET E 1 79 ? -24.949 -18.007 10.369 1.00 56.82 79 MET E C 1
ATOM 10232 O O . MET E 1 79 ? -24.435 -17.779 11.477 1.00 52.77 79 MET E O 1
ATOM 10237 N N . LYS E 1 80 ? -26.197 -18.500 10.198 1.00 58.01 80 LYS E N 1
ATOM 10238 C CA . LYS E 1 80 ? -27.061 -18.811 11.326 1.00 61.24 80 LYS E CA 1
ATOM 10239 C C . LYS E 1 80 ? -26.685 -20.197 11.838 1.00 59.38 80 LYS E C 1
ATOM 10240 O O . LYS E 1 80 ? -26.660 -21.141 11.060 1.00 62.23 80 LYS E O 1
ATOM 10246 N N . LEU E 1 81 ? -26.336 -20.312 13.126 1.00 57.08 81 LEU E N 1
ATOM 10247 C CA . LEU E 1 81 ? -25.968 -21.610 13.677 1.00 56.15 81 LEU E CA 1
ATOM 10248 C C . LEU E 1 81 ? -27.185 -22.514 13.590 1.00 56.50 81 LEU E C 1
ATOM 10249 O O . LEU E 1 81 ? -28.303 -22.082 13.863 1.00 54.84 81 LEU E O 1
ATOM 10254 N N . SER E 1 82 ? -26.912 -23.769 13.232 1.00 56.76 82 SER E N 1
ATOM 10255 C CA . SER E 1 82 ? -27.893 -24.774 12.893 1.00 57.20 82 SER E CA 1
ATOM 10256 C C . SER E 1 82 ? -28.606 -25.224 14.168 1.00 60.88 82 SER E C 1
ATOM 10257 O O . SER E 1 82 ? -29.727 -25.716 14.110 1.00 59.65 82 SER E O 1
ATOM 10260 N N . MET E 1 83 ? -27.904 -25.085 15.312 1.00 60.98 83 MET E N 1
ATOM 10261 C CA . MET E 1 83 ? -28.400 -25.448 16.619 1.00 62.65 83 MET E CA 1
ATOM 10262 C C . MET E 1 83 ? -27.694 -24.577 17.643 1.00 60.52 83 MET E C 1
ATOM 10263 O O . MET E 1 83 ? -26.648 -24.035 17.325 1.00 58.94 83 MET E O 1
ATOM 10268 N N . PRO E 1 84 ? -28.194 -24.430 18.898 1.00 61.65 84 PRO E N 1
ATOM 10269 C CA . PRO E 1 84 ? -27.516 -23.592 19.897 1.00 60.58 84 PRO E CA 1
ATOM 10270 C C . PRO E 1 84 ? -26.138 -24.143 20.258 1.00 59.87 84 PRO E C 1
ATOM 10271 O O . PRO E 1 84 ? -25.916 -25.364 20.174 1.00 61.87 84 PRO E O 1
ATOM 10275 N N . ILE E 1 85 ? -25.203 -23.264 20.684 1.00 59.04 85 ILE E N 1
ATOM 10276 C CA . ILE E 1 85 ? -23.864 -23.763 20.986 1.00 59.32 85 ILE E CA 1
ATOM 10277 C C . ILE E 1 85 ? -23.884 -24.785 22.130 1.00 58.25 85 ILE E C 1
ATOM 10278 O O . ILE E 1 85 ? -23.065 -25.688 22.137 1.00 57.05 85 ILE E O 1
ATOM 10283 N N . ALA E 1 86 ? -24.812 -24.657 23.080 1.00 60.06 86 ALA E N 1
ATOM 10284 C CA . ALA E 1 86 ? -25.040 -25.652 24.124 1.00 61.06 86 ALA E CA 1
ATOM 10285 C C . ALA E 1 86 ? -25.140 -27.069 23.545 1.00 60.34 86 ALA E C 1
ATOM 10286 O O . ALA E 1 86 ? -24.579 -27.996 24.123 1.00 59.27 86 ALA E O 1
ATOM 10288 N N . ASP E 1 87 ? -25.846 -27.230 22.411 1.00 58.96 87 ASP E N 1
ATOM 10289 C CA . ASP E 1 87 ? -26.034 -28.535 21.779 1.00 59.02 87 ASP E CA 1
ATOM 10290 C C . ASP E 1 87 ? -24.747 -29.024 21.111 1.00 56.26 87 ASP E C 1
ATOM 10291 O O . ASP E 1 87 ? -24.487 -30.230 21.031 1.00 55.14 87 ASP E O 1
ATOM 10296 N N . ILE E 1 88 ? -23.967 -28.066 20.602 1.00 53.44 88 ILE E N 1
ATOM 10297 C CA . ILE E 1 88 ? -22.702 -28.372 19.970 1.00 52.79 88 ILE E CA 1
ATOM 10298 C C . ILE E 1 88 ? -21.729 -28.902 21.028 1.00 53.27 88 ILE E C 1
ATOM 10299 O O . ILE E 1 88 ? -21.068 -29.916 20.829 1.00 52.28 88 ILE E O 1
ATOM 10304 N N . ARG E 1 89 ? -21.687 -28.229 22.183 1.00 54.58 89 ARG E N 1
ATOM 10305 C CA . ARG E 1 89 ? -20.946 -28.676 23.356 1.00 55.61 89 ARG E CA 1
ATOM 10306 C C . ARG E 1 89 ? -21.290 -30.128 23.684 1.00 57.09 89 ARG E C 1
ATOM 10307 O O . ARG E 1 89 ? -20.384 -30.974 23.808 1.00 57.55 89 ARG E O 1
ATOM 10315 N N . GLN E 1 90 ? -22.602 -30.409 23.761 1.00 55.93 90 GLN E N 1
ATOM 10316 C CA . GLN E 1 90 ? -23.079 -31.761 23.993 1.00 56.89 90 GLN E CA 1
ATOM 10317 C C . GLN E 1 90 ? -22.516 -32.718 22.958 1.00 54.73 90 GLN E C 1
ATOM 10318 O O . GLN E 1 90 ? -22.047 -33.803 23.300 1.00 52.17 90 GLN E O 1
ATOM 10324 N N . GLY E 1 91 ? -22.579 -32.280 21.680 1.00 54.78 91 GLY E N 1
ATOM 10325 C CA . GLY E 1 91 ? -22.057 -33.036 20.556 1.00 52.05 91 GLY E CA 1
ATOM 10326 C C . GLY E 1 91 ? -20.590 -33.440 20.743 1.00 50.45 91 GLY E C 1
ATOM 10327 O O . GLY E 1 91 ? -20.251 -34.603 20.543 1.00 52.08 91 GLY E O 1
ATOM 10328 N N . VAL E 1 92 ? -19.723 -32.496 21.120 1.00 48.08 92 VAL E N 1
ATOM 10329 C CA . VAL E 1 92 ? -18.302 -32.803 21.304 1.00 48.09 92 VAL E CA 1
ATOM 10330 C C . VAL E 1 92 ? -18.146 -33.922 22.341 1.00 49.32 92 VAL E C 1
ATOM 10331 O O . VAL E 1 92 ? -17.377 -34.868 22.188 1.00 49.71 92 VAL E O 1
ATOM 10335 N N . LEU E 1 93 ? -18.928 -33.837 23.408 1.00 51.95 93 LEU E N 1
ATOM 10336 C CA . LEU E 1 93 ? -18.886 -34.897 24.409 1.00 53.81 93 LEU E CA 1
ATOM 10337 C C . LEU E 1 93 ? -19.406 -36.217 23.829 1.00 55.42 93 LEU E C 1
ATOM 10338 O O . LEU E 1 93 ? -18.764 -37.248 24.007 1.00 55.80 93 LEU E O 1
ATOM 10343 N N . GLU E 1 94 ? -20.551 -36.194 23.140 1.00 55.68 94 GLU E N 1
ATOM 10344 C CA . GLU E 1 94 ? -21.116 -37.421 22.592 1.00 58.04 94 GLU E CA 1
ATOM 10345 C C . GLU E 1 94 ? -20.065 -38.107 21.735 1.00 57.28 94 GLU E C 1
ATOM 10346 O O . GLU E 1 94 ? -19.891 -39.328 21.779 1.00 58.12 94 GLU E O 1
ATOM 10352 N N . LEU E 1 95 ? -19.316 -37.286 20.985 1.00 56.59 95 LEU E N 1
ATOM 10353 C CA . LEU E 1 95 ? -18.398 -37.845 20.019 1.00 55.68 95 LEU E CA 1
ATOM 10354 C C . LEU E 1 95 ? -17.188 -38.439 20.726 1.00 56.36 95 LEU E C 1
ATOM 10355 O O . LEU E 1 95 ? -16.758 -39.550 20.389 1.00 59.58 95 LEU E O 1
ATOM 10360 N N . LEU E 1 96 ? -16.617 -37.704 21.684 1.00 54.25 96 LEU E N 1
ATOM 10361 C CA . LEU E 1 96 ? -15.472 -38.260 22.369 1.00 54.25 96 LEU E CA 1
ATOM 10362 C C . LEU E 1 96 ? -15.848 -39.605 22.983 1.00 57.15 96 LEU E C 1
ATOM 10363 O O . LEU E 1 96 ? -15.040 -40.537 22.929 1.00 59.92 96 LEU E O 1
ATOM 10368 N N . ARG E 1 97 ? -17.079 -39.701 23.517 1.00 57.42 97 ARG E N 1
ATOM 10369 C CA . ARG E 1 97 ? -17.527 -40.863 24.266 1.00 60.09 97 ARG E CA 1
ATOM 10370 C C . ARG E 1 97 ? -17.819 -42.025 23.337 1.00 63.01 97 ARG E C 1
ATOM 10371 O O . ARG E 1 97 ? -17.451 -43.153 23.659 1.00 68.40 97 ARG E O 1
ATOM 10379 N N . ALA E 1 98 ? -18.494 -41.751 22.209 1.00 62.39 98 ALA E N 1
ATOM 10380 C CA . ALA E 1 98 ? -18.838 -42.814 21.277 1.00 62.02 98 ALA E CA 1
ATOM 10381 C C . ALA E 1 98 ? -17.559 -43.492 20.782 1.00 61.66 98 ALA E C 1
ATOM 10382 O O . ALA E 1 98 ? -17.523 -44.703 20.579 1.00 62.49 98 ALA E O 1
ATOM 10384 N N . ASN E 1 99 ? -16.487 -42.718 20.620 1.00 61.01 99 ASN E N 1
ATOM 10385 C CA . ASN E 1 99 ? -15.256 -43.298 20.112 1.00 62.69 99 ASN E CA 1
ATOM 10386 C C . ASN E 1 99 ? -14.415 -43.934 21.213 1.00 64.55 99 ASN E C 1
ATOM 10387 O O . ASN E 1 99 ? -13.442 -44.583 20.886 1.00 67.20 99 ASN E O 1
ATOM 10392 N N . GLU E 1 100 ? -14.758 -43.716 22.487 1.00 65.18 100 GLU E N 1
ATOM 10393 C CA . GLU E 1 100 ? -14.071 -44.364 23.603 1.00 67.25 100 GLU E CA 1
ATOM 10394 C C . GLU E 1 100 ? -12.578 -44.036 23.598 1.00 64.09 100 GLU E C 1
ATOM 10395 O O . GLU E 1 100 ? -11.760 -44.902 23.875 1.00 65.45 100 GLU E O 1
ATOM 10401 N N . PHE E 1 101 ? -12.244 -42.771 23.358 1.00 60.88 101 PHE E N 1
ATOM 10402 C CA . PHE E 1 101 ? -10.854 -42.367 23.246 1.00 62.25 101 PHE E CA 1
ATOM 10403 C C . PHE E 1 101 ? -10.116 -42.466 24.580 1.00 63.44 101 PHE E C 1
ATOM 10404 O O . PHE E 1 101 ? -10.541 -41.915 25.594 1.00 62.62 101 PHE E O 1
ATOM 10412 N N . ARG E 1 102 ? -8.961 -43.137 24.542 1.00 64.69 102 ARG E N 1
ATOM 10413 C CA . ARG E 1 102 ? -8.129 -43.311 25.714 1.00 66.31 102 ARG E CA 1
ATOM 10414 C C . ARG E 1 102 ? -6.746 -42.713 25.439 1.00 63.09 102 ARG E C 1
ATOM 10415 O O . ARG E 1 102 ? -5.758 -43.246 25.891 1.00 65.23 102 ARG E O 1
ATOM 10423 N N . SER E 1 103 ? -6.689 -41.582 24.731 1.00 58.23 103 SER E N 1
ATOM 10424 C CA . SER E 1 103 ? -5.447 -40.869 24.536 1.00 56.89 103 SER E CA 1
ATOM 10425 C C . SER E 1 103 ? -5.770 -39.447 24.077 1.00 56.79 103 SER E C 1
ATOM 10426 O O . SER E 1 103 ? -6.947 -39.131 23.837 1.00 55.82 103 SER E O 1
ATOM 10429 N N . ASP E 1 104 ? -4.734 -38.595 23.942 1.00 56.77 104 ASP E N 1
ATOM 10430 C CA . ASP E 1 104 ? -4.914 -37.262 23.378 1.00 55.72 104 ASP E CA 1
ATOM 10431 C C . ASP E 1 104 ? -5.779 -37.352 22.117 1.00 56.63 104 ASP E C 1
ATOM 10432 O O . ASP E 1 104 ? -5.764 -38.371 21.425 1.00 57.12 104 ASP E O 1
ATOM 10437 N N . VAL E 1 105 ? -6.584 -36.302 21.869 1.00 54.49 105 VAL E N 1
ATOM 10438 C CA . VAL E 1 105 ? -7.516 -36.243 20.766 1.00 51.84 105 VAL E CA 1
ATOM 10439 C C . VAL E 1 105 ? -7.456 -34.844 20.185 1.00 51.41 105 VAL E C 1
ATOM 10440 O O . VAL E 1 105 ? -7.419 -33.856 20.915 1.00 49.40 105 VAL E O 1
ATOM 10444 N N . HIS E 1 106 ? -7.389 -34.790 18.850 1.00 53.04 106 HIS E N 1
ATOM 10445 C CA . HIS E 1 106 ? -7.613 -33.551 18.125 1.00 53.79 106 HIS E CA 1
ATOM 10446 C C . HIS E 1 106 ? -9.025 -33.574 17.543 1.00 50.88 106 HIS E C 1
ATOM 10447 O O . HIS E 1 106 ? -9.419 -34.575 16.967 1.00 48.52 106 HIS E O 1
ATOM 10454 N N . LEU E 1 107 ? -9.767 -32.485 17.732 1.00 49.53 107 LEU E N 1
ATOM 10455 C CA . LEU E 1 107 ? -11.156 -32.369 17.332 1.00 51.66 107 LEU E CA 1
ATOM 10456 C C . LEU E 1 107 ? -11.290 -31.201 16.366 1.00 53.74 107 LEU E C 1
ATOM 10457 O O . LEU E 1 107 ? -10.680 -30.145 16.558 1.00 54.52 107 LEU E O 1
ATOM 10462 N N . TYR E 1 108 ? -12.142 -31.378 15.359 1.00 53.35 108 TYR E N 1
ATOM 10463 C CA . TYR E 1 108 ? -12.613 -30.237 14.592 1.00 53.16 108 TYR E CA 1
ATOM 10464 C C . TYR E 1 108 ? -14.111 -30.107 14.842 1.00 53.81 108 TYR E C 1
ATOM 10465 O O . TYR E 1 108 ? -14.860 -31.078 14.684 1.00 53.47 108 TYR E O 1
ATOM 10474 N N . VAL E 1 109 ? -14.523 -28.906 15.240 1.00 51.66 109 VAL E N 1
ATOM 10475 C CA . VAL E 1 109 ? -15.939 -28.640 15.335 1.00 49.77 109 VAL E CA 1
ATOM 10476 C C . VAL E 1 109 ? -16.270 -27.570 14.303 1.00 50.43 109 VAL E C 1
ATOM 10477 O O . VAL E 1 109 ? -15.562 -26.556 14.202 1.00 52.78 109 VAL E O 1
ATOM 10481 N N . ALA E 1 110 ? -17.281 -27.877 13.483 1.00 49.31 110 ALA E N 1
ATOM 10482 C CA . ALA E 1 110 ? -17.505 -27.110 12.264 1.00 49.02 110 ALA E CA 1
ATOM 10483 C C . ALA E 1 110 ? -18.963 -26.687 12.155 1.00 50.12 110 ALA E C 1
ATOM 10484 O O . ALA E 1 110 ? -19.890 -27.465 12.421 1.00 53.61 110 ALA E O 1
ATOM 10486 N N . SER E 1 111 ? -19.150 -25.418 11.799 1.00 48.92 111 SER E N 1
ATOM 10487 C CA . SER E 1 111 ? -20.438 -24.897 11.359 1.00 48.14 111 SER E CA 1
ATOM 10488 C C . SER E 1 111 ? -20.308 -24.537 9.870 1.00 48.11 111 SER E C 1
ATOM 10489 O O . SER E 1 111 ? -19.504 -23.659 9.513 1.00 46.39 111 SER E O 1
ATOM 10492 N N . TYR E 1 112 ? -21.108 -25.199 9.025 1.00 48.27 112 TYR E N 1
ATOM 10493 C CA . TYR E 1 112 ? -20.850 -25.197 7.586 1.00 48.89 112 TYR E CA 1
ATOM 10494 C C . TYR E 1 112 ? -22.090 -24.748 6.816 1.00 49.63 112 TYR E C 1
ATOM 10495 O O . TYR E 1 112 ? -23.228 -24.966 7.266 1.00 55.63 112 TYR E O 1
ATOM 10504 N N . PHE E 1 113 ? -21.868 -24.107 5.671 1.00 47.76 113 PHE E N 1
ATOM 10505 C CA . PHE E 1 113 ? -22.966 -23.775 4.779 1.00 51.50 113 PHE E CA 1
ATOM 10506 C C . PHE E 1 113 ? -23.288 -24.977 3.890 1.00 52.21 113 PHE E C 1
ATOM 10507 O O . PHE E 1 113 ? -22.369 -25.630 3.367 1.00 48.72 113 PHE E O 1
ATOM 10515 N N . GLY E 1 114 ? -24.603 -25.273 3.758 1.00 53.51 114 GLY E N 1
ATOM 10516 C CA . GLY E 1 114 ? -25.083 -26.402 2.961 1.00 55.74 114 GLY E CA 1
ATOM 10517 C C . GLY E 1 114 ? -25.391 -26.020 1.498 1.00 57.42 114 GLY E C 1
ATOM 10518 O O . GLY E 1 114 ? -24.594 -25.342 0.833 1.00 52.99 114 GLY E O 1
ATOM 10519 N N . ILE E 1 115 ? -26.551 -26.490 1.009 1.00 61.63 115 ILE E N 1
ATOM 10520 C CA . ILE E 1 115 ? -27.037 -26.337 -0.360 1.00 65.14 115 ILE E CA 1
ATOM 10521 C C . ILE E 1 115 ? -27.457 -24.883 -0.517 1.00 66.53 115 ILE E C 1
ATOM 10522 O O . ILE E 1 115 ? -27.951 -24.306 0.454 1.00 66.79 115 ILE E O 1
ATOM 10527 N N . ASN E 1 116 ? -27.262 -24.293 -1.693 1.00 68.01 116 ASN E N 1
ATOM 10528 C CA . ASN E 1 116 ? -27.639 -22.905 -1.906 1.00 73.62 116 ASN E CA 1
ATOM 10529 C C . ASN E 1 116 ? -29.132 -22.769 -2.100 1.00 76.49 116 ASN E C 1
ATOM 10530 O O . ASN E 1 116 ? -29.745 -23.549 -2.784 1.00 75.73 116 ASN E O 1
ATOM 10535 N N . HIS E 1 117 ? -29.690 -21.702 -1.523 1.00 85.13 117 HIS E N 1
ATOM 10536 C CA . HIS E 1 117 ? -31.114 -21.406 -1.462 1.00 96.49 117 HIS E CA 1
ATOM 10537 C C . HIS E 1 117 ? -31.452 -20.276 -2.452 1.00 100.09 117 HIS E C 1
ATOM 10538 O O . HIS E 1 117 ? -32.590 -19.815 -2.499 1.00 98.30 117 HIS E O 1
ATOM 10545 N N . ASP E 1 118 ? -30.447 -19.830 -3.225 1.00 98.64 118 ASP E N 1
ATOM 10546 C CA . ASP E 1 118 ? -30.484 -18.583 -3.957 1.00 96.56 118 ASP E CA 1
ATOM 10547 C C . ASP E 1 118 ? -29.862 -18.788 -5.337 1.00 91.69 118 ASP E C 1
ATOM 10548 O O . ASP E 1 118 ? -28.901 -19.535 -5.496 1.00 86.96 118 ASP E O 1
ATOM 10553 N N . PRO E 1 119 ? -30.386 -18.097 -6.382 1.00 91.51 119 PRO E N 1
ATOM 10554 C CA . PRO E 1 119 ? -29.782 -18.136 -7.717 1.00 89.51 119 PRO E CA 1
ATOM 10555 C C . PRO E 1 119 ? -28.300 -17.749 -7.765 1.00 84.33 119 PRO E C 1
ATOM 10556 O O . PRO E 1 119 ? -27.558 -18.226 -8.607 1.00 91.85 119 PRO E O 1
ATOM 10560 N N . ASP E 1 120 ? -27.861 -16.869 -6.870 1.00 77.87 120 ASP E N 1
ATOM 10561 C CA . ASP E 1 120 ? -26.487 -16.377 -6.870 1.00 71.80 120 ASP E CA 1
ATOM 10562 C C . ASP E 1 120 ? -25.576 -17.345 -6.113 1.00 66.99 120 ASP E C 1
ATOM 10563 O O . ASP E 1 120 ? -25.725 -17.516 -4.919 1.00 63.65 120 ASP E O 1
ATOM 10568 N N . PRO E 1 121 ? -24.576 -17.995 -6.754 1.00 66.95 121 PRO E N 1
ATOM 10569 C CA . PRO E 1 121 ? -23.759 -19.013 -6.069 1.00 63.67 121 PRO E CA 1
ATOM 10570 C C . PRO E 1 121 ? -22.741 -18.458 -5.079 1.00 60.80 121 PRO E C 1
ATOM 10571 O O . PRO E 1 121 ? -22.150 -19.200 -4.293 1.00 57.10 121 PRO E O 1
ATOM 10575 N N . LEU E 1 122 ? -22.553 -17.133 -5.121 1.00 59.06 122 LEU E N 1
ATOM 10576 C CA . LEU E 1 122 ? -21.591 -16.520 -4.235 1.00 58.50 122 LEU E CA 1
ATOM 10577 C C . LEU E 1 122 ? -22.248 -15.917 -2.989 1.00 60.01 122 LEU E C 1
ATOM 10578 O O . LEU E 1 122 ? -21.581 -15.239 -2.245 1.00 56.34 122 LEU E O 1
ATOM 10583 N N . PHE E 1 123 ? -23.567 -16.105 -2.807 1.00 69.47 123 PHE E N 1
ATOM 10584 C CA . PHE E 1 123 ? -24.331 -15.543 -1.697 1.00 66.70 123 PHE E CA 1
ATOM 10585 C C . PHE E 1 123 ? -24.527 -16.635 -0.649 1.00 62.83 123 PHE E C 1
ATOM 10586 O O . PHE E 1 123 ? -24.748 -17.785 -0.993 1.00 59.45 123 PHE E O 1
ATOM 10594 N N . PRO E 1 124 ? -24.442 -16.359 0.666 1.00 60.48 124 PRO E N 1
ATOM 10595 C CA . PRO E 1 124 ? -24.521 -17.430 1.663 1.00 59.11 124 PRO E CA 1
ATOM 10596 C C . PRO E 1 124 ? -25.941 -17.967 1.780 1.00 57.87 124 PRO E C 1
ATOM 10597 O O . PRO E 1 124 ? -26.870 -17.233 1.485 1.00 56.55 124 PRO E O 1
ATOM 10601 N N . THR E 1 125 ? -26.097 -19.234 2.192 1.00 57.33 125 THR E N 1
ATOM 10602 C CA . THR E 1 125 ? -27.427 -19.804 2.307 1.00 60.21 125 THR E CA 1
ATOM 10603 C C . THR E 1 125 ? -27.817 -19.857 3.786 1.00 59.53 125 THR E C 1
ATOM 10604 O O . THR E 1 125 ? -26.943 -19.811 4.648 1.00 59.17 125 THR E O 1
ATOM 10608 N N . ASP E 1 126 ? -29.119 -20.046 4.047 1.00 59.80 126 ASP E N 1
ATOM 10609 C CA . ASP E 1 126 ? -29.625 -20.321 5.374 1.00 62.20 126 ASP E CA 1
ATOM 10610 C C . ASP E 1 126 ? -29.593 -21.827 5.677 1.00 62.69 126 ASP E C 1
ATOM 10611 O O . ASP E 1 126 ? -29.906 -22.222 6.805 1.00 60.00 126 ASP E O 1
ATOM 10616 N N . ASP E 1 127 ? -29.322 -22.670 4.664 1.00 63.32 127 ASP E N 1
ATOM 10617 C CA . ASP E 1 127 ? -29.176 -24.091 4.953 1.00 65.39 127 ASP E CA 1
ATOM 10618 C C . ASP E 1 127 ? -27.789 -24.316 5.579 1.00 64.14 127 ASP E C 1
ATOM 10619 O O . ASP E 1 127 ? -26.775 -24.227 4.901 1.00 64.11 127 ASP E O 1
ATOM 10624 N N . THR E 1 128 ? -27.794 -24.612 6.875 1.00 63.44 128 THR E N 1
ATOM 10625 C CA . THR E 1 128 ? -26.651 -24.669 7.752 1.00 62.28 128 THR E CA 1
ATOM 10626 C C . THR E 1 128 ? -26.648 -26.000 8.504 1.00 64.50 128 THR E C 1
ATOM 10627 O O . THR E 1 128 ? -27.722 -26.513 8.848 1.00 71.51 128 THR E O 1
ATOM 10631 N N . GLY E 1 129 ? -25.435 -26.554 8.735 1.00 64.28 129 GLY E N 1
ATOM 10632 C CA . GLY E 1 129 ? -25.265 -27.709 9.617 1.00 61.05 129 GLY E CA 1
ATOM 10633 C C . GLY E 1 129 ? -24.067 -27.583 10.559 1.00 54.77 129 GLY E C 1
ATOM 10634 O O . GLY E 1 129 ? -23.410 -26.532 10.595 1.00 52.98 129 GLY E O 1
ATOM 10635 N N . VAL E 1 130 ? -23.835 -28.640 11.350 1.00 52.03 130 VAL E N 1
ATOM 10636 C CA . VAL E 1 130 ? -22.676 -28.702 12.234 1.00 51.54 130 VAL E CA 1
ATOM 10637 C C . VAL E 1 130 ? -22.126 -30.119 12.228 1.00 50.85 130 VAL E C 1
ATOM 10638 O O . VAL E 1 130 ? -22.881 -31.076 12.122 1.00 50.81 130 VAL E O 1
ATOM 10642 N N . TYR E 1 131 ? -20.811 -30.254 12.333 1.00 49.97 131 TYR E N 1
ATOM 10643 C CA . TYR E 1 131 ? -20.285 -31.586 12.581 1.00 51.54 131 TYR E CA 1
ATOM 10644 C C . TYR E 1 131 ? -19.084 -31.474 13.514 1.00 49.54 131 TYR E C 1
ATOM 10645 O O . TYR E 1 131 ? -18.542 -30.377 13.716 1.00 47.25 131 TYR E O 1
ATOM 10654 N N . VAL E 1 132 ? -18.701 -32.630 14.048 1.00 50.13 132 VAL E N 1
ATOM 10655 C CA . VAL E 1 132 ? -17.579 -32.769 14.945 1.00 49.36 132 VAL E CA 1
ATOM 10656 C C . VAL E 1 132 ? -16.839 -34.048 14.568 1.00 49.95 132 VAL E C 1
ATOM 10657 O O . VAL E 1 132 ? -17.454 -35.137 14.485 1.00 49.31 132 VAL E O 1
ATOM 10661 N N . THR E 1 133 ? -15.518 -33.893 14.476 1.00 47.67 133 THR E N 1
ATOM 10662 C CA . THR E 1 133 ? -14.606 -34.944 14.091 1.00 52.45 133 THR E CA 1
ATOM 10663 C C . THR E 1 133 ? -13.537 -35.026 15.155 1.00 52.67 133 THR E C 1
ATOM 10664 O O . THR E 1 133 ? -13.124 -33.993 15.669 1.00 56.08 133 THR E O 1
ATOM 10668 N N . GLY E 1 134 ? -13.087 -36.234 15.471 1.00 53.22 134 GLY E N 1
ATOM 10669 C CA . GLY E 1 134 ? -11.924 -36.363 16.323 1.00 51.66 134 GLY E CA 1
ATOM 10670 C C . GLY E 1 134 ? -11.051 -37.553 15.938 1.00 51.92 134 GLY E C 1
ATOM 10671 O O . GLY E 1 134 ? -11.585 -38.573 15.508 1.00 51.79 134 GLY E O 1
ATOM 10672 N N . THR E 1 135 ? -9.718 -37.396 16.102 1.00 52.08 135 THR E N 1
ATOM 10673 C CA . THR E 1 135 ? -8.794 -38.508 15.915 1.00 54.95 135 THR E CA 1
ATOM 10674 C C . THR E 1 135 ? -7.802 -38.542 17.076 1.00 55.18 135 THR E C 1
ATOM 10675 O O . THR E 1 135 ? -7.470 -37.496 17.617 1.00 54.61 135 THR E O 1
ATOM 10679 N N . ALA E 1 136 ? -7.349 -39.747 17.449 1.00 57.79 136 ALA E N 1
ATOM 10680 C CA . ALA E 1 136 ? -6.245 -39.892 18.375 1.00 62.91 136 ALA E CA 1
ATOM 10681 C C . ALA E 1 136 ? -4.993 -39.258 17.775 1.00 70.71 136 ALA E C 1
ATOM 10682 O O . ALA E 1 136 ? -4.771 -39.353 16.577 1.00 76.76 136 ALA E O 1
ATOM 10684 N N . VAL E 1 137 ? -4.222 -38.547 18.605 1.00 76.98 137 VAL E N 1
ATOM 10685 C CA . VAL E 1 137 ? -2.920 -37.989 18.268 1.00 86.11 137 VAL E CA 1
ATOM 10686 C C . VAL E 1 137 ? -1.978 -38.224 19.450 1.00 96.77 137 VAL E C 1
ATOM 10687 O O . VAL E 1 137 ? -2.400 -38.494 20.555 1.00 106.72 137 VAL E O 1
ATOM 10691 N N . SER E 1 138 ? -0.672 -38.136 19.232 1.00 103.71 138 SER E N 1
ATOM 10692 C CA . SER E 1 138 ? 0.275 -38.091 20.337 1.00 99.75 138 SER E CA 1
ATOM 10693 C C . SER E 1 138 ? 1.361 -37.072 19.996 1.00 103.33 138 SER E C 1
ATOM 10694 O O . SER E 1 138 ? 1.339 -36.495 18.909 1.00 98.99 138 SER E O 1
ATOM 10697 N N . ARG E 1 139 ? 2.289 -36.839 20.936 1.00 109.45 139 ARG E N 1
ATOM 10698 C CA . ARG E 1 139 ? 3.238 -35.741 20.913 1.00 106.43 139 ARG E CA 1
ATOM 10699 C C . ARG E 1 139 ? 4.142 -35.813 19.685 1.00 100.68 139 ARG E C 1
ATOM 10700 O O . ARG E 1 139 ? 4.801 -36.832 19.515 1.00 98.00 139 ARG E O 1
ATOM 10708 N N . LEU E 1 140 ? 4.244 -34.737 18.885 1.00 95.25 140 LEU E N 1
ATOM 10709 C CA . LEU E 1 140 ? 5.350 -34.626 17.928 1.00 99.71 140 LEU E CA 1
ATOM 10710 C C . LEU E 1 140 ? 6.657 -34.472 18.703 1.00 97.87 140 LEU E C 1
ATOM 10711 O O . LEU E 1 140 ? 6.687 -33.657 19.633 1.00 93.75 140 LEU E O 1
ATOM 10713 N N . PRO E 1 141 ? 7.765 -35.200 18.345 1.00 97.56 141 PRO E N 1
ATOM 10714 C CA . PRO E 1 141 ? 9.059 -34.971 19.000 1.00 94.51 141 PRO E CA 1
ATOM 10715 C C . PRO E 1 141 ? 9.629 -33.556 18.789 1.00 91.16 141 PRO E C 1
ATOM 10716 O O . PRO E 1 141 ? 10.573 -33.149 19.462 1.00 90.40 141 PRO E O 1
ATOM 10720 N N . LEU E 1 142 ? 9.025 -32.788 17.859 1.00 85.54 142 LEU E N 1
ATOM 10721 C CA . LEU E 1 142 ? 9.473 -31.448 17.519 1.00 80.11 142 LEU E CA 1
ATOM 10722 C C . LEU E 1 142 ? 9.217 -30.464 18.672 1.00 77.05 142 LEU E C 1
ATOM 10723 O O . LEU E 1 142 ? 9.964 -29.471 18.825 1.00 74.51 142 LEU E O 1
ATOM 10728 N N . VAL E 1 143 ? 8.168 -30.758 19.468 1.00 78.32 143 VAL E N 1
ATOM 10729 C CA . VAL E 1 143 ? 7.816 -30.006 20.662 1.00 84.00 143 VAL E CA 1
ATOM 10730 C C . VAL E 1 143 ? 9.017 -29.986 21.633 1.00 82.75 143 VAL E C 1
ATOM 10731 O O . VAL E 1 143 ? 9.376 -28.949 22.216 1.00 71.58 143 VAL E O 1
ATOM 10735 N N . HIS E 1 144 ? 9.714 -31.123 21.740 1.00 89.51 144 HIS E N 1
ATOM 10736 C CA . HIS E 1 144 ? 10.927 -31.165 22.554 1.00 103.61 144 HIS E CA 1
ATOM 10737 C C . HIS E 1 144 ? 12.170 -30.592 21.843 1.00 98.28 144 HIS E C 1
ATOM 10738 O O . HIS E 1 144 ? 12.979 -29.928 22.499 1.00 100.49 144 HIS E O 1
ATOM 10745 N N . THR E 1 145 ? 12.317 -30.837 20.518 1.00 86.00 145 THR E N 1
ATOM 10746 C CA . THR E 1 145 ? 13.595 -30.645 19.853 1.00 78.36 145 THR E CA 1
ATOM 10747 C C . THR E 1 145 ? 13.743 -29.197 19.407 1.00 73.93 145 THR E C 1
ATOM 10748 O O . THR E 1 145 ? 14.878 -28.690 19.385 1.00 73.05 145 THR E O 1
ATOM 10752 N N . GLY E 1 146 ? 12.618 -28.542 19.060 1.00 63.24 146 GLY E N 1
ATOM 10753 C CA . GLY E 1 146 ? 12.739 -27.280 18.354 1.00 58.02 146 GLY E CA 1
ATOM 10754 C C . GLY E 1 146 ? 12.790 -27.480 16.824 1.00 54.79 146 GLY E C 1
ATOM 10755 O O . GLY E 1 146 ? 13.177 -28.539 16.313 1.00 56.01 146 GLY E O 1
ATOM 10756 N N . ILE E 1 147 ? 12.385 -26.450 16.084 1.00 49.25 147 ILE E N 1
ATOM 10757 C CA . ILE E 1 147 ? 12.168 -26.584 14.653 1.00 47.60 147 ILE E CA 1
ATOM 10758 C C . ILE E 1 147 ? 12.932 -25.480 13.923 1.00 45.09 147 ILE E C 1
ATOM 10759 O O . ILE E 1 147 ? 13.281 -24.464 14.535 1.00 42.89 147 ILE E O 1
ATOM 10764 N N . SER E 1 148 ? 13.179 -25.720 12.635 1.00 44.36 148 SER E N 1
ATOM 10765 C CA . SER E 1 148 ? 13.728 -24.699 11.751 1.00 46.63 148 SER E CA 1
ATOM 10766 C C . SER E 1 148 ? 12.581 -24.007 10.999 1.00 46.49 148 SER E C 1
ATOM 10767 O O . SER E 1 148 ? 11.609 -24.650 10.616 1.00 48.47 148 SER E O 1
ATOM 10770 N N . ALA E 1 149 ? 12.670 -22.693 10.824 1.00 44.15 149 ALA E N 1
ATOM 10771 C CA . ALA E 1 149 ? 11.699 -21.935 10.043 1.00 43.99 149 ALA E CA 1
ATOM 10772 C C . ALA E 1 149 ? 12.439 -21.109 8.995 1.00 43.76 149 ALA E C 1
ATOM 10773 O O . ALA E 1 149 ? 13.602 -20.775 9.196 1.00 42.42 149 ALA E O 1
ATOM 10775 N N . CYS E 1 150 ? 11.727 -20.726 7.928 1.00 44.78 150 CYS E N 1
ATOM 10776 C CA . CYS E 1 150 ? 12.273 -19.783 6.950 1.00 45.48 150 CYS E CA 1
ATOM 10777 C C . CYS E 1 150 ? 11.266 -18.621 6.877 1.00 45.40 150 CYS E C 1
ATOM 10778 O O . CYS E 1 150 ? 10.101 -18.830 7.217 1.00 43.67 150 CYS E O 1
ATOM 10781 N N . MET E 1 151 ? 11.711 -17.427 6.441 1.00 44.75 151 MET E N 1
ATOM 10782 C CA . MET E 1 151 ? 10.789 -16.380 6.019 1.00 44.70 151 MET E CA 1
ATOM 10783 C C . MET E 1 151 ? 10.150 -16.786 4.690 1.00 45.52 151 MET E C 1
ATOM 10784 O O . MET E 1 151 ? 10.802 -17.366 3.834 1.00 43.73 151 MET E O 1
ATOM 10789 N N . SER E 1 152 ? 8.843 -16.535 4.541 1.00 44.47 152 SER E N 1
ATOM 10790 C CA . SER E 1 152 ? 8.107 -16.968 3.360 1.00 40.90 152 SER E CA 1
ATOM 10791 C C . SER E 1 152 ? 8.277 -15.924 2.287 1.00 39.57 152 SER E C 1
ATOM 10792 O O . SER E 1 152 ? 8.342 -14.729 2.589 1.00 38.34 152 SER E O 1
ATOM 10795 N N . SER E 1 153 ? 8.252 -16.392 1.021 1.00 41.33 153 SER E N 1
ATOM 10796 C CA . SER E 1 153 ? 8.140 -15.483 -0.109 1.00 39.20 153 SER E CA 1
ATOM 10797 C C . SER E 1 153 ? 6.672 -15.029 -0.285 1.00 40.59 153 SER E C 1
ATOM 10798 O O . SER E 1 153 ? 6.447 -14.057 -0.995 1.00 39.80 153 SER E O 1
ATOM 10801 N N . TRP E 1 154 ? 5.685 -15.741 0.316 1.00 38.63 154 TRP E N 1
ATOM 10802 C CA . TRP E 1 154 ? 4.279 -15.377 0.255 1.00 39.11 154 TRP E CA 1
ATOM 10803 C C . TRP E 1 154 ? 3.943 -14.343 1.325 1.00 41.12 154 TRP E C 1
ATOM 10804 O O . TRP E 1 154 ? 4.447 -14.412 2.462 1.00 42.46 154 TRP E O 1
ATOM 10815 N N . ARG E 1 155 ? 3.020 -13.422 0.991 1.00 40.98 155 ARG E N 1
ATOM 10816 C CA . ARG E 1 155 ? 2.596 -12.434 1.974 1.00 38.02 155 ARG E CA 1
ATOM 10817 C C . ARG E 1 155 ? 1.264 -12.878 2.561 1.00 38.30 155 ARG E C 1
ATOM 10818 O O . ARG E 1 155 ? 0.481 -13.570 1.900 1.00 36.48 155 ARG E O 1
ATOM 10826 N N . ARG E 1 156 ? 1.060 -12.538 3.856 1.00 35.34 156 ARG E N 1
ATOM 10827 C CA . ARG E 1 156 ? -0.117 -12.945 4.575 1.00 36.29 156 ARG E CA 1
ATOM 10828 C C . ARG E 1 156 ? -1.335 -12.218 3.971 1.00 38.81 156 ARG E C 1
ATOM 10829 O O . ARG E 1 156 ? -1.291 -11.010 3.692 1.00 36.09 156 ARG E O 1
ATOM 10837 N N . ILE E 1 157 ? -2.449 -12.925 3.868 1.00 37.36 157 ILE E N 1
ATOM 10838 C CA . ILE E 1 157 ? -3.695 -12.290 3.501 1.00 44.24 157 ILE E CA 1
ATOM 10839 C C . ILE E 1 157 ? -4.032 -11.141 4.475 1.00 43.51 157 ILE E C 1
ATOM 10840 O O . ILE E 1 157 ? -3.604 -11.131 5.611 1.00 41.54 157 ILE E O 1
ATOM 10845 N N . SER E 1 158 ? -4.797 -10.135 4.036 1.00 46.07 158 SER E N 1
ATOM 10846 C CA . SER E 1 158 ? -5.105 -8.946 4.819 1.00 44.71 158 SER E CA 1
ATOM 10847 C C . SER E 1 158 ? -6.549 -8.950 5.315 1.00 43.59 158 SER E C 1
ATOM 10848 O O . SER E 1 158 ? -7.438 -9.470 4.637 1.00 45.31 158 SER E O 1
ATOM 10851 N N . ASP E 1 159 ? -6.774 -8.238 6.417 1.00 46.45 159 ASP E N 1
ATOM 10852 C CA . ASP E 1 159 ? -8.081 -8.084 7.066 1.00 41.73 159 ASP E CA 1
ATOM 10853 C C . ASP E 1 159 ? -9.155 -7.603 6.078 1.00 40.93 159 ASP E C 1
ATOM 10854 O O . ASP E 1 159 ? -10.260 -8.161 6.073 1.00 39.40 159 ASP E O 1
ATOM 10859 N N . ASP E 1 160 ? -8.864 -6.550 5.301 1.00 41.16 160 ASP E N 1
ATOM 10860 C CA . ASP E 1 160 ? -9.855 -5.993 4.398 1.00 42.76 160 ASP E CA 1
ATOM 10861 C C . ASP E 1 160 ? -9.889 -6.676 3.026 1.00 41.63 160 ASP E C 1
ATOM 10862 O O . ASP E 1 160 ? -10.515 -6.179 2.095 1.00 40.55 160 ASP E O 1
ATOM 10867 N N . SER E 1 161 ? -9.466 -7.931 3.004 1.00 40.67 161 SER E N 1
ATOM 10868 C CA . SER E 1 161 ? -9.478 -8.726 1.810 1.00 42.29 161 SER E CA 1
ATOM 10869 C C . SER E 1 161 ? -10.046 -10.116 2.086 1.00 41.48 161 SER E C 1
ATOM 10870 O O . SER E 1 161 ? -11.109 -10.483 1.637 1.00 41.84 161 SER E O 1
ATOM 10873 N N . VAL E 1 162 ? -9.315 -10.914 2.848 1.00 43.82 162 VAL E N 1
ATOM 10874 C CA . VAL E 1 162 ? -9.804 -12.195 3.354 1.00 46.52 162 VAL E CA 1
ATOM 10875 C C . VAL E 1 162 ? -9.348 -12.277 4.814 1.00 43.99 162 VAL E C 1
ATOM 10876 O O . VAL E 1 162 ? -8.191 -12.627 5.068 1.00 42.65 162 VAL E O 1
ATOM 10880 N N . PRO E 1 163 ? -10.181 -11.912 5.808 1.00 43.37 163 PRO E N 1
ATOM 10881 C CA . PRO E 1 163 ? -9.694 -11.715 7.198 1.00 39.70 163 PRO E CA 1
ATOM 10882 C C . PRO E 1 163 ? -9.097 -12.970 7.842 1.00 38.70 163 PRO E C 1
ATOM 10883 O O . PRO E 1 163 ? -9.765 -13.990 8.068 1.00 40.47 163 PRO E O 1
ATOM 10887 N N . PRO E 1 164 ? -7.784 -12.954 8.159 1.00 37.88 164 PRO E N 1
ATOM 10888 C CA . PRO E 1 164 ? -7.192 -14.079 8.859 1.00 39.51 164 PRO E CA 1
ATOM 10889 C C . PRO E 1 164 ? -7.794 -14.291 10.252 1.00 39.86 164 PRO E C 1
ATOM 10890 O O . PRO E 1 164 ? -7.684 -15.397 10.781 1.00 41.80 164 PRO E O 1
ATOM 10894 N N . ARG E 1 165 ? -8.524 -13.305 10.782 1.00 37.76 165 ARG E N 1
ATOM 10895 C CA . ARG E 1 165 ? -9.183 -13.487 12.077 1.00 45.33 165 ARG E CA 1
ATOM 10896 C C . ARG E 1 165 ? -10.360 -14.481 12.071 1.00 49.73 165 ARG E C 1
ATOM 10897 O O . ARG E 1 165 ? -10.783 -14.891 13.144 1.00 48.98 165 ARG E O 1
ATOM 10905 N N . ILE E 1 166 ? -10.906 -14.866 10.896 1.00 54.12 166 ILE E N 1
ATOM 10906 C CA . ILE E 1 166 ? -12.024 -15.805 10.775 1.00 51.88 166 ILE E CA 1
ATOM 10907 C C . ILE E 1 166 ? -11.477 -17.195 10.445 1.00 50.34 166 ILE E C 1
ATOM 10908 O O . ILE E 1 166 ? -10.879 -17.388 9.384 1.00 55.99 166 ILE E O 1
ATOM 10913 N N . LYS E 1 167 ? -11.715 -18.179 11.307 1.00 47.13 167 LYS E N 1
ATOM 10914 C CA . LYS E 1 167 ? -11.141 -19.505 11.106 1.00 48.12 167 LYS E CA 1
ATOM 10915 C C . LYS E 1 167 ? -12.068 -20.329 10.212 1.00 50.70 167 LYS E C 1
ATOM 10916 O O . LYS E 1 167 ? -12.937 -21.045 10.694 1.00 55.42 167 LYS E O 1
ATOM 10922 N N . ILE E 1 168 ? -11.926 -20.174 8.909 1.00 47.48 168 ILE E N 1
ATOM 10923 C CA . ILE E 1 168 ? -12.773 -20.825 7.915 1.00 49.20 168 ILE E CA 1
ATOM 10924 C C . ILE E 1 168 ? -11.899 -21.646 6.960 1.00 46.60 168 ILE E C 1
ATOM 10925 O O . ILE E 1 168 ? -10.817 -21.197 6.593 1.00 48.49 168 ILE E O 1
ATOM 10930 N N . GLY E 1 169 ? -12.363 -22.850 6.615 1.00 44.83 169 GLY E N 1
ATOM 10931 C CA . GLY E 1 169 ? -11.679 -23.733 5.686 1.00 45.76 169 GLY E CA 1
ATOM 10932 C C . GLY E 1 169 ? -10.946 -22.974 4.577 1.00 45.85 169 GLY E C 1
ATOM 10933 O O . GLY E 1 169 ? -9.729 -23.111 4.424 1.00 44.63 169 GLY E O 1
ATOM 10934 N N . ALA E 1 170 ? -11.693 -22.118 3.890 1.00 47.59 170 ALA E N 1
ATOM 10935 C CA . ALA E 1 170 ? -11.252 -21.468 2.663 1.00 52.14 170 ALA E CA 1
ATOM 10936 C C . ALA E 1 170 ? -10.004 -20.613 2.911 1.00 56.01 170 ALA E C 1
ATOM 10937 O O . ALA E 1 170 ? -9.145 -20.543 2.008 1.00 56.14 170 ALA E O 1
ATOM 10939 N N . ASN E 1 171 ? -9.821 -20.100 4.145 1.00 53.85 171 ASN E N 1
ATOM 10940 C CA . ASN E 1 171 ? -8.774 -19.112 4.363 1.00 57.14 171 ASN E CA 1
ATOM 10941 C C . ASN E 1 171 ? -7.398 -19.750 4.481 1.00 55.48 171 ASN E C 1
ATOM 10942 O O . ASN E 1 171 ? -6.440 -19.063 4.771 1.00 61.36 171 ASN E O 1
ATOM 10947 N N . TYR E 1 172 ? -7.299 -21.062 4.272 1.00 54.32 172 TYR E N 1
ATOM 10948 C CA . TYR E 1 172 ? -6.029 -21.724 4.437 1.00 54.34 172 TYR E CA 1
ATOM 10949 C C . TYR E 1 172 ? -5.206 -21.827 3.147 1.00 53.28 172 TYR E C 1
ATOM 10950 O O . TYR E 1 172 ? -4.111 -22.363 3.160 1.00 54.06 172 TYR E O 1
ATOM 10959 N N . GLN E 1 173 ? -5.703 -21.309 2.041 1.00 49.73 173 GLN E N 1
ATOM 10960 C CA . GLN E 1 173 ? -4.905 -21.325 0.849 1.00 52.40 173 GLN E CA 1
ATOM 10961 C C . GLN E 1 173 ? -3.567 -20.591 1.085 1.00 50.46 173 GLN E C 1
ATOM 10962 O O . GLN E 1 173 ? -2.472 -21.094 0.761 1.00 48.30 173 GLN E O 1
ATOM 10968 N N . ASN E 1 174 ? -3.652 -19.427 1.726 1.00 45.45 174 ASN E N 1
ATOM 10969 C CA . ASN E 1 174 ? -2.504 -18.611 2.048 1.00 43.97 174 ASN E CA 1
ATOM 10970 C C . ASN E 1 174 ? -1.513 -19.480 2.837 1.00 47.51 174 ASN E C 1
ATOM 10971 O O . ASN E 1 174 ? -0.297 -19.525 2.523 1.00 42.58 174 ASN E O 1
ATOM 10976 N N . SER E 1 175 ? -2.041 -20.192 3.843 1.00 42.06 175 SER E N 1
ATOM 10977 C CA . SER E 1 175 ? -1.244 -21.112 4.658 1.00 43.27 175 SER E CA 1
ATOM 10978 C C . SER E 1 175 ? -0.622 -22.275 3.864 1.00 43.07 175 SER E C 1
ATOM 10979 O O . SER E 1 175 ? 0.555 -22.616 4.065 1.00 42.70 175 SER E O 1
ATOM 10982 N N . ARG E 1 176 ? -1.438 -22.933 3.031 1.00 40.58 176 ARG E N 1
ATOM 10983 C CA . ARG E 1 176 ? -0.977 -24.097 2.286 1.00 44.71 176 ARG E CA 1
ATOM 10984 C C . ARG E 1 176 ? 0.199 -23.724 1.359 1.00 43.68 176 ARG E C 1
ATOM 10985 O O . ARG E 1 176 ? 1.148 -24.492 1.206 1.00 46.25 176 ARG E O 1
ATOM 10993 N N . LEU E 1 177 ? 0.164 -22.523 0.787 1.00 40.58 177 LEU E N 1
ATOM 10994 C CA . LEU E 1 177 ? 1.211 -22.131 -0.135 1.00 43.52 177 LEU E CA 1
ATOM 10995 C C . LEU E 1 177 ? 2.516 -21.900 0.648 1.00 43.94 177 LEU E C 1
ATOM 10996 O O . LEU E 1 177 ? 3.590 -22.427 0.296 1.00 44.03 177 LEU E O 1
ATOM 11001 N N . ALA E 1 178 ? 2.408 -21.145 1.751 1.00 41.91 178 ALA E N 1
ATOM 11002 C CA . ALA E 1 178 ? 3.572 -20.843 2.565 1.00 40.58 178 ALA E CA 1
ATOM 11003 C C . ALA E 1 178 ? 4.176 -22.142 3.114 1.00 42.19 178 ALA E C 1
ATOM 11004 O O . ALA E 1 178 ? 5.414 -22.343 3.016 1.00 43.10 178 ALA E O 1
ATOM 11006 N N . GLN E 1 179 ? 3.287 -23.073 3.522 1.00 40.53 179 GLN E N 1
ATOM 11007 C CA . GLN E 1 179 ? 3.758 -24.266 4.192 1.00 42.64 179 GLN E CA 1
ATOM 11008 C C . GLN E 1 179 ? 4.388 -25.241 3.197 1.00 43.87 179 GLN E C 1
ATOM 11009 O O . GLN E 1 179 ? 5.385 -25.900 3.502 1.00 44.69 179 GLN E O 1
ATOM 11015 N N . THR E 1 180 ? 3.784 -25.335 2.020 1.00 45.66 180 THR E N 1
ATOM 11016 C CA . THR E 1 180 ? 4.319 -26.191 0.981 1.00 47.76 180 THR E CA 1
ATOM 11017 C C . THR E 1 180 ? 5.738 -25.732 0.614 1.00 45.47 180 THR E C 1
ATOM 11018 O O . THR E 1 180 ? 6.687 -26.522 0.565 1.00 45.44 180 THR E O 1
ATOM 11022 N N . GLU E 1 181 ? 5.871 -24.426 0.431 1.00 44.16 181 GLU E N 1
ATOM 11023 C CA . GLU E 1 181 ? 7.156 -23.912 0.034 1.00 46.17 181 GLU E CA 1
ATOM 11024 C C . GLU E 1 181 ? 8.219 -24.220 1.106 1.00 47.81 181 GLU E C 1
ATOM 11025 O O . GLU E 1 181 ? 9.355 -24.622 0.762 1.00 44.84 181 GLU E O 1
ATOM 11031 N N . ALA E 1 182 ? 7.858 -23.949 2.397 1.00 42.82 182 ALA E N 1
ATOM 11032 C CA . ALA E 1 182 ? 8.760 -24.255 3.492 1.00 42.85 182 ALA E CA 1
ATOM 11033 C C . ALA E 1 182 ? 9.247 -25.705 3.410 1.00 46.34 182 ALA E C 1
ATOM 11034 O O . ALA E 1 182 ? 10.453 -25.987 3.450 1.00 49.85 182 ALA E O 1
ATOM 11036 N N . ARG E 1 183 ? 8.321 -26.649 3.259 1.00 48.25 183 ARG E N 1
ATOM 11037 C CA . ARG E 1 183 ? 8.700 -28.045 3.317 1.00 49.05 183 ARG E CA 1
ATOM 11038 C C . ARG E 1 183 ? 9.538 -28.378 2.101 1.00 50.18 183 ARG E C 1
ATOM 11039 O O . ARG E 1 183 ? 10.500 -29.150 2.220 1.00 51.80 183 ARG E O 1
ATOM 11047 N N . VAL E 1 184 ? 9.171 -27.816 0.936 1.00 47.40 184 VAL E N 1
ATOM 11048 C CA . VAL E 1 184 ? 9.940 -28.139 -0.253 1.00 48.82 184 VAL E CA 1
ATOM 11049 C C . VAL E 1 184 ? 11.399 -27.712 -0.022 1.00 48.92 184 VAL E C 1
ATOM 11050 O O . VAL E 1 184 ? 12.330 -28.350 -0.475 1.00 51.08 184 VAL E O 1
ATOM 11054 N N . ASN E 1 185 ? 11.592 -26.633 0.733 1.00 48.86 185 ASN E N 1
ATOM 11055 C CA . ASN E 1 185 ? 12.924 -26.073 0.882 1.00 49.44 185 ASN E CA 1
ATOM 11056 C C . ASN E 1 185 ? 13.646 -26.643 2.116 1.00 53.14 185 ASN E C 1
ATOM 11057 O O . ASN E 1 185 ? 14.703 -26.155 2.484 1.00 55.65 185 ASN E O 1
ATOM 11062 N N . GLY E 1 186 ? 13.069 -27.633 2.814 1.00 53.04 186 GLY E N 1
ATOM 11063 C CA . GLY E 1 186 ? 13.790 -28.290 3.885 1.00 53.44 186 GLY E CA 1
ATOM 11064 C C . GLY E 1 186 ? 13.559 -27.672 5.272 1.00 52.42 186 GLY E C 1
ATOM 11065 O O . GLY E 1 186 ? 14.378 -27.891 6.150 1.00 52.94 186 GLY E O 1
ATOM 11066 N N . TYR E 1 187 ? 12.457 -26.935 5.482 1.00 47.34 187 TYR E N 1
ATOM 11067 C CA . TYR E 1 187 ? 12.167 -26.300 6.741 1.00 48.19 187 TYR E CA 1
ATOM 11068 C C . TYR E 1 187 ? 10.877 -26.915 7.294 1.00 49.47 187 TYR E C 1
ATOM 11069 O O . TYR E 1 187 ? 10.099 -27.474 6.528 1.00 49.99 187 TYR E O 1
ATOM 11078 N N . HIS E 1 188 ? 10.673 -26.831 8.616 1.00 47.23 188 HIS E N 1
ATOM 11079 C CA . HIS E 1 188 ? 9.446 -27.286 9.249 1.00 47.44 188 HIS E CA 1
ATOM 11080 C C . HIS E 1 188 ? 8.297 -26.331 8.955 1.00 44.61 188 HIS E C 1
ATOM 11081 O O . HIS E 1 188 ? 7.169 -26.773 8.823 1.00 42.66 188 HIS E O 1
ATOM 11088 N N . THR E 1 189 ? 8.562 -25.021 8.907 1.00 42.48 189 THR E N 1
ATOM 11089 C CA . THR E 1 189 ? 7.475 -24.112 8.618 1.00 40.99 189 THR E CA 1
ATOM 11090 C C . THR E 1 189 ? 8.087 -22.766 8.241 1.00 41.45 189 THR E C 1
ATOM 11091 O O . THR E 1 189 ? 9.314 -22.637 8.094 1.00 40.88 189 THR E O 1
ATOM 11095 N N . SER E 1 190 ? 7.215 -21.776 8.004 1.00 39.55 190 SER E N 1
ATOM 11096 C CA . SER E 1 190 ? 7.729 -20.497 7.590 1.00 41.57 190 SER E CA 1
ATOM 11097 C C . SER E 1 190 ? 6.984 -19.396 8.306 1.00 40.72 190 SER E C 1
ATOM 11098 O O . SER E 1 190 ? 5.907 -19.635 8.814 1.00 41.17 190 SER E O 1
ATOM 11101 N N . VAL E 1 191 ? 7.553 -18.185 8.245 1.00 43.68 191 VAL E N 1
ATOM 11102 C CA . VAL E 1 191 ? 6.993 -16.977 8.813 1.00 41.84 191 VAL E CA 1
ATOM 11103 C C . VAL E 1 191 ? 6.582 -16.065 7.663 1.00 42.61 191 VAL E C 1
ATOM 11104 O O . VAL E 1 191 ? 7.413 -15.708 6.819 1.00 45.19 191 VAL E O 1
ATOM 11108 N N . LEU E 1 192 ? 5.292 -15.651 7.659 1.00 42.90 192 LEU E N 1
ATOM 11109 C CA . LEU E 1 192 ? 4.806 -14.741 6.638 1.00 36.68 192 LEU E CA 1
ATOM 11110 C C . LEU E 1 192 ? 4.856 -13.322 7.155 1.00 35.86 192 LEU E C 1
ATOM 11111 O O . LEU E 1 192 ? 4.374 -13.042 8.272 1.00 36.30 192 LEU E O 1
ATOM 11116 N N . LEU E 1 193 ? 5.419 -12.432 6.322 1.00 34.20 193 LEU E N 1
ATOM 11117 C CA . LEU E 1 193 ? 5.236 -11.005 6.531 1.00 35.10 193 LEU E CA 1
ATOM 11118 C C . LEU E 1 193 ? 3.877 -10.585 5.980 1.00 37.20 193 LEU E C 1
ATOM 11119 O O . LEU E 1 193 ? 3.341 -11.272 5.076 1.00 39.62 193 LEU E O 1
ATOM 11124 N N . ASN E 1 194 ? 3.292 -9.526 6.564 1.00 35.56 194 ASN E N 1
ATOM 11125 C CA . ASN E 1 194 ? 1.987 -9.050 6.121 1.00 35.59 194 ASN E CA 1
ATOM 11126 C C . ASN E 1 194 ? 2.238 -7.932 5.104 1.00 37.66 194 ASN E C 1
ATOM 11127 O O . ASN E 1 194 ? 3.387 -7.588 4.833 1.00 37.30 194 ASN E O 1
ATOM 11132 N N . SER E 1 195 ? 1.176 -7.286 4.608 1.00 36.08 195 SER E N 1
ATOM 11133 C CA . SER E 1 195 ? 1.401 -6.327 3.549 1.00 34.69 195 SER E CA 1
ATOM 11134 C C . SER E 1 195 ? 2.057 -5.046 4.054 1.00 36.07 195 SER E C 1
ATOM 11135 O O . SER E 1 195 ? 2.317 -4.170 3.232 1.00 32.73 195 SER E O 1
ATOM 11138 N N . ARG E 1 196 ? 2.207 -4.851 5.379 1.00 38.08 196 ARG E N 1
ATOM 11139 C CA . ARG E 1 196 ? 3.001 -3.709 5.843 1.00 38.25 196 ARG E CA 1
ATOM 11140 C C . ARG E 1 196 ? 4.473 -4.097 6.016 1.00 37.04 196 ARG E C 1
ATOM 11141 O O . ARG E 1 196 ? 5.238 -3.306 6.572 1.00 42.49 196 ARG E O 1
ATOM 11149 N N . GLY E 1 197 ? 4.859 -5.316 5.602 1.00 36.42 197 GLY E N 1
ATOM 11150 C CA . GLY E 1 197 ? 6.214 -5.820 5.764 1.00 36.45 197 GLY E CA 1
ATOM 11151 C C . GLY E 1 197 ? 6.565 -6.138 7.240 1.00 43.60 197 GLY E C 1
ATOM 11152 O O . GLY E 1 197 ? 7.746 -6.170 7.598 1.00 44.27 197 GLY E O 1
ATOM 11153 N N . LYS E 1 198 ? 5.559 -6.435 8.099 1.00 40.99 198 LYS E N 1
ATOM 11154 C CA . LYS E 1 198 ? 5.793 -6.823 9.498 1.00 40.43 198 LYS E CA 1
ATOM 11155 C C . LYS E 1 198 ? 5.458 -8.301 9.669 1.00 37.91 198 LYS E C 1
ATOM 11156 O O . LYS E 1 198 ? 4.752 -8.855 8.832 1.00 38.93 198 LYS E O 1
ATOM 11162 N N . VAL E 1 199 ? 5.985 -8.909 10.734 1.00 36.52 199 VAL E N 1
ATOM 11163 C CA . VAL E 1 199 ? 5.738 -10.301 11.069 1.00 37.51 199 VAL E CA 1
ATOM 11164 C C . VAL E 1 199 ? 4.239 -10.500 11.383 1.00 40.99 199 VAL E C 1
ATOM 11165 O O . VAL E 1 199 ? 3.595 -9.696 12.094 1.00 40.55 199 VAL E O 1
ATOM 11169 N N . SER E 1 200 ? 3.620 -11.521 10.761 1.00 41.91 200 SER E N 1
ATOM 11170 C CA . SER E 1 200 ? 2.252 -11.863 11.135 1.00 39.02 200 SER E CA 1
ATOM 11171 C C . SER E 1 200 ? 2.300 -13.166 11.899 1.00 36.07 200 SER E C 1
ATOM 11172 O O . SER E 1 200 ? 2.483 -13.116 13.069 1.00 39.49 200 SER E O 1
ATOM 11175 N N . GLU E 1 201 ? 2.234 -14.313 11.258 1.00 37.32 201 GLU E N 1
ATOM 11176 C CA . GLU E 1 201 ? 2.378 -15.578 11.942 1.00 38.17 201 GLU E CA 1
ATOM 11177 C C . GLU E 1 201 ? 2.912 -16.619 10.948 1.00 39.70 201 GLU E C 1
ATOM 11178 O O . GLU E 1 201 ? 3.530 -16.326 9.922 1.00 42.08 201 GLU E O 1
ATOM 11184 N N . THR E 1 202 ? 2.680 -17.876 11.297 1.00 39.79 202 THR E N 1
ATOM 11185 C CA . THR E 1 202 ? 3.120 -19.070 10.609 1.00 43.37 202 THR E CA 1
ATOM 11186 C C . THR E 1 202 ? 1.886 -19.715 9.999 1.00 43.42 202 THR E C 1
ATOM 11187 O O . THR E 1 202 ? 0.761 -19.377 10.391 1.00 42.42 202 THR E O 1
ATOM 11191 N N . PRO E 1 203 ? 2.011 -20.587 8.972 1.00 44.24 203 PRO E N 1
ATOM 11192 C CA . PRO E 1 203 ? 0.814 -21.142 8.338 1.00 42.18 203 PRO E CA 1
ATOM 11193 C C . PRO E 1 203 ? -0.185 -21.695 9.358 1.00 45.81 203 PRO E C 1
ATOM 11194 O O . PRO E 1 203 ? -1.390 -21.548 9.152 1.00 50.71 203 PRO E O 1
ATOM 11198 N N . GLY E 1 204 ? 0.284 -22.274 10.465 1.00 42.69 204 GLY E N 1
ATOM 11199 C CA . GLY E 1 204 ? -0.640 -22.935 11.342 1.00 43.57 204 GLY E CA 1
ATOM 11200 C C . GLY E 1 204 ? -0.448 -22.632 12.825 1.00 43.29 204 GLY E C 1
ATOM 11201 O O . GLY E 1 204 ? -0.857 -23.424 13.629 1.00 46.60 204 GLY E O 1
ATOM 11202 N N . ALA E 1 205 ? 0.158 -21.502 13.194 1.00 40.74 205 ALA E N 1
ATOM 11203 C CA . ALA E 1 205 ? 0.469 -21.226 14.595 1.00 41.02 205 ALA E CA 1
ATOM 11204 C C . ALA E 1 205 ? 0.913 -19.772 14.678 1.00 41.66 205 ALA E C 1
ATOM 11205 O O . ALA E 1 205 ? 1.482 -19.229 13.699 1.00 43.06 205 ALA E O 1
ATOM 11207 N N . CYS E 1 206 ? 0.627 -19.148 15.817 1.00 38.88 206 CYS E N 1
ATOM 11208 C CA . CYS E 1 206 ? 1.072 -17.807 16.126 1.00 41.80 206 CYS E CA 1
ATOM 11209 C C . CYS E 1 206 ? 2.540 -17.854 16.492 1.00 41.75 206 CYS E C 1
ATOM 11210 O O . CYS E 1 206 ? 3.030 -18.912 16.834 1.00 42.63 206 CYS E O 1
ATOM 11213 N N . LEU E 1 207 ? 3.235 -16.724 16.328 1.00 42.99 207 LEU E N 1
ATOM 11214 C CA . LEU E 1 207 ? 4.654 -16.632 16.632 1.00 43.17 207 LEU E CA 1
ATOM 11215 C C . LEU E 1 207 ? 4.852 -15.637 17.771 1.00 42.71 207 LEU E C 1
ATOM 11216 O O . LEU E 1 207 ? 4.264 -14.546 17.738 1.00 40.91 207 LEU E O 1
ATOM 11221 N N . LEU E 1 208 ? 5.711 -15.999 18.739 1.00 41.80 208 LEU E N 1
ATOM 11222 C CA . LEU E 1 208 ? 6.142 -15.029 19.739 1.00 43.16 208 LEU E CA 1
ATOM 11223 C C . LEU E 1 208 ? 7.682 -15.036 19.787 1.00 44.84 208 LEU E C 1
ATOM 11224 O O . LEU E 1 208 ? 8.317 -16.024 19.387 1.00 44.86 208 LEU E O 1
ATOM 11229 N N . MET E 1 209 ? 8.284 -13.963 20.330 1.00 43.83 209 MET E N 1
ATOM 11230 C CA . MET E 1 209 ? 9.728 -13.940 20.586 1.00 46.35 209 MET E CA 1
ATOM 11231 C C . MET E 1 209 ? 10.011 -13.361 21.968 1.00 47.17 209 MET E C 1
ATOM 11232 O O . MET E 1 209 ? 9.123 -12.775 22.611 1.00 47.10 209 MET E O 1
ATOM 11237 N N . VAL E 1 210 ? 11.262 -13.539 22.412 1.00 46.74 210 VAL E N 1
ATOM 11238 C CA . VAL E 1 210 ? 11.696 -12.890 23.626 1.00 47.68 210 VAL E CA 1
ATOM 11239 C C . VAL E 1 210 ? 12.855 -11.948 23.281 1.00 51.61 210 VAL E C 1
ATOM 11240 O O . VAL E 1 210 ? 13.851 -12.391 22.703 1.00 55.81 210 VAL E O 1
ATOM 11244 N N . ARG E 1 211 ? 12.717 -10.667 23.657 1.00 52.22 211 ARG E N 1
ATOM 11245 C CA . ARG E 1 211 ? 13.798 -9.691 23.544 1.00 54.52 211 ARG E CA 1
ATOM 11246 C C . ARG E 1 211 ? 13.882 -8.891 24.834 1.00 56.08 211 ARG E C 1
ATOM 11247 O O . ARG E 1 211 ? 12.866 -8.464 25.333 1.00 57.41 211 ARG E O 1
ATOM 11255 N N . ASP E 1 212 ? 15.108 -8.650 25.309 1.00 56.93 212 ASP E N 1
ATOM 11256 C CA . ASP E 1 212 ? 15.433 -7.954 26.544 1.00 60.03 212 ASP E CA 1
ATOM 11257 C C . ASP E 1 212 ? 14.545 -8.430 27.691 1.00 57.43 212 ASP E C 1
ATOM 11258 O O . ASP E 1 212 ? 13.921 -7.622 28.382 1.00 54.33 212 ASP E O 1
ATOM 11263 N N . GLY E 1 213 ? 14.488 -9.750 27.867 1.00 54.41 213 GLY E N 1
ATOM 11264 C CA . GLY E 1 213 ? 13.748 -10.345 28.959 1.00 54.95 213 GLY E CA 1
ATOM 11265 C C . GLY E 1 213 ? 12.227 -10.382 28.761 1.00 56.84 213 GLY E C 1
ATOM 11266 O O . GLY E 1 213 ? 11.558 -10.949 29.597 1.00 56.05 213 GLY E O 1
ATOM 11267 N N . ARG E 1 214 ? 11.656 -9.803 27.693 1.00 55.94 214 ARG E N 1
ATOM 11268 C CA . ARG E 1 214 ? 10.201 -9.685 27.592 1.00 54.35 214 ARG E CA 1
ATOM 11269 C C . ARG E 1 214 ? 9.648 -10.566 26.478 1.00 51.75 214 ARG E C 1
ATOM 11270 O O . ARG E 1 214 ? 10.285 -10.752 25.439 1.00 55.45 214 ARG E O 1
ATOM 11278 N N . VAL E 1 215 ? 8.445 -11.122 26.709 1.00 50.12 215 VAL E N 1
ATOM 11279 C CA . VAL E 1 215 ? 7.770 -11.915 25.684 1.00 45.58 215 VAL E CA 1
ATOM 11280 C C . VAL E 1 215 ? 6.947 -10.959 24.827 1.00 45.36 215 VAL E C 1
ATOM 11281 O O . VAL E 1 215 ? 6.233 -10.112 25.362 1.00 45.80 215 VAL E O 1
ATOM 11285 N N . ILE E 1 216 ? 7.090 -11.091 23.489 1.00 42.87 216 ILE E N 1
ATOM 11286 C CA . ILE E 1 216 ? 6.575 -10.116 22.568 1.00 42.30 216 ILE E CA 1
ATOM 11287 C C . ILE E 1 216 ? 5.838 -10.863 21.471 1.00 43.22 216 ILE E C 1
ATOM 11288 O O . ILE E 1 216 ? 6.305 -11.896 20.966 1.00 44.20 216 ILE E O 1
ATOM 11293 N N . SER E 1 217 ? 4.680 -10.313 21.092 1.00 44.18 217 SER E N 1
ATOM 11294 C CA . SER E 1 217 ? 3.947 -10.913 19.984 1.00 42.27 217 SER E CA 1
ATOM 11295 C C . SER E 1 217 ? 3.305 -9.839 19.106 1.00 39.40 217 SER E C 1
ATOM 11296 O O . SER E 1 217 ? 2.958 -8.765 19.571 1.00 39.64 217 SER E O 1
ATOM 11299 N N . PRO E 1 218 ? 3.095 -10.101 17.806 1.00 35.81 218 PRO E N 1
ATOM 11300 C CA . PRO E 1 218 ? 2.416 -9.129 16.948 1.00 35.76 218 PRO E CA 1
ATOM 11301 C C . PRO E 1 218 ? 0.994 -8.872 17.486 1.00 36.27 218 PRO E C 1
ATOM 11302 O O . PRO E 1 218 ? 0.393 -9.766 18.068 1.00 35.84 218 PRO E O 1
ATOM 11306 N N . PRO E 1 219 ? 0.429 -7.660 17.302 1.00 35.70 219 PRO E N 1
ATOM 11307 C CA . PRO E 1 219 ? -0.921 -7.347 17.743 1.00 37.08 219 PRO E CA 1
ATOM 11308 C C . PRO E 1 219 ? -1.970 -8.048 16.867 1.00 37.07 219 PRO E C 1
ATOM 11309 O O . PRO E 1 219 ? -1.624 -8.676 15.882 1.00 33.16 219 PRO E O 1
ATOM 11313 N N . VAL E 1 220 ? -3.256 -7.934 17.224 1.00 37.93 220 VAL E N 1
ATOM 11314 C CA . VAL E 1 220 ? -4.291 -8.681 16.523 1.00 38.63 220 VAL E CA 1
ATOM 11315 C C . VAL E 1 220 ? -4.541 -8.023 15.162 1.00 41.17 220 VAL E C 1
ATOM 11316 O O . VAL E 1 220 ? -5.269 -8.576 14.372 1.00 41.49 220 VAL E O 1
ATOM 11320 N N . THR E 1 221 ? -3.976 -6.827 14.917 1.00 40.80 221 THR E N 1
ATOM 11321 C CA . THR E 1 221 ? -4.078 -6.145 13.651 1.00 42.28 221 THR E CA 1
ATOM 11322 C C . THR E 1 221 ? -2.852 -6.390 12.740 1.00 43.06 221 THR E C 1
ATOM 11323 O O . THR E 1 221 ? -2.724 -5.731 11.718 1.00 44.72 221 THR E O 1
ATOM 11327 N N . ALA E 1 222 ? -2.032 -7.409 13.024 1.00 39.38 222 ALA E N 1
ATOM 11328 C CA . ALA E 1 222 ? -0.937 -7.816 12.162 1.00 40.73 222 ALA E CA 1
ATOM 11329 C C . ALA E 1 222 ? -1.361 -8.940 11.212 1.00 40.49 222 ALA E C 1
ATOM 11330 O O . ALA E 1 222 ? -0.488 -9.582 10.611 1.00 35.91 222 ALA E O 1
ATOM 11332 N N . ASP E 1 223 ? -2.693 -9.167 11.074 1.00 41.49 223 ASP E N 1
ATOM 11333 C CA . ASP E 1 223 ? -3.204 -10.158 10.130 1.00 41.03 223 ASP E CA 1
ATOM 11334 C C . ASP E 1 223 ? -2.930 -11.569 10.641 1.00 37.74 223 ASP E C 1
ATOM 11335 O O . ASP E 1 223 ? -2.332 -12.403 9.942 1.00 37.59 223 ASP E O 1
ATOM 11340 N N . ILE E 1 224 ? -3.327 -11.804 11.894 1.00 37.66 224 ILE E N 1
ATOM 11341 C CA . ILE E 1 224 ? -3.174 -13.103 12.526 1.00 36.18 224 ILE E CA 1
ATOM 11342 C C . ILE E 1 224 ? -4.535 -13.620 12.934 1.00 37.80 224 ILE E C 1
ATOM 11343 O O . ILE E 1 224 ? -5.488 -12.854 13.107 1.00 38.57 224 ILE E O 1
ATOM 11348 N N . LEU E 1 225 ? -4.620 -14.925 13.094 1.00 38.41 225 LEU E N 1
ATOM 11349 C CA . LEU E 1 225 ? -5.768 -15.447 13.793 1.00 42.72 225 LEU E CA 1
ATOM 11350 C C . LEU E 1 225 ? -5.594 -15.198 15.312 1.00 44.13 225 LEU E C 1
ATOM 11351 O O . LEU E 1 225 ? -4.481 -15.285 15.818 1.00 40.67 225 LEU E O 1
ATOM 11356 N N . GLU E 1 226 ? -6.685 -14.826 16.020 1.00 43.67 226 GLU E N 1
ATOM 11357 C CA . GLU E 1 226 ? -6.641 -14.519 17.450 1.00 43.02 226 GLU E CA 1
ATOM 11358 C C . GLU E 1 226 ? -6.696 -15.821 18.232 1.00 42.49 226 GLU E C 1
ATOM 11359 O O . GLU E 1 226 ? -7.782 -16.238 18.604 1.00 41.47 226 GLU E O 1
ATOM 11365 N N . SER E 1 227 ? -5.523 -16.454 18.379 1.00 40.57 227 SER E N 1
ATOM 11366 C CA . SER E 1 227 ? -5.363 -17.792 18.896 1.00 42.00 227 SER E CA 1
ATOM 11367 C C . SER E 1 227 ? -5.799 -17.879 20.361 1.00 41.89 227 SER E C 1
ATOM 11368 O O . SER E 1 227 ? -5.427 -17.043 21.192 1.00 44.15 227 SER E O 1
ATOM 11371 N N . VAL E 1 228 ? -6.543 -18.943 20.646 1.00 42.32 228 VAL E N 1
ATOM 11372 C CA . VAL E 1 228 ? -6.891 -19.336 22.009 1.00 42.11 228 VAL E CA 1
ATOM 11373 C C . VAL E 1 228 ? -5.608 -19.682 22.776 1.00 42.97 228 VAL E C 1
ATOM 11374 O O . VAL E 1 228 ? -5.491 -19.315 23.963 1.00 43.57 228 VAL E O 1
ATOM 11378 N N . THR E 1 229 ? -4.655 -20.371 22.112 1.00 40.93 229 THR E N 1
ATOM 11379 C CA . THR E 1 229 ? -3.430 -20.763 22.774 1.00 39.46 229 THR E CA 1
ATOM 11380 C C . THR E 1 229 ? -2.662 -19.499 23.084 1.00 41.36 229 THR E C 1
ATOM 11381 O O . THR E 1 229 ? -2.109 -19.376 24.179 1.00 44.90 229 THR E O 1
ATOM 11385 N N . ARG E 1 230 ? -2.613 -18.562 22.125 1.00 43.07 230 ARG E N 1
ATOM 11386 C CA . ARG E 1 230 ? -1.969 -17.269 22.310 1.00 43.16 230 ARG E CA 1
ATOM 11387 C C . ARG E 1 230 ? -2.524 -16.590 23.579 1.00 48.48 230 ARG E C 1
ATOM 11388 O O . ARG E 1 230 ? -1.770 -16.135 24.451 1.00 47.19 230 ARG E O 1
ATOM 11396 N N . LYS E 1 231 ? -3.860 -16.546 23.712 1.00 49.08 231 LYS E N 1
ATOM 11397 C CA . LYS E 1 231 ? -4.455 -15.791 24.781 1.00 47.26 231 LYS E CA 1
ATOM 11398 C C . LYS E 1 231 ? -4.136 -16.493 26.113 1.00 48.10 231 LYS E C 1
ATOM 11399 O O . LYS E 1 231 ? -3.773 -15.839 27.104 1.00 47.36 231 LYS E O 1
ATOM 11405 N N . THR E 1 232 ? -4.207 -17.838 26.108 1.00 46.41 232 THR E N 1
ATOM 11406 C CA . THR E 1 232 ? -3.824 -18.651 27.252 1.00 46.03 232 THR E CA 1
ATOM 11407 C C . THR E 1 232 ? -2.390 -18.344 27.711 1.00 47.47 232 THR E C 1
ATOM 11408 O O . THR E 1 232 ? -2.174 -18.140 28.896 1.00 45.47 232 THR E O 1
ATOM 11412 N N . LEU E 1 233 ? -1.413 -18.343 26.783 1.00 43.56 233 LEU E N 1
ATOM 11413 C CA . LEU E 1 233 ? -0.035 -18.072 27.128 1.00 44.15 233 LEU E CA 1
ATOM 11414 C C . LEU E 1 233 ? 0.112 -16.654 27.696 1.00 44.31 233 LEU E C 1
ATOM 11415 O O . LEU E 1 233 ? 0.920 -16.397 28.622 1.00 44.11 233 LEU E O 1
ATOM 11420 N N . MET E 1 234 ? -0.660 -15.714 27.141 1.00 41.85 234 MET E N 1
ATOM 11421 C CA . MET E 1 234 ? -0.582 -14.356 27.645 1.00 45.00 234 MET E CA 1
ATOM 11422 C C . MET E 1 234 ? -1.025 -14.300 29.116 1.00 48.71 234 MET E C 1
ATOM 11423 O O . MET E 1 234 ? -0.386 -13.593 29.881 1.00 49.69 234 MET E O 1
ATOM 11428 N N . SER E 1 235 ? -2.096 -15.027 29.500 1.00 47.62 235 SER E N 1
ATOM 11429 C CA . SER E 1 235 ? -2.579 -15.038 30.875 1.00 48.25 235 SER E CA 1
ATOM 11430 C C . SER E 1 235 ? -1.537 -15.662 31.774 1.00 48.22 235 SER E C 1
ATOM 11431 O O . SER E 1 235 ? -1.269 -15.136 32.834 1.00 49.09 235 SER E O 1
ATOM 11434 N N . LEU E 1 236 ? -0.995 -16.799 31.338 1.00 48.90 236 LEU E N 1
ATOM 11435 C CA . LEU E 1 236 ? -0.043 -17.558 32.120 1.00 51.11 236 LEU E CA 1
ATOM 11436 C C . LEU E 1 236 ? 1.227 -16.731 32.345 1.00 53.73 236 LEU E C 1
ATOM 11437 O O . LEU E 1 236 ? 1.711 -16.670 33.476 1.00 56.00 236 LEU E O 1
ATOM 11442 N N . SER E 1 237 ? 1.744 -16.060 31.295 1.00 50.02 237 SER E N 1
ATOM 11443 C CA . SER E 1 237 ? 2.930 -15.247 31.441 1.00 49.52 237 SER E CA 1
ATOM 11444 C C . SER E 1 237 ? 2.727 -14.134 32.476 1.00 53.42 237 SER E C 1
ATOM 11445 O O . SER E 1 237 ? 3.644 -13.755 33.215 1.00 52.68 237 SER E O 1
ATOM 11448 N N . GLU E 1 238 ? 1.502 -13.593 32.508 1.00 55.94 238 GLU E N 1
ATOM 11449 C CA . GLU E 1 238 ? 1.118 -12.476 33.348 1.00 58.72 238 GLU E CA 1
ATOM 11450 C C . GLU E 1 238 ? 0.908 -12.956 34.796 1.00 61.68 238 GLU E C 1
ATOM 11451 O O . GLU E 1 238 ? 1.590 -12.494 35.710 1.00 63.50 238 GLU E O 1
ATOM 11457 N N . ALA E 1 239 ? -0.009 -13.918 34.987 1.00 57.74 239 ALA E N 1
ATOM 11458 C CA . ALA E 1 239 ? -0.358 -14.490 36.281 1.00 58.02 239 ALA E CA 1
ATOM 11459 C C . ALA E 1 239 ? 0.782 -15.298 36.918 1.00 60.35 239 ALA E C 1
ATOM 11460 O O . ALA E 1 239 ? 0.905 -15.292 38.130 1.00 64.46 239 ALA E O 1
ATOM 11462 N N . GLU E 1 240 ? 1.646 -15.966 36.142 1.00 61.03 240 GLU E N 1
ATOM 11463 C CA . GLU E 1 240 ? 2.605 -16.909 36.704 1.00 60.40 240 GLU E CA 1
ATOM 11464 C C . GLU E 1 240 ? 4.030 -16.371 36.685 1.00 60.39 240 GLU E C 1
ATOM 11465 O O . GLU E 1 240 ? 4.799 -16.633 37.614 1.00 63.55 240 GLU E O 1
ATOM 11471 N N . LEU E 1 241 ? 4.414 -15.634 35.650 1.00 58.18 241 LEU E N 1
ATOM 11472 C CA . LEU E 1 241 ? 5.790 -15.174 35.529 1.00 57.62 241 LEU E CA 1
ATOM 11473 C C . LEU E 1 241 ? 5.884 -13.685 35.869 1.00 59.07 241 LEU E C 1
ATOM 11474 O O . LEU E 1 241 ? 6.974 -13.117 35.838 1.00 61.15 241 LEU E O 1
ATOM 11479 N N . ASP E 1 242 ? 4.728 -13.051 36.100 1.00 63.95 242 ASP E N 1
ATOM 11480 C CA . ASP E 1 242 ? 4.615 -11.614 36.347 1.00 69.62 242 ASP E CA 1
ATOM 11481 C C . ASP E 1 242 ? 5.190 -10.798 35.203 1.00 67.71 242 ASP E C 1
ATOM 11482 O O . ASP E 1 242 ? 5.805 -9.770 35.437 1.00 77.06 242 ASP E O 1
ATOM 11487 N N . SER E 1 243 ? 4.950 -11.251 33.976 1.00 62.12 243 SER E N 1
ATOM 11488 C CA . SER E 1 243 ? 5.588 -10.749 32.784 1.00 57.48 243 SER E CA 1
ATOM 11489 C C . SER E 1 243 ? 4.494 -10.598 31.728 1.00 53.25 243 SER E C 1
ATOM 11490 O O . SER E 1 243 ? 4.291 -11.515 30.932 1.00 49.70 243 SER E O 1
ATOM 11493 N N . PRO E 1 244 ? 3.733 -9.477 31.716 1.00 51.00 244 PRO E N 1
ATOM 11494 C CA . PRO E 1 244 ? 2.769 -9.255 30.633 1.00 49.52 244 PRO E CA 1
ATOM 11495 C C . PRO E 1 244 ? 3.500 -9.334 29.284 1.00 49.50 244 PRO E C 1
ATOM 11496 O O . PRO E 1 244 ? 4.657 -8.897 29.162 1.00 46.73 244 PRO E O 1
ATOM 11500 N N . VAL E 1 245 ? 2.843 -10.012 28.324 1.00 46.70 245 VAL E N 1
ATOM 11501 C CA . VAL E 1 245 ? 3.259 -10.073 26.930 1.00 46.05 245 VAL E CA 1
ATOM 11502 C C . VAL E 1 245 ? 3.030 -8.699 26.289 1.00 44.59 245 VAL E C 1
ATOM 11503 O O . VAL E 1 245 ? 1.970 -8.091 26.438 1.00 45.00 245 VAL E O 1
ATOM 11507 N N . ILE E 1 246 ? 4.057 -8.189 25.620 1.00 42.45 246 ILE E N 1
ATOM 11508 C CA . ILE E 1 246 ? 3.983 -6.919 24.919 1.00 44.26 246 ILE E CA 1
ATOM 11509 C C . ILE E 1 246 ? 3.477 -7.183 23.488 1.00 41.39 246 ILE E C 1
ATOM 11510 O O . ILE E 1 246 ? 4.050 -7.986 22.758 1.00 41.13 246 ILE E O 1
ATOM 11515 N N . GLU E 1 247 ? 2.359 -6.565 23.132 1.00 40.92 247 GLU E N 1
ATOM 11516 C CA . GLU E 1 247 ? 1.792 -6.728 21.800 1.00 42.71 247 GLU E CA 1
ATOM 11517 C C . GLU E 1 247 ? 2.213 -5.523 20.971 1.00 42.32 247 GLU E C 1
ATOM 11518 O O . GLU E 1 247 ? 1.752 -4.424 21.230 1.00 47.17 247 GLU E O 1
ATOM 11524 N N . ARG E 1 248 ? 3.100 -5.719 20.012 1.00 38.74 248 ARG E N 1
ATOM 11525 C CA . ARG E 1 248 ? 3.618 -4.624 19.191 1.00 38.60 248 ARG E CA 1
ATOM 11526 C C . ARG E 1 248 ? 4.017 -5.217 17.836 1.00 35.66 248 ARG E C 1
ATOM 11527 O O . ARG E 1 248 ? 4.289 -6.411 17.724 1.00 35.97 248 ARG E O 1
ATOM 11535 N N . ASP E 1 249 ? 4.068 -4.387 16.805 1.00 36.64 249 ASP E N 1
ATOM 11536 C CA . ASP E 1 249 ? 4.622 -4.891 15.540 1.00 35.99 249 ASP E CA 1
ATOM 11537 C C . ASP E 1 249 ? 6.039 -5.434 15.711 1.00 36.15 249 ASP E C 1
ATOM 11538 O O . ASP E 1 249 ? 6.779 -4.958 16.607 1.00 34.57 249 ASP E O 1
ATOM 11543 N N . MET E 1 250 ? 6.374 -6.448 14.904 1.00 37.05 250 MET E N 1
ATOM 11544 C CA . MET E 1 250 ? 7.723 -7.024 14.921 1.00 41.96 250 MET E CA 1
ATOM 11545 C C . MET E 1 250 ? 8.340 -7.061 13.517 1.00 42.93 250 MET E C 1
ATOM 11546 O O . MET E 1 250 ? 7.620 -7.293 12.562 1.00 46.66 250 MET E O 1
ATOM 11551 N N . ASP E 1 251 ? 9.667 -6.916 13.386 1.00 42.20 251 ASP E N 1
ATOM 11552 C CA . ASP E 1 251 ? 10.330 -7.028 12.084 1.00 40.61 251 ASP E CA 1
ATOM 11553 C C . ASP E 1 251 ? 10.996 -8.380 11.928 1.00 39.81 251 ASP E C 1
ATOM 11554 O O . ASP E 1 251 ? 11.452 -8.956 12.899 1.00 44.89 251 ASP E O 1
ATOM 11559 N N . ARG E 1 252 ? 11.118 -8.841 10.697 1.00 36.78 252 ARG E N 1
ATOM 11560 C CA . ARG E 1 252 ? 11.850 -10.052 10.358 1.00 36.38 252 ARG E CA 1
ATOM 11561 C C . ARG E 1 252 ? 13.213 -10.019 11.041 1.00 39.42 252 ARG E C 1
ATOM 11562 O O . ARG E 1 252 ? 13.627 -11.018 11.595 1.00 45.03 252 ARG E O 1
ATOM 11570 N N . THR E 1 253 ? 13.963 -8.909 10.983 1.00 39.30 253 THR E N 1
ATOM 11571 C CA . THR E 1 253 ? 15.359 -8.987 11.374 1.00 40.48 253 THR E CA 1
ATOM 11572 C C . THR E 1 253 ? 15.464 -9.014 12.895 1.00 44.42 253 THR E C 1
ATOM 11573 O O . THR E 1 253 ? 16.512 -9.391 13.406 1.00 47.36 253 THR E O 1
ATOM 11577 N N . GLU E 1 254 ? 14.372 -8.704 13.623 1.00 45.16 254 GLU E N 1
ATOM 11578 C CA . GLU E 1 254 ? 14.385 -8.902 15.073 1.00 45.14 254 GLU E CA 1
ATOM 11579 C C . GLU E 1 254 ? 14.533 -10.389 15.402 1.00 45.57 254 GLU E C 1
ATOM 11580 O O . GLU E 1 254 ? 15.134 -10.717 16.409 1.00 47.54 254 GLU E O 1
ATOM 11586 N N . LEU E 1 255 ? 13.980 -11.297 14.581 1.00 44.14 255 LEU E N 1
ATOM 11587 C CA . LEU E 1 255 ? 14.013 -12.716 14.926 1.00 42.88 255 LEU E CA 1
ATOM 11588 C C . LEU E 1 255 ? 15.456 -13.229 14.948 1.00 44.35 255 LEU E C 1
ATOM 11589 O O . LEU E 1 255 ? 15.762 -14.203 15.624 1.00 44.82 255 LEU E O 1
ATOM 11594 N N . TYR E 1 256 ? 16.358 -12.570 14.218 1.00 43.07 256 TYR E N 1
ATOM 11595 C CA . TYR E 1 256 ? 17.734 -13.045 14.216 1.00 47.93 256 TYR E CA 1
ATOM 11596 C C . TYR E 1 256 ? 18.480 -12.603 15.485 1.00 47.09 256 TYR E C 1
ATOM 11597 O O . TYR E 1 256 ? 19.569 -13.084 15.722 1.00 53.40 256 TYR E O 1
ATOM 11606 N N . ILE E 1 257 ? 17.908 -11.692 16.269 1.00 44.81 257 ILE E N 1
ATOM 11607 C CA . ILE E 1 257 ? 18.660 -11.157 17.391 1.00 49.81 257 ILE E CA 1
ATOM 11608 C C . ILE E 1 257 ? 17.929 -11.384 18.707 1.00 48.33 257 ILE E C 1
ATOM 11609 O O . ILE E 1 257 ? 18.502 -11.178 19.746 1.00 50.06 257 ILE E O 1
ATOM 11614 N N . ALA E 1 258 ? 16.711 -11.920 18.636 1.00 49.86 258 ALA E N 1
ATOM 11615 C CA . ALA E 1 258 ? 15.901 -12.253 19.800 1.00 49.18 258 ALA E CA 1
ATOM 11616 C C . ALA E 1 258 ? 16.603 -13.338 20.597 1.00 48.66 258 ALA E C 1
ATOM 11617 O O . ALA E 1 258 ? 17.383 -14.089 20.040 1.00 48.76 258 ALA E O 1
ATOM 11619 N N . GLU E 1 259 ? 16.296 -13.419 21.895 1.00 52.14 259 GLU E N 1
ATOM 11620 C CA . GLU E 1 259 ? 16.847 -14.478 22.725 1.00 52.75 259 GLU E CA 1
ATOM 11621 C C . GLU E 1 259 ? 16.125 -15.776 22.420 1.00 52.07 259 GLU E C 1
ATOM 11622 O O . GLU E 1 259 ? 16.768 -16.817 22.575 1.00 51.70 259 GLU E O 1
ATOM 11628 N N . GLU E 1 260 ? 14.807 -15.723 22.080 1.00 46.20 260 GLU E N 1
ATOM 11629 C CA . GLU E 1 260 ? 14.091 -16.956 21.800 1.00 47.49 260 GLU E CA 1
ATOM 11630 C C . GLU E 1 260 ? 12.976 -16.665 20.798 1.00 45.71 260 GLU E C 1
ATOM 11631 O O . GLU E 1 260 ? 12.487 -15.530 20.719 1.00 47.45 260 GLU E O 1
ATOM 11637 N N . VAL E 1 261 ? 12.500 -17.726 20.136 1.00 43.12 261 VAL E N 1
ATOM 11638 C CA . VAL E 1 261 ? 11.314 -17.638 19.298 1.00 43.22 261 VAL E CA 1
ATOM 11639 C C . VAL E 1 261 ? 10.549 -18.947 19.465 1.00 43.60 261 VAL E C 1
ATOM 11640 O O . VAL E 1 261 ? 11.182 -20.009 19.561 1.00 43.69 261 VAL E O 1
ATOM 11644 N N . PHE E 1 262 ? 9.215 -18.870 19.517 1.00 41.07 262 PHE E N 1
ATOM 11645 C CA . PHE E 1 262 ? 8.439 -20.097 19.594 1.00 42.94 262 PHE E CA 1
ATOM 11646 C C . PHE E 1 262 ? 7.048 -19.834 19.014 1.00 41.29 262 PHE E C 1
ATOM 11647 O O . PHE E 1 262 ? 6.641 -18.667 18.925 1.00 37.92 262 PHE E O 1
ATOM 11655 N N . LEU E 1 263 ? 6.349 -20.924 18.666 1.00 41.16 263 LEU E N 1
ATOM 11656 C CA . LEU E 1 263 ? 5.058 -20.865 17.995 1.00 43.58 263 LEU E CA 1
ATOM 11657 C C . LEU E 1 263 ? 4.016 -21.487 18.915 1.00 42.99 263 LEU E C 1
ATOM 11658 O O . LEU E 1 263 ? 4.372 -22.384 19.671 1.00 44.80 263 LEU E O 1
ATOM 11663 N N . CYS E 1 264 ? 2.751 -21.094 18.778 1.00 41.25 264 CYS E N 1
ATOM 11664 C CA . CYS E 1 264 ? 1.728 -21.765 19.575 1.00 45.08 264 CYS E CA 1
ATOM 11665 C C . CYS E 1 264 ? 0.403 -21.857 18.818 1.00 43.65 264 CYS E C 1
ATOM 11666 O O . CYS E 1 264 ? 0.129 -21.002 17.979 1.00 45.43 264 CYS E O 1
ATOM 11669 N N . GLY E 1 265 ? -0.375 -22.915 19.100 1.00 42.63 265 GLY E N 1
ATOM 11670 C CA . GLY E 1 265 ? -1.759 -23.053 18.677 1.00 39.01 265 GLY E CA 1
ATOM 11671 C C . GLY E 1 265 ? -2.263 -24.391 19.176 1.00 39.71 265 GLY E C 1
ATOM 11672 O O . GLY E 1 265 ? -1.467 -25.138 19.745 1.00 38.23 265 GLY E O 1
ATOM 11673 N N . THR E 1 266 ? -3.558 -24.701 18.976 1.00 40.34 266 THR E N 1
ATOM 11674 C CA . THR E 1 266 ? -4.059 -25.949 19.509 1.00 44.23 266 THR E CA 1
ATOM 11675 C C . THR E 1 266 ? -3.252 -27.100 18.947 1.00 49.84 266 THR E C 1
ATOM 11676 O O . THR E 1 266 ? -2.736 -27.880 19.736 1.00 51.35 266 THR E O 1
ATOM 11680 N N . ILE E 1 267 ? -3.159 -27.241 17.602 1.00 57.66 267 ILE E N 1
ATOM 11681 C CA . ILE E 1 267 ? -2.561 -28.435 17.028 1.00 57.71 267 ILE E CA 1
ATOM 11682 C C . ILE E 1 267 ? -1.077 -28.388 17.328 1.00 61.12 267 ILE E C 1
ATOM 11683 O O . ILE E 1 267 ? -0.501 -29.407 17.722 1.00 63.23 267 ILE E O 1
ATOM 11688 N N . ALA E 1 268 ? -0.494 -27.189 17.185 1.00 62.83 268 ALA E N 1
ATOM 11689 C CA . ALA E 1 268 ? 0.950 -27.012 17.266 1.00 59.67 268 ALA E CA 1
ATOM 11690 C C . ALA E 1 268 ? 1.454 -27.170 18.696 1.00 60.66 268 ALA E C 1
ATOM 11691 O O . ALA E 1 268 ? 2.606 -27.556 18.896 1.00 62.47 268 ALA E O 1
ATOM 11693 N N . GLU E 1 269 ? 0.617 -26.824 19.682 1.00 57.10 269 GLU E N 1
ATOM 11694 C CA . GLU E 1 269 ? 1.035 -26.758 21.081 1.00 58.96 269 GLU E CA 1
ATOM 11695 C C . GLU E 1 269 ? 2.020 -25.620 21.260 1.00 60.32 269 GLU E C 1
ATOM 11696 O O . GLU E 1 269 ? 1.678 -24.487 20.946 1.00 61.31 269 GLU E O 1
ATOM 11702 N N . ILE E 1 270 ? 3.209 -25.907 21.814 1.00 59.85 270 ILE E N 1
ATOM 11703 C CA . ILE E 1 270 ? 4.255 -24.886 21.868 1.00 58.14 270 ILE E CA 1
ATOM 11704 C C . ILE E 1 270 ? 5.508 -25.443 21.215 1.00 58.41 270 ILE E C 1
ATOM 11705 O O . ILE E 1 270 ? 6.049 -26.416 21.731 1.00 64.45 270 ILE E O 1
ATOM 11710 N N . LEU E 1 271 ? 5.917 -24.836 20.091 1.00 55.53 271 LEU E N 1
ATOM 11711 C CA . LEU E 1 271 ? 7.056 -25.281 19.290 1.00 55.57 271 LEU E CA 1
ATOM 11712 C C . LEU E 1 271 ? 8.177 -24.237 19.393 1.00 52.99 271 LEU E C 1
ATOM 11713 O O . LEU E 1 271 ? 8.044 -23.095 18.928 1.00 53.01 271 LEU E O 1
ATOM 11718 N N . PRO E 1 272 ? 9.323 -24.601 20.014 1.00 51.19 272 PRO E N 1
ATOM 11719 C CA . PRO E 1 272 ? 10.488 -23.714 20.032 1.00 50.14 272 PRO E CA 1
ATOM 11720 C C . PRO E 1 272 ? 11.052 -23.638 18.603 1.00 46.07 272 PRO E C 1
ATOM 11721 O O . PRO E 1 272 ? 11.101 -24.634 17.892 1.00 43.39 272 PRO E O 1
ATOM 11725 N N . VAL E 1 273 ? 11.429 -22.433 18.179 1.00 45.59 273 VAL E N 1
ATOM 11726 C CA . VAL E 1 273 ? 12.049 -22.229 16.876 1.00 43.64 273 VAL E CA 1
ATOM 11727 C C . VAL E 1 273 ? 13.540 -21.923 17.051 1.00 43.32 273 VAL E C 1
ATOM 11728 O O . VAL E 1 273 ? 13.895 -20.828 17.486 1.00 41.35 273 VAL E O 1
ATOM 11732 N N . THR E 1 274 ? 14.413 -22.861 16.667 1.00 44.74 274 THR E N 1
ATOM 11733 C CA . THR E 1 274 ? 15.827 -22.691 16.989 1.00 48.14 274 THR E CA 1
ATOM 11734 C C . THR E 1 274 ? 16.676 -22.152 15.839 1.00 47.84 274 THR E C 1
ATOM 11735 O O . THR E 1 274 ? 17.762 -21.657 16.094 1.00 49.36 274 THR E O 1
ATOM 11739 N N . THR E 1 275 ? 16.180 -22.226 14.587 1.00 48.67 275 THR E N 1
ATOM 11740 C CA . THR E 1 275 ? 16.830 -21.555 13.463 1.00 47.83 275 THR E CA 1
ATOM 11741 C C . THR E 1 275 ? 15.773 -20.878 12.580 1.00 49.33 275 THR E C 1
ATOM 11742 O O . THR E 1 275 ? 14.653 -21.369 12.434 1.00 45.66 275 THR E O 1
ATOM 11746 N N . ILE E 1 276 ? 16.127 -19.693 12.036 1.00 50.40 276 ILE E N 1
ATOM 11747 C CA . ILE E 1 276 ? 15.382 -18.981 11.012 1.00 48.04 276 ILE E CA 1
ATOM 11748 C C . ILE E 1 276 ? 16.328 -18.735 9.842 1.00 46.38 276 ILE E C 1
ATOM 11749 O O . ILE E 1 276 ? 17.362 -18.118 10.020 1.00 44.33 276 ILE E O 1
ATOM 11754 N N . ASP E 1 277 ? 15.954 -19.225 8.655 1.00 46.31 277 ASP E N 1
ATOM 11755 C CA . ASP E 1 277 ? 16.775 -19.155 7.451 1.00 45.67 277 ASP E CA 1
ATOM 11756 C C . ASP E 1 277 ? 18.183 -19.671 7.768 1.00 49.47 277 ASP E C 1
ATOM 11757 O O . ASP E 1 277 ? 19.184 -19.081 7.330 1.00 49.56 277 ASP E O 1
ATOM 11762 N N . ARG E 1 278 ? 18.252 -20.722 8.611 1.00 49.71 278 ARG E N 1
ATOM 11763 C CA . ARG E 1 278 ? 19.481 -21.381 9.030 1.00 52.44 278 ARG E CA 1
ATOM 11764 C C . ARG E 1 278 ? 20.323 -20.501 9.940 1.00 51.29 278 ARG E C 1
ATOM 11765 O O . ARG E 1 278 ? 21.442 -20.896 10.201 1.00 54.70 278 ARG E O 1
ATOM 11773 N N . ILE E 1 279 ? 19.880 -19.278 10.309 1.00 50.03 279 ILE E N 1
ATOM 11774 C CA . ILE E 1 279 ? 20.538 -18.520 11.365 1.00 51.23 279 ILE E CA 1
ATOM 11775 C C . ILE E 1 279 ? 20.048 -19.020 12.739 1.00 50.73 279 ILE E C 1
ATOM 11776 O O . ILE E 1 279 ? 18.846 -19.240 12.961 1.00 50.72 279 ILE E O 1
ATOM 11781 N N . GLN E 1 280 ? 20.974 -19.197 13.665 1.00 50.26 280 GLN E N 1
ATOM 11782 C CA . GLN E 1 280 ? 20.626 -19.637 15.010 1.00 51.56 280 GLN E CA 1
ATOM 11783 C C . GLN E 1 280 ? 19.883 -18.536 15.744 1.00 49.17 280 GLN E C 1
ATOM 11784 O O . GLN E 1 280 ? 20.353 -17.394 15.773 1.00 47.37 280 GLN E O 1
ATOM 11790 N N . VAL E 1 281 ? 18.716 -18.893 16.314 1.00 49.87 281 VAL E N 1
ATOM 11791 C CA . VAL E 1 281 ? 17.986 -18.016 17.232 1.00 46.89 281 VAL E CA 1
ATOM 11792 C C . VAL E 1 281 ? 18.698 -18.090 18.587 1.00 47.80 281 VAL E C 1
ATOM 11793 O O . VAL E 1 281 ? 18.866 -19.168 19.167 1.00 48.17 281 VAL E O 1
ATOM 11797 N N . GLY E 1 282 ? 19.091 -16.936 19.111 1.00 49.20 282 GLY E N 1
ATOM 11798 C CA . GLY E 1 282 ? 19.919 -16.902 20.303 1.00 53.65 282 GLY E CA 1
ATOM 11799 C C . GLY E 1 282 ? 21.137 -17.802 20.111 1.00 58.97 282 GLY E C 1
ATOM 11800 O O . GLY E 1 282 ? 21.839 -17.696 19.110 1.00 61.81 282 GLY E O 1
ATOM 11801 N N . ASP E 1 283 ? 21.346 -18.720 21.055 1.00 67.10 283 ASP E N 1
ATOM 11802 C CA . ASP E 1 283 ? 22.483 -19.640 21.073 1.00 72.58 283 ASP E CA 1
ATOM 11803 C C . ASP E 1 283 ? 22.043 -20.977 20.469 1.00 72.39 283 ASP E C 1
ATOM 11804 O O . ASP E 1 283 ? 22.711 -21.999 20.633 1.00 71.81 283 ASP E O 1
ATOM 11809 N N . GLY E 1 284 ? 20.845 -20.995 19.869 1.00 72.42 284 GLY E N 1
ATOM 11810 C CA . GLY E 1 284 ? 20.401 -22.153 19.102 1.00 68.38 284 GLY E CA 1
ATOM 11811 C C . GLY E 1 284 ? 19.761 -23.255 19.935 1.00 68.20 284 GLY E C 1
ATOM 11812 O O . GLY E 1 284 ? 19.349 -24.274 19.376 1.00 69.46 284 GLY E O 1
ATOM 11813 N N . GLU E 1 285 ? 19.656 -23.062 21.256 1.00 66.65 285 GLU E N 1
ATOM 11814 C CA . GLU E 1 285 ? 19.017 -24.029 22.134 1.00 70.17 285 GLU E CA 1
ATOM 11815 C C . GLU E 1 285 ? 17.611 -23.540 22.447 1.00 69.64 285 GLU E C 1
ATOM 11816 O O . GLU E 1 285 ? 17.343 -22.353 22.370 1.00 65.10 285 GLU E O 1
ATOM 11822 N N . VAL E 1 286 ? 16.722 -24.454 22.851 1.00 70.79 286 VAL E N 1
ATOM 11823 C CA . VAL E 1 286 ? 15.441 -24.059 23.411 1.00 66.33 286 VAL E CA 1
ATOM 11824 C C . VAL E 1 286 ? 15.680 -23.174 24.642 1.00 61.50 286 VAL E C 1
ATOM 11825 O O . VAL E 1 286 ? 16.474 -23.493 25.484 1.00 65.61 286 VAL E O 1
ATOM 11829 N N . GLY E 1 287 ? 15.046 -22.010 24.702 1.00 57.68 287 GLY E N 1
ATOM 11830 C CA . GLY E 1 287 ? 15.337 -20.963 25.657 1.00 56.83 287 GLY E CA 1
ATOM 11831 C C . GLY E 1 287 ? 14.557 -21.189 26.952 1.00 60.95 287 GLY E C 1
ATOM 11832 O O . GLY E 1 287 ? 13.576 -21.935 26.967 1.00 66.21 287 GLY E O 1
ATOM 11833 N N . PRO E 1 288 ? 14.960 -20.548 28.072 1.00 60.49 288 PRO E N 1
ATOM 11834 C CA . PRO E 1 288 ? 14.306 -20.776 29.362 1.00 62.77 288 PRO E CA 1
ATOM 11835 C C . PRO E 1 288 ? 12.843 -20.329 29.389 1.00 61.21 288 PRO E C 1
ATOM 11836 O O . PRO E 1 288 ? 11.998 -20.987 29.997 1.00 58.44 288 PRO E O 1
ATOM 11840 N N . VAL E 1 289 ? 12.518 -19.227 28.702 1.00 56.66 289 VAL E N 1
ATOM 11841 C CA . VAL E 1 289 ? 11.151 -18.724 28.753 1.00 53.24 289 VAL E CA 1
ATOM 11842 C C . VAL E 1 289 ? 10.217 -19.713 28.061 1.00 53.44 289 VAL E C 1
ATOM 11843 O O . VAL E 1 289 ? 9.131 -20.056 28.579 1.00 53.06 289 VAL E O 1
ATOM 11847 N N . THR E 1 290 ? 10.690 -20.232 26.922 1.00 49.90 290 THR E N 1
ATOM 11848 C CA . THR E 1 290 ? 9.983 -21.267 26.183 1.00 47.87 290 THR E CA 1
ATOM 11849 C C . THR E 1 290 ? 9.674 -22.471 27.066 1.00 49.42 290 THR E C 1
ATOM 11850 O O . THR E 1 290 ? 8.516 -22.870 27.166 1.00 45.09 290 THR E O 1
ATOM 11854 N N . ARG E 1 291 ? 10.743 -23.045 27.661 1.00 53.79 291 ARG E N 1
ATOM 11855 C CA . ARG E 1 291 ? 10.614 -24.181 28.544 1.00 58.28 291 ARG E CA 1
ATOM 11856 C C . ARG E 1 291 ? 9.588 -23.887 29.656 1.00 56.84 291 ARG E C 1
ATOM 11857 O O . ARG E 1 291 ? 8.742 -24.736 29.954 1.00 55.51 291 ARG E O 1
ATOM 11865 N N . ARG E 1 292 ? 9.701 -22.704 30.283 1.00 54.09 292 ARG E N 1
ATOM 11866 C CA . ARG E 1 292 ? 8.866 -22.324 31.414 1.00 54.16 292 ARG E CA 1
ATOM 11867 C C . ARG E 1 292 ? 7.410 -22.267 30.942 1.00 55.19 292 ARG E C 1
ATOM 11868 O O . ARG E 1 292 ? 6.512 -22.761 31.634 1.00 56.90 292 ARG E O 1
ATOM 11881 N N . LEU E 1 293 ? 7.181 -21.712 29.742 1.00 53.15 293 LEU E N 1
ATOM 11882 C CA . LEU E 1 293 ? 5.842 -21.637 29.191 1.00 50.59 293 LEU E CA 1
ATOM 11883 C C . LEU E 1 293 ? 5.355 -23.023 28.791 1.00 52.20 293 LEU E C 1
ATOM 11884 O O . LEU E 1 293 ? 4.176 -23.359 29.028 1.00 53.31 293 LEU E O 1
ATOM 11889 N N . GLN E 1 294 ? 6.263 -23.857 28.273 1.00 50.79 294 GLN E N 1
ATOM 11890 C CA . GLN E 1 294 ? 5.892 -25.242 28.030 1.00 50.63 294 GLN E CA 1
ATOM 11891 C C . GLN E 1 294 ? 5.447 -25.910 29.333 1.00 51.54 294 GLN E C 1
ATOM 11892 O O . GLN E 1 294 ? 4.442 -26.607 29.349 1.00 51.02 294 GLN E O 1
ATOM 11898 N N . GLU E 1 295 ? 6.220 -25.733 30.414 1.00 54.22 295 GLU E N 1
ATOM 11899 C CA . GLU E 1 295 ? 5.900 -26.372 31.688 1.00 56.16 295 GLU E CA 1
ATOM 11900 C C . GLU E 1 295 ? 4.557 -25.883 32.210 1.00 53.45 295 GLU E C 1
ATOM 11901 O O . GLU E 1 295 ? 3.751 -26.704 32.612 1.00 52.78 295 GLU E O 1
ATOM 11907 N N . LEU E 1 296 ? 4.287 -24.577 32.164 1.00 51.37 296 LEU E N 1
ATOM 11908 C CA . LEU E 1 296 ? 2.998 -24.110 32.648 1.00 52.00 296 LEU E CA 1
ATOM 11909 C C . LEU E 1 296 ? 1.901 -24.742 31.813 1.00 51.73 296 LEU E C 1
ATOM 11910 O O . LEU E 1 296 ? 0.951 -25.304 32.361 1.00 50.59 296 LEU E O 1
ATOM 11915 N N . TYR E 1 297 ? 2.064 -24.664 30.481 1.00 51.47 297 TYR E N 1
ATOM 11916 C CA . TYR E 1 297 ? 1.001 -25.068 29.587 1.00 50.93 297 TYR E CA 1
ATOM 11917 C C . TYR E 1 297 ? 0.724 -26.561 29.734 1.00 52.67 297 TYR E C 1
ATOM 11918 O O . TYR E 1 297 ? -0.435 -26.973 29.830 1.00 51.80 297 TYR E O 1
ATOM 11927 N N . PHE E 1 298 ? 1.781 -27.389 29.768 1.00 54.94 298 PHE E N 1
ATOM 11928 C CA . PHE E 1 298 ? 1.580 -28.821 29.907 1.00 61.48 298 PHE E CA 1
ATOM 11929 C C . PHE E 1 298 ? 1.026 -29.114 31.300 1.00 62.62 298 PHE E C 1
ATOM 11930 O O . PHE E 1 298 ? 0.200 -29.998 31.470 1.00 64.34 298 PHE E O 1
ATOM 11938 N N . GLY E 1 299 ? 1.441 -28.322 32.289 1.00 60.02 299 GLY E N 1
ATOM 11939 C CA . GLY E 1 299 ? 0.863 -28.413 33.626 1.00 59.68 299 GLY E CA 1
ATOM 11940 C C . GLY E 1 299 ? -0.648 -28.152 33.610 1.00 60.18 299 GLY E C 1
ATOM 11941 O O . GLY E 1 299 ? -1.376 -28.875 34.251 1.00 57.16 299 GLY E O 1
ATOM 11942 N N . VAL E 1 300 ? -1.119 -27.148 32.848 1.00 56.09 300 VAL E N 1
ATOM 11943 C CA . VAL E 1 300 ? -2.519 -26.738 32.889 1.00 55.09 300 VAL E CA 1
ATOM 11944 C C . VAL E 1 300 ? -3.372 -27.777 32.156 1.00 55.57 300 VAL E C 1
ATOM 11945 O O . VAL E 1 300 ? -4.396 -28.219 32.659 1.00 54.85 300 VAL E O 1
ATOM 11949 N N . THR E 1 301 ? -2.889 -28.201 30.986 1.00 54.96 301 THR E N 1
ATOM 11950 C CA . THR E 1 301 ? -3.641 -29.080 30.116 1.00 53.67 301 THR E CA 1
ATOM 11951 C C . THR E 1 301 ? -3.772 -30.462 30.739 1.00 55.63 301 THR E C 1
ATOM 11952 O O . THR E 1 301 ? -4.753 -31.141 30.495 1.00 60.34 301 THR E O 1
ATOM 11956 N N . SER E 1 302 ? -2.829 -30.889 31.570 1.00 57.84 302 SER E N 1
ATOM 11957 C CA . SER E 1 302 ? -2.902 -32.225 32.150 1.00 60.76 302 SER E CA 1
ATOM 11958 C C . SER E 1 302 ? -3.634 -32.234 33.489 1.00 65.55 302 SER E C 1
ATOM 11959 O O . SER E 1 302 ? -3.928 -33.302 34.048 1.00 65.39 302 SER E O 1
ATOM 11962 N N . GLY E 1 303 ? -3.904 -31.026 34.004 1.00 66.46 303 GLY E N 1
ATOM 11963 C CA . GLY E 1 303 ? -4.684 -30.886 35.226 1.00 66.55 303 GLY E CA 1
ATOM 11964 C C . GLY E 1 303 ? -3.845 -30.939 36.496 1.00 68.03 303 GLY E C 1
ATOM 11965 O O . GLY E 1 303 ? -4.292 -31.407 37.527 1.00 67.67 303 GLY E O 1
ATOM 11966 N N . GLN E 1 304 ? -2.635 -30.411 36.436 1.00 68.29 304 GLN E N 1
ATOM 11967 C CA . GLN E 1 304 ? -1.743 -30.417 37.588 1.00 69.70 304 GLN E CA 1
ATOM 11968 C C . GLN E 1 304 ? -1.728 -29.043 38.263 1.00 69.87 304 GLN E C 1
ATOM 11969 O O . GLN E 1 304 ? -1.127 -28.896 39.322 1.00 69.35 304 GLN E O 1
ATOM 11975 N N . LEU E 1 305 ? -2.334 -28.022 37.652 1.00 67.80 305 LEU E N 1
ATOM 11976 C CA . LEU E 1 305 ? -2.428 -26.739 38.342 1.00 67.65 305 LEU E CA 1
ATOM 11977 C C . LEU E 1 305 ? -3.897 -26.448 38.650 1.00 71.21 305 LEU E C 1
ATOM 11978 O O . LEU E 1 305 ? -4.663 -26.141 37.749 1.00 71.08 305 LEU E O 1
ATOM 11983 N N . GLU E 1 306 ? -4.268 -26.548 39.921 1.00 73.53 306 GLU E N 1
ATOM 11984 C CA . GLU E 1 306 ? -5.652 -26.521 40.365 1.00 73.27 306 GLU E CA 1
ATOM 11985 C C . GLU E 1 306 ? -6.261 -25.151 40.051 1.00 66.52 306 GLU E C 1
ATOM 11986 O O . GLU E 1 306 ? -7.457 -25.042 39.837 1.00 64.32 306 GLU E O 1
ATOM 11992 N N . ALA E 1 307 ? -5.438 -24.104 40.063 1.00 62.73 307 ALA E N 1
ATOM 11993 C CA . ALA E 1 307 ? -5.992 -22.768 39.891 1.00 63.31 307 ALA E CA 1
ATOM 11994 C C . ALA E 1 307 ? -6.601 -22.625 38.473 1.00 64.83 307 ALA E C 1
ATOM 11995 O O . ALA E 1 307 ? -7.476 -21.791 38.245 1.00 65.54 307 ALA E O 1
ATOM 11997 N N . TYR E 1 308 ? -6.228 -23.504 37.535 1.00 61.14 308 TYR E N 1
ATOM 11998 C CA . TYR E 1 308 ? -6.681 -23.424 36.148 1.00 59.53 308 TYR E CA 1
ATOM 11999 C C . TYR E 1 308 ? -7.676 -24.541 35.813 1.00 58.75 308 TYR E C 1
ATOM 12000 O O . TYR E 1 308 ? -7.988 -24.705 34.669 1.00 55.69 308 TYR E O 1
ATOM 12009 N N . LYS E 1 309 ? -8.226 -25.234 36.832 1.00 62.43 309 LYS E N 1
ATOM 12010 C CA . LYS E 1 309 ? -9.102 -26.388 36.649 1.00 63.52 309 LYS E CA 1
ATOM 12011 C C . LYS E 1 309 ? -10.304 -26.021 35.779 1.00 61.48 309 LYS E C 1
ATOM 12012 O O . LYS E 1 309 ? -10.843 -26.887 35.112 1.00 59.31 309 LYS E O 1
ATOM 12018 N N . SER E 1 310 ? -10.745 -24.756 35.773 1.00 61.81 310 SER E N 1
ATOM 12019 C CA . SER E 1 310 ? -12.006 -24.474 35.102 1.00 57.35 310 SER E CA 1
ATOM 12020 C C . SER E 1 310 ? -11.799 -24.416 33.579 1.00 59.56 310 SER E C 1
ATOM 12021 O O . SER E 1 310 ? -12.764 -24.294 32.816 1.00 62.46 310 SER E O 1
ATOM 12024 N N . TRP E 1 311 ? -10.543 -24.533 33.119 1.00 53.99 311 TRP E N 1
ATOM 12025 C CA . TRP E 1 311 ? -10.230 -24.600 31.712 1.00 51.69 311 TRP E CA 1
ATOM 12026 C C . TRP E 1 311 ? -10.381 -26.037 31.196 1.00 51.52 311 TRP E C 1
ATOM 12027 O O . TRP E 1 311 ? -10.320 -26.230 29.989 1.00 52.70 311 TRP E O 1
ATOM 12038 N N . LEU E 1 312 ? -10.595 -27.025 32.066 1.00 50.28 312 LEU E N 1
ATOM 12039 C CA . LEU E 1 312 ? -10.556 -28.415 31.653 1.00 52.10 312 LEU E CA 1
ATOM 12040 C C . LEU E 1 312 ? -11.940 -29.030 31.779 1.00 53.76 312 LEU E C 1
ATOM 12041 O O . LEU E 1 312 ? -12.500 -28.982 32.866 1.00 54.56 312 LEU E O 1
ATOM 12046 N N . LEU E 1 313 ? -12.455 -29.679 30.734 1.00 51.89 313 LEU E N 1
ATOM 12047 C CA . LEU E 1 313 ? -13.769 -30.289 30.885 1.00 51.69 313 LEU E CA 1
ATOM 12048 C C . LEU E 1 313 ? -13.634 -31.814 30.850 1.00 52.47 313 LEU E C 1
ATOM 12049 O O . LEU E 1 313 ? -13.186 -32.383 29.855 1.00 51.37 313 LEU E O 1
ATOM 12054 N N . PRO E 1 314 ? -13.894 -32.500 31.987 1.00 53.54 314 PRO E N 1
ATOM 12055 C CA . PRO E 1 314 ? -13.828 -33.956 32.068 1.00 56.70 314 PRO E CA 1
ATOM 12056 C C . PRO E 1 314 ? -14.850 -34.604 31.124 1.00 60.50 314 PRO E C 1
ATOM 12057 O O . PRO E 1 314 ? -15.995 -34.151 31.057 1.00 63.63 314 PRO E O 1
ATOM 12061 N N . VAL E 1 315 ? -14.437 -35.683 30.423 1.00 58.85 315 VAL E N 1
ATOM 12062 C CA . VAL E 1 315 ? -15.310 -36.347 29.484 1.00 55.18 315 VAL E CA 1
ATOM 12063 C C . VAL E 1 315 ? -16.094 -37.494 30.114 1.00 55.99 315 VAL E C 1
ATOM 12064 O O . VAL E 1 315 ? -17.271 -37.646 29.815 1.00 54.78 315 VAL E O 1
ATOM 12068 N N . TYR E 1 316 ? -15.450 -38.334 30.909 1.00 57.05 316 TYR E N 1
ATOM 12069 C CA . TYR E 1 316 ? -16.053 -39.583 31.332 1.00 58.40 316 TYR E CA 1
ATOM 12070 C C . TYR E 1 316 ? -16.369 -39.541 32.817 1.00 59.48 316 TYR E C 1
ATOM 12071 O O . TYR E 1 316 ? -15.858 -38.687 33.543 1.00 58.26 316 TYR E O 1
ATOM 12080 N N . GLU E 1 317 ? -17.095 -40.560 33.281 1.00 61.34 317 GLU E N 1
ATOM 12081 C CA . GLU E 1 317 ? -17.476 -40.560 34.693 1.00 64.95 317 GLU E CA 1
ATOM 12082 C C . GLU E 1 317 ? -16.225 -40.584 35.587 1.00 66.33 317 GLU E C 1
ATOM 12083 O O . GLU E 1 317 ? -16.128 -40.291 36.768 1.00 67.59 317 GLU E O 1
ATOM 12090 N N . ALA F 1 11 ? 2.573 -32.710 51.179 1.00 87.28 11 ALA F N 1
ATOM 12091 C CA . ALA F 1 11 ? 1.640 -33.915 51.168 1.00 96.72 11 ALA F CA 1
ATOM 12092 C C . ALA F 1 11 ? 2.318 -35.118 50.485 1.00 102.12 11 ALA F C 1
ATOM 12093 O O . ALA F 1 11 ? 2.698 -35.046 49.314 1.00 105.14 11 ALA F O 1
ATOM 12095 N N . PRO F 1 12 ? 2.460 -36.280 51.181 1.00 100.23 12 PRO F N 1
ATOM 12096 C CA . PRO F 1 12 ? 3.629 -37.159 51.008 1.00 87.24 12 PRO F CA 1
ATOM 12097 C C . PRO F 1 12 ? 3.506 -38.169 49.873 1.00 78.25 12 PRO F C 1
ATOM 12098 O O . PRO F 1 12 ? 2.428 -38.370 49.352 1.00 88.55 12 PRO F O 1
ATOM 12102 N N . PRO F 1 13 ? 4.586 -38.848 49.419 1.00 74.10 13 PRO F N 1
ATOM 12103 C CA . PRO F 1 13 ? 4.457 -39.872 48.359 1.00 68.32 13 PRO F CA 1
ATOM 12104 C C . PRO F 1 13 ? 3.801 -41.168 48.797 1.00 64.50 13 PRO F C 1
ATOM 12105 O O . PRO F 1 13 ? 3.787 -41.464 49.973 1.00 62.91 13 PRO F O 1
ATOM 12109 N N . ARG F 1 14 ? 3.283 -41.943 47.848 1.00 65.04 14 ARG F N 1
ATOM 12110 C CA . ARG F 1 14 ? 2.545 -43.159 48.146 1.00 68.85 14 ARG F CA 1
ATOM 12111 C C . ARG F 1 14 ? 3.481 -44.300 48.549 1.00 68.23 14 ARG F C 1
ATOM 12112 O O . ARG F 1 14 ? 3.162 -45.077 49.452 1.00 68.53 14 ARG F O 1
ATOM 12120 N N . TYR F 1 15 ? 4.633 -44.431 47.870 1.00 64.19 15 TYR F N 1
ATOM 12121 C CA . TYR F 1 15 ? 5.471 -45.580 48.139 1.00 61.64 15 TYR F CA 1
ATOM 12122 C C . TYR F 1 15 ? 6.909 -45.170 48.408 1.00 57.01 15 TYR F C 1
ATOM 12123 O O . TYR F 1 15 ? 7.345 -44.102 48.024 1.00 55.65 15 TYR F O 1
ATOM 12132 N N . GLY F 1 16 ? 7.632 -46.048 49.082 1.00 55.02 16 GLY F N 1
ATOM 12133 C CA . GLY F 1 16 ? 9.085 -46.026 49.056 1.00 52.32 16 GLY F CA 1
ATOM 12134 C C . GLY F 1 16 ? 9.543 -47.429 48.661 1.00 52.99 16 GLY F C 1
ATOM 12135 O O . GLY F 1 16 ? 8.720 -48.312 48.392 1.00 55.63 16 GLY F O 1
ATOM 12136 N N . TRP F 1 17 ? 10.858 -47.638 48.651 1.00 52.69 17 TRP F N 1
ATOM 12137 C CA . TRP F 1 17 ? 11.389 -48.898 48.160 1.00 52.28 17 TRP F CA 1
ATOM 12138 C C . TRP F 1 17 ? 12.433 -49.394 49.153 1.00 52.06 17 TRP F C 1
ATOM 12139 O O . TRP F 1 17 ? 13.359 -48.662 49.484 1.00 50.08 17 TRP F O 1
ATOM 12150 N N . MET F 1 18 ? 12.290 -50.641 49.615 1.00 51.79 18 MET F N 1
ATOM 12151 C CA . MET F 1 18 ? 13.251 -51.186 50.549 1.00 51.95 18 MET F CA 1
ATOM 12152 C C . MET F 1 18 ? 13.558 -52.620 50.152 1.00 54.26 18 MET F C 1
ATOM 12153 O O . MET F 1 18 ? 12.643 -53.406 49.988 1.00 59.02 18 MET F O 1
ATOM 12158 N N . ASN F 1 19 ? 14.849 -52.946 50.014 1.00 53.03 19 ASN F N 1
ATOM 12159 C CA . ASN F 1 19 ? 15.309 -54.321 49.920 1.00 53.57 19 ASN F CA 1
ATOM 12160 C C . ASN F 1 19 ? 14.569 -55.038 48.809 1.00 56.51 19 ASN F C 1
ATOM 12161 O O . ASN F 1 19 ? 14.113 -56.157 49.000 1.00 60.64 19 ASN F O 1
ATOM 12166 N N . GLY F 1 20 ? 14.408 -54.359 47.663 1.00 59.63 20 GLY F N 1
ATOM 12167 C CA . GLY F 1 20 ? 13.971 -54.992 46.425 1.00 63.47 20 GLY F CA 1
ATOM 12168 C C . GLY F 1 20 ? 12.478 -54.835 46.100 1.00 67.19 20 GLY F C 1
ATOM 12169 O O . GLY F 1 20 ? 12.027 -55.408 45.116 1.00 68.99 20 GLY F O 1
ATOM 12170 N N . GLN F 1 21 ? 11.715 -54.090 46.924 1.00 69.66 21 GLN F N 1
ATOM 12171 C CA . GLN F 1 21 ? 10.284 -53.960 46.661 1.00 73.24 21 GLN F CA 1
ATOM 12172 C C . GLN F 1 21 ? 9.717 -52.618 47.087 1.00 66.97 21 GLN F C 1
ATOM 12173 O O . GLN F 1 21 ? 10.103 -52.039 48.097 1.00 64.16 21 GLN F O 1
ATOM 12179 N N . CYS F 1 22 ? 8.731 -52.193 46.296 1.00 67.00 22 CYS F N 1
ATOM 12180 C CA . CYS F 1 22 ? 7.923 -51.036 46.650 1.00 67.44 22 CYS F CA 1
ATOM 12181 C C . CYS F 1 22 ? 7.029 -51.399 47.824 1.00 65.31 22 CYS F C 1
ATOM 12182 O O . CYS F 1 22 ? 6.543 -52.509 47.893 1.00 66.31 22 CYS F O 1
ATOM 12185 N N . ILE F 1 23 ? 6.899 -50.479 48.765 1.00 64.34 23 ILE F N 1
ATOM 12186 C CA . ILE F 1 23 ? 6.062 -50.722 49.922 1.00 68.48 23 ILE F CA 1
ATOM 12187 C C . ILE F 1 23 ? 5.458 -49.378 50.333 1.00 67.88 23 ILE F C 1
ATOM 12188 O O . ILE F 1 23 ? 6.087 -48.336 50.089 1.00 67.54 23 ILE F O 1
ATOM 12193 N N . PRO F 1 24 ? 4.242 -49.346 50.929 1.00 65.33 24 PRO F N 1
ATOM 12194 C CA . PRO F 1 24 ? 3.632 -48.079 51.335 1.00 66.54 24 PRO F CA 1
ATOM 12195 C C . PRO F 1 24 ? 4.623 -47.237 52.150 1.00 66.88 24 PRO F C 1
ATOM 12196 O O . PRO F 1 24 ? 5.406 -47.769 52.949 1.00 67.03 24 PRO F O 1
ATOM 12200 N N . TRP F 1 25 ? 4.594 -45.924 51.886 1.00 64.57 25 TRP F N 1
ATOM 12201 C CA . TRP F 1 25 ? 5.472 -44.946 52.487 1.00 64.55 25 TRP F CA 1
ATOM 12202 C C . TRP F 1 25 ? 5.463 -45.076 54.013 1.00 66.20 25 TRP F C 1
ATOM 12203 O O . TRP F 1 25 ? 6.524 -45.047 54.636 1.00 68.41 25 TRP F O 1
ATOM 12214 N N . ASP F 1 26 ? 4.267 -45.256 54.588 1.00 68.86 26 ASP F N 1
ATOM 12215 C CA . ASP F 1 26 ? 3.950 -45.499 55.985 1.00 72.59 26 ASP F CA 1
ATOM 12216 C C . ASP F 1 26 ? 4.951 -46.435 56.659 1.00 68.11 26 ASP F C 1
ATOM 12217 O O . ASP F 1 26 ? 5.211 -46.326 57.861 1.00 66.19 26 ASP F O 1
ATOM 12222 N N . GLN F 1 27 ? 5.331 -47.496 55.942 1.00 66.08 27 GLN F N 1
ATOM 12223 C CA . GLN F 1 27 ? 6.020 -48.537 56.687 1.00 70.85 27 GLN F CA 1
ATOM 12224 C C . GLN F 1 27 ? 7.479 -48.658 56.269 1.00 63.95 27 GLN F C 1
ATOM 12225 O O . GLN F 1 27 ? 8.059 -49.703 56.444 1.00 62.55 27 GLN F O 1
ATOM 12231 N N . CYS F 1 28 ? 8.034 -47.573 55.737 1.00 60.49 28 CYS F N 1
ATOM 12232 C CA . CYS F 1 28 ? 9.446 -47.461 55.440 1.00 60.99 28 CYS F CA 1
ATOM 12233 C C . CYS F 1 28 ? 10.200 -46.984 56.682 1.00 57.76 28 CYS F C 1
ATOM 12234 O O . CYS F 1 28 ? 10.429 -45.800 56.869 1.00 59.32 28 CYS F O 1
ATOM 12237 N N . SER F 1 29 ? 10.592 -47.961 57.499 1.00 57.17 29 SER F N 1
ATOM 12238 C CA . SER F 1 29 ? 10.966 -47.822 58.890 1.00 54.86 29 SER F CA 1
ATOM 12239 C C . SER F 1 29 ? 12.188 -48.671 59.183 1.00 53.20 29 SER F C 1
ATOM 12240 O O . SER F 1 29 ? 12.323 -49.786 58.640 1.00 53.33 29 SER F O 1
ATOM 12243 N N . LEU F 1 30 ? 13.017 -48.184 60.116 1.00 52.26 30 LEU F N 1
ATOM 12244 C CA . LEU F 1 30 ? 14.089 -48.987 60.682 1.00 50.93 30 LEU F CA 1
ATOM 12245 C C . LEU F 1 30 ? 13.930 -49.076 62.191 1.00 51.48 30 LEU F C 1
ATOM 12246 O O . LEU F 1 30 ? 13.629 -48.085 62.846 1.00 51.18 30 LEU F O 1
ATOM 12251 N N . HIS F 1 31 ? 14.174 -50.275 62.724 1.00 51.71 31 HIS F N 1
ATOM 12252 C CA . HIS F 1 31 ? 14.159 -50.504 64.150 1.00 51.23 31 HIS F CA 1
ATOM 12253 C C . HIS F 1 31 ? 15.196 -49.610 64.830 1.00 50.50 31 HIS F C 1
ATOM 12254 O O . HIS F 1 31 ? 16.245 -49.271 64.267 1.00 50.19 31 HIS F O 1
ATOM 12261 N N . VAL F 1 32 ? 14.896 -49.178 66.048 1.00 50.07 32 VAL F N 1
ATOM 12262 C CA . VAL F 1 32 ? 15.708 -48.156 66.681 1.00 48.47 32 VAL F CA 1
ATOM 12263 C C . VAL F 1 32 ? 17.071 -48.761 67.004 1.00 49.00 32 VAL F C 1
ATOM 12264 O O . VAL F 1 32 ? 18.048 -48.037 67.114 1.00 48.49 32 VAL F O 1
ATOM 12268 N N . SER F 1 33 ? 17.117 -50.084 67.165 1.00 50.80 33 SER F N 1
ATOM 12269 C CA . SER F 1 33 ? 18.381 -50.738 67.467 1.00 51.19 33 SER F CA 1
ATOM 12270 C C . SER F 1 33 ? 19.253 -50.972 66.216 1.00 50.87 33 SER F C 1
ATOM 12271 O O . SER F 1 33 ? 20.315 -51.539 66.337 1.00 50.30 33 SER F O 1
ATOM 12274 N N . THR F 1 34 ? 18.817 -50.614 65.000 1.00 51.75 34 THR F N 1
ATOM 12275 C CA . THR F 1 34 ? 19.687 -50.799 63.848 1.00 51.66 34 THR F CA 1
ATOM 12276 C C . THR F 1 34 ? 20.784 -49.739 63.877 1.00 51.82 34 THR F C 1
ATOM 12277 O O . THR F 1 34 ? 20.573 -48.642 64.396 1.00 54.33 34 THR F O 1
ATOM 12281 N N . GLN F 1 35 ? 21.950 -50.066 63.296 1.00 50.02 35 GLN F N 1
ATOM 12282 C CA . GLN F 1 35 ? 23.030 -49.097 63.308 1.00 47.51 35 GLN F CA 1
ATOM 12283 C C . GLN F 1 35 ? 22.588 -47.884 62.486 1.00 46.83 35 GLN F C 1
ATOM 12284 O O . GLN F 1 35 ? 22.963 -46.752 62.764 1.00 45.73 35 GLN F O 1
ATOM 12290 N N . ALA F 1 36 ? 21.744 -48.118 61.485 1.00 47.34 36 ALA F N 1
ATOM 12291 C CA . ALA F 1 36 ? 21.289 -47.017 60.651 1.00 47.31 36 ALA F CA 1
ATOM 12292 C C . ALA F 1 36 ? 20.502 -46.007 61.478 1.00 47.89 36 ALA F C 1
ATOM 12293 O O . ALA F 1 36 ? 20.854 -44.830 61.516 1.00 48.27 36 ALA F O 1
ATOM 12295 N N . ALA F 1 37 ? 19.447 -46.478 62.159 1.00 50.35 37 ALA F N 1
ATOM 12296 C CA . ALA F 1 37 ? 18.595 -45.615 62.976 1.00 52.49 37 ALA F CA 1
ATOM 12297 C C . ALA F 1 37 ? 19.396 -44.936 64.085 1.00 52.61 37 ALA F C 1
ATOM 12298 O O . ALA F 1 37 ? 19.264 -43.735 64.307 1.00 57.10 37 ALA F O 1
ATOM 12300 N N . PHE F 1 38 ? 20.271 -45.687 64.758 1.00 54.66 38 PHE F N 1
ATOM 12301 C CA . PHE F 1 38 ? 20.890 -45.212 65.994 1.00 51.79 38 PHE F CA 1
ATOM 12302 C C . PHE F 1 38 ? 22.073 -44.293 65.701 1.00 51.99 38 PHE F C 1
ATOM 12303 O O . PHE F 1 38 ? 22.196 -43.237 66.298 1.00 52.46 38 PHE F O 1
ATOM 12311 N N . PHE F 1 39 ? 22.936 -44.680 64.750 1.00 51.48 39 PHE F N 1
ATOM 12312 C CA . PHE F 1 39 ? 24.190 -43.963 64.482 1.00 49.37 39 PHE F CA 1
ATOM 12313 C C . PHE F 1 39 ? 24.066 -43.061 63.270 1.00 50.32 39 PHE F C 1
ATOM 12314 O O . PHE F 1 39 ? 24.988 -42.310 62.990 1.00 51.56 39 PHE F O 1
ATOM 12322 N N . GLY F 1 40 ? 22.955 -43.173 62.524 1.00 51.04 40 GLY F N 1
ATOM 12323 C CA . GLY F 1 40 ? 22.930 -42.578 61.196 1.00 45.18 40 GLY F CA 1
ATOM 12324 C C . GLY F 1 40 ? 23.891 -43.265 60.236 1.00 44.12 40 GLY F C 1
ATOM 12325 O O . GLY F 1 40 ? 24.465 -42.591 59.364 1.00 46.61 40 GLY F O 1
ATOM 12326 N N . ALA F 1 41 ? 24.088 -44.580 60.407 1.00 43.39 41 ALA F N 1
ATOM 12327 C CA . ALA F 1 41 ? 25.003 -45.344 59.580 1.00 44.78 41 ALA F CA 1
ATOM 12328 C C . ALA F 1 41 ? 24.294 -45.798 58.296 1.00 46.46 41 ALA F C 1
ATOM 12329 O O . ALA F 1 41 ? 24.029 -46.988 58.112 1.00 46.26 41 ALA F O 1
ATOM 12331 N N . SER F 1 42 ? 23.907 -44.817 57.471 1.00 44.63 42 SER F N 1
ATOM 12332 C CA . SER F 1 42 ? 23.444 -45.028 56.122 1.00 46.53 42 SER F CA 1
ATOM 12333 C C . SER F 1 42 ? 24.374 -44.262 55.203 1.00 43.58 42 SER F C 1
ATOM 12334 O O . SER F 1 42 ? 24.506 -43.034 55.319 1.00 42.92 42 SER F O 1
ATOM 12337 N N . LEU F 1 43 ? 24.976 -44.992 54.279 1.00 43.10 43 LEU F N 1
ATOM 12338 C CA . LEU F 1 43 ? 25.676 -44.357 53.174 1.00 44.85 43 LEU F CA 1
ATOM 12339 C C . LEU F 1 43 ? 24.628 -43.993 52.124 1.00 45.19 43 LEU F C 1
ATOM 12340 O O . LEU F 1 43 ? 23.769 -44.818 51.801 1.00 47.12 43 LEU F O 1
ATOM 12345 N N . PHE F 1 44 ? 24.650 -42.753 51.630 1.00 45.03 44 PHE F N 1
ATOM 12346 C CA . PHE F 1 44 ? 23.534 -42.368 50.771 1.00 49.47 44 PHE F CA 1
ATOM 12347 C C . PHE F 1 44 ? 23.942 -41.495 49.574 1.00 49.42 44 PHE F C 1
ATOM 12348 O O . PHE F 1 44 ? 25.009 -40.872 49.583 1.00 48.95 44 PHE F O 1
ATOM 12356 N N . GLU F 1 45 ? 23.062 -41.451 48.551 1.00 44.82 45 GLU F N 1
ATOM 12357 C CA . GLU F 1 45 ? 23.208 -40.562 47.405 1.00 43.83 45 GLU F CA 1
ATOM 12358 C C . GLU F 1 45 ? 21.916 -39.776 47.224 1.00 45.61 45 GLU F C 1
ATOM 12359 O O . GLU F 1 45 ? 20.819 -40.364 47.265 1.00 43.16 45 GLU F O 1
ATOM 12365 N N . GLY F 1 46 ? 22.043 -38.448 47.075 1.00 46.58 46 GLY F N 1
ATOM 12366 C CA . GLY F 1 46 ? 20.968 -37.606 46.556 1.00 46.89 46 GLY F CA 1
ATOM 12367 C C . GLY F 1 46 ? 20.974 -37.634 45.020 1.00 49.51 46 GLY F C 1
ATOM 12368 O O . GLY F 1 46 ? 22.023 -37.470 44.368 1.00 50.62 46 GLY F O 1
ATOM 12369 N N . VAL F 1 47 ? 19.806 -37.930 44.411 1.00 49.70 47 VAL F N 1
ATOM 12370 C CA . VAL F 1 47 ? 19.757 -38.022 42.959 1.00 48.50 47 VAL F CA 1
ATOM 12371 C C . VAL F 1 47 ? 18.537 -37.263 42.492 1.00 48.05 47 VAL F C 1
ATOM 12372 O O . VAL F 1 47 ? 17.533 -37.337 43.148 1.00 48.63 47 VAL F O 1
ATOM 12376 N N . ARG F 1 48 ? 18.647 -36.517 41.402 1.00 48.87 48 ARG F N 1
ATOM 12377 C CA . ARG F 1 48 ? 17.501 -35.794 40.912 1.00 50.21 48 ARG F CA 1
ATOM 12378 C C . ARG F 1 48 ? 17.004 -36.436 39.621 1.00 52.25 48 ARG F C 1
ATOM 12379 O O . ARG F 1 48 ? 17.804 -36.901 38.797 1.00 51.15 48 ARG F O 1
ATOM 12387 N N . ALA F 1 49 ? 15.668 -36.489 39.475 1.00 53.19 49 ALA F N 1
ATOM 12388 C CA . ALA F 1 49 ? 15.062 -36.764 38.186 1.00 56.52 49 ALA F CA 1
ATOM 12389 C C . ALA F 1 49 ? 14.396 -35.474 37.706 1.00 57.94 49 ALA F C 1
ATOM 12390 O O . ALA F 1 49 ? 13.716 -34.808 38.478 1.00 61.87 49 ALA F O 1
ATOM 12392 N N . TYR F 1 50 ? 14.619 -35.119 36.440 1.00 58.32 50 TYR F N 1
ATOM 12393 C CA . TYR F 1 50 ? 14.040 -33.922 35.864 1.00 59.03 50 TYR F CA 1
ATOM 12394 C C . TYR F 1 50 ? 12.918 -34.252 34.863 1.00 61.54 50 TYR F C 1
ATOM 12395 O O . TYR F 1 50 ? 13.051 -35.078 33.941 1.00 61.94 50 TYR F O 1
ATOM 12404 N N . TRP F 1 51 ? 11.802 -33.541 35.041 1.00 59.77 51 TRP F N 1
ATOM 12405 C CA . TRP F 1 51 ? 10.629 -33.742 34.218 1.00 60.60 51 TRP F CA 1
ATOM 12406 C C . TRP F 1 51 ? 10.703 -32.793 33.043 1.00 61.80 51 TRP F C 1
ATOM 12407 O O . TRP F 1 51 ? 10.852 -31.592 33.219 1.00 61.60 51 TRP F O 1
ATOM 12418 N N . ASN F 1 52 ? 10.560 -33.344 31.835 1.00 65.47 52 ASN F N 1
ATOM 12419 C CA . ASN F 1 52 ? 10.548 -32.519 30.645 1.00 69.53 52 ASN F CA 1
ATOM 12420 C C . ASN F 1 52 ? 9.108 -32.520 30.155 1.00 71.87 52 ASN F C 1
ATOM 12421 O O . ASN F 1 52 ? 8.606 -33.564 29.738 1.00 73.68 52 ASN F O 1
ATOM 12426 N N . ALA F 1 53 ? 8.472 -31.343 30.234 1.00 74.22 53 ALA F N 1
ATOM 12427 C CA . ALA F 1 53 ? 7.083 -31.113 29.869 1.00 78.41 53 ALA F CA 1
ATOM 12428 C C . ALA F 1 53 ? 6.857 -31.361 28.366 1.00 83.01 53 ALA F C 1
ATOM 12429 O O . ALA F 1 53 ? 5.893 -32.047 27.985 1.00 80.42 53 ALA F O 1
ATOM 12431 N N . GLU F 1 54 ? 7.771 -30.850 27.511 1.00 87.25 54 GLU F N 1
ATOM 12432 C CA . GLU F 1 54 ? 7.640 -30.991 26.061 1.00 94.01 54 GLU F CA 1
ATOM 12433 C C . GLU F 1 54 ? 7.402 -32.441 25.605 1.00 90.33 54 GLU F C 1
ATOM 12434 O O . GLU F 1 54 ? 6.550 -32.662 24.774 1.00 88.69 54 GLU F O 1
ATOM 12440 N N . ARG F 1 55 ? 8.133 -33.416 26.180 1.00 90.18 55 ARG F N 1
ATOM 12441 C CA . ARG F 1 55 ? 8.127 -34.819 25.778 1.00 91.43 55 ARG F CA 1
ATOM 12442 C C . ARG F 1 55 ? 7.382 -35.716 26.769 1.00 92.07 55 ARG F C 1
ATOM 12443 O O . ARG F 1 55 ? 7.191 -36.906 26.525 1.00 89.18 55 ARG F O 1
ATOM 12451 N N . GLU F 1 56 ? 7.006 -35.141 27.921 1.00 92.95 56 GLU F N 1
ATOM 12452 C CA . GLU F 1 56 ? 6.292 -35.858 28.963 1.00 89.36 56 GLU F CA 1
ATOM 12453 C C . GLU F 1 56 ? 7.109 -37.065 29.420 1.00 84.17 56 GLU F C 1
ATOM 12454 O O . GLU F 1 56 ? 6.575 -38.172 29.533 1.00 88.36 56 GLU F O 1
ATOM 12460 N N . GLN F 1 57 ? 8.407 -36.829 29.687 1.00 77.86 57 GLN F N 1
ATOM 12461 C CA . GLN F 1 57 ? 9.372 -37.827 30.149 1.00 70.88 57 GLN F CA 1
ATOM 12462 C C . GLN F 1 57 ? 10.095 -37.305 31.393 1.00 66.47 57 GLN F C 1
ATOM 12463 O O . GLN F 1 57 ? 10.282 -36.092 31.567 1.00 65.93 57 GLN F O 1
ATOM 12469 N N . LEU F 1 58 ? 10.506 -38.260 32.254 1.00 63.78 58 LEU F N 1
ATOM 12470 C CA . LEU F 1 58 ? 11.282 -38.048 33.468 1.00 61.19 58 LEU F CA 1
ATOM 12471 C C . LEU F 1 58 ? 12.679 -38.668 33.280 1.00 60.17 58 LEU F C 1
ATOM 12472 O O . LEU F 1 58 ? 12.799 -39.850 32.906 1.00 60.61 58 LEU F O 1
ATOM 12477 N N . TYR F 1 59 ? 13.726 -37.850 33.493 1.00 59.22 59 TYR F N 1
ATOM 12478 C CA . TYR F 1 59 ? 15.116 -38.240 33.260 1.00 57.38 59 TYR F CA 1
ATOM 12479 C C . TYR F 1 59 ? 15.916 -38.187 34.550 1.00 53.21 59 TYR F C 1
ATOM 12480 O O . TYR F 1 59 ? 16.122 -37.135 35.129 1.00 51.46 59 TYR F O 1
ATOM 12489 N N . VAL F 1 60 ? 16.416 -39.337 34.986 1.00 52.44 60 VAL F N 1
ATOM 12490 C CA . VAL F 1 60 ? 17.310 -39.341 36.130 1.00 49.20 60 VAL F CA 1
ATOM 12491 C C . VAL F 1 60 ? 18.670 -38.821 35.678 1.00 48.78 60 VAL F C 1
ATOM 12492 O O . VAL F 1 60 ? 19.168 -39.230 34.643 1.00 50.57 60 VAL F O 1
ATOM 12496 N N . PHE F 1 61 ? 19.303 -37.980 36.498 1.00 47.48 61 PHE F N 1
ATOM 12497 C CA . PHE F 1 61 ? 20.542 -37.360 36.078 1.00 46.74 61 PHE F CA 1
ATOM 12498 C C . PHE F 1 61 ? 21.766 -38.076 36.634 1.00 46.34 61 PHE F C 1
ATOM 12499 O O . PHE F 1 61 ? 21.938 -38.148 37.813 1.00 46.51 61 PHE F O 1
ATOM 12507 N N . ARG F 1 62 ? 22.631 -38.616 35.775 1.00 49.27 62 ARG F N 1
ATOM 12508 C CA . ARG F 1 62 ? 23.938 -39.128 36.203 1.00 47.64 62 ARG F CA 1
ATOM 12509 C C . ARG F 1 62 ? 23.817 -40.151 37.328 1.00 47.53 62 ARG F C 1
ATOM 12510 O O . ARG F 1 62 ? 24.627 -40.158 38.254 1.00 47.23 62 ARG F O 1
ATOM 12518 N N . LEU F 1 63 ? 22.830 -41.035 37.222 1.00 49.86 63 LEU F N 1
ATOM 12519 C CA . LEU F 1 63 ? 22.653 -42.073 38.214 1.00 50.56 63 LEU F CA 1
ATOM 12520 C C . LEU F 1 63 ? 23.939 -42.872 38.414 1.00 50.96 63 LEU F C 1
ATOM 12521 O O . LEU F 1 63 ? 24.291 -43.163 39.550 1.00 48.20 63 LEU F O 1
ATOM 12526 N N . ASP F 1 64 ? 24.615 -43.210 37.325 1.00 53.73 64 ASP F N 1
ATOM 12527 C CA . ASP F 1 64 ? 25.802 -44.045 37.369 1.00 54.84 64 ASP F CA 1
ATOM 12528 C C . ASP F 1 64 ? 26.891 -43.389 38.205 1.00 52.64 64 ASP F C 1
ATOM 12529 O O . ASP F 1 64 ? 27.558 -44.068 38.970 1.00 48.59 64 ASP F O 1
ATOM 12534 N N . GLU F 1 65 ? 27.089 -42.083 38.052 1.00 50.37 65 GLU F N 1
ATOM 12535 C CA . GLU F 1 65 ? 28.155 -41.478 38.810 1.00 49.30 65 GLU F CA 1
ATOM 12536 C C . GLU F 1 65 ? 27.824 -41.585 40.303 1.00 49.54 65 GLU F C 1
ATOM 12537 O O . GLU F 1 65 ? 28.729 -41.819 41.119 1.00 52.18 65 GLU F O 1
ATOM 12543 N N . HIS F 1 66 ? 26.539 -41.444 40.653 1.00 48.37 66 HIS F N 1
ATOM 12544 C CA . HIS F 1 66 ? 26.067 -41.553 42.028 1.00 46.83 66 HIS F CA 1
ATOM 12545 C C . HIS F 1 66 ? 26.272 -42.955 42.576 1.00 46.48 66 HIS F C 1
ATOM 12546 O O . HIS F 1 66 ? 26.819 -43.108 43.657 1.00 48.20 66 HIS F O 1
ATOM 12553 N N . LEU F 1 67 ? 25.890 -43.972 41.815 1.00 46.94 67 LEU F N 1
ATOM 12554 C CA . LEU F 1 67 ? 25.999 -45.345 42.281 1.00 49.54 67 LEU F CA 1
ATOM 12555 C C . LEU F 1 67 ? 27.475 -45.740 42.380 1.00 52.70 67 LEU F C 1
ATOM 12556 O O . LEU F 1 67 ? 27.838 -46.539 43.208 1.00 51.71 67 LEU F O 1
ATOM 12561 N N . ARG F 1 68 ? 28.340 -45.202 41.527 1.00 54.37 68 ARG F N 1
ATOM 12562 C CA . ARG F 1 68 ? 29.756 -45.532 41.569 1.00 56.73 68 ARG F CA 1
ATOM 12563 C C . ARG F 1 68 ? 30.310 -44.968 42.868 1.00 53.88 68 ARG F C 1
ATOM 12564 O O . ARG F 1 68 ? 31.128 -45.626 43.471 1.00 49.57 68 ARG F O 1
ATOM 12572 N N . ARG F 1 69 ? 29.857 -43.766 43.266 1.00 51.23 69 ARG F N 1
ATOM 12573 C CA . ARG F 1 69 ? 30.352 -43.159 44.489 1.00 51.59 69 ARG F CA 1
ATOM 12574 C C . ARG F 1 69 ? 29.889 -43.947 45.726 1.00 51.41 69 ARG F C 1
ATOM 12575 O O . ARG F 1 69 ? 30.695 -44.160 46.640 1.00 48.01 69 ARG F O 1
ATOM 12583 N N . LEU F 1 70 ? 28.633 -44.411 45.712 1.00 49.41 70 LEU F N 1
ATOM 12584 C CA . LEU F 1 70 ? 28.090 -45.256 46.758 1.00 49.42 70 LEU F CA 1
ATOM 12585 C C . LEU F 1 70 ? 28.902 -46.533 46.955 1.00 50.14 70 LEU F C 1
ATOM 12586 O O . LEU F 1 70 ? 29.306 -46.875 48.063 1.00 50.03 70 LEU F O 1
ATOM 12591 N N . GLU F 1 71 ? 29.156 -47.237 45.876 1.00 50.49 71 GLU F N 1
ATOM 12592 C CA . GLU F 1 71 ? 29.844 -48.514 45.940 1.00 55.29 71 GLU F CA 1
ATOM 12593 C C . GLU F 1 71 ? 31.273 -48.301 46.428 1.00 55.29 71 GLU F C 1
ATOM 12594 O O . GLU F 1 71 ? 31.803 -49.152 47.167 1.00 57.36 71 GLU F O 1
ATOM 12600 N N . GLN F 1 72 ? 31.887 -47.179 46.022 1.00 52.69 72 GLN F N 1
ATOM 12601 C CA . GLN F 1 72 ? 33.279 -46.965 46.363 1.00 55.96 72 GLN F CA 1
ATOM 12602 C C . GLN F 1 72 ? 33.373 -46.561 47.818 1.00 56.47 72 GLN F C 1
ATOM 12603 O O . GLN F 1 72 ? 34.277 -47.008 48.519 1.00 58.00 72 GLN F O 1
ATOM 12609 N N . SER F 1 73 ? 32.393 -45.759 48.265 1.00 50.88 73 SER F N 1
ATOM 12610 C CA . SER F 1 73 ? 32.320 -45.336 49.641 1.00 47.58 73 SER F CA 1
ATOM 12611 C C . SER F 1 73 ? 32.066 -46.511 50.568 1.00 46.39 73 SER F C 1
ATOM 12612 O O . SER F 1 73 ? 32.532 -46.487 51.688 1.00 45.88 73 SER F O 1
ATOM 12615 N N . ALA F 1 74 ? 31.344 -47.524 50.113 1.00 45.54 74 ALA F N 1
ATOM 12616 C CA . ALA F 1 74 ? 30.981 -48.653 50.953 1.00 45.94 74 ALA F CA 1
ATOM 12617 C C . ALA F 1 74 ? 32.244 -49.454 51.297 1.00 49.69 74 ALA F C 1
ATOM 12618 O O . ALA F 1 74 ? 32.280 -50.096 52.350 1.00 54.28 74 ALA F O 1
ATOM 12620 N N . LYS F 1 75 ? 33.287 -49.395 50.457 1.00 49.58 75 LYS F N 1
ATOM 12621 C CA . LYS F 1 75 ? 34.515 -50.130 50.736 1.00 49.08 75 LYS F CA 1
ATOM 12622 C C . LYS F 1 75 ? 35.175 -49.619 52.008 1.00 47.64 75 LYS F C 1
ATOM 12623 O O . LYS F 1 75 ? 35.454 -50.410 52.910 1.00 45.82 75 LYS F O 1
ATOM 12629 N N . MET F 1 76 ? 35.399 -48.303 52.072 1.00 47.84 76 MET F N 1
ATOM 12630 C CA . MET F 1 76 ? 36.081 -47.630 53.175 1.00 50.06 76 MET F CA 1
ATOM 12631 C C . MET F 1 76 ? 35.358 -47.961 54.506 1.00 56.59 76 MET F C 1
ATOM 12632 O O . MET F 1 76 ? 35.990 -48.082 55.577 1.00 54.71 76 MET F O 1
ATOM 12641 N N . LEU F 1 77 ? 34.006 -48.132 54.448 1.00 53.46 77 LEU F N 1
ATOM 12642 C CA . LEU F 1 77 ? 33.199 -48.413 55.613 1.00 50.80 77 LEU F CA 1
ATOM 12643 C C . LEU F 1 77 ? 33.140 -49.915 55.921 1.00 52.01 77 LEU F C 1
ATOM 12644 O O . LEU F 1 77 ? 32.506 -50.302 56.910 1.00 53.13 77 LEU F O 1
ATOM 12649 N N . ARG F 1 78 ? 33.762 -50.760 55.098 1.00 47.82 78 ARG F N 1
ATOM 12650 C CA . ARG F 1 78 ? 33.649 -52.211 55.196 1.00 51.95 78 ARG F CA 1
ATOM 12651 C C . ARG F 1 78 ? 32.177 -52.648 55.198 1.00 56.82 78 ARG F C 1
ATOM 12652 O O . ARG F 1 78 ? 31.790 -53.564 55.917 1.00 58.05 78 ARG F O 1
ATOM 12660 N N . MET F 1 79 ? 31.363 -51.998 54.357 1.00 53.54 79 MET F N 1
ATOM 12661 C CA . MET F 1 79 ? 29.951 -52.272 54.259 1.00 54.47 79 MET F CA 1
ATOM 12662 C C . MET F 1 79 ? 29.718 -53.097 52.988 1.00 53.83 79 MET F C 1
ATOM 12663 O O . MET F 1 79 ? 29.991 -52.594 51.916 1.00 52.49 79 MET F O 1
ATOM 12668 N N . LYS F 1 80 ? 29.247 -54.343 53.099 1.00 55.39 80 LYS F N 1
ATOM 12669 C CA . LYS F 1 80 ? 28.910 -55.149 51.931 1.00 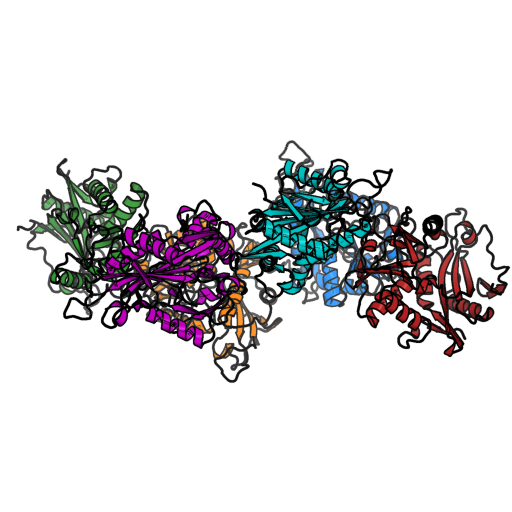58.75 80 LYS F CA 1
ATOM 12670 C C . LYS F 1 80 ? 27.514 -54.757 51.423 1.00 55.74 80 LYS F C 1
ATOM 12671 O O . LYS F 1 80 ? 26.560 -54.758 52.174 1.00 50.39 80 LYS F O 1
ATOM 12677 N N . LEU F 1 81 ? 27.413 -54.346 50.153 1.00 55.62 81 LEU F N 1
ATOM 12678 C CA . LEU F 1 81 ? 26.153 -54.003 49.520 1.00 55.11 81 LEU F CA 1
ATOM 12679 C C . LEU F 1 81 ? 25.224 -55.201 49.574 1.00 53.88 81 LEU F C 1
ATOM 12680 O O . LEU F 1 81 ? 25.624 -56.335 49.371 1.00 52.58 81 LEU F O 1
ATOM 12685 N N . SER F 1 82 ? 23.972 -54.903 49.889 1.00 54.99 82 SER F N 1
ATOM 12686 C CA . SER F 1 82 ? 22.943 -55.893 50.148 1.00 57.78 82 SER F CA 1
ATOM 12687 C C . SER F 1 82 ? 22.503 -56.526 48.835 1.00 56.81 82 SER F C 1
ATOM 12688 O O . SER F 1 82 ? 21.980 -57.640 48.839 1.00 57.76 82 SER F O 1
ATOM 12691 N N . MET F 1 83 ? 22.695 -55.782 47.747 1.00 54.29 83 MET F N 1
ATOM 12692 C CA . MET F 1 83 ? 22.404 -56.262 46.401 1.00 57.21 83 MET F CA 1
ATOM 12693 C C . MET F 1 83 ? 23.313 -55.478 45.459 1.00 55.52 83 MET F C 1
ATOM 12694 O O . MET F 1 83 ? 23.788 -54.392 45.821 1.00 52.25 83 MET F O 1
ATOM 12699 N N . PRO F 1 84 ? 23.575 -55.980 44.215 1.00 55.25 84 PRO F N 1
ATOM 12700 C CA . PRO F 1 84 ? 24.505 -55.284 43.323 1.00 53.88 84 PRO F CA 1
ATOM 12701 C C . PRO F 1 84 ? 23.940 -53.941 42.865 1.00 53.54 84 PRO F C 1
ATOM 12702 O O . PRO F 1 84 ? 22.717 -53.762 42.848 1.00 54.65 84 PRO F O 1
ATOM 12706 N N . ILE F 1 85 ? 24.812 -53.015 42.454 1.00 52.19 85 ILE F N 1
ATOM 12707 C CA . ILE F 1 85 ? 24.336 -51.685 42.100 1.00 53.59 85 ILE F CA 1
ATOM 12708 C C . ILE F 1 85 ? 23.343 -51.729 40.927 1.00 57.56 85 ILE F C 1
ATOM 12709 O O . ILE F 1 85 ? 22.418 -50.906 40.871 1.00 56.96 85 ILE F O 1
ATOM 12714 N N . ALA F 1 86 ? 23.522 -52.677 39.990 1.00 58.38 86 ALA F N 1
ATOM 12715 C CA . ALA F 1 86 ? 22.579 -52.865 38.899 1.00 60.55 86 ALA F CA 1
ATOM 12716 C C . ALA F 1 86 ? 21.143 -53.005 39.422 1.00 60.02 86 ALA F C 1
ATOM 12717 O O . ALA F 1 86 ? 20.215 -52.476 38.815 1.00 66.63 86 ALA F O 1
ATOM 12719 N N . ASP F 1 87 ? 20.955 -53.712 40.549 1.00 59.71 87 ASP F N 1
ATOM 12720 C CA . ASP F 1 87 ? 19.623 -53.946 41.122 1.00 57.91 87 ASP F CA 1
ATOM 12721 C C . ASP F 1 87 ? 19.080 -52.690 41.796 1.00 55.85 87 ASP F C 1
ATOM 12722 O O . ASP F 1 87 ? 17.868 -52.466 41.857 1.00 55.42 87 ASP F O 1
ATOM 12727 N N . ILE F 1 88 ? 19.996 -51.873 42.320 1.00 53.48 88 ILE F N 1
ATOM 12728 C CA . ILE F 1 88 ? 19.635 -50.616 42.944 1.00 52.48 88 ILE F CA 1
ATOM 12729 C C . ILE F 1 88 ? 19.118 -49.681 41.855 1.00 53.35 88 ILE F C 1
ATOM 12730 O O . ILE F 1 88 ? 18.103 -49.029 42.043 1.00 55.67 88 ILE F O 1
ATOM 12735 N N . ARG F 1 89 ? 19.824 -49.610 40.714 1.00 53.32 89 ARG F N 1
ATOM 12736 C CA . ARG F 1 89 ? 19.378 -48.882 39.533 1.00 54.31 89 ARG F CA 1
ATOM 12737 C C . ARG F 1 89 ? 17.929 -49.301 39.174 1.00 55.20 89 ARG F C 1
ATOM 12738 O O . ARG F 1 89 ? 17.056 -48.469 38.956 1.00 51.26 89 ARG F O 1
ATOM 12746 N N . GLN F 1 90 ? 17.679 -50.610 39.111 1.00 57.63 90 GLN F N 1
ATOM 12747 C CA . GLN F 1 90 ? 16.351 -51.124 38.856 1.00 59.95 90 GLN F CA 1
ATOM 12748 C C . GLN F 1 90 ? 15.365 -50.570 39.896 1.00 61.42 90 GLN F C 1
ATOM 12749 O O . GLN F 1 90 ? 14.260 -50.145 39.567 1.00 58.47 90 GLN F O 1
ATOM 12755 N N . GLY F 1 91 ? 15.790 -50.583 41.164 1.00 59.36 91 GLY F N 1
ATOM 12756 C CA . GLY F 1 91 ? 14.981 -50.045 42.238 1.00 54.40 91 GLY F CA 1
ATOM 12757 C C . GLY F 1 91 ? 14.588 -48.592 42.051 1.00 52.75 91 GLY F C 1
ATOM 12758 O O . GLY F 1 91 ? 13.427 -48.272 42.234 1.00 52.69 91 GLY F O 1
ATOM 12759 N N . VAL F 1 92 ? 15.536 -47.711 41.661 1.00 48.90 92 VAL F N 1
ATOM 12760 C CA . VAL F 1 92 ? 15.229 -46.316 41.396 1.00 47.88 92 VAL F CA 1
ATOM 12761 C C . VAL F 1 92 ? 14.086 -46.236 40.374 1.00 53.17 92 VAL F C 1
ATOM 12762 O O . VAL F 1 92 ? 13.138 -45.458 40.541 1.00 52.06 92 VAL F O 1
ATOM 12766 N N . LEU F 1 93 ? 14.162 -47.069 39.311 1.00 53.17 93 LEU F N 1
ATOM 12767 C CA . LEU F 1 93 ? 13.141 -47.058 38.311 1.00 55.18 93 LEU F CA 1
ATOM 12768 C C . LEU F 1 93 ? 11.810 -47.520 38.923 1.00 59.01 93 LEU F C 1
ATOM 12769 O O . LEU F 1 93 ? 10.778 -46.858 38.720 1.00 57.47 93 LEU F O 1
ATOM 12774 N N . GLU F 1 94 ? 11.829 -48.657 39.634 1.00 60.29 94 GLU F N 1
ATOM 12775 C CA . GLU F 1 94 ? 10.614 -49.210 40.176 1.00 60.60 94 GLU F CA 1
ATOM 12776 C C . GLU F 1 94 ? 9.923 -48.124 41.007 1.00 60.12 94 GLU F C 1
ATOM 12777 O O . GLU F 1 94 ? 8.693 -47.924 40.946 1.00 60.40 94 GLU F O 1
ATOM 12783 N N . LEU F 1 95 ? 10.724 -47.394 41.765 1.00 54.41 95 LEU F N 1
ATOM 12784 C CA . LEU F 1 95 ? 10.167 -46.452 42.714 1.00 54.44 95 LEU F CA 1
ATOM 12785 C C . LEU F 1 95 ? 9.602 -45.229 41.997 1.00 55.07 95 LEU F C 1
ATOM 12786 O O . LEU F 1 95 ? 8.519 -44.774 42.314 1.00 55.07 95 LEU F O 1
ATOM 12791 N N . LEU F 1 96 ? 10.335 -44.687 41.039 1.00 54.49 96 LEU F N 1
ATOM 12792 C CA . LEU F 1 96 ? 9.817 -43.529 40.344 1.00 56.02 96 LEU F CA 1
ATOM 12793 C C . LEU F 1 96 ? 8.485 -43.889 39.685 1.00 59.77 96 LEU F C 1
ATOM 12794 O O . LEU F 1 96 ? 7.577 -43.079 39.682 1.00 59.17 96 LEU F O 1
ATOM 12799 N N . ARG F 1 97 ? 8.365 -45.130 39.183 1.00 60.56 97 ARG F N 1
ATOM 12800 C CA . ARG F 1 97 ? 7.208 -45.581 38.434 1.00 61.61 97 ARG F CA 1
ATOM 12801 C C . ARG F 1 97 ? 6.033 -45.849 39.357 1.00 63.24 97 ARG F C 1
ATOM 12802 O O . ARG F 1 97 ? 4.909 -45.460 39.022 1.00 63.68 97 ARG F O 1
ATOM 12810 N N . ALA F 1 98 ? 6.299 -46.505 40.497 1.00 62.49 98 ALA F N 1
ATOM 12811 C CA . ALA F 1 98 ? 5.229 -46.827 41.428 1.00 62.03 98 ALA F CA 1
ATOM 12812 C C . ALA F 1 98 ? 4.560 -45.521 41.880 1.00 63.16 98 ALA F C 1
ATOM 12813 O O . ALA F 1 98 ? 3.347 -45.449 42.081 1.00 62.88 98 ALA F O 1
ATOM 12815 N N . ASN F 1 99 ? 5.363 -44.454 42.027 1.00 62.00 99 ASN F N 1
ATOM 12816 C CA . ASN F 1 99 ? 4.809 -43.197 42.501 1.00 60.44 99 ASN F CA 1
ATOM 12817 C C . ASN F 1 99 ? 4.191 -42.374 41.381 1.00 61.05 99 ASN F C 1
ATOM 12818 O O . ASN F 1 99 ? 3.587 -41.376 41.688 1.00 61.19 99 ASN F O 1
ATOM 12823 N N . GLU F 1 100 ? 4.379 -42.759 40.107 1.00 60.40 100 GLU F N 1
ATOM 12824 C CA . GLU F 1 100 ? 3.787 -42.075 38.971 1.00 62.00 100 GLU F CA 1
ATOM 12825 C C . GLU F 1 100 ? 4.161 -40.591 38.962 1.00 61.46 100 GLU F C 1
ATOM 12826 O O . GLU F 1 100 ? 3.331 -39.730 38.677 1.00 61.78 100 GLU F O 1
ATOM 12832 N N . PHE F 1 101 ? 5.437 -40.287 39.225 1.00 60.58 101 PHE F N 1
ATOM 12833 C CA . PHE F 1 101 ? 5.880 -38.903 39.321 1.00 61.08 101 PHE F CA 1
ATOM 12834 C C . PHE F 1 101 ? 5.828 -38.173 37.984 1.00 62.49 101 PHE F C 1
ATOM 12835 O O . PHE F 1 101 ? 6.374 -38.667 36.993 1.00 62.48 101 PHE F O 1
ATOM 12843 N N . ARG F 1 102 ? 5.195 -36.995 37.978 1.00 63.04 102 ARG F N 1
ATOM 12844 C CA . ARG F 1 102 ? 5.085 -36.227 36.740 1.00 67.84 102 ARG F CA 1
ATOM 12845 C C . ARG F 1 102 ? 5.674 -34.834 36.969 1.00 68.96 102 ARG F C 1
ATOM 12846 O O . ARG F 1 102 ? 5.145 -33.821 36.481 1.00 76.12 102 ARG F O 1
ATOM 12848 N N . SER F 1 103 ? 6.796 -34.783 37.700 1.00 65.01 103 SER F N 1
ATOM 12849 C CA . SER F 1 103 ? 7.492 -33.531 37.948 1.00 62.21 103 SER F CA 1
ATOM 12850 C C . SER F 1 103 ? 8.887 -33.852 38.473 1.00 60.45 103 SER F C 1
ATOM 12851 O O . SER F 1 103 ? 9.190 -35.015 38.737 1.00 58.62 103 SER F O 1
ATOM 12854 N N . ASP F 1 104 ? 9.723 -32.812 38.653 1.00 58.85 104 ASP F N 1
ATOM 12855 C CA . ASP F 1 104 ? 11.017 -32.976 39.285 1.00 58.80 104 ASP F CA 1
ATOM 12856 C C . ASP F 1 104 ? 10.884 -33.820 40.560 1.00 57.28 104 ASP F C 1
ATOM 12857 O O . ASP F 1 104 ? 9.841 -33.797 41.200 1.00 59.17 104 ASP F O 1
ATOM 12862 N N . VAL F 1 105 ? 11.903 -34.641 40.842 1.00 52.86 105 VAL F N 1
ATOM 12863 C CA . VAL F 1 105 ? 11.919 -35.553 41.966 1.00 52.34 105 VAL F CA 1
ATOM 12864 C C . VAL F 1 105 ? 13.322 -35.484 42.590 1.00 54.91 105 VAL F C 1
ATOM 12865 O O . VAL F 1 105 ? 14.343 -35.432 41.884 1.00 55.77 105 VAL F O 1
ATOM 12869 N N . HIS F 1 106 ? 13.350 -35.405 43.924 1.00 54.92 106 HIS F N 1
ATOM 12870 C CA . HIS F 1 106 ? 14.553 -35.631 44.685 1.00 54.10 106 HIS F CA 1
ATOM 12871 C C . HIS F 1 106 ? 14.495 -37.039 45.274 1.00 51.34 106 HIS F C 1
ATOM 12872 O O . HIS F 1 106 ? 13.490 -37.436 45.853 1.00 54.99 106 HIS F O 1
ATOM 12879 N N . LEU F 1 107 ? 15.571 -37.795 45.118 1.00 47.85 107 LEU F N 1
ATOM 12880 C CA . LEU F 1 107 ? 15.660 -39.180 45.550 1.00 47.74 107 LEU F CA 1
ATOM 12881 C C . LEU F 1 107 ? 16.775 -39.314 46.578 1.00 46.60 107 LEU F C 1
ATOM 12882 O O . LEU F 1 107 ? 17.827 -38.690 46.408 1.00 49.41 107 LEU F O 1
ATOM 12887 N N . TYR F 1 108 ? 16.548 -40.173 47.583 1.00 44.62 108 TYR F N 1
ATOM 12888 C CA . TYR F 1 108 ? 17.663 -40.651 48.379 1.00 43.55 108 TYR F CA 1
ATOM 12889 C C . TYR F 1 108 ? 17.829 -42.128 48.134 1.00 43.13 108 TYR F C 1
ATOM 12890 O O . TYR F 1 108 ? 16.871 -42.871 48.321 1.00 42.85 108 TYR F O 1
ATOM 12899 N N . VAL F 1 109 ? 19.052 -42.527 47.765 1.00 43.45 109 VAL F N 1
ATOM 12900 C CA . VAL F 1 109 ? 19.321 -43.947 47.654 1.00 47.24 109 VAL F CA 1
ATOM 12901 C C . VAL F 1 109 ? 20.372 -44.310 48.675 1.00 47.46 109 VAL F C 1
ATOM 12902 O O . VAL F 1 109 ? 21.388 -43.621 48.790 1.00 50.67 109 VAL F O 1
ATOM 12906 N N . ALA F 1 110 ? 20.033 -45.298 49.517 1.00 46.25 110 ALA F N 1
ATOM 12907 C CA . ALA F 1 110 ? 20.781 -45.549 50.733 1.00 42.66 110 ALA F CA 1
ATOM 12908 C C . ALA F 1 110 ? 21.165 -47.017 50.866 1.00 42.67 110 ALA F C 1
ATOM 12909 O O . ALA F 1 110 ? 20.378 -47.930 50.616 1.00 45.25 110 ALA F O 1
ATOM 12911 N N . SER F 1 111 ? 22.394 -47.230 51.284 1.00 42.81 111 SER F N 1
ATOM 12912 C CA . SER F 1 111 ? 22.874 -48.521 51.750 1.00 45.12 111 SER F CA 1
ATOM 12913 C C . SER F 1 111 ? 23.205 -48.390 53.239 1.00 43.82 111 SER F C 1
ATOM 12914 O O . SER F 1 111 ? 24.081 -47.571 53.600 1.00 43.67 111 SER F O 1
ATOM 12917 N N . TYR F 1 112 ? 22.556 -49.217 54.065 1.00 43.08 112 TYR F N 1
ATOM 12918 C CA . TYR F 1 112 ? 22.510 -48.953 55.501 1.00 42.95 112 TYR F CA 1
ATOM 12919 C C . TYR F 1 112 ? 22.918 -50.207 56.284 1.00 43.53 112 TYR F C 1
ATOM 12920 O O . TYR F 1 112 ? 22.697 -51.322 55.824 1.00 44.38 112 TYR F O 1
ATOM 12929 N N . PHE F 1 113 ? 23.497 -50.005 57.486 1.00 43.16 113 PHE F N 1
ATOM 12930 C CA . PHE F 1 113 ? 23.798 -51.107 58.374 1.00 43.86 113 PHE F CA 1
ATOM 12931 C C . PHE F 1 113 ? 22.547 -51.448 59.209 1.00 46.71 113 PHE F C 1
ATOM 12932 O O . PHE F 1 113 ? 21.853 -50.558 59.704 1.00 44.07 113 PHE F O 1
ATOM 12940 N N . GLY F 1 114 ? 22.279 -52.743 59.380 1.00 49.42 114 GLY F N 1
ATOM 12941 C CA . GLY F 1 114 ? 21.106 -53.222 60.124 1.00 51.58 114 GLY F CA 1
ATOM 12942 C C . GLY F 1 114 ? 21.406 -53.563 61.581 1.00 55.00 114 GLY F C 1
ATOM 12943 O O . GLY F 1 114 ? 22.020 -52.770 62.286 1.00 55.28 114 GLY F O 1
ATOM 12944 N N . ILE F 1 115 ? 20.926 -54.726 62.040 1.00 58.39 115 ILE F N 1
ATOM 12945 C CA . ILE F 1 115 ? 21.027 -55.239 63.401 1.00 61.21 115 ILE F CA 1
ATOM 12946 C C . ILE F 1 115 ? 22.470 -55.669 63.578 1.00 63.66 115 ILE F C 1
ATOM 12947 O O . ILE F 1 115 ? 23.058 -56.162 62.647 1.00 64.75 115 ILE F O 1
ATOM 12952 N N . ASN F 1 116 ? 23.020 -55.489 64.774 1.00 67.41 116 ASN F N 1
ATOM 12953 C CA . ASN F 1 116 ? 24.382 -55.802 65.105 1.00 67.25 116 ASN F CA 1
ATOM 12954 C C . ASN F 1 116 ? 24.610 -57.304 65.182 1.00 71.41 116 ASN F C 1
ATOM 12955 O O . ASN F 1 116 ? 23.864 -58.003 65.834 1.00 69.70 116 ASN F O 1
ATOM 12960 N N . HIS F 1 117 ? 25.736 -57.738 64.598 1.00 78.81 117 HIS F N 1
ATOM 12961 C CA . HIS F 1 117 ? 26.097 -59.142 64.465 1.00 86.11 117 HIS F CA 1
ATOM 12962 C C . HIS F 1 117 ? 27.298 -59.434 65.363 1.00 94.80 117 HIS F C 1
ATOM 12963 O O . HIS F 1 117 ? 27.802 -60.566 65.365 1.00 106.09 117 HIS F O 1
ATOM 12965 N N . ASP F 1 118 ? 27.718 -58.428 66.153 1.00 91.58 118 ASP F N 1
ATOM 12966 C CA . ASP F 1 118 ? 28.836 -58.555 67.075 1.00 82.78 118 ASP F CA 1
ATOM 12967 C C . ASP F 1 118 ? 28.475 -57.956 68.441 1.00 78.19 118 ASP F C 1
ATOM 12968 O O . ASP F 1 118 ? 27.747 -56.976 68.515 1.00 75.55 118 ASP F O 1
ATOM 12973 N N . PRO F 1 119 ? 29.016 -58.490 69.559 1.00 75.34 119 PRO F N 1
ATOM 12974 C CA . PRO F 1 119 ? 28.897 -57.869 70.876 1.00 73.99 119 PRO F CA 1
ATOM 12975 C C . PRO F 1 119 ? 29.339 -56.409 70.964 1.00 73.33 119 PRO F C 1
ATOM 12976 O O . PRO F 1 119 ? 28.796 -55.647 71.752 1.00 73.69 119 PRO F O 1
ATOM 12980 N N . ASP F 1 120 ? 30.316 -55.997 70.158 1.00 69.61 120 ASP F N 1
ATOM 12981 C CA . ASP F 1 120 ? 30.819 -54.626 70.198 1.00 69.50 120 ASP F CA 1
ATOM 12982 C C . ASP F 1 120 ? 29.934 -53.700 69.347 1.00 67.93 120 ASP F C 1
ATOM 12983 O O . ASP F 1 120 ? 29.837 -53.862 68.140 1.00 67.76 120 ASP F O 1
ATOM 12988 N N . PRO F 1 121 ? 29.246 -52.685 69.917 1.00 67.77 121 PRO F N 1
ATOM 12989 C CA . PRO F 1 121 ? 28.283 -51.871 69.158 1.00 64.19 121 PRO F CA 1
ATOM 12990 C C . PRO F 1 121 ? 28.920 -50.867 68.198 1.00 64.20 121 PRO F C 1
ATOM 12991 O O . PRO F 1 121 ? 28.233 -50.253 67.372 1.00 59.26 121 PRO F O 1
ATOM 12995 N N . LEU F 1 122 ? 30.250 -50.728 68.291 1.00 65.48 122 LEU F N 1
ATOM 12996 C CA . LEU F 1 122 ? 30.928 -49.806 67.404 1.00 64.80 122 LEU F CA 1
ATOM 12997 C C . LEU F 1 122 ? 31.505 -50.488 66.157 1.00 65.85 122 LEU F C 1
ATOM 12998 O O . LEU F 1 122 ? 32.144 -49.814 65.368 1.00 72.88 122 LEU F O 1
ATOM 13003 N N . PHE F 1 123 ? 31.301 -51.802 66.009 1.00 62.57 123 PHE F N 1
ATOM 13004 C CA . PHE F 1 123 ? 31.867 -52.574 64.927 1.00 63.70 123 PHE F CA 1
ATOM 13005 C C . PHE F 1 123 ? 30.794 -52.749 63.867 1.00 60.51 123 PHE F C 1
ATOM 13006 O O . PHE F 1 123 ? 29.644 -52.972 64.184 1.00 64.05 123 PHE F O 1
ATOM 13014 N N . PRO F 1 124 ? 31.123 -52.660 62.558 1.00 57.90 124 PRO F N 1
ATOM 13015 C CA . PRO F 1 124 ? 30.067 -52.703 61.543 1.00 55.80 124 PRO F CA 1
ATOM 13016 C C . PRO F 1 124 ? 29.533 -54.126 61.401 1.00 55.35 124 PRO F C 1
ATOM 13017 O O . PRO F 1 124 ? 30.203 -55.088 61.733 1.00 63.69 124 PRO F O 1
ATOM 13021 N N . THR F 1 125 ? 28.286 -54.261 60.973 1.00 53.87 125 THR F N 1
ATOM 13022 C CA . THR F 1 125 ? 27.598 -55.540 60.918 1.00 53.13 125 THR F CA 1
ATOM 13023 C C . THR F 1 125 ? 27.556 -55.948 59.454 1.00 53.76 125 THR F C 1
ATOM 13024 O O . THR F 1 125 ? 27.537 -55.052 58.625 1.00 51.70 125 THR F O 1
ATOM 13028 N N . ASP F 1 126 ? 27.417 -57.244 59.183 1.00 56.33 126 ASP F N 1
ATOM 13029 C CA . ASP F 1 126 ? 27.182 -57.720 57.834 1.00 60.33 126 ASP F CA 1
ATOM 13030 C C . ASP F 1 126 ? 25.688 -57.749 57.508 1.00 61.22 126 ASP F C 1
ATOM 13031 O O . ASP F 1 126 ? 25.354 -58.011 56.364 1.00 59.04 126 ASP F O 1
ATOM 13036 N N . ASP F 1 127 ? 24.802 -57.486 58.490 1.00 60.40 127 ASP F N 1
ATOM 13037 C CA . ASP F 1 127 ? 23.400 -57.300 58.144 1.00 59.06 127 ASP F CA 1
ATOM 13038 C C . ASP F 1 127 ? 23.222 -55.920 57.527 1.00 55.09 127 ASP F C 1
ATOM 13039 O O . ASP F 1 127 ? 23.310 -54.908 58.221 1.00 53.79 127 ASP F O 1
ATOM 13044 N N . THR F 1 128 ? 22.960 -55.933 56.213 1.00 52.66 128 THR F N 1
ATOM 13045 C CA . THR F 1 128 ? 22.932 -54.747 55.378 1.00 50.59 128 THR F CA 1
ATOM 13046 C C . THR F 1 128 ? 21.615 -54.718 54.596 1.00 51.30 128 THR F C 1
ATOM 13047 O O . THR F 1 128 ? 21.097 -55.785 54.239 1.00 52.84 128 THR F O 1
ATOM 13051 N N . GLY F 1 129 ? 21.097 -53.514 54.314 1.00 49.21 129 GLY F N 1
ATOM 13052 C CA . GLY F 1 129 ? 19.993 -53.334 53.380 1.00 48.51 129 GLY F CA 1
ATOM 13053 C C . GLY F 1 129 ? 20.166 -52.124 52.451 1.00 47.44 129 GLY F C 1
ATOM 13054 O O . GLY F 1 129 ? 21.205 -51.459 52.456 1.00 48.33 129 GLY F O 1
ATOM 13055 N N . VAL F 1 130 ? 19.137 -51.867 51.623 1.00 45.52 130 VAL F N 1
ATOM 13056 C CA . VAL F 1 130 ? 19.104 -50.696 50.759 1.00 44.31 130 VAL F CA 1
ATOM 13057 C C . VAL F 1 130 ? 17.691 -50.146 50.741 1.00 44.31 130 VAL F C 1
ATOM 13058 O O . VAL F 1 130 ? 16.732 -50.880 50.872 1.00 45.52 130 VAL F O 1
ATOM 13062 N N . TYR F 1 131 ? 17.565 -48.840 50.575 1.00 43.03 131 TYR F N 1
ATOM 13063 C CA . TYR F 1 131 ? 16.259 -48.303 50.328 1.00 44.82 131 TYR F CA 1
ATOM 13064 C C . TYR F 1 131 ? 16.430 -47.095 49.419 1.00 46.66 131 TYR F C 1
ATOM 13065 O O . TYR F 1 131 ? 17.540 -46.545 49.251 1.00 43.30 131 TYR F O 1
ATOM 13074 N N . VAL F 1 132 ? 15.279 -46.704 48.850 1.00 47.26 132 VAL F N 1
ATOM 13075 C CA . VAL F 1 132 ? 15.174 -45.563 47.977 1.00 47.67 132 VAL F CA 1
ATOM 13076 C C . VAL F 1 132 ? 13.891 -44.832 48.334 1.00 51.01 132 VAL F C 1
ATOM 13077 O O . VAL F 1 132 ? 12.814 -45.427 48.439 1.00 54.97 132 VAL F O 1
ATOM 13081 N N . THR F 1 133 ? 14.005 -43.525 48.386 1.00 51.72 133 THR F N 1
ATOM 13082 C CA . THR F 1 133 ? 12.965 -42.599 48.764 1.00 55.15 133 THR F CA 1
ATOM 13083 C C . THR F 1 133 ? 12.909 -41.573 47.645 1.00 54.71 133 THR F C 1
ATOM 13084 O O . THR F 1 133 ? 13.976 -41.173 47.137 1.00 58.22 133 THR F O 1
ATOM 13088 N N . GLY F 1 134 ? 11.709 -41.106 47.322 1.00 53.46 134 GLY F N 1
ATOM 13089 C CA . GLY F 1 134 ? 11.641 -39.954 46.444 1.00 52.88 134 GLY F CA 1
ATOM 13090 C C . GLY F 1 134 ? 10.456 -39.086 46.784 1.00 54.24 134 GLY F C 1
ATOM 13091 O O . GLY F 1 134 ? 9.401 -39.623 47.171 1.00 55.71 134 GLY F O 1
ATOM 13092 N N . THR F 1 135 ? 10.635 -37.768 46.615 1.00 54.73 135 THR F N 1
ATOM 13093 C CA . THR F 1 135 ? 9.532 -36.830 46.788 1.00 58.84 135 THR F CA 1
ATOM 13094 C C . THR F 1 135 ? 9.553 -35.828 45.634 1.00 59.90 135 THR F C 1
ATOM 13095 O O . THR F 1 135 ? 10.617 -35.506 45.103 1.00 61.07 135 THR F O 1
ATOM 13099 N N . ALA F 1 136 ? 8.365 -35.347 45.246 1.00 61.39 136 ALA F N 1
ATOM 13100 C CA . ALA F 1 136 ? 8.285 -34.280 44.263 1.00 62.66 136 ALA F CA 1
ATOM 13101 C C . ALA F 1 136 ? 8.904 -33.031 44.876 1.00 62.90 136 ALA F C 1
ATOM 13102 O O . ALA F 1 136 ? 8.773 -32.816 46.069 1.00 65.05 136 ALA F O 1
ATOM 13104 N N . VAL F 1 137 ? 9.630 -32.253 44.077 1.00 66.73 137 VAL F N 1
ATOM 13105 C CA . VAL F 1 137 ? 10.195 -30.960 44.463 1.00 70.43 137 VAL F CA 1
ATOM 13106 C C . VAL F 1 137 ? 10.000 -29.986 43.298 1.00 74.19 137 VAL F C 1
ATOM 13107 O O . VAL F 1 137 ? 9.754 -30.426 42.156 1.00 80.47 137 VAL F O 1
ATOM 13111 N N . SER F 1 138 ? 10.149 -28.678 43.560 1.00 74.45 138 SER F N 1
ATOM 13112 C CA . SER F 1 138 ? 10.251 -27.786 42.421 1.00 79.36 138 SER F CA 1
ATOM 13113 C C . SER F 1 138 ? 11.385 -26.798 42.632 1.00 82.26 138 SER F C 1
ATOM 13114 O O . SER F 1 138 ? 11.944 -26.723 43.714 1.00 81.86 138 SER F O 1
ATOM 13117 N N . ARG F 1 139 ? 11.735 -26.065 41.574 1.00 87.96 139 ARG F N 1
ATOM 13118 C CA . ARG F 1 139 ? 12.895 -25.183 41.607 1.00 87.36 139 ARG F CA 1
ATOM 13119 C C . ARG F 1 139 ? 12.607 -23.999 42.529 1.00 86.72 139 ARG F C 1
ATOM 13120 O O . ARG F 1 139 ? 11.564 -23.359 42.427 1.00 89.86 139 ARG F O 1
ATOM 13128 N N . LEU F 1 140 ? 13.542 -23.723 43.450 1.00 87.82 140 LEU F N 1
ATOM 13129 C CA . LEU F 1 140 ? 13.430 -22.552 44.305 1.00 89.79 140 LEU F CA 1
ATOM 13130 C C . LEU F 1 140 ? 13.610 -21.291 43.458 1.00 88.25 140 LEU F C 1
ATOM 13131 O O . LEU F 1 140 ? 14.507 -21.259 42.618 1.00 95.40 140 LEU F O 1
ATOM 13136 N N . PRO F 1 141 ? 12.822 -20.209 43.662 1.00 84.63 141 PRO F N 1
ATOM 13137 C CA . PRO F 1 141 ? 13.130 -18.911 43.047 1.00 85.01 141 PRO F CA 1
ATOM 13138 C C . PRO F 1 141 ? 14.495 -18.306 43.415 1.00 78.92 141 PRO F C 1
ATOM 13139 O O . PRO F 1 141 ? 14.942 -17.363 42.769 1.00 79.85 141 PRO F O 1
ATOM 13143 N N . LEU F 1 142 ? 15.168 -18.859 44.436 1.00 75.17 142 LEU F N 1
ATOM 13144 C CA . LEU F 1 142 ? 16.497 -18.417 44.860 1.00 73.15 142 LEU F CA 1
ATOM 13145 C C . LEU F 1 142 ? 17.562 -18.690 43.788 1.00 75.13 142 LEU F C 1
ATOM 13146 O O . LEU F 1 142 ? 18.563 -17.989 43.719 1.00 74.11 142 LEU F O 1
ATOM 13151 N N . VAL F 1 143 ? 17.338 -19.714 42.952 1.00 75.05 143 VAL F N 1
ATOM 13152 C CA . VAL F 1 143 ? 18.176 -20.037 41.811 1.00 76.91 143 VAL F CA 1
ATOM 13153 C C . VAL F 1 143 ? 18.271 -18.820 40.877 1.00 78.55 143 VAL F C 1
ATOM 13154 O O . VAL F 1 143 ? 19.332 -18.483 40.352 1.00 76.52 143 VAL F O 1
ATOM 13158 N N . HIS F 1 144 ? 17.161 -18.103 40.697 1.00 79.41 144 HIS F N 1
ATOM 13159 C CA . HIS F 1 144 ? 17.184 -16.873 39.912 1.00 80.95 144 HIS F CA 1
ATOM 13160 C C . HIS F 1 144 ? 17.708 -15.663 40.701 1.00 75.58 144 HIS F C 1
ATOM 13161 O O . HIS F 1 144 ? 18.408 -14.832 40.140 1.00 74.82 144 HIS F O 1
ATOM 13168 N N . THR F 1 145 ? 17.369 -15.554 41.987 1.00 71.93 145 THR F N 1
ATOM 13169 C CA . THR F 1 145 ? 17.553 -14.355 42.793 1.00 71.92 145 THR F CA 1
ATOM 13170 C C . THR F 1 145 ? 18.998 -14.248 43.302 1.00 71.66 145 THR F C 1
ATOM 13171 O O . THR F 1 145 ? 19.548 -13.160 43.415 1.00 74.87 145 THR F O 1
ATOM 13175 N N . GLY F 1 146 ? 19.585 -15.382 43.669 1.00 64.52 146 GLY F N 1
ATOM 13176 C CA . GLY F 1 146 ? 20.794 -15.370 44.472 1.00 63.16 146 GLY F CA 1
ATOM 13177 C C . GLY F 1 146 ? 20.490 -15.380 45.981 1.00 61.74 146 GLY F C 1
ATOM 13178 O O . GLY F 1 146 ? 19.407 -14.977 46.428 1.00 64.01 146 GLY F O 1
ATOM 13179 N N . ILE F 1 147 ? 21.480 -15.802 46.769 1.00 53.75 147 ILE F N 1
ATOM 13180 C CA . ILE F 1 147 ? 21.282 -16.008 48.197 1.00 50.68 147 ILE F CA 1
ATOM 13181 C C . ILE F 1 147 ? 22.366 -15.251 48.960 1.00 49.44 147 ILE F C 1
ATOM 13182 O O . ILE F 1 147 ? 23.406 -14.895 48.385 1.00 49.52 147 ILE F O 1
ATOM 13187 N N . SER F 1 148 ? 22.094 -15.016 50.257 1.00 49.84 148 SER F N 1
ATOM 13188 C CA . SER F 1 148 ? 23.097 -14.509 51.192 1.00 49.75 148 SER F CA 1
ATOM 13189 C C . SER F 1 148 ? 23.788 -15.675 51.904 1.00 47.13 148 SER F C 1
ATOM 13190 O O . SER F 1 148 ? 23.134 -16.662 52.243 1.00 50.17 148 SER F O 1
ATOM 13193 N N . ALA F 1 149 ? 25.103 -15.594 52.079 1.00 46.36 149 ALA F N 1
ATOM 13194 C CA . ALA F 1 149 ? 25.845 -16.550 52.905 1.00 46.25 149 ALA F CA 1
ATOM 13195 C C . ALA F 1 149 ? 26.664 -15.812 53.953 1.00 44.67 149 ALA F C 1
ATOM 13196 O O . ALA F 1 149 ? 26.969 -14.630 53.756 1.00 44.61 149 ALA F O 1
ATOM 13198 N N . CYS F 1 150 ? 27.033 -16.516 55.043 1.00 43.86 150 CYS F N 1
ATOM 13199 C CA . CYS F 1 150 ? 27.935 -15.934 56.062 1.00 42.29 150 CYS F CA 1
ATOM 13200 C C . CYS F 1 150 ? 29.077 -16.926 56.209 1.00 41.09 150 CYS F C 1
ATOM 13201 O O . CYS F 1 150 ? 28.892 -18.098 55.855 1.00 41.40 150 CYS F O 1
ATOM 13204 N N . MET F 1 151 ? 30.262 -16.474 56.655 1.00 41.39 151 MET F N 1
ATOM 13205 C CA . MET F 1 151 ? 31.304 -17.414 57.092 1.00 40.99 151 MET F CA 1
ATOM 13206 C C . MET F 1 151 ? 30.867 -18.058 58.419 1.00 39.49 151 MET F C 1
ATOM 13207 O O . MET F 1 151 ? 30.269 -17.386 59.254 1.00 41.97 151 MET F O 1
ATOM 13212 N N . SER F 1 152 ? 31.126 -19.368 58.583 1.00 36.86 152 SER F N 1
ATOM 13213 C CA . SER F 1 152 ? 30.676 -20.110 59.753 1.00 37.12 152 SER F CA 1
ATOM 13214 C C . SER F 1 152 ? 31.639 -19.875 60.916 1.00 38.70 152 SER F C 1
ATOM 13215 O O . SER F 1 152 ? 32.845 -19.756 60.677 1.00 35.62 152 SER F O 1
ATOM 13218 N N . SER F 1 153 ? 31.103 -19.910 62.162 1.00 39.13 153 SER F N 1
ATOM 13219 C CA . SER F 1 153 ? 31.979 -20.029 63.326 1.00 41.77 153 SER F CA 1
ATOM 13220 C C . SER F 1 153 ? 32.485 -21.469 63.507 1.00 43.08 153 SER F C 1
ATOM 13221 O O . SER F 1 153 ? 33.445 -21.679 64.209 1.00 42.65 153 SER F O 1
ATOM 13224 N N . TRP F 1 154 ? 31.816 -22.466 62.888 1.00 42.32 154 TRP F N 1
ATOM 13225 C CA . TRP F 1 154 ? 32.186 -23.869 62.982 1.00 39.12 154 TRP F CA 1
ATOM 13226 C C . TRP F 1 154 ? 33.220 -24.214 61.915 1.00 39.41 154 TRP F C 1
ATOM 13227 O O . TRP F 1 154 ? 33.215 -23.695 60.791 1.00 39.73 154 TRP F O 1
ATOM 13238 N N . ARG F 1 155 ? 34.094 -25.154 62.241 1.00 39.83 155 ARG F N 1
ATOM 13239 C CA . ARG F 1 155 ? 35.151 -25.579 61.328 1.00 38.61 155 ARG F CA 1
ATOM 13240 C C . ARG F 1 155 ? 34.726 -26.914 60.747 1.00 38.47 155 ARG F C 1
ATOM 13241 O O . ARG F 1 155 ? 34.018 -27.698 61.398 1.00 39.84 155 ARG F O 1
ATOM 13249 N N . ARG F 1 156 ? 35.101 -27.128 59.483 1.00 36.73 156 ARG F N 1
ATOM 13250 C CA . ARG F 1 156 ? 34.725 -28.319 58.754 1.00 38.23 156 ARG F CA 1
ATOM 13251 C C . ARG F 1 156 ? 35.408 -29.538 59.400 1.00 39.39 156 ARG F C 1
ATOM 13252 O O . ARG F 1 156 ? 36.560 -29.522 59.752 1.00 35.65 156 ARG F O 1
ATOM 13260 N N . ILE F 1 157 ? 34.710 -30.656 59.464 1.00 41.22 157 ILE F N 1
ATOM 13261 C CA . ILE F 1 157 ? 35.311 -31.919 59.836 1.00 40.13 157 ILE F CA 1
ATOM 13262 C C . ILE F 1 157 ? 36.463 -32.257 58.860 1.00 38.01 157 ILE F C 1
ATOM 13263 O O . ILE F 1 157 ? 36.541 -31.789 57.769 1.00 39.17 157 ILE F O 1
ATOM 13268 N N . SER F 1 158 ? 37.385 -33.110 59.220 1.00 37.41 158 SER F N 1
ATOM 13269 C CA . SER F 1 158 ? 38.663 -33.366 58.564 1.00 40.14 158 SER F CA 1
ATOM 13270 C C . SER F 1 158 ? 38.690 -34.776 58.069 1.00 41.13 158 SER F C 1
ATOM 13271 O O . SER F 1 158 ? 38.161 -35.657 58.755 1.00 42.38 158 SER F O 1
ATOM 13274 N N . ASP F 1 159 ? 39.397 -35.001 56.943 1.00 39.43 159 ASP F N 1
ATOM 13275 C CA . ASP F 1 159 ? 39.587 -36.299 56.331 1.00 36.87 159 ASP F CA 1
ATOM 13276 C C . ASP F 1 159 ? 40.019 -37.358 57.347 1.00 36.88 159 ASP F C 1
ATOM 13277 O O . ASP F 1 159 ? 39.471 -38.440 57.334 1.00 40.96 159 ASP F O 1
ATOM 13282 N N . ASP F 1 160 ? 41.058 -37.111 58.156 1.00 36.19 160 ASP F N 1
ATOM 13283 C CA . ASP F 1 160 ? 41.541 -38.179 59.024 1.00 38.22 160 ASP F CA 1
ATOM 13284 C C . ASP F 1 160 ? 40.879 -38.152 60.405 1.00 40.87 160 ASP F C 1
ATOM 13285 O O . ASP F 1 160 ? 41.418 -38.667 61.392 1.00 40.16 160 ASP F O 1
ATOM 13290 N N . SER F 1 161 ? 39.640 -37.667 60.424 1.00 40.38 161 SER F N 1
ATOM 13291 C CA . SER F 1 161 ? 38.839 -37.625 61.623 1.00 41.42 161 SER F CA 1
ATOM 13292 C C . SER F 1 161 ? 37.442 -38.201 61.346 1.00 41.19 161 SER F C 1
ATOM 13293 O O . SER F 1 161 ? 37.068 -39.259 61.817 1.00 40.59 161 SER F O 1
ATOM 13296 N N . VAL F 1 162 ? 36.673 -37.510 60.523 1.00 40.50 162 VAL F N 1
ATOM 13297 C CA . VAL F 1 162 ? 35.416 -38.013 59.995 1.00 39.96 162 VAL F CA 1
ATOM 13298 C C . VAL F 1 162 ? 35.367 -37.562 58.543 1.00 38.13 162 VAL F C 1
ATOM 13299 O O . VAL F 1 162 ? 35.007 -36.414 58.299 1.00 36.64 162 VAL F O 1
ATOM 13303 N N . PRO F 1 163 ? 35.743 -38.405 57.554 1.00 39.67 163 PRO F N 1
ATOM 13304 C CA . PRO F 1 163 ? 35.971 -37.916 56.170 1.00 38.45 163 PRO F CA 1
ATOM 13305 C C . PRO F 1 163 ? 34.794 -37.307 55.451 1.00 36.55 163 PRO F C 1
ATOM 13306 O O . PRO F 1 163 ? 33.800 -37.958 55.216 1.00 37.92 163 PRO F O 1
ATOM 13310 N N . PRO F 1 164 ? 34.789 -36.006 55.162 1.00 37.43 164 PRO F N 1
ATOM 13311 C CA . PRO F 1 164 ? 33.655 -35.402 54.477 1.00 39.02 164 PRO F CA 1
ATOM 13312 C C . PRO F 1 164 ? 33.525 -35.954 53.042 1.00 43.74 164 PRO F C 1
ATOM 13313 O O . PRO F 1 164 ? 32.476 -35.798 52.435 1.00 42.87 164 PRO F O 1
ATOM 13317 N N . ARG F 1 165 ? 34.517 -36.704 52.522 1.00 44.45 165 ARG F N 1
ATOM 13318 C CA . ARG F 1 165 ? 34.359 -37.339 51.215 1.00 43.64 165 ARG F CA 1
ATOM 13319 C C . ARG F 1 165 ? 33.327 -38.488 51.196 1.00 44.84 165 ARG F C 1
ATOM 13320 O O . ARG F 1 165 ? 32.919 -38.943 50.125 1.00 49.29 165 ARG F O 1
ATOM 13328 N N . ILE F 1 166 ? 32.924 -39.020 52.353 1.00 40.81 166 ILE F N 1
ATOM 13329 C CA . ILE F 1 166 ? 31.982 -40.128 52.479 1.00 44.13 166 ILE F CA 1
ATOM 13330 C C . ILE F 1 166 ? 30.591 -39.541 52.804 1.00 44.13 166 ILE F C 1
ATOM 13331 O O . ILE F 1 166 ? 30.398 -38.923 53.843 1.00 44.64 166 ILE F O 1
ATOM 13336 N N . LYS F 1 167 ? 29.607 -39.777 51.937 1.00 44.95 167 LYS F N 1
ATOM 13337 C CA . LYS F 1 167 ? 28.290 -39.186 52.133 1.00 47.76 167 LYS F CA 1
ATOM 13338 C C . LYS F 1 167 ? 27.457 -40.117 53.004 1.00 49.25 167 LYS F C 1
ATOM 13339 O O . LYS F 1 167 ? 26.793 -41.016 52.480 1.00 50.99 167 LYS F O 1
ATOM 13345 N N . ILE F 1 168 ? 27.571 -39.946 54.328 1.00 45.97 168 ILE F N 1
ATOM 13346 C CA . ILE F 1 168 ? 26.891 -40.830 55.284 1.00 45.68 168 ILE F CA 1
ATOM 13347 C C . ILE F 1 168 ? 26.058 -39.997 56.260 1.00 41.34 168 ILE F C 1
ATOM 13348 O O . ILE F 1 168 ? 26.471 -38.932 56.651 1.00 38.31 168 ILE F O 1
ATOM 13353 N N . GLY F 1 169 ? 24.857 -40.453 56.589 1.00 44.79 169 GLY F N 1
ATOM 13354 C CA . GLY F 1 169 ? 23.954 -39.763 57.519 1.00 44.65 169 GLY F CA 1
ATOM 13355 C C . GLY F 1 169 ? 24.699 -39.071 58.678 1.00 42.94 169 GLY F C 1
ATOM 13356 O O . GLY F 1 169 ? 24.579 -37.852 58.878 1.00 40.44 169 GLY F O 1
ATOM 13357 N N . ALA F 1 170 ? 25.541 -39.853 59.363 1.00 42.67 170 ALA F N 1
ATOM 13358 C CA . ALA F 1 170 ? 26.248 -39.422 60.563 1.00 43.46 170 ALA F CA 1
ATOM 13359 C C . ALA F 1 170 ? 27.128 -38.188 60.308 1.00 42.83 170 ALA F C 1
ATOM 13360 O O . ALA F 1 170 ? 27.292 -37.355 61.187 1.00 45.37 170 ALA F O 1
ATOM 13362 N N . ASN F 1 171 ? 27.598 -37.971 59.082 1.00 45.07 171 ASN F N 1
ATOM 13363 C CA . ASN F 1 171 ? 28.591 -36.919 58.833 1.00 48.47 171 ASN F CA 1
ATOM 13364 C C . ASN F 1 171 ? 27.968 -35.539 58.726 1.00 46.86 171 ASN F C 1
ATOM 13365 O O . ASN F 1 171 ? 28.684 -34.573 58.460 1.00 42.07 171 ASN F O 1
ATOM 13370 N N . TYR F 1 172 ? 26.649 -35.452 58.946 1.00 46.30 172 TYR F N 1
ATOM 13371 C CA . TYR F 1 172 ? 25.997 -34.180 58.721 1.00 48.32 172 TYR F CA 1
ATOM 13372 C C . TYR F 1 172 ? 25.865 -33.363 60.002 1.00 47.99 172 TYR F C 1
ATOM 13373 O O . TYR F 1 172 ? 25.346 -32.250 59.962 1.00 50.25 172 TYR F O 1
ATOM 13382 N N . GLN F 1 173 ? 26.306 -33.892 61.146 1.00 41.47 173 GLN F N 1
ATOM 13383 C CA . GLN F 1 173 ? 26.262 -33.040 62.330 1.00 44.27 173 GLN F CA 1
ATOM 13384 C C . GLN F 1 173 ? 27.022 -31.711 62.068 1.00 44.05 173 GLN F C 1
ATOM 13385 O O . GLN F 1 173 ? 26.506 -30.623 62.336 1.00 43.52 173 GLN F O 1
ATOM 13391 N N . ASN F 1 174 ? 28.215 -31.795 61.495 1.00 43.30 174 ASN F N 1
ATOM 13392 C CA . ASN F 1 174 ? 29.014 -30.635 61.129 1.00 43.86 174 ASN F CA 1
ATOM 13393 C C . ASN F 1 174 ? 28.176 -29.651 60.311 1.00 45.50 174 ASN F C 1
ATOM 13394 O O . ASN F 1 174 ? 28.113 -28.453 60.634 1.00 47.67 174 ASN F O 1
ATOM 13399 N N . SER F 1 175 ? 27.508 -30.177 59.279 1.00 41.92 175 SER F N 1
ATOM 13400 C CA . SER F 1 175 ? 26.599 -29.394 58.442 1.00 43.65 175 SER F CA 1
ATOM 13401 C C . SER F 1 175 ? 25.404 -28.792 59.194 1.00 42.77 175 SER F C 1
ATOM 13402 O O . SER F 1 175 ? 25.072 -27.606 58.992 1.00 40.20 175 SER F O 1
ATOM 13405 N N . ARG F 1 176 ? 24.733 -29.606 60.035 1.00 46.67 176 ARG F N 1
ATOM 13406 C CA . ARG F 1 176 ? 23.535 -29.161 60.748 1.00 45.11 176 ARG F CA 1
ATOM 13407 C C . ARG F 1 176 ? 23.865 -27.964 61.632 1.00 43.31 176 ARG F C 1
ATOM 13408 O O . ARG F 1 176 ? 23.081 -27.003 61.733 1.00 43.67 176 ARG F O 1
ATOM 13416 N N . LEU F 1 177 ? 25.040 -28.009 62.253 1.00 43.27 177 LEU F N 1
ATOM 13417 C CA . LEU F 1 177 ? 25.381 -26.946 63.201 1.00 45.74 177 LEU F CA 1
ATOM 13418 C C . LEU F 1 177 ? 25.657 -25.652 62.413 1.00 46.02 177 LEU F C 1
ATOM 13419 O O . LEU F 1 177 ? 25.115 -24.585 62.742 1.00 48.08 177 LEU F O 1
ATOM 13424 N N . ALA F 1 178 ? 26.450 -25.760 61.340 1.00 41.66 178 ALA F N 1
ATOM 13425 C CA . ALA F 1 178 ? 26.771 -24.575 60.544 1.00 42.70 178 ALA F CA 1
ATOM 13426 C C . ALA F 1 178 ? 25.491 -24.006 59.917 1.00 42.98 178 ALA F C 1
ATOM 13427 O O . ALA F 1 178 ? 25.274 -22.790 59.961 1.00 42.51 178 ALA F O 1
ATOM 13429 N N . GLN F 1 179 ? 24.590 -24.893 59.460 1.00 42.20 179 GLN F N 1
ATOM 13430 C CA . GLN F 1 179 ? 23.402 -24.438 58.741 1.00 44.46 179 GLN F CA 1
ATOM 13431 C C . GLN F 1 179 ? 22.403 -23.797 59.692 1.00 46.11 179 GLN F C 1
ATOM 13432 O O . GLN F 1 179 ? 21.767 -22.783 59.366 1.00 48.06 179 GLN F O 1
ATOM 13438 N N . THR F 1 180 ? 22.273 -24.403 60.887 1.00 47.17 180 THR F N 1
ATOM 13439 C CA . THR F 1 180 ? 21.356 -23.860 61.875 1.00 46.08 180 THR F CA 1
ATOM 13440 C C . THR F 1 180 ? 21.836 -22.466 62.258 1.00 45.62 180 THR F C 1
ATOM 13441 O O . THR F 1 180 ? 21.058 -21.512 62.307 1.00 51.41 180 THR F O 1
ATOM 13445 N N . GLU F 1 181 ? 23.132 -22.332 62.480 1.00 40.88 181 GLU F N 1
ATOM 13446 C CA . GLU F 1 181 ? 23.628 -21.050 62.912 1.00 41.70 181 GLU F CA 1
ATOM 13447 C C . GLU F 1 181 ? 23.366 -19.991 61.859 1.00 39.01 181 GLU F C 1
ATOM 13448 O O . GLU F 1 181 ? 22.970 -18.870 62.195 1.00 40.49 181 GLU F O 1
ATOM 13454 N N . ALA F 1 182 ? 23.701 -20.318 60.597 1.00 37.89 182 ALA F N 1
ATOM 13455 C CA . ALA F 1 182 ? 23.409 -19.409 59.479 1.00 39.07 182 ALA F CA 1
ATOM 13456 C C . ALA F 1 182 ? 21.950 -18.935 59.520 1.00 39.83 182 ALA F C 1
ATOM 13457 O O . ALA F 1 182 ? 21.676 -17.753 59.435 1.00 41.08 182 ALA F O 1
ATOM 13459 N N . ARG F 1 183 ? 21.005 -19.867 59.633 1.00 42.04 183 ARG F N 1
ATOM 13460 C CA . ARG F 1 183 ? 19.599 -19.481 59.553 1.00 46.00 183 ARG F CA 1
ATOM 13461 C C . ARG F 1 183 ? 19.215 -18.664 60.773 1.00 48.39 183 ARG F C 1
ATOM 13462 O O . ARG F 1 183 ? 18.488 -17.691 60.649 1.00 47.37 183 ARG F O 1
ATOM 13470 N N . VAL F 1 184 ? 19.762 -19.027 61.949 1.00 52.49 184 VAL F N 1
ATOM 13471 C CA . VAL F 1 184 ? 19.473 -18.244 63.139 1.00 49.67 184 VAL F CA 1
ATOM 13472 C C . VAL F 1 184 ? 19.926 -16.805 62.905 1.00 48.66 184 VAL F C 1
ATOM 13473 O O . VAL F 1 184 ? 19.305 -15.859 63.352 1.00 50.58 184 VAL F O 1
ATOM 13477 N N . ASN F 1 185 ? 20.993 -16.620 62.158 1.00 46.79 185 ASN F N 1
ATOM 13478 C CA . ASN F 1 185 ? 21.574 -15.297 61.978 1.00 48.22 185 ASN F CA 1
ATOM 13479 C C . ASN F 1 185 ? 21.010 -14.578 60.740 1.00 47.64 185 ASN F C 1
ATOM 13480 O O . ASN F 1 185 ? 21.500 -13.511 60.387 1.00 46.89 185 ASN F O 1
ATOM 13485 N N . GLY F 1 186 ? 20.022 -15.156 60.044 1.00 48.63 186 GLY F N 1
ATOM 13486 C CA . GLY F 1 186 ? 19.377 -14.421 58.960 1.00 48.88 186 GLY F CA 1
ATOM 13487 C C . GLY F 1 186 ? 20.020 -14.650 57.578 1.00 50.25 186 GLY F C 1
ATOM 13488 O O . GLY F 1 186 ? 19.857 -13.821 56.709 1.00 53.82 186 GLY F O 1
ATOM 13489 N N . TYR F 1 187 ? 20.738 -15.762 57.360 1.00 47.28 187 TYR F N 1
ATOM 13490 C CA . TYR F 1 187 ? 21.406 -16.059 56.110 1.00 44.92 187 TYR F CA 1
ATOM 13491 C C . TYR F 1 187 ? 20.796 -17.342 55.569 1.00 43.47 187 TYR F C 1
ATOM 13492 O O . TYR F 1 187 ? 20.274 -18.120 56.348 1.00 42.21 187 TYR F O 1
ATOM 13501 N N . HIS F 1 188 ? 20.882 -17.559 54.243 1.00 42.92 188 HIS F N 1
ATOM 13502 C CA . HIS F 1 188 ? 20.450 -18.798 53.617 1.00 42.03 188 HIS F CA 1
ATOM 13503 C C . HIS F 1 188 ? 21.441 -19.917 53.923 1.00 40.97 188 HIS F C 1
ATOM 13504 O O . HIS F 1 188 ? 21.019 -21.059 54.037 1.00 42.16 188 HIS F O 1
ATOM 13511 N N . THR F 1 189 ? 22.752 -19.637 54.013 1.00 38.41 189 THR F N 1
ATOM 13512 C CA . THR F 1 189 ? 23.654 -20.726 54.324 1.00 38.85 189 THR F CA 1
ATOM 13513 C C . THR F 1 189 ? 24.981 -20.136 54.772 1.00 37.78 18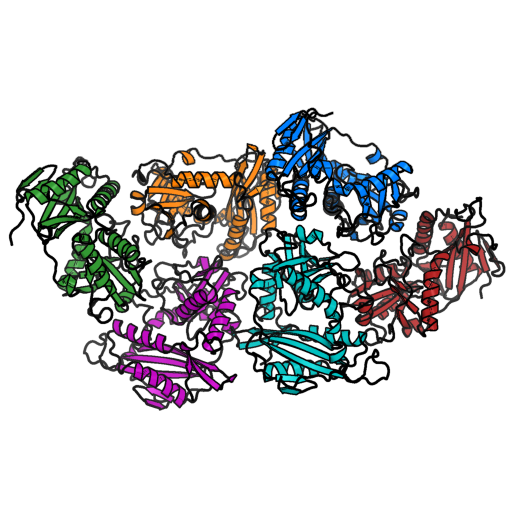9 THR F C 1
ATOM 13514 O O . THR F 1 189 ? 25.112 -18.912 54.882 1.00 37.97 189 THR F O 1
ATOM 13518 N N . SER F 1 190 ? 25.960 -21.006 55.047 1.00 37.83 190 SER F N 1
ATOM 13519 C CA . SER F 1 190 ? 27.235 -20.465 55.481 1.00 40.45 190 SER F CA 1
ATOM 13520 C C . SER F 1 190 ? 28.373 -21.194 54.793 1.00 40.31 190 SER F C 1
ATOM 13521 O O . SER F 1 190 ? 28.136 -22.281 54.280 1.00 40.58 190 SER F O 1
ATOM 13524 N N . VAL F 1 191 ? 29.595 -20.636 54.922 1.00 41.00 191 VAL F N 1
ATOM 13525 C CA . VAL F 1 191 ? 30.801 -21.238 54.368 1.00 38.22 191 VAL F CA 1
ATOM 13526 C C . VAL F 1 191 ? 31.710 -21.644 55.539 1.00 39.26 191 VAL F C 1
ATOM 13527 O O . VAL F 1 191 ? 32.075 -20.811 56.362 1.00 37.31 191 VAL F O 1
ATOM 13531 N N . LEU F 1 192 ? 32.102 -22.916 55.614 1.00 38.07 192 LEU F N 1
ATOM 13532 C CA . LEU F 1 192 ? 32.982 -23.406 56.651 1.00 36.23 192 LEU F CA 1
ATOM 13533 C C . LEU F 1 192 ? 34.448 -23.338 56.201 1.00 39.09 192 LEU F C 1
ATOM 13534 O O . LEU F 1 192 ? 34.757 -23.814 55.082 1.00 41.30 192 LEU F O 1
ATOM 13539 N N . LEU F 1 193 ? 35.312 -22.810 57.075 1.00 34.61 193 LEU F N 1
ATOM 13540 C CA . LEU F 1 193 ? 36.747 -22.969 56.914 1.00 36.29 193 LEU F CA 1
ATOM 13541 C C . LEU F 1 193 ? 37.165 -24.328 57.454 1.00 36.27 193 LEU F C 1
ATOM 13542 O O . LEU F 1 193 ? 36.449 -24.891 58.266 1.00 35.49 193 LEU F O 1
ATOM 13547 N N . ASN F 1 194 ? 38.220 -24.933 56.851 1.00 37.54 194 ASN F N 1
ATOM 13548 C CA . ASN F 1 194 ? 38.687 -26.243 57.272 1.00 36.04 194 ASN F CA 1
ATOM 13549 C C . ASN F 1 194 ? 39.791 -25.984 58.265 1.00 35.05 194 ASN F C 1
ATOM 13550 O O . ASN F 1 194 ? 40.128 -24.837 58.555 1.00 34.31 194 ASN F O 1
ATOM 13555 N N . SER F 1 195 ? 40.399 -27.039 58.784 1.00 38.00 195 SER F N 1
ATOM 13556 C CA . SER F 1 195 ? 41.330 -26.824 59.902 1.00 35.03 195 SER F CA 1
ATOM 13557 C C . SER F 1 195 ? 42.628 -26.189 59.424 1.00 36.20 195 SER F C 1
ATOM 13558 O O . SER F 1 195 ? 43.448 -25.915 60.280 1.00 38.81 195 SER F O 1
ATOM 13561 N N . ARG F 1 196 ? 42.875 -26.041 58.115 1.00 34.79 196 ARG F N 1
ATOM 13562 C CA . ARG F 1 196 ? 44.024 -25.255 57.681 1.00 35.61 196 ARG F CA 1
ATOM 13563 C C . ARG F 1 196 ? 43.648 -23.783 57.461 1.00 36.23 196 ARG F C 1
ATOM 13564 O O . ARG F 1 196 ? 44.458 -23.030 56.916 1.00 37.78 196 ARG F O 1
ATOM 13572 N N . GLY F 1 197 ? 42.434 -23.376 57.884 1.00 35.07 197 GLY F N 1
ATOM 13573 C CA . GLY F 1 197 ? 41.970 -22.010 57.724 1.00 34.87 197 GLY F CA 1
ATOM 13574 C C . GLY F 1 197 ? 41.625 -21.650 56.262 1.00 40.84 197 GLY F C 1
ATOM 13575 O O . GLY F 1 197 ? 41.610 -20.472 55.938 1.00 42.52 197 GLY F O 1
ATOM 13576 N N . LYS F 1 198 ? 41.327 -22.630 55.373 1.00 37.21 198 LYS F N 1
ATOM 13577 C CA . LYS F 1 198 ? 40.965 -22.339 53.987 1.00 38.95 198 LYS F CA 1
ATOM 13578 C C . LYS F 1 198 ? 39.494 -22.706 53.779 1.00 40.43 198 LYS F C 1
ATOM 13579 O O . LYS F 1 198 ? 38.905 -23.452 54.597 1.00 39.91 198 LYS F O 1
ATOM 13585 N N . VAL F 1 199 ? 38.906 -22.143 52.704 1.00 40.58 199 VAL F N 1
ATOM 13586 C CA . VAL F 1 199 ? 37.513 -22.405 52.318 1.00 37.78 199 VAL F CA 1
ATOM 13587 C C . VAL F 1 199 ? 37.322 -23.896 51.999 1.00 36.89 199 VAL F C 1
ATOM 13588 O O . VAL F 1 199 ? 38.138 -24.514 51.282 1.00 36.13 199 VAL F O 1
ATOM 13592 N N . SER F 1 200 ? 36.293 -24.524 52.613 1.00 35.56 200 SER F N 1
ATOM 13593 C CA . SER F 1 200 ? 35.993 -25.911 52.254 1.00 35.62 200 SER F CA 1
ATOM 13594 C C . SER F 1 200 ? 34.712 -25.877 51.438 1.00 37.49 200 SER F C 1
ATOM 13595 O O . SER F 1 200 ? 34.779 -25.670 50.251 1.00 38.86 200 SER F O 1
ATOM 13598 N N . GLU F 1 201 ? 33.541 -25.973 52.071 1.00 40.09 201 GLU F N 1
ATOM 13599 C CA . GLU F 1 201 ? 32.310 -25.796 51.336 1.00 42.79 201 GLU F CA 1
ATOM 13600 C C . GLU F 1 201 ? 31.243 -25.249 52.277 1.00 45.88 201 GLU F C 1
ATOM 13601 O O . GLU F 1 201 ? 31.524 -24.668 53.308 1.00 47.94 201 GLU F O 1
ATOM 13607 N N . THR F 1 202 ? 30.008 -25.475 51.903 1.00 44.10 202 THR F N 1
ATOM 13608 C CA . THR F 1 202 ? 28.774 -25.033 52.521 1.00 45.15 202 THR F CA 1
ATOM 13609 C C . THR F 1 202 ? 28.111 -26.286 53.081 1.00 43.72 202 THR F C 1
ATOM 13610 O O . THR F 1 202 ? 28.476 -27.411 52.709 1.00 40.14 202 THR F O 1
ATOM 13614 N N . PRO F 1 203 ? 27.206 -26.175 54.077 1.00 43.65 203 PRO F N 1
ATOM 13615 C CA . PRO F 1 203 ? 26.658 -27.374 54.703 1.00 42.14 203 PRO F CA 1
ATOM 13616 C C . PRO F 1 203 ? 26.135 -28.376 53.683 1.00 44.00 203 PRO F C 1
ATOM 13617 O O . PRO F 1 203 ? 26.284 -29.573 53.917 1.00 45.79 203 PRO F O 1
ATOM 13621 N N . GLY F 1 204 ? 25.549 -27.911 52.557 1.00 42.11 204 GLY F N 1
ATOM 13622 C CA . GLY F 1 204 ? 24.987 -28.888 51.648 1.00 41.34 204 GLY F CA 1
ATOM 13623 C C . GLY F 1 204 ? 25.350 -28.673 50.165 1.00 42.75 204 GLY F C 1
ATOM 13624 O O . GLY F 1 204 ? 24.717 -29.224 49.309 1.00 39.58 204 GLY F O 1
ATOM 13625 N N . ALA F 1 205 ? 26.442 -27.984 49.843 1.00 42.40 205 ALA F N 1
ATOM 13626 C CA . ALA F 1 205 ? 26.748 -27.663 48.458 1.00 45.47 205 ALA F CA 1
ATOM 13627 C C . ALA F 1 205 ? 28.217 -27.240 48.400 1.00 47.74 205 ALA F C 1
ATOM 13628 O O . ALA F 1 205 ? 28.735 -26.687 49.394 1.00 48.16 205 ALA F O 1
ATOM 13630 N N . CYS F 1 206 ? 28.849 -27.537 47.244 1.00 42.97 206 CYS F N 1
ATOM 13631 C CA . CYS F 1 206 ? 30.192 -27.092 46.981 1.00 42.90 206 CYS F CA 1
ATOM 13632 C C . CYS F 1 206 ? 30.146 -25.619 46.607 1.00 45.07 206 CYS F C 1
ATOM 13633 O O . CYS F 1 206 ? 29.085 -25.117 46.243 1.00 45.73 206 CYS F O 1
ATOM 13636 N N . LEU F 1 207 ? 31.286 -24.925 46.788 1.00 44.57 207 LEU F N 1
ATOM 13637 C CA . LEU F 1 207 ? 31.369 -23.502 46.515 1.00 44.69 207 LEU F CA 1
ATOM 13638 C C . LEU F 1 207 ? 32.382 -23.289 45.406 1.00 46.48 207 LEU F C 1
ATOM 13639 O O . LEU F 1 207 ? 33.465 -23.891 45.449 1.00 45.30 207 LEU F O 1
ATOM 13644 N N . LEU F 1 208 ? 32.040 -22.400 44.441 1.00 42.99 208 LEU F N 1
ATOM 13645 C CA . LEU F 1 208 ? 33.026 -21.986 43.456 1.00 43.32 208 LEU F CA 1
ATOM 13646 C C . LEU F 1 208 ? 33.037 -20.456 43.420 1.00 44.48 208 LEU F C 1
ATOM 13647 O O . LEU F 1 208 ? 32.051 -19.831 43.818 1.00 47.45 208 LEU F O 1
ATOM 13652 N N . MET F 1 209 ? 34.076 -19.861 42.808 1.00 45.90 209 MET F N 1
ATOM 13653 C CA . MET F 1 209 ? 34.130 -18.420 42.586 1.00 45.49 209 MET F CA 1
ATOM 13654 C C . MET F 1 209 ? 34.783 -18.124 41.236 1.00 46.20 209 MET F C 1
ATOM 13655 O O . MET F 1 209 ? 35.375 -19.003 40.594 1.00 47.37 209 MET F O 1
ATOM 13660 N N . VAL F 1 210 ? 34.666 -16.864 40.813 1.00 45.81 210 VAL F N 1
ATOM 13661 C CA . VAL F 1 210 ? 35.324 -16.417 39.610 1.00 48.09 210 VAL F CA 1
ATOM 13662 C C . VAL F 1 210 ? 36.226 -15.248 39.993 1.00 48.20 210 VAL F C 1
ATOM 13663 O O . VAL F 1 210 ? 35.756 -14.244 40.571 1.00 47.10 210 VAL F O 1
ATOM 13667 N N . ARG F 1 211 ? 37.525 -15.378 39.659 1.00 49.43 211 ARG F N 1
ATOM 13668 C CA . ARG F 1 211 ? 38.495 -14.291 39.834 1.00 51.33 211 ARG F CA 1
ATOM 13669 C C . ARG F 1 211 ? 39.358 -14.199 38.585 1.00 53.76 211 ARG F C 1
ATOM 13670 O O . ARG F 1 211 ? 39.793 -15.231 38.092 1.00 53.58 211 ARG F O 1
ATOM 13678 N N . ASP F 1 212 ? 39.635 -12.974 38.137 1.00 58.05 212 ASP F N 1
ATOM 13679 C CA . ASP F 1 212 ? 40.365 -12.687 36.905 1.00 64.95 212 ASP F CA 1
ATOM 13680 C C . ASP F 1 212 ? 39.901 -13.561 35.754 1.00 64.75 212 ASP F C 1
ATOM 13681 O O . ASP F 1 212 ? 40.732 -14.178 35.095 1.00 65.55 212 ASP F O 1
ATOM 13686 N N . GLY F 1 213 ? 38.582 -13.629 35.570 1.00 64.02 213 GLY F N 1
ATOM 13687 C CA . GLY F 1 213 ? 38.009 -14.372 34.463 1.00 64.62 213 GLY F CA 1
ATOM 13688 C C . GLY F 1 213 ? 38.031 -15.891 34.596 1.00 62.10 213 GLY F C 1
ATOM 13689 O O . GLY F 1 213 ? 37.524 -16.550 33.720 1.00 66.09 213 GLY F O 1
ATOM 13690 N N . ARG F 1 214 ? 38.570 -16.462 35.673 1.00 57.86 214 ARG F N 1
ATOM 13691 C CA . ARG F 1 214 ? 38.671 -17.919 35.769 1.00 55.12 214 ARG F CA 1
ATOM 13692 C C . ARG F 1 214 ? 37.721 -18.452 36.853 1.00 54.56 214 ARG F C 1
ATOM 13693 O O . ARG F 1 214 ? 37.512 -17.824 37.893 1.00 57.07 214 ARG F O 1
ATOM 13701 N N . VAL F 1 215 ? 37.154 -19.633 36.614 1.00 52.37 215 VAL F N 1
ATOM 13702 C CA . VAL F 1 215 ? 36.362 -20.354 37.590 1.00 47.67 215 VAL F CA 1
ATOM 13703 C C . VAL F 1 215 ? 37.307 -21.176 38.456 1.00 47.50 215 VAL F C 1
ATOM 13704 O O . VAL F 1 215 ? 38.188 -21.909 37.965 1.00 46.76 215 VAL F O 1
ATOM 13708 N N . ILE F 1 216 ? 37.102 -21.053 39.785 1.00 48.95 216 ILE F N 1
ATOM 13709 C CA . ILE F 1 216 ? 38.045 -21.559 40.771 1.00 45.15 216 ILE F CA 1
ATOM 13710 C C . ILE F 1 216 ? 37.241 -22.316 41.812 1.00 45.92 216 ILE F C 1
ATOM 13711 O O . ILE F 1 216 ? 36.179 -21.859 42.248 1.00 49.27 216 ILE F O 1
ATOM 13716 N N . SER F 1 217 ? 37.760 -23.480 42.205 1.00 45.50 217 SER F N 1
ATOM 13717 C CA . SER F 1 217 ? 37.129 -24.208 43.297 1.00 44.85 217 SER F CA 1
ATOM 13718 C C . SER F 1 217 ? 38.163 -24.855 44.222 1.00 42.01 217 SER F C 1
ATOM 13719 O O . SER F 1 217 ? 39.253 -25.212 43.790 1.00 46.20 217 SER F O 1
ATOM 13722 N N . PRO F 1 218 ? 37.858 -25.066 45.509 1.00 38.93 218 PRO F N 1
ATOM 13723 C CA . PRO F 1 218 ? 38.810 -25.719 46.408 1.00 36.98 218 PRO F CA 1
ATOM 13724 C C . PRO F 1 218 ? 39.083 -27.125 45.923 1.00 37.97 218 PRO F C 1
ATOM 13725 O O . PRO F 1 218 ? 38.237 -27.718 45.301 1.00 43.15 218 PRO F O 1
ATOM 13729 N N . PRO F 1 219 ? 40.289 -27.703 46.162 1.00 40.28 219 PRO F N 1
ATOM 13730 C CA . PRO F 1 219 ? 40.628 -29.047 45.646 1.00 38.11 219 PRO F CA 1
ATOM 13731 C C . PRO F 1 219 ? 39.930 -30.107 46.513 1.00 37.58 219 PRO F C 1
ATOM 13732 O O . PRO F 1 219 ? 39.299 -29.775 47.509 1.00 36.41 219 PRO F O 1
ATOM 13736 N N . VAL F 1 220 ? 40.095 -31.394 46.189 1.00 38.59 220 VAL F N 1
ATOM 13737 C CA . VAL F 1 220 ? 39.374 -32.454 46.844 1.00 40.97 220 VAL F CA 1
ATOM 13738 C C . VAL F 1 220 ? 39.993 -32.708 48.215 1.00 44.39 220 VAL F C 1
ATOM 13739 O O . VAL F 1 220 ? 39.406 -33.483 48.950 1.00 45.16 220 VAL F O 1
ATOM 13743 N N . THR F 1 221 ? 41.164 -32.097 48.509 1.00 42.32 221 THR F N 1
ATOM 13744 C CA . THR F 1 221 ? 41.788 -32.216 49.795 1.00 41.83 221 THR F CA 1
ATOM 13745 C C . THR F 1 221 ? 41.463 -31.019 50.712 1.00 40.56 221 THR F C 1
ATOM 13746 O O . THR F 1 221 ? 42.116 -30.856 51.742 1.00 38.86 221 THR F O 1
ATOM 13750 N N . ALA F 1 222 ? 40.449 -30.210 50.389 1.00 37.56 222 ALA F N 1
ATOM 13751 C CA . ALA F 1 222 ? 40.045 -29.107 51.267 1.00 35.64 222 ALA F CA 1
ATOM 13752 C C . ALA F 1 222 ? 38.914 -29.530 52.206 1.00 35.15 222 ALA F C 1
ATOM 13753 O O . ALA F 1 222 ? 38.263 -28.657 52.764 1.00 33.89 222 ALA F O 1
ATOM 13755 N N . ASP F 1 223 ? 38.657 -30.837 52.334 1.00 35.48 223 ASP F N 1
ATOM 13756 C CA . ASP F 1 223 ? 37.637 -31.330 53.244 1.00 39.04 223 ASP F CA 1
ATOM 13757 C C . ASP F 1 223 ? 36.252 -31.040 52.680 1.00 42.73 223 ASP F C 1
ATOM 13758 O O . ASP F 1 223 ? 35.394 -30.434 53.330 1.00 44.26 223 ASP F O 1
ATOM 13763 N N . ILE F 1 224 ? 36.070 -31.460 51.419 1.00 42.48 224 ILE F N 1
ATOM 13764 C CA . ILE F 1 224 ? 34.806 -31.305 50.741 1.00 38.07 224 ILE F CA 1
ATOM 13765 C C . ILE F 1 224 ? 34.308 -32.679 50.351 1.00 39.22 224 ILE F C 1
ATOM 13766 O O . ILE F 1 224 ? 35.074 -33.614 50.242 1.00 46.48 224 ILE F O 1
ATOM 13771 N N . LEU F 1 225 ? 33.007 -32.783 50.136 1.00 39.12 225 LEU F N 1
ATOM 13772 C CA . LEU F 1 225 ? 32.527 -33.947 49.424 1.00 39.77 225 LEU F CA 1
ATOM 13773 C C . LEU F 1 225 ? 32.835 -33.757 47.921 1.00 40.11 225 LEU F C 1
ATOM 13774 O O . LEU F 1 225 ? 32.748 -32.638 47.411 1.00 42.59 225 LEU F O 1
ATOM 13779 N N . GLU F 1 226 ? 33.239 -34.824 47.203 1.00 39.72 226 GLU F N 1
ATOM 13780 C CA . GLU F 1 226 ? 33.558 -34.710 45.763 1.00 41.48 226 GLU F CA 1
ATOM 13781 C C . GLU F 1 226 ? 32.232 -34.815 45.005 1.00 39.73 226 GLU F C 1
ATOM 13782 O O . GLU F 1 226 ? 31.819 -35.906 44.653 1.00 37.31 226 GLU F O 1
ATOM 13788 N N . SER F 1 227 ? 31.600 -33.648 44.847 1.00 37.69 227 SER F N 1
ATOM 13789 C CA . SER F 1 227 ? 30.270 -33.470 44.303 1.00 40.09 227 SER F CA 1
ATOM 13790 C C . SER F 1 227 ? 30.231 -33.894 42.836 1.00 43.20 227 SER F C 1
ATOM 13791 O O . SER F 1 227 ? 31.078 -33.517 42.024 1.00 45.45 227 SER F O 1
ATOM 13794 N N . VAL F 1 228 ? 29.204 -34.669 42.507 1.00 43.80 228 VAL F N 1
ATOM 13795 C CA . VAL F 1 228 ? 28.835 -34.995 41.143 1.00 43.41 228 VAL F CA 1
ATOM 13796 C C . VAL F 1 228 ? 28.480 -33.710 40.378 1.00 43.94 228 VAL F C 1
ATOM 13797 O O . VAL F 1 228 ? 28.855 -33.565 39.200 1.00 44.17 228 VAL F O 1
ATOM 13801 N N . THR F 1 229 ? 27.787 -32.768 41.038 1.00 40.91 229 THR F N 1
ATOM 13802 C CA . THR F 1 229 ? 27.418 -31.541 40.350 1.00 42.52 229 THR F CA 1
ATOM 13803 C C . THR F 1 229 ? 28.697 -30.748 40.055 1.00 43.35 229 THR F C 1
ATOM 13804 O O . THR F 1 229 ? 28.840 -30.186 38.970 1.00 44.23 229 THR F O 1
ATOM 13808 N N . ARG F 1 230 ? 29.599 -30.698 41.052 1.00 43.26 230 ARG F N 1
ATOM 13809 C CA . ARG F 1 230 ? 30.894 -30.054 40.887 1.00 42.16 230 ARG F CA 1
ATOM 13810 C C . ARG F 1 230 ? 31.602 -30.609 39.643 1.00 42.10 230 ARG F C 1
ATOM 13811 O O . ARG F 1 230 ? 32.080 -29.866 38.787 1.00 41.19 230 ARG F O 1
ATOM 13819 N N . LYS F 1 231 ? 31.640 -31.939 39.520 1.00 43.97 231 LYS F N 1
ATOM 13820 C CA . LYS F 1 231 ? 32.429 -32.569 38.483 1.00 47.63 231 LYS F CA 1
ATOM 13821 C C . LYS F 1 231 ? 31.768 -32.262 37.137 1.00 51.18 231 LYS F C 1
ATOM 13822 O O . LYS F 1 231 ? 32.451 -31.917 36.178 1.00 52.40 231 LYS F O 1
ATOM 13828 N N . THR F 1 232 ? 30.412 -32.300 37.097 1.00 52.99 232 THR F N 1
ATOM 13829 C CA . THR F 1 232 ? 29.625 -31.920 35.942 1.00 48.63 232 THR F CA 1
ATOM 13830 C C . THR F 1 232 ? 29.978 -30.521 35.459 1.00 49.17 232 THR F C 1
ATOM 13831 O O . THR F 1 232 ? 30.222 -30.318 34.271 1.00 51.30 232 THR F O 1
ATOM 13835 N N . LEU F 1 233 ? 29.948 -29.539 36.358 1.00 48.66 233 LEU F N 1
ATOM 13836 C CA . LEU F 1 233 ? 30.247 -28.170 35.967 1.00 52.30 233 LEU F CA 1
ATOM 13837 C C . LEU F 1 233 ? 31.707 -28.051 35.481 1.00 52.85 233 LEU F C 1
ATOM 13838 O O . LEU F 1 233 ? 32.012 -27.266 34.582 1.00 51.57 233 LEU F O 1
ATOM 13843 N N . MET F 1 234 ? 32.615 -28.827 36.076 1.00 51.52 234 MET F N 1
ATOM 13844 C CA . MET F 1 234 ? 33.992 -28.786 35.630 1.00 53.48 234 MET F CA 1
ATOM 13845 C C . MET F 1 234 ? 34.105 -29.220 34.167 1.00 55.20 234 MET F C 1
ATOM 13846 O O . MET F 1 234 ? 34.835 -28.581 33.420 1.00 55.83 234 MET F O 1
ATOM 13851 N N . SER F 1 235 ? 33.381 -30.284 33.775 1.00 55.04 235 SER F N 1
ATOM 13852 C CA . SER F 1 235 ? 33.393 -30.778 32.411 1.00 56.83 235 SER F CA 1
ATOM 13853 C C . SER F 1 235 ? 32.817 -29.734 31.470 1.00 58.44 235 SER F C 1
ATOM 13854 O O . SER F 1 235 ? 33.403 -29.463 30.428 1.00 58.64 235 SER F O 1
ATOM 13857 N N . LEU F 1 236 ? 31.665 -29.180 31.864 1.00 58.62 236 LEU F N 1
ATOM 13858 C CA . LEU F 1 236 ? 30.942 -28.214 31.058 1.00 59.45 236 LEU F CA 1
ATOM 13859 C C . LEU F 1 236 ? 31.775 -26.959 30.855 1.00 62.71 236 LEU F C 1
ATOM 13860 O O . LEU F 1 236 ? 31.868 -26.485 29.728 1.00 66.08 236 LEU F O 1
ATOM 13865 N N . SER F 1 237 ? 32.414 -26.450 31.925 1.00 61.24 237 SER F N 1
ATOM 13866 C CA . SER F 1 237 ? 33.216 -25.236 31.815 1.00 62.34 237 SER F CA 1
ATOM 13867 C C . SER F 1 237 ? 34.373 -25.434 30.824 1.00 62.60 237 SER F C 1
ATOM 13868 O O . SER F 1 237 ? 34.766 -24.522 30.089 1.00 61.97 237 SER F O 1
ATOM 13871 N N . GLU F 1 238 ? 34.902 -26.659 30.813 1.00 60.55 238 GLU F N 1
ATOM 13872 C CA . GLU F 1 238 ? 36.063 -27.018 30.034 1.00 63.43 238 GLU F CA 1
ATOM 13873 C C . GLU F 1 238 ? 35.655 -27.271 28.585 1.00 63.27 238 GLU F C 1
ATOM 13874 O O . GLU F 1 238 ? 36.149 -26.603 27.701 1.00 66.26 238 GLU F O 1
ATOM 13880 N N . ALA F 1 239 ? 34.721 -28.200 28.363 1.00 62.79 239 ALA F N 1
ATOM 13881 C CA . ALA F 1 239 ? 34.203 -28.546 27.042 1.00 67.32 239 ALA F CA 1
ATOM 13882 C C . ALA F 1 239 ? 33.421 -27.412 26.355 1.00 68.01 239 ALA F C 1
ATOM 13883 O O . ALA F 1 239 ? 33.497 -27.278 25.143 1.00 68.73 239 ALA F O 1
ATOM 13885 N N . GLU F 1 240 ? 32.683 -26.580 27.103 1.00 67.11 240 GLU F N 1
ATOM 13886 C CA . GLU F 1 240 ? 31.721 -25.668 26.476 1.00 68.89 240 GLU F CA 1
ATOM 13887 C C . GLU F 1 240 ? 32.182 -24.214 26.529 1.00 69.34 240 GLU F C 1
ATOM 13888 O O . GLU F 1 240 ? 31.890 -23.457 25.612 1.00 72.60 240 GLU F O 1
ATOM 13894 N N . LEU F 1 241 ? 32.896 -23.813 27.590 1.00 66.46 241 LEU F N 1
ATOM 13895 C CA . LEU F 1 241 ? 33.332 -22.435 27.715 1.00 68.06 241 LEU F CA 1
ATOM 13896 C C . LEU F 1 241 ? 34.828 -22.310 27.401 1.00 68.66 241 LEU F C 1
ATOM 13897 O O . LEU F 1 241 ? 35.361 -21.191 27.446 1.00 68.16 241 LEU F O 1
ATOM 13902 N N . ASP F 1 242 ? 35.501 -23.459 27.160 1.00 67.86 242 ASP F N 1
ATOM 13903 C CA . ASP F 1 242 ? 36.946 -23.541 26.975 1.00 70.70 242 ASP F CA 1
ATOM 13904 C C . ASP F 1 242 ? 37.707 -22.904 28.142 1.00 65.63 242 ASP F C 1
ATOM 13905 O O . ASP F 1 242 ? 38.713 -22.228 27.936 1.00 67.76 242 ASP F O 1
ATOM 13910 N N . SER F 1 243 ? 37.224 -23.143 29.355 1.00 61.76 243 SER F N 1
ATOM 13911 C CA . SER F 1 243 ? 37.681 -22.488 30.569 1.00 60.29 243 SER F CA 1
ATOM 13912 C C . SER F 1 243 ? 37.838 -23.558 31.636 1.00 55.90 243 SER F C 1
ATOM 13913 O O . SER F 1 243 ? 36.913 -23.791 32.415 1.00 56.31 243 SER F O 1
ATOM 13916 N N . PRO F 1 244 ? 38.961 -24.310 31.653 1.00 55.11 244 PRO F N 1
ATOM 13917 C CA . PRO F 1 244 ? 39.168 -25.312 32.712 1.00 53.05 244 PRO F CA 1
ATOM 13918 C C . PRO F 1 244 ? 39.077 -24.612 34.071 1.00 50.26 244 PRO F C 1
ATOM 13919 O O . PRO F 1 244 ? 39.486 -23.449 34.232 1.00 51.43 244 PRO F O 1
ATOM 13923 N N . VAL F 1 245 ? 38.409 -25.299 35.001 1.00 47.16 245 VAL F N 1
ATOM 13924 C CA . VAL F 1 245 ? 38.282 -24.900 36.389 1.00 47.00 245 VAL F CA 1
ATOM 13925 C C . VAL F 1 245 ? 39.647 -25.121 37.067 1.00 45.92 245 VAL F C 1
ATOM 13926 O O . VAL F 1 245 ? 40.275 -26.186 36.919 1.00 43.62 245 VAL F O 1
ATOM 13930 N N . ILE F 1 246 ? 40.094 -24.106 37.799 1.00 47.11 246 ILE F N 1
ATOM 13931 C CA . ILE F 1 246 ? 41.335 -24.206 38.564 1.00 48.49 246 ILE F CA 1
ATOM 13932 C C . ILE F 1 246 ? 40.981 -24.704 39.962 1.00 49.15 246 ILE F C 1
ATOM 13933 O O . ILE F 1 246 ? 40.166 -24.108 40.669 1.00 47.21 246 ILE F O 1
ATOM 13938 N N . GLU F 1 247 ? 41.569 -25.841 40.349 1.00 49.78 247 GLU F N 1
ATOM 13939 C CA . GLU F 1 247 ? 41.373 -26.424 41.652 1.00 44.00 247 GLU F CA 1
ATOM 13940 C C . GLU F 1 247 ? 42.537 -26.000 42.515 1.00 45.40 247 GLU F C 1
ATOM 13941 O O . GLU F 1 247 ? 43.621 -26.499 42.312 1.00 48.07 247 GLU F O 1
ATOM 13947 N N . ARG F 1 248 ? 42.306 -25.077 43.469 1.00 44.59 248 ARG F N 1
ATOM 13948 C CA . ARG F 1 248 ? 43.387 -24.570 44.295 1.00 45.55 248 ARG F CA 1
ATOM 13949 C C . ARG F 1 248 ? 42.763 -24.171 45.639 1.00 47.56 248 ARG F C 1
ATOM 13950 O O . ARG F 1 248 ? 41.565 -23.866 45.691 1.00 48.92 248 ARG F O 1
ATOM 13958 N N . ASP F 1 249 ? 43.579 -24.120 46.705 1.00 43.82 249 ASP F N 1
ATOM 13959 C CA . ASP F 1 249 ? 43.015 -23.602 47.938 1.00 43.34 249 ASP F CA 1
ATOM 13960 C C . ASP F 1 249 ? 42.555 -22.164 47.730 1.00 43.11 249 ASP F C 1
ATOM 13961 O O . ASP F 1 249 ? 43.088 -21.436 46.883 1.00 45.27 249 ASP F O 1
ATOM 13966 N N . MET F 1 250 ? 41.545 -21.760 48.504 1.00 40.19 250 MET F N 1
ATOM 13967 C CA . MET F 1 250 ? 40.987 -20.414 48.442 1.00 40.13 250 MET F CA 1
ATOM 13968 C C . MET F 1 250 ? 40.844 -19.871 49.857 1.00 39.18 250 MET F C 1
ATOM 13969 O O . MET F 1 250 ? 40.583 -20.640 50.803 1.00 41.83 250 MET F O 1
ATOM 13974 N N . ASP F 1 251 ? 40.966 -18.542 50.011 1.00 40.31 251 ASP F N 1
ATOM 13975 C CA . ASP F 1 251 ? 40.835 -17.936 51.333 1.00 40.53 251 ASP F CA 1
ATOM 13976 C C . ASP F 1 251 ? 39.493 -17.245 51.438 1.00 42.53 251 ASP F C 1
ATOM 13977 O O . ASP F 1 251 ? 38.949 -16.747 50.433 1.00 48.67 251 ASP F O 1
ATOM 13982 N N . ARG F 1 252 ? 39.001 -17.133 52.664 1.00 39.59 252 ARG F N 1
ATOM 13983 C CA . ARG F 1 252 ? 37.824 -16.385 53.006 1.00 38.95 252 ARG F CA 1
ATOM 13984 C C . ARG F 1 252 ? 37.868 -15.032 52.309 1.00 41.81 252 ARG F C 1
ATOM 13985 O O . ARG F 1 252 ? 36.848 -14.611 51.747 1.00 43.55 252 ARG F O 1
ATOM 13993 N N . THR F 1 253 ? 38.981 -14.286 52.411 1.00 41.42 253 THR F N 1
ATOM 13994 C CA . THR F 1 253 ? 38.901 -12.880 52.020 1.00 43.57 253 THR F CA 1
ATOM 13995 C C . THR F 1 253 ? 38.886 -12.750 50.501 1.00 46.27 253 THR F C 1
ATOM 13996 O O . THR F 1 253 ? 38.509 -11.691 49.998 1.00 49.28 253 THR F O 1
ATOM 14000 N N . GLU F 1 254 ? 39.222 -13.832 49.766 1.00 43.61 254 GLU F N 1
ATOM 14001 C CA . GLU F 1 254 ? 39.024 -13.797 48.315 1.00 44.26 254 GLU F CA 1
ATOM 14002 C C . GLU F 1 254 ? 37.538 -13.657 47.969 1.00 43.38 254 GLU F C 1
ATOM 14003 O O . GLU F 1 254 ? 37.239 -13.053 46.954 1.00 45.11 254 GLU F O 1
ATOM 14009 N N . LEU F 1 255 ? 36.611 -14.179 48.791 1.00 40.19 255 LEU F N 1
ATOM 14010 C CA . LEU F 1 255 ? 35.196 -14.110 48.423 1.00 43.48 255 LEU F CA 1
ATOM 14011 C C . LEU F 1 255 ? 34.693 -12.673 48.399 1.00 42.97 255 LEU F C 1
ATOM 14012 O O . LEU F 1 255 ? 33.763 -12.333 47.713 1.00 44.81 255 LEU F O 1
ATOM 14017 N N . TYR F 1 256 ? 35.354 -11.788 49.102 1.00 45.44 256 TYR F N 1
ATOM 14018 C CA . TYR F 1 256 ? 34.910 -10.401 49.112 1.00 48.04 256 TYR F CA 1
ATOM 14019 C C . TYR F 1 256 ? 35.418 -9.659 47.870 1.00 49.52 256 TYR F C 1
ATOM 14020 O O . TYR F 1 256 ? 34.972 -8.535 47.606 1.00 54.46 256 TYR F O 1
ATOM 14029 N N . ILE F 1 257 ? 36.316 -10.269 47.089 1.00 47.81 257 ILE F N 1
ATOM 14030 C CA . ILE F 1 257 ? 36.870 -9.523 45.966 1.00 50.04 257 ILE F CA 1
ATOM 14031 C C . ILE F 1 257 ? 36.600 -10.257 44.652 1.00 50.27 257 ILE F C 1
ATOM 14032 O O . ILE F 1 257 ? 36.893 -9.730 43.590 1.00 53.54 257 ILE F O 1
ATOM 14037 N N . ALA F 1 258 ? 36.025 -11.458 44.719 1.00 48.40 258 ALA F N 1
ATOM 14038 C CA . ALA F 1 258 ? 35.744 -12.271 43.552 1.00 50.35 258 ALA F CA 1
ATOM 14039 C C . ALA F 1 258 ? 34.701 -11.554 42.698 1.00 53.63 258 ALA F C 1
ATOM 14040 O O . ALA F 1 258 ? 33.940 -10.725 43.236 1.00 55.40 258 ALA F O 1
ATOM 14042 N N . GLU F 1 259 ? 34.710 -11.822 41.372 1.00 52.39 259 GLU F N 1
ATOM 14043 C CA . GLU F 1 259 ? 33.690 -11.238 40.533 1.00 55.15 259 GLU F CA 1
ATOM 14044 C C . GLU F 1 259 ? 32.367 -11.971 40.765 1.00 53.03 259 GLU F C 1
ATOM 14045 O O . GLU F 1 259 ? 31.325 -11.354 40.633 1.00 53.68 259 GLU F O 1
ATOM 14051 N N . GLU F 1 260 ? 32.406 -13.289 41.054 1.00 51.55 260 GLU F N 1
ATOM 14052 C CA . GLU F 1 260 ? 31.180 -14.034 41.298 1.00 51.14 260 GLU F CA 1
ATOM 14053 C C . GLU F 1 260 ? 31.445 -15.157 42.284 1.00 48.05 260 GLU F C 1
ATOM 14054 O O . GLU F 1 260 ? 32.570 -15.655 42.368 1.00 48.45 260 GLU F O 1
ATOM 14060 N N . VAL F 1 261 ? 30.362 -15.627 42.931 1.00 45.78 261 VAL F N 1
ATOM 14061 C CA . VAL F 1 261 ? 30.420 -16.830 43.748 1.00 42.62 261 VAL F CA 1
ATOM 14062 C C . VAL F 1 261 ? 29.095 -17.555 43.529 1.00 43.18 261 VAL F C 1
ATOM 14063 O O . VAL F 1 261 ? 28.025 -16.925 43.449 1.00 40.83 261 VAL F O 1
ATOM 14067 N N . PHE F 1 262 ? 29.172 -18.890 43.507 1.00 43.24 262 PHE F N 1
ATOM 14068 C CA . PHE F 1 262 ? 27.954 -19.670 43.427 1.00 43.68 262 PHE F CA 1
ATOM 14069 C C . PHE F 1 262 ? 28.225 -21.034 44.047 1.00 42.93 262 PHE F C 1
ATOM 14070 O O . PHE F 1 262 ? 29.379 -21.434 44.158 1.00 41.74 262 PHE F O 1
ATOM 14078 N N . LEU F 1 263 ? 27.144 -21.747 44.391 1.00 45.05 263 LEU F N 1
ATOM 14079 C CA . LEU F 1 263 ? 27.197 -23.059 45.033 1.00 43.54 263 LEU F CA 1
ATOM 14080 C C . LEU F 1 263 ? 26.594 -24.070 44.067 1.00 45.14 263 LEU F C 1
ATOM 14081 O O . LEU F 1 263 ? 25.816 -23.705 43.182 1.00 46.78 263 LEU F O 1
ATOM 14086 N N . CYS F 1 264 ? 26.897 -25.348 44.265 1.00 43.39 264 CYS F N 1
ATOM 14087 C CA . CYS F 1 264 ? 26.288 -26.354 43.417 1.00 43.11 264 CYS F CA 1
ATOM 14088 C C . CYS F 1 264 ? 26.191 -27.663 44.194 1.00 42.28 264 CYS F C 1
ATOM 14089 O O . CYS F 1 264 ? 26.998 -27.923 45.077 1.00 42.25 264 CYS F O 1
ATOM 14092 N N . GLY F 1 265 ? 25.161 -28.456 43.908 1.00 41.32 265 GLY F N 1
ATOM 14093 C CA . GLY F 1 265 ? 25.031 -29.833 44.377 1.00 39.82 265 GLY F CA 1
ATOM 14094 C C . GLY F 1 265 ? 23.704 -30.341 43.848 1.00 42.18 265 GLY F C 1
ATOM 14095 O O . GLY F 1 265 ? 22.977 -29.582 43.211 1.00 43.61 265 GLY F O 1
ATOM 14096 N N . THR F 1 266 ? 23.395 -31.613 44.073 1.00 43.89 266 THR F N 1
ATOM 14097 C CA . THR F 1 266 ? 22.170 -32.132 43.480 1.00 46.83 266 THR F CA 1
ATOM 14098 C C . THR F 1 266 ? 20.965 -31.339 43.984 1.00 50.51 266 THR F C 1
ATOM 14099 O O . THR F 1 266 ? 20.178 -30.848 43.181 1.00 50.53 266 THR F O 1
ATOM 14103 N N . ILE F 1 267 ? 20.791 -31.218 45.313 1.00 54.10 267 ILE F N 1
ATOM 14104 C CA . ILE F 1 267 ? 19.552 -30.599 45.762 1.00 57.57 267 ILE F CA 1
ATOM 14105 C C . ILE F 1 267 ? 19.613 -29.106 45.482 1.00 58.95 267 ILE F C 1
ATOM 14106 O O . ILE F 1 267 ? 18.638 -28.524 45.033 1.00 60.63 267 ILE F O 1
ATOM 14110 N N . ALA F 1 268 ? 20.801 -28.541 45.657 1.00 58.27 268 ALA F N 1
ATOM 14111 C CA . ALA F 1 268 ? 21.025 -27.107 45.509 1.00 57.62 268 ALA F CA 1
ATOM 14112 C C . ALA F 1 268 ? 20.956 -26.649 44.049 1.00 57.54 268 ALA F C 1
ATOM 14113 O O . ALA F 1 268 ? 20.626 -25.514 43.797 1.00 61.98 268 ALA F O 1
ATOM 14115 N N . GLU F 1 269 ? 21.293 -27.511 43.093 1.00 56.87 269 GLU F N 1
ATOM 14116 C CA . GLU F 1 269 ? 21.418 -27.150 41.681 1.00 62.85 269 GLU F CA 1
ATOM 14117 C C . GLU F 1 269 ? 22.572 -26.169 41.478 1.00 63.03 269 GLU F C 1
ATOM 14118 O O . GLU F 1 269 ? 23.695 -26.508 41.810 1.00 66.54 269 GLU F O 1
ATOM 14124 N N . ILE F 1 270 ? 22.317 -24.967 40.941 1.00 64.09 270 ILE F N 1
ATOM 14125 C CA . ILE F 1 270 ? 23.344 -23.924 40.947 1.00 61.81 270 ILE F CA 1
ATOM 14126 C C . ILE F 1 270 ? 22.744 -22.665 41.571 1.00 64.31 270 ILE F C 1
ATOM 14127 O O . ILE F 1 270 ? 21.783 -22.120 41.015 1.00 66.41 270 ILE F O 1
ATOM 14132 N N . LEU F 1 271 ? 23.291 -22.266 42.745 1.00 61.21 271 LEU F N 1
ATOM 14133 C CA . LEU F 1 271 ? 22.816 -21.148 43.535 1.00 56.95 271 LEU F CA 1
ATOM 14134 C C . LEU F 1 271 ? 23.840 -20.007 43.503 1.00 54.72 271 LEU F C 1
ATOM 14135 O O . LEU F 1 271 ? 24.951 -20.118 44.039 1.00 57.76 271 LEU F O 1
ATOM 14140 N N . PRO F 1 272 ? 23.475 -18.854 42.918 1.00 53.08 272 PRO F N 1
ATOM 14141 C CA . PRO F 1 272 ? 24.342 -17.687 42.927 1.00 52.57 272 PRO F CA 1
ATOM 14142 C C . PRO F 1 272 ? 24.386 -17.140 44.351 1.00 54.11 272 PRO F C 1
ATOM 14143 O O . PRO F 1 272 ? 23.360 -17.101 45.037 1.00 56.20 272 PRO F O 1
ATOM 14147 N N . VAL F 1 273 ? 25.577 -16.721 44.795 1.00 52.93 273 VAL F N 1
ATOM 14148 C CA . VAL F 1 273 ? 25.725 -16.114 46.110 1.00 50.06 273 VAL F CA 1
ATOM 14149 C C . VAL F 1 273 ? 26.019 -14.621 45.930 1.00 49.77 273 VAL F C 1
ATOM 14150 O O . VAL F 1 273 ? 27.140 -14.254 45.556 1.00 50.75 273 VAL F O 1
ATOM 14154 N N . THR F 1 274 ? 25.067 -13.740 46.284 1.00 47.96 274 THR F N 1
ATOM 14155 C CA . THR F 1 274 ? 25.258 -12.330 45.981 1.00 49.08 274 THR F CA 1
ATOM 14156 C C . THR F 1 274 ? 25.758 -11.490 47.149 1.00 49.19 274 THR F C 1
ATOM 14157 O O . THR F 1 274 ? 26.236 -10.370 46.918 1.00 51.92 274 THR F O 1
ATOM 14161 N N . THR F 1 275 ? 25.656 -11.997 48.391 1.00 47.97 275 THR F N 1
ATOM 14162 C CA . THR F 1 275 ? 26.283 -11.346 49.540 1.00 48.55 275 THR F CA 1
ATOM 14163 C C . THR F 1 275 ? 26.946 -12.388 50.449 1.00 47.64 275 THR F C 1
ATOM 14164 O O . THR F 1 275 ? 26.445 -13.528 50.558 1.00 49.11 275 THR F O 1
ATOM 14168 N N . ILE F 1 276 ? 28.114 -12.022 51.016 1.00 45.62 276 ILE F N 1
ATOM 14169 C CA . ILE F 1 276 ? 28.800 -12.791 52.059 1.00 45.67 276 ILE F CA 1
ATOM 14170 C C . ILE F 1 276 ? 29.043 -11.870 53.248 1.00 45.81 276 ILE F C 1
ATOM 14171 O O . ILE F 1 276 ? 29.676 -10.820 53.101 1.00 45.75 276 ILE F O 1
ATOM 14176 N N . ASP F 1 277 ? 28.505 -12.258 54.421 1.00 48.28 277 ASP F N 1
ATOM 14177 C CA . ASP F 1 277 ? 28.531 -11.423 55.627 1.00 46.36 277 ASP F CA 1
ATOM 14178 C C . ASP F 1 277 ? 28.002 -10.030 55.298 1.00 47.90 277 ASP F C 1
ATOM 14179 O O . ASP F 1 277 ? 28.525 -9.062 55.804 1.00 48.66 277 ASP F O 1
ATOM 14184 N N . ARG F 1 278 ? 27.011 -9.931 54.389 1.00 52.21 278 ARG F N 1
ATOM 14185 C CA . ARG F 1 278 ? 26.381 -8.693 53.919 1.00 51.30 278 ARG F CA 1
ATOM 14186 C C . ARG F 1 278 ? 27.363 -7.816 53.136 1.00 52.58 278 ARG F C 1
ATOM 14187 O O . ARG F 1 278 ? 27.052 -6.657 52.913 1.00 54.68 278 ARG F O 1
ATOM 14195 N N . ILE F 1 279 ? 28.549 -8.319 52.761 1.00 51.78 279 ILE F N 1
ATOM 14196 C CA . ILE F 1 279 ? 29.335 -7.672 51.709 1.00 54.00 279 ILE F CA 1
ATOM 14197 C C . ILE F 1 279 ? 28.801 -8.113 50.331 1.00 53.81 279 ILE F C 1
ATOM 14198 O O . ILE F 1 279 ? 28.565 -9.310 50.115 1.00 54.40 279 ILE F O 1
ATOM 14203 N N . GLN F 1 280 ? 28.649 -7.156 49.403 1.00 54.78 280 GLN F N 1
ATOM 14204 C CA . GLN F 1 280 ? 28.218 -7.494 48.046 1.00 57.49 280 GLN F CA 1
ATOM 14205 C C . GLN F 1 280 ? 29.309 -8.261 47.305 1.00 55.15 280 GLN F C 1
ATOM 14206 O O . GLN F 1 280 ? 30.451 -7.836 47.307 1.00 54.99 280 GLN F O 1
ATOM 14212 N N . VAL F 1 281 ? 28.963 -9.423 46.728 1.00 53.75 281 VAL F N 1
ATOM 14213 C CA . VAL F 1 281 ? 29.857 -10.151 45.831 1.00 53.76 281 VAL F CA 1
ATOM 14214 C C . VAL F 1 281 ? 29.853 -9.453 44.467 1.00 58.79 281 VAL F C 1
ATOM 14215 O O . VAL F 1 281 ? 28.789 -9.282 43.842 1.00 57.45 281 VAL F O 1
ATOM 14219 N N . GLY F 1 282 ? 31.052 -9.036 44.031 1.00 62.76 282 GLY F N 1
ATOM 14220 C CA . GLY F 1 282 ? 31.143 -8.189 42.854 1.00 68.22 282 GLY F CA 1
ATOM 14221 C C . GLY F 1 282 ? 30.216 -6.989 42.979 1.00 73.02 282 GLY F C 1
ATOM 14222 O O . GLY F 1 282 ? 30.289 -6.282 43.972 1.00 81.19 282 GLY F O 1
ATOM 14223 N N . ASP F 1 283 ? 29.342 -6.784 41.988 1.00 75.18 283 ASP F N 1
ATOM 14224 C CA . ASP F 1 283 ? 28.431 -5.651 41.928 1.00 76.98 283 ASP F CA 1
ATOM 14225 C C . ASP F 1 283 ? 27.070 -6.069 42.498 1.00 78.30 283 ASP F C 1
ATOM 14226 O O . ASP F 1 283 ? 26.064 -5.391 42.314 1.00 78.02 283 ASP F O 1
ATOM 14231 N N . GLY F 1 284 ? 27.021 -7.250 43.121 1.00 76.66 284 GLY F N 1
ATOM 14232 C CA . GLY F 1 284 ? 25.839 -7.678 43.857 1.00 74.69 284 GLY F CA 1
ATOM 14233 C C . GLY F 1 284 ? 24.779 -8.344 42.982 1.00 75.43 284 GLY F C 1
ATOM 14234 O O . GLY F 1 284 ? 23.762 -8.783 43.506 1.00 76.65 284 GLY F O 1
ATOM 14235 N N . GLU F 1 285 ? 24.994 -8.424 41.659 1.00 79.38 285 GLU F N 1
ATOM 14236 C CA . GLU F 1 285 ? 24.076 -9.099 40.751 1.00 77.13 285 GLU F CA 1
ATOM 14237 C C . GLU F 1 285 ? 24.599 -10.499 40.462 1.00 72.36 285 GLU F C 1
ATOM 14238 O O . GLU F 1 285 ? 25.797 -10.745 40.574 1.00 69.26 285 GLU F O 1
ATOM 14244 N N . VAL F 1 286 ? 23.709 -11.416 40.066 1.00 67.16 286 VAL F N 1
ATOM 14245 C CA . VAL F 1 286 ? 24.213 -12.729 39.681 1.00 63.85 286 VAL F CA 1
ATOM 14246 C C . VAL F 1 286 ? 25.031 -12.562 38.393 1.00 64.61 286 VAL F C 1
ATOM 14247 O O . VAL F 1 286 ? 24.664 -11.825 37.523 1.00 63.42 286 VAL F O 1
ATOM 14251 N N . GLY F 1 287 ? 26.219 -13.158 38.349 1.00 66.78 287 GLY F N 1
ATOM 14252 C CA . GLY F 1 287 ? 27.246 -12.828 37.365 1.00 66.59 287 GLY F CA 1
ATOM 14253 C C . GLY F 1 287 ? 27.079 -13.588 36.060 1.00 64.14 287 GLY F C 1
ATOM 14254 O O . GLY F 1 287 ? 26.349 -14.579 36.022 1.00 63.73 287 GLY F O 1
ATOM 14255 N N . PRO F 1 288 ? 27.744 -13.153 34.962 1.00 65.52 288 PRO F N 1
ATOM 14256 C CA . PRO F 1 288 ? 27.559 -13.780 33.643 1.00 67.07 288 PRO F CA 1
ATOM 14257 C C . PRO F 1 288 ? 28.020 -15.239 33.613 1.00 68.87 288 PRO F C 1
ATOM 14258 O O . PRO F 1 288 ? 27.359 -16.072 32.973 1.00 70.31 288 PRO F O 1
ATOM 14262 N N . VAL F 1 289 ? 29.119 -15.566 34.351 1.00 65.03 289 VAL F N 1
ATOM 14263 C CA . VAL F 1 289 ? 29.625 -16.925 34.289 1.00 61.10 289 VAL F CA 1
ATOM 14264 C C . VAL F 1 289 ? 28.611 -17.872 34.925 1.00 58.51 289 VAL F C 1
ATOM 14265 O O . VAL F 1 289 ? 28.289 -18.937 34.393 1.00 63.10 289 VAL F O 1
ATOM 14269 N N . THR F 1 290 ? 28.074 -17.439 36.053 1.00 57.80 290 THR F N 1
ATOM 14270 C CA . THR F 1 290 ? 27.038 -18.167 36.781 1.00 56.62 290 THR F CA 1
ATOM 14271 C C . THR F 1 290 ? 25.840 -18.456 35.867 1.00 59.15 290 THR F C 1
ATOM 14272 O O . THR F 1 290 ? 25.428 -19.602 35.768 1.00 57.49 290 THR F O 1
ATOM 14276 N N . ARG F 1 291 ? 25.279 -17.407 35.272 1.00 62.15 291 ARG F N 1
ATOM 14277 C CA . ARG F 1 291 ? 24.161 -17.534 34.350 1.00 74.79 291 ARG F CA 1
ATOM 14278 C C . ARG F 1 291 ? 24.464 -18.539 33.241 1.00 71.75 291 ARG F C 1
ATOM 14279 O O . ARG F 1 291 ? 23.632 -19.404 32.952 1.00 71.95 291 ARG F O 1
ATOM 14287 N N . ARG F 1 292 ? 25.653 -18.399 32.640 1.00 72.15 292 ARG F N 1
ATOM 14288 C CA . ARG F 1 292 ? 26.083 -19.241 31.526 1.00 73.70 292 ARG F CA 1
ATOM 14289 C C . ARG F 1 292 ? 26.136 -20.701 31.998 1.00 71.94 292 ARG F C 1
ATOM 14290 O O . ARG F 1 292 ? 25.638 -21.598 31.294 1.00 74.41 292 ARG F O 1
ATOM 14298 N N . LEU F 1 293 ? 26.680 -20.914 33.215 1.00 66.67 293 LEU F N 1
ATOM 14299 C CA . LEU F 1 293 ? 26.747 -22.248 33.781 1.00 63.71 293 LEU F CA 1
ATOM 14300 C C . LEU F 1 293 ? 25.360 -22.753 34.134 1.00 59.83 293 LEU F C 1
ATOM 14301 O O . LEU F 1 293 ? 25.053 -23.929 33.913 1.00 60.45 293 LEU F O 1
ATOM 14306 N N . GLN F 1 294 ? 24.505 -21.863 34.632 1.00 59.26 294 GLN F N 1
ATOM 14307 C CA . GLN F 1 294 ? 23.132 -22.265 34.873 1.00 61.13 294 GLN F CA 1
ATOM 14308 C C . GLN F 1 294 ? 22.472 -22.717 33.579 1.00 65.12 294 GLN F C 1
ATOM 14309 O O . GLN F 1 294 ? 21.776 -23.738 33.575 1.00 65.28 294 GLN F O 1
ATOM 14315 N N . GLU F 1 295 ? 22.693 -21.965 32.484 1.00 69.06 295 GLU F N 1
ATOM 14316 C CA . GLU F 1 295 ? 22.045 -22.313 31.212 1.00 72.96 295 GLU F CA 1
ATOM 14317 C C . GLU F 1 295 ? 22.541 -23.666 30.713 1.00 68.67 295 GLU F C 1
ATOM 14318 O O . GLU F 1 295 ? 21.743 -24.493 30.327 1.00 63.61 295 GLU F O 1
ATOM 14324 N N . LEU F 1 296 ? 23.855 -23.907 30.780 1.00 69.68 296 LEU F N 1
ATOM 14325 C CA . LEU F 1 296 ? 24.345 -25.204 30.323 1.00 69.02 296 LEU F CA 1
ATOM 14326 C C . LEU F 1 296 ? 23.723 -26.300 31.184 1.00 67.20 296 LEU F C 1
ATOM 14327 O O . LEU F 1 296 ? 23.150 -27.251 30.657 1.00 64.51 296 LEU F O 1
ATOM 14332 N N . TYR F 1 297 ? 23.794 -26.114 32.517 1.00 63.52 297 TYR F N 1
ATOM 14333 C CA . TYR F 1 297 ? 23.359 -27.141 33.443 1.00 61.69 297 TYR F CA 1
ATOM 14334 C C . TYR F 1 297 ? 21.868 -27.441 33.275 1.00 64.75 297 TYR F C 1
ATOM 14335 O O . TYR F 1 297 ? 21.493 -28.616 33.190 1.00 66.28 297 TYR F O 1
ATOM 14344 N N . PHE F 1 298 ? 21.027 -26.395 33.210 1.00 69.41 298 PHE F N 1
ATOM 14345 C CA . PHE F 1 298 ? 19.597 -26.632 33.035 1.00 73.55 298 PHE F CA 1
ATOM 14346 C C . PHE F 1 298 ? 19.337 -27.237 31.659 1.00 74.58 298 PHE F C 1
ATOM 14347 O O . PHE F 1 298 ? 18.463 -28.093 31.516 1.00 73.87 298 PHE F O 1
ATOM 14355 N N . GLY F 1 299 ? 20.148 -26.832 30.679 1.00 75.25 299 GLY F N 1
ATOM 14356 C CA . GLY F 1 299 ? 20.044 -27.428 29.356 1.00 81.18 299 GLY F CA 1
ATOM 14357 C C . GLY F 1 299 ? 20.294 -28.937 29.394 1.00 82.05 299 GLY F C 1
ATOM 14358 O O . GLY F 1 299 ? 19.542 -29.694 28.770 1.00 84.12 299 GLY F O 1
ATOM 14359 N N . VAL F 1 300 ? 21.339 -29.357 30.135 1.00 74.42 300 VAL F N 1
ATOM 14360 C CA . VAL F 1 300 ? 21.770 -30.743 30.134 1.00 69.35 300 VAL F CA 1
ATOM 14361 C C . VAL F 1 300 ? 20.738 -31.597 30.880 1.00 67.37 300 VAL F C 1
ATOM 14362 O O . VAL F 1 300 ? 20.325 -32.661 30.411 1.00 68.13 300 VAL F O 1
ATOM 14366 N N . THR F 1 301 ? 20.322 -31.114 32.056 1.00 66.99 301 THR F N 1
ATOM 14367 C CA . THR F 1 301 ? 19.485 -31.894 32.945 1.00 67.41 301 THR F CA 1
ATOM 14368 C C . THR F 1 301 ? 18.089 -32.083 32.335 1.00 73.80 301 THR F C 1
ATOM 14369 O O . THR F 1 301 ? 17.469 -33.111 32.563 1.00 75.13 301 THR F O 1
ATOM 14373 N N . SER F 1 302 ? 17.613 -31.135 31.519 1.00 74.96 302 SER F N 1
ATOM 14374 C CA . SER F 1 302 ? 16.257 -31.254 30.994 1.00 79.56 302 SER F CA 1
ATOM 14375 C C . SER F 1 302 ? 16.238 -31.988 29.646 1.00 83.78 302 SER F C 1
ATOM 14376 O O . SER F 1 302 ? 15.171 -32.266 29.082 1.00 86.48 302 SER F O 1
ATOM 14379 N N . GLY F 1 303 ? 17.441 -32.261 29.122 1.00 85.28 303 GLY F N 1
ATOM 14380 C CA . GLY F 1 303 ? 17.577 -33.080 27.936 1.00 85.10 303 GLY F CA 1
ATOM 14381 C C . GLY F 1 303 ? 17.524 -32.277 26.646 1.00 87.64 303 GLY F C 1
ATOM 14382 O O . GLY F 1 303 ? 17.140 -32.812 25.641 1.00 91.15 303 GLY F O 1
ATOM 14383 N N . GLN F 1 304 ? 17.960 -31.020 26.663 1.00 91.21 304 GLN F N 1
ATOM 14384 C CA . GLN F 1 304 ? 17.842 -30.157 25.505 1.00 92.90 304 GLN F CA 1
ATOM 14385 C C . GLN F 1 304 ? 19.180 -30.004 24.798 1.00 91.84 304 GLN F C 1
ATOM 14386 O O . GLN F 1 304 ? 19.249 -29.367 23.759 1.00 95.96 304 GLN F O 1
ATOM 14392 N N . LEU F 1 305 ? 20.259 -30.532 25.365 1.00 92.92 305 LEU F N 1
ATOM 14393 C CA . LEU F 1 305 ? 21.545 -30.476 24.685 1.00 94.53 305 LEU F CA 1
ATOM 14394 C C . LEU F 1 305 ? 21.966 -31.910 24.403 1.00 95.62 305 LEU F C 1
ATOM 14395 O O . LEU F 1 305 ? 22.361 -32.649 25.325 1.00 100.21 305 LEU F O 1
ATOM 14400 N N . GLU F 1 306 ? 21.908 -32.251 23.114 1.00 94.24 306 GLU F N 1
ATOM 14401 C CA . GLU F 1 306 ? 22.038 -33.615 22.646 1.00 94.37 306 GLU F CA 1
ATOM 14402 C C . GLU F 1 306 ? 23.418 -34.156 22.996 1.00 86.29 306 GLU F C 1
ATOM 14403 O O . GLU F 1 306 ? 23.555 -35.362 23.215 1.00 84.80 306 GLU F O 1
ATOM 14409 N N . ALA F 1 307 ? 24.400 -33.250 23.027 1.00 81.73 307 ALA F N 1
ATOM 14410 C CA . ALA F 1 307 ? 25.786 -33.627 23.222 1.00 82.24 307 ALA F CA 1
ATOM 14411 C C . ALA F 1 307 ? 25.943 -34.393 24.541 1.00 82.69 307 ALA F C 1
ATOM 14412 O O . ALA F 1 307 ? 26.830 -35.244 24.669 1.00 87.14 307 ALA F O 1
ATOM 14414 N N . TYR F 1 308 ? 25.064 -34.108 25.521 1.00 79.03 308 TYR F N 1
ATOM 14415 C CA . TYR F 1 308 ? 25.239 -34.639 26.873 1.00 74.67 308 TYR F CA 1
ATOM 14416 C C . TYR F 1 308 ? 24.192 -35.686 27.232 1.00 70.52 308 TYR F C 1
ATOM 14417 O O . TYR F 1 308 ? 24.116 -36.058 28.411 1.00 65.06 308 TYR F O 1
ATOM 14426 N N . LYS F 1 309 ? 23.418 -36.145 26.233 1.00 69.14 309 LYS F N 1
ATOM 14427 C CA . LYS F 1 309 ? 22.167 -36.850 26.546 1.00 70.35 309 LYS F CA 1
ATOM 14428 C C . LYS F 1 309 ? 22.493 -38.153 27.284 1.00 65.04 309 LYS F C 1
ATOM 14429 O O . LYS F 1 309 ? 21.659 -38.737 27.910 1.00 60.52 309 LYS F O 1
ATOM 14435 N N . SER F 1 310 ? 23.706 -38.667 27.133 1.00 63.47 310 SER F N 1
ATOM 14436 C CA . SER F 1 310 ? 24.030 -39.970 27.689 1.00 62.26 310 SER F CA 1
ATOM 14437 C C . SER F 1 310 ? 24.218 -39.878 29.211 1.00 58.81 310 SER F C 1
ATOM 14438 O O . SER F 1 310 ? 24.436 -40.882 29.850 1.00 57.85 310 SER F O 1
ATOM 14441 N N . TRP F 1 311 ? 24.082 -38.691 29.807 1.00 57.84 311 TRP F N 1
ATOM 14442 C CA . TRP F 1 311 ? 23.999 -38.533 31.259 1.00 57.21 311 TRP F CA 1
ATOM 14443 C C . TRP F 1 311 ? 22.601 -38.837 31.834 1.00 56.23 311 TRP F C 1
ATOM 14444 O O . TRP F 1 311 ? 22.442 -38.817 33.073 1.00 55.38 311 TRP F O 1
ATOM 14455 N N . LEU F 1 312 ? 21.605 -39.061 30.964 1.00 54.75 312 LEU F N 1
ATOM 14456 C CA . LEU F 1 312 ? 20.221 -39.021 31.406 1.00 57.00 312 LEU F CA 1
ATOM 14457 C C . LEU F 1 312 ? 19.601 -40.418 31.328 1.00 58.65 312 LEU F C 1
ATOM 14458 O O . LEU F 1 312 ? 19.733 -41.081 30.312 1.00 62.09 312 LEU F O 1
ATOM 14463 N N . LEU F 1 313 ? 18.861 -40.844 32.350 1.00 56.22 313 LEU F N 1
ATOM 14464 C CA . LEU F 1 313 ? 18.189 -42.125 32.228 1.00 54.94 313 LEU F CA 1
ATOM 14465 C C . LEU F 1 313 ? 16.673 -41.915 32.157 1.00 54.84 313 LEU F C 1
ATOM 14466 O O . LEU F 1 313 ? 16.059 -41.411 33.106 1.00 55.27 313 LEU F O 1
ATOM 14471 N N . PRO F 1 314 ? 16.045 -42.200 31.010 1.00 55.03 314 PRO F N 1
ATOM 14472 C CA . PRO F 1 314 ? 14.587 -42.079 30.868 1.00 56.02 314 PRO F CA 1
ATOM 14473 C C . PRO F 1 314 ? 13.874 -43.083 31.764 1.00 55.29 314 PRO F C 1
ATOM 14474 O O . PRO F 1 314 ? 14.273 -44.238 31.787 1.00 56.03 314 PRO F O 1
ATOM 14478 N N . VAL F 1 315 ? 12.798 -42.681 32.439 1.00 54.57 315 VAL F N 1
ATOM 14479 C CA . VAL F 1 315 ? 12.115 -43.559 33.385 1.00 53.96 315 VAL F CA 1
ATOM 14480 C C . VAL F 1 315 ? 10.947 -44.302 32.730 1.00 56.61 315 VAL F C 1
ATOM 14481 O O . VAL F 1 315 ? 10.768 -45.485 32.991 1.00 56.76 315 VAL F O 1
ATOM 14485 N N . TYR F 1 316 ? 10.060 -43.568 32.010 1.00 58.80 316 TYR F N 1
ATOM 14486 C CA . TYR F 1 316 ? 8.954 -44.181 31.238 1.00 62.14 316 TYR F CA 1
ATOM 14487 C C . TYR F 1 316 ? 9.295 -44.259 29.754 1.00 62.02 316 TYR F C 1
ATOM 14488 O O . TYR F 1 316 ? 9.035 -45.269 29.142 1.00 64.93 316 TYR F O 1
#